Protein 9MVA (pdb70)

B-factor: mean 19.25, std 7.84, range [6.14, 63.25]

Secondary structure (DSSP, 8-state):
--EEEE--SHHHHHHHHHHHHHHTT----HHHHHHHHTT--GGG-EEEE-SSSEEEEEEEEEEEEEPTTS-EEEEEEEEEEEE-TTTTTSSHHHHHHHHHHHHHHHTT--EEEEE-SSGGGTGGGT-EE--EEEEEEEEGGG-PBPTT---TT-EEEEE-HHHHHTTHHHHHHHHGGGSTT-B---HHHHHHHT---HHHHHHS---EEEEEE-TTS-EEEEEEEEEE--EETTEE-EEEEEEEEEESSHHHHHHHHHHHHT-TTEEEEEEEEE-TT-THHHHBSSGGGSEEEEEE-EEEEESSHHHHHHHS--SS-EEEEEEEE-SSSGGG-EEEEEEEETTEEEEEE--SPPSEEEEHHHHHHHTTSSS-HHHHHHTTSSEE-STTHHHHHHHHH--SS-----S--/--EEEE--SHHHHHHHHHHHHHHTT----HHHHHHHHTT--GGG-EEEE-SSSEEEEEEEEEEEEEPTTS-EEEEEEEEEEEE-TTTTTSSHHHHHHHHHHHHHHHTT--EEEEE-SSGGGSGGGT-EE--EEEEEEEEGGG-PBPTT---TT-EEEEE-HHHHHTTHHHHHHHHGGGSTT-B---HHHHHHHT---HHHHHHS---EEEEEE-TTS-EEEEEEEEEE--EETTEE-EEEEEEEEEESSHHHHHHHHHHHHT-TTEEEEEEEEE-TT-HHHHHBSSGGGSEEEEEE-EEEEESSHHHHHHHS--SS-EEEEEEEE-SSSGGG-EEEEEEEETTEEEEEE--SPPSEEEEHHHHHHHTTSSS-HHHHHHTTSSEE-STTHHHHHHHHH--SS-----S--/-EEEE--SHHHHHHHHHHHHHHTTS---HHHHHHHGGG--GGG-EEEE-SSSEEEEEEEEEEEEEPTTS-EEEEEEEEEEEE-TTTTTSSHHHHHHHHHHHHHHHTT--EEEE--SSGGGSGGGT-EE--EEEEEEEEGGG-PBPTT---TT-EEEEE-HHHHHHHHHHHHHHHGGGSTT-B---HHHHHHHT---HHHHHHS---EEEEEE-TTS-EEEEEEEEEE--EETTEE-EEEEEEEEEESSHHHHHHHHHHHHT-TTEEEEEEEEE-TT-THHHHBSSGGGSEEEEEE--EEEESSHHHHHHHS--SS-EEEEEEEE-SSSGGG-EEEEEEEETTEEEEEE--SPPSEEEEHHHHHHHTTSSS-HHHHHHTTSSEESSTTHHHHHHHHH--SS-----S--/-EEEE--SHHHHHHHHHHHHHHTTS---HHHHHHHHTT--GGG-EEEE-SSSEEEEEEEEEEEEEPTTS-EEEEEEEEEEEE-TTTTTSSHHHHHHHHHHHHHHHTT--EEEEE-SSGGGTGGGT-EE--EEEEEEEEGGG-PBPTT----S-EEEEE-HHHHHHHHHHHHHHHGGGSTT-B---HHHHHHHT---HHHHHHS---EEEEEE-TTS-EEEEEEEEEE--EETTEE-EEEEEEEEEESSHHHHHHHHHHHHT-TTEEEEEEEEE-TT-THHHHBSSGGGSEEEEEE-EEEEESSHHHHHHHS--SS-EEEEEEEE-SSSGGG-EEEEEEEETTEEEEEE--SPPSEEEEHHHHHHHTTSSS-HHHHHHTTSSEESSTTHHHHHHHHH--SS-----S--/--EEEE--SHHHHHHHHHHHHHHTT----HHHHHHHHTT--GGG-EEEE-SSSEEEEEEEEEEEEEPTTS-EEEEEEEEEEEE-TTSTTSSHHHHHHHHHHHHHHHTT--EEEE--SSGGGTGGGT-EE--EEEEEEEEGGG-PBPTT----S-EEEEE-HHHHHTTHHHHHHHHGGGSTT-B---HHHHHHHT---HHHHHHS---EEEEEE-TTS-EEEEEEEEEE--EETTEE-EEEEEEEEEESSHHHHHHHHHHHHT-TTEEEEEEEEE-TT-THHHHBSSGGGSEEEEEE--EEEESSHHHHHHHS--SS-EEEEEEEE-SS-GGG-EEEEEEE-SS-EEEEE--SPPSEEEEHHHHHHHTTSSS-HHHHHHTTSSEE-STTHHHHHHHHH--SS-----S--/--EEEE--SHHHHHHHHHHHHHHTT----HHHHHHHHTT--GGG-EEEE-SSSEEEEEEEEEEEEEPTTS-EEEEEEEEEEEE-TTTTTSSHHHHHHHHHHHHHHHTT--EEEE--SSGGGSGGGT-EEEEEEEEEEEEGGG-PBPTT----S-EEEEE-HHHHHTTHHHHHHHHGGGSTT-B---HHHHHHHT---HHHHHHS---EEEEEE-TTS-EEEEEEEEEE--EETTEE-EEEEEEEEEESSHHHHHHHHHHHHT-TTEEEEEEEEE-TT-THHHHBSSGGGSEEEEEEEEEEEESSHHHHHHHS--SS-EEEEEEEE-SS-GGG-EEEEEEE-SS-EEEEE--SPPSEEEEHHHHHHHTTSSS-HHHHHHTTSSEE-STTHHHHHHHHH--SS-----S--

Structure (mmCIF, N/CA/C/O backbone):
data_9MVA
#
_entry.id   9MVA
#
_cell.length_a   195.695
_cell.length_b   209.587
_cell.length_c   152.291
_cell.angle_alpha   90.000
_cell.angle_beta   90.000
_cell.angle_gamma   90.000
#
_symmetry.space_group_name_H-M   'C 2 2 21'
#
loop_
_entity.id
_entity.type
_entity.pdbx_description
1 polymer 'Amikacin resistance N-acetyltransferase Eis2'
2 non-polymer 1,2-ETHANEDIOL
3 non-polymer '[(2R,3S,4R,5R)-5-(6-AMINO-9H-PURIN-9-YL)-4-HYDROXY-3-(PHOSPHONOOXY)TETRAHYDROFURAN-2-YL]METHYL (3R)-3-HYDROXY-2,2-DIMETHYL-4-OXO-4-{[3-OXO-3-({2-[(2-OXOPROPYL)THIO]ETHYL}AMINO)PROPYL]AMINO}BUTYL DIHYDROGEN DIPHOSPHATE'
4 non-polymer 'TRIETHYLENE GLYCOL'
5 non-polymer DI(HYDROXYETHYL)ETHER
6 non-polymer 'CHLORIDE ION'
7 non-polymer 'SODIUM ION'
8 water water
#
loop_
_atom_site.group_PDB
_atom_site.id
_atom_site.type_symbol
_atom_site.label_atom_id
_atom_site.label_alt_id
_atom_site.label_comp_id
_atom_site.label_asym_id
_atom_site.label_entity_id
_atom_site.label_seq_id
_atom_site.pdbx_PDB_ins_code
_atom_site.Cartn_x
_atom_site.Cartn_y
_atom_site.Cartn_z
_atom_site.occupancy
_atom_site.B_iso_or_equiv
_atom_site.auth_seq_id
_atom_site.auth_comp_id
_atom_site.auth_asym_id
_atom_site.auth_atom_id
_atom_site.pdbx_PDB_model_num
ATOM 1 N N . GLU A 1 4 ? -31.48393 -27.55238 -3.82406 1.000 48.58909 3 GLU A N 1
ATOM 2 C CA . GLU A 1 4 ? -30.69128 -28.27643 -2.83610 1.000 40.01909 3 GLU A CA 1
ATOM 3 C C . GLU A 1 4 ? -29.19907 -27.95395 -2.95484 1.000 45.15909 3 GLU A C 1
ATOM 4 O O . GLU A 1 4 ? -28.37255 -28.51869 -2.23339 1.000 46.29909 3 GLU A O 1
ATOM 5 N N . LEU A 1 5 ? -28.85570 -27.04584 -3.86413 1.000 43.40396 4 LEU A N 1
ATOM 6 C CA . LEU A 1 5 ? -27.47086 -26.65824 -4.09026 1.000 38.89396 4 LEU A CA 1
ATOM 7 C C . LEU A 1 5 ? -27.15863 -25.32925 -3.41080 1.000 39.80396 4 LEU A C 1
ATOM 8 O O . LEU A 1 5 ? -28.00319 -24.43238 -3.33028 1.000 41.50396 4 LEU A O 1
ATOM 13 N N . THR A 1 6 ? -25.92357 -25.20328 -2.93691 1.000 34.70680 5 THR A N 1
ATOM 14 C CA . THR A 1 6 ? -25.43691 -23.96789 -2.33615 1.000 34.17680 5 THR A CA 1
ATOM 15 C C . THR A 1 6 ? -24.25009 -23.45901 -3.14117 1.000 32.13680 5 THR A C 1
ATOM 16 O O . THR A 1 6 ? -23.25899 -24.17627 -3.31425 1.000 33.93680 5 THR A O 1
ATOM 20 N N . LEU A 1 7 ? -24.35899 -22.22928 -3.63375 1.000 32.57614 6 LEU A N 1
ATOM 21 C CA . LEU A 1 7 ? -23.24157 -21.53591 -4.26214 1.000 31.65614 6 LEU A CA 1
ATOM 22 C C . LEU A 1 7 ? -22.36528 -20.92417 -3.17790 1.000 29.99614 6 LEU A C 1
ATOM 23 O O . LEU A 1 7 ? -22.83204 -20.07345 -2.41481 1.000 34.87614 6 LEU A O 1
ATOM 28 N N . ARG A 1 8 ? -21.10456 -21.34385 -3.09753 1.000 28.63595 7 ARG A N 1
ATOM 29 C CA . ARG A 1 8 ? -20.23702 -20.82829 -2.04303 1.000 32.83595 7 ARG A CA 1
ATOM 30 C C . ARG A 1 8 ? -18.77688 -20.95789 -2.45700 1.000 32.82595 7 ARG A C 1
ATOM 31 O O . ARG A 1 8 ? -18.45318 -21.54537 -3.49196 1.000 28.41595 7 ARG A O 1
ATOM 39 N N . THR A 1 9 ? -17.89831 -20.38788 -1.62697 1.000 31.63010 8 THR A N 1
ATOM 40 C CA . THR A 1 9 ? -16.45295 -20.45228 -1.80536 1.000 30.00010 8 THR A CA 1
ATOM 41 C C . THR A 1 9 ? -15.84650 -21.56783 -0.95102 1.000 29.89010 8 THR A C 1
ATOM 42 O O . THR A 1 9 ? -16.50340 -22.15861 -0.09136 1.000 32.76010 8 THR A O 1
ATOM 46 N N . ILE A 1 10 ? -14.56368 -21.84709 -1.19583 1.000 25.59430 9 ILE A N 1
ATOM 47 C CA . ILE A 1 10 ? -13.84993 -22.85438 -0.41748 1.000 29.13430 9 ILE A CA 1
ATOM 48 C C . ILE A 1 10 ? -13.65688 -22.34324 1.00278 1.000 31.43430 9 ILE A C 1
ATOM 49 O O . ILE A 1 10 ? -13.20007 -21.21438 1.21334 1.000 28.32430 9 ILE A O 1
ATOM 54 N N . ALA A 1 11 ? -14.00008 -23.17491 1.98581 1.000 32.96206 10 ALA A N 1
ATOM 55 C CA . ALA A 1 11 ? -13.98536 -22.74975 3.38036 1.000 33.78206 10 ALA A CA 1
ATOM 56 C C . ALA A 1 11 ? -12.63947 -22.97332 4.05739 1.000 35.22206 10 ALA A C 1
ATOM 57 O O . ALA A 1 11 ? -12.16695 -22.09895 4.78824 1.000 37.16206 10 ALA A O 1
ATOM 59 N N . ASP A 1 12 ? -12.01203 -24.12463 3.84379 1.000 33.10726 11 ASP A N 1
ATOM 60 C CA . ASP A 1 12 ? -10.78603 -24.45832 4.55196 1.000 33.43726 11 ASP A CA 1
ATOM 61 C C . ASP A 1 12 ? -9.98706 -25.44686 3.70802 1.000 34.63726 11 ASP A C 1
ATOM 62 O O . ASP A 1 12 ? -10.32861 -25.72327 2.55465 1.000 33.82726 11 ASP A O 1
ATOM 67 N N . GLU A 1 13 ? -8.92345 -25.99683 4.29924 1.000 34.09651 12 GLU A N 1
ATOM 68 C CA . GLU A 1 13 ? -7.98249 -26.80324 3.52829 1.000 34.14651 12 GLU A CA 1
ATOM 69 C C . GLU A 1 13 ? -8.58680 -28.14273 3.12849 1.000 36.25651 12 GLU A C 1
ATOM 70 O O . GLU A 1 13 ? -8.35279 -28.62322 2.01226 1.000 35.12651 12 GLU A O 1
ATOM 76 N N . ASP A 1 14 ? -9.35303 -28.77061 4.02656 1.000 37.49549 13 ASP A N 1
ATOM 77 C CA . ASP A 1 14 ? -10.06001 -29.99419 3.65688 1.000 33.96549 13 ASP A CA 1
ATOM 78 C C . ASP A 1 14 ? -11.06880 -29.72733 2.54578 1.000 30.71549 13 ASP A C 1
ATOM 79 O O . ASP A 1 14 ? -11.19164 -30.51768 1.60054 1.000 30.15549 13 ASP A O 1
ATOM 84 N N . ASP A 1 15 ? -11.80232 -28.61797 2.64829 1.000 31.01115 14 ASP A N 1
ATOM 85 C CA . ASP A 1 15 ? -12.73411 -28.22692 1.59588 1.000 31.42115 14 ASP A CA 1
ATOM 86 C C . ASP A 1 15 ? -12.01012 -27.98283 0.27385 1.000 30.82115 14 ASP A C 1
ATOM 87 O O . ASP A 1 15 ? -12.55622 -28.26867 -0.79936 1.000 26.78115 14 ASP A O 1
ATOM 92 N N . TYR A 1 16 ? -10.78454 -27.45401 0.33682 1.000 28.63783 15 TYR A N 1
ATOM 93 C CA . TYR A 1 16 ? -9.97563 -27.25810 -0.86357 1.000 28.89783 15 TYR A CA 1
ATOM 94 C C . TYR A 1 16 ? -9.63181 -28.59077 -1.51886 1.000 26.81783 15 TYR A C 1
ATOM 95 O O . TYR A 1 16 ? -9.73774 -28.73776 -2.74301 1.000 25.68783 15 TYR A O 1
ATOM 104 N N . GLU A 1 17 ? -9.20849 -29.57430 -0.71659 1.000 29.07455 16 GLU A N 1
ATOM 105 C CA . GLU A 1 17 ? -8.93430 -30.90737 -1.25148 1.000 27.97455 16 GLU A CA 1
ATOM 106 C C . GLU A 1 17 ? -10.16765 -31.48649 -1.93311 1.000 29.11455 16 GLU A C 1
ATOM 107 O O . GLU A 1 17 ? -10.08777 -32.01698 -3.04745 1.000 27.60455 16 GLU A O 1
ATOM 113 N N . SER A 1 18 ? -11.32033 -31.40263 -1.26649 1.000 27.32755 17 SER A N 1
ATOM 114 C CA . SER A 1 18 ? -12.54979 -31.95584 -1.82689 1.000 25.43755 17 SER A CA 1
ATOM 115 C C . SER A 1 18 ? -12.91980 -31.25614 -3.12706 1.000 27.13755 17 SER A C 1
ATOM 116 O O . SER A 1 18 ? -13.34012 -31.90068 -4.09661 1.000 26.76755 17 SER A O 1
ATOM 119 N N . TYR A 1 19 ? -12.75195 -29.93379 -3.15650 1.000 23.32343 18 TYR A N 1
ATOM 120 C CA . TYR A 1 19 ? -13.04263 -29.11812 -4.33150 1.000 23.06343 18 TYR A CA 1
ATOM 121 C C . TYR A 1 19 ? -12.19097 -29.54246 -5.52248 1.000 24.58343 18 TYR A C 1
ATOM 122 O O . TYR A 1 19 ? -12.71464 -29.85740 -6.59723 1.000 22.61343 18 TYR A O 1
ATOM 131 N N . MET A 1 20 ? -10.86489 -29.54911 -5.34725 1.000 20.66698 19 MET A N 1
ATOM 132 C CA . MET A 1 20 ? -9.96918 -29.93903 -6.43350 1.000 22.79698 19 MET A CA 1
ATOM 133 C C . MET A 1 20 ? -10.16030 -31.40046 -6.83031 1.000 22.91698 19 MET A C 1
ATOM 134 O O . MET A 1 20 ? -10.00222 -31.74865 -8.00663 1.000 21.67698 19 MET A O 1
ATOM 139 N N . ALA A 1 21 ? -10.49960 -32.26885 -5.87398 1.000 23.93906 20 ALA A N 1
ATOM 140 C CA . ALA A 1 21 ? -10.77190 -33.66224 -6.21837 1.000 25.97906 20 ALA A CA 1
ATOM 141 C C . ALA A 1 21 ? -11.96609 -33.77015 -7.15972 1.000 22.75906 20 ALA A C 1
ATOM 142 O O . ALA A 1 21 ? -11.94585 -34.56062 -8.11081 1.000 20.71906 20 ALA A O 1
ATOM 144 N N . SER A 1 22 ? -13.01366 -32.97432 -6.92191 1.000 21.21979 21 SER A N 1
ATOM 145 C CA . SER A 1 22 ? -14.16860 -33.01939 -7.81269 1.000 20.96979 21 SER A CA 1
ATOM 146 C C . SER A 1 22 ? -13.80978 -32.50404 -9.20128 1.000 20.77979 21 SER A C 1
ATOM 147 O O . SER A 1 22 ? -14.27384 -33.04838 -10.20991 1.000 19.24979 21 SER A O 1
ATOM 150 N N . ALA A 1 23 ? -12.97210 -31.46593 -9.27252 1.000 17.27356 22 ALA A N 1
ATOM 151 C CA . ALA A 1 23 ? -12.55959 -30.93151 -10.56543 1.000 19.27356 22 ALA A CA 1
ATOM 152 C C . ALA A 1 23 ? -11.79421 -31.97325 -11.37382 1.000 18.27356 22 ALA A C 1
ATOM 153 O O . ALA A 1 23 ? -12.06514 -32.17105 -12.56321 1.000 16.85356 22 ALA A O 1
ATOM 155 N N . TYR A 1 24 ? -10.81735 -32.63938 -10.74977 1.000 16.60345 23 TYR A N 1
ATOM 156 C CA . TYR A 1 24 ? -10.08279 -33.68136 -11.45957 1.000 17.80345 23 TYR A CA 1
ATOM 157 C C . TYR A 1 24 ? -11.01710 -34.79364 -11.90773 1.000 21.50345 23 TYR A C 1
ATOM 158 O O . TYR A 1 24 ? -10.85861 -35.34581 -13.00270 1.000 20.48345 23 TYR A O 1
ATOM 167 N N . SER A 1 25 ? -12.00414 -35.13092 -11.07721 1.000 18.48719 24 SER A N 1
ATOM 168 C CA . SER A 1 25 ? -12.93023 -36.19200 -11.45271 1.000 21.62719 24 SER A CA 1
ATOM 169 C C . SER A 1 25 ? -13.71330 -35.82259 -12.70862 1.000 20.95719 24 SER A C 1
ATOM 170 O O . SER A 1 25 ? -13.91668 -36.66667 -13.58900 1.000 21.24719 24 SER A O 1
ATOM 173 N N . VAL A 1 26 ? -14.14905 -34.56336 -12.82297 1.000 18.45988 25 VAL A N 1
ATOM 174 C CA . VAL A 1 26 ? -14.85785 -34.17641 -14.03921 1.000 15.78988 25 VAL A CA 1
ATOM 175 C C . VAL A 1 26 ? -13.92708 -34.24245 -15.24301 1.000 18.99988 25 VAL A C 1
ATOM 176 O O . VAL A 1 26 ? -14.35038 -34.60984 -16.34577 1.000 17.09988 25 VAL A O 1
ATOM 180 N N . PHE A 1 27 ? -12.64805 -33.93397 -15.05832 1.000 15.95481 26 PHE A N 1
ATOM 181 C CA . PHE A 1 27 ? -11.66961 -34.12997 -16.12177 1.000 17.98481 26 PHE A CA 1
ATOM 182 C C . PHE A 1 27 ? -11.21980 -35.58492 -16.26075 1.000 18.09481 26 PHE A C 1
ATOM 183 O O . PHE A 1 27 ? -10.26554 -35.85316 -17.00318 1.000 19.17481 26 PHE A O 1
ATOM 191 N N . LEU A 1 28 ? -11.88736 -36.52200 -15.58378 1.000 17.28533 27 LEU A N 1
ATOM 192 C CA . LEU A 1 28 ? -11.64984 -37.95278 -15.79022 1.000 19.70533 27 LEU A CA 1
ATOM 193 C C . LEU A 1 28 ? -10.23337 -38.34161 -15.38440 1.000 21.91533 27 LEU A C 1
ATOM 194 O O . LEU A 1 28 ? -9.60690 -39.20853 -15.99617 1.000 21.83533 27 LEU A O 1
ATOM 199 N N . ARG A 1 29 ? -9.72324 -37.69372 -14.34143 1.000 22.56071 28 ARG A N 1
ATOM 200 C CA . ARG A 1 29 ? -8.35189 -37.89100 -13.90114 1.000 23.90071 28 ARG A CA 1
ATOM 201 C C . ARG A 1 29 ? -8.29992 -38.11048 -12.39785 1.000 26.64071 28 ARG A C 1
ATOM 202 O O . ARG A 1 29 ? -9.11239 -37.56566 -11.64388 1.000 23.47071 28 ARG A O 1
ATOM 210 N N . ASP A 1 30 ? -7.32631 -38.91738 -11.97141 1.000 25.15475 29 ASP A N 1
ATOM 211 C CA . ASP A 1 30 ? -7.01817 -39.00899 -10.55570 1.000 27.19475 29 ASP A CA 1
ATOM 212 C C . ASP A 1 30 ? -6.39242 -37.69360 -10.09267 1.000 26.79475 29 ASP A C 1
ATOM 213 O O . ASP A 1 30 ? -5.57752 -37.11192 -10.81400 1.000 28.74475 29 ASP A O 1
ATOM 218 N N . PRO A 1 31 ? -6.74764 -37.20714 -8.90371 1.000 26.83085 30 PRO A N 1
ATOM 219 C CA . PRO A 1 31 ? -6.16041 -35.95171 -8.40877 1.000 26.63085 30 PRO A CA 1
ATOM 220 C C . PRO A 1 31 ? -4.64295 -36.04633 -8.32623 1.000 27.32085 30 PRO A C 1
ATOM 221 O O . PRO A 1 31 ? -4.09052 -37.00670 -7.78384 1.000 27.65085 30 PRO A O 1
ATOM 225 N N . GLN A 1 32 ? -3.96722 -35.04588 -8.88632 1.000 25.79079 31 GLN A N 1
ATOM 226 C CA . GLN A 1 32 ? -2.50738 -34.98786 -8.85367 1.000 29.51079 31 GLN A CA 1
ATOM 227 C C . GLN A 1 32 ? -2.09458 -34.30202 -7.55864 1.000 28.65079 31 GLN A C 1
ATOM 228 O O . GLN A 1 32 ? -2.20858 -33.08264 -7.42254 1.000 23.35079 31 GLN A O 1
ATOM 234 N N . LYS A 1 33 ? -1.61160 -35.09176 -6.59996 1.000 26.14616 32 LYS A N 1
ATOM 235 C CA . LYS A 1 33 ? -1.28720 -34.54085 -5.28844 1.000 29.04616 32 LYS A CA 1
ATOM 236 C C . LYS A 1 33 ? -0.21150 -33.46455 -5.38672 1.000 28.87616 32 LYS A C 1
ATOM 237 O O . LYS A 1 33 ? -0.28804 -32.43880 -4.70031 1.000 26.93616 32 LYS A O 1
ATOM 239 N N . ASP A 1 34 ? 0.79529 -33.67084 -6.24086 1.000 31.55090 33 ASP A N 1
ATOM 240 C CA . ASP A 1 34 ? 1.88872 -32.70483 -6.30372 1.000 31.25090 33 ASP A CA 1
ATOM 241 C C . ASP A 1 34 ? 1.42031 -31.37947 -6.89268 1.000 29.03090 33 ASP A C 1
ATOM 242 O O . ASP A 1 34 ? 1.77102 -30.31400 -6.37425 1.000 27.82090 33 ASP A O 1
ATOM 247 N N . GLU A 1 35 ? 0.59551 -31.42629 -7.94692 1.000 24.79337 34 GLU A N 1
ATOM 248 C CA . GLU A 1 35 ? 0.08378 -30.20189 -8.55791 1.000 27.22337 34 GLU A CA 1
ATOM 249 C C . GLU A 1 35 ? -0.84036 -29.45519 -7.60754 1.000 27.82337 34 GLU A C 1
ATOM 250 O O . GLU A 1 35 ? -0.75838 -28.22691 -7.48807 1.000 24.89337 34 GLU A O 1
ATOM 253 N N . ILE A 1 36 ? -1.73682 -30.17996 -6.93493 1.000 27.10114 35 ILE A N 1
ATOM 254 C CA . ILE A 1 36 ? -2.70561 -29.53751 -6.05287 1.000 26.27114 35 ILE A CA 1
ATOM 255 C C . ILE A 1 36 ? -1.99168 -28.84071 -4.90267 1.000 26.27114 35 ILE A C 1
ATOM 256 O O . ILE A 1 36 ? -2.37799 -27.74443 -4.48237 1.000 22.53114 35 ILE A O 1
ATOM 261 N N . GLU A 1 37 ? -0.91664 -29.44891 -4.40283 1.000 28.37906 36 GLU A N 1
ATOM 262 C CA . GLU A 1 37 ? -0.19072 -28.87663 -3.27343 1.000 31.28906 36 GLU A CA 1
ATOM 263 C C . GLU A 1 37 ? 0.54302 -27.59576 -3.66959 1.000 26.05906 36 GLU A C 1
ATOM 264 O O . GLU A 1 37 ? 0.48649 -26.58867 -2.95201 1.000 27.57906 36 GLU A O 1
ATOM 270 N N . VAL A 1 38 ? 1.24364 -27.61094 -4.80691 1.000 26.18969 37 VAL A N 1
ATOM 271 C CA . VAL A 1 38 ? 2.01616 -26.43228 -5.19086 1.000 24.73969 37 VAL A CA 1
ATOM 272 C C . VAL A 1 38 ? 1.08928 -25.29020 -5.59804 1.000 26.34969 37 VAL A C 1
ATOM 273 O O . VAL A 1 38 ? 1.34425 -24.12389 -5.27358 1.000 25.73969 37 VAL A O 1
ATOM 277 N N . ASN A 1 39 ? -0.01184 -25.60172 -6.28816 1.000 24.48501 38 ASN A N 1
ATOM 278 C CA . ASN A 1 39 ? -0.92317 -24.55373 -6.73418 1.000 23.10501 38 ASN A CA 1
ATOM 279 C C . ASN A 1 39 ? -1.70327 -23.92955 -5.58791 1.000 24.83501 38 ASN A C 1
ATOM 280 O O . ASN A 1 39 ? -2.18195 -22.80251 -5.72828 1.000 25.60501 38 ASN A O 1
ATOM 285 N N . ARG A 1 40 ? -1.84904 -24.63580 -4.46490 1.000 23.99333 39 ARG A N 1
ATOM 286 C CA . ARG A 1 40 ? -2.51981 -24.05220 -3.30891 1.000 24.94333 39 ARG A CA 1
ATOM 287 C C . ARG A 1 40 ? -1.83993 -22.76412 -2.85717 1.000 26.17333 39 ARG A C 1
ATOM 288 O O . ARG A 1 40 ? -2.50057 -21.86085 -2.33284 1.000 24.86333 39 ARG A O 1
ATOM 296 N N . LYS A 1 41 ? -0.53124 -22.64447 -3.08315 1.000 26.46157 40 LYS A N 1
ATOM 297 C CA . LYS A 1 41 ? 0.21916 -21.52586 -2.52668 1.000 22.49157 40 LYS A CA 1
ATOM 298 C C . LYS A 1 41 ? -0.08512 -20.20071 -3.21153 1.000 25.39157 40 LYS A C 1
ATOM 299 O O . LYS A 1 41 ? 0.24476 -19.14852 -2.65296 1.000 26.89157 40 LYS A O 1
ATOM 303 N N . PHE A 1 42 ? -0.68357 -20.20955 -4.40651 1.000 22.32473 41 PHE A N 1
ATOM 304 C CA . PHE A 1 42 ? -1.15490 -18.96809 -5.01578 1.000 23.05473 41 PHE A CA 1
ATOM 305 C C . PHE A 1 42 ? -2.66054 -18.99217 -5.23617 1.000 20.66473 41 PHE A C 1
ATOM 306 O O . PHE A 1 42 ? -3.18120 -18.19785 -6.02526 1.000 25.39473 41 PHE A O 1
ATOM 314 N N . THR A 1 43 ? -3.36770 -19.89287 -4.55910 1.000 22.81862 42 THR A N 1
ATOM 315 C CA . THR A 1 43 ? -4.82327 -19.94584 -4.62377 1.000 22.62862 42 THR A CA 1
ATOM 316 C C . THR A 1 43 ? -5.41819 -19.10183 -3.50347 1.000 25.04862 42 THR A C 1
ATOM 317 O O . THR A 1 43 ? -5.02392 -19.23715 -2.34101 1.000 25.48862 42 THR A O 1
ATOM 321 N N . GLU A 1 44 ? -6.36307 -18.23771 -3.85571 1.000 22.58445 43 GLU A N 1
ATOM 322 C CA . GLU A 1 44 ? -7.15445 -17.48862 -2.88556 1.000 23.38445 43 GLU A CA 1
ATOM 323 C C . GLU A 1 44 ? -8.50340 -18.18200 -2.76236 1.000 25.50445 43 GLU A C 1
ATOM 324 O O . GLU A 1 44 ? -9.28885 -18.19190 -3.71761 1.000 23.59445 43 GLU A O 1
ATOM 330 N N . LEU A 1 45 ? -8.77231 -18.76209 -1.58685 1.000 23.74481 44 LEU A N 1
ATOM 331 C CA . LEU A 1 45 ? -9.98785 -19.55240 -1.41608 1.000 25.02481 44 LEU A CA 1
ATOM 332 C C . LEU A 1 45 ? -11.24654 -18.75263 -1.72935 1.000 25.21481 44 LEU A C 1
ATOM 333 O O . LEU A 1 45 ? -12.22382 -19.31801 -2.23032 1.000 24.33481 44 LEU A O 1
ATOM 338 N N . ASP A 1 46 ? -11.25409 -17.44579 -1.45363 1.000 24.75668 45 ASP A N 1
ATOM 339 C CA . ASP A 1 46 ? -12.47031 -16.68647 -1.71609 1.000 22.89668 45 ASP A CA 1
ATOM 340 C C . ASP A 1 46 ? -12.69183 -16.41358 -3.19940 1.000 24.44668 45 ASP A C 1
ATOM 341 O O . ASP A 1 46 ? -13.75529 -15.90025 -3.56047 1.000 26.26668 45 ASP A O 1
ATOM 346 N N . ARG A 1 47 ? -11.73144 -16.74749 -4.06451 1.000 24.08925 46 ARG A N 1
ATOM 347 C CA . ARG A 1 47 ? -11.91594 -16.64557 -5.50671 1.000 20.45925 46 ARG A CA 1
ATOM 348 C C . ARG A 1 47 ? -12.35533 -17.96200 -6.13840 1.000 23.18925 46 ARG A C 1
ATOM 349 O O . ARG A 1 47 ? -12.61008 -18.00316 -7.34787 1.000 20.98925 46 ARG A O 1
ATOM 357 N N . MET A 1 48 ? -12.45889 -19.02869 -5.35202 1.000 20.07247 47 MET A N 1
ATOM 358 C CA . MET A 1 48 ? -12.82099 -20.35657 -5.83747 1.000 20.03247 47 MET A CA 1
ATOM 359 C C . MET A 1 48 ? -14.26123 -20.62974 -5.41322 1.000 24.01247 47 MET A C 1
ATOM 360 O O . MET A 1 48 ? -14.52812 -20.93962 -4.24818 1.000 25.43247 47 MET A O 1
ATOM 365 N N . ILE A 1 49 ? -15.19044 -20.50419 -6.35326 1.000 19.94631 48 ILE A N 1
ATOM 366 C CA . ILE A 1 49 ? -16.60340 -20.70152 -6.07332 1.000 22.85631 48 ILE A CA 1
ATOM 367 C C . ILE A 1 49 ? -17.03760 -22.03990 -6.65899 1.000 21.95631 48 ILE A C 1
ATOM 368 O O . ILE A 1 49 ? -16.27836 -22.72688 -7.34285 1.000 19.87631 48 ILE A O 1
ATOM 373 N N . GLY A 1 50 ? -18.27688 -22.40925 -6.37507 1.000 22.00547 49 GLY A N 1
ATOM 374 C CA . GLY A 1 50 ? -18.82154 -23.63839 -6.90937 1.000 20.88547 49 GLY A CA 1
ATOM 375 C C . GLY A 1 50 ? -20.15760 -23.93316 -6.27003 1.000 23.44547 49 GLY A C 1
ATOM 376 O O . GLY A 1 50 ? -20.66154 -23.17459 -5.43716 1.000 27.69547 49 GLY A O 1
ATOM 377 N N . PHE A 1 51 ? -20.72463 -25.05605 -6.67843 1.000 24.70335 50 PHE A N 1
ATOM 378 C CA . PHE A 1 51 ? -21.96582 -25.54046 -6.10111 1.000 28.46335 50 PHE A CA 1
ATOM 379 C C . PHE A 1 51 ? -21.69112 -26.77863 -5.26847 1.000 28.13335 50 PHE A C 1
ATOM 380 O O . PHE A 1 51 ? -20.90114 -27.64335 -5.66079 1.000 27.30335 50 PHE A O 1
ATOM 388 N N . HIS A 1 52 ? -22.34370 -26.84306 -4.11345 1.000 30.46643 51 HIS A N 1
ATOM 389 C CA . HIS A 1 52 ? -22.19790 -27.93939 -3.17022 1.000 33.48643 51 HIS A CA 1
ATOM 390 C C . HIS A 1 52 ? -23.58962 -28.45986 -2.84103 1.000 36.51643 51 HIS A C 1
ATOM 391 O O . HIS A 1 52 ? -24.49566 -27.67033 -2.55265 1.000 33.86643 51 HIS A O 1
ATOM 398 N N . ASP A 1 53 ? -23.77086 -29.77540 -2.91251 1.000 37.86540 52 ASP A N 1
ATOM 399 C CA . ASP A 1 53 ? -25.05981 -30.37435 -2.59514 1.000 41.11540 52 ASP A CA 1
ATOM 400 C C . ASP A 1 53 ? -25.16079 -30.80057 -1.13501 1.000 44.12540 52 ASP A C 1
ATOM 401 O O . ASP A 1 53 ? -26.07450 -31.55235 -0.78259 1.000 42.54540 52 ASP A O 1
ATOM 406 N N . GLY A 1 54 ? -24.24044 -30.34697 -0.28818 1.000 39.67840 53 GLY A N 1
ATOM 407 C CA . GLY A 1 54 ? -24.22302 -30.75153 1.10160 1.000 40.24840 53 GLY A CA 1
ATOM 408 C C . GLY A 1 54 ? -23.26656 -31.89724 1.35717 1.000 43.24840 53 GLY A C 1
ATOM 409 O O . GLY A 1 54 ? -22.59516 -31.93137 2.39174 1.000 50.41840 53 GLY A O 1
ATOM 410 N N . LYS A 1 55 ? -23.19658 -32.84298 0.41961 1.000 41.00265 54 LYS A N 1
ATOM 411 C CA . LYS A 1 55 ? -22.28517 -33.98163 0.49499 1.000 44.60265 54 LYS A CA 1
ATOM 412 C C . LYS A 1 55 ? -20.97209 -33.75060 -0.24545 1.000 41.19265 54 LYS A C 1
ATOM 413 O O . LYS A 1 55 ? -19.91596 -34.17888 0.22863 1.000 45.01265 54 LYS A O 1
ATOM 415 N N . LYS A 1 56 ? -21.00860 -33.07311 -1.39001 1.000 39.48005 55 LYS A N 1
ATOM 416 C CA . LYS A 1 56 ? -19.82639 -32.92056 -2.22474 1.000 36.78005 55 LYS A CA 1
ATOM 417 C C . LYS A 1 56 ? -19.97115 -31.67683 -3.09229 1.000 34.70005 55 LYS A C 1
ATOM 418 O O . LYS A 1 56 ? -21.03025 -31.04723 -3.14987 1.000 32.55005 55 LYS A O 1
ATOM 424 N N . TRP A 1 57 ? -18.87760 -31.33501 -3.77044 1.000 32.42456 56 TRP A N 1
ATOM 425 C CA . TRP A 1 57 ? -18.90184 -30.31100 -4.80537 1.000 29.27456 56 TRP A CA 1
ATOM 426 C C . TRP A 1 57 ? -19.41660 -30.91481 -6.10616 1.000 25.66456 56 TRP A C 1
ATOM 427 O O . TRP A 1 57 ? -18.91364 -31.94601 -6.56091 1.000 29.93456 56 TRP A O 1
ATOM 438 N N . VAL A 1 58 ? -20.41619 -30.27202 -6.70730 1.000 25.60965 57 VAL A N 1
ATOM 439 C CA . VAL A 1 58 ? -20.94032 -30.69245 -8.00306 1.000 23.03965 57 VAL A CA 1
ATOM 440 C C . VAL A 1 58 ? -20.60978 -29.70412 -9.11067 1.000 21.35965 57 VAL A C 1
ATOM 441 O O . VAL A 1 58 ? -20.95007 -29.95807 -10.27075 1.000 19.77965 57 VAL A O 1
ATOM 445 N N . ALA A 1 59 ? -19.95701 -28.58780 -8.79345 1.000 24.22170 58 ALA A N 1
ATOM 446 C CA . ALA A 1 59 ? -19.50034 -27.64118 -9.80386 1.000 19.64170 58 ALA A CA 1
ATOM 447 C C . ALA A 1 59 ? -18.43809 -26.75910 -9.17307 1.000 21.89170 58 ALA A C 1
ATOM 448 O O . ALA A 1 59 ? -18.43068 -26.55591 -7.95563 1.000 20.69170 58 ALA A O 1
ATOM 450 N N . THR A 1 60 ? -17.53617 -26.24995 -10.01493 1.000 20.10105 59 THR A N 1
ATOM 451 C CA . THR A 1 60 ? -16.42692 -25.41155 -9.58205 1.000 18.95105 59 THR A CA 1
ATOM 452 C C . THR A 1 60 ? -16.15368 -24.35764 -10.64423 1.000 18.05105 59 THR A C 1
ATOM 453 O O . THR A 1 60 ? -16.41902 -24.56160 -11.83288 1.000 19.34105 59 THR A O 1
ATOM 457 N N . THR A 1 61 ? -15.64402 -23.21449 -10.18965 1.000 19.40664 60 THR A N 1
ATOM 458 C CA . THR A 1 61 ? -15.15209 -22.14606 -11.05343 1.000 17.29664 60 THR A CA 1
ATOM 459 C C . THR A 1 61 ? -14.26563 -21.26957 -10.18692 1.000 19.56664 60 THR A C 1
ATOM 460 O O . THR A 1 61 ? -14.67323 -20.88417 -9.08804 1.000 19.65664 60 THR A O 1
ATOM 464 N N . GLY A 1 62 ? -13.04573 -20.99394 -10.64952 1.000 17.52420 61 GLY A N 1
ATOM 465 C CA . GLY A 1 62 ? -12.10241 -20.22623 -9.86524 1.000 16.99420 61 GLY A CA 1
ATOM 466 C C . GLY A 1 62 ? -11.36308 -19.21274 -10.71473 1.000 18.26420 61 GLY A C 1
ATOM 467 O O . GLY A 1 62 ? -11.52319 -19.15827 -11.93370 1.000 15.90420 61 GLY A O 1
ATOM 468 N N . ALA A 1 63 ? -10.54901 -18.40464 -10.03974 1.000 15.80110 62 ALA A N 1
ATOM 469 C CA . ALA A 1 63 ? -9.70568 -17.43774 -10.72524 1.000 17.74110 62 ALA A CA 1
ATOM 470 C C . ALA A 1 63 ? -8.47905 -17.16455 -9.87068 1.000 18.88110 62 ALA A C 1
ATOM 471 O O . ALA A 1 63 ? -8.57030 -17.10175 -8.64163 1.000 20.40110 62 ALA A O 1
ATOM 473 N N . PHE A 1 64 ? -7.33068 -17.04564 -10.52769 1.000 18.36951 63 PHE A N 1
ATOM 474 C CA . PHE A 1 64 ? -6.09714 -16.61918 -9.88714 1.000 18.47951 63 PHE A CA 1
ATOM 475 C C . PHE A 1 64 ? -5.90277 -15.12779 -10.12938 1.000 21.39951 63 PHE A C 1
ATOM 476 O O . PHE A 1 64 ? -6.14705 -14.62993 -11.23344 1.000 17.81951 63 PHE A O 1
ATOM 484 N N . SER A 1 65 ? -5.46807 -14.41627 -9.09266 1.000 20.56931 64 SER A N 1
ATOM 485 C CA . SER A 1 65 ? -5.06118 -13.02296 -9.24806 1.000 20.07931 64 SER A CA 1
ATOM 486 C C . SER A 1 65 ? -3.70363 -12.98050 -9.93388 1.000 18.63931 64 SER A C 1
ATOM 487 O O . SER A 1 65 ? -2.68885 -13.33928 -9.33429 1.000 22.62931 64 SER A O 1
ATOM 490 N N . ARG A 1 66 ? -3.67244 -12.56585 -11.19101 1.000 18.54263 65 ARG A N 1
ATOM 491 C CA . ARG A 1 66 ? -2.42152 -12.53544 -11.93180 1.000 20.29263 65 ARG A CA 1
ATOM 492 C C . ARG A 1 66 ? -2.26192 -11.16895 -12.58430 1.000 20.47263 65 ARG A C 1
ATOM 493 O O . ARG A 1 66 ? -3.10205 -10.27057 -12.43436 1.000 19.38263 65 ARG A O 1
ATOM 501 N N . HIS A 1 67 ? -1.16222 -11.01075 -13.30698 1.000 16.36554 66 HIS A N 1
ATOM 502 C CA . HIS A 1 67 ? -0.89053 -9.77939 -14.03124 1.000 18.75554 66 HIS A CA 1
ATOM 503 C C . HIS A 1 67 ? -0.36817 -10.14950 -15.40661 1.000 19.84554 66 HIS A C 1
ATOM 504 O O . HIS A 1 67 ? 0.40374 -11.10249 -15.53917 1.000 19.02554 66 HIS A O 1
ATOM 511 N N . VAL A 1 68 ? -0.78490 -9.39702 -16.42308 1.000 18.67881 67 VAL A N 1
ATOM 512 C CA . VAL A 1 68 ? -0.51691 -9.75642 -17.80945 1.000 19.32881 67 VAL A CA 1
ATOM 513 C C . VAL A 1 68 ? 0.07681 -8.56263 -18.54853 1.000 16.79881 67 VAL A C 1
ATOM 514 O O . VAL A 1 68 ? -0.29477 -7.40426 -18.30459 1.000 16.24881 67 VAL A O 1
ATOM 518 N N . VAL A 1 69 ? 1.00541 -8.85709 -19.45301 1.000 15.00254 68 VAL A N 1
ATOM 519 C CA . VAL A 1 69 ? 1.61542 -7.85617 -20.31975 1.000 14.77254 68 VAL A CA 1
ATOM 520 C C . VAL A 1 69 ? 0.68280 -7.56840 -21.48936 1.000 17.55254 68 VAL A C 1
ATOM 521 O O . VAL A 1 69 ? 0.25976 -8.48477 -22.20374 1.000 16.84254 68 VAL A O 1
ATOM 525 N N . LEU A 1 70 ? 0.38322 -6.30033 -21.70502 1.000 14.16207 69 LEU A N 1
ATOM 526 C CA . LEU A 1 70 ? -0.41319 -5.87564 -22.83883 1.000 15.35207 69 LEU A CA 1
ATOM 527 C C . LEU A 1 70 ? 0.48706 -5.36298 -23.94995 1.000 15.04207 69 LEU A C 1
ATOM 528 O O . LEU A 1 70 ? 1.67550 -5.11261 -23.72541 1.000 15.81207 69 LEU A O 1
ATOM 533 N N . PRO A 1 71 ? -0.02764 -5.22277 -25.17586 1.000 14.10641 70 PRO A N 1
ATOM 534 C CA . PRO A 1 71 ? 0.76667 -4.56310 -26.22118 1.000 15.16641 70 PRO A CA 1
ATOM 535 C C . PRO A 1 71 ? 1.19058 -3.18453 -25.74164 1.000 17.17641 70 PRO A C 1
ATOM 536 O O . PRO A 1 71 ? 0.37053 -2.40862 -25.24402 1.000 16.68641 70 PRO A O 1
ATOM 540 N N . GLY A 1 72 ? 2.49047 -2.90471 -25.85120 1.000 16.84363 71 GLY A N 1
ATOM 541 C CA . GLY A 1 72 ? 3.07363 -1.67407 -25.35364 1.000 19.44363 71 GLY A CA 1
ATOM 542 C C . GLY A 1 72 ? 3.87614 -1.84803 -24.08485 1.000 23.59363 71 GLY A C 1
ATOM 543 O O . GLY A 1 72 ? 4.72157 -0.99552 -23.77985 1.000 20.22363 71 GLY A O 1
ATOM 544 N N . GLY A 1 73 ? 3.63979 -2.92367 -23.33748 1.000 16.81951 72 GLY A N 1
ATOM 545 C CA . GLY A 1 73 ? 4.46451 -3.27972 -22.19778 1.000 17.56951 72 GLY A CA 1
ATOM 546 C C . GLY A 1 73 ? 3.81036 -3.11132 -20.84153 1.000 17.53951 72 GLY A C 1
ATOM 547 O O . GLY A 1 73 ? 4.39396 -3.54463 -19.84368 1.000 22.26951 72 GLY A O 1
ATOM 548 N N . ALA A 1 74 ? 2.63107 -2.50317 -20.76001 1.000 18.27905 73 ALA A N 1
ATOM 549 C CA . ALA A 1 74 ? 1.97059 -2.34858 -19.46954 1.000 20.05905 73 ALA A CA 1
ATOM 550 C C . ALA A 1 74 ? 1.61735 -3.70674 -18.87534 1.000 22.88905 73 ALA A C 1
ATOM 551 O O . ALA A 1 74 ? 1.18325 -4.62151 -19.58336 1.000 21.06905 73 ALA A O 1
ATOM 553 N N . VAL A 1 75 ? 1.80948 -3.83684 -17.56505 1.000 21.24003 74 VAL A N 1
ATOM 554 C CA . VAL A 1 75 ? 1.48996 -5.05596 -16.82488 1.000 20.65003 74 VAL A CA 1
ATOM 555 C C . VAL A 1 75 ? 0.28901 -4.73658 -15.94163 1.000 24.42003 74 VAL A C 1
ATOM 556 O O . VAL A 1 75 ? 0.39456 -3.92725 -15.01223 1.000 22.28003 74 VAL A O 1
ATOM 560 N N . VAL A 1 76 ? -0.86356 -5.33664 -16.23931 1.000 18.03524 75 VAL A N 1
ATOM 561 C CA . VAL A 1 76 ? -2.11251 -4.96013 -15.57256 1.000 16.11524 75 VAL A CA 1
ATOM 562 C C . VAL A 1 76 ? -2.72999 -6.17361 -14.88055 1.000 21.54524 75 VAL A C 1
ATOM 563 O O . VAL A 1 76 ? -2.52471 -7.31442 -15.32780 1.000 18.19524 75 VAL A O 1
ATOM 567 N N . PRO A 1 77 ? -3.48097 -5.98230 -13.79242 1.000 20.58106 76 PRO A N 1
ATOM 568 C CA . PRO A 1 77 ? -4.13796 -7.12447 -13.13823 1.000 20.17106 76 PRO A CA 1
ATOM 569 C C . PRO A 1 77 ? -5.15279 -7.79720 -14.05363 1.000 18.80106 76 PRO A C 1
ATOM 570 O O . PRO A 1 77 ? -5.87421 -7.14479 -14.81125 1.000 19.29106 76 PRO A O 1
ATOM 574 N N . VAL A 1 78 ? -5.20188 -9.12056 -13.97229 1.000 17.86502 77 VAL A N 1
ATOM 575 C CA . VAL A 1 78 ? -6.08831 -9.92025 -14.80687 1.000 16.58502 77 VAL A CA 1
ATOM 576 C C . VAL A 1 78 ? -6.58484 -11.08830 -13.97093 1.000 15.65502 77 VAL A C 1
ATOM 577 O O . VAL A 1 78 ? -5.85030 -11.61965 -13.13061 1.000 17.01502 77 VAL A O 1
ATOM 581 N N . ALA A 1 79 ? -7.84722 -11.46008 -14.17197 1.000 16.75955 78 ALA A N 1
ATOM 582 C CA . ALA A 1 79 ? -8.39075 -12.67171 -13.57251 1.000 16.45955 78 ALA A CA 1
ATOM 583 C C . ALA A 1 79 ? -8.01987 -13.86620 -14.44920 1.000 17.83955 78 ALA A C 1
ATOM 584 O O . ALA A 1 79 ? -8.45583 -13.95278 -15.60162 1.000 15.72955 78 ALA A O 1
ATOM 586 N N . ALA A 1 80 ? -7.20879 -14.77603 -13.91246 1.000 15.31026 79 ALA A N 1
ATOM 587 C CA . ALA A 1 80 ? -6.78532 -15.97226 -14.64270 1.000 15.38026 79 ALA A CA 1
ATOM 588 C C . ALA A 1 80 ? -7.75675 -17.08398 -14.27732 1.000 14.06026 79 ALA A C 1
ATOM 589 O O . ALA A 1 80 ? -7.59731 -17.77695 -13.27209 1.000 17.64026 79 ALA A O 1
ATOM 591 N N . VAL A 1 81 ? -8.79155 -17.24043 -15.10332 1.000 13.63651 80 VAL A N 1
ATOM 592 C CA . VAL A 1 81 ? -9.88894 -18.14632 -14.77725 1.000 15.20651 80 VAL A CA 1
ATOM 593 C C . VAL A 1 81 ? -9.41368 -19.59192 -14.86675 1.000 16.99651 80 VAL A C 1
ATOM 594 O O . VAL A 1 81 ? -8.59951 -19.94995 -15.73744 1.000 16.59651 80 VAL A O 1
ATOM 598 N N . THR A 1 82 ? -9.90138 -20.42668 -13.94260 1.000 16.26818 81 THR A N 1
ATOM 599 C CA . THR A 1 82 ? -9.35233 -21.75855 -13.72891 1.000 15.61818 81 THR A CA 1
ATOM 600 C C . THR A 1 82 ? -10.40856 -22.66063 -13.09456 1.000 16.86818 81 THR A C 1
ATOM 601 O O . THR A 1 82 ? -11.41670 -22.19084 -12.56443 1.000 17.82818 81 THR A O 1
ATOM 605 N N . ALA A 1 83 ? -10.16341 -23.97127 -13.17185 1.000 15.23457 82 ALA A N 1
ATOM 606 C CA . ALA A 1 83 ? -10.92223 -24.97621 -12.41432 1.000 16.77457 82 ALA A CA 1
ATOM 607 C C . ALA A 1 83 ? -12.42725 -24.90089 -12.68333 1.000 15.68457 82 ALA A C 1
ATOM 608 O O . ALA A 1 83 ? -13.24878 -24.96827 -11.76574 1.000 19.23457 82 ALA A O 1
ATOM 610 N N . VAL A 1 84 ? -12.79449 -24.78163 -13.95411 1.000 14.89288 83 VAL A N 1
ATOM 611 C CA . VAL A 1 84 ? -14.20048 -24.68441 -14.34715 1.000 14.95288 83 VAL A CA 1
ATOM 612 C C . VAL A 1 84 ? -14.71218 -26.08665 -14.67216 1.000 17.85288 83 VAL A C 1
ATOM 613 O O . VAL A 1 84 ? -14.26809 -26.70488 -15.64114 1.000 17.17288 83 VAL A O 1
ATOM 617 N N . THR A 1 85 ? -15.63471 -26.60129 -13.85473 1.000 14.21689 84 THR A N 1
ATOM 618 C CA . THR A 1 85 ? -16.20609 -27.93025 -14.07268 1.000 17.77689 84 THR A CA 1
ATOM 619 C C . THR A 1 85 ? -17.62484 -27.96788 -13.53263 1.000 17.25689 84 THR A C 1
ATOM 620 O O . THR A 1 85 ? -17.96984 -27.23812 -12.60044 1.000 15.11689 84 THR A O 1
ATOM 624 N N . VAL A 1 86 ? -18.43065 -28.85976 -14.10590 1.000 16.33729 85 VAL A N 1
ATOM 625 C CA . VAL A 1 86 ? -19.73820 -29.21314 -13.56114 1.000 14.82729 85 VAL A CA 1
ATOM 626 C C . VAL A 1 86 ? -19.87124 -30.72921 -13.64993 1.000 18.28729 85 VAL A C 1
ATOM 627 O O . VAL A 1 86 ? -19.55211 -31.32487 -14.68359 1.000 16.92729 85 VAL A O 1
ATOM 631 N N . SER A 1 87 ? -20.30183 -31.34871 -12.55619 1.000 15.71541 86 SER A N 1
ATOM 632 C CA . SER A 1 87 ? -20.38114 -32.80068 -12.48268 1.000 17.22541 86 SER A CA 1
ATOM 633 C C . SER A 1 87 ? -21.31417 -33.34774 -13.56384 1.000 17.03541 86 SER A C 1
ATOM 634 O O . SER A 1 87 ? -22.31453 -32.71312 -13.91503 1.000 18.01541 86 SER A O 1
ATOM 637 N N . PRO A 1 88 ? -21.00905 -34.53097 -14.11212 1.000 20.60674 87 PRO A N 1
ATOM 638 C CA . PRO A 1 88 ? -21.87902 -35.10475 -15.15370 1.000 19.94674 87 PRO A CA 1
ATOM 639 C C . PRO A 1 88 ? -23.31200 -35.31639 -14.70144 1.000 19.16674 87 PRO A C 1
ATOM 640 O O . PRO A 1 88 ? -24.20056 -35.42947 -15.55219 1.000 20.30674 87 PRO A O 1
ATOM 644 N N . THR A 1 89 ? -23.56864 -35.37516 -13.39575 1.000 18.69588 88 THR A N 1
ATOM 645 C CA . THR A 1 89 ? -24.92871 -35.52667 -12.89565 1.000 20.45588 88 THR A CA 1
ATOM 646 C C . THR A 1 89 ? -25.70502 -34.21318 -12.86929 1.000 25.48588 88 THR A C 1
ATOM 647 O O . THR A 1 89 ? -26.92717 -34.24325 -12.69264 1.000 20.65588 88 THR A O 1
ATOM 651 N N . HIS A 1 90 ? -25.03456 -33.06939 -13.05909 1.000 20.28563 89 HIS A N 1
ATOM 652 C CA . HIS A 1 90 ? -25.67069 -31.75916 -12.96292 1.000 22.90563 89 HIS A CA 1
ATOM 653 C C . HIS A 1 90 ? -25.45107 -30.88778 -14.19501 1.000 23.06563 89 HIS A C 1
ATOM 654 O O . HIS A 1 90 ? -25.81808 -29.70841 -14.17019 1.000 21.28563 89 HIS A O 1
ATOM 661 N N . ARG A 1 91 ? -24.87933 -31.43227 -15.26745 1.000 19.01551 90 ARG A N 1
ATOM 662 C CA . ARG A 1 91 ? -24.53393 -30.64156 -16.44007 1.000 18.48551 90 ARG A CA 1
ATOM 663 C C . ARG A 1 91 ? -25.77638 -30.21768 -17.21818 1.000 18.29551 90 ARG A C 1
ATOM 664 O O . ARG A 1 91 ? -26.83847 -30.84572 -17.14772 1.000 20.36551 90 ARG A O 1
ATOM 672 N N . ARG A 1 92 ? -25.60250 -29.15313 -18.00762 1.000 16.92276 91 ARG A N 1
ATOM 673 C CA . ARG A 1 92 ? -26.61931 -28.62963 -18.92325 1.000 19.49276 91 ARG A CA 1
ATOM 674 C C . ARG A 1 92 ? -27.90082 -28.26677 -18.17888 1.000 22.03276 91 ARG A C 1
ATOM 675 O O . ARG A 1 92 ? -29.01414 -28.47652 -18.66527 1.000 21.62276 91 ARG A O 1
ATOM 683 N N . ARG A 1 93 ? -27.72707 -27.71086 -16.98489 1.000 18.64380 92 ARG A N 1
ATOM 684 C CA . ARG A 1 93 ? -28.80318 -27.10893 -16.21173 1.000 21.43380 92 ARG A CA 1
ATOM 685 C C . ARG A 1 93 ? -28.49705 -25.65465 -15.87972 1.000 22.93380 92 ARG A C 1
ATOM 686 O O . ARG A 1 93 ? -29.18127 -25.06031 -15.03696 1.000 23.00380 92 ARG A O 1
ATOM 693 N N . GLY A 1 94 ? -27.48175 -25.07164 -16.51373 1.000 19.17855 93 GLY A N 1
ATOM 694 C CA . GLY A 1 94 ? -27.14946 -23.67673 -16.31513 1.000 18.84855 93 GLY A CA 1
ATOM 695 C C . GLY A 1 94 ? -26.22734 -23.37577 -15.15517 1.000 21.03855 93 GLY A C 1
ATOM 696 O O . GLY A 1 94 ? -26.06510 -22.19908 -14.81504 1.000 22.84855 93 GLY A O 1
ATOM 697 N N . LEU A 1 95 ? -25.60248 -24.38783 -14.54060 1.000 17.06617 94 LEU A N 1
ATOM 698 C CA . LEU A 1 95 ? -24.73343 -24.10704 -13.39907 1.000 19.43617 94 LEU A CA 1
ATOM 699 C C . LEU A 1 95 ? -23.51301 -23.28888 -13.81375 1.000 21.01617 94 LEU A C 1
ATOM 700 O O . LEU A 1 95 ? -23.14877 -22.31888 -13.13441 1.000 19.20617 94 LEU A O 1
ATOM 705 N N . LEU A 1 96 ? -22.85983 -23.66303 -14.92052 1.000 17.03552 95 LEU A N 1
ATOM 706 C CA . LEU A 1 96 ? -21.74445 -22.84873 -15.41339 1.000 16.36552 95 LEU A CA 1
ATOM 707 C C . LEU A 1 96 ? -22.19493 -21.42084 -15.68688 1.000 17.82552 95 LEU A C 1
ATOM 708 O O . LEU A 1 96 ? -21.52317 -20.45661 -15.29665 1.000 16.82552 95 LEU A O 1
ATOM 713 N N . THR A 1 97 ? -23.32939 -21.27215 -16.37640 1.000 18.87730 96 THR A N 1
ATOM 714 C CA . THR A 1 97 ? -23.85020 -19.94657 -16.68635 1.000 18.59730 96 THR A CA 1
ATOM 715 C C . THR A 1 97 ? -24.01645 -19.11535 -15.42294 1.000 19.77730 96 THR A C 1
ATOM 716 O O . THR A 1 97 ? -23.62601 -17.94500 -15.38432 1.000 18.11730 96 THR A O 1
ATOM 720 N N . THR A 1 98 ? -24.55469 -19.71758 -14.36405 1.000 18.30090 97 THR A N 1
ATOM 721 C CA . THR A 1 98 ? -24.70550 -18.98899 -13.10985 1.000 21.77090 97 THR A CA 1
ATOM 722 C C . THR A 1 98 ? -23.34935 -18.64375 -12.50295 1.000 21.02090 97 THR A C 1
ATOM 723 O O . THR A 1 98 ? -23.14096 -17.51408 -12.04354 1.000 21.57090 97 THR A O 1
ATOM 727 N N . MET A 1 99 ? -22.40260 -19.58851 -12.51654 1.000 20.00730 98 MET A N 1
ATOM 728 C CA . MET A 1 99 ? -21.08269 -19.30351 -11.95948 1.000 18.51730 98 MET A CA 1
ATOM 729 C C . MET A 1 99 ? -20.36981 -18.22238 -12.74861 1.000 16.87730 98 MET A C 1
ATOM 730 O O . MET A 1 99 ? -19.59498 -17.44841 -12.17470 1.000 20.37730 98 MET A O 1
ATOM 735 N N . MET A 1 100 ? -20.62098 -18.14695 -14.05693 1.000 15.24805 99 MET A N 1
ATOM 736 C CA . MET A 1 100 ? -20.00461 -17.09903 -14.86413 1.000 17.79805 99 MET A CA 1
ATOM 737 C C . MET A 1 100 ? -20.55994 -15.72947 -14.49916 1.000 18.14805 99 MET A C 1
ATOM 738 O O . MET A 1 100 ? -19.80381 -14.75793 -14.40972 1.000 18.90805 99 MET A O 1
ATOM 743 N N . ARG A 1 101 ? -21.87506 -15.63000 -14.28445 1.000 21.40674 100 ARG A N 1
ATOM 744 C CA . ARG A 1 101 ? -22.45300 -14.35868 -13.85245 1.000 18.90674 100 ARG A CA 1
ATOM 745 C C . ARG A 1 101 ? -21.82225 -13.89066 -12.54888 1.000 19.97674 100 ARG A C 1
ATOM 746 O O . ARG A 1 101 ? -21.43436 -12.72643 -12.41874 1.000 21.30674 100 ARG A O 1
ATOM 754 N N . HIS A 1 102 ? -21.71162 -14.79097 -11.57003 1.000 19.17079 101 HIS A N 1
ATOM 755 C CA . HIS A 1 102 ? -21.12917 -14.42711 -10.28431 1.000 19.66079 101 HIS A CA 1
ATOM 756 C C . HIS A 1 102 ? -19.66875 -14.02402 -10.44242 1.000 23.64079 101 HIS A C 1
ATOM 757 O O . HIS A 1 102 ? -19.22023 -13.02325 -9.86963 1.000 20.25079 101 HIS A O 1
ATOM 764 N N . GLN A 1 103 ? -18.90505 -14.80759 -11.20887 1.000 19.01567 102 GLN A N 1
ATOM 765 C CA . GLN A 1 103 ? -17.47156 -14.56444 -11.30677 1.000 18.96567 102 GLN A CA 1
ATOM 766 C C . GLN A 1 103 ? -17.17579 -13.26003 -12.03607 1.000 17.12567 102 GLN A C 1
ATOM 767 O O . GLN A 1 103 ? -16.29582 -12.50047 -11.61983 1.000 19.67567 102 GLN A O 1
ATOM 773 N N . LEU A 1 104 ? -17.88909 -12.98380 -13.13072 1.000 17.18802 103 LEU A N 1
ATOM 774 C CA . LEU A 1 104 ? -17.62448 -11.75405 -13.86866 1.000 17.06802 103 LEU A CA 1
ATOM 775 C C . LEU A 1 104 ? -17.95148 -10.52676 -13.01841 1.000 20.97802 103 LEU A C 1
ATOM 776 O O . LEU A 1 104 ? -17.24505 -9.51447 -13.07876 1.000 20.32802 103 LEU A O 1
ATOM 781 N N . ALA A 1 105 ? -19.00534 -10.60672 -12.20140 1.000 22.71703 104 ALA A N 1
ATOM 782 C CA . ALA A 1 105 ? -19.28779 -9.51785 -11.26959 1.000 22.31703 104 ALA A CA 1
ATOM 783 C C . ALA A 1 105 ? -18.17497 -9.38142 -10.23819 1.000 24.33703 104 ALA A C 1
ATOM 784 O O . ALA A 1 105 ? -17.76207 -8.26499 -9.90038 1.000 23.43703 104 ALA A O 1
ATOM 786 N N . ASP A 1 106 ? -17.67596 -10.50945 -9.72512 1.000 20.19018 105 ASP A N 1
ATOM 787 C CA . ASP A 1 106 ? -16.59972 -10.45952 -8.74164 1.000 23.68018 105 ASP A CA 1
ATOM 788 C C . ASP A 1 106 ? -15.32643 -9.87668 -9.34820 1.000 26.04018 105 ASP A C 1
ATOM 789 O O . ASP A 1 106 ? -14.66386 -9.03294 -8.72846 1.000 26.15018 105 ASP A O 1
ATOM 794 N N . ILE A 1 107 ? -14.98138 -10.30505 -10.56699 1.000 20.49637 106 ILE A N 1
ATOM 795 C CA . ILE A 1 107 ? -13.81466 -9.76717 -11.26729 1.000 20.08637 106 ILE A CA 1
ATOM 796 C C . ILE A 1 107 ? -13.92624 -8.25151 -11.39940 1.000 20.08637 106 ILE A C 1
ATOM 797 O O . ILE A 1 107 ? -12.96786 -7.51507 -11.14654 1.000 21.84637 106 ILE A O 1
ATOM 802 N N . ARG A 1 108 ? -15.09325 -7.76711 -11.82295 1.000 20.75106 107 ARG A N 1
ATOM 803 C CA . ARG A 1 108 ? -15.28029 -6.32608 -11.96386 1.000 23.04106 107 ARG A CA 1
ATOM 804 C C . ARG A 1 108 ? -15.04905 -5.60628 -10.64191 1.000 23.31106 107 ARG A C 1
ATOM 805 O O . ARG A 1 108 ? -14.37213 -4.57338 -10.59846 1.000 27.83106 107 ARG A O 1
ATOM 810 N N . SER A 1 109 ? -15.59023 -6.14436 -9.55009 1.000 22.03610 108 SER A N 1
ATOM 811 C CA . SER A 1 109 ? -15.48922 -5.46673 -8.26315 1.000 26.20610 108 SER A CA 1
ATOM 812 C C . SER A 1 109 ? -14.04902 -5.41478 -7.76411 1.000 29.75610 108 SER A C 1
ATOM 813 O O . SER A 1 109 ? -13.67754 -4.48502 -7.03756 1.000 30.22610 108 SER A O 1
ATOM 816 N N . ARG A 1 110 ? -13.22219 -6.38667 -8.14849 1.000 26.29226 109 ARG A N 1
ATOM 817 C CA . ARG A 1 110 ? -11.83365 -6.41887 -7.71644 1.000 24.71226 109 ARG A CA 1
ATOM 818 C C . ARG A 1 110 ? -10.94077 -5.46829 -8.51053 1.000 25.88226 109 ARG A C 1
ATOM 819 O O . ARG A 1 110 ? -9.73059 -5.43369 -8.26464 1.000 31.66226 109 ARG A O 1
ATOM 827 N N . GLY A 1 111 ? -11.49993 -4.69992 -9.44578 1.000 23.63106 110 GLY A N 1
ATOM 828 C CA . GLY A 1 111 ? -10.71863 -3.76980 -10.23427 1.000 25.98106 110 GLY A CA 1
ATOM 829 C C . GLY A 1 111 ? -9.93675 -4.37449 -11.37912 1.000 30.05106 110 GLY A C 1
ATOM 830 O O . GLY A 1 111 ? -9.09768 -3.68231 -11.96815 1.000 30.78106 110 GLY A O 1
ATOM 831 N N . GLU A 1 112 ? -10.17387 -5.64040 -11.71243 1.000 23.28079 111 GLU A N 1
ATOM 832 C CA . GLU A 1 112 ? -9.57576 -6.23590 -12.89798 1.000 21.85079 111 GLU A CA 1
ATOM 833 C C . GLU A 1 112 ? -10.40021 -5.87206 -14.12721 1.000 20.48079 111 GLU A C 1
ATOM 834 O O . GLU A 1 112 ? -11.61486 -6.09510 -14.16117 1.000 19.18079 111 GLU A O 1
ATOM 840 N N . SER A 1 113 ? -9.74387 -5.30296 -15.13779 1.000 17.08157 112 SER A N 1
ATOM 841 C CA . SER A 1 113 ? -10.45821 -4.89153 -16.33995 1.000 17.03157 112 SER A CA 1
ATOM 842 C C . SER A 1 113 ? -10.73841 -6.04185 -17.29747 1.000 18.16157 112 SER A C 1
ATOM 843 O O . SER A 1 113 ? -11.50096 -5.85755 -18.25211 1.000 16.79157 112 SER A O 1
ATOM 846 N N . LEU A 1 114 ? -10.13405 -7.20801 -17.09315 1.000 17.94381 113 LEU A N 1
ATOM 847 C CA . LEU A 1 114 ? -10.35153 -8.29355 -18.03968 1.000 14.76381 113 LEU A CA 1
ATOM 848 C C . LEU A 1 114 ? -10.07666 -9.62207 -17.36213 1.000 14.83381 113 LEU A C 1
ATOM 849 O O . LEU A 1 114 ? -9.48956 -9.68324 -16.28005 1.000 15.81381 113 LEU A O 1
ATOM 854 N N . ALA A 1 115 ? -10.53703 -10.68740 -18.01466 1.000 13.26002 114 ALA A N 1
ATOM 855 C CA . ALA A 1 115 ? -10.26715 -12.05313 -17.60036 1.000 15.24002 114 ALA A CA 1
ATOM 856 C C . ALA A 1 115 ? -9.65158 -12.81055 -18.76845 1.000 13.75002 114 ALA A C 1
ATOM 857 O O . ALA A 1 115 ? -9.87167 -12.47681 -19.93672 1.000 12.35002 114 ALA A O 1
ATOM 859 N N . MET A 1 116 ? -8.87852 -13.84018 -18.44297 1.000 14.74465 115 MET A N 1
ATOM 860 C CA . MET A 1 116 ? -8.22547 -14.65745 -19.45512 1.000 13.96465 115 MET A CA 1
ATOM 861 C C . MET A 1 116 ? -8.31720 -16.12045 -19.05866 1.000 14.63465 115 MET A C 1
ATOM 862 O O . MET A 1 116 ? -8.23011 -16.44787 -17.87139 1.000 13.76465 115 MET A O 1
ATOM 867 N N . LEU A 1 117 ? -8.46769 -16.99998 -20.05081 1.000 12.48238 116 LEU A N 1
ATOM 868 C CA . LEU A 1 117 ? -8.46838 -18.42792 -19.75644 1.000 12.40238 116 LEU A CA 1
ATOM 869 C C . LEU A 1 117 ? -7.99970 -19.20969 -20.97389 1.000 12.03238 116 LEU A C 1
ATOM 870 O O . LEU A 1 117 ? -8.02249 -18.71529 -22.10148 1.000 13.60238 116 LEU A O 1
ATOM 875 N N . PHE A 1 118 ? -7.53331 -20.43013 -20.71229 1.000 11.33640 117 PHE A N 1
ATOM 876 C CA . PHE A 1 118 ? -7.42831 -21.48290 -21.71266 1.000 11.33640 117 PHE A CA 1
ATOM 877 C C . PHE A 1 118 ? -8.72394 -22.29293 -21.68170 1.000 14.97640 117 PHE A C 1
ATOM 878 O O . PHE A 1 118 ? -9.36886 -22.40454 -20.63740 1.000 17.66640 117 PHE A O 1
ATOM 886 N N . ALA A 1 119 ? -9.10560 -22.86112 -22.82547 1.000 12.97054 118 ALA A N 1
ATOM 887 C CA . ALA A 1 119 ? -10.36016 -23.60370 -22.93337 1.000 15.58054 118 ALA A CA 1
ATOM 888 C C . ALA A 1 119 ? -10.10017 -25.05597 -23.31337 1.000 16.52054 118 ALA A C 1
ATOM 889 O O . ALA A 1 119 ? -9.44098 -25.33150 -24.32208 1.000 15.60054 118 ALA A O 1
ATOM 891 N N . SER A 1 120 ? -10.63908 -25.97788 -22.51584 1.000 13.84157 119 SER A N 1
ATOM 892 C CA . SER A 1 120 ? -10.67163 -27.37714 -22.93018 1.000 17.65157 119 SER A CA 1
ATOM 893 C C . SER A 1 120 ? -11.38091 -27.52675 -24.26748 1.000 15.73157 119 SER A C 1
ATOM 894 O O . SER A 1 120 ? -10.95713 -28.31532 -25.11916 1.000 15.30157 119 SER A O 1
ATOM 897 N N . GLU A 1 121 ? -12.47825 -26.78661 -24.45412 1.000 12.63804 120 GLU A N 1
ATOM 898 C CA . GLU A 1 121 ? -13.24784 -26.75595 -25.69548 1.000 12.42804 120 GLU A CA 1
ATOM 899 C C . GLU A 1 121 ? -13.60756 -25.29739 -25.94657 1.000 14.06804 120 GLU A C 1
ATOM 900 O O . GLU A 1 121 ? -14.37107 -24.70266 -25.17876 1.000 12.83804 120 GLU A O 1
ATOM 906 N N . ALA A 1 122 ? -13.07315 -24.72542 -27.02437 1.000 12.41312 121 ALA A N 1
ATOM 907 C CA . ALA A 1 122 ? -13.11013 -23.27527 -27.17110 1.000 13.82312 121 ALA A CA 1
ATOM 908 C C . ALA A 1 122 ? -14.53444 -22.74064 -27.28451 1.000 13.97312 121 ALA A C 1
ATOM 909 O O . ALA A 1 122 ? -14.80776 -21.61779 -26.84427 1.000 12.40312 121 ALA A O 1
ATOM 911 N N . LEU A 1 123 ? -15.45980 -23.52467 -27.84159 1.000 11.38368 122 LEU A N 1
ATOM 912 C CA . LEU A 1 123 ? -16.81738 -23.02339 -28.05419 1.000 11.77368 122 LEU A CA 1
ATOM 913 C C . LEU A 1 123 ? -17.57980 -22.78463 -26.75627 1.000 13.69368 122 LEU A C 1
ATOM 914 O O . LEU A 1 123 ? -18.65928 -22.18702 -26.80659 1.000 13.55368 122 LEU A O 1
ATOM 919 N N . ILE A 1 124 ? -17.04626 -23.20880 -25.60456 1.000 11.92283 123 ILE A N 1
ATOM 920 C CA . ILE A 1 124 ? -17.76842 -23.04170 -24.34121 1.000 12.08283 123 ILE A CA 1
ATOM 921 C C . ILE A 1 124 ? -18.02935 -21.56254 -24.03636 1.000 13.27283 123 ILE A C 1
ATOM 922 O O . ILE A 1 124 ? -19.12926 -21.19536 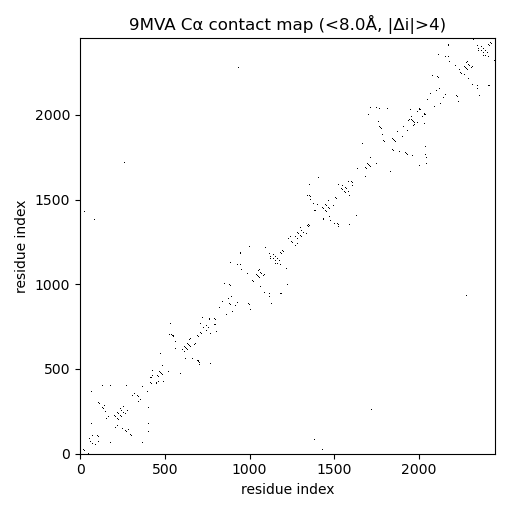-23.60113 1.000 13.20283 123 ILE A O 1
ATOM 927 N N . TYR A 1 125 ? -17.03805 -20.68851 -24.25842 1.000 12.95240 124 TYR A N 1
ATOM 928 C CA . TYR A 1 125 ? -17.03273 -19.40910 -23.54554 1.000 12.19240 124 TYR A CA 1
ATOM 929 C C . TYR A 1 125 ? -17.49172 -18.19456 -24.34667 1.000 13.95240 124 TYR A C 1
ATOM 930 O O . TYR A 1 125 ? -17.76423 -17.15802 -23.73085 1.000 13.69240 124 TYR A O 1
ATOM 939 N N . GLY A 1 126 ? -17.58597 -18.27803 -25.67812 1.000 13.23589 125 GLY A N 1
ATOM 940 C CA . GLY A 1 126 ? -18.03408 -17.12908 -26.45754 1.000 14.18589 125 GLY A CA 1
ATOM 941 C C . GLY A 1 126 ? -19.37219 -16.57485 -25.99285 1.000 17.91589 125 GLY A C 1
ATOM 942 O O . GLY A 1 126 ? -19.60281 -15.36000 -26.02379 1.000 15.12589 125 GLY A O 1
ATOM 943 N N . ARG A 1 127 ? -20.26541 -17.45563 -25.54076 1.000 16.72558 126 ARG A N 1
ATOM 944 C CA . ARG A 1 127 ? -21.58955 -17.04101 -25.08872 1.000 18.03558 126 ARG A CA 1
ATOM 945 C C . ARG A 1 127 ? -21.53221 -16.17489 -23.83677 1.000 17.98558 126 ARG A C 1
ATOM 946 O O . ARG A 1 127 ? -22.53828 -15.54744 -23.47970 1.000 16.65558 126 ARG A O 1
ATOM 954 N N . PHE A 1 128 ? -20.39383 -16.14217 -23.14692 1.000 14.81158 127 PHE A N 1
ATOM 955 C CA . PHE A 1 128 ? -20.22278 -15.30248 -21.97315 1.000 14.93158 127 PHE A CA 1
ATOM 956 C C . PHE A 1 128 ? -19.42375 -14.03796 -22.26936 1.000 17.26158 127 PHE A C 1
ATOM 957 O O . PHE A 1 128 ? -19.13370 -13.27221 -21.34296 1.000 17.98158 127 PHE A O 1
ATOM 965 N N . GLY A 1 129 ? -19.07091 -13.79742 -23.53349 1.000 17.53192 128 GLY A N 1
ATOM 966 C CA . GLY A 1 129 ? -18.31034 -12.62265 -23.91136 1.000 14.47192 128 GLY A CA 1
ATOM 967 C C . GLY A 1 129 ? -16.82696 -12.84763 -24.13277 1.000 19.57192 128 GLY A C 1
ATOM 968 O O . GLY A 1 129 ? -16.12274 -11.88571 -24.46676 1.000 14.48192 128 GLY A O 1
ATOM 969 N N . TYR A 1 130 ? -16.32756 -14.07861 -23.96531 1.000 14.99836 129 TYR A N 1
ATOM 970 C CA . TYR A 1 130 ? -14.91941 -14.37856 -24.22430 1.000 13.09836 129 TYR A CA 1
ATOM 971 C C . TYR A 1 130 ? -14.65967 -14.51718 -25.71823 1.000 13.12836 129 TYR A C 1
ATOM 972 O O . TYR A 1 130 ? -15.45216 -15.11546 -26.44761 1.000 14.25836 129 TYR A O 1
ATOM 981 N N . GLY A 1 131 ? -13.53008 -14.00739 -26.16644 1.000 12.24906 130 GLY A N 1
ATOM 982 C CA . GLY A 1 131 ? -13.09582 -14.21506 -27.53958 1.000 14.15906 130 GLY A CA 1
ATOM 983 C C . GLY A 1 131 ? -11.68142 -14.75137 -27.57312 1.000 13.28906 130 GLY A C 1
ATOM 984 O O . GLY A 1 131 ? -10.81679 -14.29471 -26.82477 1.000 13.32906 130 GLY A O 1
ATOM 985 N N . VAL A 1 132 ? -11.44956 -15.72651 -28.45589 1.000 12.94362 131 VAL A N 1
ATOM 986 C CA . VAL A 1 132 ? -10.08882 -16.22510 -28.65132 1.000 12.43362 131 VAL A CA 1
ATOM 987 C C . VAL A 1 132 ? -9.22630 -15.07806 -29.15545 1.000 10.79362 131 VAL A C 1
ATOM 988 O O . VAL A 1 132 ? -9.50314 -14.49559 -30.21172 1.000 12.74362 131 VAL A O 1
ATOM 992 N N . ALA A 1 133 ? -8.19285 -14.73288 -28.38689 1.000 8.66506 132 ALA A N 1
ATOM 993 C CA . ALA A 1 133 ? -7.34309 -13.58206 -28.68351 1.000 13.00506 132 ALA A CA 1
ATOM 994 C C . ALA A 1 133 ? -5.91132 -13.94164 -29.05121 1.000 13.72506 132 ALA A C 1
ATOM 995 O O . ALA A 1 133 ? -5.22882 -13.12567 -29.67959 1.000 11.38506 132 ALA A O 1
ATOM 997 N N . THR A 1 134 ? -5.44876 -15.13391 -28.68189 1.000 12.40549 133 THR A N 1
ATOM 998 C CA . THR A 1 134 ? -4.06068 -15.54811 -28.81080 1.000 11.57549 133 THR A CA 1
ATOM 999 C C . THR A 1 134 ? -4.04000 -16.97674 -29.32140 1.000 13.62549 133 THR A C 1
ATOM 1000 O O . THR A 1 134 ? -4.86223 -17.79639 -28.89949 1.000 11.44549 133 THR A O 1
ATOM 1004 N N . GLU A 1 135 ? -3.11683 -17.26950 -30.23082 1.000 12.46753 134 GLU A N 1
ATOM 1005 C CA . GLU A 1 135 ? -2.89513 -18.63383 -30.68552 1.000 12.93753 134 GLU A CA 1
ATOM 1006 C C . GLU A 1 135 ? -1.52502 -19.09892 -30.22687 1.000 14.12753 134 GLU A C 1
ATOM 1007 O O . GLU A 1 135 ? -0.65877 -18.29578 -29.87971 1.000 15.51753 134 GLU A O 1
ATOM 1013 N N . SER A 1 136 ? -1.33490 -20.40698 -30.19974 1.000 14.53904 135 SER A N 1
ATOM 1014 C CA . SER A 1 136 ? -0.00822 -20.93840 -29.92779 1.000 18.66904 135 SER A CA 1
ATOM 1015 C C . SER A 1 136 ? 0.37457 -21.92428 -31.02126 1.000 14.06904 135 SER A C 1
ATOM 1016 O O . SER A 1 136 ? -0.47107 -22.46335 -31.74176 1.000 13.84904 135 SER A O 1
ATOM 1019 N N . ALA A 1 137 ? 1.67753 -22.12324 -31.15629 1.000 14.07904 136 ALA A N 1
ATOM 1020 C CA . ALA A 1 137 ? 2.22606 -22.99935 -32.17374 1.000 13.81904 136 ALA A CA 1
ATOM 1021 C C . ALA A 1 137 ? 2.95705 -24.14392 -31.49362 1.000 15.30904 136 ALA A C 1
ATOM 1022 O O . ALA A 1 137 ? 3.76779 -23.92319 -30.58823 1.000 13.15904 136 ALA A O 1
ATOM 1024 N N . GLU A 1 138 ? 2.64805 -25.36010 -31.91065 1.000 13.67355 137 GLU A N 1
ATOM 1025 C CA . GLU A 1 138 ? 3.51075 -26.48859 -31.63592 1.000 16.37355 137 GLU A CA 1
ATOM 1026 C C . GLU A 1 138 ? 4.56546 -26.52366 -32.73212 1.000 14.72355 137 GLU A C 1
ATOM 1027 O O . GLU A 1 138 ? 4.23714 -26.68511 -33.91383 1.000 13.79355 137 GLU A O 1
ATOM 1033 N N . LEU A 1 139 ? 5.81760 -26.32671 -32.34490 1.000 12.24820 138 LEU A N 1
ATOM 1034 C CA . LEU A 1 139 ? 6.94680 -26.30239 -33.26255 1.000 10.49820 138 LEU A CA 1
ATOM 1035 C C . LEU A 1 139 ? 7.74436 -27.58331 -33.05582 1.000 13.70820 138 LEU A C 1
ATOM 1036 O O . LEU A 1 139 ? 8.01660 -27.96756 -31.91321 1.000 12.15820 138 LEU A O 1
ATOM 1041 N N . SER A 1 140 ? 8.07842 -28.26788 -34.14547 1.000 11.33711 139 SER A N 1
ATOM 1042 C CA . SER A 1 140 ? 8.71636 -29.56738 -33.99226 1.000 12.32711 139 SER A CA 1
ATOM 1043 C C . SER A 1 140 ? 9.48320 -29.88839 -35.26164 1.000 10.57711 139 SER A C 1
ATOM 1044 O O . SER A 1 140 ? 9.17698 -29.37017 -36.33606 1.000 12.64711 139 SER A O 1
ATOM 1047 N N . GLY A 1 141 ? 10.46561 -30.77192 -35.13585 1.000 14.68122 140 GLY A N 1
ATOM 1048 C CA . GLY A 1 141 ? 11.21429 -31.15415 -36.31522 1.000 13.13122 140 GLY A CA 1
ATOM 1049 C C . GLY A 1 141 ? 12.33047 -32.11480 -35.97852 1.000 14.54122 140 GLY A C 1
ATOM 1050 O O . GLY A 1 141 ? 12.61085 -32.40432 -34.80808 1.000 12.46122 140 GLY A O 1
ATOM 1051 N N . GLN A 1 142 ? 12.95795 -32.61292 -37.04083 1.000 9.92456 141 GLN A N 1
ATOM 1052 C CA . GLN A 1 142 ? 14.19347 -33.38036 -36.91964 1.000 12.13456 141 GLN A CA 1
ATOM 1053 C C . GLN A 1 142 ? 15.33467 -32.41000 -36.65579 1.000 10.10456 141 GLN A C 1
ATOM 1054 O O . GLN A 1 142 ? 15.54741 -31.47787 -37.43769 1.000 13.17456 141 GLN A O 1
ATOM 1060 N N . VAL A 1 143 ? 16.06901 -32.62107 -35.55898 1.000 10.52554 142 VAL A N 1
ATOM 1061 C CA . VAL A 1 143 ? 17.08285 -31.63857 -35.19281 1.000 12.42554 142 VAL A CA 1
ATOM 1062 C C . VAL A 1 143 ? 18.14895 -31.53052 -36.27019 1.000 14.56554 142 VAL A C 1
ATOM 1063 O O . VAL A 1 143 ? 18.76080 -30.47167 -36.42998 1.000 11.92554 142 VAL A O 1
ATOM 1067 N N . ARG A 1 144 ? 18.39798 -32.60341 -37.02867 1.000 11.62234 143 ARG A N 1
ATOM 1068 C CA . ARG A 1 144 ? 19.45254 -32.50739 -38.03081 1.000 11.92234 143 ARG A CA 1
ATOM 1069 C C . ARG A 1 144 ? 19.03972 -31.70763 -39.25501 1.000 17.44234 143 ARG A C 1
ATOM 1070 O O . ARG A 1 144 ? 19.89557 -31.43470 -40.10135 1.000 14.76234 143 ARG A O 1
ATOM 1078 N N . GLU A 1 145 ? 17.76757 -31.31177 -39.35274 1.000 13.10929 144 GLU A N 1
ATOM 1079 C CA . GLU A 1 145 ? 17.27482 -30.43592 -40.41000 1.000 15.01929 144 GLU A CA 1
ATOM 1080 C C . GLU A 1 145 ? 17.10989 -28.98192 -39.94893 1.000 13.32929 144 GLU A C 1
ATOM 1081 O O . GLU A 1 145 ? 16.60298 -28.16087 -40.71660 1.000 12.55929 144 GLU A O 1
ATOM 1087 N N . LEU A 1 146 ? 17.54023 -28.63921 -38.73150 1.000 9.61897 145 LEU A N 1
ATOM 1088 C CA . LEU A 1 146 ? 17.26415 -27.32777 -38.14761 1.000 13.12897 145 LEU A CA 1
ATOM 1089 C C . LEU A 1 146 ? 18.51819 -26.46748 -38.00239 1.000 10.65897 145 LEU A C 1
ATOM 1090 O O . LEU A 1 146 ? 18.63309 -25.68732 -37.05156 1.000 13.25897 145 LEU A O 1
ATOM 1095 N N . ALA A 1 147 ? 19.46138 -26.59599 -38.93451 1.000 13.11763 146 ALA A N 1
ATOM 1096 C CA . ALA A 1 147 ? 20.57321 -25.65430 -38.99264 1.000 11.71763 146 ALA A CA 1
ATOM 1097 C C . ALA A 1 147 ? 20.04703 -24.22754 -39.12810 1.000 11.52763 146 ALA A C 1
ATOM 1098 O O . ALA A 1 147 ? 18.99505 -23.98425 -39.72646 1.000 12.72763 146 ALA A O 1
ATOM 1100 N N . PHE A 1 148 ? 20.78962 -23.28137 -38.55957 1.000 13.11422 147 PHE A N 1
ATOM 1101 C CA . PHE A 1 148 ? 20.43765 -21.86806 -38.63388 1.000 13.08422 147 PHE A CA 1
ATOM 1102 C C . PHE A 1 148 ? 21.01071 -21.23257 -39.89788 1.000 17.57422 147 PHE A C 1
ATOM 1103 O O . PHE A 1 148 ? 21.94486 -21.74969 -40.51745 1.000 16.36422 147 PHE A O 1
ATOM 1111 N N . ARG A 1 149 ? 20.44899 -20.08205 -40.26404 1.000 14.06197 148 ARG A N 1
ATOM 1112 C CA . ARG A 1 149 ? 21.01515 -19.29891 -41.34874 1.000 14.51197 148 ARG A CA 1
ATOM 1113 C C . ARG A 1 149 ? 22.46842 -18.95911 -41.02581 1.000 16.61197 148 ARG A C 1
ATOM 1114 O O . ARG A 1 149 ? 22.83627 -18.84634 -39.85463 1.000 13.28197 148 ARG A O 1
ATOM 1122 N N . PRO A 1 150 ? 23.31635 -18.80355 -42.04451 1.000 19.00026 149 PRO A N 1
ATOM 1123 C CA . PRO A 1 150 ? 24.75210 -18.56799 -41.77657 1.000 23.13026 149 PRO A CA 1
ATOM 1124 C C . PRO A 1 150 ? 25.05130 -17.30407 -40.97628 1.000 21.30026 149 PRO A C 1
ATOM 1125 O O . PRO A 1 150 ? 26.09139 -17.25771 -40.31013 1.000 26.41026 149 PRO A O 1
ATOM 1129 N N . THR A 1 151 ? 24.18427 -16.29178 -40.99755 1.000 20.30062 150 THR A N 1
ATOM 1130 C CA . THR A 1 151 ? 24.44861 -15.02930 -40.30743 1.000 24.44062 150 THR A CA 1
ATOM 1131 C C . THR A 1 151 ? 24.04943 -15.04215 -38.83781 1.000 23.47062 150 THR A C 1
ATOM 1132 O O . THR A 1 151 ? 24.23595 -14.03263 -38.15376 1.000 24.94062 150 THR A O 1
ATOM 1136 N N . VAL A 1 152 ? 23.48073 -16.13523 -38.33717 1.000 18.19263 151 VAL A N 1
ATOM 1137 C CA . VAL A 1 152 ? 22.99319 -16.15514 -36.96241 1.000 16.98263 151 VAL A CA 1
ATOM 1138 C C . VAL A 1 152 ? 24.19208 -16.21376 -36.01949 1.000 19.27263 151 VAL A C 1
ATOM 1139 O O . VAL A 1 152 ? 24.89450 -17.22486 -35.94795 1.000 18.55263 151 VAL A O 1
ATOM 1143 N N . ASP A 1 153 ? 24.40994 -15.13545 -35.27433 1.000 20.79663 152 ASP A N 1
ATOM 1144 C CA . ASP A 1 153 ? 25.51845 -15.04868 -34.32921 1.000 23.06663 152 ASP A CA 1
ATOM 1145 C C . ASP A 1 153 ? 25.14194 -15.76887 -33.03816 1.000 18.90663 152 ASP A C 1
ATOM 1146 O O . ASP A 1 153 ? 24.15505 -15.41079 -32.39016 1.000 20.45663 152 ASP A O 1
ATOM 1151 N N . LEU A 1 154 ? 25.92640 -16.77371 -32.65202 1.000 19.92573 153 LEU A N 1
ATOM 1152 C CA . LEU A 1 154 ? 25.67901 -17.45800 -31.39210 1.000 16.32573 153 LEU A CA 1
ATOM 1153 C C . LEU A 1 154 ? 26.38734 -16.81210 -30.20934 1.000 22.79573 153 LEU A C 1
ATOM 1154 O O . LEU A 1 154 ? 26.13803 -17.21222 -29.06684 1.000 20.78573 153 LEU A O 1
ATOM 1159 N N . GLY A 1 155 ? 27.26719 -15.83746 -30.45009 1.000 24.59814 154 GLY A N 1
ATOM 1160 C CA . GLY A 1 155 ? 27.94772 -15.17092 -29.36285 1.000 25.59814 154 GLY A CA 1
ATOM 1161 C C . GLY A 1 155 ? 28.97725 -16.05876 -28.66628 1.000 26.95814 154 GLY A C 1
ATOM 1162 O O . GLY A 1 155 ? 29.29049 -17.18444 -29.07991 1.000 27.00814 154 GLY A O 1
ATOM 1163 N N . ASP A 1 156 ? 29.48612 -15.52533 -27.55442 1.000 27.95097 155 ASP A N 1
ATOM 1164 C CA . ASP A 1 156 ? 30.59244 -16.13146 -26.82770 1.000 31.97097 155 ASP A CA 1
ATOM 1165 C C . ASP A 1 156 ? 30.18146 -16.65347 -25.45305 1.000 31.83097 155 ASP A C 1
ATOM 1166 O O . ASP A 1 156 ? 31.02850 -16.77566 -24.56515 1.000 29.99097 155 ASP A O 1
ATOM 1171 N N . GLY A 1 157 ? 28.89934 -16.97550 -25.25755 1.000 28.98837 156 GLY A N 1
ATOM 1172 C CA . GLY A 1 157 ? 28.42040 -17.44514 -23.97366 1.000 23.19837 156 GLY A CA 1
ATOM 1173 C C . GLY A 1 157 ? 28.57542 -18.94483 -23.79081 1.000 24.98837 156 GLY A C 1
ATOM 1174 O O . GLY A 1 157 ? 28.99870 -19.67748 -24.68309 1.000 26.17837 156 GLY A O 1
ATOM 1175 N N . THR A 1 158 ? 28.22655 -19.40269 -22.58899 1.000 22.21060 157 THR A N 1
ATOM 1176 C CA . THR A 1 158 ? 28.28920 -20.81511 -22.24059 1.000 24.89060 157 THR A CA 1
ATOM 1177 C C . THR A 1 158 ? 26.99127 -21.23688 -21.56768 1.000 22.32060 157 THR A C 1
ATOM 1178 O O . THR A 1 158 ? 26.21071 -20.40572 -21.09310 1.000 22.20060 157 THR A O 1
ATOM 1182 N N . LEU A 1 159 ? 26.77627 -22.55228 -21.53054 1.000 22.65347 158 LEU A N 1
ATOM 1183 C CA . LEU A 1 159 ? 25.59880 -23.13319 -20.91462 1.000 23.46347 158 LEU A CA 1
ATOM 1184 C C . LEU A 1 159 ? 26.00806 -24.08436 -19.80244 1.000 22.48347 158 LEU A C 1
ATOM 1185 O O . LEU A 1 159 ? 27.08789 -24.68105 -19.82851 1.000 22.37347 158 LEU A O 1
ATOM 1190 N N . GLU A 1 160 ? 25.12699 -24.19548 -18.81761 1.000 19.76958 159 GLU A N 1
ATOM 1191 C CA . GLU A 1 160 ? 25.28737 -25.08652 -17.68556 1.000 22.60958 159 GLU A CA 1
ATOM 1192 C C . GLU A 1 160 ? 23.95259 -25.76288 -17.41933 1.000 22.96958 159 GLU A C 1
ATOM 1193 O O . GLU A 1 160 ? 22.89696 -25.12827 -17.51225 1.000 23.62958 159 GLU A O 1
ATOM 1199 N N . GLU A 1 161 ? 24.00103 -27.05275 -17.11532 1.000 18.76661 160 GLU A N 1
ATOM 1200 C CA A GLU A 1 161 ? 22.83685 -27.73966 -16.58046 0.595 20.96661 160 GLU A CA 1
ATOM 1201 C CA B GLU A 1 161 ? 22.85397 -27.76851 -16.57460 0.405 20.96661 160 GLU A CA 1
ATOM 1202 C C . GLU A 1 161 ? 22.82866 -27.55546 -15.06706 1.000 23.14661 160 GLU A C 1
ATOM 1203 O O . GLU A 1 161 ? 23.82753 -27.81496 -14.39058 1.000 21.48661 160 GLU A O 1
ATOM 1214 N N . VAL A 1 162 ? 21.70212 -27.09192 -14.53111 1.000 21.95388 161 VAL A N 1
ATOM 1215 C CA . VAL A 1 162 ? 21.65666 -26.68885 -13.13203 1.000 24.37388 161 VAL A CA 1
ATOM 1216 C C . VAL A 1 162 ? 20.47587 -27.33948 -12.42529 1.000 23.73388 161 VAL A C 1
ATOM 1217 O O . VAL A 1 162 ? 19.55640 -27.86394 -13.04856 1.000 23.53388 161 VAL A O 1
ATOM 1221 N N . SER A 1 163 ? 20.52569 -27.29906 -11.09572 1.000 25.89244 162 SER A N 1
ATOM 1222 C CA . SER A 1 163 ? 19.39091 -27.68067 -10.27159 1.000 25.79244 162 SER A CA 1
ATOM 1223 C C . SER A 1 163 ? 18.25752 -26.66981 -10.42295 1.000 24.28244 162 SER A C 1
ATOM 1224 O O . SER A 1 163 ? 18.45738 -25.52619 -10.85274 1.000 21.98244 162 SER A O 1
ATOM 1227 N N . ALA A 1 164 ? 17.05035 -27.10538 -10.05426 1.000 24.30522 163 ALA A N 1
ATOM 1228 C CA . ALA A 1 164 ? 15.92497 -26.17936 -10.00892 1.000 19.96522 163 ALA A CA 1
ATOM 1229 C C . ALA A 1 164 ? 16.24646 -24.97817 -9.12880 1.000 26.77522 163 ALA A C 1
ATOM 1230 O O . ALA A 1 164 ? 15.94898 -23.83145 -9.48954 1.000 22.20522 163 ALA A O 1
ATOM 1232 N N . GLU A 1 165 ? 16.88022 -25.22706 -7.98040 1.000 26.39236 164 GLU A N 1
ATOM 1233 C CA . GLU A 1 165 ? 17.23601 -24.15410 -7.05629 1.000 27.63236 164 GLU A CA 1
ATOM 1234 C C . GLU A 1 165 ? 18.16073 -23.13909 -7.71940 1.000 25.40236 164 GLU A C 1
ATOM 1235 O O . GLU A 1 165 ? 17.96732 -21.92302 -7.58867 1.000 24.90236 164 GLU A O 1
ATOM 1240 N N . THR A 1 166 ? 19.18285 -23.62124 -8.43308 1.000 21.66607 165 THR A N 1
ATOM 1241 C CA . THR A 1 166 ? 20.08645 -22.70187 -9.12163 1.000 24.16607 165 THR A CA 1
ATOM 1242 C C . THR A 1 166 ? 19.37067 -21.99358 -10.26111 1.000 23.05607 165 THR A C 1
ATOM 1243 O O . THR A 1 166 ? 19.56811 -20.79241 -10.48174 1.000 24.83607 165 THR A O 1
ATOM 1247 N N . PHE A 1 167 ? 18.52239 -22.72586 -10.98460 1.000 21.60341 166 PHE A N 1
ATOM 1248 C CA . PHE A 1 167 ? 17.73852 -22.13379 -12.06391 1.000 21.68341 166 PHE A CA 1
ATOM 1249 C C . PHE A 1 167 ? 16.87979 -20.98937 -11.54422 1.000 23.12341 166 PHE A C 1
ATOM 1250 O O . PHE A 1 167 ? 16.88516 -19.88692 -12.10276 1.000 22.98341 166 PHE A O 1
ATOM 1258 N N . LEU A 1 168 ? 16.15239 -21.23315 -10.45103 1.000 25.66460 167 LEU A N 1
ATOM 1259 C CA . LEU A 1 168 ? 15.23523 -20.25896 -9.87376 1.000 23.31460 167 LEU A CA 1
ATOM 1260 C C . LEU A 1 168 ? 15.94653 -19.04466 -9.28976 1.000 26.97460 167 LEU A C 1
ATOM 1261 O O . LEU A 1 168 ? 15.28429 -18.04818 -8.99195 1.000 25.77460 167 LEU A O 1
ATOM 1266 N N . ALA A 1 169 ? 17.26876 -19.09265 -9.12656 1.000 25.15536 168 ALA A N 1
ATOM 1267 C CA . ALA A 1 169 ? 17.99096 -17.91715 -8.66202 1.000 26.43536 168 ALA A CA 1
ATOM 1268 C C . ALA A 1 169 ? 18.33376 -16.94972 -9.78922 1.000 26.78536 168 ALA A C 1
ATOM 1269 O O . ALA A 1 169 ? 18.69683 -15.80219 -9.50540 1.000 30.35536 168 ALA A O 1
ATOM 1271 N N . SER A 1 170 ? 18.21736 -17.36839 -11.05156 1.000 21.54419 169 SER A N 1
ATOM 1272 C CA . SER A 1 170 ? 18.57123 -16.49055 -12.16395 1.000 22.86419 169 SER A CA 1
ATOM 1273 C C . SER A 1 170 ? 17.44565 -16.33807 -13.17883 1.000 21.97419 169 SER A C 1
ATOM 1274 O O . SER A 1 170 ? 17.29158 -15.26859 -13.77486 1.000 20.62419 169 SER A O 1
ATOM 1277 N N . ALA A 1 171 ? 16.67404 -17.40170 -13.40354 1.000 20.83802 170 ALA A N 1
ATOM 1278 C CA . ALA A 1 171 ? 15.61711 -17.34383 -14.41302 1.000 17.80802 170 ALA A CA 1
ATOM 1279 C C . ALA A 1 171 ? 14.58114 -16.25269 -14.16183 1.000 22.70802 170 ALA A C 1
ATOM 1280 O O . ALA A 1 171 ? 14.16666 -15.60513 -15.14021 1.000 20.03802 170 ALA A O 1
ATOM 1282 N N . PRO A 1 172 ? 14.11346 -16.00065 -12.93137 1.000 23.41727 171 PRO A N 1
ATOM 1283 C CA . PRO A 1 172 ? 13.08889 -14.95590 -12.76395 1.000 19.58727 171 PRO A CA 1
ATOM 1284 C C . PRO A 1 172 ? 13.52536 -13.58265 -13.24772 1.000 25.59727 171 PRO A C 1
ATOM 1285 O O . PRO A 1 172 ? 12.72337 -12.86427 -13.86009 1.000 22.69727 171 PRO A O 1
ATOM 1289 N N . ALA A 1 173 ? 14.77923 -13.19564 -13.00719 1.000 21.35386 172 ALA A N 1
ATOM 1290 C CA . ALA A 1 173 ? 15.23227 -11.88757 -13.47044 1.000 24.25386 172 ALA A CA 1
ATOM 1291 C C . ALA A 1 173 ? 15.28365 -11.83085 -14.99339 1.000 20.81386 172 ALA A C 1
ATOM 1292 O O . ALA A 1 173 ? 14.94747 -10.80242 -15.59339 1.000 20.11386 172 ALA A O 1
ATOM 1294 N N . ILE A 1 174 ? 15.70769 -12.92500 -15.63407 1.000 20.92843 173 ILE A N 1
ATOM 1295 C CA . ILE A 1 174 ? 15.70665 -12.99729 -17.09562 1.000 20.73843 173 ILE A CA 1
ATOM 1296 C C . ILE A 1 174 ? 14.28565 -12.86271 -17.62370 1.000 21.94843 173 ILE A C 1
ATOM 1297 O O . ILE A 1 174 ? 14.01184 -12.11378 -18.57112 1.000 18.65843 173 ILE A O 1
ATOM 1302 N N . TYR A 1 175 ? 13.36250 -13.60054 -17.01520 1.000 19.33749 174 TYR A N 1
ATOM 1303 C CA . TYR A 1 175 ? 11.97381 -13.59197 -17.45794 1.000 20.65749 174 TYR A CA 1
ATOM 1304 C C . TYR A 1 175 ? 11.37012 -12.19405 -17.34967 1.000 20.78749 174 TYR A C 1
ATOM 1305 O O . TYR A 1 175 ? 10.74349 -11.70349 -18.29431 1.000 20.84749 174 TYR A O 1
ATOM 1314 N N . ASP A 1 176 ? 11.56560 -11.52997 -16.20404 1.000 24.42314 175 ASP A N 1
ATOM 1315 C CA . ASP A 1 176 ? 11.01190 -10.18881 -16.02014 1.000 21.37314 175 ASP A CA 1
ATOM 1316 C C . ASP A 1 176 ? 11.56328 -9.20255 -17.03837 1.000 24.35314 175 ASP A C 1
ATOM 1317 O O . ASP A 1 176 ? 10.85285 -8.27743 -17.44598 1.000 22.81314 175 ASP A O 1
ATOM 1322 N N . ALA A 1 177 ? 12.82175 -9.37265 -17.45756 1.000 22.15474 176 ALA A N 1
ATOM 1323 C CA . ALA A 1 177 ? 13.41244 -8.42706 -18.40078 1.000 23.27474 176 ALA A CA 1
ATOM 1324 C C . ALA A 1 177 ? 12.87121 -8.61129 -19.81223 1.000 22.43474 176 ALA A C 1
ATOM 1325 O O . ALA A 1 177 ? 12.84255 -7.65171 -20.59055 1.000 22.02474 176 ALA A O 1
ATOM 1327 N N . VAL A 1 178 ? 12.44150 -9.82117 -20.16103 1.000 21.27190 177 VAL A N 1
ATOM 1328 C CA . VAL A 1 178 ? 12.04611 -10.12467 -21.53634 1.000 21.03190 177 VAL A CA 1
ATOM 1329 C C . VAL A 1 178 ? 10.54983 -9.89487 -21.76716 1.000 18.34190 177 VAL A C 1
ATOM 1330 O O . VAL A 1 178 ? 10.14824 -9.38674 -22.81663 1.000 19.30190 177 VAL A O 1
ATOM 1334 N N . ILE A 1 179 ? 9.69043 -10.23110 -20.81228 1.000 17.41402 178 ILE A N 1
ATOM 1335 C CA . ILE A 1 179 ? 8.25765 -10.30987 -21.12411 1.000 20.54402 178 ILE A CA 1
ATOM 1336 C C . ILE A 1 179 ? 7.58220 -8.97131 -21.43332 1.000 18.77402 178 ILE A C 1
ATOM 1337 O O . ILE A 1 179 ? 6.53997 -8.98843 -22.10108 1.000 17.19402 178 ILE A O 1
ATOM 1342 N N . PRO A 1 180 ? 8.09378 -7.79686 -21.03573 1.000 16.75765 179 PRO A N 1
ATOM 1343 C CA . PRO A 1 180 ? 7.44992 -6.55938 -21.52197 1.000 17.16765 179 PRO A CA 1
ATOM 1344 C C . PRO A 1 180 ? 7.38505 -6.46644 -23.04201 1.000 15.90765 179 PRO A C 1
ATOM 1345 O O . PRO A 1 180 ? 6.48806 -5.79559 -23.56802 1.000 18.46765 179 PRO A O 1
ATOM 1349 N N . GLY A 1 181 ? 8.27394 -7.15412 -23.76466 1.000 14.97537 180 GLY A N 1
ATOM 1350 C CA . GLY A 1 181 ? 8.18631 -7.22283 -25.20757 1.000 14.05537 180 GLY A CA 1
ATOM 1351 C C . GLY A 1 181 ? 7.31643 -8.34160 -25.76363 1.000 17.43537 180 GLY A C 1
ATOM 1352 O O . GLY A 1 181 ? 7.24673 -8.51167 -26.98755 1.000 15.84537 180 GLY A O 1
ATOM 1353 N N . LEU A 1 182 ? 6.65272 -9.11880 -24.90416 1.000 17.23449 181 LEU A N 1
ATOM 1354 C CA . LEU A 1 182 ? 5.88863 -10.30218 -25.31640 1.000 14.87449 181 LEU A CA 1
ATOM 1355 C C . LEU A 1 182 ? 4.48053 -10.22803 -24.73958 1.000 16.84449 181 LEU A C 1
ATOM 1356 O O . LEU A 1 182 ? 4.17983 -10.87545 -23.72508 1.000 13.69449 181 LEU A O 1
ATOM 1361 N N . PRO A 1 183 ? 3.58652 -9.46271 -25.36965 1.000 16.35259 182 PRO A N 1
ATOM 1362 C CA . PRO A 1 183 ? 2.21240 -9.36148 -24.86093 1.000 14.19259 182 PRO A CA 1
ATOM 1363 C C . PRO A 1 183 ? 1.57981 -10.73982 -24.70165 1.000 16.50259 182 PRO A C 1
ATOM 1364 O O . PRO A 1 183 ? 1.76651 -11.62977 -25.53371 1.000 15.13259 182 PRO A O 1
ATOM 1368 N N . GLY A 1 184 ? 0.84327 -10.91868 -23.60361 1.000 13.65587 183 GLY A N 1
ATOM 1369 C CA . GLY A 1 184 ? 0.20391 -12.17532 -23.26258 1.000 14.54587 183 GLY A CA 1
ATOM 1370 C C . GLY A 1 184 ? 0.89820 -12.91245 -22.13098 1.000 14.52587 183 GLY A C 1
ATOM 1371 O O . GLY A 1 184 ? 0.23587 -13.63120 -21.37301 1.000 13.48587 183 GLY A O 1
ATOM 1372 N N . GLN A 1 185 ? 2.21465 -12.74529 -21.99724 1.000 16.09575 184 GLN A N 1
ATOM 1373 C CA . GLN A 1 185 ? 2.92600 -13.35922 -20.88059 1.000 13.26575 184 GLN A CA 1
ATOM 1374 C C . GLN A 1 185 ? 2.43396 -12.76934 -19.56330 1.000 15.91575 184 GLN A C 1
ATOM 1375 O O . GLN A 1 185 ? 1.97461 -11.62610 -19.50397 1.000 17.29575 184 GLN A O 1
ATOM 1381 N N . MET A 1 186 ? 2.52795 -13.55795 -18.49638 1.000 14.61336 185 MET A N 1
ATOM 1382 C CA . MET A 1 186 ? 2.06047 -13.12987 -17.18868 1.000 16.04336 185 MET A CA 1
ATOM 1383 C C . MET A 1 186 ? 3.21209 -13.09669 -16.19118 1.000 18.60336 185 MET A C 1
ATOM 1384 O O . MET A 1 186 ? 4.19434 -13.82863 -16.32280 1.000 18.39336 185 MET A O 1
ATOM 1389 N N . SER A 1 187 ? 3.09146 -12.21152 -15.20595 1.000 19.47400 186 SER A N 1
ATOM 1390 C CA . SER A 1 187 ? 4.07436 -12.13340 -14.13849 1.000 19.13400 186 SER A CA 1
ATOM 1391 C C . SER A 1 187 ? 4.18337 -13.46682 -13.41738 1.000 20.16400 186 SER A C 1
ATOM 1392 O O . SER A 1 187 ? 3.19585 -14.17912 -13.23368 1.000 18.95400 186 SER A O 1
ATOM 1395 N N . ARG A 1 188 ? 5.38867 -13.79353 -12.96756 1.000 17.49558 187 ARG A N 1
ATOM 1396 C CA . ARG A 1 188 ? 5.59274 -15.01594 -12.19627 1.000 22.43558 187 ARG A CA 1
ATOM 1397 C C . ARG A 1 188 ? 6.19276 -14.66483 -10.84225 1.000 20.71558 187 ARG A C 1
ATOM 1398 O O . ARG A 1 188 ? 7.36338 -14.28129 -10.75972 1.000 20.01558 187 ARG A O 1
ATOM 1406 N N . THR A 1 189 ? 5.38802 -14.80804 -9.78947 1.000 20.84554 188 THR A N 1
ATOM 1407 C CA . THR A 1 189 ? 5.87607 -14.78670 -8.42454 1.000 24.12554 188 THR A CA 1
ATOM 1408 C C . THR A 1 189 ? 6.69520 -16.04665 -8.16719 1.000 24.86554 188 THR A C 1
ATOM 1409 O O . THR A 1 189 ? 6.68817 -16.97783 -8.97968 1.000 21.42554 188 THR A O 1
ATOM 1413 N N . PRO A 1 190 ? 7.41390 -16.11627 -7.03625 1.000 26.71379 189 PRO A N 1
ATOM 1414 C CA . PRO A 1 190 ? 8.06236 -17.39053 -6.68268 1.000 22.83379 189 PRO A CA 1
ATOM 1415 C C . PRO A 1 190 ? 7.09135 -18.55824 -6.65285 1.000 24.24379 189 PRO A C 1
ATOM 1416 O O . PRO A 1 190 ? 7.44072 -19.66524 -7.07551 1.000 23.04379 189 PRO A O 1
ATOM 1420 N N . GLU A 1 191 ? 5.86498 -18.33030 -6.18181 1.000 23.16996 190 GLU A N 1
ATOM 1421 C CA . GLU A 1 191 ? 4.88552 -19.40970 -6.10383 1.000 24.01996 190 GLU A CA 1
ATOM 1422 C C . GLU A 1 191 ? 4.52756 -19.93677 -7.49171 1.000 22.79996 190 GLU A C 1
ATOM 1423 O O . GLU A 1 191 ? 4.43279 -21.15573 -7.69781 1.000 19.75996 190 GLU A O 1
ATOM 1429 N N . TRP A 1 192 ? 4.34194 -19.03667 -8.46219 1.000 20.69307 191 TRP A N 1
ATOM 1430 C CA . TRP A 1 192 ? 4.06590 -19.48096 -9.82484 1.000 20.36307 191 TRP A CA 1
ATOM 1431 C C . TRP A 1 192 ? 5.27170 -20.18301 -10.43768 1.000 22.23307 191 TRP A C 1
ATOM 1432 O O . TRP A 1 192 ? 5.10536 -21.17619 -11.15528 1.000 20.26307 191 TRP A O 1
ATOM 1443 N N . TRP A 1 193 ? 6.49332 -19.69561 -10.16423 1.000 21.25401 192 TRP A N 1
ATOM 1444 C CA . TRP A 1 193 ? 7.68532 -20.40033 -10.64927 1.000 21.99401 192 TRP A CA 1
ATOM 1445 C C . TRP A 1 193 ? 7.76188 -21.81368 -10.08381 1.000 19.58401 192 TRP A C 1
ATOM 1446 O O . TRP A 1 193 ? 8.18866 -22.74378 -10.77964 1.000 22.43401 192 TRP A O 1
ATOM 1457 N N . ALA A 1 194 ? 7.37535 -21.99020 -8.81586 1.000 20.20733 193 ALA A N 1
ATOM 1458 C CA . ALA A 1 194 ? 7.38726 -23.32263 -8.21614 1.000 20.55733 193 ALA A CA 1
ATOM 1459 C C . ALA A 1 194 ? 6.44830 -24.27003 -8.95028 1.000 24.43733 193 ALA A C 1
ATOM 1460 O O . ALA A 1 194 ? 6.75793 -25.45539 -9.11860 1.000 23.39733 193 ALA A O 1
ATOM 1462 N N . SER A 1 195 ? 5.28932 -23.77378 -9.38493 1.000 21.93756 194 SER A N 1
ATOM 1463 C CA . SER A 1 195 ? 4.38712 -24.61605 -10.16382 1.000 22.44756 194 SER A CA 1
ATOM 1464 C C . SER A 1 195 ? 4.95883 -24.89414 -11.54816 1.000 23.31756 194 SER A C 1
ATOM 1465 O O . SER A 1 195 ? 4.95031 -26.03931 -12.01920 1.000 20.88756 194 SER A O 1
ATOM 1468 N N . TRP A 1 196 ? 5.47532 -23.85071 -12.20444 1.000 22.22962 195 TRP A N 1
ATOM 1469 C CA . TRP A 1 196 ? 5.99382 -23.97986 -13.56387 1.000 22.51962 195 TRP A CA 1
ATOM 1470 C C . TRP A 1 196 ? 7.17252 -24.94886 -13.63082 1.000 22.02962 195 TRP A C 1
ATOM 1471 O O . TRP A 1 196 ? 7.32568 -25.68026 -14.61807 1.000 23.33962 195 TRP A O 1
ATOM 1482 N N . THR A 1 197 ? 8.00947 -24.98354 -12.59454 1.000 22.26346 196 THR A N 1
ATOM 1483 C CA . THR A 1 197 ? 9.18071 -25.85277 -12.60072 1.000 23.63346 196 THR A CA 1
ATOM 1484 C C . THR A 1 197 ? 8.94697 -27.16985 -11.88043 1.000 24.92346 196 THR A C 1
ATOM 1485 O O . THR A 1 197 ? 9.90221 -27.92906 -11.68903 1.000 25.62346 196 THR A O 1
ATOM 1489 N N . LEU A 1 198 ? 7.71296 -27.45641 -11.47052 1.000 21.41366 197 LEU A N 1
ATOM 1490 C CA . LEU A 1 198 ? 7.43629 -28.69992 -10.76350 1.000 24.46366 197 LEU A CA 1
ATOM 1491 C C . LEU A 1 198 ? 7.74584 -29.89490 -11.65654 1.000 26.61366 197 LEU A C 1
ATOM 1492 O O . LEU A 1 198 ? 7.33042 -29.93986 -12.81650 1.000 25.16366 197 LEU A O 1
ATOM 1497 N N . ASP A 1 199 ? 8.48013 -30.86650 -11.11380 1.000 25.63986 198 ASP A N 1
ATOM 1498 C CA . ASP A 1 199 ? 8.80977 -32.08929 -11.84933 1.000 24.28986 198 ASP A CA 1
ATOM 1499 C C . ASP A 1 199 ? 7.64269 -33.06788 -11.70941 1.000 29.26986 198 ASP A C 1
ATOM 1500 O O . ASP A 1 199 ? 7.74226 -34.13297 -11.09746 1.000 28.34986 198 ASP A O 1
ATOM 1505 N N . SER A 1 200 ? 6.51328 -32.67891 -12.29738 1.000 26.39680 199 SER A N 1
ATOM 1506 C CA . SER A 1 200 ? 5.26823 -33.41058 -12.09591 1.000 30.16680 199 SER A CA 1
ATOM 1507 C C . SER A 1 200 ? 5.38673 -34.85528 -12.57641 1.000 33.64680 199 SER A C 1
ATOM 1508 O O . SER A 1 200 ? 6.05606 -35.15351 -13.57096 1.000 30.96680 199 SER A O 1
ATOM 1511 N N . GLU A 1 201 ? 4.70769 -35.75799 -11.85744 1.000 33.59898 200 GLU A N 1
ATOM 1512 C CA . GLU A 1 201 ? 4.72594 -37.17217 -12.22309 1.000 33.72898 200 GLU A CA 1
ATOM 1513 C C . GLU A 1 201 ? 4.02641 -37.42195 -13.55569 1.000 38.14898 200 GLU A C 1
ATOM 1514 O O . GLU A 1 201 ? 4.40223 -38.34515 -14.28722 1.000 38.45898 200 GLU A O 1
ATOM 1516 N N . GLU A 1 202 ? 3.01362 -36.61807 -13.89076 1.000 39.18611 201 GLU A N 1
ATOM 1517 C CA . GLU A 1 202 ? 2.29862 -36.82417 -15.14683 1.000 38.86611 201 GLU A CA 1
ATOM 1518 C C . GLU A 1 202 ? 3.21898 -36.58570 -16.33655 1.000 40.49611 201 GLU A C 1
ATOM 1519 O O . GLU A 1 202 ? 3.32849 -37.43110 -17.23383 1.000 37.55611 201 GLU A O 1
ATOM 1521 N N . LEU A 1 203 ? 3.91427 -35.44366 -16.34444 1.000 37.51846 202 LEU A N 1
ATOM 1522 C CA . LEU A 1 203 ? 4.80386 -35.12730 -17.45707 1.000 36.46846 202 LEU A CA 1
ATOM 1523 C C . LEU A 1 203 ? 5.99926 -36.06718 -17.51704 1.000 35.25846 202 LEU A C 1
ATOM 1524 O O . LEU A 1 203 ? 6.51958 -36.32230 -18.60878 1.000 39.14846 202 LEU A O 1
ATOM 1529 N N . GLN A 1 204 ? 6.44498 -36.59740 -16.37237 1.000 32.00510 203 GLN A N 1
ATOM 1530 C CA . GLN A 1 204 ? 7.55146 -37.55268 -16.39361 1.000 37.53510 203 GLN A CA 1
ATOM 1531 C C . GLN A 1 204 ? 7.19405 -38.79611 -17.20028 1.000 39.98510 203 GLN A C 1
ATOM 1532 O O . GLN A 1 204 ? 8.02664 -39.31326 -17.95704 1.000 38.95510 203 GLN A O 1
ATOM 1538 N N . LYS A 1 205 ? 5.95452 -39.28364 -17.06015 1.000 40.49705 204 LYS A N 1
ATOM 1539 C CA . LYS A 1 205 ? 5.56255 -40.53066 -17.71312 1.000 40.33705 204 LYS A CA 1
ATOM 1540 C C . LYS A 1 205 ? 5.64144 -40.42674 -19.23271 1.000 40.26705 204 LYS A C 1
ATOM 1541 O O . LYS A 1 205 ? 5.94152 -41.41867 -19.90805 1.000 46.89705 204 LYS A O 1
ATOM 1543 N N . GLU A 1 206 ? 5.38615 -39.24389 -19.78657 1.000 37.47326 205 GLU A N 1
ATOM 1544 C CA . GLU A 1 206 ? 5.43867 -39.03350 -21.22613 1.000 41.01326 205 GLU A CA 1
ATOM 1545 C C . GLU A 1 206 ? 6.84064 -38.70705 -21.74116 1.000 44.93326 205 GLU A C 1
ATOM 1546 O O . GLU A 1 206 ? 7.05704 -38.72249 -22.96040 1.000 39.71326 205 GLU A O 1
ATOM 1548 N N . SER A 1 207 ? 7.79645 -38.41339 -20.85895 1.000 36.83428 206 SER A N 1
ATOM 1549 C CA . SER A 1 207 ? 9.12265 -38.02056 -21.32282 1.000 32.71428 206 SER A CA 1
ATOM 1550 C C . SER A 1 207 ? 10.20476 -38.40213 -20.31932 1.000 29.09428 206 SER A C 1
ATOM 1551 O O . SER A 1 207 ? 10.76127 -39.50135 -20.38974 1.000 33.12428 206 SER A O 1
ATOM 1554 N N . GLY A 1 208 ? 10.51256 -37.50549 -19.39348 1.000 26.50305 207 GLY A N 1
ATOM 1555 C CA . GLY A 1 208 ? 11.53285 -37.75541 -18.39285 1.000 25.87305 207 GLY A CA 1
ATOM 1556 C C . GLY A 1 208 ? 11.50296 -36.62985 -17.38571 1.000 22.61305 207 GLY A C 1
ATOM 1557 O O . GLY A 1 208 ? 10.65535 -35.73555 -17.45251 1.000 24.57305 207 GLY A O 1
ATOM 1558 N N . LYS A 1 209 ? 12.44537 -36.67722 -16.44630 1.000 21.11947 208 LYS A N 1
ATOM 1559 C CA . LYS A 1 209 ? 12.51538 -35.64183 -15.42317 1.000 18.08947 208 LYS A CA 1
ATOM 1560 C C . LYS A 1 209 ? 12.87397 -34.29526 -16.03817 1.000 20.47947 208 LYS A C 1
ATOM 1561 O O . LYS A 1 209 ? 13.66465 -34.20170 -16.98191 1.000 20.30947 208 LYS A O 1
ATOM 1567 N N . VAL A 1 210 ? 12.30271 -33.23776 -15.46840 1.000 17.45553 209 VAL A N 1
ATOM 1568 C CA . VAL A 1 210 ? 12.50145 -31.90104 -16.01088 1.000 17.91553 209 VAL A CA 1
ATOM 1569 C C . VAL A 1 210 ? 13.94022 -31.45354 -15.77996 1.000 18.51553 209 VAL A C 1
ATOM 1570 O O . VAL A 1 210 ? 14.54555 -31.74028 -14.73810 1.000 20.53553 209 VAL A O 1
ATOM 1574 N N . ARG A 1 211 ? 14.50083 -30.75810 -16.76324 1.000 17.88010 210 ARG A N 1
ATOM 1575 C CA . ARG A 1 211 ? 15.86903 -30.26993 -16.70959 1.000 17.94010 210 ARG A CA 1
ATOM 1576 C C . ARG A 1 211 ? 15.90344 -28.76326 -16.91473 1.000 18.79010 210 ARG A C 1
ATOM 1577 O O . ARG A 1 211 ? 15.04934 -28.19023 -17.59848 1.000 18.36010 210 ARG A O 1
ATOM 1585 N N . PHE A 1 212 ? 16.92466 -28.12929 -16.34218 1.000 17.37413 211 PHE A N 1
ATOM 1586 C CA . PHE A 1 212 ? 17.06786 -26.68229 -16.37868 1.000 21.22413 211 PHE A CA 1
ATOM 1587 C C . PHE A 1 212 ? 18.43194 -26.32084 -16.94443 1.000 20.62413 211 PHE A C 1
ATOM 1588 O O . PHE A 1 212 ? 19.43974 -26.96250 -16.62575 1.000 19.38413 211 PHE A O 1
ATOM 1596 N N . VAL A 1 213 ? 18.44938 -25.31280 -17.81156 1.000 17.54853 212 VAL A N 1
ATOM 1597 C CA . VAL A 1 213 ? 19.67066 -24.83495 -18.44994 1.000 15.38853 212 VAL A CA 1
ATOM 1598 C C . VAL A 1 213 ? 19.77462 -23.33650 -18.21743 1.000 18.88853 212 VAL A C 1
ATOM 1599 O O . VAL A 1 213 ? 18.78276 -22.60771 -18.34280 1.000 19.07853 212 VAL A O 1
ATOM 1603 N N . LEU A 1 214 ? 20.97264 -22.87202 -17.88857 1.000 17.95634 213 LEU A N 1
ATOM 1604 C CA . LEU A 1 214 ? 21.24397 -21.44617 -17.84409 1.000 18.07634 213 LEU A CA 1
ATOM 1605 C C . LEU A 1 214 ? 22.32675 -21.10906 -18.85794 1.000 19.90634 213 LEU A C 1
ATOM 1606 O O . LEU A 1 214 ? 23.31186 -21.84234 -19.00378 1.000 18.50634 213 LEU A O 1
ATOM 1611 N N . HIS A 1 215 ? 22.11915 -20.00523 -19.56372 1.000 19.51608 214 HIS A N 1
ATOM 1612 C CA . HIS A 1 215 ? 23.08017 -19.45559 -20.50279 1.000 18.24608 214 HIS A CA 1
ATOM 1613 C C . HIS A 1 215 ? 23.72501 -18.23084 -19.87033 1.000 22.31608 214 HIS A C 1
ATOM 1614 O O . HIS A 1 215 ? 23.02489 -17.34261 -19.37645 1.000 18.39608 214 HIS A O 1
ATOM 1621 N N . TYR A 1 216 ? 25.05164 -18.18090 -19.89018 1.000 23.85632 215 TYR A N 1
ATOM 1622 C CA . TYR A 1 216 ? 25.79427 -17.08201 -19.29690 1.000 23.32632 215 TYR A CA 1
ATOM 1623 C C . TYR A 1 216 ? 26.57769 -16.37277 -20.37901 1.000 22.27632 215 TYR A C 1
ATOM 1624 O O . TYR A 1 216 ? 27.17527 -17.02094 -21.24100 1.000 22.73632 215 TYR A O 1
ATOM 1633 N N . GLU A 1 217 ? 26.58370 -15.04434 -20.31857 1.000 23.78595 216 GLU A N 1
ATOM 1634 C CA . GLU A 1 217 ? 27.48306 -14.25596 -21.14511 1.000 26.69595 216 GLU A CA 1
ATOM 1635 C C . GLU A 1 217 ? 28.93191 -14.51485 -20.72961 1.000 28.69595 216 GLU A C 1
ATOM 1636 O O . GLU A 1 217 ? 29.21207 -15.09816 -19.67624 1.000 23.71595 216 GLU A O 1
ATOM 1642 N N . SER A 1 218 ? 29.86529 -14.05553 -21.57039 1.000 30.95291 217 SER A N 1
ATOM 1643 C CA . SER A 1 218 ? 31.28042 -14.28165 -21.28347 1.000 31.41291 217 SER A CA 1
ATOM 1644 C C . SER A 1 218 ? 31.70636 -13.62216 -19.97507 1.000 26.90291 217 SER A C 1
ATOM 1645 O O . SER A 1 218 ? 32.64595 -14.09420 -19.32757 1.000 34.12291 217 SER A O 1
ATOM 1648 N N . ASP A 1 219 ? 31.02132 -12.55930 -19.54970 1.000 28.35344 218 ASP A N 1
ATOM 1649 C CA . ASP A 1 219 ? 31.33073 -11.95717 -18.25680 1.000 29.42344 218 ASP A CA 1
ATOM 1650 C C . ASP A 1 219 ? 30.62427 -12.64233 -17.08905 1.000 32.21344 218 ASP A C 1
ATOM 1651 O O . ASP A 1 219 ? 30.75339 -12.17969 -15.95147 1.000 29.76344 218 ASP A O 1
ATOM 1656 N N . GLY A 1 220 ? 29.88741 -13.72722 -17.33131 1.000 29.00463 219 GLY A N 1
ATOM 1657 C CA . GLY A 1 220 ? 29.22581 -14.45514 -16.26804 1.000 27.11463 219 GLY A CA 1
ATOM 1658 C C . GLY A 1 220 ? 27.78539 -14.06220 -16.00010 1.000 28.41463 219 GLY A C 1
ATOM 1659 O O . GLY A 1 220 ? 27.13692 -14.68722 -15.14931 1.000 32.42463 219 GLY A O 1
ATOM 1660 N N . THR A 1 221 ? 27.26370 -13.05553 -16.69331 1.000 28.51570 220 THR A N 1
ATOM 1661 C CA . THR A 1 221 ? 25.88187 -12.63659 -16.50049 1.000 25.81570 220 THR A CA 1
ATOM 1662 C C . THR A 1 221 ? 24.93006 -13.67719 -17.08591 1.000 29.33570 220 THR A C 1
ATOM 1663 O O . THR A 1 221 ? 25.04225 -14.03791 -18.26122 1.000 23.93570 220 THR A O 1
ATOM 1667 N N . ALA A 1 222 ? 23.99979 -14.16874 -16.26560 1.000 26.66736 221 ALA A N 1
ATOM 1668 C CA . ALA A 1 222 ? 22.96164 -15.06461 -16.76978 1.000 24.29736 221 ALA A CA 1
ATOM 1669 C C . ALA A 1 222 ? 22.07234 -14.29267 -17.73714 1.000 24.84736 221 ALA A C 1
ATOM 1670 O O . ALA A 1 222 ? 21.53880 -13.23825 -17.38400 1.000 25.90736 221 ALA A O 1
ATOM 1672 N N . SER A 1 223 ? 21.92833 -14.79814 -18.96499 1.000 19.92710 222 SER A N 1
ATOM 1673 C CA . SER A 1 223 ? 21.18409 -14.08327 -19.99158 1.000 21.14710 222 SER A CA 1
ATOM 1674 C C . SER A 1 223 ? 20.19699 -14.94954 -20.76392 1.000 19.92710 222 SER A C 1
ATOM 1675 O O . SER A 1 223 ? 19.54952 -14.44019 -21.68852 1.000 20.42710 222 SER A O 1
ATOM 1678 N N . GLY A 1 224 ? 20.08152 -16.23359 -20.44014 1.000 18.98022 223 GLY A N 1
ATOM 1679 C CA . GLY A 1 224 ? 19.13034 -17.09444 -21.11694 1.000 16.87022 223 GLY A CA 1
ATOM 1680 C C . GLY A 1 224 ? 18.86052 -18.32239 -20.28048 1.000 18.58022 223 GLY A C 1
ATOM 1681 O O . GLY A 1 224 ? 19.63522 -18.67026 -19.38629 1.000 18.10022 223 GLY A O 1
ATOM 1682 N N . PHE A 1 225 ? 17.73938 -18.97883 -20.56402 1.000 18.89291 224 PHE A N 1
ATOM 1683 C CA . PHE A 1 225 ? 17.45271 -20.20539 -19.84382 1.000 17.33291 224 PHE A CA 1
ATOM 1684 C C . PHE A 1 225 ? 16.59061 -21.10952 -20.70840 1.000 18.78291 224 PHE A C 1
ATOM 1685 O O . PHE A 1 225 ? 15.99512 -20.67932 -21.69897 1.000 15.87291 224 PHE A O 1
ATOM 1693 N N . ALA A 1 226 ? 16.55682 -22.37939 -20.32624 1.000 16.74318 225 ALA A N 1
ATOM 1694 C CA . ALA A 1 226 ? 15.70585 -23.35812 -20.97910 1.000 16.74318 225 ALA A CA 1
ATOM 1695 C C . ALA A 1 226 ? 15.15631 -24.31248 -19.93507 1.000 17.63318 225 ALA A C 1
ATOM 1696 O O . ALA A 1 226 ? 15.81426 -24.61619 -18.93870 1.000 17.44318 225 ALA A O 1
ATOM 1698 N N . ILE A 1 227 ? 13.92802 -24.76086 -20.16380 1.000 15.73566 226 ILE A N 1
ATOM 1699 C CA . ILE A 1 227 ? 13.32100 -25.85626 -19.42017 1.000 14.59566 226 ILE A CA 1
ATOM 1700 C C . ILE A 1 227 ? 12.97280 -26.92166 -20.44620 1.000 12.13566 226 ILE A C 1
ATOM 1701 O O . ILE A 1 227 ? 12.33234 -26.61089 -21.45788 1.000 13.31566 226 ILE A O 1
ATOM 1706 N N . TYR A 1 228 ? 13.43332 -28.15707 -20.22697 1.000 14.68037 227 TYR A N 1
ATOM 1707 C CA . TYR A 1 228 ? 13.09748 -29.21537 -21.17360 1.000 14.85037 227 TYR A CA 1
ATOM 1708 C C . TYR A 1 228 ? 13.09175 -30.56908 -20.47368 1.000 13.69037 227 TYR A C 1
ATOM 1709 O O . TYR A 1 228 ? 13.57311 -30.71539 -19.34990 1.000 14.40037 227 TYR A O 1
ATOM 1718 N N . ARG A 1 229 ? 12.51494 -31.56083 -21.15393 1.000 15.57793 228 ARG A N 1
ATOM 1719 C CA . ARG A 1 229 ? 12.50786 -32.94536 -20.70367 1.000 14.91793 228 ARG A CA 1
ATOM 1720 C C . ARG A 1 229 ? 12.97568 -33.85411 -21.82880 1.000 19.87793 228 ARG A C 1
ATOM 1721 O O . ARG A 1 229 ? 12.52028 -33.70151 -22.96688 1.000 16.21793 228 ARG A O 1
ATOM 1729 N N . PRO A 1 230 ? 13.86351 -34.81073 -21.54232 1.000 19.46316 229 PRO A N 1
ATOM 1730 C CA . PRO A 1 230 ? 14.28393 -35.77534 -22.55921 1.000 19.57316 229 PRO A CA 1
ATOM 1731 C C . PRO A 1 230 ? 13.38298 -36.99663 -22.60531 1.000 20.86316 229 PRO A C 1
ATOM 1732 O O . PRO A 1 230 ? 12.84798 -37.45579 -21.59554 1.000 21.95316 229 PRO A O 1
ATOM 1736 N N . LYS A 1 231 ? 13.24715 -37.54220 -23.80977 1.000 18.21942 230 LYS A N 1
ATOM 1737 C CA . LYS A 1 231 ? 12.51992 -38.78601 -24.04968 1.000 21.91942 230 LYS A CA 1
ATOM 1738 C C . LYS A 1 231 ? 13.46801 -39.71181 -24.80091 1.000 22.69942 230 LYS A C 1
ATOM 1739 O O . LYS A 1 231 ? 13.57777 -39.63114 -26.03178 1.000 20.65942 230 LYS A O 1
ATOM 1745 N N . PRO A 1 232 ? 14.17792 -40.59759 -24.09545 1.000 23.00423 231 PRO A N 1
ATOM 1746 C CA . PRO A 1 232 ? 15.13674 -41.47928 -24.77578 1.000 18.39423 231 PRO A CA 1
ATOM 1747 C C . PRO A 1 232 ? 14.43670 -42.42200 -25.73954 1.000 20.64423 231 PRO A C 1
ATOM 1748 O O . PRO A 1 232 ? 13.26046 -42.74868 -25.58201 1.000 23.52423 231 PRO A O 1
ATOM 1752 N N . GLY A 1 233 ? 15.17077 -42.85551 -26.75643 1.000 18.91574 232 GLY A N 1
ATOM 1753 C CA . GLY A 1 233 ? 14.60017 -43.75236 -27.74166 1.000 19.70574 232 GLY A CA 1
ATOM 1754 C C . GLY A 1 233 ? 15.67135 -44.25525 -28.67832 1.000 22.58574 232 GLY A C 1
ATOM 1755 O O . GLY A 1 233 ? 16.72832 -43.63496 -28.83136 1.000 17.10574 232 GLY A O 1
ATOM 1756 N N . TRP A 1 234 ? 15.38820 -45.40118 -29.29503 1.000 20.24417 233 TRP A N 1
ATOM 1757 C CA . TRP A 1 234 ? 16.27933 -46.00057 -30.27883 1.000 20.58417 233 TRP A CA 1
ATOM 1758 C C . TRP A 1 234 ? 15.44355 -46.48645 -31.45012 1.000 22.93417 233 TRP A C 1
ATOM 1759 O O . TRP A 1 234 ? 14.31892 -46.95789 -31.26843 1.000 22.82417 233 TRP A O 1
ATOM 1770 N N . GLY A 1 235 ? 15.97787 -46.31327 -32.65596 1.000 20.50627 234 GLY A N 1
ATOM 1771 C CA . GLY A 1 235 ? 15.33815 -46.77074 -33.86328 1.000 22.81627 234 GLY A CA 1
ATOM 1772 C C . GLY A 1 235 ? 16.08720 -47.92639 -34.49528 1.000 22.84627 234 GLY A C 1
ATOM 1773 O O . GLY A 1 235 ? 17.00754 -48.50278 -33.91416 1.000 22.19627 234 GLY A O 1
ATOM 1774 N N . ASP A 1 236 ? 15.68327 -48.24372 -35.72666 1.000 19.43737 235 ASP A N 1
ATOM 1775 C CA . ASP A 1 236 ? 16.28114 -49.34307 -36.47211 1.000 22.93737 235 ASP A CA 1
ATOM 1776 C C . ASP A 1 236 ? 17.71065 -49.05220 -36.92133 1.000 26.51737 235 ASP A C 1
ATOM 1777 O O . ASP A 1 236 ? 18.44033 -49.98935 -37.26627 1.000 24.57737 235 ASP A O 1
ATOM 1782 N N . ALA A 1 237 ? 18.12199 -47.78347 -36.95105 1.000 20.54011 236 ALA A N 1
ATOM 1783 C CA . ALA A 1 237 ? 19.42642 -47.42752 -37.49104 1.000 17.99011 236 ALA A CA 1
ATOM 1784 C C . ALA A 1 237 ? 20.24142 -46.56552 -36.53639 1.000 19.63011 236 ALA A C 1
ATOM 1785 O O . ALA A 1 237 ? 21.26015 -46.00174 -36.94744 1.000 21.36011 236 ALA A O 1
ATOM 1787 N N . GLY A 1 238 ? 19.83933 -46.45474 -35.27770 1.000 18.60009 237 GLY A N 1
ATOM 1788 C CA . GLY A 1 238 ? 20.56401 -45.62609 -34.34782 1.000 17.73009 237 GLY A CA 1
ATOM 1789 C C . GLY A 1 238 ? 19.66688 -44.98971 -33.30857 1.000 18.76009 237 GLY A C 1
ATOM 1790 O O . GLY A 1 238 ? 18.48230 -45.32647 -33.18358 1.000 16.94009 237 GLY A O 1
ATOM 1791 N N . PRO A 1 239 ? 20.22636 -44.06164 -32.53241 1.000 16.70524 238 PRO A N 1
ATOM 1792 C CA . PRO A 1 239 ? 19.44888 -43.40933 -31.47105 1.000 15.69524 238 PRO A CA 1
ATOM 1793 C C . PRO A 1 239 ? 18.34081 -42.55907 -32.05847 1.000 15.60524 238 PRO A C 1
ATOM 1794 O O . PRO A 1 239 ? 18.39695 -42.13238 -33.21110 1.000 14.91524 238 PRO A O 1
ATOM 1798 N N . ASN A 1 240 ? 17.31538 -42.31462 -31.24226 1.000 16.28459 239 ASN A N 1
ATOM 1799 C CA . ASN A 1 240 ? 16.13200 -41.62759 -31.74189 1.000 16.82459 239 ASN A CA 1
ATOM 1800 C C . ASN A 1 240 ? 15.44708 -40.86503 -30.61264 1.000 18.22459 239 ASN A C 1
ATOM 1801 O O . ASN A 1 240 ? 14.21462 -40.84451 -30.51148 1.000 15.78459 239 ASN A O 1
ATOM 1806 N N . ALA A 1 241 ? 16.23625 -40.22434 -29.75638 1.000 15.27072 240 ALA A N 1
ATOM 1807 C CA . ALA A 1 241 ? 15.65395 -39.55190 -28.61274 1.000 12.67072 240 ALA A CA 1
ATOM 1808 C C . ALA A 1 241 ? 14.92171 -38.29025 -29.05369 1.000 14.42072 240 ALA A C 1
ATOM 1809 O O . ALA A 1 241 ? 15.13923 -37.75597 -30.14387 1.000 14.96072 240 ALA A O 1
ATOM 1811 N N A GLU A 1 242 ? 14.03371 -37.83597 -28.18538 0.489 13.19613 241 GLU A N 1
ATOM 1812 N N B GLU A 1 242 ? 14.04914 -37.79580 -28.17677 0.511 13.22613 241 GLU A N 1
ATOM 1813 C CA A GLU A 1 242 ? 13.30238 -36.60027 -28.38606 0.489 13.61613 241 GLU A CA 1
ATOM 1814 C CA B GLU A 1 242 ? 13.24702 -36.60382 -28.44824 0.511 13.60613 241 GLU A CA 1
ATOM 1815 C C A GLU A 1 242 ? 13.60130 -35.65089 -27.23721 0.489 14.10613 241 GLU A C 1
ATOM 1816 C C B GLU A 1 242 ? 13.31637 -35.65601 -27.25748 0.511 14.24613 241 GLU A C 1
ATOM 1817 O O A GLU A 1 242 ? 13.91853 -36.06835 -26.11899 0.489 15.20613 241 GLU A O 1
ATOM 1818 O O B GLU A 1 242 ? 13.17893 -36.09060 -26.11059 0.511 15.96613 241 GLU A O 1
ATOM 1829 N N . LEU A 1 243 ? 13.51680 -34.36670 -27.52831 1.000 13.52485 242 LEU A N 1
ATOM 1830 C CA . LEU A 1 243 ? 13.53521 -33.34087 -26.49955 1.000 12.76485 242 LEU A CA 1
ATOM 1831 C C . LEU A 1 243 ? 12.18706 -32.63411 -26.52074 1.000 15.11485 242 LEU A C 1
ATOM 1832 O O . LEU A 1 243 ? 11.75786 -32.15411 -27.57188 1.000 14.66485 242 LEU A O 1
ATOM 1837 N N . HIS A 1 244 ? 11.52496 -32.58539 -25.36726 1.000 15.10797 243 HIS A N 1
ATOM 1838 C CA . HIS A 1 244 ? 10.26626 -31.86256 -25.20224 1.000 13.52797 243 HIS A CA 1
ATOM 1839 C C . HIS A 1 244 ? 10.58039 -30.56362 -24.46742 1.000 15.92797 243 HIS A C 1
ATOM 1840 O O . HIS A 1 244 ? 10.80702 -30.55262 -23.25494 1.000 15.24797 243 HIS A O 1
ATOM 1847 N N . VAL A 1 245 ? 10.60225 -29.47482 -25.21310 1.000 10.71766 244 VAL A N 1
ATOM 1848 C CA . VAL A 1 245 ? 10.98484 -28.17091 -24.68606 1.000 14.10766 244 VAL A CA 1
ATOM 1849 C C . VAL A 1 245 ? 9.76331 -27.51091 -24.06157 1.000 13.89766 244 VAL A C 1
ATOM 1850 O O . VAL A 1 245 ? 8.69955 -27.42785 -24.68595 1.000 14.17766 244 VAL A O 1
ATOM 1854 N N . GLN A 1 246 ? 9.90820 -27.05986 -22.81765 1.000 13.37342 245 GLN A N 1
ATOM 1855 C CA . GLN A 1 246 ? 8.84435 -26.32669 -22.13803 1.000 16.98342 245 GLN A CA 1
ATOM 1856 C C . GLN A 1 246 ? 8.98739 -24.81885 -22.31805 1.000 17.26342 245 GLN A C 1
ATOM 1857 O O . GLN A 1 246 ? 7.98217 -24.11142 -22.45225 1.000 16.12342 245 GLN A O 1
ATOM 1863 N N . GLU A 1 247 ? 10.21955 -24.30887 -22.34726 1.000 14.39099 246 GLU A N 1
ATOM 1864 C CA . GLU A 1 247 ? 10.41737 -22.86830 -22.44141 1.000 14.90099 246 GLU A CA 1
ATOM 1865 C C . GLU A 1 247 ? 11.88248 -22.57658 -22.73318 1.000 17.18099 246 GLU A C 1
ATOM 1866 O O . GLU A 1 247 ? 12.76737 -23.24222 -22.19650 1.000 16.04099 246 GLU A O 1
ATOM 1872 N N . VAL A 1 248 ? 12.12354 -21.59637 -23.60019 1.000 16.25959 247 VAL A N 1
ATOM 1873 C CA . VAL A 1 248 ? 13.45694 -21.05919 -23.86276 1.000 14.34959 247 VAL A CA 1
ATOM 1874 C C . VAL A 1 248 ? 13.32222 -19.54557 -23.97466 1.000 16.07959 247 VAL A C 1
ATOM 1875 O O . VAL A 1 248 ? 12.50932 -19.05020 -24.76181 1.000 14.30959 247 VAL A O 1
ATOM 1879 N N . LEU A 1 249 ? 14.12735 -18.80817 -23.21068 1.000 15.13396 248 LEU A N 1
ATOM 1880 C CA . LEU A 1 249 ? 14.13817 -17.35436 -23.30026 1.000 16.48396 248 LEU A CA 1
ATOM 1881 C C . LEU A 1 249 ? 15.56910 -16.84853 -23.24571 1.000 16.97396 248 LEU A C 1
ATOM 1882 O O . LEU A 1 249 ? 16.44233 -17.48441 -22.65291 1.000 21.04396 248 LEU A O 1
ATOM 1887 N N . GLY A 1 250 ? 15.79637 -15.69705 -23.86434 1.000 15.07891 249 GLY A N 1
ATOM 1888 C CA . GLY A 1 250 ? 17.08907 -15.03457 -23.78903 1.000 17.81891 249 GLY A CA 1
ATOM 1889 C C . GLY A 1 250 ? 16.91252 -13.53299 -23.86158 1.000 17.67891 249 GLY A C 1
ATOM 1890 O O . GLY A 1 250 ? 16.01022 -13.03132 -24.53706 1.000 17.20891 249 GLY A O 1
ATOM 1891 N N . THR A 1 251 ? 17.79121 -12.80357 -23.16574 1.000 19.69835 250 THR A N 1
ATOM 1892 C CA . THR A 1 251 ? 17.67361 -11.34827 -23.13236 1.000 17.23835 250 THR A CA 1
ATOM 1893 C C . THR A 1 251 ? 18.31706 -10.66609 -24.33188 1.000 20.93835 250 THR A C 1
ATOM 1894 O O . THR A 1 251 ? 18.17460 -9.44897 -24.47100 1.000 20.94835 250 THR A O 1
ATOM 1898 N N . ASN A 1 252 ? 19.03440 -11.39509 -25.17591 1.000 16.51309 251 ASN A N 1
ATOM 1899 C CA . ASN A 1 252 ? 19.59588 -10.85035 -26.40097 1.000 19.16309 251 ASN A CA 1
ATOM 1900 C C . ASN A 1 252 ? 19.55243 -11.94356 -27.45829 1.000 16.66309 251 ASN A C 1
ATOM 1901 O O . ASN A 1 252 ? 19.35065 -13.11710 -27.12992 1.000 18.96309 251 ASN A O 1
ATOM 1906 N N . PRO A 1 253 ? 19.69484 -11.58646 -28.74175 1.000 18.85545 252 PRO A N 1
ATOM 1907 C CA . PRO A 1 253 ? 19.55792 -12.60758 -29.79731 1.000 15.30545 252 PRO A CA 1
ATOM 1908 C C . PRO A 1 253 ? 20.59793 -13.70608 -29.72592 1.000 18.97545 252 PRO A C 1
ATOM 1909 O O . PRO A 1 253 ? 20.32002 -14.83189 -30.16102 1.000 16.26545 252 PRO A O 1
ATOM 1913 N N . ARG A 1 254 ? 21.79375 -13.41284 -29.20766 1.000 14.83408 253 ARG A N 1
ATOM 1914 C CA . ARG A 1 254 ? 22.83468 -14.43452 -29.14208 1.000 17.69408 253 ARG A CA 1
ATOM 1915 C C . ARG A 1 254 ? 22.52308 -15.46589 -28.07276 1.000 16.32408 253 ARG A C 1
ATOM 1916 O O . ARG A 1 254 ? 22.70757 -16.66858 -28.29118 1.000 18.94408 253 ARG A O 1
ATOM 1924 N N . SER A 1 255 ? 22.07008 -15.02356 -26.89936 1.000 15.19078 254 SER A N 1
ATOM 1925 C CA . SER A 1 255 ? 21.74696 -15.99809 -25.86283 1.000 15.43078 254 SER A CA 1
ATOM 1926 C C . SER A 1 255 ? 20.57082 -16.86626 -26.28535 1.000 16.38078 254 SER A C 1
ATOM 1927 O O . SER A 1 255 ? 20.55066 -18.07040 -26.00919 1.000 14.26078 254 SER A O 1
ATOM 1930 N N . TYR A 1 256 ? 19.58795 -16.27973 -26.96874 1.000 14.83739 255 TYR A N 1
ATOM 1931 C CA . TYR A 1 256 ? 18.45159 -17.06617 -27.44238 1.000 14.16739 255 TYR A CA 1
ATOM 1932 C C . TYR A 1 256 ? 18.89804 -18.10433 -28.46960 1.000 15.04739 255 TYR A C 1
ATOM 1933 O O . TYR A 1 256 ? 18.59507 -19.29599 -28.34003 1.000 15.03739 255 TYR A O 1
ATOM 1942 N N . ALA A 1 257 ? 19.64151 -17.66866 -29.49252 1.000 14.15272 256 ALA A N 1
ATOM 1943 C CA . ALA A 1 257 ? 20.08328 -18.59682 -30.52891 1.000 14.25272 256 ALA A CA 1
ATOM 1944 C C . ALA A 1 257 ? 21.02565 -19.65231 -29.96041 1.000 16.61272 256 ALA A C 1
ATOM 1945 O O . ALA A 1 257 ? 20.95326 -20.83166 -30.33895 1.000 12.97272 256 ALA A O 1
ATOM 1947 N N . ARG A 1 258 ? 21.89898 -19.25808 -29.02618 1.000 13.16862 257 ARG A N 1
ATOM 1948 C CA . ARG A 1 258 ? 22.87220 -20.20973 -28.48835 1.000 16.82862 257 ARG A CA 1
ATOM 1949 C C . ARG A 1 258 ? 22.19317 -21.26918 -27.63018 1.000 14.92862 257 ARG A C 1
ATOM 1950 O O . ARG A 1 258 ? 22.57945 -22.44358 -27.66077 1.000 15.83862 257 ARG A O 1
ATOM 1958 N N . THR A 1 259 ? 21.18636 -20.87325 -26.85136 1.000 13.01983 258 THR A N 1
ATOM 1959 C CA . THR A 1 259 ? 20.47610 -21.84145 -26.02794 1.000 14.17983 258 THR A CA 1
ATOM 1960 C C . THR A 1 259 ? 19.71559 -22.83678 -26.89772 1.000 15.22983 258 THR A C 1
ATOM 1961 O O . THR A 1 259 ? 19.69314 -24.03933 -26.60165 1.000 14.56983 258 THR A O 1
ATOM 1965 N N . TRP A 1 260 ? 19.11134 -22.36199 -27.99214 1.000 13.50524 259 TRP A N 1
ATOM 1966 C CA . TRP A 1 260 ? 18.43857 -23.27773 -28.90589 1.000 11.66524 259 TRP A CA 1
ATOM 1967 C C . TRP A 1 260 ? 19.43281 -24.21944 -29.55322 1.000 15.08524 259 TRP A C 1
ATOM 1968 O O . TRP A 1 260 ? 19.15885 -25.41503 -29.70602 1.000 13.32524 259 TRP A O 1
ATOM 1979 N N . ARG A 1 261 ? 20.59138 -23.69429 -29.94571 1.000 13.56519 260 ARG A N 1
ATOM 1980 C CA . ARG A 1 261 ? 21.60427 -24.52832 -30.58908 1.000 14.70519 260 ARG A CA 1
ATOM 1981 C C . ARG A 1 261 ? 22.10497 -25.60841 -29.63984 1.000 16.51519 260 ARG A C 1
ATOM 1982 O O . ARG A 1 261 ? 22.37497 -26.74183 -30.06169 1.000 12.11519 260 ARG A O 1
ATOM 1990 N N . TYR A 1 262 ? 22.20334 -25.28286 -28.34810 1.000 14.28725 261 TYR A N 1
ATOM 1991 C CA . TYR A 1 262 ? 22.58740 -26.26943 -27.33982 1.000 15.83725 261 TYR A CA 1
ATOM 1992 C C . TYR A 1 262 ? 21.63689 -27.46222 -27.34610 1.000 13.23725 261 TYR A C 1
ATOM 1993 O O . TYR A 1 262 ? 22.06275 -28.62528 -27.30609 1.000 14.99725 261 TYR A O 1
ATOM 2002 N N . LEU A 1 263 ? 20.33311 -27.18828 -27.38548 1.000 13.47758 262 LEU A N 1
ATOM 2003 C CA . LEU A 1 263 ? 19.34603 -28.25824 -27.39958 1.000 12.09758 262 LEU A CA 1
ATOM 2004 C C . LEU A 1 263 ? 19.37848 -29.01335 -28.71789 1.000 13.46758 262 LEU A C 1
ATOM 2005 O O . LEU A 1 263 ? 19.35168 -30.25258 -28.73457 1.000 15.55758 262 LEU A O 1
ATOM 2010 N N . LEU A 1 264 ? 19.44730 -28.28363 -29.83458 1.000 10.54922 263 LEU A N 1
ATOM 2011 C CA . LEU A 1 264 ? 19.37580 -28.91628 -31.14732 1.000 10.30922 263 LEU A CA 1
ATOM 2012 C C . LEU A 1 264 ? 20.58292 -29.81092 -31.40788 1.000 14.78922 263 LEU A C 1
ATOM 2013 O O . LEU A 1 264 ? 20.47786 -30.79906 -32.14718 1.000 11.37922 263 LEU A O 1
ATOM 2018 N N . ASP A 1 265 ? 21.72881 -29.48206 -30.82112 1.000 13.42236 264 ASP A N 1
ATOM 2019 C CA . ASP A 1 265 ? 22.96326 -30.21574 -31.08374 1.000 15.67236 264 ASP A CA 1
ATOM 2020 C C . ASP A 1 265 ? 23.23061 -31.34125 -30.09181 1.000 12.79236 264 ASP A C 1
ATOM 2021 O O . ASP A 1 265 ? 24.28333 -31.98307 -30.17383 1.000 13.49236 264 ASP A O 1
ATOM 2026 N N . MET A 1 266 ? 22.31838 -31.58883 -29.16208 1.000 13.25725 265 MET A N 1
ATOM 2027 C CA . MET A 1 266 ? 22.49335 -32.64662 -28.17255 1.000 13.43725 265 MET A CA 1
ATOM 2028 C C . MET A 1 266 ? 22.64430 -34.02420 -28.82630 1.000 14.47725 265 MET A C 1
ATOM 2029 O O . MET A 1 266 ? 21.91832 -34.37754 -29.75514 1.000 14.05725 265 MET A O 1
ATOM 2034 N N . ASP A 1 267 ? 23.58357 -34.81894 -28.32006 1.000 10.53818 266 ASP A N 1
ATOM 2035 C CA . ASP A 1 267 ? 23.81302 -36.13574 -28.89483 1.000 10.50818 266 ASP A CA 1
ATOM 2036 C C . ASP A 1 267 ? 22.67886 -37.09284 -28.52632 1.000 10.35818 266 ASP A C 1
ATOM 2037 O O . ASP A 1 267 ? 22.02870 -36.95250 -27.48318 1.000 11.93818 266 ASP A O 1
ATOM 2042 N N . LEU A 1 268 ? 22.42945 -38.04825 -29.42595 1.000 10.89220 267 LEU A N 1
ATOM 2043 C CA . LEU A 1 268 ? 21.40686 -39.09350 -29.33840 1.000 8.89220 267 LEU A CA 1
ATOM 2044 C C . LEU A 1 268 ? 20.03202 -38.57964 -29.74014 1.000 12.34220 267 LEU A C 1
ATOM 2045 O O . LEU A 1 268 ? 19.14743 -39.37422 -30.06422 1.000 11.81220 267 LEU A O 1
ATOM 2050 N N . VAL A 1 269 ? 19.85118 -37.26601 -29.71940 1.000 13.54508 268 VAL A N 1
ATOM 2051 C CA . VAL A 1 269 ? 18.57824 -36.64049 -30.05733 1.000 11.86508 268 VAL A CA 1
ATOM 2052 C C . VAL A 1 269 ? 18.39675 -36.64824 -31.56537 1.000 11.07508 268 VAL A C 1
ATOM 2053 O O . VAL A 1 269 ? 19.33315 -36.37179 -32.32475 1.000 13.27508 268 VAL A O 1
ATOM 2057 N N . ARG A 1 270 ? 17.18155 -36.94988 -32.00923 1.000 11.74373 269 ARG A N 1
ATOM 2058 C CA . ARG A 1 270 ? 16.81748 -36.80049 -33.40663 1.000 12.66373 269 ARG A CA 1
ATOM 2059 C C . ARG A 1 270 ? 15.60980 -35.90404 -33.61708 1.000 10.95373 269 ARG A C 1
ATOM 2060 O O . ARG A 1 270 ? 15.41991 -35.40819 -34.73156 1.000 13.70373 269 ARG A O 1
ATOM 2068 N N A LYS A 1 271 ? 14.81054 -35.65847 -32.58275 0.386 10.55229 270 LYS A N 1
ATOM 2069 N N B LYS A 1 271 ? 14.80229 -35.67228 -32.58544 0.614 10.36229 270 LYS A N 1
ATOM 2070 C CA A LYS A 1 271 ? 13.56700 -34.91954 -32.73074 0.386 11.89229 270 LYS A CA 1
ATOM 2071 C CA B LYS A 1 271 ? 13.56021 -34.92682 -32.71866 0.614 11.97229 270 LYS A CA 1
ATOM 2072 C C A LYS A 1 271 ? 13.43014 -33.93366 -31.58111 0.386 12.31229 270 LYS A C 1
ATOM 2073 C C B LYS A 1 271 ? 13.44864 -33.92255 -31.58245 0.614 12.35229 270 LYS A C 1
ATOM 2074 O O A LYS A 1 271 ? 13.87934 -34.19727 -30.46274 0.386 12.41229 270 LYS A O 1
ATOM 2075 O O B LYS A 1 271 ? 13.93288 -34.16271 -30.47313 0.614 12.41229 270 LYS A O 1
ATOM 2086 N N . ILE A 1 272 ? 12.80011 -32.79407 -31.86417 1.000 12.13270 271 ILE A N 1
ATOM 2087 C CA . ILE A 1 272 ? 12.54808 -31.77757 -30.85203 1.000 10.63270 271 ILE A CA 1
ATOM 2088 C C . ILE A 1 272 ? 11.11428 -31.28729 -31.01900 1.000 14.17270 271 ILE A C 1
ATOM 2089 O O . ILE A 1 272 ? 10.56358 -31.27972 -32.12499 1.000 12.41270 271 ILE A O 1
ATOM 2094 N N . LYS A 1 273 ? 10.49451 -30.91286 -29.90424 1.000 12.08372 272 LYS A N 1
ATOM 2095 C CA . LYS A 1 273 ? 9.14436 -30.37083 -29.97014 1.000 12.37372 272 LYS A CA 1
ATOM 2096 C C . LYS A 1 273 ? 8.99411 -29.30822 -28.90046 1.000 16.91372 272 LYS A C 1
ATOM 2097 O O . LYS A 1 273 ? 9.36966 -29.51713 -27.74348 1.000 15.60372 272 LYS A O 1
ATOM 2100 N N . TYR A 1 274 ? 8.45754 -28.16758 -29.30601 1.000 12.60581 273 TYR A N 1
ATOM 2101 C CA . TYR A 1 274 ? 8.22491 -27.03231 -28.42828 1.000 14.32581 273 TYR A CA 1
ATOM 2102 C C . TYR A 1 274 ? 6.72472 -26.76013 -28.46949 1.000 16.97581 273 TYR A C 1
ATOM 2103 O O . TYR A 1 274 ? 6.22570 -26.21422 -29.45463 1.000 15.97581 273 TYR A O 1
ATOM 2112 N N . HIS A 1 275 ? 6.00064 -27.18019 -27.43476 0.849 16.09231 274 HIS A N 1
ATOM 2113 C CA . HIS A 1 275 ? 4.57251 -26.91593 -27.37014 0.849 19.55231 274 HIS A CA 1
ATOM 2114 C C . HIS A 1 275 ? 4.34062 -25.52686 -26.80634 0.849 16.77231 274 HIS A C 1
ATOM 2115 O O . HIS A 1 275 ? 5.05794 -25.07934 -25.91070 0.849 17.40231 274 HIS A O 1
ATOM 2122 N N . GLY A 1 276 ? 3.32757 -24.84897 -27.32617 1.000 22.50474 275 GLY A N 1
ATOM 2123 C CA . GLY A 1 276 ? 2.96472 -23.56709 -26.76414 1.000 19.41474 275 GLY A CA 1
ATOM 2124 C C . GLY A 1 276 ? 3.90402 -22.43760 -27.12436 1.000 26.34474 275 GLY A C 1
ATOM 2125 O O . GLY A 1 276 ? 4.02147 -21.46737 -26.36774 1.000 27.54474 275 GLY A O 1
ATOM 2126 N N . ALA A 1 277 ? 4.57137 -22.53111 -28.26669 1.000 19.51594 276 ALA A N 1
ATOM 2127 C CA . ALA A 1 277 ? 5.41827 -21.44736 -28.72520 1.000 15.76594 276 ALA A CA 1
ATOM 2128 C C . ALA A 1 277 ? 4.56997 -20.31115 -29.28972 1.000 15.32594 276 ALA A C 1
ATOM 2129 O O . ALA A 1 277 ? 3.34776 -20.40649 -29.40896 1.000 15.56594 276 ALA A O 1
ATOM 2131 N N . SER A 1 278 ? 5.23689 -19.21512 -29.64026 1.000 15.90454 277 SER A N 1
ATOM 2132 C CA . SER A 1 278 ? 4.56111 -18.15134 -30.36006 1.000 10.07454 277 SER A CA 1
ATOM 2133 C C . SER A 1 278 ? 4.41630 -18.53062 -31.82505 1.000 12.99454 277 SER A C 1
ATOM 2134 O O . SER A 1 278 ? 5.28324 -19.18790 -32.40743 1.000 13.63454 277 SER A O 1
ATOM 2137 N N . VAL A 1 279 ? 3.30558 -18.10688 -32.43193 1.000 12.25470 278 VAL A N 1
ATOM 2138 C CA . VAL A 1 279 ? 3.16878 -18.25870 -33.87723 1.000 14.11470 278 VAL A CA 1
ATOM 2139 C C . VAL A 1 279 ? 4.20107 -17.41883 -34.62260 1.000 14.23470 278 VAL A C 1
ATOM 2140 O O . VAL A 1 279 ? 4.41308 -17.62613 -35.82312 1.000 15.17470 278 VAL A O 1
ATOM 2144 N N . GLN A 1 280 ? 4.84417 -16.46065 -33.93648 1.000 15.46248 279 GLN A N 1
ATOM 2145 C CA . GLN A 1 280 ? 5.96500 -15.69434 -34.47338 1.000 12.97248 279 GLN A CA 1
ATOM 2146 C C . GLN A 1 280 ? 7.22867 -15.92116 -33.65169 1.000 15.92248 279 GLN A C 1
ATOM 2147 O O . GLN A 1 280 ? 8.02356 -15.00052 -33.46989 1.000 15.53248 279 GLN A O 1
ATOM 2153 N N . GLU A 1 281 ? 7.41137 -17.13821 -33.13348 1.000 12.39042 280 GLU A N 1
ATOM 2154 C CA . GLU A 1 281 ? 8.61688 -17.48217 -32.38399 1.000 12.41042 280 GLU A CA 1
ATOM 2155 C C . GLU A 1 281 ? 9.86219 -17.17326 -33.20942 1.000 13.78042 280 GLU A C 1
ATOM 2156 O O . GLU A 1 281 ? 9.92224 -17.50154 -34.39809 1.000 11.52042 280 GLU A O 1
ATOM 2162 N N . GLU A 1 282 ? 10.85286 -16.51395 -32.58203 1.000 10.06155 281 GLU A N 1
ATOM 2163 C CA . GLU A 1 282 ? 12.07372 -16.15277 -33.30914 1.000 11.89155 281 GLU A CA 1
ATOM 2164 C C . GLU A 1 282 ? 12.69624 -17.36582 -33.99465 1.000 10.63155 281 GLU A C 1
ATOM 2165 O O . GLU A 1 282 ? 13.20764 -17.26885 -35.11888 1.000 13.08155 281 GLU A O 1
ATOM 2171 N N . LEU A 1 283 ? 12.67759 -18.50983 -33.31605 1.000 11.37956 282 LEU A N 1
ATOM 2172 C CA . LEU A 1 283 ? 13.27837 -19.72719 -33.86505 1.000 10.49956 282 LEU A CA 1
ATOM 2173 C C . LEU A 1 283 ? 12.75362 -20.04394 -35.26124 1.000 10.58956 282 LEU A C 1
ATOM 2174 O O . LEU A 1 283 ? 13.47219 -20.62331 -36.08829 1.000 11.04956 282 LEU A O 1
ATOM 2179 N N . ARG A 1 284 ? 11.50995 -19.66818 -35.54895 1.000 10.18483 283 ARG A N 1
ATOM 2180 C CA . ARG A 1 284 ? 10.94644 -19.96938 -36.85610 1.000 11.24483 283 ARG A CA 1
ATOM 2181 C C . ARG A 1 284 ? 11.73675 -19.31175 -37.97734 1.000 12.47483 283 ARG A C 1
ATOM 2182 O O . ARG A 1 284 ? 11.77263 -19.83682 -39.09765 1.000 12.19483 283 ARG A O 1
ATOM 2190 N N . TYR A 1 285 ? 12.34094 -18.14329 -37.71203 1.000 10.54282 284 TYR A N 1
ATOM 2191 C CA . TYR A 1 285 ? 13.06800 -17.39874 -38.73033 1.000 13.94282 284 TYR A CA 1
ATOM 2192 C C . TYR A 1 285 ? 14.57442 -17.59688 -38.64600 1.000 12.70282 284 TYR A C 1
ATOM 2193 O O . TYR A 1 285 ? 15.28240 -17.26686 -39.60999 1.000 13.81282 284 TYR A O 1
ATOM 2202 N N . LEU A 1 286 ? 15.07288 -18.15858 -37.54099 1.000 12.51661 285 LEU A N 1
ATOM 2203 C CA . LEU A 1 286 ? 16.49607 -18.47766 -37.44905 1.000 12.58661 285 LEU A CA 1
ATOM 2204 C C . LEU A 1 286 ? 16.87860 -19.64004 -38.35386 1.000 12.56661 285 LEU A C 1
ATOM 2205 O O . LEU A 1 286 ? 18.01613 -19.68935 -38.83677 1.000 13.38661 285 LEU A O 1
ATOM 2210 N N . VAL A 1 287 ? 15.96640 -20.59800 -38.58300 1.000 11.53371 286 VAL A N 1
ATOM 2211 C CA . VAL A 1 287 ? 16.35757 -21.81630 -39.28790 1.000 11.49371 286 VAL A CA 1
ATOM 2212 C C . VAL A 1 287 ? 16.57535 -21.52852 -40.76380 1.000 14.50371 286 VAL A C 1
ATOM 2213 O O . VAL A 1 287 ? 15.85166 -20.73108 -41.38614 1.000 11.57371 286 VAL A O 1
ATOM 2217 N N . ALA A 1 288 ? 17.58661 -22.19837 -41.32679 1.000 11.20449 287 ALA A N 1
ATOM 2218 C CA . ALA A 1 288 ? 17.93570 -22.03145 -42.72894 1.000 14.59449 287 ALA A CA 1
ATOM 2219 C C . ALA A 1 288 ? 16.82462 -22.51163 -43.64178 1.000 11.96449 287 ALA A C 1
ATOM 2220 O O . ALA A 1 288 ? 16.61126 -21.93844 -44.71548 1.000 13.14449 287 ALA A O 1
ATOM 2222 N N . ASN A 1 289 ? 16.13418 -23.59027 -43.26113 1.000 12.12486 288 ASN A N 1
ATOM 2223 C CA . ASN A 1 289 ? 15.09465 -24.17425 -44.10025 1.000 9.44486 288 ASN A CA 1
ATOM 2224 C C . ASN A 1 289 ? 13.77585 -24.06056 -43.35133 1.000 11.80486 288 ASN A C 1
ATOM 2225 O O . ASN A 1 289 ? 13.48076 -24.88129 -42.48067 1.000 12.16486 288 ASN A O 1
ATOM 2230 N N . HIS A 1 290 ? 12.98769 -23.05649 -43.72926 1.000 10.38201 289 HIS A N 1
ATOM 2231 C CA . HIS A 1 290 ? 11.74404 -22.70992 -43.04393 1.000 10.38201 289 HIS A CA 1
ATOM 2232 C C . HIS A 1 290 ? 10.85835 -23.90868 -42.70906 1.000 11.85201 289 HIS A C 1
ATOM 2233 O O . HIS A 1 290 ? 10.49583 -24.06652 -41.53219 1.000 12.38201 289 HIS A O 1
ATOM 2240 N N . PRO A 1 291 ? 10.49062 -24.78386 -43.64774 1.000 12.58636 290 PRO A N 1
ATOM 2241 C CA . PRO A 1 291 ? 9.51239 -25.82823 -43.30969 1.000 13.21636 290 PRO A CA 1
ATOM 2242 C C . PRO A 1 291 ? 10.09079 -26.99312 -42.51760 1.000 13.97636 290 PRO A C 1
ATOM 2243 O O . PRO A 1 291 ? 9.32446 -27.87067 -42.09524 1.000 13.18636 290 PRO A O 1
ATOM 2247 N N . SER A 1 292 ? 11.40662 -27.04779 -42.30506 1.000 12.62271 291 SER A N 1
ATOM 2248 C CA . SER A 1 292 ? 11.94035 -28.09492 -41.43947 1.000 13.41271 291 SER A CA 1
ATOM 2249 C C . SER A 1 292 ? 11.41788 -27.97227 -40.01836 1.000 14.66271 291 SER A C 1
ATOM 2250 O O . SER A 1 292 ? 11.40480 -28.96155 -39.28245 1.000 12.50271 291 SER A O 1
ATOM 2253 N N . LEU A 1 293 ? 10.99986 -26.78477 -39.60613 1.000 11.94659 292 LEU A N 1
ATOM 2254 C CA . LEU A 1 293 ? 10.36182 -26.60216 -38.31390 1.000 12.02659 292 LEU A CA 1
ATOM 2255 C C . LEU A 1 293 ? 8.85984 -26.60638 -38.57722 1.000 13.98659 292 LEU A C 1
ATOM 2256 O O . LEU A 1 293 ? 8.29682 -25.59035 -38.98533 1.000 11.27659 292 LEU A O 1
ATOM 2261 N N . GLU A 1 294 ? 8.21839 -27.76535 -38.39531 1.000 12.36901 293 GLU A N 1
ATOM 2262 C CA . GLU A 1 294 ? 6.77188 -27.84756 -38.56251 1.000 9.69901 293 GLU A CA 1
ATOM 2263 C C . GLU A 1 294 ? 6.06678 -26.95935 -37.54220 1.000 13.27901 293 GLU A C 1
ATOM 2264 O O . GLU A 1 294 ? 6.56080 -26.72345 -36.43637 1.000 9.79901 293 GLU A O 1
ATOM 2270 N N . CYS A 1 295 ? 4.89651 -26.45516 -37.92757 1.000 14.16710 294 CYS A N 1
ATOM 2271 C CA . CYS A 1 295 ? 4.18684 -25.45801 -37.13201 1.000 9.62710 294 CYS A CA 1
ATOM 2272 C C . CYS A 1 295 ? 2.70171 -25.78459 -37.19038 1.000 11.54710 294 CYS A C 1
ATOM 2273 O O . CYS A 1 295 ? 2.10219 -25.70802 -38.26593 1.000 12.30710 294 CYS A O 1
ATOM 2276 N N . VAL A 1 296 ? 2.12852 -26.16464 -36.04655 1.000 8.70340 295 VAL A N 1
ATOM 2277 C CA . VAL A 1 296 ? 0.70764 -26.47989 -35.90176 1.000 8.48340 295 VAL A CA 1
ATOM 2278 C C . VAL A 1 296 ? 0.11256 -25.45017 -34.95097 1.000 10.35340 295 VAL A C 1
ATOM 2279 O O . VAL A 1 296 ? 0.57115 -25.31651 -33.81242 1.000 12.50340 295 VAL A O 1
ATOM 2283 N N . VAL A 1 297 ? -0.90587 -24.72849 -35.41103 1.000 9.61431 296 VAL A N 1
ATOM 2284 C CA . VAL A 1 297 ? -1.42208 -23.55011 -34.72405 1.000 12.06431 296 VAL A CA 1
ATOM 2285 C C . VAL A 1 297 ? -2.79895 -23.87206 -34.15514 1.000 15.17431 296 VAL A C 1
ATOM 2286 O O . VAL A 1 297 ? -3.63555 -24.47444 -34.83812 1.000 12.76431 296 VAL A O 1
ATOM 2290 N N . SER A 1 298 ? -3.02390 -23.49296 -32.89866 1.000 13.28270 297 SER A N 1
ATOM 2291 C CA . SER A 1 298 ? -4.31122 -23.69564 -32.25364 1.000 16.18270 297 SER A CA 1
ATOM 2292 C C . SER A 1 298 ? -4.61446 -22.51045 -31.34324 1.000 16.61270 297 SER A C 1
ATOM 2293 O O . SER A 1 298 ? -3.76999 -21.63567 -31.10698 1.000 12.68270 297 SER A O 1
ATOM 2296 N N . ASP A 1 299 ? -5.84541 -22.48975 -30.83156 1.000 11.45807 298 ASP A N 1
ATOM 2297 C CA . ASP A 1 299 ? -6.24933 -21.45782 -29.88750 1.000 14.67807 298 ASP A CA 1
ATOM 2298 C C . ASP A 1 299 ? -5.45141 -21.57251 -28.59024 1.000 18.15807 298 ASP A C 1
ATOM 2299 O O . ASP A 1 299 ? -5.14856 -22.67308 -28.12292 1.000 16.13807 298 ASP A O 1
ATOM 2304 N N . ALA A 1 300 ? -5.11323 -20.42331 -27.99907 1.000 13.37272 299 ALA A N 1
ATOM 2305 C CA . ALA A 1 300 ? -4.52576 -20.41155 -26.66457 1.000 11.20272 299 ALA A CA 1
ATOM 2306 C C . ALA A 1 300 ? -5.43431 -19.64988 -25.69607 1.000 13.76272 299 ALA A C 1
ATOM 2307 O O . ALA A 1 300 ? -6.33794 -20.24323 -25.10226 1.000 20.85272 299 ALA A O 1
ATOM 2309 N N . ILE A 1 301 ? -5.23606 -18.33306 -25.54419 1.000 11.39454 300 ILE A N 1
ATOM 2310 C CA . ILE A 1 301 ? -5.95324 -17.55394 -24.53213 1.000 12.11454 300 ILE A CA 1
ATOM 2311 C C . ILE A 1 301 ? -7.21391 -16.93101 -25.11915 1.000 11.62454 300 ILE A C 1
ATOM 2312 O O . ILE A 1 301 ? -7.18851 -16.37152 -26.22022 1.000 13.03454 300 ILE A O 1
ATOM 2317 N N . GLN A 1 302 ? -8.32006 -17.01149 -24.36783 1.000 10.38956 301 GLN A N 1
ATOM 2318 C CA . GLN A 1 302 ? -9.51485 -16.20483 -24.61513 1.000 11.88956 301 GLN A CA 1
ATOM 2319 C C . GLN A 1 302 ? -9.57912 -15.04341 -23.62914 1.000 13.03956 301 GLN A C 1
ATOM 2320 O O . GLN A 1 302 ? -9.28807 -15.20876 -22.44110 1.000 12.81956 301 GLN A O 1
ATOM 2326 N N . VAL A 1 303 ? -9.99223 -13.87872 -24.12630 1.000 10.89550 302 VAL A N 1
ATOM 2327 C CA . VAL A 1 303 ? -10.07042 -12.64974 -23.34213 1.000 10.89550 302 VAL A CA 1
ATOM 2328 C C . VAL A 1 303 ? -11.53681 -12.30579 -23.12596 1.000 13.19550 302 VAL A C 1
ATOM 2329 O O . VAL A 1 303 ? -12.33400 -12.33253 -24.07322 1.000 13.34550 302 VAL A O 1
ATOM 2333 N N . ARG A 1 304 ? -11.89239 -11.98425 -21.88271 1.000 14.48441 303 ARG A N 1
ATOM 2334 C CA . ARG A 1 304 ? -13.18549 -11.38333 -21.55938 1.000 16.49441 303 ARG A CA 1
ATOM 2335 C C . ARG A 1 304 ? -12.92477 -9.97204 -21.04857 1.000 15.07441 303 ARG A C 1
ATOM 2336 O O . ARG A 1 304 ? -12.35926 -9.80827 -19.96709 1.000 17.97441 303 ARG A O 1
ATOM 2344 N N . LEU A 1 305 ? -13.32296 -8.95515 -21.82177 1.000 15.68016 304 LEU A N 1
ATOM 2345 C CA . LEU A 1 305 ? -13.21553 -7.57170 -21.36428 1.000 17.69016 304 LEU A CA 1
ATOM 2346 C C . LEU A 1 305 ? -14.32390 -7.30530 -20.35307 1.000 16.40016 304 LEU A C 1
ATOM 2347 O O . LEU A 1 305 ? -15.50799 -7.48335 -20.66131 1.000 15.21016 304 LEU A O 1
ATOM 2352 N N . VAL A 1 306 ? -13.93432 -6.92416 -19.13944 1.000 17.81486 305 VAL A N 1
ATOM 2353 C CA . VAL A 1 306 ? -14.86914 -6.70498 -18.04586 1.000 16.87486 305 VAL A CA 1
ATOM 2354 C C . VAL A 1 306 ? -15.14516 -5.22128 -17.83810 1.000 22.37486 305 VAL A C 1
ATOM 2355 O O . VAL A 1 306 ? -16.28698 -4.82046 -17.62217 1.000 22.13486 305 VAL A O 1
ATOM 2359 N N . ASP A 1 307 ? -14.10911 -4.39789 -17.90401 1.000 16.80119 306 ASP A N 1
ATOM 2360 C CA . ASP A 1 307 ? -14.24834 -2.94327 -17.86910 1.000 18.63119 306 ASP A CA 1
ATOM 2361 C C . ASP A 1 307 ? -13.75457 -2.47743 -19.23365 1.000 19.86119 306 ASP A C 1
ATOM 2362 O O . ASP A 1 307 ? -12.55163 -2.27814 -19.43375 1.000 19.91119 306 ASP A O 1
ATOM 2367 N N . ILE A 1 308 ? -14.68518 -2.33675 -20.17415 1.000 17.12634 307 ILE A N 1
ATOM 2368 C CA . ILE A 1 308 ? -14.34650 -2.10043 -21.57653 1.000 19.69634 307 ILE A CA 1
ATOM 2369 C C . ILE A 1 308 ? -13.49974 -0.84002 -21.75904 1.000 21.66634 307 ILE A C 1
ATOM 2370 O O . ILE A 1 308 ? -12.39118 -0.93642 -22.31006 1.000 16.06634 307 ILE A O 1
ATOM 2375 N N . PRO A 1 309 ? -13.93851 0.35031 -21.31942 1.000 20.32177 308 PRO A N 1
ATOM 2376 C CA . PRO A 1 309 ? -13.11739 1.54668 -21.59143 1.000 18.88177 308 PRO A CA 1
ATOM 2377 C C . PRO A 1 309 ? -11.78559 1.53242 -20.86848 1.000 18.55177 308 PRO A C 1
ATOM 2378 O O . PRO A 1 309 ? -10.79286 2.03789 -21.40421 1.000 21.35177 308 PRO A O 1
ATOM 2382 N N . ARG A 1 310 ? -11.72733 0.95978 -19.67078 1.000 17.29481 309 ARG A N 1
ATOM 2383 C CA . ARG A 1 310 ? -10.46101 0.88059 -18.95991 1.000 18.12481 309 ARG A CA 1
ATOM 2384 C C . ARG A 1 310 ? -9.48351 -0.03821 -19.68271 1.000 21.37481 309 ARG A C 1
ATOM 2385 O O . ARG A 1 310 ? -8.31637 0.31674 -19.88237 1.000 19.07481 309 ARG A O 1
ATOM 2393 N N . ALA A 1 311 ? -9.94003 -1.23464 -20.07495 1.000 18.58520 310 ALA A N 1
ATOM 2394 C CA . ALA A 1 311 ? -9.06177 -2.14384 -20.80566 1.000 21.11520 310 ALA A CA 1
ATOM 2395 C C . ALA A 1 311 ? -8.54761 -1.50170 -22.09056 1.000 16.47520 310 ALA A C 1
ATOM 2396 O O . ALA A 1 311 ? -7.35519 -1.58928 -22.40320 1.000 15.61520 310 ALA A O 1
ATOM 2398 N N . LEU A 1 312 ? -9.42816 -0.84213 -22.84784 1.000 15.12118 311 LEU A N 1
ATOM 2399 C CA . LEU A 1 312 ? -8.97097 -0.24905 -24.09889 1.000 17.72118 311 LEU A CA 1
ATOM 2400 C C . LEU A 1 312 ? -7.98499 0.88863 -23.85927 1.000 19.55118 311 LEU A C 1
ATOM 2401 O O . LEU A 1 312 ? -7.15117 1.16746 -24.72763 1.000 19.11118 311 LEU A O 1
ATOM 2406 N N . ALA A 1 313 ? -8.03396 1.53105 -22.69736 1.000 16.21130 312 ALA A N 1
ATOM 2407 C CA . ALA A 1 313 ? -7.07387 2.59116 -22.40850 1.000 19.25130 312 ALA A CA 1
ATOM 2408 C C . ALA A 1 313 ? -5.77255 2.06724 -21.81372 1.000 20.49130 312 ALA A C 1
ATOM 2409 O O . ALA A 1 313 ? -4.78052 2.80708 -21.78496 1.000 20.14130 312 ALA A O 1
ATOM 2411 N N . GLN A 1 314 ? -5.74686 0.80886 -21.35329 1.000 17.82232 313 GLN A N 1
ATOM 2412 C CA . GLN A 1 314 ? -4.57248 0.27716 -20.66923 1.000 15.59232 313 GLN A CA 1
ATOM 2413 C C . GLN A 1 314 ? -3.50894 -0.26307 -21.61981 1.000 21.61232 313 GLN A C 1
ATOM 2414 O O . GLN A 1 314 ? -2.34528 -0.36812 -21.21903 1.000 21.65232 313 GLN A O 1
ATOM 2420 N N . ARG A 1 315 ? -3.87358 -0.65404 -22.83797 1.000 17.38016 314 ARG A N 1
ATOM 2421 C CA . ARG A 1 315 ? -2.86637 -1.08395 -23.79679 1.000 14.12016 314 ARG A CA 1
ATOM 2422 C C . ARG A 1 315 ? -2.46311 0.10076 -24.66846 1.000 20.88016 314 ARG A C 1
ATOM 2423 O O . ARG A 1 315 ? -3.04717 1.18391 -24.59186 1.000 17.82016 314 ARG A O 1
ATOM 2431 N N . ARG A 1 316 ? -1.44462 -0.11203 -25.49626 1.000 17.72729 315 ARG A N 1
ATOM 2432 C CA . ARG A 1 316 ? -1.04107 0.85687 -26.50165 1.000 18.00729 315 ARG A CA 1
ATOM 2433 C C . ARG A 1 316 ? -1.31094 0.28004 -27.88174 1.000 17.79729 315 ARG A C 1
ATOM 2434 O O . ARG A 1 316 ? -1.47513 -0.93340 -28.04877 1.000 15.92729 315 ARG A O 1
ATOM 2442 N N . TYR A 1 317 ? -1.36287 1.16297 -28.87348 1.000 15.91953 316 TYR A N 1
ATOM 2443 C CA . TYR A 1 317 ? -1.78668 0.80325 -30.21872 1.000 16.31953 316 TYR A CA 1
ATOM 2444 C C . TYR A 1 317 ? -0.63747 1.00257 -31.19949 1.000 18.71953 316 TYR A C 1
ATOM 2445 O O . TYR A 1 317 ? 0.19835 1.89658 -31.02655 1.000 18.36953 316 TYR A O 1
ATOM 2454 N N . ALA A 1 318 ? -0.58530 0.13136 -32.21752 1.000 14.24053 317 ALA A N 1
ATOM 2455 C CA . ALA A 1 318 ? 0.55537 0.09689 -33.12827 1.000 17.34053 317 ALA A CA 1
ATOM 2456 C C . ALA A 1 318 ? 0.62439 1.32171 -34.02776 1.000 18.80053 317 ALA A C 1
ATOM 2457 O O . ALA A 1 318 ? 1.69532 1.61410 -34.56553 1.000 14.78053 317 ALA A O 1
ATOM 2459 N N . ALA A 1 319 ? -0.49331 2.01159 -34.22532 1.000 15.16343 318 ALA A N 1
ATOM 2460 C CA . ALA A 1 319 ? -0.53832 3.26253 -34.96868 1.000 13.64343 318 ALA A CA 1
ATOM 2461 C C . ALA A 1 319 ? -1.67711 4.08750 -34.39285 1.000 17.82343 318 ALA A C 1
ATOM 2462 O O . ALA A 1 319 ? -2.41364 3.62722 -33.51766 1.000 16.31343 318 ALA A O 1
ATOM 2464 N N . ASP A 1 320 ? -1.82045 5.31948 -34.88113 1.000 16.25514 319 ASP A N 1
ATOM 2465 C CA . ASP A 1 320 ? -2.87037 6.19034 -34.36463 1.000 20.43514 319 ASP A CA 1
ATOM 2466 C C . ASP A 1 320 ? -4.24518 5.67547 -34.76763 1.000 17.59514 319 ASP A C 1
ATOM 2467 O O . ASP A 1 320 ? -4.44279 5.16969 -35.87608 1.000 18.59514 319 ASP A O 1
ATOM 2472 N N . VAL A 1 321 ? -5.20833 5.83223 -33.86835 1.000 18.22827 320 VAL A N 1
ATOM 2473 C CA . VAL A 1 321 ? -6.58856 5.46741 -34.15754 1.000 20.30827 320 VAL A CA 1
ATOM 2474 C C . VAL A 1 321 ? -7.50985 6.43973 -33.43689 1.000 17.93827 320 VAL A C 1
ATOM 2475 O O . VAL A 1 321 ? -7.23992 6.85143 -32.30589 1.000 20.11827 320 VAL A O 1
ATOM 2479 N N . ASP A 1 322 ? -8.59997 6.79858 -34.10620 1.000 16.18876 321 ASP A N 1
ATOM 2480 C CA . ASP A 1 322 ? -9.70042 7.54958 -33.50369 1.000 19.77876 321 ASP A CA 1
ATOM 2481 C C . ASP A 1 322 ? -10.97196 6.95655 -34.10451 1.000 20.21876 321 ASP A C 1
ATOM 2482 O O . ASP A 1 322 ? -11.30043 7.22134 -35.26458 1.000 23.33876 321 ASP A O 1
ATOM 2487 N N . VAL A 1 323 ? -11.66825 6.12975 -33.32964 1.000 18.80741 322 VAL A N 1
ATOM 2488 C CA . VAL A 1 323 ? -12.74656 5.30569 -33.86264 1.000 19.65741 322 VAL A CA 1
ATOM 2489 C C . VAL A 1 323 ? -13.84656 5.20467 -32.81804 1.000 18.63741 322 VAL A C 1
ATOM 2490 O O . VAL A 1 323 ? -13.57602 5.16678 -31.61245 1.000 19.22741 322 VAL A O 1
ATOM 2494 N N . VAL A 1 324 ? -15.09095 5.17402 -33.27797 1.000 17.81344 323 VAL A N 1
ATOM 2495 C CA . VAL A 1 324 ? -16.23596 4.98481 -32.39908 1.000 18.95344 323 VAL A CA 1
ATOM 2496 C C . VAL A 1 324 ? -16.74902 3.56268 -32.56887 1.000 15.74344 323 VAL A C 1
ATOM 2497 O O . VAL A 1 324 ? -17.12274 3.16187 -33.67630 1.000 18.08344 323 VAL A O 1
ATOM 2501 N N . LEU A 1 325 ? -16.80047 2.81801 -31.46517 1.000 15.86928 324 LEU A N 1
ATOM 2502 C CA . LEU A 1 325 ? -17.17404 1.40626 -31.45709 1.000 18.97928 324 LEU A CA 1
ATOM 2503 C C . LEU A 1 325 ? -18.53767 1.23175 -30.79785 1.000 19.49928 324 LEU A C 1
ATOM 2504 O O . LEU A 1 325 ? -18.70527 1.56117 -29.61699 1.000 20.63928 324 LEU A O 1
ATOM 2509 N N . GLU A 1 326 ? -19.49976 0.69695 -31.54808 1.000 14.91083 325 GLU A N 1
ATOM 2510 C CA . GLU A 1 326 ? -20.79611 0.32072 -30.98601 1.000 16.84083 325 GLU A CA 1
ATOM 2511 C C . GLU A 1 326 ? -20.65312 -1.11038 -30.50002 1.000 16.10083 325 GLU A C 1
ATOM 2512 O O . GLU A 1 326 ? -20.67303 -2.04275 -31.30031 1.000 18.32083 325 GLU A O 1
ATOM 2518 N N . VAL A 1 327 ? -20.50715 -1.28435 -29.19088 1.000 18.46269 326 VAL A N 1
ATOM 2519 C CA . VAL A 1 327 ? -20.15771 -2.57203 -28.59438 1.000 19.24269 326 VAL A CA 1
ATOM 2520 C C . VAL A 1 327 ? -21.39994 -3.18304 -27.96460 1.000 20.67269 326 VAL A C 1
ATOM 2521 O O . VAL A 1 327 ? -21.99081 -2.59287 -27.05526 1.000 24.74269 326 VAL A O 1
ATOM 2525 N N . THR A 1 328 ? -21.77468 -4.37765 -28.41567 1.000 19.09147 327 THR A N 1
ATOM 2526 C CA . THR A 1 328 ? -22.89545 -5.11890 -27.84894 1.000 20.90147 327 THR A CA 1
ATOM 2527 C C . THR A 1 328 ? -22.36029 -6.23455 -26.95942 1.000 23.56147 327 THR A C 1
ATOM 2528 O O . THR A 1 328 ? -21.63621 -7.11750 -27.43478 1.000 22.26147 327 THR A O 1
ATOM 2532 N N . ASP A 1 329 ? -22.72732 -6.20115 -25.67941 1.000 20.58847 328 ASP A N 1
ATOM 2533 C CA . ASP A 1 329 ? -22.35674 -7.22859 -24.70722 1.000 20.85847 328 ASP A CA 1
ATOM 2534 C C . ASP A 1 329 ? -23.60016 -8.06652 -24.39386 1.000 23.32847 328 ASP A C 1
ATOM 2535 O O . ASP A 1 329 ? -24.39566 -7.70788 -23.52309 1.000 20.82847 328 ASP A O 1
ATOM 2540 N N . ASP A 1 330 ? -23.74693 -9.20381 -25.07997 1.000 26.45019 329 ASP A N 1
ATOM 2541 C CA . ASP A 1 330 ? -24.97023 -9.99886 -24.94867 1.000 28.59019 329 ASP A CA 1
ATOM 2542 C C . ASP A 1 330 ? -25.13048 -10.58001 -23.54642 1.000 23.70019 329 ASP A C 1
ATOM 2543 O O . ASP A 1 330 ? -26.23240 -10.56503 -22.98704 1.000 25.00019 329 ASP A O 1
ATOM 2548 N N . PHE A 1 331 ? -24.05558 -11.09895 -22.95767 1.000 21.57782 330 PHE A N 1
ATOM 2549 C CA . PHE A 1 331 ? -24.19073 -11.73408 -21.65142 1.000 20.08782 330 PHE A CA 1
ATOM 2550 C C . PHE A 1 331 ? -24.34017 -10.71528 -20.52976 1.000 25.32782 330 PHE A C 1
ATOM 2551 O O . PHE A 1 331 ? -25.05224 -10.97883 -19.55400 1.000 20.72782 330 PHE A O 1
ATOM 2559 N N . LEU A 1 332 ? -23.67287 -9.56096 -20.64018 1.000 20.99562 331 LEU A N 1
ATOM 2560 C CA . LEU A 1 332 ? -23.71870 -8.50326 -19.63172 1.000 23.51562 331 LEU A CA 1
ATOM 2561 C C . LEU A 1 332 ? -24.16590 -7.21635 -20.31776 1.000 21.97562 331 LEU A C 1
ATOM 2562 O O . LEU A 1 332 ? -23.34364 -6.33473 -20.60343 1.000 23.72562 331 LEU A O 1
ATOM 2567 N N . PRO A 1 333 ? -25.46273 -7.07179 -20.59329 1.000 23.55386 332 PRO A N 1
ATOM 2568 C CA . PRO A 1 333 ? -25.91776 -5.93656 -21.41794 1.000 23.51386 332 PRO A CA 1
ATOM 2569 C C . PRO A 1 333 ? -25.67844 -4.56825 -20.79229 1.000 24.63386 332 PRO A C 1
ATOM 2570 O O . PRO A 1 333 ? -25.72884 -3.56238 -21.51303 1.000 24.49386 332 PRO A O 1
ATOM 2574 N N . GLU A 1 334 ? -25.39938 -4.49410 -19.48852 1.000 19.15643 333 GLU A N 1
ATOM 2575 C CA . GLU A 1 334 ? -25.05204 -3.21454 -18.87951 1.000 24.04643 333 GLU A CA 1
ATOM 2576 C C . GLU A 1 334 ? -23.75529 -2.64428 -19.44678 1.000 28.43643 333 GLU A C 1
ATOM 2577 O O . GLU A 1 334 ? -23.52825 -1.43184 -19.35229 1.000 27.88643 333 GLU A O 1
ATOM 2579 N N . ASN A 1 335 ? -22.90378 -3.49107 -20.04143 1.000 23.72095 334 ASN A N 1
ATOM 2580 C CA . ASN A 1 335 ? -21.65938 -3.04748 -20.66315 1.000 21.82095 334 ASN A CA 1
ATOM 2581 C C . ASN A 1 335 ? -21.85616 -2.50303 -22.06720 1.000 23.96095 334 ASN A C 1
ATOM 2582 O O . ASN A 1 335 ? -20.96239 -1.82259 -22.58361 1.000 25.15095 334 ASN A O 1
ATOM 2587 N N . SER A 1 336 ? -22.97551 -2.81505 -22.71116 1.000 19.03894 335 SER A N 1
ATOM 2588 C CA . SER A 1 336 ? -23.20937 -2.30687 -24.05338 1.000 20.31894 335 SER A CA 1
ATOM 2589 C C . SER A 1 336 ? -23.13736 -0.78543 -24.04932 1.000 25.01894 335 SER A C 1
ATOM 2590 O O . SER A 1 336 ? -23.53855 -0.13385 -23.08312 1.000 25.73894 335 SER A O 1
ATOM 2593 N N . GLY A 1 337 ? -22.59575 -0.22713 -25.12046 1.000 23.50790 336 GLY A N 1
ATOM 2594 C CA . GLY A 1 337 ? -22.40203 1.20581 -25.19221 1.000 24.23790 336 GLY A CA 1
ATOM 2595 C C . GLY A 1 337 ? -21.63834 1.57258 -26.43973 1.000 28.62790 336 GLY A C 1
ATOM 2596 O O . GLY A 1 337 ? -21.09103 0.71913 -27.14563 1.000 21.41790 336 GLY A O 1
ATOM 2597 N N . ARG A 1 338 ? -21.60688 2.87527 -26.70220 1.000 21.39445 337 ARG A N 1
ATOM 2598 C CA . ARG A 1 338 ? -20.88720 3.43194 -27.83719 1.000 22.96445 337 ARG A CA 1
ATOM 2599 C C . ARG A 1 338 ? -19.65610 4.14882 -27.29548 1.000 27.01445 337 ARG A C 1
ATOM 2600 O O . ARG A 1 338 ? -19.77589 5.16431 -26.59977 1.000 23.43445 337 ARG A O 1
ATOM 2608 N N . TYR A 1 339 ? -18.47536 3.61682 -27.60633 1.000 23.47984 338 TYR A N 1
ATOM 2609 C CA . TYR A 1 339 ? -17.22790 4.06410 -27.00621 1.000 22.47984 338 TYR A CA 1
ATOM 2610 C C . TYR A 1 339 ? -16.32528 4.65981 -28.07281 1.000 24.28984 338 TYR A C 1
ATOM 2611 O O . TYR A 1 339 ? -16.14224 4.06314 -29.13840 1.000 21.61984 338 TYR A O 1
ATOM 2620 N N . ARG A 1 340 ? -15.76546 5.83447 -27.78289 1.000 23.19046 339 ARG A N 1
ATOM 2621 C CA . ARG A 1 340 ? -14.77418 6.45744 -28.64470 1.000 22.46046 339 ARG A CA 1
ATOM 2622 C C . ARG A 1 340 ? -13.38477 6.07572 -28.15147 1.000 21.06046 339 ARG A C 1
ATOM 2623 O O . ARG A 1 340 ? -13.01275 6.38817 -27.01240 1.000 21.49046 339 ARG A O 1
ATOM 2631 N N . LEU A 1 341 ? -12.62530 5.39600 -29.00130 1.000 20.32022 340 LEU A N 1
ATOM 2632 C CA . LEU A 1 341 ? -11.26957 4.98248 -28.67840 1.000 20.17022 340 LEU A CA 1
ATOM 2633 C C . LEU A 1 341 ? -10.30172 5.90279 -29.40623 1.000 17.15022 340 LEU A C 1
ATOM 2634 O O . LEU A 1 341 ? -10.35323 6.01736 -30.63699 1.000 18.66022 340 LEU A O 1
ATOM 2639 N N . ARG A 1 342 ? -9.43235 6.56048 -28.64799 1.000 19.46984 341 ARG A N 1
ATOM 2640 C CA . ARG A 1 342 ? -8.34741 7.35984 -29.20595 1.000 17.47984 341 ARG A CA 1
ATOM 2641 C C . ARG A 1 342 ? -7.03620 6.79612 -28.67990 1.000 18.23984 341 ARG A C 1
ATOM 2642 O O . ARG A 1 342 ? -6.84038 6.70507 -27.46490 1.000 21.00984 341 ARG A O 1
ATOM 2650 N N . GLY A 1 343 ? -6.15022 6.39934 -29.58807 1.000 21.59264 342 GLY A N 1
ATOM 2651 C CA . GLY A 1 343 ? -4.98101 5.66048 -29.14242 1.000 19.29264 342 GLY A CA 1
ATOM 2652 C C . GLY A 1 343 ? -3.84748 5.70596 -30.13908 1.000 17.25264 342 GLY A C 1
ATOM 2653 O O . GLY A 1 343 ? -4.01389 6.08766 -31.29938 1.000 23.18264 342 GLY A O 1
ATOM 2654 N N . GLY A 1 344 ? -2.68261 5.30312 -29.64959 1.000 17.20875 343 GLY A N 1
ATOM 2655 C CA . GLY A 1 344 ? -1.50019 5.21678 -30.48244 1.000 18.82875 343 GLY A CA 1
ATOM 2656 C C . GLY A 1 344 ? -0.36457 4.62100 -29.68319 1.000 17.89875 343 GLY A C 1
ATOM 2657 O O . GLY A 1 344 ? -0.57947 4.05850 -28.60847 1.000 17.44875 343 GLY A O 1
ATOM 2658 N N . LEU A 1 345 ? 0.85971 4.77079 -30.20080 1.000 19.59085 344 LEU A N 1
ATOM 2659 C CA . LEU A 1 345 ? 2.01341 4.22404 -29.49428 1.000 17.50085 344 LEU A CA 1
ATOM 2660 C C . LEU A 1 345 ? 2.19249 4.86177 -28.12724 1.000 22.35085 344 LEU A C 1
ATOM 2661 O O . LEU A 1 345 ? 2.66675 4.20317 -27.19623 1.000 22.02085 344 LEU A O 1
ATOM 2666 N N . ASP A 1 346 ? 1.79790 6.12818 -27.97951 1.000 20.46533 345 ASP A N 1
ATOM 2667 C CA . ASP A 1 346 ? 2.11900 6.91919 -26.79807 1.000 26.76533 345 ASP A CA 1
ATOM 2668 C C . ASP A 1 346 ? 0.90969 7.29918 -25.94720 1.000 25.16533 345 ASP A C 1
ATOM 2669 O O . ASP A 1 346 ? 1.07958 8.01748 -24.95681 1.000 28.22533 345 ASP A O 1
ATOM 2674 N N . HIS A 1 347 ? -0.29508 6.82771 -26.27454 1.000 22.13104 346 HIS A N 1
ATOM 2675 C CA . HIS A 1 347 ? -1.47697 7.24119 -25.52312 1.000 23.53104 346 HIS A CA 1
ATOM 2676 C C . HIS A 1 347 ? -2.63229 6.29135 -25.80804 1.000 21.86104 346 HIS A C 1
ATOM 2677 O O . HIS A 1 347 ? -2.64642 5.59193 -26.82291 1.000 22.19104 346 HIS A O 1
ATOM 2684 N N . ALA A 1 348 ? -3.61251 6.29682 -24.90315 1.000 20.24019 347 ALA A N 1
ATOM 2685 C CA . ALA A 1 348 ? -4.88047 5.61314 -25.13076 1.000 19.94019 347 ALA A CA 1
ATOM 2686 C C . ALA A 1 348 ? -5.93545 6.17740 -24.18561 1.000 17.49019 347 ALA A C 1
ATOM 2687 O O . ALA A 1 348 ? -5.68389 6.31198 -22.98164 1.000 18.44019 347 ALA A O 1
ATOM 2689 N N . SER A 1 349 ? -7.10962 6.49468 -24.73296 1.000 18.24453 348 SER A N 1
ATOM 2690 C CA . SER A 1 349 ? -8.27253 6.89654 -23.94912 1.000 22.33453 348 SER A CA 1
ATOM 2691 C C . SER A 1 349 ? -9.53603 6.31908 -24.57114 1.000 20.68453 348 SER A C 1
ATOM 2692 O O . SER A 1 349 ? -9.60551 6.08923 -25.78280 1.000 22.03453 348 SER A O 1
ATOM 2695 N N . CYS A 1 350 ? -10.55386 6.12001 -23.73519 1.000 21.52222 349 CYS A N 1
ATOM 2696 C CA . CYS A 1 350 ? -11.79418 5.52413 -24.21060 1.000 17.54222 349 CYS A CA 1
ATOM 2697 C C . CYS A 1 350 ? -12.93379 5.94457 -23.28949 1.000 20.15222 349 CYS A C 1
ATOM 2698 O O . CYS A 1 350 ? -12.79809 5.86307 -22.06551 1.000 21.42222 349 CYS A O 1
ATOM 2701 N N . GLU A 1 351 ? -14.04628 6.39557 -23.87400 1.000 24.25908 350 GLU A N 1
ATOM 2702 C CA . GLU A 1 351 ? -15.20060 6.82857 -23.08937 1.000 24.94908 350 GLU A CA 1
ATOM 2703 C C . GLU A 1 351 ? -16.44993 6.81076 -23.96082 1.000 23.59908 350 GLU A C 1
ATOM 2704 O O . GLU A 1 351 ? -16.37315 6.76212 -25.19167 1.000 22.58908 350 GLU A O 1
ATOM 2710 N N . ILE A 1 352 ? -17.60938 6.85646 -23.29336 1.000 27.81235 351 ILE A N 1
ATOM 2711 C CA . ILE A 1 352 ? -18.89080 6.91491 -23.99318 1.000 27.46235 351 ILE A CA 1
ATOM 2712 C C . ILE A 1 352 ? -18.95201 8.16172 -24.86795 1.000 26.64235 351 ILE A C 1
ATOM 2713 O O . ILE A 1 352 ? -18.45863 9.23463 -24.49505 1.000 29.24235 351 ILE A O 1
ATOM 2718 N N . THR A 1 353 ? -19.53802 8.01847 -26.05387 1.000 22.71898 352 THR A N 1
ATOM 2719 C CA . THR A 1 353 ? -19.77512 9.14260 -26.94374 1.000 27.25898 352 THR A CA 1
ATOM 2720 C C . THR A 1 353 ? -21.13954 8.99076 -27.59663 1.000 29.71898 352 THR A C 1
ATOM 2721 O O . THR A 1 353 ? -21.63781 7.87817 -27.77657 1.000 23.67898 352 THR A O 1
ATOM 2725 N N . THR A 1 354 ? -21.73333 10.12252 -27.97259 1.000 26.60284 353 THR A N 1
ATOM 2726 C CA . THR A 1 354 ? -22.95366 10.11081 -28.76431 1.000 22.12284 353 THR A CA 1
ATOM 2727 C C . THR A 1 354 ? -22.69138 10.30271 -30.25165 1.000 22.47284 353 THR A C 1
ATOM 2728 O O . THR A 1 354 ? -23.63563 10.22781 -31.04434 1.000 28.57284 353 THR A O 1
ATOM 2732 N N . ASP A 1 355 ? -21.44110 10.53502 -30.65391 1.000 22.94005 354 ASP A N 1
ATOM 2733 C CA . ASP A 1 355 ? -21.11472 10.63748 -32.07368 1.000 27.70005 354 ASP A CA 1
ATOM 2734 C C . ASP A 1 355 ? -21.48719 9.34584 -32.80113 1.000 29.19005 354 ASP A C 1
ATOM 2735 O O . ASP A 1 355 ? -21.70186 8.30370 -32.18606 1.000 23.50005 354 ASP A O 1
ATOM 2740 N N . ASP A 1 356 ? -21.55963 9.42254 -34.13011 1.000 27.86841 355 ASP A N 1
ATOM 2741 C CA . ASP A 1 356 ? -21.92866 8.25383 -34.92328 1.000 24.64841 355 ASP A CA 1
ATOM 2742 C C . ASP A 1 356 ? -20.89542 7.14183 -34.76373 1.000 27.63841 355 ASP A C 1
ATOM 2743 O O . ASP A 1 356 ? -19.69044 7.40027 -34.69355 1.000 25.83841 355 ASP A O 1
ATOM 2748 N N . ALA A 1 357 ? -21.37498 5.89546 -34.72269 1.000 22.47492 356 ALA A N 1
ATOM 2749 C CA . ALA A 1 357 ? -20.48626 4.73815 -34.62444 1.000 21.63492 356 ALA A CA 1
ATOM 2750 C C . ALA A 1 357 ? -19.82081 4.45353 -35.96448 1.000 18.52492 356 ALA A C 1
ATOM 2751 O O . ALA A 1 357 ? -20.44540 4.57488 -37.02114 1.000 19.62492 356 ALA A O 1
ATOM 2753 N N . ASP A 1 358 ? -18.54373 4.05119 -35.91132 1.000 17.96369 357 ASP A N 1
ATOM 2754 C CA . ASP A 1 358 ? -17.79103 3.63468 -37.09185 1.000 15.71369 357 ASP A CA 1
ATOM 2755 C C . ASP A 1 358 ? -17.82799 2.13280 -37.30659 1.000 17.98369 357 ASP A C 1
ATOM 2756 O O . ASP A 1 358 ? -17.78838 1.66987 -38.44979 1.000 18.72369 357 ASP A O 1
ATOM 2761 N N . ILE A 1 359 ? -17.86617 1.37101 -36.22470 1.000 17.56703 358 ILE A N 1
ATOM 2762 C CA . ILE A 1 359 ? -17.77356 -0.08037 -36.27775 1.000 18.08703 358 ILE A CA 1
ATOM 2763 C C . ILE A 1 359 ? -18.73810 -0.63687 -35.25048 1.000 14.65703 358 ILE A C 1
ATOM 2764 O O . ILE A 1 359 ? -18.82434 -0.12094 -34.13174 1.000 16.75703 358 ILE A O 1
ATOM 2769 N N . ALA A 1 360 ? -19.45245 -1.69591 -35.62374 1.000 17.49218 359 ALA A N 1
ATOM 2770 C CA . ALA A 1 360 ? -20.34704 -2.40208 -34.72128 1.000 14.82218 359 ALA A CA 1
ATOM 2771 C C . ALA A 1 360 ? -19.80828 -3.80914 -34.48616 1.000 17.49218 359 ALA A C 1
ATOM 2772 O O . ALA A 1 360 ? -19.52240 -4.53347 -35.44369 1.000 15.87218 359 ALA A O 1
ATOM 2774 N N . LEU A 1 361 ? -19.67689 -4.19130 -33.22013 1.000 16.41513 360 LEU A N 1
ATOM 2775 C CA . LEU A 1 361 ? -19.10172 -5.48971 -32.89631 1.000 16.60513 360 LEU A CA 1
ATOM 2776 C C . LEU A 1 361 ? -19.54306 -5.89969 -31.49915 1.000 18.82513 360 LEU A C 1
ATOM 2777 O O . LEU A 1 361 ? -19.91464 -5.06819 -30.66872 1.000 16.42513 360 LEU A O 1
ATOM 2782 N N . THR A 1 362 ? -19.51685 -7.20699 -31.26386 1.000 15.68894 361 THR A N 1
ATOM 2783 C CA . THR A 1 362 ? -19.84103 -7.75843 -29.96328 1.000 17.60894 361 THR A CA 1
ATOM 2784 C C . THR A 1 362 ? -18.60681 -7.74006 -29.07547 1.000 18.57894 361 THR A C 1
ATOM 2785 O O . THR A 1 362 ? -17.47188 -7.62863 -29.55088 1.000 17.79894 361 THR A O 1
ATOM 2789 N N . VAL A 1 363 ? -18.83444 -7.86953 -27.76700 1.000 13.75345 362 VAL A N 1
ATOM 2790 C CA . VAL A 1 363 ? -17.70406 -7.78894 -26.85509 1.000 14.29345 362 VAL A CA 1
ATOM 2791 C C . VAL A 1 363 ? -16.76829 -8.98924 -27.01811 1.000 16.35345 362 VAL A C 1
ATOM 2792 O O . VAL A 1 363 ? -15.56286 -8.87488 -26.76494 1.000 13.51345 362 VAL A O 1
ATOM 2796 N N . ARG A 1 364 ? -17.27658 -10.15140 -27.44979 1.000 13.88845 363 ARG A N 1
ATOM 2797 C CA . ARG A 1 364 ? -16.35501 -11.27285 -27.64608 1.000 14.74845 363 ARG A CA 1
ATOM 2798 C C . ARG A 1 364 ? -15.36956 -10.97739 -28.76860 1.000 13.43845 363 ARG A C 1
ATOM 2799 O O . ARG A 1 364 ? -14.17943 -11.27240 -28.64486 1.000 15.08845 363 ARG A O 1
ATOM 2807 N N . ASP A 1 365 ? -15.83290 -10.35159 -29.84960 1.000 14.39265 364 ASP A N 1
ATOM 2808 C CA . ASP A 1 365 ? -14.93039 -10.03513 -30.94963 1.000 15.47265 364 ASP A CA 1
ATOM 2809 C C . ASP A 1 365 ? -13.99208 -8.88100 -30.60963 1.000 15.67265 364 ASP A C 1
ATOM 2810 O O . ASP A 1 365 ? -12.83390 -8.88337 -31.05060 1.000 13.32265 364 ASP A O 1
ATOM 2815 N N . LEU A 1 366 ? -14.46094 -7.89623 -29.82884 1.000 15.12155 365 LEU A N 1
ATOM 2816 C CA . LEU A 1 366 ? -13.54693 -6.89662 -29.28149 1.000 14.32155 365 LEU A CA 1
ATOM 2817 C C . LEU A 1 366 ? -12.46191 -7.56384 -28.44254 1.000 16.11155 365 LEU A C 1
ATOM 2818 O O . LEU A 1 366 ? -11.28588 -7.19714 -28.52649 1.000 14.91155 365 LEU A O 1
ATOM 2823 N N . GLY A 1 367 ? -12.83792 -8.56000 -27.63875 1.000 14.96428 366 GLY A N 1
ATOM 2824 C CA . GLY A 1 367 ? -11.83551 -9.32810 -26.91397 1.000 16.65428 366 GLY A CA 1
ATOM 2825 C C . GLY A 1 367 ? -10.88499 -10.06937 -27.83865 1.000 13.75428 366 GLY A C 1
ATOM 2826 O O . GLY A 1 367 ? -9.67205 -10.10210 -27.60266 1.000 12.40428 366 GLY A O 1
ATOM 2827 N N . SER A 1 368 ? -11.41940 -10.66145 -28.91280 1.000 13.64127 367 SER A N 1
ATOM 2828 C CA . SER A 1 368 ? -10.57629 -11.41246 -29.84601 1.000 12.66127 367 SER A CA 1
ATOM 2829 C C . SER A 1 368 ? -9.48895 -10.54506 -30.47353 1.000 15.71127 367 SER A C 1
ATOM 2830 O O . SER A 1 368 ? -8.39689 -11.05055 -30.77220 1.000 13.12127 367 SER A O 1
ATOM 2833 N N . VAL A 1 369 ? -9.77121 -9.25796 -30.72873 1.000 13.68494 368 VAL A N 1
ATOM 2834 C CA . VAL A 1 369 ? -8.77359 -8.39487 -31.37161 1.000 13.14494 368 VAL A CA 1
ATOM 2835 C C . VAL A 1 369 ? -7.89959 -7.67269 -30.36054 1.000 11.36494 368 VAL A C 1
ATOM 2836 O O . VAL A 1 369 ? -6.91557 -7.03369 -30.75271 1.000 15.02494 368 VAL A O 1
ATOM 2840 N N . TYR A 1 370 ? -8.18528 -7.81975 -29.06646 1.000 13.17782 369 TYR A N 1
ATOM 2841 C CA . TYR A 1 370 ? -7.61735 -6.93398 -28.05801 1.000 12.52782 369 TYR A CA 1
ATOM 2842 C C . TYR A 1 370 ? -6.11500 -7.12225 -27.88210 1.000 14.16782 369 TYR A C 1
ATOM 2843 O O . TYR A 1 370 ? -5.41921 -6.15924 -27.53442 1.000 15.55782 369 TYR A O 1
ATOM 2852 N N . MET A 1 371 ? -5.58740 -8.32859 -28.11768 1.000 11.59729 370 MET A N 1
ATOM 2853 C CA . MET A 1 371 ? -4.17174 -8.59961 -27.89192 1.000 13.28729 370 MET A CA 1
ATOM 2854 C C . MET A 1 371 ? -3.33403 -8.51755 -29.16245 1.000 13.75729 370 MET A C 1
ATOM 2855 O O . MET A 1 371 ? -2.13391 -8.81662 -29.11612 1.000 14.76729 370 MET A O 1
ATOM 2860 N N . GLY A 1 372 ? -3.92637 -8.10599 -30.28487 1.000 14.35781 371 GLY A N 1
ATOM 2861 C CA . GLY A 1 372 ? -3.20152 -8.04087 -31.54232 1.000 14.06781 371 GLY A CA 1
ATOM 2862 C C . GLY A 1 372 ? -2.99779 -9.37265 -32.24063 1.000 14.89781 371 GLY A C 1
ATOM 2863 O O . GLY A 1 372 ? -2.15945 -9.46635 -33.14300 1.000 13.90781 371 GLY A O 1
ATOM 2864 N N . GLY A 1 373 ? -3.74024 -10.40584 -31.85766 1.000 12.38154 372 GLY A N 1
ATOM 2865 C CA . GLY A 1 373 ? -3.53676 -11.72983 -32.42878 1.000 14.31154 372 GLY A CA 1
ATOM 2866 C C . GLY A 1 373 ? -4.56715 -12.14523 -33.46147 1.000 18.66154 372 GLY A C 1
ATOM 2867 O O . GLY A 1 373 ? -4.40811 -13.17128 -34.13594 1.000 13.22154 372 GLY A O 1
ATOM 2868 N N . VAL A 1 374 ? -5.63435 -11.35945 -33.58801 1.000 11.96987 373 VAL A N 1
ATOM 2869 C CA . VAL A 1 374 ? -6.70447 -11.59324 -34.55252 1.000 14.45987 373 VAL A CA 1
ATOM 2870 C C . VAL A 1 374 ? -6.99821 -10.26599 -35.23260 1.000 14.61987 373 VAL A C 1
ATOM 2871 O O . VAL A 1 374 ? -7.17901 -9.25545 -34.54962 1.000 12.56987 373 VAL A O 1
ATOM 2875 N N . SER A 1 375 ? -7.06493 -10.26424 -36.56344 1.000 11.93747 374 SER A N 1
ATOM 2876 C CA . SER A 1 375 ? -7.22764 -9.01235 -37.29805 1.000 14.69747 374 SER A CA 1
ATOM 2877 C C . SER A 1 375 ? -8.68994 -8.58644 -37.33964 1.000 15.95747 374 SER A C 1
ATOM 2878 O O . SER A 1 375 ? -9.54225 -9.31958 -37.84136 1.000 13.59747 374 SER A O 1
ATOM 2881 N N . LEU A 1 376 ? -8.96940 -7.37287 -36.86609 1.000 15.61720 375 LEU A N 1
ATOM 2882 C CA . LEU A 1 376 ? -10.31945 -6.84351 -36.96457 1.000 13.06720 375 LEU A CA 1
ATOM 2883 C C . LEU A 1 376 ? -10.79969 -6.78580 -38.40865 1.000 11.59720 375 LEU A C 1
ATOM 2884 O O . LEU A 1 376 ? -12.00631 -6.88315 -38.66364 1.000 16.17720 375 LEU A O 1
ATOM 2889 N N . GLN A 1 377 ? -9.88161 -6.59596 -39.36138 1.000 13.15170 376 GLN A N 1
ATOM 2890 C CA . GLN A 1 377 ? -10.28368 -6.50554 -40.76009 1.000 11.85170 376 GLN A CA 1
ATOM 2891 C C . GLN A 1 377 ? -10.73455 -7.86004 -41.27843 1.000 17.11170 376 GLN A C 1
ATOM 2892 O O . GLN A 1 377 ? -11.69962 -7.95180 -42.04423 1.000 15.28170 376 GLN A O 1
ATOM 2898 N N . VAL A 1 378 ? -10.05876 -8.92766 -40.85868 1.000 14.21826 377 VAL A N 1
ATOM 2899 C CA . VAL A 1 378 ? -10.49394 -10.26176 -41.26047 1.000 10.83826 377 VAL A CA 1
ATOM 2900 C C . VAL A 1 378 ? -11.86247 -10.57769 -40.67005 1.000 9.89826 377 VAL A C 1
ATOM 2901 O O . VAL A 1 378 ? -12.74196 -11.09474 -41.36489 1.000 15.89826 377 VAL A O 1
ATOM 2905 N N . LEU A 1 379 ? -12.07436 -10.26395 -39.38794 1.000 12.52914 378 LEU A N 1
ATOM 2906 C CA . LEU A 1 379 ? -13.40192 -10.44672 -38.79877 1.000 11.90914 378 LEU A CA 1
ATOM 2907 C C . LEU A 1 379 ? -14.46823 -9.66605 -39.56751 1.000 16.47914 378 LEU A C 1
ATOM 2908 O O . LEU A 1 379 ? -15.59737 -10.14455 -39.73508 1.000 12.55914 378 LEU A O 1
ATOM 2913 N N . ALA A 1 380 ? -14.13582 -8.46177 -40.04543 1.000 12.92250 379 ALA A N 1
ATOM 2914 C CA . ALA A 1 380 ? -15.10523 -7.72201 -40.85187 1.000 15.47250 379 ALA A CA 1
ATOM 2915 C C . ALA A 1 380 ? -15.31995 -8.39238 -42.20594 1.000 15.99250 379 ALA A C 1
ATOM 2916 O O . ALA A 1 380 ? -16.46164 -8.52332 -42.66512 1.000 15.37250 379 ALA A O 1
ATOM 2918 N N . SER A 1 381 ? -14.24107 -8.85277 -42.84955 1.000 14.11712 380 SER A N 1
ATOM 2919 C CA . SER A 1 381 ? -14.38975 -9.59739 -44.09790 1.000 11.88712 380 SER A CA 1
ATOM 2920 C C . SER A 1 381 ? -15.22123 -10.85942 -43.90055 1.000 15.85712 380 SER A C 1
ATOM 2921 O O . SER A 1 381 ? -15.98226 -11.25358 -44.79508 1.000 15.12712 380 SER A O 1
ATOM 2924 N N . ALA A 1 382 ? -15.09739 -11.49997 -42.73659 1.000 12.42217 381 ALA A N 1
ATOM 2925 C CA . ALA A 1 382 ? -15.88531 -12.68605 -42.42870 1.000 14.62217 381 ALA A CA 1
ATOM 2926 C C . ALA A 1 382 ? -17.33191 -12.35016 -42.10576 1.000 17.49217 381 ALA A C 1
ATOM 2927 O O . ALA A 1 382 ? -18.15191 -13.26339 -42.00658 1.000 16.16217 381 ALA A O 1
ATOM 2929 N N . GLY A 1 383 ? -17.66186 -11.07371 -41.94281 1.000 18.34194 382 GLY A N 1
ATOM 2930 C CA . GLY A 1 383 ? -19.01359 -10.68813 -41.60660 1.000 20.16194 382 GLY A CA 1
ATOM 2931 C C . GLY A 1 383 ? -19.33880 -10.73864 -40.13463 1.000 21.51194 382 GLY A C 1
ATOM 2932 O O . GLY A 1 383 ? -20.51531 -10.60795 -39.77315 1.000 19.55194 382 GLY A O 1
ATOM 2933 N N . LEU A 1 384 ? -18.34208 -10.95165 -39.27529 1.000 15.30168 383 LEU A N 1
ATOM 2934 C CA . LEU A 1 384 ? -18.57811 -11.03217 -37.83935 1.000 17.42168 383 LEU A CA 1
ATOM 2935 C C . LEU A 1 384 ? -18.60559 -9.65891 -37.19179 1.000 19.02168 383 LEU A C 1
ATOM 2936 O O . LEU A 1 384 ? -19.17259 -9.50662 -36.10449 1.000 21.63168 383 LEU A O 1
ATOM 2941 N N . VAL A 1 385 ? -17.99169 -8.67578 -37.84420 1.000 16.67625 384 VAL A N 1
ATOM 2942 C CA . VAL A 1 385 ? -17.92157 -7.28649 -37.41750 1.000 18.80625 384 VAL A CA 1
ATOM 2943 C C . VAL A 1 385 ? -18.44341 -6.46347 -38.58604 1.000 22.43625 384 VAL A C 1
ATOM 2944 O O . VAL A 1 385 ? -18.29490 -6.85908 -39.74699 1.000 20.73625 384 VAL A O 1
ATOM 2948 N N . THR A 1 386 ? -19.08344 -5.33141 -38.28514 1.000 20.22964 385 THR A N 1
ATOM 2949 C CA . THR A 1 386 ? -19.72814 -4.51501 -39.30716 1.000 19.32964 385 THR A CA 1
ATOM 2950 C C . THR A 1 386 ? -19.07483 -3.14194 -39.35440 1.000 20.20964 385 THR A C 1
ATOM 2951 O O . THR A 1 386 ? -19.03968 -2.43398 -38.34231 1.000 17.54964 385 THR A O 1
ATOM 2955 N N . GLU A 1 387 ? -18.54872 -2.78146 -40.52447 1.000 19.25386 386 GLU A N 1
ATOM 2956 C CA . GLU A 1 387 ? -18.04550 -1.43900 -40.76556 1.000 18.60386 386 GLU A CA 1
ATOM 2957 C C . GLU A 1 387 ? -19.21574 -0.52279 -41.08464 1.000 19.75386 386 GLU A C 1
ATOM 2958 O O . GLU A 1 387 ? -20.00373 -0.80924 -41.99042 1.000 19.33386 386 GLU A O 1
ATOM 2964 N N . LEU A 1 388 ? -19.33413 0.57088 -40.33501 1.000 19.81494 387 LEU A N 1
ATOM 2965 C CA . LEU A 1 388 ? -20.41414 1.52733 -40.55398 1.000 23.69494 387 LEU A CA 1
ATOM 2966 C C . LEU A 1 388 ? -19.95622 2.77264 -41.29760 1.000 25.20494 387 LEU A C 1
ATOM 2967 O O . LEU A 1 388 ? -20.78702 3.43889 -41.92479 1.000 29.46494 387 LEU A O 1
ATOM 2972 N N . ARG A 1 389 ? -18.66429 3.09940 -41.23713 1.000 24.11447 388 ARG A N 1
ATOM 2973 C CA . ARG A 1 389 ? -18.09205 4.24987 -41.92500 1.000 23.37447 388 ARG A CA 1
ATOM 2974 C C . ARG A 1 389 ? -16.87972 3.77802 -42.71270 1.000 28.00447 388 ARG A C 1
ATOM 2975 O O . ARG A 1 389 ? -16.04839 3.03953 -42.17928 1.000 23.08447 388 ARG A O 1
ATOM 2977 N N . ALA A 1 390 ? -16.77574 4.21270 -43.96797 1.000 26.96274 389 ALA A N 1
ATOM 2978 C CA . ALA A 1 390 ? -15.71328 3.74886 -44.85745 1.000 27.44274 389 ALA A CA 1
ATOM 2979 C C . ALA A 1 390 ? -14.32110 4.01538 -44.28856 1.000 26.47274 389 ALA A C 1
ATOM 2980 O O . ALA A 1 390 ? -14.03834 5.09302 -43.74907 1.000 26.68274 389 ALA A O 1
ATOM 2982 N N . GLY A 1 391 ? -13.44155 3.01650 -44.42348 1.000 23.85191 390 GLY A N 1
ATOM 2983 C CA . GLY A 1 391 ? -12.05473 3.13416 -44.01634 1.000 21.31191 390 GLY A CA 1
ATOM 2984 C C . GLY A 1 391 ? -11.79942 3.01160 -42.53266 1.000 20.01191 390 GLY A C 1
ATOM 2985 O O . GLY A 1 391 ? -10.62923 3.00618 -42.12097 1.000 23.74191 390 GLY A O 1
ATOM 2986 N N . ALA A 1 392 ? -12.84847 2.90613 -41.71342 1.000 19.01568 391 ALA A N 1
ATOM 2987 C CA . ALA A 1 392 ? -12.64986 2.85535 -40.26876 1.000 20.90568 391 ALA A CA 1
ATOM 2988 C C . ALA A 1 392 ? -11.99052 1.55295 -39.84432 1.000 19.12568 391 ALA A C 1
ATOM 2989 O O . ALA A 1 392 ? -11.12702 1.54816 -38.95842 1.000 16.91568 391 ALA A O 1
ATOM 2991 N N . VAL A 1 393 ? -12.40637 0.43463 -40.44238 1.000 18.97114 392 VAL A N 1
ATOM 2992 C CA . VAL A 1 393 ? -11.86359 -0.85679 -40.02613 1.000 19.31114 392 VAL A CA 1
ATOM 2993 C C . VAL A 1 393 ? -10.38708 -0.95064 -40.38399 1.000 16.87114 392 VAL A C 1
ATOM 2994 O O . VAL A 1 393 ? -9.57994 -1.46289 -39.59974 1.000 18.37114 392 VAL A O 1
ATOM 2998 N N . GLN A 1 394 ? -10.01221 -0.45147 -41.56447 1.000 17.44710 393 GLN A N 1
ATOM 2999 C CA . GLN A 1 394 ? -8.61615 -0.45071 -41.99865 1.000 22.68710 393 GLN A CA 1
ATOM 3000 C C . GLN A 1 394 ? -7.70089 0.09478 -40.90781 1.000 23.10710 393 GLN A C 1
ATOM 3001 O O . GLN A 1 394 ? -6.76349 -0.57738 -40.45475 1.000 16.74710 393 GLN A O 1
ATOM 3007 N N . ARG A 1 395 ? -7.97967 1.31888 -40.45659 1.000 15.51299 394 ARG A N 1
ATOM 3008 C CA . ARG A 1 395 ? -7.09699 1.97607 -39.50396 1.000 18.72299 394 ARG A CA 1
ATOM 3009 C C . ARG A 1 395 ? -7.23286 1.39620 -38.10653 1.000 14.14299 394 ARG A C 1
ATOM 3010 O O . ARG A 1 395 ? -6.23706 1.30890 -37.37352 1.000 16.10299 394 ARG A O 1
ATOM 3018 N N . ALA A 1 396 ? -8.44276 0.98668 -37.72314 1.000 15.12070 395 ALA A N 1
ATOM 3019 C CA . ALA A 1 396 ? -8.62307 0.38068 -36.40728 1.000 12.48070 395 ALA A CA 1
ATOM 3020 C C . ALA A 1 396 ? -7.93975 -0.98578 -36.33170 1.000 13.47070 395 ALA A C 1
ATOM 3021 O O . ALA A 1 396 ? -7.35273 -1.34092 -35.30201 1.000 14.05070 395 ALA A O 1
ATOM 3023 N N . ALA A 1 397 ? -8.01265 -1.76311 -37.40987 1.000 13.71720 396 ALA A N 1
ATOM 3024 C CA . ALA A 1 397 ? -7.38754 -3.08483 -37.41424 1.000 13.84720 396 ALA A CA 1
ATOM 3025 C C . ALA A 1 397 ? -5.88579 -2.96566 -37.24000 1.000 14.90720 396 ALA A C 1
ATOM 3026 O O . ALA A 1 397 ? -5.27954 -3.71276 -36.46638 1.000 15.03720 396 ALA A O 1
ATOM 3028 N N . THR A 1 398 ? -5.26895 -2.00574 -37.93082 1.000 14.32377 397 THR A N 1
ATOM 3029 C CA . THR A 1 398 ? -3.83272 -1.81757 -37.78173 1.000 14.90377 397 THR A CA 1
ATOM 3030 C C . THR A 1 398 ? -3.48820 -1.36906 -36.37140 1.000 14.49377 397 THR A C 1
ATOM 3031 O O . THR A 1 398 ? -2.52183 -1.86025 -35.77321 1.000 14.08377 397 THR A O 1
ATOM 3035 N N . ALA A 1 399 ? -4.28793 -0.46257 -35.80749 1.000 13.18144 398 ALA A N 1
ATOM 3036 C CA . ALA A 1 399 ? -4.00937 0.03069 -34.46340 1.000 14.42144 398 ALA A CA 1
ATOM 3037 C C . ALA A 1 399 ? -4.12849 -1.07973 -33.42654 1.000 12.98144 398 ALA A C 1
ATOM 3038 O O . ALA A 1 399 ? -3.29880 -1.17740 -32.51367 1.000 16.01144 398 ALA A O 1
ATOM 3040 N N . PHE A 1 400 ? -5.16020 -1.91880 -33.54053 1.000 13.80190 399 PHE A N 1
ATOM 3041 C CA . PHE A 1 400 ? -5.32362 -3.02844 -32.60338 1.000 11.84190 399 PHE A CA 1
ATOM 3042 C C . PHE A 1 400 ? -4.25396 -4.10575 -32.77351 1.000 14.91190 399 PHE A C 1
ATOM 3043 O O . PHE A 1 400 ? -4.05160 -4.90971 -31.85480 1.000 13.84190 399 PHE A O 1
ATOM 3051 N N . GLY A 1 401 ? -3.56881 -4.14302 -33.91211 1.000 14.60759 400 GLY A N 1
ATOM 3052 C CA . GLY A 1 401 ? -2.47519 -5.07434 -34.09611 1.000 13.20759 400 GLY A CA 1
ATOM 3053 C C . GLY A 1 401 ? -1.26362 -4.70437 -33.25342 1.000 17.28759 400 GLY A C 1
ATOM 3054 O O . GLY A 1 401 ? -1.27021 -3.78107 -32.43824 1.000 14.96759 400 GLY A O 1
ATOM 3055 N N . TRP A 1 402 ? -0.19556 -5.47136 -33.44535 1.000 13.36204 401 TRP A N 1
ATOM 3056 C CA . TRP A 1 402 ? 1.06199 -5.17215 -32.77004 1.000 15.07204 401 TRP A CA 1
ATOM 3057 C C . TRP A 1 402 ? 2.17928 -5.87067 -33.53376 1.000 13.61204 401 TRP A C 1
ATOM 3058 O O . TRP A 1 402 ? 1.93386 -6.91821 -34.14681 1.000 15.94204 401 TRP A O 1
ATOM 3069 N N . PRO A 1 403 ? 3.39978 -5.31264 -33.54901 1.000 14.07923 402 PRO A N 1
ATOM 3070 C CA . PRO A 1 403 ? 4.47258 -5.92353 -34.35359 1.000 13.22923 402 PRO A CA 1
ATOM 3071 C C . PRO A 1 403 ? 4.99771 -7.21924 -33.78253 1.000 16.43923 402 PRO A C 1
ATOM 3072 O O . PRO A 1 403 ? 5.84978 -7.85145 -34.42480 1.000 15.10923 402 PRO A O 1
ATOM 3076 N N . VAL A 1 404 ? 4.57201 -7.59799 -32.58200 1.000 14.50707 403 VAL A N 1
ATOM 3077 C CA . VAL A 1 404 ? 4.95139 -8.85939 -31.95186 1.000 13.11707 403 VAL A CA 1
ATOM 3078 C C . VAL A 1 404 ? 3.66161 -9.56656 -31.57071 1.000 14.98707 403 VAL A C 1
ATOM 3079 O O . VAL A 1 404 ? 2.87121 -9.03151 -30.78631 1.000 13.80707 403 VAL A O 1
ATOM 3083 N N . ALA A 1 405 ? 3.43195 -10.74104 -32.15077 1.000 14.37162 404 ALA A N 1
ATOM 3084 C CA . ALA A 1 405 ? 2.20192 -11.47095 -31.89126 1.000 14.57162 404 ALA A CA 1
ATOM 3085 C C . ALA A 1 405 ? 2.07949 -11.77951 -30.39998 1.000 13.72162 404 ALA A C 1
ATOM 3086 O O . ALA A 1 405 ? 3.08674 -12.05385 -29.73460 1.000 15.11162 404 ALA A O 1
ATOM 3088 N N . PRO A 1 406 ? 0.87583 -11.73489 -29.83737 1.000 12.29961 405 PRO A N 1
ATOM 3089 C CA . PRO A 1 406 ? 0.71017 -12.18928 -28.45782 1.000 11.62961 405 PRO A CA 1
ATOM 3090 C C . PRO A 1 406 ? 0.99970 -13.68132 -28.37807 1.000 14.53961 405 PRO A C 1
ATOM 3091 O O . PRO A 1 406 ? 0.89625 -14.40383 -29.37219 1.000 14.33961 405 PRO A O 1
ATOM 3095 N N . SER A 1 407 ? 1.39604 -14.13519 -27.18912 1.000 13.31341 406 SER A N 1
ATOM 3096 C CA . SER A 1 407 ? 1.77269 -15.52972 -26.99407 1.000 14.25341 406 SER A CA 1
ATOM 3097 C C . SER A 1 407 ? 1.17524 -16.03021 -25.68875 1.000 13.87341 406 SER A C 1
ATOM 3098 O O . SER A 1 407 ? 0.81191 -15.24895 -24.80670 1.000 12.18341 406 SER A O 1
ATOM 3101 N N . ALA A 1 408 ? 1.08974 -17.36803 -25.56465 1.000 12.50180 407 ALA A N 1
ATOM 3102 C CA . ALA A 1 408 ? 0.41177 -17.97265 -24.42713 1.000 11.12180 407 ALA A CA 1
ATOM 3103 C C . ALA A 1 408 ? 1.26642 -17.88876 -23.16164 1.000 13.94180 407 ALA A C 1
ATOM 3104 O O . ALA A 1 408 ? 2.47303 -18.14845 -23.19985 1.000 14.13180 407 ALA A O 1
ATOM 3106 N N . PRO A 1 409 ? 0.66471 -17.56426 -22.02535 1.000 12.47539 408 PRO A N 1
ATOM 3107 C CA . PRO A 1 409 ? 1.40071 -17.57523 -20.75849 1.000 14.40539 408 PRO A CA 1
ATOM 3108 C C . PRO A 1 409 ? 1.58006 -19.00443 -20.26674 1.000 17.83539 408 PRO A C 1
ATOM 3109 O O . PRO A 1 409 ? 1.05847 -19.95007 -20.85436 1.000 16.09539 408 PRO A O 1
ATOM 3113 N N . ASP A 1 410 ? 2.33429 -19.14866 -19.17516 1.000 16.17782 409 ASP A N 1
ATOM 3114 C CA . ASP A 1 410 ? 2.37068 -20.43033 -18.48311 1.000 16.67782 409 ASP A CA 1
ATOM 3115 C C . ASP A 1 410 ? 0.95000 -20.83798 -18.10460 1.000 19.90782 409 ASP A C 1
ATOM 3116 O O . ASP A 1 410 ? 0.08401 -19.99246 -17.85618 1.000 17.67782 409 ASP A O 1
ATOM 3121 N N . ASP A 1 411 ? 0.69643 -22.14424 -18.08980 1.000 18.93462 410 ASP A N 1
ATOM 3122 C CA . ASP A 1 411 ? -0.68737 -22.60034 -18.09362 1.000 18.34462 410 ASP A CA 1
ATOM 3123 C C . ASP A 1 411 ? -1.33254 -22.50767 -16.71971 1.000 18.81462 410 ASP A C 1
ATOM 3124 O O . ASP A 1 411 ? -0.67681 -22.58078 -15.67648 1.000 20.01462 410 ASP A O 1
ATOM 3129 N N . PHE A 1 412 ? -2.64837 -22.36548 -16.74053 1.000 16.44388 411 PHE A N 1
ATOM 3130 C CA . PHE A 1 412 ? -3.44754 -22.31833 -15.53284 1.000 18.55388 411 PHE A CA 1
ATOM 3131 C C . PHE A 1 412 ? -4.85382 -22.75988 -15.92663 1.000 16.91388 411 PHE A C 1
ATOM 3132 O O . PHE A 1 412 ? -5.72502 -22.98430 -15.08936 1.000 21.54388 411 PHE A O 1
ATOM 3141 N N . GLU B 1 4 ? 30.74857 -53.48163 3.06815 1.000 42.87172 3 GLU B N 1
ATOM 3142 C CA . GLU B 1 4 ? 30.54629 -52.05820 2.82406 1.000 36.28172 3 GLU B CA 1
ATOM 3143 C C . GLU B 1 4 ? 29.05875 -51.71466 2.91004 1.000 40.93172 3 GLU B C 1
ATOM 3144 O O . GLU B 1 4 ? 28.25449 -52.16311 2.08846 1.000 39.06172 3 GLU B O 1
ATOM 3145 N N . LEU B 1 5 ? 28.69531 -50.92082 3.91084 1.000 36.61199 4 LEU B N 1
ATOM 3146 C CA . LEU B 1 5 ? 27.30953 -50.53948 4.12698 1.000 33.53199 4 LEU B CA 1
ATOM 3147 C C . LEU B 1 5 ? 27.03535 -49.18869 3.48212 1.000 36.14199 4 LEU B C 1
ATOM 3148 O O . LEU B 1 5 ? 27.92182 -48.33647 3.38210 1.000 36.78199 4 LEU B O 1
ATOM 3153 N N . THR B 1 6 ? 25.79296 -49.00227 3.04626 1.000 29.23964 5 THR B N 1
ATOM 3154 C CA . THR B 1 6 ? 25.34062 -47.75310 2.45290 1.000 30.20964 5 THR B CA 1
ATOM 3155 C C . THR B 1 6 ? 24.15388 -47.22896 3.24565 1.000 27.50964 5 THR B C 1
ATOM 3156 O O . THR B 1 6 ? 23.18120 -47.95734 3.45989 1.000 28.45964 5 THR B O 1
ATOM 3160 N N . LEU B 1 7 ? 24.24472 -45.97725 3.68757 1.000 27.21082 6 LEU B N 1
ATOM 3161 C CA . LEU B 1 7 ? 23.13648 -45.28103 4.33517 1.000 25.62082 6 LEU B CA 1
ATOM 3162 C C . LEU B 1 7 ? 22.28763 -44.62894 3.24654 1.000 27.97082 6 LEU B C 1
ATOM 3163 O O . LEU B 1 7 ? 22.75609 -43.72719 2.54339 1.000 30.29082 6 LEU B O 1
ATOM 3168 N N . ARG B 1 8 ? 21.04402 -45.08245 3.09892 1.000 26.19089 7 ARG B N 1
ATOM 3169 C CA . ARG B 1 8 ? 20.18426 -44.59613 2.02560 1.000 27.95089 7 ARG B CA 1
ATOM 3170 C C . ARG B 1 8 ? 18.72949 -44.70054 2.45801 1.000 26.98089 7 ARG B C 1
ATOM 3171 O O . ARG B 1 8 ? 18.41259 -45.29686 3.49049 1.000 25.66089 7 ARG B O 1
ATOM 3179 N N . THR B 1 9 ? 17.84077 -44.11028 1.65538 1.000 26.72219 8 THR B N 1
ATOM 3180 C CA . THR B 1 9 ? 16.40526 -44.18667 1.89618 1.000 22.16219 8 THR B CA 1
ATOM 3181 C C . THR B 1 9 ? 15.78664 -45.30235 1.05916 1.000 26.46219 8 THR B C 1
ATOM 3182 O O . THR B 1 9 ? 16.44494 -45.92687 0.22342 1.000 25.59219 8 THR B O 1
ATOM 3186 N N . ILE B 1 10 ? 14.50006 -45.56006 1.30525 1.000 21.17742 9 ILE B N 1
ATOM 3187 C CA . ILE B 1 10 ? 13.78698 -46.57527 0.54012 1.000 23.84742 9 ILE B CA 1
ATOM 3188 C C . ILE B 1 10 ? 13.63036 -46.08941 -0.89424 1.000 26.56742 9 ILE B C 1
ATOM 3189 O O . ILE B 1 10 ? 13.27622 -44.93029 -1.13506 1.000 24.26742 9 ILE B O 1
ATOM 3194 N N . ALA B 1 11 ? 13.90262 -46.97124 -1.85595 1.000 31.01676 10 ALA B N 1
ATOM 3195 C CA . ALA B 1 11 ? 13.93994 -46.56427 -3.25725 1.000 30.68676 10 ALA B CA 1
ATOM 3196 C C . ALA B 1 11 ? 12.62241 -46.80286 -3.98673 1.000 32.89676 10 ALA B C 1
ATOM 3197 O O . ALA B 1 11 ? 12.23715 -45.99828 -4.84265 1.000 31.42676 10 ALA B O 1
ATOM 3199 N N . ASP B 1 12 ? 11.92318 -47.88969 -3.68036 1.000 27.94941 11 ASP B N 1
ATOM 3200 C CA . ASP B 1 12 ? 10.71203 -48.24002 -4.41074 1.000 26.17941 11 ASP B CA 1
ATOM 3201 C C . ASP B 1 12 ? 9.90784 -49.21777 -3.56270 1.000 30.34941 11 ASP B C 1
ATOM 3202 O O . ASP B 1 12 ? 10.28612 -49.53459 -2.42916 1.000 27.31941 11 ASP B O 1
ATOM 3207 N N . GLU B 1 13 ? 8.81089 -49.73046 -4.13267 1.000 26.13959 12 GLU B N 1
ATOM 3208 C CA . GLU B 1 13 ? 7.88672 -50.54927 -3.35128 1.000 28.10959 12 GLU B CA 1
ATOM 3209 C C . GLU B 1 13 ? 8.51199 -51.87967 -2.94241 1.000 29.65959 12 GLU B C 1
ATOM 3210 O O . GLU B 1 13 ? 8.35027 -52.31495 -1.79582 1.000 29.60959 12 GLU B O 1
ATOM 3216 N N . ASP B 1 14 ? 9.21992 -52.54750 -3.86125 1.000 30.28738 13 ASP B N 1
ATOM 3217 C CA . ASP B 1 14 ? 9.91963 -53.77821 -3.49915 1.000 28.12738 13 ASP B CA 1
ATOM 3218 C C . ASP B 1 14 ? 10.94656 -53.52535 -2.40320 1.000 28.70738 13 ASP B C 1
ATOM 3219 O O . ASP B 1 14 ? 11.10664 -54.34070 -1.48486 1.000 24.13738 13 ASP B O 1
ATOM 3224 N N . ASP B 1 15 ? 11.66400 -52.40688 -2.49781 1.000 24.27417 14 ASP B N 1
ATOM 3225 C CA . ASP B 1 15 ? 12.61104 -52.03428 -1.45576 1.000 29.11417 14 ASP B CA 1
ATOM 3226 C C . ASP B 1 15 ? 11.89010 -51.76508 -0.13802 1.000 24.60417 14 ASP B C 1
ATOM 3227 O O . ASP B 1 15 ? 12.40428 -52.08670 0.93845 1.000 23.29417 14 ASP B O 1
ATOM 3232 N N . TYR B 1 16 ? 10.70008 -51.16664 -0.20649 1.000 23.28067 15 TYR B N 1
ATOM 3233 C CA . TYR B 1 16 ? 9.90180 -50.94907 0.99444 1.000 23.10067 15 TYR B CA 1
ATOM 3234 C C . TYR B 1 16 ? 9.55220 -52.27605 1.65802 1.000 24.60067 15 TYR B C 1
ATOM 3235 O O . TYR B 1 16 ? 9.70304 -52.43255 2.87598 1.000 21.03067 15 TYR B O 1
ATOM 3244 N N . GLU B 1 17 ? 9.08712 -53.24831 0.86337 1.000 24.48849 16 GLU B N 1
ATOM 3245 C CA . GLU B 1 17 ? 8.78879 -54.57920 1.39199 1.000 22.62849 16 GLU B CA 1
ATOM 3246 C C . GLU B 1 17 ? 10.00357 -55.18032 2.07643 1.000 24.39849 16 GLU B C 1
ATOM 3247 O O . GLU B 1 17 ? 9.90401 -55.73833 3.17747 1.000 24.88849 16 GLU B O 1
ATOM 3253 N N . SER B 1 18 ? 11.15828 -55.10831 1.41391 1.000 22.22082 17 SER B N 1
ATOM 3254 C CA . SER B 1 18 ? 12.37689 -55.67071 1.97945 1.000 22.82082 17 SER B CA 1
ATOM 3255 C C . SER B 1 18 ? 12.75408 -54.96291 3.27500 1.000 22.98082 17 SER B C 1
ATOM 3256 O O . SER B 1 18 ? 13.15096 -55.60142 4.25537 1.000 22.88082 17 SER B O 1
ATOM 3259 N N . TYR B 1 19 ? 12.61967 -53.63815 3.29297 1.000 22.07736 18 TYR B N 1
ATOM 3260 C CA . TYR B 1 19 ? 12.95245 -52.84020 4.46791 1.000 20.63736 18 TYR B CA 1
ATOM 3261 C C . TYR B 1 19 ? 12.06923 -53.21169 5.65677 1.000 20.98736 18 TYR B C 1
ATOM 3262 O O . TYR B 1 19 ? 12.56041 -53.37561 6.78053 1.000 20.29736 18 TYR B O 1
ATOM 3271 N N . MET B 1 20 ? 10.76388 -53.36027 5.42585 1.000 18.77294 19 MET B N 1
ATOM 3272 C CA . MET B 1 20 ? 9.85834 -53.70583 6.51725 1.000 18.06294 19 MET B CA 1
ATOM 3273 C C . MET B 1 20 ? 10.06079 -55.14684 6.97096 1.000 21.22294 19 MET B C 1
ATOM 3274 O O . MET B 1 20 ? 9.98933 -55.43732 8.17048 1.000 17.64294 19 MET B O 1
ATOM 3279 N N . ALA B 1 21 ? 10.31240 -56.06460 6.03030 1.000 18.56152 20 ALA B N 1
ATOM 3280 C CA . ALA B 1 21 ? 10.62837 -57.43915 6.41229 1.000 21.20152 20 ALA B CA 1
ATOM 3281 C C . ALA B 1 21 ? 11.82430 -57.48640 7.35302 1.000 18.67152 20 ALA B C 1
ATOM 3282 O O . ALA B 1 21 ? 11.81566 -58.23010 8.34088 1.000 18.28152 20 ALA B O 1
ATOM 3284 N N . SER B 1 22 ? 12.86140 -56.69344 7.07030 1.000 17.56947 21 SER B N 1
ATOM 3285 C CA . SER B 1 22 ? 14.04788 -56.71643 7.92192 1.000 18.53947 21 SER B CA 1
ATOM 3286 C C . SER B 1 22 ? 13.72803 -56.19457 9.31498 1.000 17.99947 21 SER B C 1
ATOM 3287 O O . SER B 1 22 ? 14.22546 -56.72959 10.31408 1.000 15.90947 21 SER B O 1
ATOM 3290 N N . ALA B 1 23 ? 12.89378 -55.15327 9.40003 1.000 13.29086 22 ALA B N 1
ATOM 3291 C CA . ALA B 1 23 ? 12.51001 -54.61002 10.69864 1.000 18.08086 22 ALA B CA 1
ATOM 3292 C C . ALA B 1 23 ? 11.74540 -55.64822 11.51325 1.000 17.42086 22 ALA B C 1
ATOM 3293 O O . ALA B 1 23 ? 12.08518 -55.91274 12.67230 1.000 16.77086 22 ALA B O 1
ATOM 3295 N N . TYR B 1 24 ? 10.73312 -56.27977 10.90566 1.000 16.95976 23 TYR B N 1
ATOM 3296 C CA . TYR B 1 24 ? 10.00730 -57.34800 11.59012 1.000 16.21976 23 TYR B CA 1
ATOM 3297 C C . TYR B 1 24 ? 10.95019 -58.45319 12.04164 1.000 17.24976 23 TYR B C 1
ATOM 3298 O O . TYR B 1 24 ? 10.83135 -58.96121 13.16360 1.000 17.52976 23 TYR B O 1
ATOM 3307 N N . SER B 1 25 ? 11.90826 -58.82487 11.19237 1.000 17.13886 24 SER B N 1
ATOM 3308 C CA . SER B 1 25 ? 12.82805 -59.89705 11.55781 1.000 16.83886 24 SER B CA 1
ATOM 3309 C C . SER B 1 25 ? 13.63721 -59.53185 12.79462 1.000 17.60886 24 SER B C 1
ATOM 3310 O O . SER B 1 25 ? 13.85940 -60.37522 13.66972 1.000 16.72886 24 SER B O 1
ATOM 3313 N N . VAL B 1 26 ? 14.07517 -58.27468 12.90288 1.000 16.48586 25 VAL B N 1
ATOM 3314 C CA . VAL B 1 26 ? 14.79344 -57.89887 14.11762 1.000 16.07586 25 VAL B CA 1
ATOM 3315 C C . VAL B 1 26 ? 13.87116 -57.98933 15.32836 1.000 17.53586 25 VAL B C 1
ATOM 3316 O O . VAL B 1 26 ? 14.30068 -58.39236 16.41358 1.000 16.10586 25 VAL B O 1
ATOM 3320 N N . PHE B 1 27 ? 12.58785 -57.67451 15.16310 1.000 14.35606 26 PHE B N 1
ATOM 3321 C CA . PHE B 1 27 ? 11.64213 -57.85216 16.26032 1.000 14.55606 26 PHE B CA 1
ATOM 3322 C C . PHE B 1 27 ? 11.20181 -59.30726 16.43218 1.000 17.62606 26 PHE B C 1
ATOM 3323 O O . PHE B 1 27 ? 10.26966 -59.57311 17.20161 1.000 17.83606 26 PHE B O 1
ATOM 3331 N N . LEU B 1 28 ? 11.85171 -60.24474 15.73823 1.000 14.02935 27 LEU B N 1
ATOM 3332 C CA . LEU B 1 28 ? 11.62152 -61.67612 15.92277 1.000 17.82935 27 LEU B CA 1
ATOM 3333 C C . LEU B 1 28 ? 10.21499 -62.08008 15.50805 1.000 21.70935 27 LEU B C 1
ATOM 3334 O O . LEU B 1 28 ? 9.64744 -63.03498 16.04726 1.000 19.14935 27 LEU B O 1
ATOM 3339 N N . ARG B 1 29 ? 9.64991 -61.36110 14.53854 1.000 19.50837 28 ARG B N 1
ATOM 3340 C CA . ARG B 1 29 ? 8.27966 -61.56997 14.09784 1.000 20.93837 28 ARG B CA 1
ATOM 3341 C C . ARG B 1 29 ? 8.23580 -61.78833 12.59286 1.000 24.05837 28 A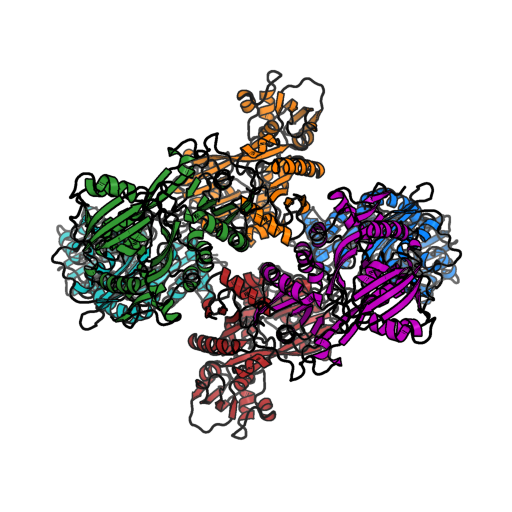RG B C 1
ATOM 3342 O O . ARG B 1 29 ? 9.06095 -61.24964 11.84634 1.000 19.06837 28 ARG B O 1
ATOM 3350 N N . ASP B 1 30 ? 7.25634 -62.58145 12.15434 1.000 26.13210 29 ASP B N 1
ATOM 3351 C CA . ASP B 1 30 ? 6.96889 -62.67681 10.73354 1.000 23.93210 29 ASP B CA 1
ATOM 3352 C C . ASP B 1 30 ? 6.36165 -61.36226 10.24394 1.000 26.01210 29 ASP B C 1
ATOM 3353 O O . ASP B 1 30 ? 5.54154 -60.75596 10.94673 1.000 25.24210 29 ASP B O 1
ATOM 3358 N N . PRO B 1 31 ? 6.73976 -60.89861 9.05349 1.000 23.84671 30 PRO B N 1
ATOM 3359 C CA . PRO B 1 31 ? 6.15815 -59.65656 8.52560 1.000 23.37671 30 PRO B CA 1
ATOM 3360 C C . PRO B 1 31 ? 4.64205 -59.75547 8.44284 1.000 23.73671 30 PRO B C 1
ATOM 3361 O O . PRO B 1 31 ? 4.09391 -60.76981 8.00222 1.000 28.62671 30 PRO B O 1
ATOM 3365 N N . GLN B 1 32 ? 3.96245 -58.69713 8.89652 1.000 21.10351 31 GLN B N 1
ATOM 3366 C CA . GLN B 1 32 ? 2.50034 -58.64754 8.92498 1.000 22.87351 31 GLN B CA 1
ATOM 3367 C C . GLN B 1 32 ? 2.04088 -57.91802 7.67048 1.000 23.82351 31 GLN B C 1
ATOM 3368 O O . GLN B 1 32 ? 2.08896 -56.68781 7.60653 1.000 22.05351 31 GLN B O 1
ATOM 3374 N N . LYS B 1 33 ? 1.56054 -58.68205 6.68590 1.000 20.99546 32 LYS B N 1
ATOM 3375 C CA . LYS B 1 33 ? 1.23384 -58.10527 5.38432 1.000 23.83546 32 LYS B CA 1
ATOM 3376 C C . LYS B 1 33 ? 0.14737 -57.03861 5.49393 1.000 24.55546 32 LYS B C 1
ATOM 3377 O O . LYS B 1 33 ? 0.21053 -56.00711 4.80970 1.000 20.56546 32 LYS B O 1
ATOM 3379 N N . ASP B 1 34 ? -0.85984 -57.26477 6.34613 1.000 25.35828 33 ASP B N 1
ATOM 3380 C CA . ASP B 1 34 ? -1.95317 -56.30244 6.43699 1.000 25.12828 33 ASP B CA 1
ATOM 3381 C C . ASP B 1 34 ? -1.48390 -54.97751 7.04131 1.000 24.10828 33 ASP B C 1
ATOM 3382 O O . ASP B 1 34 ? -1.87258 -53.90602 6.56034 1.000 21.79828 33 ASP B O 1
ATOM 3387 N N . GLU B 1 35 ? -0.63749 -55.03064 8.08052 1.000 20.78218 34 GLU B N 1
ATOM 3388 C CA . GLU B 1 35 ? -0.07987 -53.81607 8.67778 1.000 24.59218 34 GLU B CA 1
ATOM 3389 C C . GLU B 1 35 ? 0.81884 -53.08712 7.68955 1.000 21.99218 34 GLU B C 1
ATOM 3390 O O . GLU B 1 35 ? 0.74449 -51.86048 7.54208 1.000 21.30218 34 GLU B O 1
ATOM 3396 N N . ILE B 1 36 ? 1.71319 -53.83207 7.04122 1.000 20.13554 35 ILE B N 1
ATOM 3397 C CA . ILE B 1 36 ? 2.67031 -53.22849 6.12339 1.000 22.15554 35 ILE B CA 1
ATOM 3398 C C . ILE B 1 36 ? 1.93611 -52.54814 4.97892 1.000 22.85554 35 ILE B C 1
ATOM 3399 O O . ILE B 1 36 ? 2.32872 -51.46885 4.52222 1.000 18.94554 35 ILE B O 1
ATOM 3404 N N . GLU B 1 37 ? 0.83203 -53.14546 4.52798 1.000 18.76870 36 GLU B N 1
ATOM 3405 C CA . GLU B 1 37 ? 0.10094 -52.57937 3.40082 1.000 24.23870 36 GLU B CA 1
ATOM 3406 C C . GLU B 1 37 ? -0.59084 -51.27749 3.78659 1.000 20.45870 36 GLU B C 1
ATOM 3407 O O . GLU B 1 37 ? -0.46180 -50.26535 3.08648 1.000 22.70870 36 GLU B O 1
ATOM 3413 N N . VAL B 1 38 ? -1.32316 -51.27484 4.90217 1.000 18.21502 37 VAL B N 1
ATOM 3414 C CA . VAL B 1 38 ? -2.09670 -50.08398 5.25150 1.000 20.00502 37 VAL B CA 1
ATOM 3415 C C . VAL B 1 38 ? -1.17354 -48.93085 5.66012 1.000 20.35502 37 VAL B C 1
ATOM 3416 O O . VAL B 1 38 ? -1.43114 -47.76774 5.32936 1.000 21.26502 37 VAL B O 1
ATOM 3420 N N . ASN B 1 39 ? -0.05722 -49.23204 6.32941 1.000 21.00827 38 ASN B N 1
ATOM 3421 C CA . ASN B 1 39 ? 0.82095 -48.16587 6.80028 1.000 18.50827 38 ASN B CA 1
ATOM 3422 C C . ASN B 1 39 ? 1.61186 -47.52820 5.66954 1.000 22.05827 38 ASN B C 1
ATOM 3423 O O . ASN B 1 39 ? 2.02421 -46.37057 5.80285 1.000 20.14827 38 ASN B O 1
ATOM 3428 N N . ARG B 1 40 ? 1.82632 -48.25671 4.56731 1.000 19.75466 39 ARG B N 1
ATOM 3429 C CA . ARG B 1 40 ? 2.45482 -47.67267 3.38658 1.000 18.25466 39 ARG B CA 1
ATOM 3430 C C . ARG B 1 40 ? 1.79273 -46.36329 2.98286 1.000 22.70466 39 ARG B C 1
ATOM 3431 O O . ARG B 1 40 ? 2.47357 -45.43629 2.53651 1.000 20.13466 39 ARG B O 1
ATOM 3439 N N . LYS B 1 41 ? 0.47588 -46.25446 3.17188 1.000 22.12029 40 LYS B N 1
ATOM 3440 C CA . LYS B 1 41 ? -0.27181 -45.13153 2.62063 1.000 23.42029 40 LYS B CA 1
ATOM 3441 C C . LYS B 1 41 ? 0.03458 -43.80714 3.30942 1.000 25.06029 40 LYS B C 1
ATOM 3442 O O . LYS B 1 41 ? -0.26531 -42.75411 2.73582 1.000 22.68029 40 LYS B O 1
ATOM 3446 N N . PHE B 1 42 ? 0.60697 -43.81678 4.52107 1.000 21.37101 41 PHE B N 1
ATOM 3447 C CA . PHE B 1 42 ? 1.08068 -42.57550 5.13469 1.000 21.13101 41 PHE B CA 1
ATOM 3448 C C . PHE B 1 42 ? 2.59366 -42.57727 5.32714 1.000 18.88101 41 PHE B C 1
ATOM 3449 O O . PHE B 1 42 ? 3.12265 -41.75537 6.08460 1.000 19.11101 41 PHE B O 1
ATOM 3457 N N . THR B 1 43 ? 3.29811 -43.48310 4.65411 1.000 18.56996 42 THR B N 1
ATOM 3458 C CA . THR B 1 43 ? 4.75439 -43.53120 4.69345 1.000 21.30996 42 THR B CA 1
ATOM 3459 C C . THR B 1 43 ? 5.32753 -42.67213 3.57509 1.000 23.03996 42 THR B C 1
ATOM 3460 O O . THR B 1 43 ? 4.85733 -42.73661 2.43787 1.000 24.45996 42 THR B O 1
ATOM 3464 N N . GLU B 1 44 ? 6.32811 -41.86782 3.90313 1.000 21.92252 43 GLU B N 1
ATOM 3465 C CA . GLU B 1 44 ? 7.11968 -41.13442 2.92215 1.000 21.91252 43 GLU B CA 1
ATOM 3466 C C . GLU B 1 44 ? 8.47398 -41.82114 2.81962 1.000 22.62252 43 GLU B C 1
ATOM 3467 O O . GLU B 1 44 ? 9.24978 -41.82132 3.78317 1.000 19.48252 43 GLU B O 1
ATOM 3473 N N . LEU B 1 45 ? 8.75312 -42.40666 1.65103 1.000 23.64817 44 LEU B N 1
ATOM 3474 C CA . LEU B 1 45 ? 9.94312 -43.23504 1.50431 1.000 20.98817 44 LEU B CA 1
ATOM 3475 C C . LEU B 1 45 ? 11.21080 -42.45741 1.80189 1.000 21.73817 44 LEU B C 1
ATOM 3476 O O . LEU B 1 45 ? 12.17043 -43.02381 2.33196 1.000 23.48817 44 LEU B O 1
ATOM 3481 N N . ASP B 1 46 ? 11.23388 -41.16223 1.49169 1.000 22.82660 45 ASP B N 1
ATOM 3482 C CA . ASP B 1 46 ? 12.42625 -40.36818 1.74815 1.000 23.84660 45 ASP B CA 1
ATOM 3483 C C . ASP B 1 46 ? 12.63931 -40.07301 3.22720 1.000 24.48660 45 ASP B C 1
ATOM 3484 O O . ASP B 1 46 ? 13.68271 -39.51409 3.57672 1.000 22.65660 45 ASP B O 1
ATOM 3489 N N . ARG B 1 47 ? 11.69401 -40.42629 4.10075 1.000 22.73234 46 ARG B N 1
ATOM 3490 C CA . ARG B 1 47 ? 11.90452 -40.34057 5.54313 1.000 19.53234 46 ARG B CA 1
ATOM 3491 C C . ARG B 1 47 ? 12.34101 -41.66532 6.15204 1.000 19.94234 46 ARG B C 1
ATOM 3492 O O . ARG B 1 47 ? 12.60982 -41.72267 7.35612 1.000 16.24234 46 ARG B O 1
ATOM 3500 N N . MET B 1 48 ? 12.41611 -42.72241 5.35592 1.000 18.71563 47 MET B N 1
ATOM 3501 C CA . MET B 1 48 ? 12.77424 -44.05157 5.84052 1.000 16.55563 47 MET B CA 1
ATOM 3502 C C . MET B 1 48 ? 14.21839 -44.31180 5.42869 1.000 19.31563 47 MET B C 1
ATOM 3503 O O . MET B 1 48 ? 14.48874 -44.66154 4.27514 1.000 20.84563 47 MET B O 1
ATOM 3508 N N . ILE B 1 49 ? 15.14229 -44.13155 6.36798 1.000 15.08420 48 ILE B N 1
ATOM 3509 C CA . ILE B 1 49 ? 16.55475 -44.33898 6.12018 1.000 19.69420 48 ILE B CA 1
ATOM 3510 C C . ILE B 1 49 ? 16.97314 -45.68363 6.70497 1.000 20.46420 48 ILE B C 1
ATOM 3511 O O . ILE B 1 49 ? 16.21850 -46.34074 7.41787 1.000 17.67420 48 ILE B O 1
ATOM 3516 N N . GLY B 1 50 ? 18.20418 -46.08598 6.42077 1.000 18.55799 49 GLY B N 1
ATOM 3517 C CA . GLY B 1 50 ? 18.72679 -47.32759 6.95147 1.000 18.55799 49 GLY B CA 1
ATOM 3518 C C . GLY B 1 50 ? 20.08031 -47.62422 6.34574 1.000 23.49799 49 GLY B C 1
ATOM 3519 O O . GLY B 1 50 ? 20.62133 -46.84281 5.56162 1.000 21.73799 49 GLY B O 1
ATOM 3520 N N . PHE B 1 51 ? 20.62341 -48.77135 6.73512 1.000 19.43837 50 PHE B N 1
ATOM 3521 C CA . PHE B 1 51 ? 21.87497 -49.26613 6.18202 1.000 20.60837 50 PHE B CA 1
ATOM 3522 C C . PHE B 1 51 ? 21.59746 -50.52421 5.37734 1.000 24.25837 50 PHE B C 1
ATOM 3523 O O . PHE B 1 51 ? 20.83273 -51.39681 5.80786 1.000 21.93837 50 PHE B O 1
ATOM 3531 N N . HIS B 1 52 ? 22.22186 -50.60775 4.20800 1.000 24.43677 51 HIS B N 1
ATOM 3532 C CA . HIS B 1 52 ? 22.05522 -51.72752 3.29466 1.000 29.34677 51 HIS B CA 1
ATOM 3533 C C . HIS B 1 52 ? 23.43774 -52.24867 2.93094 1.000 29.79677 51 HIS B C 1
ATOM 3534 O O . HIS B 1 52 ? 24.35912 -51.46099 2.69820 1.000 29.94677 51 HIS B O 1
ATOM 3541 N N . ASP B 1 53 ? 23.59250 -53.57124 2.90961 1.000 30.93931 52 ASP B N 1
ATOM 3542 C CA . ASP B 1 53 ? 24.87828 -54.18381 2.60563 1.000 33.63931 52 ASP B CA 1
ATOM 3543 C C . ASP B 1 53 ? 24.95586 -54.68831 1.16909 1.000 36.83931 52 ASP B C 1
ATOM 3544 O O . ASP B 1 53 ? 25.84383 -55.48368 0.84682 1.000 41.50931 52 ASP B O 1
ATOM 3549 N N . GLY B 1 54 ? 24.03861 -54.25604 0.30851 1.000 35.09310 53 GLY B N 1
ATOM 3550 C CA . GLY B 1 54 ? 23.99876 -54.74382 -1.05590 1.000 37.56310 53 GLY B CA 1
ATOM 3551 C C . GLY B 1 54 ? 23.00556 -55.87080 -1.24873 1.000 40.14310 53 GLY B C 1
ATOM 3552 O O . GLY B 1 54 ? 22.28890 -55.91242 -2.25428 1.000 47.58310 53 GLY B O 1
ATOM 3553 N N . LYS B 1 55 ? 22.95252 -56.78849 -0.28256 1.000 38.40982 54 LYS B N 1
ATOM 3554 C CA . LYS B 1 55 ? 22.02982 -57.91695 -0.29918 1.000 38.37982 54 LYS B CA 1
ATOM 3555 C C . LYS B 1 55 ? 20.75403 -57.66445 0.49697 1.000 38.64982 54 LYS B C 1
ATOM 3556 O O . LYS B 1 55 ? 19.68454 -58.13954 0.10578 1.000 40.45982 54 LYS B O 1
ATOM 3558 N N . LYS B 1 56 ? 20.83167 -56.93240 1.60582 1.000 33.34520 55 LYS B N 1
ATOM 3559 C CA . LYS B 1 56 ? 19.67412 -56.77709 2.47285 1.000 30.14520 55 LYS B CA 1
ATOM 3560 C C . LYS B 1 56 ? 19.84562 -55.53912 3.33928 1.000 30.23520 55 LYS B C 1
ATOM 3561 O O . LYS B 1 56 ? 20.94341 -54.98613 3.46456 1.000 26.74520 55 LYS B O 1
ATOM 3567 N N . TRP B 1 57 ? 18.73206 -55.10427 3.92653 1.000 26.53154 56 TRP B N 1
ATOM 3568 C CA . TRP B 1 57 ? 18.78258 -54.05409 4.93454 1.000 23.17154 56 TRP B CA 1
ATOM 3569 C C . TRP B 1 57 ? 19.32127 -54.62669 6.23631 1.000 22.90154 56 TRP B C 1
ATOM 3570 O O . TRP B 1 57 ? 18.83193 -55.65272 6.71356 1.000 23.38154 56 TRP B O 1
ATOM 3581 N N . VAL B 1 58 ? 20.34007 -53.97884 6.80320 1.000 19.37650 57 VAL B N 1
ATOM 3582 C CA . VAL B 1 58 ? 20.90531 -54.39132 8.08481 1.000 22.17650 57 VAL B CA 1
ATOM 3583 C C . VAL B 1 58 ? 20.57266 -53.42415 9.20457 1.000 19.02650 57 VAL B C 1
ATOM 3584 O O . VAL B 1 58 ? 20.92399 -53.69405 10.36096 1.000 16.76650 57 VAL B O 1
ATOM 3588 N N . ALA B 1 59 ? 19.91849 -52.30499 8.90327 1.000 18.50451 58 ALA B N 1
ATOM 3589 C CA . ALA B 1 59 ? 19.49591 -51.34153 9.91125 1.000 16.20451 58 ALA B CA 1
ATOM 3590 C C . ALA B 1 59 ? 18.42540 -50.45456 9.29411 1.000 17.67451 58 ALA B C 1
ATOM 3591 O O . ALA B 1 59 ? 18.43766 -50.20205 8.08790 1.000 16.88451 58 ALA B O 1
ATOM 3593 N N . THR B 1 60 ? 17.48953 -49.99663 10.12786 1.000 16.64965 59 THR B N 1
ATOM 3594 C CA . THR B 1 60 ? 16.39072 -49.15083 9.67585 1.000 15.04965 59 THR B CA 1
ATOM 3595 C C . THR B 1 60 ? 16.11106 -48.07817 10.72062 1.000 14.78965 59 THR B C 1
ATOM 3596 O O . THR B 1 60 ? 16.36819 -48.26718 11.91412 1.000 15.74965 59 THR B O 1
ATOM 3600 N N . THR B 1 61 ? 15.58349 -46.94651 10.25265 1.000 16.72672 60 THR B N 1
ATOM 3601 C CA . THR B 1 61 ? 15.12667 -45.85443 11.11077 1.000 15.22672 60 THR B CA 1
ATOM 3602 C C . THR B 1 61 ? 14.24316 -44.96229 10.25307 1.000 16.21672 60 THR B C 1
ATOM 3603 O O . THR B 1 61 ? 14.62996 -44.60782 9.13627 1.000 16.86672 60 THR B O 1
ATOM 3607 N N . GLY B 1 62 ? 13.05673 -44.61656 10.75684 1.000 12.53451 61 GLY B N 1
ATOM 3608 C CA . GLY B 1 62 ? 12.08990 -43.89636 9.95777 1.000 14.30451 61 GLY B CA 1
ATOM 3609 C C . GLY B 1 62 ? 11.33549 -42.87406 10.78472 1.000 15.51451 61 GLY B C 1
ATOM 3610 O O . GLY B 1 62 ? 11.48251 -42.79162 12.00549 1.000 13.53451 61 GLY B O 1
ATOM 3611 N N . ALA B 1 63 ? 10.51856 -42.08853 10.09056 1.000 14.81243 62 ALA B N 1
ATOM 3612 C CA . ALA B 1 63 ? 9.66927 -41.11978 10.76020 1.000 12.53243 62 ALA B CA 1
ATOM 3613 C C . ALA B 1 63 ? 8.44019 -40.88245 9.90233 1.000 16.70243 62 ALA B C 1
ATOM 3614 O O . ALA B 1 63 ? 8.52865 -40.87791 8.67133 1.000 17.15243 62 ALA B O 1
ATOM 3616 N N . PHE B 1 64 ? 7.29665 -40.70857 10.55649 1.000 13.93019 63 PHE B N 1
ATOM 3617 C CA . PHE B 1 64 ? 6.07691 -40.26765 9.89736 1.000 15.27019 63 PHE B CA 1
ATOM 3618 C C . PHE B 1 64 ? 5.89403 -38.77641 10.14641 1.000 18.09019 63 PHE B C 1
ATOM 3619 O O . PHE B 1 64 ? 6.25917 -38.25905 11.20506 1.000 16.62019 63 PHE B O 1
ATOM 3627 N N . SER B 1 65 ? 5.34281 -38.08140 9.15373 1.000 17.19551 64 SER B N 1
ATOM 3628 C CA . SER B 1 65 ? 5.00887 -36.66736 9.31514 1.000 16.71551 64 SER B CA 1
ATOM 3629 C C . SER B 1 65 ? 3.64221 -36.59418 9.97863 1.000 17.19551 64 SER B C 1
ATOM 3630 O O . SER B 1 65 ? 2.61593 -36.83468 9.34157 1.000 20.92551 64 SER B O 1
ATOM 3633 N N . ARG B 1 66 ? 3.61755 -36.27974 11.26098 1.000 14.53253 65 ARG B N 1
ATOM 3634 C CA . ARG B 1 66 ? 2.36617 -36.18639 11.99535 1.000 14.89253 65 ARG B CA 1
ATOM 3635 C C . ARG B 1 66 ? 2.24580 -34.80567 12.63132 1.000 18.30253 65 ARG B C 1
ATOM 3636 O O . ARG B 1 66 ? 3.10829 -33.93744 12.46862 1.000 18.30253 65 ARG B O 1
ATOM 3644 N N . HIS B 1 67 ? 1.15148 -34.60555 13.35396 1.000 14.53314 66 HIS B N 1
ATOM 3645 C CA . HIS B 1 67 ? 0.90855 -33.36989 14.07824 1.000 15.78314 66 HIS B CA 1
ATOM 3646 C C . HIS B 1 67 ? 0.37703 -33.73889 15.45024 1.000 16.39314 66 HIS B C 1
ATOM 3647 O O . HIS B 1 67 ? -0.42926 -34.66453 15.57359 1.000 18.24314 66 HIS B O 1
ATOM 3654 N N . VAL B 1 68 ? 0.82715 -33.02294 16.47668 1.000 15.11864 67 VAL B N 1
ATOM 3655 C CA . VAL B 1 68 ? 0.50694 -33.38035 17.85254 1.000 16.27864 67 VAL B CA 1
ATOM 3656 C C . VAL B 1 68 ? -0.09701 -32.18029 18.57207 1.000 17.93864 67 VAL B C 1
ATOM 3657 O O . VAL B 1 68 ? 0.26299 -31.02348 18.31749 1.000 14.77864 67 VAL B O 1
ATOM 3661 N N . VAL B 1 69 ? -1.02931 -32.47361 19.47656 1.000 12.10095 68 VAL B N 1
ATOM 3662 C CA . VAL B 1 69 ? -1.65034 -31.47590 20.34158 1.000 16.01095 68 VAL B CA 1
ATOM 3663 C C . VAL B 1 69 ? -0.71176 -31.16433 21.50166 1.000 16.60095 68 VAL B C 1
ATOM 3664 O O . VAL B 1 69 ? -0.29515 -32.06457 22.23643 1.000 13.02095 68 VAL B O 1
ATOM 3668 N N . LEU B 1 70 ? -0.38272 -29.89042 21.67641 1.000 14.87461 69 LEU B N 1
ATOM 3669 C CA . LEU B 1 70 ? 0.40970 -29.44573 22.81108 1.000 13.62461 69 LEU B CA 1
ATOM 3670 C C . LEU B 1 70 ? -0.49125 -28.94052 23.93442 1.000 17.77461 69 LEU B C 1
ATOM 3671 O O . LEU B 1 70 ? -1.67331 -28.64717 23.71392 1.000 15.45461 69 LEU B O 1
ATOM 3676 N N . PRO B 1 71 ? 0.02699 -28.83901 25.16268 1.000 16.73474 70 PRO B N 1
ATOM 3677 C CA . PRO B 1 71 ? -0.74251 -28.18002 26.22495 1.000 17.78474 70 PRO B CA 1
ATOM 3678 C C . PRO B 1 71 ? -1.17213 -26.78931 25.77340 1.000 15.57474 70 PRO B C 1
ATOM 3679 O O . PRO B 1 71 ? -0.35546 -25.98893 25.31246 1.000 13.65474 70 PRO B O 1
ATOM 3683 N N . GLY B 1 72 ? -2.47638 -26.53259 25.84430 1.000 19.75092 71 GLY B N 1
ATOM 3684 C CA . GLY B 1 72 ? -3.06946 -25.30997 25.33762 1.000 18.41092 71 GLY B CA 1
ATOM 3685 C C . GLY B 1 72 ? -3.87330 -25.49189 24.06727 1.000 23.12092 71 GLY B C 1
ATOM 3686 O O . GLY B 1 72 ? -4.71664 -24.64314 23.75715 1.000 23.69092 71 GLY B O 1
ATOM 3687 N N . GLY B 1 73 ? -3.63364 -26.56245 23.31724 1.000 18.89116 72 GLY B N 1
ATOM 3688 C CA . GLY B 1 73 ? -4.46445 -26.91624 22.18138 1.000 20.39116 72 GLY B CA 1
ATOM 3689 C C . GLY B 1 73 ? -3.80183 -26.77458 20.82971 1.000 19.08116 72 GLY B C 1
ATOM 3690 O O . GLY B 1 73 ? -4.33974 -27.29531 19.84404 1.000 24.00116 72 GLY B O 1
ATOM 3691 N N . ALA B 1 74 ? -2.66287 -26.09103 20.74213 1.000 18.10618 73 ALA B N 1
ATOM 3692 C CA . ALA B 1 74 ? -1.97558 -25.94623 19.46535 1.000 18.29618 73 ALA B CA 1
ATOM 3693 C C . ALA B 1 74 ? -1.59626 -27.30945 18.89799 1.000 20.67618 73 ALA B C 1
ATOM 3694 O O . ALA B 1 74 ? -1.17082 -28.20657 19.62740 1.000 19.17618 73 ALA B O 1
ATOM 3696 N N . VAL B 1 75 ? -1.76827 -27.46395 17.58891 1.000 18.28227 74 VAL B N 1
ATOM 3697 C CA . VAL B 1 75 ? -1.44068 -28.68931 16.86716 1.000 18.13227 74 VAL B CA 1
ATOM 3698 C C . VAL B 1 75 ? -0.23882 -28.37668 15.98851 1.000 23.10227 74 VAL B C 1
ATOM 3699 O O . VAL B 1 75 ? -0.33468 -27.55351 15.06896 1.000 21.79227 74 VAL B O 1
ATOM 3703 N N . VAL B 1 76 ? 0.89947 -29.00661 16.26943 1.000 16.44121 75 VAL B N 1
ATOM 3704 C CA . VAL B 1 76 ? 2.14146 -28.63171 15.59331 1.000 14.77121 75 VAL B CA 1
ATOM 3705 C C . VAL B 1 76 ? 2.76287 -29.84368 14.90629 1.000 19.50121 75 VAL B C 1
ATOM 3706 O O . VAL B 1 76 ? 2.54149 -30.98296 15.34707 1.000 16.42121 75 VAL B O 1
ATOM 3710 N N . PRO B 1 77 ? 3.52962 -29.65596 13.82730 1.000 19.88318 76 PRO B N 1
ATOM 3711 C CA . PRO B 1 77 ? 4.17310 -30.80504 13.17705 1.000 17.24318 76 PRO B CA 1
ATOM 3712 C C . PRO B 1 77 ? 5.18092 -31.47621 14.10084 1.000 16.98318 76 PRO B C 1
ATOM 3713 O O . PRO B 1 77 ? 5.89331 -30.82156 14.86525 1.000 16.21318 76 PRO B O 1
ATOM 3717 N N . VAL B 1 78 ? 5.21349 -32.80097 14.04215 1.000 15.40459 77 VAL B N 1
ATOM 3718 C CA . VAL B 1 78 ? 6.13205 -33.59180 14.84966 1.000 15.79459 77 VAL B CA 1
ATOM 3719 C C . VAL B 1 78 ? 6.60151 -34.77604 14.01729 1.000 14.30459 77 VAL B C 1
ATOM 3720 O O . VAL B 1 78 ? 5.82904 -35.35531 13.24414 1.000 15.18459 77 VAL B O 1
ATOM 3724 N N . ALA B 1 79 ? 7.87473 -35.12975 14.16599 1.000 13.92728 78 ALA B N 1
ATOM 3725 C CA . ALA B 1 79 ? 8.38494 -36.36450 13.57949 1.000 15.93728 78 ALA B CA 1
ATOM 3726 C C . ALA B 1 79 ? 7.98010 -37.51945 14.49028 1.000 14.18728 78 ALA B C 1
ATOM 3727 O O . ALA B 1 79 ? 8.41769 -37.58162 15.64261 1.000 14.38728 78 ALA B O 1
ATOM 3729 N N . ALA B 1 80 ? 7.12771 -38.41330 13.98569 1.000 13.09928 79 ALA B N 1
ATOM 3730 C CA . ALA B 1 80 ? 6.72423 -39.61942 14.71312 1.000 13.71928 79 ALA B CA 1
ATOM 3731 C C . ALA B 1 80 ? 7.70927 -40.71416 14.33194 1.000 12.55928 79 ALA B C 1
ATOM 3732 O O . ALA B 1 80 ? 7.57188 -41.35588 13.29069 1.000 13.97928 79 ALA B O 1
ATOM 3734 N N . VAL B 1 81 ? 8.73982 -40.89292 15.15780 1.000 11.15869 80 VAL B N 1
ATOM 3735 C CA . VAL B 1 81 ? 9.83945 -41.77863 14.80348 1.000 12.71869 80 VAL B CA 1
ATOM 3736 C C . VAL B 1 81 ? 9.39246 -43.23094 14.94394 1.000 16.39869 80 VAL B C 1
ATOM 3737 O O . VAL B 1 81 ? 8.61325 -43.57844 15.84661 1.000 14.90869 80 VAL B O 1
ATOM 3741 N N . THR B 1 82 ? 9.86655 -44.08574 14.03313 1.000 13.77511 81 THR B N 1
ATOM 3742 C CA . THR B 1 82 ? 9.29963 -45.41623 13.85598 1.000 14.59511 81 THR B CA 1
ATOM 3743 C C . THR B 1 82 ? 10.33751 -46.31922 13.19897 1.000 16.54511 81 THR B C 1
ATOM 3744 O O . THR B 1 82 ? 11.33637 -45.84785 12.64621 1.000 14.04511 81 THR B O 1
ATOM 3748 N N . ALA B 1 83 ? 10.08387 -47.62698 13.27274 1.000 13.24956 82 ALA B N 1
ATOM 3749 C CA . ALA B 1 83 ? 10.83637 -48.63002 12.51502 1.000 14.68956 82 ALA B CA 1
ATOM 3750 C C . ALA B 1 83 ? 12.34080 -48.53506 12.76217 1.000 13.01956 82 ALA B C 1
ATOM 3751 O O . ALA B 1 83 ? 13.14983 -48.60219 11.83658 1.000 17.11956 82 ALA B O 1
ATOM 3753 N N . VAL B 1 84 ? 12.72282 -48.39776 14.02620 1.000 11.14359 83 VAL B N 1
ATOM 3754 C CA . VAL B 1 84 ? 14.13287 -48.32816 14.40215 1.000 12.76359 83 VAL B CA 1
ATOM 3755 C C . VAL B 1 84 ? 14.63452 -49.74270 14.69604 1.000 15.67359 83 VAL B C 1
ATOM 3756 O O . VAL B 1 84 ? 14.24019 -50.34528 15.69528 1.000 13.58359 83 VAL B O 1
ATOM 3760 N N . THR B 1 85 ? 15.51507 -50.27865 13.83984 1.000 13.63736 84 THR B N 1
ATOM 3761 C CA . THR B 1 85 ? 16.11774 -51.59078 14.08525 1.000 13.09736 84 THR B CA 1
ATOM 3762 C C . THR B 1 85 ? 17.54977 -51.62448 13.56228 1.000 16.07736 84 THR B C 1
ATOM 3763 O O . THR B 1 85 ? 17.91711 -50.87630 12.65215 1.000 14.53736 84 THR B O 1
ATOM 3767 N N . VAL B 1 86 ? 18.35664 -52.50542 14.15679 1.000 14.92688 85 VAL B N 1
ATOM 3768 C CA . VAL B 1 86 ? 19.67121 -52.87563 13.63593 1.000 12.80688 85 VAL B CA 1
ATOM 3769 C C . VAL B 1 86 ? 19.78586 -54.38940 13.74720 1.000 14.88688 85 VAL B C 1
ATOM 3770 O O . VAL B 1 86 ? 19.45817 -54.96618 14.79045 1.000 14.04688 85 VAL B O 1
ATOM 3774 N N . SER B 1 87 ? 20.21663 -55.02994 12.66782 1.000 16.57252 86 SER B N 1
ATOM 3775 C CA . SER B 1 87 ? 20.22935 -56.48213 12.60894 1.000 15.72252 86 SER B CA 1
ATOM 3776 C C . SER B 1 87 ? 21.23305 -57.05378 13.61305 1.000 17.00252 86 SER B C 1
ATOM 3777 O O . SER B 1 87 ? 22.25536 -56.42813 13.90618 1.000 17.73252 86 SER B O 1
ATOM 3780 N N . PRO B 1 88 ? 20.95596 -58.24454 14.16563 1.000 16.78065 87 PRO B N 1
ATOM 3781 C CA . PRO B 1 88 ? 21.83414 -58.79475 15.21471 1.000 16.31065 87 PRO B CA 1
ATOM 3782 C C . PRO B 1 88 ? 23.26137 -59.03197 14.76410 1.000 17.98065 87 PRO B C 1
ATOM 3783 O O . PRO B 1 88 ? 24.14877 -59.13784 15.61564 1.000 16.90065 87 PRO B O 1
ATOM 3787 N N . THR B 1 89 ? 23.51160 -59.12332 13.45955 1.000 16.77490 88 THR B N 1
ATOM 3788 C CA . THR B 1 89 ? 24.86305 -59.26508 12.93491 1.000 20.38490 88 THR B CA 1
ATOM 3789 C C . THR B 1 89 ? 25.63474 -57.94856 12.92154 1.000 21.67490 88 THR B C 1
ATOM 3790 O O . THR B 1 89 ? 26.84419 -57.95829 12.68094 1.000 18.37490 88 THR B O 1
ATOM 3794 N N . HIS B 1 90 ? 24.97395 -56.82324 13.18495 1.000 16.52648 89 HIS B N 1
ATOM 3795 C CA . HIS B 1 90 ? 25.58585 -55.50891 13.02496 1.000 18.70648 89 HIS B CA 1
ATOM 3796 C C . HIS B 1 90 ? 25.36229 -54.59726 14.22319 1.000 20.78648 89 HIS B C 1
ATOM 3797 O O . HIS B 1 90 ? 25.71715 -53.41362 14.15776 1.000 16.81648 89 HIS B O 1
ATOM 3804 N N . ARG B 1 91 ? 24.80178 -55.11791 15.30933 1.000 16.15552 90 ARG B N 1
ATOM 3805 C CA . ARG B 1 91 ? 24.45633 -54.32451 16.47843 1.000 14.31552 90 ARG B CA 1
ATOM 3806 C C . ARG B 1 91 ? 25.70220 -53.90260 17.24791 1.000 16.66552 90 ARG B C 1
ATOM 3807 O O . ARG B 1 91 ? 26.76315 -54.52584 17.15932 1.000 19.31552 90 ARG B O 1
ATOM 3815 N N . ARG B 1 92 ? 25.54168 -52.84009 18.04046 1.000 16.01948 91 ARG B N 1
ATOM 3816 C CA . ARG B 1 92 ? 26.56835 -52.32345 18.94572 1.000 14.70948 91 ARG B CA 1
ATOM 3817 C C . ARG B 1 92 ? 27.84044 -51.94616 18.19089 1.000 20.71948 91 ARG B C 1
ATOM 3818 O O . ARG B 1 92 ? 28.95679 -52.10491 18.69537 1.000 22.10948 91 ARG B O 1
ATOM 3826 N N . ARG B 1 93 ? 27.65553 -51.44715 16.96990 1.000 16.57002 92 ARG B N 1
ATOM 3827 C CA . ARG B 1 93 ? 28.72109 -50.88383 16.15356 1.000 18.73002 92 ARG B CA 1
ATOM 3828 C C . ARG B 1 93 ? 28.44657 -49.41814 15.82665 1.000 21.79002 92 ARG B C 1
ATOM 3829 O O . ARG B 1 93 ? 29.12195 -48.84404 14.96313 1.000 19.77002 92 ARG B O 1
ATOM 3837 N N . GLY B 1 94 ? 27.46431 -48.80694 16.48810 1.000 19.17724 93 GLY B N 1
ATOM 3838 C CA . GLY B 1 94 ? 27.14882 -47.40449 16.31043 1.000 17.97724 93 GLY B CA 1
ATOM 3839 C C . GLY B 1 94 ? 26.21232 -47.07737 15.17189 1.000 15.91724 93 GLY B C 1
ATOM 3840 O O . GLY B 1 94 ? 26.04094 -45.89297 14.86212 1.000 17.84724 93 GLY B O 1
ATOM 3841 N N . LEU B 1 95 ? 25.58330 -48.07457 14.54664 1.000 16.01655 94 LEU B N 1
ATOM 3842 C CA . LEU B 1 95 ? 24.69744 -47.78462 13.41902 1.000 18.25655 94 LEU B CA 1
ATOM 3843 C C . LEU B 1 95 ? 23.48526 -46.96518 13.85509 1.000 17.98655 94 LEU B C 1
ATOM 3844 O O . LEU B 1 95 ? 23.11782 -45.98070 13.19679 1.000 18.56655 94 LEU B O 1
ATOM 3849 N N . LEU B 1 96 ? 22.83904 -47.35754 14.95736 1.000 16.30038 95 LEU B N 1
ATOM 3850 C CA . LEU B 1 96 ? 21.72069 -46.56014 15.45639 1.000 15.28038 95 LEU B CA 1
ATOM 3851 C C . LEU B 1 96 ? 22.15481 -45.12105 15.69011 1.000 14.70038 95 LEU B C 1
ATOM 3852 O O . LEU B 1 96 ? 21.47035 -44.17464 15.27749 1.000 15.55038 95 LEU B O 1
ATOM 3857 N N . THR B 1 97 ? 23.29816 -44.94556 16.35883 1.000 13.43317 96 THR B N 1
ATOM 3858 C CA . THR B 1 97 ? 23.80070 -43.61028 16.66244 1.000 18.99317 96 THR B CA 1
ATOM 3859 C C . THR B 1 97 ? 23.94260 -42.78043 15.39593 1.000 17.27317 96 THR B C 1
ATOM 3860 O O . THR B 1 97 ? 23.51054 -41.62083 15.34588 1.000 16.82317 96 THR B O 1
ATOM 3864 N N . THR B 1 98 ? 24.50908 -43.37412 14.34298 1.000 15.61338 97 THR B N 1
ATOM 3865 C CA . THR B 1 98 ? 24.64801 -42.64539 13.08605 1.000 19.30338 97 THR B CA 1
ATOM 3866 C C . THR B 1 98 ? 23.28608 -42.31424 12.48302 1.000 17.45338 97 THR B C 1
ATOM 3867 O O . THR B 1 98 ? 23.06832 -41.19338 12.00516 1.000 15.85338 97 THR B O 1
ATOM 3871 N N . MET B 1 99 ? 22.34805 -43.27116 12.50160 1.000 16.63139 98 MET B N 1
ATOM 3872 C CA . MET B 1 99 ? 21.02064 -42.98314 11.97336 1.000 16.61139 98 MET B CA 1
ATOM 3873 C C . MET B 1 99 ? 20.32991 -41.88864 12.77614 1.000 14.99139 98 MET B C 1
ATOM 3874 O O . MET B 1 99 ? 19.55195 -41.11337 12.21310 1.000 13.60139 98 MET B O 1
ATOM 3879 N N . MET B 1 100 ? 20.58615 -41.81545 14.08757 1.000 13.62955 99 MET B N 1
ATOM 3880 C CA . MET B 1 100 ? 19.96869 -40.77524 14.90739 1.000 16.32955 99 MET B CA 1
ATOM 3881 C C . MET B 1 100 ? 20.53327 -39.40386 14.55912 1.000 15.62955 99 MET B C 1
ATOM 3882 O O . MET B 1 100 ? 19.79252 -38.41704 14.51195 1.000 15.36955 99 MET B O 1
ATOM 3887 N N . ARG B 1 101 ? 21.84651 -39.32361 14.32677 1.000 18.43928 100 ARG B N 1
ATOM 3888 C CA . ARG B 1 101 ? 22.44456 -38.07068 13.87326 1.000 19.77928 100 ARG B CA 1
ATOM 3889 C C . ARG B 1 101 ? 21.83390 -37.62441 12.55318 1.000 18.90928 100 ARG B C 1
ATOM 3890 O O . ARG B 1 101 ? 21.47514 -36.45318 12.38595 1.000 22.55928 100 ARG B O 1
ATOM 3898 N N . HIS B 1 102 ? 21.70775 -38.55005 11.59959 1.000 19.14200 101 HIS B N 1
ATOM 3899 C CA . HIS B 1 102 ? 21.12289 -38.19278 10.31155 1.000 20.63200 101 HIS B CA 1
ATOM 3900 C C . HIS B 1 102 ? 19.67125 -37.77053 10.47856 1.000 23.22200 101 HIS B C 1
ATOM 3901 O O . HIS B 1 102 ? 19.24133 -36.74922 9.92723 1.000 18.66200 101 HIS B O 1
ATOM 3908 N N . GLN B 1 103 ? 18.89631 -38.54992 11.24128 1.000 16.64197 102 GLN B N 1
ATOM 3909 C CA . GLN B 1 103 ? 17.46438 -38.28135 11.34710 1.000 17.22197 102 GLN B CA 1
ATOM 3910 C C . GLN B 1 103 ? 17.19154 -36.95733 12.04891 1.000 14.35197 102 GLN B C 1
ATOM 3911 O O . GLN B 1 103 ? 16.35703 -36.16615 11.59538 1.000 16.06197 102 GLN B O 1
ATOM 3917 N N . LEU B 1 104 ? 17.87608 -36.69887 13.16474 1.000 15.35986 103 LEU B N 1
ATOM 3918 C CA . LEU B 1 104 ? 17.61853 -35.46577 13.90676 1.000 17.07986 103 LEU B CA 1
ATOM 3919 C C . LEU B 1 104 ? 17.93127 -34.23457 13.05852 1.000 19.24986 103 LEU B C 1
ATOM 3920 O O . LEU B 1 104 ? 17.22993 -33.21743 13.14319 1.000 17.74986 103 LEU B O 1
ATOM 3925 N N . ALA B 1 105 ? 18.96347 -34.31671 12.21398 1.000 18.24745 104 ALA B N 1
ATOM 3926 C CA . ALA B 1 105 ? 19.24115 -33.22140 11.28600 1.000 20.71745 104 ALA B CA 1
ATOM 3927 C C . ALA B 1 105 ? 18.13389 -33.09367 10.24701 1.000 22.37745 104 ALA B C 1
ATOM 3928 O O . ALA B 1 105 ? 17.69543 -31.98046 9.92499 1.000 23.42745 104 ALA B O 1
ATOM 3930 N N . ASP B 1 106 ? 17.65533 -34.22293 9.72444 1.000 18.86181 105 ASP B N 1
ATOM 3931 C CA . ASP B 1 106 ? 16.57238 -34.18255 8.74749 1.000 19.60181 105 ASP B CA 1
ATOM 3932 C C . ASP B 1 106 ? 15.31789 -33.56479 9.34992 1.000 22.16181 105 ASP B C 1
ATOM 3933 O O . ASP B 1 106 ? 14.67929 -32.69626 8.73811 1.000 22.10181 105 ASP B O 1
ATOM 3938 N N . ILE B 1 107 ? 14.96043 -33.99128 10.56381 1.000 16.57839 106 ILE B N 1
ATOM 3939 C CA . ILE B 1 107 ? 13.79133 -33.44227 11.24786 1.000 17.13839 106 ILE B CA 1
ATOM 3940 C C . ILE B 1 107 ? 13.91917 -31.93070 11.37746 1.000 20.76839 106 ILE B C 1
ATOM 3941 O O . ILE B 1 107 ? 12.99020 -31.17915 11.05493 1.000 20.30839 106 ILE B O 1
ATOM 3946 N N . ARG B 1 108 ? 15.07821 -31.46452 11.84918 1.000 20.20925 107 ARG B N 1
ATOM 3947 C CA . ARG B 1 108 ? 15.28795 -30.02700 11.99170 1.000 23.31925 107 ARG B CA 1
ATOM 3948 C C . ARG B 1 108 ? 15.10182 -29.30787 10.66060 1.000 24.40925 107 ARG B C 1
ATOM 3949 O O . ARG B 1 108 ? 14.43093 -28.26951 10.59521 1.000 24.14925 107 ARG B O 1
ATOM 3957 N N . SER B 1 109 ? 15.66571 -29.86357 9.58478 1.000 19.54970 108 SER B N 1
ATOM 3958 C CA . SER B 1 109 ? 15.58980 -29.21444 8.28081 1.000 25.71970 108 SER B CA 1
ATOM 3959 C C . SER B 1 109 ? 14.16271 -29.17491 7.75344 1.000 28.81970 108 SER B C 1
ATOM 3960 O O . SER B 1 109 ? 13.81468 -28.27877 6.97345 1.000 24.54970 108 SER B O 1
ATOM 3963 N N . ARG B 1 110 ? 13.32225 -30.11732 8.17309 1.000 20.57423 109 ARG B N 1
ATOM 3964 C CA . ARG B 1 110 ? 11.93755 -30.13652 7.73279 1.000 23.65423 109 ARG B CA 1
ATOM 3965 C C . ARG B 1 110 ? 11.05870 -29.15234 8.49593 1.000 25.75423 109 ARG B C 1
ATOM 3966 O O . ARG B 1 110 ? 9.86562 -29.05267 8.19729 1.000 27.65423 109 ARG B O 1
ATOM 3974 N N . GLY B 1 111 ? 11.61172 -28.41642 9.45686 1.000 22.61219 110 GLY B N 1
ATOM 3975 C CA . GLY B 1 111 ? 10.82576 -27.46643 10.21772 1.000 22.87219 110 GLY B CA 1
ATOM 3976 C C . GLY B 1 111 ? 10.04298 -28.04763 11.37434 1.000 26.00219 110 GLY B C 1
ATOM 3977 O O . GLY B 1 111 ? 9.26592 -27.32140 12.00199 1.000 22.46219 110 GLY B O 1
ATOM 3978 N N . GLU B 1 112 ? 10.21172 -29.33409 11.68118 1.000 20.72969 111 GLU B N 1
ATOM 3979 C CA . GLU B 1 112 ? 9.58479 -29.90426 12.86594 1.000 19.64969 111 GLU B CA 1
ATOM 3980 C C . GLU B 1 112 ? 10.40696 -29.54382 14.09785 1.000 17.81969 111 GLU B C 1
ATOM 3981 O O . GLU B 1 112 ? 11.62949 -29.72269 14.12008 1.000 20.14969 111 GLU B O 1
ATOM 3987 N N . SER B 1 113 ? 9.73832 -29.01325 15.11979 1.000 16.60736 112 SER B N 1
ATOM 3988 C CA . SER B 1 113 ? 10.45259 -28.57377 16.31215 1.000 17.12736 112 SER B CA 1
ATOM 3989 C C . SER B 1 113 ? 10.71206 -29.69676 17.31041 1.000 15.10736 112 SER B C 1
ATOM 3990 O O . SER B 1 113 ? 11.40754 -29.46520 18.30591 1.000 18.80736 112 SER B O 1
ATOM 3993 N N . LEU B 1 114 ? 10.16067 -30.88840 17.09288 1.000 15.30932 113 LEU B N 1
ATOM 3994 C CA . LEU B 1 114 ? 10.39038 -31.97013 18.03932 1.000 15.91932 113 LEU B CA 1
ATOM 3995 C C . LEU B 1 114 ? 10.07809 -33.30001 17.37070 1.000 14.66932 113 LEU B C 1
ATOM 3996 O O . LEU B 1 114 ? 9.45329 -33.35186 16.30721 1.000 12.47932 113 LEU B O 1
ATOM 4001 N N . ALA B 1 115 ? 10.56329 -34.37523 17.99752 1.000 15.37523 114 ALA B N 1
ATOM 4002 C CA . ALA B 1 115 ? 10.27991 -35.74310 17.59865 1.000 14.36523 114 ALA B CA 1
ATOM 4003 C C . ALA B 1 115 ? 9.62755 -36.47271 18.76513 1.000 12.05523 114 ALA B C 1
ATOM 4004 O O . ALA B 1 115 ? 9.85015 -36.13202 19.93094 1.000 12.99523 114 ALA B O 1
ATOM 4006 N N . MET B 1 116 ? 8.82251 -37.48521 18.45094 1.000 14.21190 115 MET B N 1
ATOM 4007 C CA . MET B 1 116 ? 8.19874 -38.31198 19.47931 1.000 11.24190 115 MET B CA 1
ATOM 4008 C C . MET B 1 116 ? 8.28943 -39.77693 19.07664 1.000 14.30190 115 MET B C 1
ATOM 4009 O O . MET B 1 116 ? 8.23162 -40.10872 17.88866 1.000 13.00190 115 MET B O 1
ATOM 4014 N N . LEU B 1 117 ? 8.42146 -40.65565 20.07417 1.000 12.60617 116 LEU B N 1
ATOM 4015 C CA . LEU B 1 117 ? 8.43167 -42.08847 19.79800 1.000 13.10617 116 LEU B CA 1
ATOM 4016 C C . LEU B 1 117 ? 7.96726 -42.86741 21.02230 1.000 11.89617 116 LEU B C 1
ATOM 4017 O O . LEU B 1 117 ? 8.00952 -42.37576 22.15220 1.000 11.32617 116 LEU B O 1
ATOM 4022 N N . PHE B 1 118 ? 7.49462 -44.08675 20.76316 1.000 10.50153 117 PHE B N 1
ATOM 4023 C CA . PHE B 1 118 ? 7.36278 -45.13805 21.76428 1.000 12.46153 117 PHE B CA 1
ATOM 4024 C C . PHE B 1 118 ? 8.65036 -45.95732 21.73752 1.000 15.64153 117 PHE B C 1
ATOM 4025 O O . PHE B 1 118 ? 9.28638 -46.09077 20.69108 1.000 18.40153 117 PHE B O 1
ATOM 4033 N N . ALA B 1 119 ? 9.04743 -46.50174 22.88409 1.000 12.60302 118 ALA B N 1
ATOM 4034 C CA . ALA B 1 119 ? 10.31535 -47.22074 22.96916 1.000 14.38302 118 ALA B CA 1
ATOM 4035 C C . ALA B 1 119 ? 10.07878 -48.67239 23.37078 1.000 14.63302 118 ALA B C 1
ATOM 4036 O O . ALA B 1 119 ? 9.39066 -48.93834 24.35807 1.000 13.88302 118 ALA B O 1
ATOM 4038 N N . SER B 1 120 ? 10.64065 -49.60797 22.59518 1.000 13.93566 119 SER B N 1
ATOM 4039 C CA . SER B 1 120 ? 10.65628 -51.00549 23.02320 1.000 15.54566 119 SER B CA 1
ATOM 4040 C C . SER B 1 120 ? 11.36868 -51.15521 24.36092 1.000 14.72566 119 SER B C 1
ATOM 4041 O O . SER B 1 120 ? 10.97475 -51.97165 25.20305 1.000 15.30566 119 SER B O 1
ATOM 4044 N N . GLU B 1 121 ? 12.46059 -50.41776 24.54295 1.000 9.65917 120 GLU B N 1
ATOM 4045 C CA . GLU B 1 121 ? 13.21114 -50.38743 25.79452 1.000 11.31917 120 GLU B CA 1
ATOM 4046 C C . GLU B 1 121 ? 13.57308 -48.92858 26.01580 1.000 11.24917 120 GLU B C 1
ATOM 4047 O O . GLU B 1 121 ? 14.38140 -48.38202 25.26070 1.000 12.00917 120 GLU B O 1
ATOM 4053 N N . ALA B 1 122 ? 12.99312 -48.31198 27.05007 1.000 9.39870 121 ALA B N 1
ATOM 4054 C CA . ALA B 1 122 ? 13.07067 -46.85613 27.18463 1.000 12.75870 121 ALA B CA 1
ATOM 4055 C C . ALA B 1 122 ? 14.50205 -46.34866 27.28789 1.000 13.69870 121 ALA B C 1
ATOM 4056 O O . ALA B 1 122 ? 14.77977 -45.21417 26.87769 1.000 11.64870 121 ALA B O 1
ATOM 4058 N N . LEU B 1 123 ? 15.42761 -47.15994 27.81447 1.000 14.25669 122 LEU B N 1
ATOM 4059 C CA . LEU B 1 123 ? 16.79308 -46.67280 28.03321 1.000 11.77669 122 LEU B CA 1
ATOM 4060 C C . LEU B 1 123 ? 17.58291 -46.46036 26.74453 1.000 13.89669 122 LEU B C 1
ATOM 4061 O O . LEU B 1 123 ? 18.70967 -45.95396 26.81583 1.000 14.45669 122 LEU B O 1
ATOM 4066 N N . ILE B 1 124 ? 17.04094 -46.83362 25.58103 1.000 12.28271 123 ILE B N 1
ATOM 4067 C CA . ILE B 1 124 ? 17.76911 -46.63441 24.32666 1.000 11.32271 123 ILE B CA 1
ATOM 4068 C C . ILE B 1 124 ? 18.00811 -45.14529 24.05755 1.000 13.94271 123 ILE B C 1
ATOM 4069 O O . ILE B 1 124 ? 19.10285 -44.73918 23.64121 1.000 13.61271 123 ILE B O 1
ATOM 4074 N N . TYR B 1 125 ? 16.99807 -44.30910 24.27455 1.000 10.78797 124 TYR B N 1
ATOM 4075 C CA . TYR B 1 125 ? 16.97870 -43.04035 23.55623 1.000 11.15797 124 TYR B CA 1
ATOM 4076 C C . TYR B 1 125 ? 17.45982 -41.83945 24.36103 1.000 13.47797 124 TYR B C 1
ATOM 4077 O O . TYR B 1 125 ? 17.67468 -40.77071 23.76187 1.000 15.48797 124 TYR B O 1
ATOM 4086 N N . GLY B 1 126 ? 17.64077 -41.96141 25.68514 1.000 11.93871 125 GLY B N 1
ATOM 4087 C CA . GLY B 1 126 ? 18.06049 -40.79531 26.46523 1.000 11.55871 125 GLY B CA 1
ATOM 4088 C C . GLY B 1 126 ? 19.39672 -40.22865 26.01353 1.000 13.62871 125 GLY B C 1
ATOM 4089 O O . GLY B 1 126 ? 19.60456 -39.00505 26.02154 1.000 14.22871 125 GLY B O 1
ATOM 4090 N N . ARG B 1 127 ? 20.30902 -41.10146 25.58321 1.000 13.37983 126 ARG B N 1
ATOM 4091 C CA . ARG B 1 127 ? 21.62519 -40.67028 25.12582 1.000 16.62983 126 ARG B CA 1
ATOM 4092 C C . ARG B 1 127 ? 21.55813 -39.80931 23.86921 1.000 16.45983 126 ARG B C 1
ATOM 4093 O O . ARG B 1 127 ? 22.55538 -39.17660 23.51971 1.000 14.60983 126 ARG B O 1
ATOM 4101 N N . PHE B 1 128 ? 20.42648 -39.79777 23.16679 1.000 14.54027 127 PHE B N 1
ATOM 4102 C CA . PHE B 1 128 ? 20.24449 -38.96139 21.99033 1.000 13.94027 127 PHE B CA 1
ATOM 4103 C C . PHE B 1 128 ? 19.43984 -37.70327 22.28635 1.000 16.67027 127 PHE B C 1
ATOM 4104 O O . PHE B 1 128 ? 19.17112 -36.92494 21.36389 1.000 16.18027 127 PHE B O 1
ATOM 4112 N N . GLY B 1 129 ? 19.04224 -37.48836 23.54044 1.000 16.65886 128 GLY B N 1
ATOM 4113 C CA . GLY B 1 129 ? 18.27536 -36.31637 23.91274 1.000 14.87886 128 GLY B CA 1
ATOM 4114 C C . GLY B 1 129 ? 16.79248 -36.53935 24.13432 1.000 14.33886 128 GLY B C 1
ATOM 4115 O O . GLY B 1 129 ? 16.08316 -35.57149 24.43082 1.000 14.09886 128 GLY B O 1
ATOM 4116 N N . TYR B 1 130 ? 16.29814 -37.77257 23.99918 1.000 12.43879 129 TYR B N 1
ATOM 4117 C CA . TYR B 1 130 ? 14.89211 -38.05699 24.26272 1.000 10.62879 129 TYR B CA 1
ATOM 4118 C C . TYR B 1 130 ? 14.64687 -38.19865 25.75553 1.000 9.90879 129 TYR B C 1
ATOM 4119 O O . TYR B 1 130 ? 15.45728 -38.78562 26.47838 1.000 12.77879 129 TYR B O 1
ATOM 4128 N N . GLY B 1 131 ? 13.51706 -37.69324 26.20942 1.000 10.51673 130 GLY B N 1
ATOM 4129 C CA . GLY B 1 131 ? 13.07808 -37.91845 27.57770 1.000 14.84673 130 GLY B CA 1
ATOM 4130 C C . GLY B 1 131 ? 11.65896 -38.44224 27.60415 1.000 11.91673 130 GLY B C 1
ATOM 4131 O O . GLY B 1 131 ? 10.79593 -37.95793 26.87285 1.000 11.09673 130 GLY B O 1
ATOM 4132 N N . VAL B 1 132 ? 11.42812 -39.45480 28.44478 1.000 12.50336 131 VAL B N 1
ATOM 4133 C CA . VAL B 1 132 ? 10.05837 -39.91486 28.66551 1.000 10.38336 131 VAL B CA 1
ATOM 4134 C C . VAL B 1 132 ? 9.24667 -38.73918 29.19511 1.000 11.54336 131 VAL B C 1
ATOM 4135 O O . VAL B 1 132 ? 9.55726 -38.18500 30.25661 1.000 10.86336 131 VAL B O 1
ATOM 4139 N N . ALA B 1 133 ? 8.21554 -38.34337 28.44541 1.000 9.87204 132 ALA B N 1
ATOM 4140 C CA . ALA B 1 133 ? 7.38982 -37.19031 28.77720 1.000 12.04204 132 ALA B CA 1
ATOM 4141 C C . ALA B 1 133 ? 5.94730 -37.53632 29.08978 1.000 11.86204 132 ALA B C 1
ATOM 4142 O O . ALA B 1 133 ? 5.23827 -36.70307 29.67156 1.000 10.56204 132 ALA B O 1
ATOM 4144 N N . THR B 1 134 ? 5.48665 -38.71525 28.69375 1.000 11.25448 133 THR B N 1
ATOM 4145 C CA . THR B 1 134 ? 4.10212 -39.11952 28.82861 1.000 10.06448 133 THR B CA 1
ATOM 4146 C C . THR B 1 134 ? 4.08413 -40.55228 29.32302 1.000 11.75448 133 THR B C 1
ATOM 4147 O O . THR B 1 134 ? 4.90590 -41.36133 28.88939 1.000 10.62448 133 THR B O 1
ATOM 4151 N N . GLU B 1 135 ? 3.14951 -40.86260 30.21450 1.000 11.30867 134 GLU B N 1
ATOM 4152 C CA . GLU B 1 135 ? 2.94311 -42.23401 30.66353 1.000 9.65867 134 GLU B CA 1
ATOM 4153 C C . GLU B 1 135 ? 1.55353 -42.69952 30.25694 1.000 14.18867 134 GLU B C 1
ATOM 4154 O O . GLU B 1 135 ? 0.66644 -41.90014 29.95879 1.000 12.99867 134 GLU B O 1
ATOM 4160 N N . SER B 1 136 ? 1.34951 -44.00643 30.26153 1.000 12.49980 135 SER B N 1
ATOM 4161 C CA . SER B 1 136 ? 0.01885 -44.51892 29.97920 1.000 14.26980 135 SER B CA 1
ATOM 4162 C C . SER B 1 136 ? -0.36112 -45.52509 31.04946 1.000 15.85980 135 SER B C 1
ATOM 4163 O O . SER B 1 136 ? 0.48971 -46.04157 31.78276 1.000 11.59980 135 SER B O 1
ATOM 4166 N N . ALA B 1 137 ? -1.66209 -45.77685 31.13484 1.000 11.52501 136 ALA B N 1
ATOM 4167 C CA . ALA B 1 137 ? -2.23770 -46.63914 32.15079 1.000 10.98501 136 ALA B CA 1
ATOM 4168 C C . ALA B 1 137 ? -2.96419 -47.78595 31.46762 1.000 13.27501 136 ALA B C 1
ATOM 4169 O O . ALA B 1 137 ? -3.76592 -47.56742 30.55294 1.000 13.50501 136 ALA B O 1
ATOM 4171 N N . GLU B 1 138 ? -2.66771 -48.99903 31.90217 1.000 9.02132 137 GLU B N 1
ATOM 4172 C CA . GLU B 1 138 ? -3.51587 -50.14462 31.61045 1.000 9.96132 137 GLU B CA 1
ATOM 4173 C C . GLU B 1 138 ? -4.56101 -50.18967 32.71152 1.000 11.59132 137 GLU B C 1
ATOM 4174 O O . GLU B 1 138 ? -4.22347 -50.38436 33.88787 1.000 11.37132 137 GLU B O 1
ATOM 4180 N N . LEU B 1 139 ? -5.81903 -49.96027 32.33589 1.000 7.84785 138 LEU B N 1
ATOM 4181 C CA . LEU B 1 139 ? -6.94769 -49.93663 33.25328 1.000 9.24785 138 LEU B CA 1
ATOM 4182 C C . LEU B 1 139 ? -7.72984 -51.23793 33.08002 1.000 10.37785 138 LEU B C 1
ATOM 4183 O O . LEU B 1 139 ? -8.04285 -51.62390 31.95094 1.000 11.39785 138 LEU B O 1
ATOM 4188 N N . SER B 1 140 ? -8.01851 -51.92704 34.17963 1.000 10.39321 139 SER B N 1
ATOM 4189 C CA . SER B 1 140 ? -8.69049 -53.21469 34.03211 1.000 10.08321 139 SER B CA 1
ATOM 4190 C C . SER B 1 140 ? -9.47825 -53.53663 35.28987 1.000 12.67321 139 SER B C 1
ATOM 4191 O O . SER B 1 140 ? -9.23527 -52.97744 36.35813 1.000 9.78321 139 SER B O 1
ATOM 4194 N N . GLY B 1 141 ? -10.41012 -54.47189 35.16745 1.000 9.40941 140 GLY B N 1
ATOM 4195 C CA . GLY B 1 141 ? -11.16799 -54.83345 36.34722 1.000 11.64941 140 GLY B CA 1
ATOM 4196 C C . GLY B 1 141 ? -12.32210 -55.73828 35.99930 1.000 11.26941 140 GLY B C 1
ATOM 4197 O O . GLY B 1 141 ? -12.58445 -56.03891 34.83180 1.000 11.14941 140 GLY B O 1
ATOM 4198 N N . GLN B 1 142 ? -12.98156 -56.20477 37.05460 1.000 10.01726 141 GLN B N 1
ATOM 4199 C CA . GLN B 1 142 ? -14.21204 -56.98646 36.92324 1.000 8.89726 141 GLN B CA 1
ATOM 4200 C C . GLN B 1 142 ? -15.36252 -56.02453 36.65927 1.000 9.51726 141 GLN B C 1
ATOM 4201 O O . GLN B 1 142 ? -15.58892 -55.11688 37.45829 1.000 10.82726 141 GLN B O 1
ATOM 4207 N N . VAL B 1 143 ? -16.09428 -56.22708 35.55827 1.000 8.58852 142 VAL B N 1
ATOM 4208 C CA . VAL B 1 143 ? -17.11260 -55.25317 35.17138 1.000 8.17852 142 VAL B CA 1
ATOM 4209 C C . VAL B 1 143 ? -18.18811 -55.10120 36.24353 1.000 11.21852 142 VAL B C 1
ATOM 4210 O O . VAL B 1 143 ? -18.73739 -53.99836 36.43044 1.000 13.37852 142 VAL B O 1
ATOM 4214 N N . ARG B 1 144 ? -18.48680 -56.17124 36.98493 1.000 12.80944 143 ARG B N 1
ATOM 4215 C CA . ARG B 1 144 ? -19.52606 -56.10070 38.00284 1.000 11.97944 143 ARG B CA 1
ATOM 4216 C C . ARG B 1 144 ? -19.09595 -55.35149 39.24989 1.000 14.34944 143 ARG B C 1
ATOM 4217 O O . ARG B 1 144 ? -19.93657 -55.13343 40.13074 1.000 14.64944 143 ARG B O 1
ATOM 4225 N N . GLU B 1 145 ? -17.82534 -54.94985 39.32870 1.000 11.99569 144 GLU B N 1
ATOM 4226 C CA . GLU B 1 145 ? -17.30402 -54.08687 40.38128 1.000 14.36569 144 GLU B CA 1
ATOM 4227 C C . GLU B 1 145 ? -17.16616 -52.63795 39.93387 1.000 14.83569 144 GLU B C 1
ATOM 4228 O O . GLU B 1 145 ? -16.67776 -51.80875 40.70714 1.000 11.01569 144 GLU B O 1
ATOM 4234 N N . LEU B 1 146 ? -17.57256 -52.30919 38.71050 1.000 11.79927 145 LEU B N 1
ATOM 4235 C CA . LEU B 1 146 ? -17.26084 -51.00884 38.13104 1.000 10.03927 145 LEU B CA 1
ATOM 4236 C C . LEU B 1 146 ? -18.50085 -50.12358 37.99234 1.000 11.89927 145 LEU B C 1
ATOM 4237 O O . LEU B 1 146 ? -18.61572 -49.34519 37.04318 1.000 10.12927 145 LEU B O 1
ATOM 4242 N N . ALA B 1 147 ? -19.43566 -50.22857 38.93240 1.000 11.46141 146 ALA B N 1
ATOM 4243 C CA . ALA B 1 147 ? -20.54748 -49.28998 38.95233 1.000 12.27141 146 ALA B CA 1
ATOM 4244 C C . ALA B 1 147 ? -20.02146 -47.86514 39.09186 1.000 13.58141 146 ALA B C 1
ATOM 4245 O O . ALA B 1 147 ? -18.97925 -47.62282 39.70440 1.000 11.02141 146 ALA B O 1
ATOM 4247 N N . PHE B 1 148 ? -20.75296 -46.92042 38.51013 1.000 12.84113 147 PHE B N 1
ATOM 4248 C CA . PHE B 1 148 ? -20.41352 -45.50638 38.59423 1.000 11.15113 147 PHE B CA 1
ATOM 4249 C C . PHE B 1 148 ? -20.99018 -44.88920 39.86392 1.000 16.74113 147 PHE B C 1
ATOM 4250 O O . PHE B 1 148 ? -21.92259 -45.42117 40.48158 1.000 12.86113 147 PHE B O 1
ATOM 4258 N N . ARG B 1 149 ? -20.44780 -43.72892 40.22725 1.000 10.68733 148 ARG B N 1
ATOM 4259 C CA . ARG B 1 149 ? -21.03546 -42.95078 41.30321 1.000 12.66733 148 ARG B CA 1
ATOM 4260 C C . ARG B 1 149 ? -22.49017 -42.61792 40.97438 1.000 14.51733 148 ARG B C 1
ATOM 4261 O O . ARG B 1 149 ? -22.87353 -42.55320 39.80682 1.000 15.99733 148 ARG B O 1
ATOM 4269 N N . PRO B 1 150 ? -23.32926 -42.41556 41.98754 1.000 18.01779 149 PRO B N 1
ATOM 4270 C CA . PRO B 1 150 ? -24.76036 -42.19274 41.70670 1.000 22.80779 149 PRO B CA 1
ATOM 4271 C C . PRO B 1 150 ? -25.07048 -40.86990 41.00529 1.000 20.35779 149 PRO B C 1
ATOM 4272 O O . PRO B 1 150 ? -26.13984 -40.76666 40.39523 1.000 23.74779 149 PRO B O 1
ATOM 4276 N N . THR B 1 151 ? -24.18946 -39.86779 41.03110 1.000 22.95441 150 THR B N 1
ATOM 4277 C CA . THR B 1 151 ? -24.49568 -38.63067 40.31149 1.000 25.39441 150 THR B CA 1
ATOM 4278 C C . THR B 1 151 ? -24.10956 -38.67952 38.83746 1.000 25.32441 150 THR B C 1
ATOM 4279 O O . THR B 1 151 ? -24.32206 -37.69317 38.12586 1.000 23.65441 150 THR B O 1
ATOM 4283 N N . VAL B 1 152 ? -23.55822 -39.78764 38.34924 1.000 17.61815 151 VAL B N 1
ATOM 4284 C CA . VAL B 1 152 ? -23.04490 -39.82298 36.98480 1.000 17.29815 151 VAL B CA 1
ATOM 4285 C C . VAL B 1 152 ? -24.22539 -39.91228 36.02258 1.000 17.78815 151 VAL B C 1
ATOM 4286 O O . VAL B 1 152 ? -24.89955 -40.94019 35.94174 1.000 17.33815 151 VAL B O 1
ATOM 4290 N N . ASP B 1 153 ? -24.45417 -38.83723 35.26887 1.000 20.90564 152 ASP B N 1
ATOM 4291 C CA . ASP B 1 153 ? -25.55305 -38.77409 34.31096 1.000 19.61564 152 ASP B CA 1
ATOM 4292 C C . ASP B 1 153 ? -25.14392 -39.44305 33.00248 1.000 18.92564 152 ASP B C 1
ATOM 4293 O O . ASP B 1 153 ? -24.16011 -39.03756 32.37244 1.000 17.72564 152 ASP B O 1
ATOM 4298 N N . LEU B 1 154 ? -25.90147 -40.45748 32.58528 1.000 16.76029 153 LEU B N 1
ATOM 4299 C CA . LEU B 1 154 ? -25.66897 -41.10843 31.30344 1.000 16.56029 153 LEU B CA 1
ATOM 4300 C C . LEU B 1 154 ? -26.39282 -40.42286 30.15080 1.000 21.94029 153 LEU B C 1
ATOM 4301 O O . LEU B 1 154 ? -26.21931 -40.83449 29.00216 1.000 17.77029 153 LEU B O 1
ATOM 4306 N N . GLY B 1 155 ? -27.19474 -39.38898 30.42334 1.000 21.61496 154 GLY B N 1
ATOM 4307 C CA . GLY B 1 155 ? -27.89973 -38.70113 29.35573 1.000 21.12496 154 GLY B CA 1
ATOM 4308 C C . GLY B 1 155 ? -28.96915 -39.57546 28.70269 1.000 25.94496 154 GLY B C 1
ATOM 4309 O O . GLY B 1 155 ? -29.33068 -40.65677 29.17768 1.000 23.49496 154 GLY B O 1
ATOM 4310 N N . ASP B 1 156 ? -29.46400 -39.08230 27.56562 1.000 26.69270 155 ASP B N 1
ATOM 4311 C CA . ASP B 1 156 ? -30.57627 -39.70892 26.86057 1.000 31.16270 155 ASP B CA 1
ATOM 4312 C C . ASP B 1 156 ? -30.17099 -40.27541 25.50324 1.000 28.54270 155 ASP B C 1
ATOM 4313 O O . ASP B 1 156 ? -31.03794 -40.54012 24.66568 1.000 26.57270 155 ASP B O 1
ATOM 4318 N N . GLY B 1 157 ? -28.87328 -40.46947 25.26532 1.000 21.11707 156 GLY B N 1
ATOM 4319 C CA . GLY B 1 157 ? -28.42339 -40.96957 23.98319 1.000 20.91707 156 GLY B CA 1
ATOM 4320 C C . GLY B 1 157 ? -28.58648 -42.47356 23.82846 1.000 23.02707 156 GLY B C 1
ATOM 4321 O O . GLY B 1 157 ? -28.96933 -43.19055 24.75170 1.000 20.79707 156 GLY B O 1
ATOM 4322 N N . THR B 1 158 ? -28.29480 -42.95466 22.61870 1.000 20.96508 157 THR B N 1
ATOM 4323 C CA . THR B 1 158 ? -28.37517 -44.37345 22.29437 1.000 21.91508 157 THR B CA 1
ATOM 4324 C C . THR B 1 158 ? -27.09158 -44.80825 21.60316 1.000 21.66508 157 THR B C 1
ATOM 4325 O O . THR B 1 158 ? -26.31193 -43.98068 21.12154 1.000 20.88508 157 THR B O 1
ATOM 4329 N N . LEU B 1 159 ? -26.88946 -46.12457 21.54168 1.000 20.32445 158 LEU B N 1
ATOM 4330 C CA . LEU B 1 159 ? -25.71412 -46.71141 20.91319 1.000 19.95445 158 LEU B CA 1
ATOM 4331 C C . LEU B 1 159 ? -26.11337 -47.67011 19.80140 1.000 21.94445 158 LEU B C 1
ATOM 4332 O O . LEU B 1 159 ? -27.16474 -48.31681 19.85611 1.000 19.95445 158 LEU B O 1
ATOM 4337 N N . GLU B 1 160 ? -25.24902 -47.76392 18.79851 1.000 19.39572 159 GLU B N 1
ATOM 4338 C CA . GLU B 1 160 ? -25.39383 -48.73732 17.73128 1.000 20.93572 159 GLU B CA 1
ATOM 4339 C C . GLU B 1 160 ? -24.04857 -49.37395 17.43954 1.000 23.10572 159 GLU B C 1
ATOM 4340 O O . GLU B 1 160 ? -23.01190 -48.70789 17.50030 1.000 20.30572 159 GLU B O 1
ATOM 4346 N N . GLU B 1 161 ? -24.07347 -50.66555 17.12763 1.000 16.30895 160 GLU B N 1
ATOM 4347 C CA A GLU B 1 161 ? -22.89254 -51.34029 16.61475 0.527 19.11895 160 GLU B CA 1
ATOM 4348 C CA B GLU B 1 161 ? -22.90884 -51.37674 16.61261 0.473 19.11895 160 GLU B CA 1
ATOM 4349 C C . GLU B 1 161 ? -22.87696 -51.17201 15.10058 1.000 23.03895 160 GLU B C 1
ATOM 4350 O O . GLU B 1 161 ? -23.86234 -51.47626 14.41650 1.000 22.52895 160 GLU B O 1
ATOM 4361 N N . VAL B 1 162 ? -21.76566 -50.65977 14.57323 1.000 21.90275 161 VAL B N 1
ATOM 4362 C CA . VAL B 1 162 ? -21.71916 -50.23845 13.17701 1.000 23.83275 161 VAL B CA 1
ATOM 4363 C C . VAL B 1 162 ? -20.52238 -50.86546 12.46809 1.000 22.27275 161 VAL B C 1
ATOM 4364 O O . VAL B 1 162 ? -19.61602 -51.41411 13.09037 1.000 21.13275 161 VAL B O 1
ATOM 4368 N N . SER B 1 163 ? -20.54208 -50.77644 11.13911 1.000 22.20226 162 SER B N 1
ATOM 4369 C CA . SER B 1 163 ? -19.42400 -51.21511 10.31821 1.000 25.94226 162 SER B CA 1
ATOM 4370 C C . SER B 1 163 ? -18.26508 -50.22937 10.43169 1.000 22.13226 162 SER B C 1
ATOM 4371 O O . SER B 1 163 ? -18.43399 -49.08205 10.85200 1.000 23.92226 162 SER B O 1
ATOM 4374 N N . ALA B 1 164 ? -17.07068 -50.69053 10.04578 1.000 22.27891 163 ALA B N 1
ATOM 4375 C CA . ALA B 1 164 ? -15.92881 -49.78741 9.98373 1.000 20.99891 163 ALA B CA 1
ATOM 4376 C C . ALA B 1 164 ? -16.25787 -48.56870 9.13552 1.000 23.85891 163 ALA B C 1
ATOM 4377 O O . ALA B 1 164 ? -15.91329 -47.43566 9.48997 1.000 22.75891 163 ALA B O 1
ATOM 4379 N N . GLU B 1 165 ? -16.96552 -48.78574 8.02687 1.000 26.82228 164 GLU B N 1
ATOM 4380 C CA . GLU B 1 165 ? -17.29773 -47.69357 7.12035 1.000 24.96228 164 GLU B CA 1
ATOM 4381 C C . GLU B 1 165 ? -18.22280 -46.68634 7.79005 1.000 23.46228 164 GLU B C 1
ATOM 4382 O O . GLU B 1 165 ? -18.00896 -45.47289 7.69104 1.000 24.68228 164 GLU B O 1
ATOM 4388 N N . THR B 1 166 ? -19.26367 -47.17008 8.47471 1.000 23.56536 165 THR B N 1
ATOM 4389 C CA . THR B 1 166 ? -20.16620 -46.25908 9.17787 1.000 20.82536 165 THR B CA 1
ATOM 4390 C C . THR B 1 166 ? -19.44069 -45.54417 10.31345 1.000 23.97536 165 THR B C 1
ATOM 4391 O O . THR B 1 166 ? -19.60040 -44.32807 10.50120 1.000 23.28536 165 THR B O 1
ATOM 4395 N N . PHE B 1 167 ? -18.61142 -46.28538 11.05593 1.000 21.58015 166 PHE B N 1
ATOM 4396 C CA . PHE B 1 167 ? -17.78456 -45.70366 12.10993 1.000 20.56015 166 PHE B CA 1
ATOM 4397 C C . PHE B 1 167 ? -16.94236 -44.54909 11.58433 1.000 18.92015 166 PHE B C 1
ATOM 4398 O O . PHE B 1 167 ? -16.92607 -43.45409 12.16316 1.000 21.14015 166 PHE B O 1
ATOM 4406 N N . LEU B 1 168 ? -16.23670 -44.78014 10.47771 1.000 21.65989 167 LEU B N 1
ATOM 4407 C CA . LEU B 1 168 ? -15.31393 -43.79101 9.93419 1.000 21.08989 167 LEU B CA 1
ATOM 4408 C C . LEU B 1 168 ? -16.02398 -42.58391 9.34156 1.000 24.61989 167 LEU B C 1
ATOM 4409 O O . LEU B 1 168 ? -15.36452 -41.57785 9.05836 1.000 24.08989 167 LEU B O 1
ATOM 4414 N N . ALA B 1 169 ? -17.34138 -42.64960 9.16267 1.000 21.64406 168 ALA B N 1
ATOM 4415 C CA . ALA B 1 169 ? -18.09917 -41.49090 8.71612 1.000 24.54406 168 ALA B CA 1
ATOM 4416 C C . ALA B 1 169 ? -18.39693 -40.51038 9.84305 1.000 25.64406 168 ALA B C 1
ATOM 4417 O O . ALA B 1 169 ? -18.79189 -39.37388 9.56300 1.000 24.99406 168 ALA B O 1
ATOM 4419 N N . SER B 1 170 ? -18.21912 -40.91554 11.09873 1.000 24.00311 169 SER B N 1
ATOM 4420 C CA . SER B 1 170 ? -18.57144 -40.08592 12.24768 1.000 21.29311 169 SER B CA 1
ATOM 4421 C C . SER B 1 170 ? -17.44233 -39.92771 13.25041 1.000 21.53311 169 SER B C 1
ATOM 4422 O O . SER B 1 170 ? -17.31194 -38.86094 13.85019 1.000 22.75311 169 SER B O 1
ATOM 4425 N N . ALA B 1 171 ? -16.65019 -40.97315 13.47580 1.000 19.46423 170 ALA B N 1
ATOM 4426 C CA . ALA B 1 171 ? -15.59916 -40.89704 14.48778 1.000 18.55423 170 ALA B CA 1
ATOM 4427 C C . ALA B 1 171 ? -14.57580 -39.79464 14.23437 1.000 20.52423 170 ALA B C 1
ATOM 4428 O O . ALA B 1 171 ? -14.18236 -39.13452 15.21060 1.000 18.58423 170 ALA B O 1
ATOM 4430 N N . PRO B 1 172 ? -14.09690 -39.54551 13.00261 1.000 21.92911 171 PRO B N 1
ATOM 4431 C CA . PRO B 1 172 ? -13.08535 -38.48971 12.83505 1.000 21.58911 171 PRO B CA 1
ATOM 4432 C C . PRO B 1 172 ? -13.51918 -37.12723 13.35560 1.000 21.62911 171 PRO B C 1
ATOM 4433 O O . PRO B 1 172 ? -12.71490 -36.44230 13.99744 1.000 21.69911 171 PRO B O 1
ATOM 4437 N N . ALA B 1 173 ? -14.76541 -36.70967 13.11053 1.000 20.94085 172 ALA B N 1
ATOM 4438 C CA . ALA B 1 173 ? -15.20292 -35.40740 13.60761 1.000 23.35085 172 ALA B CA 1
ATOM 4439 C C . ALA B 1 173 ? -15.25279 -35.38486 15.13301 1.000 21.11085 172 ALA B C 1
ATOM 4440 O O . ALA B 1 173 ? -14.85277 -34.39703 15.76030 1.000 20.47085 172 ALA B O 1
ATOM 4442 N N . ILE B 1 174 ? -15.76388 -36.45643 15.74292 1.000 19.99865 173 ILE B N 1
ATOM 4443 C CA . ILE B 1 174 ? -15.75285 -36.58102 17.20058 1.000 20.08865 173 ILE B CA 1
ATOM 4444 C C . ILE B 1 174 ? -14.33251 -36.43882 17.72558 1.000 18.85865 173 ILE B C 1
ATOM 4445 O O . ILE B 1 174 ? -14.05700 -35.65629 18.64231 1.000 17.02865 173 ILE B O 1
ATOM 4450 N N . TYR B 1 175 ? -13.41082 -37.19409 17.13198 1.000 17.76295 174 TYR B N 1
ATOM 4451 C CA . TYR B 1 175 ? -12.00829 -37.15346 17.53089 1.000 20.11295 174 TYR B CA 1
ATOM 4452 C C . TYR B 1 175 ? -11.42608 -35.74517 17.40609 1.000 20.32295 174 TYR B C 1
ATOM 4453 O O . TYR B 1 175 ? -10.79505 -35.23847 18.34112 1.000 17.51295 174 TYR B O 1
ATOM 4462 N N . ASP B 1 176 ? -11.63217 -35.09100 16.25390 1.000 22.56242 175 ASP B N 1
ATOM 4463 C CA . ASP B 1 176 ? -11.04449 -33.76707 16.04076 1.000 20.19242 175 ASP B CA 1
ATOM 4464 C C . ASP B 1 176 ? -11.55429 -32.75625 17.05228 1.000 21.60242 175 ASP B C 1
ATOM 4465 O O . ASP B 1 176 ? -10.81117 -31.85166 17.44898 1.000 23.50242 175 ASP B O 1
ATOM 4470 N N . ALA B 1 177 ? -12.81981 -32.88364 17.46399 1.000 20.08427 176 ALA B N 1
ATOM 4471 C CA . ALA B 1 177 ? -13.39836 -31.94330 18.41578 1.000 19.10427 176 ALA B CA 1
ATOM 4472 C C . ALA B 1 177 ? -12.85133 -32.14246 19.82077 1.000 19.44427 176 ALA B C 1
ATOM 4473 O O . ALA B 1 177 ? -12.81700 -31.19456 20.60666 1.000 22.74427 176 ALA B O 1
ATOM 4475 N N . VAL B 1 178 ? -12.42433 -33.35414 20.16093 1.000 20.89929 177 VAL B N 1
ATOM 4476 C CA . VAL B 1 178 ? -12.05083 -33.64759 21.54143 1.000 19.77929 177 VAL B CA 1
ATOM 4477 C C . VAL B 1 178 ? -10.55628 -33.45095 21.77767 1.000 18.72929 177 VAL B C 1
ATOM 4478 O O . VAL B 1 178 ? -10.15048 -32.93581 22.82014 1.000 20.50929 177 VAL B O 1
ATOM 4482 N N . ILE B 1 179 ? -9.70303 -33.82860 20.83297 1.000 18.65584 178 ILE B N 1
ATOM 4483 C CA . ILE B 1 179 ? -8.27897 -33.93067 21.15440 1.000 16.76584 178 ILE B CA 1
ATOM 4484 C C . ILE B 1 179 ? -7.58179 -32.60406 21.44938 1.000 17.12584 178 ILE B C 1
ATOM 4485 O O . ILE B 1 179 ? -6.51692 -32.64938 22.06937 1.000 15.83584 178 ILE B O 1
ATOM 4490 N N . PRO B 1 180 ? -8.08539 -31.41564 21.07375 1.000 20.76352 179 PRO B N 1
ATOM 4491 C CA . PRO B 1 180 ? -7.42034 -30.19210 21.55787 1.000 18.91352 179 PRO B CA 1
ATOM 4492 C C . PRO B 1 180 ? -7.35326 -30.09003 23.07279 1.000 18.81352 179 PRO B C 1
ATOM 4493 O O . PRO B 1 180 ? -6.50319 -29.35268 23.59488 1.000 19.52352 179 PRO B O 1
ATOM 4497 N N . GLY B 1 181 ? -8.21435 -30.79446 23.79657 1.000 16.39390 180 GLY B N 1
ATOM 4498 C CA . GLY B 1 181 ? -8.12822 -30.82844 25.23807 1.000 16.02390 180 GLY B CA 1
ATOM 4499 C C . GLY B 1 181 ? -7.28705 -31.95519 25.80298 1.000 19.76390 180 GLY B C 1
ATOM 4500 O O . GLY B 1 181 ? -7.20613 -32.10293 27.02722 1.000 18.45390 180 GLY B O 1
ATOM 4501 N N . LEU B 1 182 ? -6.65295 -32.75931 24.94602 1.000 15.46940 181 LEU B N 1
ATOM 4502 C CA . LEU B 1 182 ? -5.90257 -33.94647 25.35837 1.000 16.16940 181 LEU B CA 1
ATOM 4503 C C . LEU B 1 182 ? -4.50687 -33.84925 24.76516 1.000 15.03940 181 LEU B C 1
ATOM 4504 O O . LEU B 1 182 ? -4.23073 -34.43850 23.71411 1.000 14.85940 181 LEU B O 1
ATOM 4509 N N . PRO B 1 183 ? -3.60428 -33.10526 25.40391 1.000 14.11711 182 PRO B N 1
ATOM 4510 C CA . PRO B 1 183 ? -2.23979 -32.99212 24.86671 1.000 13.19711 182 PRO B CA 1
ATOM 4511 C C . PRO B 1 183 ? -1.60856 -34.36944 24.71009 1.000 13.70711 182 PRO B C 1
ATOM 4512 O O . PRO B 1 183 ? -1.83955 -35.27118 25.51782 1.000 14.69711 182 PRO B O 1
ATOM 4516 N N . GLY B 1 184 ? -0.82001 -34.52988 23.64801 1.000 12.39269 183 GLY B N 1
ATOM 4517 C CA . GLY B 1 184 ? -0.20623 -35.79743 23.29977 1.000 12.19269 183 GLY B CA 1
ATOM 4518 C C . GLY B 1 184 ? -0.91976 -36.52530 22.17597 1.000 13.35269 183 GLY B C 1
ATOM 4519 O O . GLY B 1 184 ? -0.28440 -37.27487 21.42910 1.000 13.02269 183 GLY B O 1
ATOM 4520 N N . GLN B 1 185 ? -2.22636 -36.31978 22.03895 1.000 11.54303 184 GLN B N 1
ATOM 4521 C CA . GLN B 1 185 ? -2.94351 -36.90069 20.91490 1.000 12.97303 184 GLN B CA 1
ATOM 4522 C C . GLN B 1 185 ? -2.43000 -36.31997 19.60119 1.000 11.93303 184 GLN B C 1
ATOM 4523 O O . GLN B 1 185 ? -2.01703 -35.15791 19.52747 1.000 16.15303 184 GLN B O 1
ATOM 4529 N N . MET B 1 186 ? -2.45906 -37.14263 18.55657 1.000 12.72974 185 MET B N 1
ATOM 4530 C CA . MET B 1 186 ? -2.00900 -36.74805 17.23210 1.000 12.50974 185 MET B CA 1
ATOM 4531 C C . MET B 1 186 ? -3.17161 -36.71562 16.24560 1.000 17.23974 185 MET B C 1
ATOM 4532 O O . MET B 1 186 ? -4.15396 -37.44419 16.39382 1.000 17.26974 185 MET B O 1
ATOM 4537 N N . SER B 1 187 ? -3.05868 -35.84699 15.24093 1.000 17.66165 186 SER B N 1
ATOM 4538 C CA . SER B 1 187 ? -4.08752 -35.76021 14.21119 1.000 17.21165 186 SER B CA 1
ATOM 4539 C C . SER B 1 187 ? -4.19471 -37.08086 13.46828 1.000 17.93165 186 SER B C 1
ATOM 4540 O O . SER B 1 187 ? -3.20647 -37.79214 13.28003 1.000 16.13165 186 SER B O 1
ATOM 4543 N N . ARG B 1 188 ? -5.40287 -37.40309 13.02238 1.000 14.65072 187 ARG B N 1
ATOM 4544 C CA . ARG B 1 188 ? -5.62315 -38.62975 12.26883 1.000 16.18072 187 ARG B CA 1
ATOM 4545 C C . ARG B 1 188 ? -6.19098 -38.27739 10.90459 1.000 19.61072 187 ARG B C 1
ATOM 4546 O O . ARG B 1 188 ? -7.33858 -37.83993 10.80193 1.000 18.37072 187 ARG B O 1
ATOM 4554 N N . THR B 1 189 ? -5.37580 -38.45028 9.87238 1.000 18.84357 188 THR B N 1
ATOM 4555 C CA . THR B 1 189 ? -5.83697 -38.43313 8.50154 1.000 20.38357 188 THR B CA 1
ATOM 4556 C C . THR B 1 189 ? -6.66664 -39.68615 8.23499 1.000 20.47357 188 THR B C 1
ATOM 4557 O O . THR B 1 189 ? -6.64137 -40.63802 9.02166 1.000 17.88357 188 THR B O 1
ATOM 4561 N N . PRO B 1 190 ? -7.40984 -39.72313 7.12358 1.000 19.35456 189 PRO B N 1
ATOM 4562 C CA . PRO B 1 190 ? -8.10189 -40.97537 6.76354 1.000 19.15456 189 PRO B CA 1
ATOM 4563 C C . PRO B 1 190 ? -7.16106 -42.16979 6.69397 1.000 18.98456 189 PRO B C 1
ATOM 4564 O O . PRO B 1 190 ? -7.53993 -43.28263 7.07757 1.000 21.67456 189 PRO B O 1
ATOM 4568 N N . GLU B 1 191 ? -5.92489 -41.96018 6.23809 1.000 19.66368 190 GLU B N 1
ATOM 4569 C CA . GLU B 1 191 ? -4.96886 -43.06031 6.16060 1.000 19.31368 190 GLU B CA 1
ATOM 4570 C C . GLU B 1 191 ? -4.57745 -43.54988 7.55187 1.000 22.01368 190 GLU B C 1
ATOM 4571 O O . GLU B 1 191 ? -4.44501 -44.76048 7.77740 1.000 19.57368 190 GLU B O 1
ATOM 4577 N N . TRP B 1 192 ? -4.38640 -42.62599 8.49793 1.000 17.90282 191 TRP B N 1
ATOM 4578 C CA . TRP B 1 192 ? -4.11559 -43.04116 9.86955 1.000 18.70282 191 TRP B CA 1
ATOM 4579 C C . TRP B 1 192 ? -5.32773 -43.73099 10.48481 1.000 19.61282 191 TRP B C 1
ATOM 4580 O O . TRP B 1 192 ? -5.17651 -44.72482 11.20270 1.000 21.59282 191 TRP B O 1
ATOM 4591 N N . TRP B 1 193 ? -6.54095 -43.24535 10.19607 1.000 17.51612 192 TRP B N 1
ATOM 4592 C CA . TRP B 1 193 ? -7.73022 -43.95432 10.66760 1.000 17.48612 192 TRP B CA 1
ATOM 4593 C C . TRP B 1 193 ? -7.78330 -45.36772 10.10405 1.000 19.64612 192 TRP B C 1
ATOM 4594 O O . TRP B 1 193 ? -8.21284 -46.30138 10.79257 1.000 19.94612 192 TRP B O 1
ATOM 4605 N N . ALA B 1 194 ? -7.34708 -45.54505 8.85349 1.000 17.65463 193 ALA B N 1
ATOM 4606 C CA . ALA B 1 194 ? -7.40099 -46.86533 8.23115 1.000 20.64463 193 ALA B CA 1
ATOM 4607 C C . ALA B 1 194 ? -6.50765 -47.85425 8.96545 1.000 20.80463 193 ALA B C 1
ATOM 4608 O O . ALA B 1 194 ? -6.88725 -49.01367 9.16979 1.000 20.58463 193 ALA B O 1
ATOM 4610 N N . SER B 1 195 ? -5.31235 -47.41270 9.36397 1.000 19.95973 194 SER B N 1
ATOM 4611 C CA . SER B 1 195 ? -4.42051 -48.26470 10.14242 1.000 20.61973 194 SER B CA 1
ATOM 4612 C C . SER B 1 195 ? -4.97701 -48.51900 11.53757 1.000 19.07973 194 SER B C 1
ATOM 4613 O O . SER B 1 195 ? -4.96588 -49.65836 12.01991 1.000 19.34973 194 SER B O 1
ATOM 4616 N N . TRP B 1 196 ? -5.47178 -47.46595 12.19453 1.000 16.91513 195 TRP B N 1
ATOM 4617 C CA . TRP B 1 196 ? -5.96724 -47.58085 13.56325 1.000 18.74513 195 TRP B CA 1
ATOM 4618 C C . TRP B 1 196 ? -7.16699 -48.51903 13.66657 1.000 20.56513 195 TRP B C 1
ATOM 4619 O O . TRP B 1 196 ? -7.33053 -49.19734 14.68849 1.000 18.81513 195 TRP B O 1
ATOM 4630 N N . THR B 1 197 ? -8.01349 -48.57497 12.63605 1.000 16.88256 196 THR B N 1
ATOM 4631 C CA . THR B 1 197 ? -9.19880 -49.43010 12.65122 1.000 18.76256 196 THR B CA 1
ATOM 4632 C C . THR B 1 197 ? -8.99340 -50.73944 11.89937 1.000 21.49256 196 THR B C 1
ATOM 4633 O O . THR B 1 197 ? -9.95845 -51.48798 11.70601 1.000 20.14256 196 THR B O 1
ATOM 4637 N N . LEU B 1 198 ? -7.76398 -51.03278 11.47710 1.000 19.30607 197 LEU B N 1
ATOM 4638 C CA . LEU B 1 198 ? -7.48612 -52.27137 10.76460 1.000 20.67607 197 LEU B CA 1
ATOM 4639 C C . LEU B 1 198 ? -7.81147 -53.46955 11.64950 1.000 20.70607 197 LEU B C 1
ATOM 4640 O O . LEU B 1 198 ? -7.37144 -53.53977 12.79832 1.000 18.70607 197 LEU B O 1
ATOM 4645 N N . ASP B 1 199 ? -8.58276 -54.41792 11.11547 1.000 20.35021 198 ASP B N 1
ATOM 4646 C CA . ASP B 1 199 ? -8.89875 -55.64717 11.84982 1.000 19.88021 198 ASP B CA 1
ATOM 4647 C C . ASP B 1 199 ? -7.72131 -56.61509 11.71179 1.000 23.44021 198 ASP B C 1
ATOM 4648 O O . ASP B 1 199 ? -7.79659 -57.66303 11.06626 1.000 23.58021 198 ASP B O 1
ATOM 4653 N N . SER B 1 200 ? -6.60698 -56.24535 12.34620 1.000 22.42444 199 SER B N 1
ATOM 4654 C CA . SER B 1 200 ? -5.35686 -56.95613 12.10886 1.000 22.90444 199 SER B CA 1
ATOM 4655 C C . SER B 1 200 ? -5.42480 -58.39306 12.62478 1.000 26.71444 199 SER B C 1
ATOM 4656 O O . SER B 1 200 ? -6.10214 -58.69917 13.61114 1.000 23.73444 199 SER B O 1
ATOM 4659 N N . GLU B 1 201 ? -4.70921 -59.28232 11.93040 1.000 27.79045 200 GLU B N 1
ATOM 4660 C CA . GLU B 1 201 ? -4.70198 -60.69563 12.30512 1.000 30.35045 200 GLU B CA 1
ATOM 4661 C C . GLU B 1 201 ? -4.04138 -60.91586 13.65997 1.000 31.05045 200 GLU B C 1
ATOM 4662 O O . GLU B 1 201 ? -4.47247 -61.77989 14.43236 1.000 27.58045 200 GLU B O 1
ATOM 4668 N N . GLU B 1 202 ? -2.98269 -60.15851 13.95738 1.000 27.68876 201 GLU B N 1
ATOM 4669 C CA . GLU B 1 202 ? -2.27151 -60.34397 15.21853 1.000 34.75876 201 GLU B CA 1
ATOM 4670 C C . GLU B 1 202 ? -3.20015 -60.10798 16.40605 1.000 32.94876 201 GLU B C 1
ATOM 4671 O O . GLU B 1 202 ? -3.23477 -60.90571 17.34923 1.000 34.04876 201 GLU B O 1
ATOM 4674 N N . LEU B 1 203 ? -3.98617 -59.02714 16.36304 1.000 30.75703 202 LEU B N 1
ATOM 4675 C CA . LEU B 1 203 ? -4.89881 -58.73991 17.46666 1.000 27.94703 202 LEU B CA 1
ATOM 4676 C C . LEU B 1 203 ? -6.07070 -59.71770 17.51429 1.000 30.04703 202 LEU B C 1
ATOM 4677 O O . LEU B 1 203 ? -6.58360 -60.00630 18.60315 1.000 33.52703 202 LEU B O 1
ATOM 4682 N N . GLN B 1 204 ? -6.50879 -60.23892 16.36187 1.000 27.06997 203 GLN B N 1
ATOM 4683 C CA . GLN B 1 204 ? -7.58252 -61.23273 16.36986 1.000 30.68997 203 GLN B CA 1
ATOM 4684 C C . GLN B 1 204 ? -7.18726 -62.46349 17.17699 1.000 32.72997 203 GLN B C 1
ATOM 4685 O O . GLN B 1 204 ? -8.00814 -63.01893 17.91697 1.000 35.16997 203 GLN B O 1
ATOM 4691 N N . LYS B 1 205 ? -5.92528 -62.89138 17.05498 1.000 36.28745 204 LYS B N 1
ATOM 4692 C CA . LYS B 1 205 ? -5.45105 -64.07042 17.77397 1.000 33.37745 204 LYS B CA 1
ATOM 4693 C C . LYS B 1 205 ? -5.55181 -63.88258 19.28357 1.000 33.54745 204 LYS B C 1
ATOM 4694 O O . LYS B 1 205 ? -5.90381 -64.81859 20.01020 1.000 38.80745 204 LYS B O 1
ATOM 4696 N N . GLU B 1 206 ? -5.24505 -62.68000 19.77652 1.000 35.15310 205 GLU B N 1
ATOM 4697 C CA . GLU B 1 206 ? -5.30771 -62.42935 21.21111 1.000 37.05310 205 GLU B CA 1
ATOM 4698 C C . GLU B 1 206 ? -6.73921 -62.29303 21.72543 1.000 38.65310 205 GLU B C 1
ATOM 4699 O O . GLU B 1 206 ? -6.98162 -62.51997 22.91809 1.000 35.18310 205 GLU B O 1
ATOM 4700 N N . SER B 1 207 ? -7.69224 -61.93546 20.86545 1.000 31.51852 206 SER B N 1
ATOM 4701 C CA . SER B 1 207 ? -9.04127 -61.66477 21.34589 1.000 27.15852 206 SER B CA 1
ATOM 4702 C C . SER B 1 207 ? -10.09879 -62.01928 20.31058 1.000 25.70852 206 SER B C 1
ATOM 4703 O O . SER B 1 207 ? -10.62108 -63.13866 20.30849 1.000 27.06852 206 SER B O 1
ATOM 4706 N N . GLY B 1 208 ? -10.43578 -61.06958 19.44901 1.000 21.77812 207 GLY B N 1
ATOM 4707 C CA . GLY B 1 208 ? -11.44292 -61.30089 18.43774 1.000 20.21812 207 GLY B CA 1
ATOM 4708 C C . GLY B 1 208 ? -11.42014 -60.18777 17.41746 1.000 21.24812 207 GLY B C 1
ATOM 4709 O O . GLY B 1 208 ? -10.55573 -59.31024 17.45165 1.000 22.30812 207 GLY B O 1
ATOM 4710 N N . LYS B 1 209 ? -12.39194 -60.22706 16.50704 1.000 20.05004 208 LYS B N 1
ATOM 4711 C CA . LYS B 1 209 ? -12.47297 -59.21212 15.46302 1.000 17.59004 208 LYS B CA 1
ATOM 4712 C C . LYS B 1 209 ? -12.86125 -57.86146 16.05010 1.000 20.98004 208 LYS B C 1
ATOM 4713 O O . LYS B 1 209 ? -13.68400 -57.77112 16.96795 1.000 17.09004 208 LYS B O 1
ATOM 4719 N N . VAL B 1 210 ? -12.28618 -56.79918 15.49066 1.000 16.63484 209 VAL B N 1
ATOM 4720 C CA . VAL B 1 210 ? -12.52216 -55.46471 16.02195 1.000 14.51484 209 VAL B CA 1
ATOM 4721 C C . VAL B 1 210 ? -13.96666 -55.05023 15.77279 1.000 17.45484 209 VAL B C 1
ATOM 4722 O O . VAL B 1 210 ? -14.55901 -55.36936 14.73308 1.000 18.24484 209 VAL B O 1
ATOM 4726 N N . ARG B 1 211 ? -14.53831 -54.33024 16.73543 1.000 15.09600 210 ARG B N 1
ATOM 4727 C CA . ARG B 1 211 ? -15.92139 -53.87499 16.69516 1.000 18.81600 210 ARG B CA 1
ATOM 4728 C C . ARG B 1 211 ? -15.97606 -52.37718 16.92513 1.000 16.59600 210 ARG B C 1
ATOM 4729 O O . ARG B 1 211 ? -15.12671 -51.80810 17.62004 1.000 15.61600 210 ARG B O 1
ATOM 4737 N N . PHE B 1 212 ? -17.00795 -51.74952 16.36400 1.000 15.92195 211 PHE B N 1
ATOM 4738 C CA . PHE B 1 212 ? -17.14684 -50.30425 16.38579 1.000 19.25195 211 PHE B CA 1
ATOM 4739 C C . PHE B 1 212 ? -18.50390 -49.93406 16.96316 1.000 20.17195 211 PHE B C 1
ATOM 4740 O O . PHE B 1 212 ? -19.50973 -50.59578 16.68357 1.000 19.40195 211 PHE B O 1
ATOM 4748 N N . VAL B 1 213 ? -18.51220 -48.89307 17.79520 1.000 16.71860 212 VAL B N 1
ATOM 4749 C CA . VAL B 1 213 ? -19.71855 -48.39261 18.44594 1.000 17.91860 212 VAL B CA 1
ATOM 4750 C C . VAL B 1 213 ? -19.79504 -46.89368 18.21108 1.000 20.59860 212 VAL B C 1
ATOM 4751 O O . VAL B 1 213 ? -18.78748 -46.18713 18.34100 1.000 18.87860 212 VAL B O 1
ATOM 4755 N N . LEU B 1 214 ? -20.98687 -46.39956 17.88590 1.000 17.40045 213 LEU B N 1
ATOM 4756 C CA . LEU B 1 214 ? -21.23974 -44.96638 17.87796 1.000 19.64045 213 LEU B CA 1
ATOM 4757 C C . LEU B 1 214 ? -22.32127 -44.63525 18.89963 1.000 19.77045 213 LEU B C 1
ATOM 4758 O O . LEU B 1 214 ? -23.30883 -45.36818 19.03929 1.000 20.17045 213 LEU B O 1
ATOM 4763 N N . HIS B 1 215 ? -22.11502 -43.53584 19.61793 1.000 17.76410 214 HIS B N 1
ATOM 4764 C CA . HIS B 1 215 ? -23.08884 -42.99621 20.55490 1.000 18.15410 214 HIS B CA 1
ATOM 4765 C C . HIS B 1 215 ? -23.76086 -41.78388 19.92717 1.000 19.45410 214 HIS B C 1
ATOM 4766 O O . HIS B 1 215 ? -23.07745 -40.84583 19.50783 1.000 18.45410 214 HIS B O 1
ATOM 4773 N N . TYR B 1 216 ? -25.09196 -41.78257 19.89836 1.000 22.28075 215 TYR B N 1
ATOM 4774 C CA . TYR B 1 216 ? -25.84987 -40.67101 19.33752 1.000 22.56075 215 TYR B CA 1
ATOM 4775 C C . TYR B 1 216 ? -26.61841 -39.94101 20.42709 1.000 21.56075 215 TYR B C 1
ATOM 4776 O O . TYR B 1 216 ? -27.25652 -40.57356 21.27100 1.000 20.32075 215 TYR B O 1
ATOM 4785 N N . GLU B 1 217 ? -26.57773 -38.60855 20.38616 1.000 21.81598 216 GLU B N 1
ATOM 4786 C CA . GLU B 1 217 ? -27.48110 -37.81230 21.20169 1.000 24.24598 216 GLU B CA 1
ATOM 4787 C C . GLU B 1 217 ? -28.92691 -38.09825 20.79212 1.000 25.24598 216 GLU B C 1
ATOM 4788 O O . GLU B 1 217 ? -29.19995 -38.73554 19.76949 1.000 25.43598 216 GLU B O 1
ATOM 4794 N N . SER B 1 218 ? -29.86484 -37.61344 21.60913 1.000 26.21364 217 SER B N 1
ATOM 4795 C CA . SER B 1 218 ? -31.27503 -37.85984 21.31912 1.000 29.22364 217 SER B CA 1
ATOM 4796 C C . SER B 1 218 ? -31.69934 -37.24067 19.98830 1.000 24.75364 217 SER B C 1
ATOM 4797 O O . SER B 1 218 ? -32.59984 -37.76602 19.32653 1.000 33.55364 217 SER B O 1
ATOM 4800 N N . ASP B 1 219 ? -31.05243 -36.15672 19.55836 1.000 26.74678 218 ASP B N 1
ATOM 4801 C CA . ASP B 1 219 ? -31.38429 -35.57743 18.25971 1.000 29.12678 218 ASP B CA 1
ATOM 4802 C C . ASP B 1 219 ? -30.66730 -36.25573 17.09602 1.000 31.16678 218 ASP B C 1
ATOM 4803 O O . ASP B 1 219 ? -30.81823 -35.80916 15.95444 1.000 28.68678 218 ASP B O 1
ATOM 4808 N N . GLY B 1 220 ? -29.88901 -37.30908 17.34673 1.000 27.90674 219 GLY B N 1
ATOM 4809 C CA . GLY B 1 220 ? -29.22212 -38.04233 16.28760 1.000 24.51674 219 GLY B CA 1
ATOM 4810 C C . GLY B 1 220 ? -27.78481 -37.64126 16.01259 1.000 26.57674 219 GLY B C 1
ATOM 4811 O O . GLY B 1 220 ? -27.14798 -38.24714 15.14135 1.000 26.36674 219 GLY B O 1
ATOM 4812 N N . THR B 1 221 ? -27.25736 -36.64619 16.71813 1.000 25.97785 220 THR B N 1
ATOM 4813 C CA . THR B 1 221 ? -25.87359 -36.23051 16.52466 1.000 28.13785 220 THR B CA 1
ATOM 4814 C C . THR B 1 221 ? -24.91611 -37.26728 17.10378 1.000 23.90785 220 THR B C 1
ATOM 4815 O O . THR B 1 221 ? -25.02910 -37.64123 18.27361 1.000 22.54785 220 THR B O 1
ATOM 4819 N N . ALA B 1 222 ? -23.96542 -37.72440 16.29128 1.000 23.43540 221 ALA B N 1
ATOM 4820 C CA . ALA B 1 222 ? -22.91893 -38.60512 16.79939 1.000 24.10540 221 ALA B CA 1
ATOM 4821 C C . ALA B 1 222 ? -22.04938 -37.83209 17.78584 1.000 23.72540 221 ALA B C 1
ATOM 4822 O O . ALA B 1 222 ? -21.48738 -36.79158 17.43404 1.000 25.46540 221 ALA B O 1
ATOM 4824 N N . SER B 1 223 ? -21.94755 -38.32678 19.02989 1.000 17.48978 222 SER B N 1
ATOM 4825 C CA . SER B 1 223 ? -21.19258 -37.62852 20.06161 1.000 20.28978 222 SER B CA 1
ATOM 4826 C C . SER B 1 223 ? -20.21562 -38.51200 20.82797 1.000 17.81978 222 SER B C 1
ATOM 4827 O O . SER B 1 223 ? -19.59630 -38.03123 21.78158 1.000 19.05978 222 SER B O 1
ATOM 4830 N N . GLY B 1 224 ? -20.06784 -39.77496 20.45962 1.000 15.50766 223 GLY B N 1
ATOM 4831 C CA . GLY B 1 224 ? -19.07206 -40.61707 21.09673 1.000 15.74766 223 GLY B CA 1
ATOM 4832 C C . GLY B 1 224 ? -18.86125 -41.86833 20.28188 1.000 15.72766 223 GLY B C 1
ATOM 4833 O O . GLY B 1 224 ? -19.66072 -42.19390 19.40341 1.000 16.64766 223 GLY B O 1
ATOM 4834 N N . PHE B 1 225 ? -17.76561 -42.56907 20.57977 1.000 15.65632 224 PHE B N 1
ATOM 4835 C CA . PHE B 1 225 ? -17.49715 -43.81138 19.88040 1.000 14.21632 224 PHE B CA 1
ATOM 4836 C C . PHE B 1 225 ? -16.65471 -44.72605 20.75505 1.000 19.39632 224 PHE B C 1
ATOM 4837 O O . PHE B 1 225 ? -16.06489 -44.29970 21.74996 1.000 16.21632 224 PHE B O 1
ATOM 4845 N N . ALA B 1 226 ? -16.62416 -46.00251 20.37330 1.000 15.71257 225 ALA B N 1
ATOM 4846 C CA . ALA B 1 226 ? -15.74408 -46.97527 20.99892 1.000 16.72257 225 ALA B CA 1
ATOM 4847 C C . ALA B 1 226 ? -15.21298 -47.93087 19.94251 1.000 17.09257 225 ALA B C 1
ATOM 4848 O O . ALA B 1 226 ? -15.88523 -48.23636 18.95323 1.000 17.35257 225 ALA B O 1
ATOM 4850 N N . ILE B 1 227 ? -13.98585 -48.38847 20.16468 1.000 13.89574 226 ILE B N 1
ATOM 4851 C CA . ILE B 1 227 ? -13.36355 -49.45694 19.39347 1.000 13.39574 226 ILE B CA 1
ATOM 4852 C C . ILE B 1 227 ? -12.98914 -50.54385 20.38967 1.000 11.79574 226 ILE B C 1
ATOM 4853 O O . ILE B 1 227 ? -12.29417 -50.25965 21.37017 1.000 13.72574 226 ILE B O 1
ATOM 4858 N N . TYR B 1 228 ? -13.44868 -51.77500 20.16247 1.000 12.05882 227 TYR B N 1
ATOM 4859 C CA . TYR B 1 228 ? -13.12236 -52.83364 21.11346 1.000 14.17882 227 TYR B CA 1
ATOM 4860 C C . TYR B 1 228 ? -13.11859 -54.19481 20.42676 1.000 14.79882 227 TYR B C 1
ATOM 4861 O O . TYR B 1 228 ? -13.61432 -54.35979 19.31142 1.000 15.21882 227 TYR B O 1
ATOM 4870 N N . ARG B 1 229 ? -12.54248 -55.17863 21.11509 1.000 13.60976 228 ARG B N 1
ATOM 4871 C CA . ARG B 1 229 ? -12.52753 -56.55956 20.64239 1.000 14.60976 228 ARG B CA 1
ATOM 4872 C C . ARG B 1 229 ? -13.04263 -57.47146 21.74872 1.000 17.55976 228 ARG B C 1
ATOM 4873 O O . ARG B 1 229 ? -12.61054 -57.34045 22.90545 1.000 14.02976 228 ARG B O 1
ATOM 4881 N N . PRO B 1 230 ? -13.93495 -58.41105 21.44247 1.000 19.32403 229 PRO B N 1
ATOM 4882 C CA . PRO B 1 230 ? -14.34902 -59.38855 22.44926 1.000 18.11403 229 PRO B CA 1
ATOM 4883 C C . PRO B 1 230 ? -13.38106 -60.55426 22.53558 1.000 18.91403 229 PRO B C 1
ATOM 4884 O O . PRO B 1 230 ? -12.73496 -60.94147 21.56124 1.000 20.74403 229 PRO B O 1
ATOM 4888 N N . LYS B 1 231 ? -13.30223 -61.12857 23.73053 1.000 17.51970 230 LYS B N 1
ATOM 4889 C CA . LYS B 1 231 ? -12.55159 -62.35813 23.96908 1.000 17.19970 230 LYS B CA 1
ATOM 4890 C C . LYS B 1 231 ? -13.48034 -63.29787 24.73110 1.000 20.29970 230 LYS B C 1
ATOM 4891 O O . LYS B 1 231 ? -13.59642 -63.18836 25.96367 1.000 17.25970 230 LYS B O 1
ATOM 4897 N N . PRO B 1 232 ? -14.17690 -64.20463 24.04216 1.000 19.23007 231 PRO B N 1
ATOM 4898 C CA . PRO B 1 232 ? -15.13524 -65.08095 24.72999 1.000 14.97007 231 PRO B CA 1
ATOM 4899 C C . PRO B 1 232 ? -14.43530 -66.02182 25.69898 1.000 17.11007 231 PRO B C 1
ATOM 4900 O O . PRO B 1 232 ? -13.23778 -66.29082 25.60330 1.000 20.33007 231 PRO B O 1
ATOM 4904 N N . GLY B 1 233 ? -15.20071 -66.52948 26.65142 1.000 16.99399 232 GLY B N 1
ATOM 4905 C CA . GLY B 1 233 ? -14.62464 -67.40646 27.65148 1.000 17.12399 232 GLY B CA 1
ATOM 4906 C C . GLY B 1 233 ? -15.68225 -67.83351 28.64297 1.000 18.15399 232 GLY B C 1
ATOM 4907 O O . GLY B 1 233 ? -16.71648 -67.17573 28.80552 1.000 15.68399 232 GLY B O 1
ATOM 4908 N N . TRP B 1 234 ? -15.40207 -68.95881 29.29842 1.000 18.55084 233 TRP B N 1
ATOM 4909 C CA . TRP B 1 234 ? -16.30378 -69.56354 30.26871 1.000 20.96084 233 TRP B CA 1
ATOM 4910 C C . TRP B 1 234 ? -15.47462 -70.06731 31.43775 1.000 22.79084 233 TRP B C 1
ATOM 4911 O O . TRP B 1 234 ? -14.36307 -70.56942 31.25082 1.000 21.67084 233 TRP B O 1
ATOM 4922 N N . GLY B 1 235 ? -15.99662 -69.87567 32.64643 1.000 20.04955 234 GLY B N 1
ATOM 4923 C CA . GLY B 1 235 ? -15.35771 -70.34187 33.85041 1.000 18.48955 234 GLY B CA 1
ATOM 4924 C C . GLY B 1 235 ? -16.11374 -71.49833 34.46953 1.000 19.91955 234 GLY B C 1
ATOM 4925 O O . GLY B 1 235 ? -17.03197 -72.06725 33.87818 1.000 19.76955 234 GLY B O 1
ATOM 4926 N N . ASP B 1 236 ? -15.72999 -71.81385 35.70574 1.000 20.74761 235 ASP B N 1
ATOM 4927 C CA . ASP B 1 236 ? -16.32135 -72.93257 36.42424 1.000 19.66761 235 ASP B CA 1
ATOM 4928 C C . ASP B 1 236 ? -17.74717 -72.65333 36.88443 1.000 24.75761 235 ASP B C 1
ATOM 4929 O O . ASP B 1 236 ? -18.46109 -73.59916 37.24552 1.000 22.35761 235 ASP B O 1
ATOM 4934 N N . ALA B 1 237 ? -18.17543 -71.38584 36.90281 1.000 17.01575 236 ALA B N 1
ATOM 4935 C CA . ALA B 1 237 ? -19.49374 -71.04818 37.42269 1.000 13.75575 236 ALA B CA 1
ATOM 4936 C C . ALA B 1 237 ? -20.31139 -70.18284 36.46831 1.000 19.61575 236 ALA B C 1
ATOM 4937 O O . ALA B 1 237 ? -21.32444 -69.60463 36.88876 1.000 19.56575 236 ALA B O 1
ATOM 4939 N N . GLY B 1 238 ? -19.91988 -70.08646 35.19999 1.000 16.16963 237 GLY B N 1
ATOM 4940 C CA . GLY B 1 238 ? -20.63195 -69.25457 34.25753 1.000 16.23963 237 GLY B CA 1
ATOM 4941 C C . GLY B 1 238 ? -19.71019 -68.60683 33.23970 1.000 17.19963 237 GLY B C 1
ATOM 4942 O O . GLY B 1 238 ? -18.52752 -68.94659 33.13733 1.000 15.50963 237 GLY B O 1
ATOM 4943 N N . PRO B 1 239 ? -20.24064 -67.66280 32.46107 1.000 13.40939 238 PRO B N 1
ATOM 4944 C CA . PRO B 1 239 ? -19.42835 -67.01797 31.42552 1.000 13.04939 238 PRO B CA 1
ATOM 4945 C C . PRO B 1 239 ? -18.32863 -66.17365 32.04297 1.000 16.26939 238 PRO B C 1
ATOM 4946 O O . PRO B 1 239 ? -18.41069 -65.73375 33.19154 1.000 12.90939 238 PRO B O 1
ATOM 4950 N N . ASN B 1 240 ? -17.29396 -65.93561 31.24500 1.000 13.06818 239 ASN B N 1
ATOM 4951 C CA . ASN B 1 240 ? -16.11357 -65.22972 31.72356 1.000 14.81818 239 ASN B CA 1
ATOM 4952 C C . ASN B 1 240 ? -15.44172 -64.50467 30.55976 1.000 17.13818 239 ASN B C 1
ATOM 4953 O O . ASN B 1 240 ? -14.22440 -64.58188 30.36794 1.000 14.90818 239 ASN B O 1
ATOM 4958 N N . ALA B 1 241 ? -16.23426 -63.79675 29.75706 1.000 12.59991 240 ALA B N 1
ATOM 4959 C CA . ALA B 1 241 ? -15.66174 -63.12937 28.60138 1.000 11.74991 240 ALA B CA 1
ATOM 4960 C C . ALA B 1 241 ? -14.95307 -61.84611 29.02223 1.000 14.83991 240 ALA B C 1
ATOM 4961 O O . ALA B 1 241 ? -15.21421 -61.27522 30.08470 1.000 11.32991 240 ALA B O 1
ATOM 4963 N N A GLU B 1 242 ? -14.02730 -61.42252 28.17133 0.469 13.73297 241 GLU B N 1
ATOM 4964 N N B GLU B 1 242 ? -14.04624 -61.37962 28.16242 0.531 13.72297 241 GLU B N 1
ATOM 4965 C CA A GLU B 1 242 ? -13.28321 -60.18962 28.34438 0.469 14.07297 241 GLU B CA 1
ATOM 4966 C CA B GLU B 1 242 ? -13.25619 -60.18108 28.42793 0.531 14.06297 241 GLU B CA 1
ATOM 4967 C C A GLU B 1 242 ? -13.62636 -59.23859 27.21128 0.469 14.09297 241 GLU B C 1
ATOM 4968 C C B GLU B 1 242 ? -13.33027 -59.24054 27.23177 0.531 14.24297 241 GLU B C 1
ATOM 4969 O O A GLU B 1 242 ? -13.96871 -59.66114 26.10220 0.469 14.70297 241 GLU B O 1
ATOM 4970 O O B GLU B 1 242 ? -13.20385 -59.67941 26.08547 0.531 15.34297 241 GLU B O 1
ATOM 4981 N N . LEU B 1 243 ? -13.53794 -57.94865 27.50072 1.000 10.14463 242 LEU B N 1
ATOM 4982 C CA . LEU B 1 243 ? -13.57113 -56.91781 26.47360 1.000 11.70463 242 LEU B CA 1
ATOM 4983 C C . LEU B 1 243 ? -12.23442 -56.18940 26.49399 1.000 13.63463 242 LEU B C 1
ATOM 4984 O O . LEU B 1 243 ? -11.80807 -55.71192 27.54900 1.000 10.87463 242 LEU B O 1
ATOM 4989 N N . HIS B 1 244 ? -11.57367 -56.12432 25.34073 1.000 13.07168 243 HIS B N 1
ATOM 4990 C CA . HIS B 1 244 ? -10.29947 -55.42239 25.20251 1.000 14.57168 243 HIS B CA 1
ATOM 4991 C C . HIS B 1 244 ? -10.59565 -54.11448 24.48021 1.000 13.43168 243 HIS B C 1
ATOM 4992 O O . HIS B 1 244 ? -10.82776 -54.09300 23.26853 1.000 13.90168 243 HIS B O 1
ATOM 4999 N N . VAL B 1 245 ? -10.58930 -53.03056 25.23179 1.000 10.50755 244 VAL B N 1
ATOM 5000 C CA . VAL B 1 245 ? -10.98647 -51.72982 24.72085 1.000 10.08755 244 VAL B CA 1
ATOM 5001 C C . VAL B 1 245 ? -9.77780 -51.05409 24.09691 1.000 13.84755 244 VAL B C 1
ATOM 5002 O O . VAL B 1 245 ? -8.72771 -50.92540 24.73517 1.000 11.36755 244 VAL B O 1
ATOM 5006 N N . GLN B 1 246 ? -9.92471 -50.62254 22.84802 1.000 11.71348 245 GLN B N 1
ATOM 5007 C CA . GLN B 1 246 ? -8.86354 -49.88290 22.17457 1.000 13.84348 245 GLN B CA 1
ATOM 5008 C C . GLN B 1 246 ? -9.01421 -48.37317 22.32676 1.000 15.74348 245 GLN B C 1
ATOM 5009 O O . GLN B 1 246 ? -8.00490 -47.65981 22.42176 1.000 15.69348 245 GLN B O 1
ATOM 5015 N N . GLU B 1 247 ? -10.24763 -47.86670 22.36534 1.000 14.06368 246 GLU B N 1
ATOM 5016 C CA . GLU B 1 247 ? -10.45457 -46.43159 22.48531 1.000 14.79368 246 GLU B CA 1
ATOM 5017 C C . GLU B 1 247 ? -11.91562 -46.16154 22.80940 1.000 17.64368 246 GLU B C 1
ATOM 5018 O O . GLU B 1 247 ? -12.79918 -46.82540 22.27049 1.000 15.61368 246 GLU B O 1
ATOM 5024 N N . VAL B 1 248 ? -12.15513 -45.20512 23.70404 1.000 15.42169 247 VAL B N 1
ATOM 5025 C CA . VAL B 1 248 ? -13.48676 -44.66136 23.96742 1.000 16.43169 247 VAL B CA 1
ATOM 5026 C C . VAL B 1 248 ? -13.35538 -43.14619 24.07795 1.000 19.68169 247 VAL B C 1
ATOM 5027 O O . VAL B 1 248 ? -12.50292 -42.64282 24.81988 1.000 13.26169 247 VAL B O 1
ATOM 5031 N N . LEU B 1 249 ? -14.19272 -42.41765 23.34376 1.000 14.91185 248 LEU B N 1
ATOM 5032 C CA . LEU B 1 249 ? -14.18831 -40.95964 23.39428 1.000 15.21185 248 LEU B CA 1
ATOM 5033 C C . LEU B 1 249 ? -15.61388 -40.43931 23.30694 1.000 17.61185 248 LEU B C 1
ATOM 5034 O O . LEU B 1 249 ? -16.46499 -41.04698 22.65498 1.000 16.43185 248 LEU B O 1
ATOM 5039 N N . GLY B 1 250 ? -15.85483 -39.29439 23.93977 1.000 18.97267 249 GLY B N 1
ATOM 5040 C CA . GLY B 1 250 ? -17.12827 -38.60277 23.80781 1.000 17.03267 249 GLY B CA 1
ATOM 5041 C C . GLY B 1 250 ? -16.92885 -37.10446 23.88301 1.000 19.59267 249 GLY B C 1
ATOM 5042 O O . GLY B 1 250 ? -16.00858 -36.61576 24.54712 1.000 18.17267 249 GLY B O 1
ATOM 5043 N N . THR B 1 251 ? -17.79959 -36.36317 23.19192 1.000 18.86143 250 THR B N 1
ATOM 5044 C CA . THR B 1 251 ? -17.69364 -34.90864 23.17911 1.000 19.19143 250 THR B CA 1
ATOM 5045 C C . THR B 1 251 ? -18.34968 -34.25040 24.38750 1.000 19.99143 250 THR B C 1
ATOM 5046 O O . THR B 1 251 ? -18.24663 -33.03183 24.53834 1.000 18.54143 250 THR B O 1
ATOM 5050 N N . ASN B 1 252 ? -19.01929 -35.00582 25.24626 1.000 17.20556 251 ASN B N 1
ATOM 5051 C CA . ASN B 1 252 ? -19.59690 -34.45267 26.46135 1.000 17.38556 251 ASN B CA 1
ATOM 5052 C C . ASN B 1 252 ? -19.57696 -35.54211 27.52376 1.000 17.08556 251 ASN B C 1
ATOM 5053 O O . ASN B 1 252 ? -19.35839 -36.71770 27.20358 1.000 15.10556 251 ASN B O 1
ATOM 5058 N N . PRO B 1 253 ? -19.76271 -35.18534 28.79941 1.000 15.37572 252 PRO B N 1
ATOM 5059 C CA . PRO B 1 253 ? -19.63446 -36.20281 29.86160 1.000 14.92572 252 PRO B CA 1
ATOM 5060 C C . PRO B 1 253 ? -20.65309 -37.32686 29.77500 1.000 17.34572 252 PRO B C 1
ATOM 5061 O O . PRO B 1 253 ? -20.36316 -38.45372 30.20423 1.000 16.21572 252 PRO B O 1
ATOM 5065 N N . ARG B 1 254 ? -21.84171 -37.05208 29.24250 1.000 14.03352 253 ARG B N 1
ATOM 5066 C CA . ARG B 1 254 ? -22.88353 -38.07130 29.18494 1.000 15.99352 253 ARG B CA 1
ATOM 5067 C C . ARG B 1 254 ? -22.55886 -39.12078 28.13479 1.000 15.55352 253 ARG B C 1
ATOM 5068 O O . ARG B 1 254 ? -22.68365 -40.32207 28.39182 1.000 17.57352 253 ARG B O 1
ATOM 5076 N N . SER B 1 255 ? -22.12173 -38.69302 26.95114 1.000 15.55562 254 SER B N 1
ATOM 5077 C CA . SER B 1 255 ? -21.80022 -39.66744 25.91733 1.000 15.76562 254 SER B CA 1
ATOM 5078 C C . SER B 1 255 ? -20.60172 -40.51817 26.32152 1.000 14.37562 254 SER B C 1
ATOM 5079 O O . SER B 1 255 ? -20.58505 -41.72371 26.07129 1.000 13.43562 254 SER B O 1
ATOM 5082 N N . TYR B 1 256 ? -19.59521 -39.91057 26.95528 1.000 15.76532 255 TYR B N 1
ATOM 5083 C CA . TYR B 1 256 ? -18.46349 -40.68961 27.45846 1.000 12.55532 255 TYR B CA 1
ATOM 5084 C C . TYR B 1 256 ? -18.93332 -41.72906 28.46998 1.000 13.51532 255 TYR B C 1
ATOM 5085 O O . TYR B 1 256 ? -18.64064 -42.92188 28.33831 1.000 11.63532 255 TYR B O 1
ATOM 5094 N N . ALA B 1 257 ? -19.70725 -41.29699 29.46757 1.000 11.70119 256 ALA B N 1
ATOM 5095 C CA . ALA B 1 257 ? -20.16193 -42.21647 30.50692 1.000 10.49119 256 ALA B CA 1
ATOM 5096 C C . ALA B 1 257 ? -21.08551 -43.29734 29.94457 1.000 13.61119 256 ALA B C 1
ATOM 5097 O O . ALA B 1 257 ? -20.99538 -44.46624 30.34076 1.000 14.00119 256 ALA B O 1
ATOM 5099 N N . ARG B 1 258 ? -21.99326 -42.92475 29.03279 1.000 12.62812 257 ARG B N 1
ATOM 5100 C CA . ARG B 1 258 ? -22.94267 -43.89754 28.48795 1.000 13.69812 257 ARG B CA 1
ATOM 5101 C C . ARG B 1 258 ? -22.23869 -44.93283 27.61723 1.000 15.95812 257 ARG B C 1
ATOM 5102 O O . ARG B 1 258 ? -22.60565 -46.11737 27.62662 1.000 13.47812 257 ARG B O 1
ATOM 5110 N N . THR B 1 259 ? -21.23603 -44.50394 26.84468 1.000 14.54449 258 THR B N 1
ATOM 5111 C CA . THR B 1 259 ? -20.49000 -45.44987 26.02218 1.000 11.70449 258 THR B CA 1
ATOM 5112 C C . THR B 1 259 ? -19.71283 -46.43044 26.89300 1.000 14.76449 258 THR B C 1
ATOM 5113 O O . THR B 1 259 ? -19.68186 -47.63075 26.60424 1.000 12.70449 258 THR B O 1
ATOM 5117 N N . TRP B 1 260 ? -19.09224 -45.94634 27.97278 1.000 12.93062 259 TRP B N 1
ATOM 5118 C CA . TRP B 1 260 ? -18.42695 -46.86120 28.90082 1.000 11.33062 259 TRP B CA 1
ATOM 5119 C C . TRP B 1 260 ? -19.43360 -47.81470 29.53295 1.000 14.33062 259 TRP B C 1
ATOM 5120 O O . TRP B 1 260 ? -19.20620 -49.02854 29.59656 1.000 11.77062 259 TRP B O 1
ATOM 5131 N N . ARG B 1 261 ? -20.56101 -47.27507 29.99471 1.000 13.48511 260 ARG B N 1
ATOM 5132 C CA . ARG B 1 261 ? -21.60099 -48.09424 30.61800 1.000 12.59511 260 ARG B CA 1
ATOM 5133 C C . ARG B 1 261 ? -22.09615 -49.17970 29.66877 1.000 14.39511 260 ARG B C 1
ATOM 5134 O O . ARG B 1 261 ? -22.33523 -50.31733 30.08590 1.000 14.03511 260 ARG B O 1
ATOM 5142 N N . TYR B 1 262 ? -22.22175 -48.85395 28.38225 1.000 14.08727 261 TYR B N 1
ATOM 5143 C CA . TYR B 1 262 ? -22.58469 -49.84769 27.37251 1.000 13.69727 261 TYR B CA 1
ATOM 5144 C C . TYR B 1 262 ? -21.61294 -51.03214 27.36898 1.000 16.27727 261 TYR B C 1
ATOM 5145 O O . TYR B 1 262 ? -22.03236 -52.19881 27.30658 1.000 14.44727 261 TYR B O 1
ATOM 5154 N N . LEU B 1 263 ? -20.30733 -50.75761 27.42614 1.000 11.81676 262 LEU B N 1
ATOM 5155 C CA . LEU B 1 263 ? -19.33659 -51.84624 27.43258 1.000 11.85676 262 LEU B CA 1
ATOM 5156 C C . LEU B 1 263 ? -19.37574 -52.61769 28.74514 1.000 11.53676 262 LEU B C 1
ATOM 5157 O O . LEU B 1 263 ? -19.32586 -53.85235 28.74644 1.000 15.50676 262 LEU B O 1
ATOM 5162 N N . LEU B 1 264 ? -19.48405 -51.90689 29.87279 1.000 11.55525 263 LEU B N 1
ATOM 5163 C CA . LEU B 1 264 ? -19.39911 -52.55646 31.17867 1.000 11.50525 263 LEU B CA 1
ATOM 5164 C C . LEU B 1 264 ? -20.59617 -53.46244 31.44779 1.000 14.69525 263 LEU B C 1
ATOM 5165 O O . LEU B 1 264 ? -20.46526 -54.45954 32.17725 1.000 12.96525 263 LEU B O 1
ATOM 5170 N N . ASP B 1 265 ? -21.75364 -53.15133 30.85819 1.000 14.13729 264 ASP B N 1
ATOM 5171 C CA . ASP B 1 265 ? -22.99408 -53.89259 31.09590 1.000 15.02729 264 ASP B CA 1
ATOM 5172 C C . ASP B 1 265 ? -23.25583 -54.99035 30.07214 1.000 14.02729 264 ASP B C 1
ATOM 5173 O O . ASP B 1 265 ? -24.31442 -55.62259 30.11971 1.000 14.63729 264 ASP B O 1
ATOM 5178 N N . MET B 1 266 ? -22.33527 -55.21917 29.14390 1.000 15.88414 265 MET B N 1
ATOM 5179 C CA . MET B 1 266 ? -22.53227 -56.22903 28.11524 1.000 13.29414 265 MET B CA 1
ATOM 5180 C C . MET B 1 266 ? -22.63479 -57.61848 28.74527 1.000 11.46414 265 MET B C 1
ATOM 5181 O O . MET B 1 266 ? -21.84705 -57.97543 29.62281 1.000 11.04414 265 MET B O 1
ATOM 5186 N N . ASP B 1 267 ? -23.61419 -58.40082 28.30844 1.000 12.01420 266 ASP B N 1
ATOM 5187 C CA . ASP B 1 267 ? -23.79517 -59.72776 28.88830 1.000 8.52420 266 ASP B CA 1
ATOM 5188 C C . ASP B 1 267 ? -22.66205 -60.68055 28.50888 1.000 13.64420 266 ASP B C 1
ATOM 5189 O O . ASP B 1 267 ? -22.01417 -60.52479 27.47129 1.000 12.59420 266 ASP B O 1
ATOM 5194 N N . LEU B 1 268 ? -22.45068 -61.68500 29.38012 1.000 7.14420 267 LEU B N 1
ATOM 5195 C CA . LEU B 1 268 ? -21.42660 -62.72978 29.32961 1.000 8.42420 267 LEU B CA 1
ATOM 5196 C C . LEU B 1 268 ? -20.04734 -62.21666 29.72896 1.000 10.06420 267 LEU B C 1
ATOM 5197 O O . LEU B 1 268 ? -19.16577 -63.01203 30.06437 1.000 10.42420 267 LEU B O 1
ATOM 5202 N N . VAL B 1 269 ? -19.86547 -60.90520 29.70723 1.000 11.22535 268 VAL B N 1
ATOM 5203 C CA . VAL B 1 269 ? -18.59458 -60.26685 30.03967 1.000 10.46535 268 VAL B CA 1
ATOM 5204 C C . VAL B 1 269 ? -18.39012 -60.27775 31.54871 1.000 10.82535 268 VAL B C 1
ATOM 5205 O O . VAL B 1 269 ? -19.31871 -60.00810 32.32202 1.000 11.62535 268 VAL B O 1
ATOM 5209 N N . ARG B 1 270 ? -17.16289 -60.56549 31.98353 1.000 10.58472 269 ARG B N 1
ATOM 5210 C CA . ARG B 1 270 ? -16.80918 -60.39268 33.38035 1.000 10.13472 269 ARG B CA 1
ATOM 5211 C C . ARG B 1 270 ? -15.60180 -59.48861 33.60066 1.000 12.44472 269 ARG B C 1
ATOM 5212 O O . ARG B 1 270 ? -15.43372 -58.98597 34.71778 1.000 9.83472 269 ARG B O 1
ATOM 5220 N N . LYS B 1 271 ? -14.77965 -59.25912 32.57512 1.000 8.20286 270 LYS B N 1
ATOM 5221 C CA . LYS B 1 271 ? -13.52011 -58.53890 32.70879 1.000 10.18286 270 LYS B CA 1
ATOM 5222 C C . LYS B 1 271 ? -13.39796 -57.53669 31.57280 1.000 9.53286 270 LYS B C 1
ATOM 5223 O O . LYS B 1 271 ? -13.84609 -57.79108 30.45300 1.000 10.70286 270 LYS B O 1
ATOM 5229 N N . ILE B 1 272 ? -12.78922 -56.38935 31.86654 1.000 11.68129 271 ILE B N 1
ATOM 5230 C CA . ILE B 1 272 ? -12.54029 -55.37285 30.85458 1.000 9.86129 271 ILE B CA 1
ATOM 5231 C C . ILE B 1 272 ? -11.10411 -54.90279 31.02041 1.000 11.29129 271 ILE B C 1
ATOM 5232 O O . ILE B 1 272 ? -10.56293 -54.88019 32.13339 1.000 8.63129 271 ILE B O 1
ATOM 5237 N N . LYS B 1 273 ? -10.47396 -54.58577 29.89105 1.000 8.92752 272 LYS B N 1
ATOM 5238 C CA . LYS B 1 273 ? -9.09366 -54.11122 29.85886 1.000 12.09752 272 LYS B CA 1
ATOM 5239 C C . LYS B 1 273 ? -9.01739 -52.96218 28.87314 1.000 11.68752 272 LYS B C 1
ATOM 5240 O O . LYS B 1 273 ? -9.52250 -53.06773 27.75411 1.000 12.09752 272 LYS B O 1
ATOM 5242 N N . TYR B 1 274 ? -8.40529 -51.86039 29.29060 1.000 13.58324 273 TYR B N 1
ATOM 5243 C CA . TYR B 1 274 ? -8.23456 -50.69066 28.43457 1.000 13.32324 273 TYR B CA 1
ATOM 5244 C C . TYR B 1 274 ? -6.75099 -50.33814 28.46689 1.000 13.81324 273 TYR B C 1
ATOM 5245 O O . TYR B 1 274 ? -6.29291 -49.68999 29.41149 1.000 11.45324 273 TYR B O 1
ATOM 5254 N N . HIS B 1 275 ? -5.99946 -50.79167 27.46558 1.000 16.99141 274 HIS B N 1
ATOM 5255 C CA . HIS B 1 275 ? -4.57737 -50.48396 27.40447 1.000 21.58141 274 HIS B CA 1
ATOM 5256 C C . HIS B 1 275 ? -4.34639 -49.08902 26.84526 1.000 16.76141 274 HIS B C 1
ATOM 5257 O O . HIS B 1 275 ? -5.05828 -48.62827 25.95187 0.955 18.53141 274 HIS B O 1
ATOM 5264 N N . GLY B 1 276 ? -3.30946 -48.43447 27.34923 1.000 19.23784 275 GLY B N 1
ATOM 5265 C CA . GLY B 1 276 ? -2.91842 -47.15831 26.79541 1.000 15.58784 275 GLY B CA 1
ATOM 5266 C C . GLY B 1 276 ? -3.79308 -45.99141 27.19109 1.000 25.13784 275 GLY B C 1
ATOM 5267 O O . GLY B 1 276 ? -3.72263 -44.93210 26.55674 1.000 22.93784 275 GLY B O 1
ATOM 5268 N N . ALA B 1 277 ? -4.60827 -46.14262 28.22774 1.000 15.53015 276 ALA B N 1
ATOM 5269 C CA . ALA B 1 277 ? -5.43155 -45.04137 28.69865 1.000 12.87015 276 ALA B CA 1
ATOM 5270 C C . ALA B 1 277 ? -4.57048 -43.95935 29.34832 1.000 14.60015 276 ALA B C 1
ATOM 5271 O O . ALA B 1 277 ? -3.37539 -44.12739 29.58869 1.000 13.39015 276 ALA B O 1
ATOM 5273 N N . SER B 1 278 ? -5.20558 -42.83318 29.64669 1.000 14.24270 277 SER B N 1
ATOM 5274 C CA . SER B 1 278 ? -4.53579 -41.76086 30.35764 1.000 11.85270 277 SER B CA 1
ATOM 5275 C C . SER B 1 278 ? -4.38308 -42.11119 31.82873 1.000 10.54270 277 SER B C 1
ATOM 5276 O O . SER B 1 278 ? -5.25103 -42.74789 32.42834 1.000 12.74270 277 SER B O 1
ATOM 5279 N N . VAL B 1 279 ? -3.28704 -41.64779 32.43334 1.000 10.31827 278 VAL B N 1
ATOM 5280 C CA . VAL B 1 279 ? -3.15600 -41.82664 33.87583 1.000 9.91827 278 VAL B CA 1
ATOM 5281 C C . VAL B 1 279 ? -4.20157 -41.03875 34.64714 1.000 10.89827 278 VAL B C 1
ATOM 5282 O O . VAL B 1 279 ? -4.40052 -41.30139 35.84167 1.000 12.17827 278 VAL B O 1
ATOM 5286 N N . GLN B 1 280 ? -4.87764 -40.08969 33.99083 1.000 8.49147 279 GLN B N 1
ATOM 5287 C CA . GLN B 1 280 ? -6.00164 -39.34794 34.55515 1.000 9.06147 279 GLN B CA 1
ATOM 5288 C C . GLN B 1 280 ? -7.26515 -39.54958 33.71693 1.000 12.69147 279 GLN B C 1
ATOM 5289 O O . GLN B 1 280 ? -8.07236 -38.62975 33.55087 1.000 12.74147 279 GLN B O 1
ATOM 5295 N N . GLU B 1 281 ? -7.43865 -40.75042 33.16486 1.000 11.94796 280 GLU B N 1
ATOM 5296 C CA . GLU B 1 281 ? -8.64007 -41.09405 32.40223 1.000 11.72796 280 GLU B CA 1
ATOM 5297 C C . GLU B 1 281 ? -9.89541 -40.80353 33.21655 1.000 11.53796 280 GLU B C 1
ATOM 5298 O O . GLU B 1 281 ? -9.95639 -41.12000 34.40737 1.000 8.73796 280 GLU B O 1
ATOM 5304 N N . GLU B 1 282 ? -10.89607 -40.17238 32.58160 1.000 11.20970 281 GLU B N 1
ATOM 5305 C CA . GLU B 1 282 ? -12.08477 -39.77343 33.33834 1.000 11.57970 281 GLU B CA 1
ATOM 5306 C C . GLU B 1 282 ? -12.73599 -40.97213 34.01516 1.000 8.31970 281 GLU B C 1
ATOM 5307 O O . GLU B 1 282 ? -13.26781 -40.85061 35.12749 1.000 10.68970 281 GLU B O 1
ATOM 5313 N N . LEU B 1 283 ? -12.71374 -42.13336 33.34922 1.000 9.95492 282 LEU B N 1
ATOM 5314 C CA . LEU B 1 283 ? -13.30240 -43.35607 33.90599 1.000 10.05492 282 LEU B CA 1
ATOM 5315 C C . LEU B 1 283 ? -12.79021 -43.64498 35.31307 1.000 10.56492 282 LEU B C 1
ATOM 5316 O O . LEU B 1 283 ? -13.52929 -44.16649 36.15796 1.000 9.29492 282 LEU B O 1
ATOM 5321 N N . ARG B 1 284 ? -11.51529 -43.33315 35.57919 1.000 10.82746 283 ARG B N 1
ATOM 5322 C CA . ARG B 1 284 ? -10.94542 -43.62991 36.89310 1.000 11.74746 283 ARG B CA 1
ATOM 5323 C C . ARG B 1 284 ? -11.72122 -42.93773 38.00552 1.000 12.02746 283 ARG B C 1
ATOM 5324 O O . ARG B 1 284 ? -11.78957 -43.45436 39.13049 1.000 11.24746 283 ARG B O 1
ATOM 5332 N N . TYR B 1 285 ? -12.30117 -41.76607 37.71518 1.000 10.08389 284 TYR B N 1
ATOM 5333 C CA . TYR B 1 285 ? -13.04145 -41.00179 38.71203 1.000 9.15389 284 TYR B CA 1
ATOM 5334 C C . TYR B 1 285 ? -14.54430 -41.21791 38.63175 1.000 9.68389 284 TYR B C 1
ATOM 5335 O O . TYR B 1 285 ? -15.24519 -40.90036 39.59999 1.000 11.76389 284 TYR B O 1
ATOM 5344 N N . LEU B 1 286 ? -15.05235 -41.78933 37.53036 1.000 9.67717 285 LEU B N 1
ATOM 5345 C CA . LEU B 1 286 ? -16.48086 -42.10302 37.46314 1.000 10.70717 285 LEU B CA 1
ATOM 5346 C C . LEU B 1 286 ? -16.85212 -43.27090 38.36831 1.000 11.97717 285 LEU B C 1
ATOM 5347 O O . LEU B 1 286 ? -17.97449 -43.31042 38.87830 1.000 11.67717 285 LEU B O 1
ATOM 5352 N N . VAL B 1 287 ? -15.94556 -44.23252 38.57596 1.000 10.96119 286 VAL B N 1
ATOM 5353 C CA . VAL B 1 287 ? -16.33065 -45.45746 39.28126 1.000 11.68119 286 VAL B CA 1
ATOM 5354 C C . VAL B 1 287 ? -16.55883 -45.17050 40.75844 1.000 11.77119 286 VAL B C 1
ATOM 5355 O O . VAL B 1 287 ? -15.82810 -44.38988 41.38635 1.000 11.71119 286 VAL B O 1
ATOM 5359 N N . ALA B 1 288 ? -17.58232 -45.82135 41.32316 1.000 12.45966 287 ALA B N 1
ATOM 5360 C CA . ALA B 1 288 ? -17.92182 -45.63149 42.72992 1.000 12.35966 287 ALA B CA 1
ATOM 5361 C C . ALA B 1 288 ? -16.84482 -46.17287 43.65674 1.000 11.69966 287 ALA B C 1
ATOM 5362 O O . ALA B 1 288 ? -16.61767 -45.60050 44.72754 1.000 11.03966 287 ALA B O 1
ATOM 5364 N N . ASN B 1 289 ? -16.17139 -47.26547 43.28007 1.000 9.50924 288 ASN B N 1
ATOM 5365 C CA . ASN B 1 289 ? -15.10248 -47.83065 44.09794 1.000 9.68924 288 ASN B CA 1
ATOM 5366 C C . ASN B 1 289 ? -13.78803 -47.70347 43.34050 1.000 11.00924 288 ASN B C 1
ATOM 5367 O O . ASN B 1 289 ? -13.45564 -48.55269 42.50641 1.000 10.07924 288 ASN B O 1
ATOM 5372 N N . HIS B 1 290 ? -13.03006 -46.66964 43.67154 1.000 9.26897 289 HIS B N 1
ATOM 5373 C CA . HIS B 1 290 ? -11.77880 -46.30545 43.01567 1.000 8.84897 289 HIS B CA 1
ATOM 5374 C C . HIS B 1 290 ? -10.90500 -47.52025 42.67863 1.000 10.75897 289 HIS B C 1
ATOM 5375 O O . HIS B 1 290 ? -10.57009 -47.71739 41.50263 1.000 10.59897 289 HIS B O 1
ATOM 5382 N N . PRO B 1 291 ? -10.52614 -48.36409 43.64537 1.000 10.44037 290 PRO B N 1
ATOM 5383 C CA . PRO B 1 291 ? -9.56489 -49.44444 43.32896 1.000 9.91037 290 PRO B CA 1
ATOM 5384 C C . PRO B 1 291 ? -10.14727 -50.58885 42.50693 1.000 15.35037 290 PRO B C 1
ATOM 5385 O O . PRO B 1 291 ? -9.37995 -51.46819 42.07744 1.000 10.57037 290 PRO B O 1
ATOM 5389 N N . SER B 1 292 ? -11.46500 -50.63940 42.29081 1.000 11.47721 291 SER B N 1
ATOM 5390 C CA . SER B 1 292 ? -11.99153 -51.68117 41.41010 1.000 12.53721 291 SER B CA 1
ATOM 5391 C C . SER B 1 292 ? -11.44072 -51.55919 39.99868 1.000 12.00721 291 SER B C 1
ATOM 5392 O O . SER B 1 292 ? -11.40927 -52.54709 39.26632 1.000 9.90721 291 SER B O 1
ATOM 5395 N N . LEU B 1 293 ? -11.01308 -50.37729 39.59387 1.000 10.02229 292 LEU B N 1
ATOM 5396 C CA . LEU B 1 293 ? -10.37056 -50.19798 38.30063 1.000 13.32229 292 LEU B CA 1
ATOM 5397 C C . LEU B 1 293 ? -8.87280 -50.19570 38.57485 1.000 12.01229 292 LEU B C 1
ATOM 5398 O O . LEU B 1 293 ? -8.31799 -49.19940 39.05396 1.000 7.66229 292 LEU B O 1
ATOM 5403 N N . GLU B 1 294 ? -8.23300 -51.33331 38.32915 1.000 8.86695 293 GLU B N 1
ATOM 5404 C CA . GLU B 1 294 ? -6.80162 -51.44848 38.55782 1.000 8.58695 293 GLU B CA 1
ATOM 5405 C C . GLU B 1 294 ? -6.05075 -50.59337 37.55231 1.000 10.22695 293 GLU B C 1
ATOM 5406 O O . GLU B 1 294 ? -6.49026 -50.40249 36.41885 1.000 10.70695 293 GLU B O 1
ATOM 5412 N N . CYS B 1 295 ? -4.88728 -50.09480 37.96084 1.000 8.36691 294 CYS B N 1
ATOM 5413 C CA . CYS B 1 295 ? -4.19174 -49.09068 37.16472 1.000 9.67691 294 CYS B CA 1
ATOM 5414 C C . CYS B 1 295 ? -2.70095 -49.38948 37.20291 1.000 12.87691 294 CYS B C 1
ATOM 5415 O O . CYS B 1 295 ? -2.07222 -49.24966 38.25494 1.000 11.18691 294 CYS B O 1
ATOM 5418 N N . VAL B 1 296 ? -2.14760 -49.80345 36.06425 1.000 10.57068 295 VAL B N 1
ATOM 5419 C CA . VAL B 1 296 ? -0.72657 -50.11787 35.92075 1.000 9.43068 295 VAL B CA 1
ATOM 5420 C C . VAL B 1 296 ? -0.12083 -49.09590 34.97597 1.000 9.54068 295 VAL B C 1
ATOM 5421 O O . VAL B 1 296 ? -0.57233 -48.96367 33.83381 1.000 10.78068 295 VAL B O 1
ATOM 5425 N N . VAL B 1 297 ? 0.91913 -48.39894 35.43675 1.000 10.31377 296 VAL B N 1
ATOM 5426 C CA . VAL B 1 297 ? 1.45122 -47.21361 34.76895 1.000 9.78377 296 VAL B CA 1
ATOM 5427 C C . VAL B 1 297 ? 2.82457 -47.52780 34.19268 1.000 11.84377 296 VAL B C 1
ATOM 5428 O O . VAL B 1 297 ? 3.67508 -48.12097 34.87132 1.000 11.51377 296 VAL B O 1
ATOM 5432 N N . SER B 1 298 ? 3.04094 -47.13977 32.93846 1.000 10.66488 297 SER B N 1
ATOM 5433 C CA . SER B 1 298 ? 4.34984 -47.30426 32.33486 1.000 12.42488 297 SER B CA 1
ATOM 5434 C C . SER B 1 298 ? 4.61597 -46.14023 31.38759 1.000 12.62488 297 SER B C 1
ATOM 5435 O O . SER B 1 298 ? 3.75788 -45.27556 31.16042 1.000 10.91488 297 SER B O 1
ATOM 5438 N N . ASP B 1 299 ? 5.82778 -46.12378 30.83834 1.000 11.61814 298 ASP B N 1
ATOM 5439 C CA . ASP B 1 299 ? 6.22963 -45.07513 29.90985 1.000 11.61814 298 ASP B CA 1
ATOM 5440 C C . ASP B 1 299 ? 5.44561 -45.17541 28.60779 1.000 16.88814 298 ASP B C 1
ATOM 5441 O O . ASP B 1 299 ? 5.12407 -46.26778 28.13432 1.000 12.51814 298 ASP B O 1
ATOM 5446 N N . ALA B 1 300 ? 5.16060 -44.01560 28.01032 1.000 11.46082 299 ALA B N 1
ATOM 5447 C CA . ALA B 1 300 ? 4.53595 -43.99786 26.69552 1.000 9.94082 299 ALA B CA 1
ATOM 5448 C C . ALA B 1 300 ? 5.43742 -43.25784 25.71140 1.000 14.10082 299 ALA B C 1
ATOM 5449 O O . ALA B 1 300 ? 6.32196 -43.86520 25.10589 1.000 17.86082 299 ALA B O 1
ATOM 5451 N N . ILE B 1 301 ? 5.26167 -41.95243 25.57313 1.000 11.55338 300 ILE B N 1
ATOM 5452 C CA . ILE B 1 301 ? 5.96422 -41.17299 24.55812 1.000 9.09338 300 ILE B CA 1
ATOM 5453 C C . ILE B 1 301 ? 7.22631 -40.54815 25.14524 1.000 12.44338 300 ILE B C 1
ATOM 5454 O O . ILE B 1 301 ? 7.22534 -40.02924 26.26925 1.000 13.11338 300 ILE B O 1
ATOM 5459 N N . GLN B 1 302 ? 8.31178 -40.60071 24.37281 1.000 11.00972 301 GLN B N 1
ATOM 5460 C CA . GLN B 1 302 ? 9.50856 -39.81559 24.63457 1.000 9.69972 301 GLN B CA 1
ATOM 5461 C C . GLN B 1 302 ? 9.57087 -38.63966 23.66540 1.000 11.71972 301 GLN B C 1
ATOM 5462 O O . GLN B 1 302 ? 9.23599 -38.77864 22.48434 1.000 11.89972 301 GLN B O 1
ATOM 5468 N N . VAL B 1 303 ? 10.01538 -37.49230 24.16964 1.000 12.46077 302 VAL B N 1
ATOM 5469 C CA . VAL B 1 303 ? 10.09693 -36.25543 23.39915 1.000 8.54077 302 VAL B CA 1
ATOM 5470 C C . VAL B 1 303 ? 11.56169 -35.92098 23.16320 1.000 12.35077 302 VAL B C 1
ATOM 5471 O O . VAL B 1 303 ? 12.38060 -36.00725 24.08458 1.000 12.38077 302 VAL B O 1
ATOM 5475 N N . ARG B 1 304 ? 11.88978 -35.54001 21.92642 1.000 11.46373 303 ARG B N 1
ATOM 5476 C CA . ARG B 1 304 ? 13.19492 -34.97906 21.58312 1.000 10.44373 303 ARG B CA 1
ATOM 5477 C C . ARG B 1 304 ? 12.95833 -33.56664 21.06435 1.000 13.28373 303 ARG B C 1
ATOM 5478 O O . ARG B 1 304 ? 12.40591 -33.39453 19.97473 1.000 14.10373 303 ARG B O 1
ATOM 5486 N N . LEU B 1 305 ? 13.36866 -32.56459 21.83402 1.000 14.01123 304 LEU B N 1
ATOM 5487 C CA . LEU B 1 305 ? 13.25297 -31.18173 21.37933 1.000 15.94123 304 LEU B CA 1
ATOM 5488 C C . LEU B 1 305 ? 14.36673 -30.90851 20.37587 1.000 14.75123 304 LEU B C 1
ATOM 5489 O O . LEU B 1 305 ? 15.54860 -31.05120 20.70254 1.000 15.03123 304 LEU B O 1
ATOM 5494 N N . VAL B 1 306 ? 13.98104 -30.53895 19.15744 1.000 16.77284 305 VAL B N 1
ATOM 5495 C CA . VAL B 1 306 ? 14.90576 -30.32248 18.05042 1.000 12.65284 305 VAL B CA 1
ATOM 5496 C C . VAL B 1 306 ? 15.17542 -28.83568 17.81890 1.000 21.22284 305 VAL B C 1
ATOM 5497 O O . VAL B 1 306 ? 16.31362 -28.44019 17.56197 1.000 21.80284 305 VAL B O 1
ATOM 5501 N N . ASP B 1 307 ? 14.13575 -28.00647 17.88675 1.000 15.38756 306 ASP B N 1
ATOM 5502 C CA . ASP B 1 307 ? 14.24176 -26.54390 17.86960 1.000 19.01756 306 ASP B CA 1
ATOM 5503 C C . ASP B 1 307 ? 13.74419 -26.09163 19.23969 1.000 17.40756 306 ASP B C 1
ATOM 5504 O O . ASP B 1 307 ? 12.54320 -25.88046 19.43761 1.000 19.61756 306 ASP B O 1
ATOM 5509 N N . ILE B 1 308 ? 14.66956 -25.95452 20.18398 1.000 15.86464 307 ILE B N 1
ATOM 5510 C CA . ILE B 1 308 ? 14.31758 -25.73892 21.58600 1.000 17.59464 307 ILE B CA 1
ATOM 5511 C C . ILE B 1 308 ? 13.47760 -24.47259 21.75618 1.000 19.77464 307 ILE B C 1
ATOM 5512 O O . ILE B 1 308 ? 12.35871 -24.55324 22.29012 1.000 16.17464 307 ILE B O 1
ATOM 5517 N N . PRO B 1 309 ? 13.93038 -23.29066 21.31759 1.000 20.03366 308 PRO B N 1
ATOM 5518 C CA . PRO B 1 309 ? 13.12069 -22.08988 21.59533 1.000 18.86366 308 PRO B CA 1
ATOM 5519 C C . PRO B 1 309 ? 11.79043 -22.07754 20.85322 1.000 16.09366 308 PRO B C 1
ATOM 5520 O O . PRO B 1 309 ? 10.80825 -21.53723 21.37335 1.000 20.94366 308 PRO B O 1
ATOM 5524 N N . ARG B 1 310 ? 11.70869 -22.69977 19.67813 1.000 17.73910 309 ARG B N 1
ATOM 5525 C CA . ARG B 1 310 ? 10.43596 -22.76083 18.97122 1.000 17.07910 309 ARG B CA 1
ATOM 5526 C C . ARG B 1 310 ? 9.44761 -23.67041 19.69536 1.000 20.23910 309 ARG B C 1
ATOM 5527 O O . ARG B 1 310 ? 8.28905 -23.29678 19.92268 1.000 18.73910 309 ARG B O 1
ATOM 5535 N N . ALA B 1 311 ? 9.89417 -24.87067 20.07738 1.000 20.89240 310 ALA B N 1
ATOM 5536 C CA . ALA B 1 311 ? 9.01931 -25.79321 20.79673 1.000 15.88240 310 ALA B CA 1
ATOM 5537 C C . ALA B 1 311 ? 8.50240 -25.18100 22.09630 1.000 13.84240 310 ALA B C 1
ATOM 5538 O O . ALA B 1 311 ? 7.31919 -25.32274 22.43397 1.000 14.88240 310 ALA B O 1
ATOM 5540 N N . LEU B 1 312 ? 9.37717 -24.51901 22.85709 1.000 13.26655 311 LEU B N 1
ATOM 5541 C CA . LEU B 1 312 ? 8.93518 -23.92048 24.11241 1.000 14.57655 311 LEU B CA 1
ATOM 5542 C C . LEU B 1 312 ? 7.95244 -22.77498 23.87917 1.000 17.94655 311 LEU B C 1
ATOM 5543 O O . LEU B 1 312 ? 7.13575 -22.46944 24.75734 1.000 17.12655 311 LEU B O 1
ATOM 5548 N N . ALA B 1 313 ? 8.01396 -22.12368 22.72042 1.000 16.95808 312 ALA B N 1
ATOM 5549 C CA . ALA B 1 313 ? 7.06688 -21.05375 22.41946 1.000 14.83808 312 ALA B CA 1
ATOM 5550 C C . ALA B 1 313 ? 5.78195 -21.55390 21.77281 1.000 16.03808 312 ALA B C 1
ATOM 5551 O O . ALA B 1 313 ? 4.81281 -20.78943 21.68189 1.000 16.31808 312 ALA B O 1
ATOM 5553 N N . GLN B 1 314 ? 5.73634 -22.81861 21.33699 1.000 15.25679 313 GLN B N 1
ATOM 5554 C CA . GLN B 1 314 ? 4.54665 -23.32814 20.66124 1.000 15.47679 313 GLN B CA 1
ATOM 5555 C C . GLN B 1 314 ? 3.47822 -23.81319 21.63321 1.000 15.74679 313 GLN B C 1
ATOM 5556 O O . GLN B 1 314 ? 2.29552 -23.83752 21.27439 1.000 14.96679 313 GLN B O 1
ATOM 5562 N N . ARG B 1 315 ? 3.85908 -24.23308 22.83661 1.000 13.42986 314 ARG B N 1
ATOM 5563 C CA . ARG B 1 315 ? 2.86292 -24.65483 23.81067 1.000 15.72986 314 ARG B CA 1
ATOM 5564 C C . ARG B 1 315 ? 2.45389 -23.47227 24.68124 1.000 17.54986 314 ARG B C 1
ATOM 5565 O O . ARG B 1 315 ? 3.02179 -22.38287 24.60505 1.000 17.70986 314 ARG B O 1
ATOM 5573 N N . ARG B 1 316 ? 1.44792 -23.69719 25.51399 1.000 13.90175 315 ARG B N 1
ATOM 5574 C CA . ARG B 1 316 ? 1.04549 -22.72964 26.51782 1.000 14.75175 315 ARG B CA 1
ATOM 5575 C C . ARG B 1 316 ? 1.31246 -23.30791 27.89838 1.000 16.30175 315 ARG B C 1
ATOM 5576 O O . ARG B 1 316 ? 1.48099 -24.52307 28.06669 1.000 16.34175 315 ARG B O 1
ATOM 5584 N N . TYR B 1 317 ? 1.36609 -22.42600 28.88734 1.000 13.48084 316 TYR B N 1
ATOM 5585 C CA . TYR B 1 317 ? 1.79520 -22.79360 30.22599 1.000 13.81084 316 TYR B CA 1
ATOM 5586 C C . TYR B 1 317 ? 0.64716 -22.59969 31.20632 1.000 16.77084 316 TYR B C 1
ATOM 5587 O O . TYR B 1 317 ? -0.18792 -21.70034 31.04251 1.000 16.17084 316 TYR B O 1
ATOM 5596 N N . ALA B 1 318 ? 0.59068 -23.48523 32.20937 1.000 13.44502 317 ALA B N 1
ATOM 5597 C CA . ALA B 1 318 ? -0.54102 -23.52008 33.13419 1.000 14.76502 317 ALA B CA 1
ATOM 5598 C C . ALA B 1 318 ? -0.62719 -22.27373 34.00525 1.000 15.04502 317 ALA B C 1
ATOM 5599 O O . ALA B 1 318 ? -1.69608 -21.99073 34.55820 1.000 14.44502 317 ALA B O 1
ATOM 5601 N N . ALA B 1 319 ? 0.47417 -21.54676 34.15516 1.000 14.60418 318 ALA B N 1
ATOM 5602 C CA . ALA B 1 319 ? 0.52411 -20.30954 34.92149 1.000 13.11418 318 ALA B CA 1
ATOM 5603 C C . ALA B 1 319 ? 1.69834 -19.50135 34.38983 1.000 14.74418 318 ALA B C 1
ATOM 5604 O O . ALA B 1 319 ? 2.45834 -19.97074 33.54359 1.000 15.49418 318 ALA B O 1
ATOM 5606 N N . ASP B 1 320 ? 1.83015 -18.27044 34.88129 1.000 16.38684 319 ASP B N 1
ATOM 5607 C CA . ASP B 1 320 ? 2.89030 -17.39358 34.39965 1.000 16.31684 319 ASP B CA 1
ATOM 5608 C C . ASP B 1 320 ? 4.26642 -17.91217 34.80175 1.000 16.46684 319 ASP B C 1
ATOM 5609 O O . ASP B 1 320 ? 4.48344 -18.34320 35.93931 1.000 17.53684 319 ASP B O 1
ATOM 5614 N N . VAL B 1 321 ? 5.20617 -17.85099 33.86176 1.000 18.03677 320 VAL B N 1
ATOM 5615 C CA . VAL B 1 321 ? 6.60160 -18.17435 34.13271 1.000 17.72677 320 VAL B CA 1
ATOM 5616 C C . VAL B 1 321 ? 7.49841 -17.17914 33.40100 1.000 18.83677 320 VAL B C 1
ATOM 5617 O O . VAL B 1 321 ? 7.17263 -16.71680 32.30306 1.000 17.06677 320 VAL B O 1
ATOM 5621 N N . ASP B 1 322 ? 8.62026 -16.83423 34.03506 1.000 19.15017 321 ASP B N 1
ATOM 5622 C CA . ASP B 1 322 ? 9.69900 -16.05483 33.42626 1.000 20.78017 321 ASP B CA 1
ATOM 5623 C C . ASP B 1 322 ? 10.97576 -16.63986 34.02104 1.000 16.52017 321 ASP B C 1
ATOM 5624 O O . ASP B 1 322 ? 11.32129 -16.34662 35.16984 1.000 17.32017 321 ASP B O 1
ATOM 5629 N N . VAL B 1 323 ? 11.64764 -17.50348 33.26569 1.000 16.41447 322 VAL B N 1
ATOM 5630 C CA . VAL B 1 323 ? 12.72013 -18.32134 33.81792 1.000 15.95447 322 VAL B CA 1
ATOM 5631 C C . VAL B 1 323 ? 13.82576 -18.44487 32.78463 1.000 16.70447 322 VAL B C 1
ATOM 5632 O O . VAL B 1 323 ? 13.56497 -18.49786 31.57756 1.000 17.86447 322 VAL B O 1
ATOM 5636 N N . VAL B 1 324 ? 15.06618 -18.47930 33.25492 1.000 16.72135 323 VAL B N 1
ATOM 5637 C CA . VAL B 1 324 ? 16.21897 -18.64614 32.38369 1.000 16.34135 323 VAL B CA 1
ATOM 5638 C C . VAL B 1 324 ? 16.73900 -20.06352 32.55729 1.000 17.32135 323 VAL B C 1
ATOM 5639 O O . VAL B 1 324 ? 17.08713 -20.47617 33.66883 1.000 18.99135 323 VAL B O 1
ATOM 5643 N N . LEU B 1 325 ? 16.79755 -20.80034 31.45930 1.000 17.83478 324 LEU B N 1
ATOM 5644 C CA . LEU B 1 325 ? 17.16321 -22.20691 31.47008 1.000 17.51478 324 LEU B CA 1
ATOM 5645 C C . LEU B 1 325 ? 18.52347 -22.37422 30.81990 1.000 15.91478 324 LEU B C 1
ATOM 5646 O O . LEU B 1 325 ? 18.68987 -22.04863 29.63985 1.000 18.79478 324 LEU B O 1
ATOM 5651 N N . GLU B 1 326 ? 19.48230 -22.91076 31.57386 1.000 17.08284 325 GLU B N 1
ATOM 5652 C CA . GLU B 1 326 ? 20.76920 -23.31687 31.01627 1.000 17.30284 325 GLU B CA 1
ATOM 5653 C C . GLU B 1 326 ? 20.59688 -24.73867 30.50405 1.000 19.40284 325 GLU B C 1
ATOM 5654 O O . GLU B 1 326 ? 20.57766 -25.68520 31.28929 1.000 16.93284 325 GLU B O 1
ATOM 5660 N N . VAL B 1 327 ? 20.47760 -24.89147 29.18740 1.000 18.13809 326 VAL B N 1
ATOM 5661 C CA . VAL B 1 327 ? 20.13396 -26.16956 28.56797 1.000 18.72809 326 VAL B CA 1
ATOM 5662 C C . VAL B 1 327 ? 21.39352 -26.77784 27.96661 1.000 21.63809 326 VAL B C 1
ATOM 5663 O O . VAL B 1 327 ? 22.05738 -26.15434 27.13037 1.000 18.59809 326 VAL B O 1
ATOM 5667 N N . THR B 1 328 ? 21.71709 -27.99975 28.37456 1.000 12.98791 327 THR B N 1
ATOM 5668 C CA . THR B 1 328 ? 22.86253 -28.72486 27.84405 1.000 18.62791 327 THR B CA 1
ATOM 5669 C C . THR B 1 328 ? 22.33770 -29.84988 26.97174 1.000 18.84791 327 THR B C 1
ATOM 5670 O O . THR B 1 328 ? 21.54405 -30.67154 27.43845 1.000 17.82791 327 THR B O 1
ATOM 5674 N N . ASP B 1 329 ? 22.76355 -29.86781 25.71136 1.000 19.30943 328 ASP B N 1
ATOM 5675 C CA . ASP B 1 329 ? 22.38534 -30.88408 24.73129 1.000 20.32943 328 ASP B CA 1
ATOM 5676 C C . ASP B 1 329 ? 23.62372 -31.72925 24.44203 1.000 20.53943 328 ASP B C 1
ATOM 5677 O O . ASP B 1 329 ? 24.47226 -31.33846 23.63585 1.000 23.06943 328 ASP B O 1
ATOM 5682 N N . ASP B 1 330 ? 23.72142 -32.88896 25.10141 1.000 20.42587 329 ASP B N 1
ATOM 5683 C CA . ASP B 1 330 ? 24.91582 -33.72693 24.97879 1.000 24.12587 329 ASP B CA 1
ATOM 5684 C C . ASP B 1 330 ? 25.09793 -34.25470 23.56002 1.000 23.65587 329 ASP B C 1
ATOM 5685 O O . ASP B 1 330 ? 26.22096 -34.27363 23.03612 1.000 24.75587 329 ASP B O 1
ATOM 5689 N N . PHE B 1 331 ? 24.01197 -34.70039 22.92236 1.000 18.43826 330 PHE B N 1
ATOM 5690 C CA . PHE B 1 331 ? 24.14896 -35.34933 21.62028 1.000 18.55826 330 PHE B CA 1
ATOM 5691 C C . PHE B 1 331 ? 24.32489 -34.34074 20.49282 1.000 20.54826 330 PHE B C 1
ATOM 5692 O O . PHE B 1 331 ? 25.04279 -34.61503 19.52335 1.000 21.13826 330 PHE B O 1
ATOM 5700 N N . LEU B 1 332 ? 23.66700 -33.18012 20.59268 1.000 21.38193 331 LEU B N 1
ATOM 5701 C CA . LEU B 1 332 ? 23.72611 -32.11844 19.58741 1.000 20.68193 331 LEU B CA 1
ATOM 5702 C C . LEU B 1 332 ? 24.18645 -30.85215 20.29698 1.000 19.48193 331 LEU B C 1
ATOM 5703 O O . LEU B 1 332 ? 23.36924 -29.97555 20.61590 1.000 20.71193 331 LEU B O 1
ATOM 5708 N N . PRO B 1 333 ? 25.48354 -30.73395 20.58455 1.000 20.27218 332 PRO B N 1
ATOM 5709 C CA . PRO B 1 333 ? 25.95322 -29.60399 21.40423 1.000 19.12218 332 PRO B CA 1
ATOM 5710 C C . PRO B 1 333 ? 25.69805 -28.23238 20.78489 1.000 20.70218 332 PRO B C 1
ATOM 5711 O O . PRO B 1 333 ? 25.68002 -27.23768 21.51981 1.000 22.22218 332 PRO B O 1
ATOM 5715 N N . GLU B 1 334 ? 25.47089 -28.14185 19.47306 1.000 19.73060 333 GLU B N 1
ATOM 5716 C CA . GLU B 1 334 ? 25.11104 -26.85373 18.88612 1.000 21.14060 333 GLU B CA 1
ATOM 5717 C C . GLU B 1 334 ? 23.79343 -26.31577 19.43532 1.000 27.31060 333 GLU B C 1
ATOM 5718 O O . GLU B 1 334 ? 23.53621 -25.11163 19.32509 1.000 23.71060 333 GLU B O 1
ATOM 5720 N N . ASN B 1 335 ? 22.94888 -27.17675 20.02330 1.000 21.30903 334 ASN B N 1
ATOM 5721 C CA . ASN B 1 335 ? 21.69856 -26.73285 20.63177 1.000 21.77903 334 ASN B CA 1
ATOM 5722 C C . ASN B 1 335 ? 21.88279 -26.16748 22.02919 1.000 23.71903 334 ASN B C 1
ATOM 5723 O O . ASN B 1 335 ? 20.97390 -25.49684 22.53021 1.000 24.17903 334 ASN B O 1
ATOM 5728 N N . SER B 1 336 ? 23.00722 -26.45266 22.68216 1.000 17.02832 335 SER B N 1
ATOM 5729 C CA . SER B 1 336 ? 23.21613 -25.96330 24.03546 1.000 19.27832 335 SER B CA 1
ATOM 5730 C C . SER B 1 336 ? 23.15699 -24.44285 24.04642 1.000 26.38832 335 SER B C 1
ATOM 5731 O O . SER B 1 336 ? 23.60658 -23.78121 23.10603 1.000 25.83832 335 SER B O 1
ATOM 5734 N N . GLY B 1 337 ? 22.57343 -23.89434 25.10180 1.000 22.96666 336 GLY B N 1
ATOM 5735 C CA . GLY B 1 337 ? 22.40328 -22.45700 25.18565 1.000 25.40666 336 GLY B CA 1
ATOM 5736 C C . GLY B 1 337 ? 21.62662 -22.09526 26.42913 1.000 25.37666 336 GLY B C 1
ATOM 5737 O O . GLY B 1 337 ? 21.07752 -22.95591 27.12746 1.000 23.77666 336 GLY B O 1
ATOM 5738 N N . ARG B 1 338 ? 21.59334 -20.79518 26.69690 1.000 23.92907 337 ARG B N 1
ATOM 5739 C CA . ARG B 1 338 ? 20.87358 -20.23530 27.82852 1.000 20.01907 337 ARG B CA 1
ATOM 5740 C C . ARG B 1 338 ? 19.65517 -19.50898 27.27817 1.000 22.56907 337 ARG B C 1
ATOM 5741 O O . ARG B 1 338 ? 19.79692 -18.56416 26.49584 1.000 22.81907 337 ARG B O 1
ATOM 5749 N N . TYR B 1 339 ? 18.46179 -19.96857 27.65291 1.000 19.86247 338 TYR B N 1
ATOM 5750 C CA . TYR B 1 339 ? 17.22690 -19.51126 27.03301 1.000 22.00247 338 TYR B CA 1
ATOM 5751 C C . TYR B 1 339 ? 16.32000 -18.88390 28.07725 1.000 21.92247 338 TYR B C 1
ATOM 5752 O O . TYR B 1 339 ? 16.08405 -19.47885 29.13441 1.000 22.21247 338 TYR B O 1
ATOM 5761 N N . ARG B 1 340 ? 15.80363 -17.69415 27.77443 1.000 23.33938 339 ARG B N 1
ATOM 5762 C CA . ARG B 1 340 ? 14.78868 -17.06887 28.60560 1.000 20.00938 339 ARG B CA 1
ATOM 5763 C C . ARG B 1 340 ? 13.40927 -17.48329 28.10833 1.000 19.94938 339 ARG B C 1
ATOM 5764 O O . ARG B 1 340 ? 13.02924 -17.17370 26.97168 1.000 19.94938 339 ARG B O 1
ATOM 5772 N N . LEU B 1 341 ? 12.66801 -18.18902 28.95648 1.000 20.15501 340 LEU B N 1
ATOM 5773 C CA . LEU B 1 341 ? 11.31076 -18.61439 28.65039 1.000 17.48501 340 LEU B CA 1
ATOM 5774 C C . LEU B 1 341 ? 10.33169 -17.69565 29.36957 1.000 16.23501 340 LEU B C 1
ATOM 5775 O O . LEU B 1 341 ? 10.37722 -17.56826 30.59855 1.000 18.38501 340 LEU B O 1
ATOM 5780 N N . ARG B 1 342 ? 9.45167 -17.06178 28.60594 1.000 16.36355 341 ARG B N 1
ATOM 5781 C CA . ARG B 1 342 ? 8.36796 -16.25829 29.15631 1.000 18.35355 341 ARG B CA 1
ATOM 5782 C C . ARG B 1 342 ? 7.05624 -16.82481 28.63765 1.000 18.39355 341 ARG B C 1
ATOM 5783 O O . ARG B 1 342 ? 6.82713 -16.85011 27.42490 1.000 20.33355 341 ARG B O 1
ATOM 5791 N N . GLY B 1 343 ? 6.21092 -17.30418 29.54699 1.000 20.80854 342 GLY B N 1
ATOM 5792 C CA . GLY B 1 343 ? 4.99925 -17.98688 29.13243 1.000 19.15854 342 GLY B CA 1
ATOM 5793 C C . GLY B 1 343 ? 3.87119 -17.85755 30.13082 1.000 17.78854 342 GLY B C 1
ATOM 5794 O O . GLY B 1 343 ? 4.06791 -17.49776 31.29687 1.000 20.44854 342 GLY B O 1
ATOM 5795 N N . GLY B 1 344 ? 2.67479 -18.14661 29.64098 1.000 17.42767 343 GLY B N 1
ATOM 5796 C CA . GLY B 1 344 ? 1.50121 -18.22221 30.48168 1.000 18.06767 343 GLY B CA 1
ATOM 5797 C C . GLY B 1 344 ? 0.40164 -18.92443 29.72121 1.000 14.45767 343 GLY B C 1
ATOM 5798 O O . GLY B 1 344 ? 0.64535 -19.54062 28.68759 1.000 15.98767 343 GLY B O 1
ATOM 5799 N N . LEU B 1 345 ? -0.82814 -18.79499 30.22341 1.000 18.36643 344 LEU B N 1
ATOM 5800 C CA . LEU B 1 345 ? -1.95253 -19.39742 29.51112 1.000 16.35643 344 LEU B CA 1
ATOM 5801 C C . LEU B 1 345 ? -2.14230 -18.77362 28.13554 1.000 22.32643 344 LEU B C 1
ATOM 5802 O O . LEU B 1 345 ? -2.59421 -19.45357 27.20517 1.000 19.95643 344 LEU B O 1
ATOM 5807 N N . ASP B 1 346 ? -1.76683 -17.50034 27.97855 1.000 22.02139 345 ASP B N 1
ATOM 5808 C CA . ASP B 1 346 ? -2.12365 -16.70012 26.81347 1.000 22.89139 345 ASP B CA 1
ATOM 5809 C C . ASP B 1 346 ? -0.93146 -16.31031 25.94149 1.000 25.50139 345 ASP B C 1
ATOM 5810 O O . ASP B 1 346 ? -1.11561 -15.56346 24.97594 1.000 29.82139 345 ASP B O 1
ATOM 5815 N N . HIS B 1 347 ? 0.27610 -16.79953 26.23307 1.000 24.80314 346 HIS B N 1
ATOM 5816 C CA . HIS B 1 347 ? 1.46588 -16.34863 25.51031 1.000 24.37314 346 HIS B CA 1
ATOM 5817 C C . HIS B 1 347 ? 2.62448 -17.29530 25.79924 1.000 20.80314 346 HIS B C 1
ATOM 5818 O O . HIS B 1 347 ? 2.61780 -18.01294 26.80251 1.000 20.31314 346 HIS B O 1
ATOM 5825 N N . ALA B 1 348 ? 3.63310 -17.25905 24.92016 1.000 20.02796 347 ALA B N 1
ATOM 5826 C CA . ALA B 1 348 ? 4.88948 -17.97455 25.12792 1.000 19.19796 347 ALA B CA 1
ATOM 5827 C C . ALA B 1 348 ? 5.95261 -17.43843 24.17636 1.000 18.15796 347 ALA B C 1
ATOM 5828 O O . ALA B 1 348 ? 5.70397 -17.30667 22.97295 1.000 19.46796 347 ALA B O 1
ATOM 5830 N N . SER B 1 349 ? 7.13985 -17.16185 24.71341 1.000 18.72051 348 SER B N 1
ATOM 5831 C CA . SER B 1 349 ? 8.29264 -16.75343 23.92239 1.000 20.80051 348 SER B CA 1
ATOM 5832 C C . SER B 1 349 ? 9.55789 -17.32661 24.54411 1.000 19.17051 348 SER B C 1
ATOM 5833 O O . SER B 1 349 ? 9.63076 -17.53555 25.75683 1.000 18.09051 348 SER B O 1
ATOM 5836 N N . CYS B 1 350 ? 10.56669 -17.55461 23.70533 1.000 19.13165 349 CYS B N 1
ATOM 5837 C CA . CYS B 1 350 ? 11.81657 -18.14402 24.16709 1.000 18.34165 349 CYS B CA 1
ATOM 5838 C C . CYS B 1 350 ? 12.95990 -17.66009 23.28565 1.000 20.39165 349 CYS B C 1
ATOM 5839 O O . CYS B 1 350 ? 12.85753 -17.72975 22.05889 1.000 21.14165 349 CYS B O 1
ATOM 5842 N N . GLU B 1 351 ? 14.04199 -17.17478 23.89896 1.000 20.96991 350 GLU B N 1
ATOM 5843 C CA . GLU B 1 351 ? 15.19993 -16.74564 23.11662 1.000 22.71991 350 GLU B CA 1
ATOM 5844 C C . GLU B 1 351 ? 16.44424 -16.76282 23.99141 1.000 22.08991 350 GLU B C 1
ATOM 5845 O O . GLU B 1 351 ? 16.36058 -16.75637 25.22286 1.000 20.53991 350 GLU B O 1
ATOM 5851 N N . ILE B 1 352 ? 17.60427 -16.79682 23.32402 1.000 24.38454 351 ILE B N 1
ATOM 5852 C CA . ILE B 1 352 ? 18.89073 -16.74932 24.01542 1.000 26.03454 351 ILE B CA 1
ATOM 5853 C C . ILE B 1 352 ? 18.97279 -15.50982 24.90019 1.000 27.67454 351 ILE B C 1
ATOM 5854 O O . ILE B 1 352 ? 18.45300 -14.43744 24.56023 1.000 26.96454 351 ILE B O 1
ATOM 5859 N N . THR B 1 353 ? 19.61394 -15.65761 26.05849 1.000 26.06006 352 THR B N 1
ATOM 5860 C CA . THR B 1 353 ? 19.84424 -14.53034 26.94620 1.000 24.59006 352 THR B CA 1
ATOM 5861 C C . THR B 1 353 ? 21.20730 -14.66629 27.60930 1.000 29.79006 352 THR B C 1
ATOM 5862 O O . THR B 1 353 ? 21.71168 -15.77597 27.81616 1.000 26.59006 352 THR B O 1
ATOM 5866 N N . THR B 1 354 ? 21.80215 -13.51831 27.93747 1.000 25.68956 353 THR B N 1
ATOM 5867 C CA . THR B 1 354 ? 23.02077 -13.48119 28.73047 1.000 23.60956 353 THR B CA 1
ATOM 5868 C C . THR B 1 354 ? 22.74301 -13.30330 30.21533 1.000 22.62956 353 THR B C 1
ATOM 5869 O O . THR B 1 354 ? 23.68257 -13.36657 31.01320 1.000 25.81956 353 THR B O 1
ATOM 5873 N N . ASP B 1 355 ? 21.48465 -13.10252 30.60749 1.000 22.73351 354 ASP B N 1
ATOM 5874 C CA . ASP B 1 355 ? 21.14262 -13.01237 32.02142 1.000 26.50351 354 ASP B CA 1
ATOM 5875 C C . ASP B 1 355 ? 21.54515 -14.29667 32.74833 1.000 24.82351 354 ASP B C 1
ATOM 5876 O O . ASP B 1 355 ? 21.78764 -15.33527 32.13106 1.000 24.63351 354 ASP B O 1
ATOM 5881 N N . ASP B 1 356 ? 21.63401 -14.21263 34.07802 1.000 22.28030 355 ASP B N 1
ATOM 5882 C CA . ASP B 1 356 ? 21.99541 -15.38177 34.87436 1.000 24.70030 355 ASP B CA 1
ATOM 5883 C C . ASP B 1 356 ? 20.94561 -16.47586 34.72288 1.000 22.37030 355 ASP B C 1
ATOM 5884 O O . ASP B 1 356 ? 19.74317 -16.20268 34.66149 1.000 21.08030 355 ASP B O 1
ATOM 5889 N N . ALA B 1 357 ? 21.40356 -17.72297 34.69085 1.000 20.12584 356 ALA B N 1
ATOM 5890 C CA . ALA B 1 357 ? 20.49419 -18.85808 34.62063 1.000 21.19584 356 ALA B CA 1
ATOM 5891 C C . ALA B 1 357 ? 19.82706 -19.11515 35.96663 1.000 21.88584 356 ALA B C 1
ATOM 5892 O O . ALA B 1 357 ? 20.43106 -18.93997 37.02820 1.000 20.22584 356 ALA B O 1
ATOM 5894 N N . ASP B 1 358 ? 18.56750 -19.55830 35.91087 1.000 18.83785 357 ASP B N 1
ATOM 5895 C CA . ASP B 1 358 ? 17.82266 -19.97390 37.09455 1.000 18.11785 357 ASP B CA 1
ATOM 5896 C C . ASP B 1 358 ? 17.82292 -21.47715 37.30369 1.000 17.13785 357 ASP B C 1
ATOM 5897 O O . ASP B 1 358 ? 17.70399 -21.93276 38.44345 1.000 17.13785 357 ASP B O 1
ATOM 5902 N N . ILE B 1 359 ? 17.90947 -22.24906 36.22791 1.000 16.33456 358 ILE B N 1
ATOM 5903 C CA . ILE B 1 359 ? 17.82497 -23.70316 36.29567 1.000 18.35456 358 ILE B CA 1
ATOM 5904 C C . ILE B 1 359 ? 18.77976 -24.27690 35.26271 1.000 15.90456 358 ILE B C 1
ATOM 5905 O O . ILE B 1 359 ? 18.85687 -23.77847 34.13497 1.000 17.98456 358 ILE B O 1
ATOM 5910 N N . ALA B 1 360 ? 19.51309 -25.31550 35.64759 1.000 15.69090 359 ALA B N 1
ATOM 5911 C CA . ALA B 1 360 ? 20.37636 -26.05234 34.73763 1.000 14.95090 359 ALA B CA 1
ATOM 5912 C C . ALA B 1 360 ? 19.76354 -27.42287 34.47886 1.000 13.90090 359 ALA B C 1
ATOM 5913 O O . ALA B 1 360 ? 19.42856 -28.13954 35.42565 1.000 18.44090 359 ALA B O 1
ATOM 5915 N N . LEU B 1 361 ? 19.62215 -27.78541 33.20630 1.000 16.94865 360 LEU B N 1
ATOM 5916 C CA . LEU B 1 361 ? 19.07755 -29.09799 32.88158 1.000 15.68865 360 LEU B CA 1
ATOM 5917 C C . LEU B 1 361 ? 19.53471 -29.51622 31.49181 1.000 19.56865 360 LEU B C 1
ATOM 5918 O O . LEU B 1 361 ? 19.91690 -28.68743 30.66047 1.000 16.42865 360 LEU B O 1
ATOM 5923 N N . THR B 1 362 ? 19.50632 -30.82871 31.26412 1.000 16.36109 361 THR B N 1
ATOM 5924 C CA . THR B 1 362 ? 19.82017 -31.39868 29.96837 1.000 16.53109 361 THR B CA 1
ATOM 5925 C C . THR B 1 362 ? 18.58817 -31.36602 29.07706 1.000 14.29109 361 THR B C 1
ATOM 5926 O O . THR B 1 362 ? 17.45006 -31.29981 29.54987 1.000 13.99109 361 THR B O 1
ATOM 5930 N N . VAL B 1 363 ? 18.82393 -31.46079 27.76875 1.000 13.74347 362 VAL B N 1
ATOM 5931 C CA . VAL B 1 363 ? 17.70673 -31.41747 26.83727 1.000 14.41347 362 VAL B CA 1
ATOM 5932 C C . VAL B 1 363 ? 16.76715 -32.61015 27.03303 1.000 13.60347 362 VAL B C 1
ATOM 5933 O O . VAL B 1 363 ? 15.55491 -32.48855 26.81287 1.000 12.62347 362 VAL B O 1
ATOM 5937 N N . ARG B 1 364 ? 17.28359 -33.77195 27.45693 1.000 15.53142 363 ARG B N 1
ATOM 5938 C CA . ARG B 1 364 ? 16.37374 -34.90055 27.65649 1.000 11.79142 363 ARG B CA 1
ATOM 5939 C C . ARG B 1 364 ? 15.39064 -34.60633 28.78420 1.000 14.93142 363 ARG B C 1
ATOM 5940 O O . ARG B 1 364 ? 14.19688 -34.90434 28.66702 1.000 12.85142 363 ARG B O 1
ATOM 5948 N N . ASP B 1 365 ? 15.85012 -33.94826 29.85227 1.000 11.33269 364 ASP B N 1
ATOM 5949 C CA . ASP B 1 365 ? 14.93359 -33.65586 30.94605 1.000 11.59269 364 ASP B CA 1
ATOM 5950 C C . ASP B 1 365 ? 13.99869 -32.50105 30.61526 1.000 12.77269 364 ASP B C 1
ATOM 5951 O O . ASP B 1 365 ? 12.84806 -32.49301 31.07335 1.000 11.08269 364 ASP B O 1
ATOM 5956 N N . LEU B 1 366 ? 14.45183 -31.54058 29.80576 1.000 11.61790 365 LEU B N 1
ATOM 5957 C CA . LEU B 1 366 ? 13.52259 -30.54159 29.28535 1.000 13.31790 365 LEU B CA 1
ATOM 5958 C C . LEU B 1 366 ? 12.43567 -31.21078 28.45253 1.000 12.38790 365 LEU B C 1
ATOM 5959 O O . LEU B 1 366 ? 11.25240 -30.86330 28.55821 1.000 11.86790 365 LEU B O 1
ATOM 5964 N N . GLY B 1 367 ? 12.81779 -32.18274 27.62377 1.000 12.15922 366 GLY B N 1
ATOM 5965 C CA . GLY B 1 367 ? 11.81689 -32.94853 26.89671 1.000 13.01922 366 GLY B CA 1
ATOM 5966 C C . GLY B 1 367 ? 10.86633 -33.67931 27.82644 1.000 12.73922 366 GLY B C 1
ATOM 5967 O O . GLY B 1 367 ? 9.65246 -33.70071 27.59693 1.000 12.37922 366 GLY B O 1
ATOM 5968 N N . SER B 1 368 ? 11.40276 -34.27378 28.89937 1.000 10.90092 367 SER B N 1
ATOM 5969 C CA . SER B 1 368 ? 10.56203 -35.02336 29.83495 1.000 11.04092 367 SER B CA 1
ATOM 5970 C C . SER B 1 368 ? 9.48708 -34.14922 30.47630 1.000 11.85092 367 SER B C 1
ATOM 5971 O O . SER B 1 368 ? 8.39960 -34.64411 30.79023 1.000 10.60092 367 SER B O 1
ATOM 5974 N N . VAL B 1 369 ? 9.76919 -32.86105 30.71401 1.000 10.04675 368 VAL B N 1
ATOM 5975 C CA . VAL B 1 369 ? 8.77492 -32.00840 31.36542 1.000 10.14675 368 VAL B CA 1
ATOM 5976 C C . VAL B 1 369 ? 7.90777 -31.26571 30.35701 1.000 12.06675 368 VAL B C 1
ATOM 5977 O O . VAL B 1 369 ? 6.94530 -30.59060 30.75519 1.000 13.72675 368 VAL B O 1
ATOM 5981 N N . TYR B 1 370 ? 8.18757 -31.41898 29.05920 1.000 12.84778 369 TYR B N 1
ATOM 5982 C CA . TYR B 1 370 ? 7.63184 -30.52582 28.04442 1.000 11.21778 369 TYR B CA 1
ATOM 5983 C C . TYR B 1 370 ? 6.13527 -30.71865 27.84904 1.000 11.96778 369 TYR B C 1
ATOM 5984 O O . TYR B 1 370 ? 5.44496 -29.77665 27.44137 1.000 13.34778 369 TYR B O 1
ATOM 5993 N N . MET B 1 371 ? 5.60728 -31.91439 28.13264 1.000 10.34795 370 MET B N 1
ATOM 5994 C CA . MET B 1 371 ? 4.19848 -32.21594 27.90408 1.000 10.92795 370 MET B CA 1
ATOM 5995 C C . MET B 1 371 ? 3.36206 -32.16437 29.17997 1.000 14.19795 370 MET B C 1
ATOM 5996 O O . MET B 1 371 ? 2.17257 -32.52102 29.14922 1.000 11.28795 370 MET B O 1
ATOM 6001 N N . GLY B 1 372 ? 3.94806 -31.73078 30.29251 1.000 9.74855 371 GLY B N 1
ATOM 6002 C CA . GLY B 1 372 ? 3.22704 -31.64273 31.54592 1.000 10.34855 371 GLY B CA 1
ATOM 6003 C C . GLY B 1 372 ? 2.99399 -32.97004 32.24317 1.000 14.43855 371 GLY B C 1
ATOM 6004 O O . GLY B 1 372 ? 2.12582 -33.05483 33.11759 1.000 12.71855 371 GLY B O 1
ATOM 6005 N N . GLY B 1 373 ? 3.74771 -34.01079 31.89354 1.000 12.51413 372 GLY B N 1
ATOM 6006 C CA . GLY B 1 373 ? 3.51242 -35.32406 32.47800 1.000 12.57413 372 GLY B CA 1
ATOM 6007 C C . GLY B 1 373 ? 4.58103 -35.81071 33.44130 1.000 17.20413 372 GLY B C 1
ATOM 6008 O O . GLY B 1 373 ? 4.45339 -36.89818 34.02164 1.000 14.17413 372 GLY B O 1
ATOM 6009 N N . VAL B 1 374 ? 5.65669 -35.03213 33.57660 1.000 13.05656 373 VAL B N 1
ATOM 6010 C CA . VAL B 1 374 ? 6.73221 -35.25338 34.54393 1.000 13.63656 373 VAL B CA 1
ATOM 6011 C C . VAL B 1 374 ? 7.01485 -33.91205 35.20893 1.000 15.61656 373 VAL B C 1
ATOM 6012 O O . VAL B 1 374 ? 7.18396 -32.90579 34.51204 1.000 11.77656 373 VAL B O 1
ATOM 6016 N N . SER B 1 375 ? 7.08206 -33.89215 36.54248 1.000 11.93457 374 SER B N 1
ATOM 6017 C CA . SER B 1 375 ? 7.24279 -32.63117 37.26552 1.000 15.81457 374 SER B CA 1
ATOM 6018 C C . SER B 1 375 ? 8.69814 -32.17838 37.30558 1.000 15.78457 374 SER B C 1
ATOM 6019 O O . SER B 1 375 ? 9.56245 -32.89258 37.81229 1.000 12.50457 374 SER B O 1
ATOM 6022 N N . LEU B 1 376 ? 8.95354 -30.94744 36.85140 1.000 15.33634 375 LEU B N 1
ATOM 6023 C CA . LEU B 1 376 ? 10.30320 -30.40406 36.94517 1.000 11.96634 375 LEU B CA 1
ATOM 6024 C C . LEU B 1 376 ? 10.78341 -30.32207 38.38998 1.000 13.30634 375 LEU B C 1
ATOM 6025 O O . LEU B 1 376 ? 11.98838 -30.41698 38.64519 1.000 14.64634 375 LEU B O 1
ATOM 6030 N N . GLN B 1 377 ? 9.86656 -30.14284 39.34505 1.000 11.82859 376 GLN B N 1
ATOM 6031 C CA . GLN B 1 377 ? 10.27123 -30.06811 40.74409 1.000 12.53859 376 GLN B CA 1
ATOM 6032 C C . GLN B 1 377 ? 10.71464 -31.43162 41.26758 1.000 15.35859 376 GLN B C 1
ATOM 6033 O O . GLN B 1 377 ? 11.67155 -31.52154 42.04558 1.000 13.36859 376 GLN B O 1
ATOM 6039 N N . VAL B 1 378 ? 10.03866 -32.50594 40.85742 1.000 14.52976 377 VAL B N 1
ATOM 6040 C CA . VAL B 1 378 ? 10.48337 -33.83457 41.27642 1.000 10.93976 377 VAL B CA 1
ATOM 6041 C C . VAL B 1 378 ? 11.85009 -34.14255 40.67891 1.000 13.39976 377 VAL B C 1
ATOM 6042 O O . VAL B 1 378 ? 12.71754 -34.72143 41.34532 1.000 13.54976 377 VAL B O 1
ATOM 6046 N N . LEU B 1 379 ? 12.07145 -33.75585 39.41846 1.000 12.56982 378 LEU B N 1
ATOM 6047 C CA . LEU B 1 379 ? 13.37798 -33.98876 38.81055 1.000 13.60982 378 LEU B CA 1
ATOM 6048 C C . LEU B 1 379 ? 14.46776 -33.23128 39.56152 1.000 14.22982 378 LEU B C 1
ATOM 6049 O O . LEU B 1 379 ? 15.58468 -33.73717 39.72666 1.000 14.20982 378 LEU B O 1
ATOM 6054 N N . ALA B 1 380 ? 14.15652 -32.02426 40.04581 1.000 13.28510 379 ALA B N 1
ATOM 6055 C CA . ALA B 1 380 ? 15.12819 -31.29527 40.85673 1.000 16.55510 379 ALA B CA 1
ATOM 6056 C C . ALA B 1 380 ? 15.35916 -31.98686 42.19755 1.000 17.24510 379 ALA B C 1
ATOM 6057 O O . ALA B 1 380 ? 16.50668 -32.12202 42.64436 1.000 15.43510 379 ALA B O 1
ATOM 6059 N N . SER B 1 381 ? 14.28368 -32.43586 42.85222 1.000 13.27697 380 SER B N 1
ATOM 6060 C CA . SER B 1 381 ? 14.43475 -33.17072 44.10294 1.000 14.76697 380 SER B CA 1
ATOM 6061 C C . SER B 1 381 ? 15.26035 -34.44128 43.90585 1.000 13.83697 380 SER B C 1
ATOM 6062 O O . SER B 1 381 ? 16.01776 -34.83676 44.80192 1.000 13.30697 380 SER B O 1
ATOM 6065 N N . ALA B 1 382 ? 15.15035 -35.06850 42.73122 1.000 12.60535 381 ALA B N 1
ATOM 6066 C CA . ALA B 1 382 ? 15.89969 -36.27645 42.39154 1.000 14.55535 381 ALA B CA 1
ATOM 6067 C C . ALA B 1 382 ? 17.36183 -36.00049 42.07188 1.000 14.15535 381 ALA B C 1
ATOM 6068 O O . ALA B 1 382 ? 18.14182 -36.94965 41.94757 1.000 13.06535 381 ALA B O 1
ATOM 6070 N N . GLY B 1 383 ? 17.74662 -34.73647 41.92089 1.000 14.88319 382 GLY B N 1
ATOM 6071 C CA . GLY B 1 383 ? 19.11075 -34.39115 41.58252 1.000 18.07319 382 GLY B CA 1
ATOM 6072 C C . GLY B 1 383 ? 19.39863 -34.33410 40.09903 1.000 19.94319 382 GLY B C 1
ATOM 6073 O O . GLY B 1 383 ? 20.53772 -34.03927 39.71516 1.000 18.00319 382 GLY B O 1
ATOM 6074 N N . LEU B 1 384 ? 18.40337 -34.60382 39.25495 1.000 13.69396 383 LEU B N 1
ATOM 6075 C CA . LEU B 1 384 ? 18.61632 -34.65765 37.81561 1.000 13.18396 383 LEU B CA 1
ATOM 6076 C C . LEU B 1 384 ? 18.66306 -33.27563 37.20064 1.000 17.87396 383 LEU B C 1
ATOM 6077 O O . LEU B 1 384 ? 19.26155 -33.09472 36.13448 1.000 20.77396 383 LEU B O 1
ATOM 6082 N N . VAL B 1 385 ? 18.00217 -32.32082 37.83990 1.000 15.34346 384 VAL B N 1
ATOM 6083 C CA . VAL B 1 385 ? 17.93281 -30.92653 37.42816 1.000 18.18346 384 VAL B CA 1
ATOM 6084 C C . VAL B 1 385 ? 18.44298 -30.08658 38.59007 1.000 18.31346 384 VAL B C 1
ATOM 6085 O O . VAL B 1 385 ? 18.24821 -30.44625 39.75594 1.000 17.83346 384 VAL B O 1
ATOM 6089 N N . THR B 1 386 ? 19.11206 -28.97316 38.28086 1.000 15.53052 385 THR B N 1
ATOM 6090 C CA . THR B 1 386 ? 19.74134 -28.15467 39.31031 1.000 18.25052 385 THR B CA 1
ATOM 6091 C C . THR B 1 386 ? 19.09841 -26.77954 39.34972 1.000 19.00052 385 THR B C 1
ATOM 6092 O O . THR B 1 386 ? 19.08195 -26.06595 38.34025 1.000 20.50052 385 THR B O 1
ATOM 6096 N N . GLU B 1 387 ? 18.57919 -26.41033 40.51584 1.000 20.22329 386 GLU B N 1
ATOM 6097 C CA . GLU B 1 387 ? 18.07051 -25.06576 40.72860 1.000 16.24329 386 GLU B CA 1
ATOM 6098 C C . GLU B 1 387 ? 19.23217 -24.13448 41.04963 1.000 17.81329 386 GLU B C 1
ATOM 6099 O O . GLU B 1 387 ? 20.03508 -24.41605 41.94388 1.000 18.79329 386 GLU B O 1
ATOM 6105 N N . LEU B 1 388 ? 19.31636 -23.02329 40.32558 1.000 18.08072 387 LEU B N 1
ATOM 6106 C CA . LEU B 1 388 ? 20.38846 -22.06471 40.54820 1.000 20.77072 387 LEU B CA 1
ATOM 6107 C C . LEU B 1 388 ? 19.92651 -20.81882 41.29395 1.000 23.41072 387 LEU B C 1
ATOM 6108 O O . LEU B 1 388 ? 20.75842 -20.14911 41.91481 1.000 24.72072 387 LEU B O 1
ATOM 6113 N N . ARG B 1 389 ? 18.63312 -20.49304 41.25014 1.000 18.14785 388 ARG B N 1
ATOM 6114 C CA . ARG B 1 389 ? 18.07974 -19.34894 41.96749 1.000 20.95785 388 ARG B CA 1
ATOM 6115 C C . ARG B 1 389 ? 16.86877 -19.80406 42.76811 1.000 25.57785 388 ARG B C 1
ATOM 6116 O O . ARG B 1 389 ? 16.00861 -20.51300 42.23954 1.000 23.32785 388 ARG B O 1
ATOM 6118 N N . ALA B 1 390 ? 16.78915 -19.37977 44.02828 1.000 25.64954 389 ALA B N 1
ATOM 6119 C CA . ALA B 1 390 ? 15.73676 -19.86221 44.91650 1.000 24.32954 389 ALA B CA 1
ATOM 6120 C C . ALA B 1 390 ? 14.34879 -19.56259 44.35964 1.000 26.12954 389 ALA B C 1
ATOM 6121 O O . ALA B 1 390 ? 14.08700 -18.47408 43.83442 1.000 23.35954 389 ALA B O 1
ATOM 6123 N N . GLY B 1 391 ? 13.45591 -20.55422 44.46718 1.000 24.03020 390 GLY B N 1
ATOM 6124 C CA . GLY B 1 391 ? 12.07208 -20.41201 44.05884 1.000 17.64020 390 GLY B CA 1
ATOM 6125 C C . GLY B 1 391 ? 11.80697 -20.57779 42.57979 1.000 21.76020 390 GLY B C 1
ATOM 6126 O O . GLY B 1 391 ? 10.63392 -20.61225 42.18167 1.000 23.10020 390 GLY B O 1
ATOM 6127 N N . ALA B 1 392 ? 12.85036 -20.68707 41.74769 1.000 19.12022 391 ALA B N 1
ATOM 6128 C CA . ALA B 1 392 ? 12.64609 -20.75305 40.30360 1.000 17.89022 391 ALA B CA 1
ATOM 6129 C C . ALA B 1 392 ? 11.98224 -22.06270 39.88563 1.000 18.33022 391 ALA B C 1
ATOM 6130 O O . ALA B 1 392 ? 11.07450 -22.06787 39.04453 1.000 18.66022 391 ALA B O 1
ATOM 6132 N N . VAL B 1 393 ? 12.43648 -23.18578 40.43437 1.000 19.11592 392 VAL B N 1
ATOM 6133 C CA . VAL B 1 393 ? 11.90146 -24.47110 39.98827 1.000 19.36592 392 VAL B CA 1
ATOM 6134 C C . VAL B 1 393 ? 10.42383 -24.58503 40.34284 1.000 18.55592 392 VAL B C 1
ATOM 6135 O O . VAL B 1 393 ? 9.62225 -25.10625 39.55805 1.000 18.51592 392 VAL B O 1
ATOM 6139 N N . GLN B 1 394 ? 10.04071 -24.07995 41.51766 1.000 18.20040 393 GLN B N 1
ATOM 6140 C CA . GLN B 1 394 ? 8.64412 -24.09773 41.95516 1.000 21.08040 393 GLN B CA 1
ATOM 6141 C C . GLN B 1 394 ? 7.71542 -23.51615 40.88995 1.000 23.21040 393 GLN B C 1
ATOM 6142 O O . GLN B 1 394 ? 6.73029 -24.14632 40.48146 1.000 17.56040 393 GLN B O 1
ATOM 6148 N N . ARG B 1 395 ? 8.02194 -22.31280 40.41714 1.000 15.77291 394 ARG B N 1
ATOM 6149 C CA . ARG B 1 395 ? 7.11967 -21.65958 39.47974 1.000 16.39291 394 ARG B CA 1
ATOM 6150 C C . ARG B 1 395 ? 7.25047 -22.22634 38.07866 1.000 15.11291 394 ARG B C 1
ATOM 6151 O O . ARG B 1 395 ? 6.25188 -22.31487 37.35223 1.000 15.13291 394 ARG B O 1
ATOM 6159 N N . ALA B 1 396 ? 8.45539 -22.63169 37.68208 1.000 15.13841 395 ALA B N 1
ATOM 6160 C CA . ALA B 1 396 ? 8.60377 -23.22707 36.36187 1.000 12.99841 395 ALA B CA 1
ATOM 6161 C C . ALA B 1 396 ? 7.93252 -24.60029 36.29708 1.000 13.27841 395 ALA B C 1
ATOM 6162 O O . ALA B 1 396 ? 7.37199 -24.97556 35.26026 1.000 12.82841 395 ALA B O 1
ATOM 6164 N N . ALA B 1 397 ? 7.98100 -25.36331 37.38975 1.000 12.97768 396 ALA B N 1
ATOM 6165 C CA . ALA B 1 397 ? 7.35336 -26.68854 37.39541 1.000 13.19768 396 ALA B CA 1
ATOM 6166 C C . ALA B 1 397 ? 5.84545 -26.57831 37.21323 1.000 14.86768 396 ALA B C 1
ATOM 6167 O O . ALA B 1 397 ? 5.24333 -27.33214 36.43543 1.000 15.47768 396 ALA B O 1
ATOM 6169 N N . THR B 1 398 ? 5.21959 -25.63675 37.91915 1.000 12.77041 397 THR B N 1
ATOM 6170 C CA . THR B 1 398 ? 3.78502 -25.42608 37.75677 1.000 15.07041 397 THR B CA 1
ATOM 6171 C C . THR B 1 398 ? 3.45888 -24.96464 36.34333 1.000 14.40041 397 THR B C 1
ATOM 6172 O O . THR B 1 398 ? 2.47942 -25.42057 35.74319 1.000 13.19041 397 THR B O 1
ATOM 6176 N N . ALA B 1 399 ? 4.29470 -24.09339 35.77347 1.000 14.93723 398 ALA B N 1
ATOM 6177 C CA . ALA B 1 399 ? 4.02351 -23.58618 34.43176 1.000 12.21723 398 ALA B CA 1
ATOM 6178 C C . ALA B 1 399 ? 4.12410 -24.68983 33.38626 1.000 12.44723 398 ALA B C 1
ATOM 6179 O O . ALA B 1 399 ? 3.28111 -24.78173 32.48754 1.000 14.22723 398 ALA B O 1
ATOM 6181 N N . PHE B 1 400 ? 5.17319 -25.51426 33.46274 1.000 12.10470 399 PHE B N 1
ATOM 6182 C CA . PHE B 1 400 ? 5.30707 -26.64302 32.54542 1.000 14.40470 399 PHE B CA 1
ATOM 6183 C C . PHE B 1 400 ? 4.23406 -27.70738 32.75686 1.000 14.07470 399 PHE B C 1
ATOM 6184 O O . PHE B 1 400 ? 4.03820 -28.55076 31.87152 1.000 14.33470 399 PHE B O 1
ATOM 6192 N N . GLY B 1 401 ? 3.55151 -27.70690 33.89601 1.000 13.70739 400 GLY B N 1
ATOM 6193 C CA . GLY B 1 401 ? 2.46471 -28.64778 34.10082 1.000 14.30739 400 GLY B CA 1
ATOM 6194 C C . GLY B 1 401 ? 1.24657 -28.28975 33.25743 1.000 15.28739 400 GLY B C 1
ATOM 6195 O O . GLY B 1 401 ? 1.26129 -27.38732 32.41760 1.000 13.07739 400 GLY B O 1
ATOM 6196 N N . TRP B 1 402 ? 0.15937 -29.01917 33.50335 1.000 10.43408 401 TRP B N 1
ATOM 6197 C CA . TRP B 1 402 ? -1.07919 -28.75982 32.78542 1.000 12.03408 401 TRP B CA 1
ATOM 6198 C C . TRP B 1 402 ? -2.21094 -29.45701 33.52832 1.000 16.32408 401 TRP B C 1
ATOM 6199 O O . TRP B 1 402 ? -1.98699 -30.51442 34.13097 1.000 16.60408 401 TRP B O 1
ATOM 6210 N N . PRO B 1 403 ? -3.41737 -28.87803 33.54698 1.000 15.45071 402 PRO B N 1
ATOM 6211 C CA . PRO B 1 403 ? -4.50555 -29.48602 34.32482 1.000 16.73071 402 PRO B CA 1
ATOM 6212 C C . PRO B 1 403 ? -5.01148 -30.79421 33.74859 1.000 15.89071 402 PRO B C 1
ATOM 6213 O O . PRO B 1 403 ? -5.80950 -31.46920 34.41219 1.000 16.49071 402 PRO B O 1
ATOM 6217 N N . VAL B 1 404 ? -4.60528 -31.16515 32.53841 1.000 15.18220 403 VAL B N 1
ATOM 6218 C CA . VAL B 1 404 ? -4.96045 -32.45328 31.94846 1.000 14.55220 403 VAL B CA 1
ATOM 6219 C C . VAL B 1 404 ? -3.65976 -33.14874 31.58937 1.000 14.92220 403 VAL B C 1
ATOM 6220 O O . VAL B 1 404 ? -2.88980 -32.63585 30.77244 1.000 11.30220 403 VAL B O 1
ATOM 6224 N N . ALA B 1 405 ? -3.40697 -34.30634 32.19824 1.000 16.03121 404 ALA B N 1
ATOM 6225 C CA . ALA B 1 405 ? -2.16037 -35.00183 31.91960 1.000 15.33121 404 ALA B CA 1
ATOM 6226 C C . ALA B 1 405 ? -2.06713 -35.31286 30.42482 1.000 14.67121 404 ALA B C 1
ATOM 6227 O O . ALA B 1 405 ? -3.08836 -35.54269 29.76711 1.000 12.74121 404 ALA B O 1
ATOM 6229 N N . PRO B 1 406 ? -0.86572 -35.29700 29.85025 1.000 10.81648 405 PRO B N 1
ATOM 6230 C CA . PRO B 1 406 ? -0.72159 -35.75085 28.46780 1.000 13.57648 405 PRO B CA 1
ATOM 6231 C C . PRO B 1 406 ? -1.01629 -37.24595 28.38897 1.000 12.38648 405 PRO B C 1
ATOM 6232 O O . PRO B 1 406 ? -0.92759 -37.97063 29.38183 1.000 14.35648 405 PRO B O 1
ATOM 6236 N N . SER B 1 407 ? -1.39554 -37.70856 27.19777 1.000 11.67654 406 SER B N 1
ATOM 6237 C CA . SER B 1 407 ? -1.74185 -39.11633 27.02809 1.000 11.27654 406 SER B CA 1
ATOM 6238 C C . SER B 1 407 ? -1.18931 -39.63807 25.70690 1.000 13.38654 406 SER B C 1
ATOM 6239 O O . SER B 1 407 ? -0.81854 -38.87160 24.81282 1.000 11.73654 406 SER B O 1
ATOM 6242 N N . ALA B 1 408 ? -1.12971 -40.97742 25.59517 1.000 10.53213 407 ALA B N 1
ATOM 6243 C CA . ALA B 1 408 ? -0.45510 -41.61400 24.46610 1.000 12.28213 407 ALA B CA 1
ATOM 6244 C C . ALA B 1 408 ? -1.30558 -41.51882 23.19771 1.000 15.62213 407 ALA B C 1
ATOM 6245 O O . ALA B 1 408 ? -2.50905 -41.78672 23.23318 1.000 13.64213 407 ALA B O 1
ATOM 6247 N N . PRO B 1 409 ? -0.69931 -41.17786 22.06546 1.000 15.08927 408 PRO B N 1
ATOM 6248 C CA . PRO B 1 409 ? -1.42241 -41.18712 20.79029 1.000 16.11927 408 PRO B CA 1
ATOM 6249 C C . PRO B 1 409 ? -1.59261 -42.61229 20.28503 1.000 18.00927 408 PRO B C 1
ATOM 6250 O O . PRO B 1 409 ? -1.06007 -43.56262 20.85731 1.000 12.68927 408 PRO B O 1
ATOM 6254 N N . ASP B 1 410 ? -2.33484 -42.75171 19.18407 1.000 16.36166 409 ASP B N 1
ATOM 6255 C CA . ASP B 1 410 ? -2.39276 -44.05118 18.52169 1.000 13.68166 409 ASP B CA 1
ATOM 6256 C C . ASP B 1 410 ? -0.97889 -44.49396 18.14581 1.000 15.89166 409 ASP B C 1
ATOM 6257 O O . ASP B 1 410 ? -0.10696 -43.67709 17.84735 1.000 16.09166 409 ASP B O 1
ATOM 6262 N N . ASP B 1 411 ? -0.73653 -45.79958 18.17963 1.000 14.01965 410 ASP B N 1
ATOM 6263 C CA A ASP B 1 411 ? 0.64155 -46.26501 18.19250 0.516 14.15965 410 ASP B CA 1
ATOM 6264 C CA B ASP B 1 411 ? 0.63868 -46.27952 18.18929 0.484 14.15965 410 ASP B CA 1
ATOM 6265 C C . ASP B 1 411 ? 1.29693 -46.13949 16.82020 1.000 14.88965 410 ASP B C 1
ATOM 6266 O O . ASP B 1 411 ? 0.63993 -46.17527 15.77444 1.000 17.75965 410 ASP B O 1
ATOM 6275 N N . PHE B 1 412 ? 2.61401 -45.97917 16.84051 1.000 15.37123 411 PHE B N 1
ATOM 6276 C CA . PHE B 1 412 ? 3.41944 -45.94531 15.63101 1.000 17.82123 411 PHE B CA 1
ATOM 6277 C C . PHE B 1 412 ? 4.83149 -46.41437 15.99251 1.000 19.93123 411 PHE B C 1
ATOM 6278 O O . PHE B 1 412 ? 5.66385 -46.70074 15.12642 1.000 17.67123 411 PHE B O 1
ATOM 6287 N N . LEU C 1 5 ? -5.11221 -110.59183 10.47139 1.000 36.33780 4 LEU C N 1
ATOM 6288 C CA . LEU C 1 5 ? -3.81214 -109.94078 10.62499 1.000 34.45780 4 LEU C CA 1
ATOM 6289 C C . LEU C 1 5 ? -2.72271 -110.63399 9.83630 1.000 36.73780 4 LEU C C 1
ATOM 6290 O O . LEU C 1 5 ? -2.48535 -111.82660 10.01541 1.000 34.91780 4 LEU C O 1
ATOM 6295 N N . THR C 1 6 ? -2.03984 -109.88082 8.97866 1.000 33.18291 5 THR C N 1
ATOM 6296 C CA . THR C 1 6 ? -0.85715 -110.37467 8.28777 1.000 35.66291 5 THR C CA 1
ATOM 6297 C C . THR C 1 6 ? 0.30232 -109.43099 8.57217 1.000 30.92291 5 THR C C 1
ATOM 6298 O O . THR C 1 6 ? 0.14498 -108.20454 8.49862 1.000 26.60291 5 THR C O 1
ATOM 6302 N N . LEU C 1 7 ? 1.44797 -110.00172 8.93145 1.000 27.10586 6 LEU C N 1
ATOM 6303 C CA . LEU C 1 7 ? 2.68465 -109.23255 8.99770 1.000 26.88586 6 LEU C CA 1
ATOM 6304 C C . LEU C 1 7 ? 3.12271 -108.89401 7.58408 1.000 28.37586 6 LEU C C 1
ATOM 6305 O O . LEU C 1 7 ? 3.29758 -109.79249 6.75611 1.000 24.91586 6 LEU C O 1
ATOM 6310 N N . ARG C 1 8 ? 3.30413 -107.61384 7.28779 1.000 19.25759 7 ARG C N 1
ATOM 6311 C CA . ARG C 1 8 ? 3.63685 -107.28244 5.91645 1.000 21.86759 7 ARG C CA 1
ATOM 6312 C C . ARG C 1 8 ? 4.50667 -106.04163 5.86225 1.000 23.24759 7 ARG C C 1
ATOM 6313 O O . ARG C 1 8 ? 4.74679 -105.36995 6.86823 1.000 19.37759 7 ARG C O 1
ATOM 6321 N N . THR C 1 9 ? 4.98809 -105.76958 4.65591 1.000 21.38791 8 THR C N 1
ATOM 6322 C CA A THR C 1 9 ? 5.81303 -104.60485 4.38080 0.372 18.43791 8 THR C CA 1
ATOM 6323 C CA B THR C 1 9 ? 5.83626 -104.63616 4.33053 0.628 18.43791 8 THR C CA 1
ATOM 6324 C C . THR C 1 9 ? 5.04039 -103.62327 3.50799 1.000 22.86791 8 THR C C 1
ATOM 6325 O O . THR C 1 9 ? 4.06826 -103.98070 2.83704 1.000 21.56791 8 THR C O 1
ATOM 6332 N N . ILE C 1 10 ? 5.45337 -102.35205 3.56051 1.000 19.46551 9 ILE C N 1
ATOM 6333 C CA . ILE C 1 10 ? 4.82616 -101.33909 2.71354 1.000 18.89551 9 ILE C CA 1
ATOM 6334 C C . ILE C 1 10 ? 4.97879 -101.73590 1.25226 1.000 23.36551 9 ILE C C 1
ATOM 6335 O O . ILE C 1 10 ? 6.08109 -102.05101 0.78951 1.000 24.90551 9 ILE C O 1
ATOM 6340 N N . ALA C 1 11 ? 3.87509 -101.69920 0.51044 1.000 24.32325 10 ALA C N 1
ATOM 6341 C CA . ALA C 1 11 ? 3.85169 -102.21006 -0.85488 1.000 26.19325 10 ALA C CA 1
ATOM 6342 C C . ALA C 1 11 ? 4.02571 -101.13730 -1.92097 1.000 26.83325 10 ALA C C 1
ATOM 6343 O O . ALA C 1 11 ? 4.56858 -101.42928 -2.99125 1.000 26.22325 10 ALA C O 1
ATOM 6345 N N . ASP C 1 12 ? 3.60152 -99.90551 -1.66109 1.000 23.45479 11 ASP C N 1
ATOM 6346 C CA . ASP C 1 12 ? 3.55094 -98.88196 -2.69894 1.000 21.15479 11 ASP C CA 1
ATOM 6347 C C . ASP C 1 12 ? 3.40912 -97.52756 -2.02123 1.000 23.74479 11 ASP C C 1
ATOM 6348 O O . ASP C 1 12 ? 3.27758 -97.44231 -0.79842 1.000 22.37479 11 ASP C O 1
ATOM 6353 N N . GLU C 1 13 ? 3.38642 -96.46743 -2.83915 1.000 20.68645 12 GLU C N 1
ATOM 6354 C CA . GLU C 1 13 ? 3.45004 -95.10725 -2.31007 1.000 23.49645 12 GLU C CA 1
ATOM 6355 C C . GLU C 1 13 ? 2.17386 -94.72100 -1.56713 1.000 21.54645 12 GLU C C 1
ATOM 6356 O O . GLU C 1 13 ? 2.23628 -94.00530 -0.55955 1.000 22.93645 12 GLU C O 1
ATOM 6362 N N . ASP C 1 14 ? 1.00502 -95.14291 -2.06625 1.000 19.53481 13 ASP C N 1
ATOM 6363 C CA . ASP C 1 14 ? -0.23263 -94.90679 -1.32464 1.000 26.05481 13 ASP C CA 1
ATOM 6364 C C . ASP C 1 14 ? -0.22859 -95.66966 -0.01051 1.000 22.20481 13 ASP C C 1
ATOM 6365 O O . ASP C 1 14 ? -0.66894 -95.15160 1.02253 1.000 23.39481 13 ASP C O 1
ATOM 6370 N N . ASP C 1 15 ? 0.24693 -96.91639 -0.04383 1.000 20.91956 14 ASP C N 1
ATOM 6371 C CA . ASP C 1 15 ? 0.37211 -97.71692 1.16650 1.000 21.13956 14 ASP C CA 1
ATOM 6372 C C . ASP C 1 15 ? 1.29085 -97.02723 2.16890 1.000 19.06956 14 ASP C C 1
ATOM 6373 O O . ASP C 1 15 ? 1.06316 -97.08650 3.38089 1.000 18.71956 14 ASP C O 1
ATOM 6378 N N . TYR C 1 16 ? 2.33292 -96.36098 1.67281 1.000 18.82387 15 TYR C N 1
ATOM 6379 C CA . TYR C 1 16 ? 3.24669 -95.64026 2.54975 1.000 19.99387 15 TYR C CA 1
ATOM 6380 C C . TYR C 1 16 ? 2.53569 -94.51707 3.30001 1.000 19.22387 15 TYR C C 1
ATOM 6381 O O . TYR C 1 16 ? 2.74127 -94.34262 4.50755 1.000 18.00387 15 TYR C O 1
ATOM 6390 N N . GLU C 1 17 ? 1.70805 -93.73442 2.60163 1.000 18.69650 16 GLU C N 1
ATOM 6391 C CA . GLU C 1 17 ? 0.96337 -92.67088 3.27444 1.000 20.72650 16 GLU C CA 1
ATOM 6392 C C . GLU C 1 17 ? -0.02708 -93.24405 4.27983 1.000 20.72650 16 GLU C C 1
ATOM 6393 O O . GLU C 1 17 ? -0.18213 -92.70506 5.38037 1.000 18.05650 16 GLU C O 1
ATOM 6399 N N . SER C 1 18 ? -0.69409 -94.34621 3.92302 1.000 16.91600 17 SER C N 1
ATOM 6400 C CA A SER C 1 18 ? -1.63178 -94.97990 4.84776 0.520 19.60600 17 SER C CA 1
ATOM 6401 C CA B SER C 1 18 ? -1.63148 -94.98160 4.84481 0.480 19.60600 17 SER C CA 1
ATOM 6402 C C . SER C 1 18 ? -0.91562 -95.50420 6.08465 1.000 19.53600 17 SER C C 1
ATOM 6403 O O . SER C 1 18 ? -1.43775 -95.40527 7.20299 1.000 16.38600 17 SER C O 1
ATOM 6408 N N . TYR C 1 19 ? 0.27552 -96.07987 5.89472 1.000 15.79257 18 TYR C N 1
ATOM 6409 C CA . TYR C 1 19 ? 1.10036 -96.57249 6.99705 1.000 17.20257 18 TYR C CA 1
ATOM 6410 C C . TYR C 1 19 ? 1.47713 -95.43416 7.93955 1.000 15.24257 18 TYR C C 1
ATOM 6411 O O . TYR C 1 19 ? 1.32431 -95.54015 9.16019 1.000 14.40257 18 TYR C O 1
ATOM 6420 N N . MET C 1 20 ? 1.96324 -94.32597 7.38464 1.000 15.20228 19 MET C N 1
ATOM 6421 C CA . MET C 1 20 ? 2.35222 -93.20142 8.23298 1.000 16.56228 19 MET C CA 1
ATOM 6422 C C . MET C 1 20 ? 1.13603 -92.57587 8.91251 1.000 16.84228 19 MET C C 1
ATOM 6423 O O . MET C 1 20 ? 1.21757 -92.15345 10.07258 1.000 15.28228 19 MET C O 1
ATOM 6428 N N . ALA C 1 21 ? -0.00065 -92.50927 8.21107 1.000 15.38872 20 ALA C N 1
ATOM 6429 C CA . ALA C 1 21 ? -1.22049 -92.00812 8.83748 1.000 19.19872 20 ALA C CA 1
ATOM 6430 C C . ALA C 1 21 ? -1.58583 -92.84429 10.05116 1.000 15.79872 20 ALA C C 1
ATOM 6431 O O . ALA C 1 21 ? -2.01784 -92.31265 11.07826 1.000 16.08872 20 ALA C O 1
ATOM 6433 N N . SER C 1 22 ? -1.41046 -94.15930 9.95351 1.000 13.62643 21 SER C N 1
ATOM 6434 C CA . SER C 1 22 ? -1.72222 -95.02261 11.08230 1.000 15.86643 21 SER C CA 1
ATOM 6435 C C . SER C 1 22 ? -0.78743 -94.74772 12.25355 1.000 15.35643 21 SER C C 1
ATOM 6436 O O . SER C 1 22 ? -1.23209 -94.64770 13.40266 1.000 14.55643 21 SER C O 1
ATOM 6439 N N . ALA C 1 23 ? 0.50872 -94.60474 11.98053 1.000 14.58347 22 ALA C N 1
ATOM 6440 C CA . ALA C 1 23 ? 1.45154 -94.36157 13.06480 1.000 13.71347 22 ALA C CA 1
ATOM 6441 C C . ALA C 1 23 ? 1.16419 -93.02343 13.73622 1.000 15.10347 22 ALA C C 1
ATOM 6442 O O . ALA C 1 23 ? 1.15920 -92.92281 14.97017 1.000 13.09347 22 ALA C O 1
ATOM 6444 N N . TYR C 1 24 ? 0.89628 -91.98748 12.93892 1.000 14.65503 23 TYR C N 1
ATOM 6445 C CA . TYR C 1 24 ? 0.55820 -90.68949 13.51847 1.000 15.02503 23 TYR C CA 1
ATOM 6446 C C . TYR C 1 24 ? -0.71305 -90.78653 14.34915 1.000 14.62503 23 TYR C C 1
ATOM 6447 O O . TYR C 1 24 ? -0.82986 -90.14423 15.40007 1.000 19.19503 23 TYR C O 1
ATOM 6456 N N . SER C 1 25 ? -1.67773 -91.59181 13.89697 1.000 15.76402 24 SER C N 1
ATOM 6457 C CA . SER C 1 25 ? -2.91851 -91.72863 14.65630 1.000 17.33402 24 SER C CA 1
ATOM 6458 C C . SER C 1 25 ? -2.65647 -92.34799 16.02355 1.000 17.65402 24 SER C C 1
ATOM 6459 O O . SER C 1 25 ? -3.22375 -91.91070 17.03485 1.000 13.16402 24 SER C O 1
ATOM 6462 N N . VAL C 1 26 ? -1.78138 -93.35450 16.07827 1.000 15.27755 25 VAL C N 1
ATOM 6463 C CA . VAL C 1 26 ? -1.42241 -93.94243 17.36551 1.000 13.90755 25 VAL C CA 1
ATOM 6464 C C . VAL C 1 26 ? -0.73170 -92.90901 18.24014 1.000 17.86755 25 VAL C C 1
ATOM 6465 O O . VAL C 1 26 ? -0.90540 -92.90475 19.46214 1.000 16.34755 25 VAL C O 1
ATOM 6469 N N . PHE C 1 27 ? 0.03272 -91.99647 17.63731 1.000 12.20833 26 PHE C N 1
ATOM 6470 C CA . PHE C 1 27 ? 0.64319 -90.91675 18.39825 1.000 15.06833 26 PHE C CA 1
ATOM 6471 C C . PHE C 1 27 ? -0.31446 -89.75120 18.65053 1.000 15.39833 26 PHE C C 1
ATOM 6472 O O . PHE C 1 27 ? 0.12537 -88.70425 19.14411 1.000 17.21833 26 PHE C O 1
ATOM 6480 N N . LEU C 1 28 ? -1.59981 -89.92438 18.32648 1.000 12.90821 27 LEU C N 1
ATOM 6481 C CA . LEU C 1 28 ? -2.65279 -88.95627 18.63685 1.000 16.56821 27 LEU C CA 1
ATOM 6482 C C . LEU C 1 28 ? -2.44085 -87.63171 17.90662 1.000 19.96821 27 LEU C C 1
ATOM 6483 O O . LEU C 1 28 ? -2.83628 -86.56790 18.39280 1.000 18.26821 27 LEU C O 1
ATOM 6488 N N . ARG C 1 29 ? -1.84240 -87.69273 16.72093 1.000 18.10507 28 ARG C N 1
ATOM 6489 C CA . ARG C 1 29 ? -1.50343 -86.50966 15.94700 1.000 21.57507 28 ARG C CA 1
ATOM 6490 C C . ARG C 1 29 ? -2.09795 -86.61298 14.55127 1.000 21.67507 28 ARG C C 1
ATOM 6491 O O . ARG C 1 29 ? -2.29892 -87.71340 14.03177 1.000 20.55507 28 ARG C O 1
ATOM 6496 N N . ASP C 1 30 ? -2.39499 -85.45256 13.95283 1.000 22.78490 29 ASP C N 1
ATOM 6497 C CA . ASP C 1 30 ? -2.72642 -85.42423 12.53670 1.000 25.45490 29 ASP C CA 1
ATOM 6498 C C . ASP C 1 30 ? -1.46109 -85.70417 11.72854 1.000 21.34490 29 ASP C C 1
ATOM 6499 O O . ASP C 1 30 ? -0.38371 -85.20641 12.07884 1.000 26.30490 29 ASP C O 1
ATOM 6504 N N . PRO C 1 31 ? -1.55148 -86.49773 10.66065 1.000 25.09199 30 PRO C N 1
ATOM 6505 C CA . PRO C 1 31 ? -0.36459 -86.74657 9.82739 1.000 23.29199 30 PRO C CA 1
ATOM 6506 C C . PRO C 1 31 ? 0.22044 -85.43757 9.32451 1.000 23.85199 30 PRO C C 1
ATOM 6507 O O . PRO C 1 31 ? -0.50152 -84.55703 8.85156 1.000 24.10199 30 PRO C O 1
ATOM 6511 N N . GLN C 1 32 ? 1.53711 -85.30317 9.46155 1.000 23.07198 31 GLN C N 1
ATOM 6512 C CA . GLN C 1 32 ? 2.24819 -84.09579 9.04235 1.000 26.32198 31 GLN C CA 1
ATOM 6513 C C . GLN C 1 32 ? 2.75509 -84.33483 7.62880 1.000 23.32198 31 GLN C C 1
ATOM 6514 O O . GLN C 1 32 ? 3.79232 -84.97484 7.43063 1.000 20.55198 31 GLN C O 1
ATOM 6520 N N . LYS C 1 33 ? 2.01749 -83.81539 6.64355 1.000 21.26413 32 LYS C N 1
ATOM 6521 C CA . LYS C 1 33 ? 2.28764 -84.15907 5.25126 1.000 24.17413 32 LYS C CA 1
ATOM 6522 C C . LYS C 1 33 ? 3.69240 -83.74505 4.84151 1.000 24.56413 32 LYS C C 1
ATOM 6523 O O . LYS C 1 33 ? 4.36185 -84.47034 4.09487 1.000 24.95413 32 LYS C O 1
ATOM 6525 N N . ASP C 1 34 ? 4.16846 -82.60117 5.34818 1.000 23.93316 33 ASP C N 1
ATOM 6526 C CA . ASP C 1 34 ? 5.49586 -82.11954 4.97447 1.000 27.96316 33 ASP C CA 1
ATOM 6527 C C . ASP C 1 34 ? 6.59204 -83.05798 5.48040 1.000 29.67316 33 ASP C C 1
ATOM 6528 O O . ASP C 1 34 ? 7.51147 -83.41202 4.73186 1.000 29.06316 33 ASP C O 1
ATOM 6533 N N . GLU C 1 35 ? 6.49944 -83.49710 6.73743 1.000 27.27035 34 GLU C N 1
ATOM 6534 C CA . GLU C 1 35 ? 7.48164 -84.44338 7.25913 1.000 24.83035 34 GLU C CA 1
ATOM 6535 C C . GLU C 1 35 ? 7.39982 -85.78231 6.53627 1.000 22.56035 34 GLU C C 1
ATOM 6536 O O . GLU C 1 35 ? 8.42855 -86.36933 6.19074 1.000 21.42035 34 GLU C O 1
ATOM 6540 N N . ILE C 1 36 ? 6.18492 -86.27928 6.29676 1.000 20.24316 35 ILE C N 1
ATOM 6541 C CA . ILE C 1 36 ? 6.02021 -87.57776 5.64696 1.000 18.33316 35 ILE C CA 1
ATOM 6542 C C . ILE C 1 36 ? 6.62234 -87.55063 4.24838 1.000 22.74316 35 ILE C C 1
ATOM 6543 O O . ILE C 1 36 ? 7.24376 -88.52471 3.79770 1.000 21.74316 35 ILE C O 1
ATOM 6548 N N . GLU C 1 37 ? 6.48041 -86.41981 3.55935 1.000 22.56284 36 GLU C N 1
ATOM 6549 C CA . GLU C 1 37 ? 6.98740 -86.28299 2.19840 1.000 24.47284 36 GLU C CA 1
ATOM 6550 C C . GLU C 1 37 ? 8.51230 -86.21892 2.17477 1.000 23.59284 36 GLU C C 1
ATOM 6551 O O . GLU C 1 37 ? 9.15878 -86.90382 1.37063 1.000 21.59284 36 GLU C O 1
ATOM 6557 N N . VAL C 1 38 ? 9.11021 -85.40180 3.04600 1.000 20.49997 37 VAL C N 1
ATOM 6558 C CA . VAL C 1 38 ? 10.56293 -85.25602 3.01606 1.000 19.46997 37 VAL C CA 1
ATOM 6559 C C . VAL C 1 38 ? 11.23583 -86.53864 3.49892 1.000 19.91997 37 VAL C C 1
ATOM 6560 O O . VAL C 1 38 ? 12.24019 -86.98134 2.92800 1.000 18.91997 37 VAL C O 1
ATOM 6564 N N . ASN C 1 39 ? 10.66843 -87.18253 4.52228 1.000 18.79535 38 ASN C N 1
ATOM 6565 C CA . ASN C 1 39 ? 11.28647 -88.38751 5.06758 1.000 19.93535 38 ASN C CA 1
ATOM 6566 C C . ASN C 1 39 ? 11.21178 -89.55498 4.09771 1.000 19.42535 38 ASN C C 1
ATOM 6567 O O . ASN C 1 39 ? 12.05695 -90.45625 4.15104 1.000 16.81535 38 ASN C O 1
ATOM 6572 N N . ARG C 1 40 ? 10.22871 -89.54786 3.19588 1.000 16.62391 39 ARG C N 1
ATOM 6573 C CA . ARG C 1 40 ? 10.13668 -90.61333 2.20354 1.000 18.79391 39 ARG C CA 1
ATOM 6574 C C . ARG C 1 40 ? 11.43952 -90.78699 1.43095 1.000 16.01391 39 ARG C C 1
ATOM 6575 O O . ARG C 1 40 ? 11.76765 -91.90296 1.01135 1.000 18.24391 39 ARG C O 1
ATOM 6583 N N . LYS C 1 41 ? 12.20180 -89.70401 1.24674 1.000 17.88204 40 LYS C N 1
ATOM 6584 C CA . LYS C 1 41 ? 13.37539 -89.75166 0.37885 1.000 16.98204 40 LYS C CA 1
ATOM 6585 C C . LYS C 1 41 ? 14.52602 -90.56589 0.96630 1.000 21.52204 40 LYS C C 1
ATOM 6586 O O . LYS C 1 41 ? 15.45596 -90.91386 0.22741 1.000 20.40204 40 LYS C O 1
ATOM 6590 N N . PHE C 1 42 ? 14.50883 -90.87127 2.26691 1.000 18.69414 41 PHE C N 1
ATOM 6591 C CA . PHE C 1 42 ? 15.52419 -91.75155 2.84620 1.000 16.85414 41 PHE C CA 1
ATOM 6592 C C . PHE C 1 42 ? 14.89211 -92.98223 3.48015 1.000 20.38414 41 PHE C C 1
ATOM 6593 O O . PHE C 1 42 ? 15.53429 -93.68462 4.27008 1.000 17.93414 41 PHE C O 1
ATOM 6601 N N . THR C 1 43 ? 13.64431 -93.25283 3.13257 1.000 16.82691 42 THR C N 1
ATOM 6602 C CA . THR C 1 43 ? 12.93563 -94.43389 3.57717 1.000 15.95691 42 THR C CA 1
ATOM 6603 C C . THR C 1 43 ? 13.11032 -95.54131 2.54536 1.000 18.22691 42 THR C C 1
ATOM 6604 O O . THR C 1 43 ? 13.02958 -95.30297 1.33765 1.000 19.30691 42 THR C O 1
ATOM 6608 N N . GLU C 1 44 ? 13.37333 -96.74717 3.02335 1.000 19.11879 43 GLU C N 1
ATOM 6609 C CA . GLU C 1 44 ? 13.35765 -97.93877 2.18822 1.000 20.29879 43 GLU C CA 1
ATOM 6610 C C . GLU C 1 44 ? 12.11567 -98.72823 2.56211 1.000 17.78879 43 GLU C C 1
ATOM 6611 O O . GLU C 1 44 ? 11.99241 -99.18235 3.70438 1.000 15.87879 43 GLU C O 1
ATOM 6617 N N . LEU C 1 45 ? 11.18471 -98.86498 1.61287 1.000 17.88507 44 LEU C N 1
ATOM 6618 C CA . LEU C 1 45 ? 9.89917 -99.46564 1.94671 1.000 17.90507 44 LEU C CA 1
ATOM 6619 C C . LEU C 1 45 ? 10.06121 -100.87494 2.49578 1.000 16.50507 44 LEU C C 1
ATOM 6620 O O . LEU C 1 45 ? 9.30917 -101.27616 3.38920 1.000 16.64507 44 LEU C O 1
ATOM 6625 N N . ASP C 1 46 ? 11.04311 -101.63563 2.00684 1.000 17.69510 45 ASP C N 1
ATOM 6626 C CA . ASP C 1 46 ? 11.15477 -103.00976 2.48700 1.000 20.69510 45 ASP C CA 1
ATOM 6627 C C . ASP C 1 46 ? 11.67804 -103.10339 3.91761 1.000 18.08510 45 ASP C C 1
ATOM 6628 O O . ASP C 1 46 ? 11.66059 -104.19843 4.49066 1.000 16.31510 45 ASP C O 1
ATOM 6633 N N . ARG C 1 47 ? 12.14626 -101.99963 4.50365 1.000 14.94452 46 ARG C N 1
ATOM 6634 C CA . ARG C 1 47 ? 12.51055 -101.97747 5.91377 1.000 17.62452 46 ARG C CA 1
ATOM 6635 C C . ARG C 1 47 ? 11.35160 -101.57050 6.81218 1.000 17.83452 46 ARG C C 1
ATOM 6636 O O . ARG C 1 47 ? 11.52127 -101.51156 8.03312 1.000 16.35452 46 ARG C O 1
ATOM 6644 N N . MET C 1 48 ? 10.19172 -101.27916 6.24205 1.000 14.00795 47 MET C N 1
ATOM 6645 C CA . MET C 1 48 ? 9.04171 -100.78017 6.98680 1.000 15.56795 47 MET C CA 1
ATOM 6646 C C . MET C 1 48 ? 8.00102 -101.88942 7.05246 1.000 16.73795 47 MET C C 1
ATOM 6647 O O . MET C 1 48 ? 7.32788 -102.17505 6.05589 1.000 18.06795 47 MET C O 1
ATOM 6652 N N . ILE C 1 49 ? 7.87032 -102.51274 8.22086 1.000 14.08802 48 ILE C N 1
ATOM 6653 C CA . ILE C 1 49 ? 6.93759 -103.61926 8.38334 1.000 12.93802 48 ILE C CA 1
ATOM 6654 C C . ILE C 1 49 ? 5.80784 -103.20254 9.31152 1.000 15.22802 48 ILE C C 1
ATOM 6655 O O . ILE C 1 49 ? 5.78640 -102.07890 9.83188 1.000 16.14802 48 ILE C O 1
ATOM 6660 N N . GLY C 1 50 ? 4.86754 -104.11150 9.52499 1.000 14.51447 49 GLY C N 1
ATOM 6661 C CA . GLY C 1 50 ? 3.74757 -103.84645 10.40060 1.000 16.68447 49 GLY C CA 1
ATOM 6662 C C . GLY C 1 50 ? 2.72266 -104.95290 10.26192 1.000 19.57447 49 GLY C C 1
ATOM 6663 O O . GLY C 1 50 ? 2.98803 -105.99927 9.66343 1.000 19.21447 49 GLY C O 1
ATOM 6664 N N . PHE C 1 51 ? 1.55384 -104.71162 10.84038 1.000 15.68051 50 PHE C N 1
ATOM 6665 C CA . PHE C 1 51 ? 0.43167 -105.62435 10.70425 1.000 16.53051 50 PHE C CA 1
ATOM 6666 C C . PHE C 1 51 ? -0.72779 -104.88993 10.06016 1.000 19.13051 50 PHE C C 1
ATOM 6667 O O . PHE C 1 51 ? -0.92972 -103.69563 10.29734 1.000 16.91051 50 PHE C O 1
ATOM 6675 N N . HIS C 1 52 ? -1.49016 -105.62229 9.25026 1.000 16.85454 51 HIS C N 1
ATOM 6676 C CA . HIS C 1 52 ? -2.60736 -105.07945 8.49047 1.000 21.34454 51 HIS C CA 1
ATOM 6677 C C . HIS C 1 52 ? -3.81841 -105.98616 8.68186 1.000 25.87454 51 HIS C C 1
ATOM 6678 O O . HIS C 1 52 ? -3.69020 -107.21154 8.58992 1.000 26.85454 51 HIS C O 1
ATOM 6685 N N . ASP C 1 53 ? -4.98995 -105.40264 8.95408 1.000 27.63256 52 ASP C N 1
ATOM 6686 C CA . ASP C 1 53 ? -6.18141 -106.21306 9.19393 1.000 28.22256 52 ASP C CA 1
ATOM 6687 C C . ASP C 1 53 ? -7.05790 -106.36277 7.95778 1.000 34.10256 52 ASP C C 1
ATOM 6688 O O . ASP C 1 53 ? -8.18674 -106.84825 8.06983 1.000 34.73256 52 ASP C O 1
ATOM 6693 N N . GLY C 1 54 ? -6.56145 -105.98171 6.78386 1.000 32.16778 53 GLY C N 1
ATOM 6694 C CA . GLY C 1 54 ? -7.36791 -106.01926 5.57827 1.000 34.27778 53 GLY C CA 1
ATOM 6695 C C . GLY C 1 54 ? -7.96711 -104.67005 5.23674 1.000 37.17778 53 GLY C C 1
ATOM 6696 O O . GLY C 1 54 ? -8.06874 -104.30697 4.06175 1.000 43.70778 53 GLY C O 1
ATOM 6697 N N . LYS C 1 55 ? -8.36621 -103.91530 6.26070 1.000 32.94627 54 LYS C N 1
ATOM 6698 C CA . LYS C 1 55 ? -8.90691 -102.57394 6.08592 1.000 35.80627 54 LYS C CA 1
ATOM 6699 C C . LYS C 1 55 ? -7.87532 -101.47347 6.30440 1.000 37.66627 54 LYS C C 1
ATOM 6700 O O . LYS C 1 55 ? -8.01815 -100.38405 5.73522 1.000 33.50627 54 LYS C O 1
ATOM 6702 N N . LYS C 1 56 ? -6.83991 -101.72645 7.10306 1.000 30.72673 55 LYS C N 1
ATOM 6703 C CA . LYS C 1 56 ? -5.91519 -100.66743 7.48469 1.000 29.45673 55 LYS C CA 1
ATOM 6704 C C . LYS C 1 56 ? -4.72258 -101.27808 8.20636 1.000 25.02673 55 LYS C C 1
ATOM 6705 O O . LYS C 1 56 ? -4.77150 -102.41840 8.67151 1.000 25.76673 55 LYS C O 1
ATOM 6709 N N . TRP C 1 57 ? -3.65646 -100.49194 8.30840 1.000 22.36709 56 TRP C N 1
ATOM 6710 C CA . TRP C 1 57 ? -2.54253 -100.86494 9.16462 1.000 18.77709 56 TRP C CA 1
ATOM 6711 C C . TRP C 1 57 ? -2.96070 -100.78416 10.62461 1.000 20.59709 56 TRP C C 1
ATOM 6712 O O . TRP C 1 57 ? -3.53065 -99.77835 11.06099 1.000 20.33709 56 TRP C O 1
ATOM 6723 N N . VAL C 1 58 ? -2.66985 -101.83817 11.38604 1.000 14.74483 57 VAL C N 1
ATOM 6724 C CA . VAL C 1 58 ? -2.91458 -101.84105 12.82217 1.000 17.01483 57 VAL C CA 1
ATOM 6725 C C . VAL C 1 58 ? -1.63423 -101.94929 13.63233 1.000 15.78483 57 VAL C C 1
ATOM 6726 O O . VAL C 1 58 ? -1.69964 -102.02278 14.86133 1.000 14.79483 57 VAL C O 1
ATOM 6730 N N . ALA C 1 59 ? -0.47409 -101.96959 12.98154 1.000 14.24921 58 ALA C N 1
ATOM 6731 C CA . ALA C 1 59 ? 0.81332 -101.92353 13.66702 1.000 13.94921 58 ALA C CA 1
ATOM 6732 C C . ALA C 1 59 ? 1.86542 -101.50744 12.65090 1.000 14.18921 58 ALA C C 1
ATOM 6733 O O . ALA C 1 59 ? 1.72014 -101.77073 11.45465 1.000 14.35921 58 ALA C O 1
ATOM 6735 N N . THR C 1 60 ? 2.90883 -100.83092 13.13262 1.000 14.09330 59 THR C N 1
ATOM 6736 C CA . THR C 1 60 ? 4.03276 -100.41803 12.30333 1.000 12.34330 59 THR C CA 1
ATOM 6737 C C . THR C 1 60 ? 5.33245 -100.60767 13.07640 1.000 13.25330 59 THR C C 1
ATOM 6738 O O . THR C 1 60 ? 5.34953 -100.54444 14.30364 1.000 12.31330 59 THR C O 1
ATOM 6742 N N . THR C 1 61 ? 6.41812 -100.85284 12.34225 1.000 12.66258 60 THR C N 1
ATOM 6743 C CA . THR C 1 61 ? 7.78451 -100.86490 12.87231 1.000 10.39258 60 THR C CA 1
ATOM 6744 C C . THR C 1 61 ? 8.70682 -100.71830 11.67449 1.000 13.59258 60 THR C C 1
ATOM 6745 O O . THR C 1 61 ? 8.54914 -101.45123 10.69498 1.000 11.64258 60 THR C O 1
ATOM 6749 N N . GLY C 1 62 ? 9.64789 -99.77491 11.73425 1.000 8.75513 61 GLY C N 1
ATOM 6750 C CA . GLY C 1 62 ? 10.52498 -99.52725 10.61014 1.000 13.42513 61 GLY C CA 1
ATOM 6751 C C . GLY C 1 62 ? 11.95126 -99.29438 11.06028 1.000 12.67513 61 GLY C C 1
ATOM 6752 O O . GLY C 1 62 ? 12.24664 -99.28028 12.25722 1.000 11.77513 61 GLY C O 1
ATOM 6753 N N . ALA C 1 63 ? 12.83395 -99.11868 10.07160 1.000 11.61413 62 ALA C N 1
ATOM 6754 C CA . ALA C 1 63 ? 14.22047 -98.75347 10.32321 1.000 11.32413 62 ALA C CA 1
ATOM 6755 C C . ALA C 1 63 ? 14.75144 -97.99246 9.11760 1.000 15.50413 62 ALA C C 1
ATOM 6756 O O . ALA C 1 63 ? 14.39134 -98.29574 7.97420 1.000 13.71413 62 ALA C O 1
ATOM 6758 N N . PHE C 1 64 ? 15.60014 -97.00242 9.38306 1.000 12.47445 63 PHE C N 1
ATOM 6759 C CA . PHE C 1 64 ? 16.36921 -96.31845 8.35309 1.000 12.99445 63 PHE C CA 1
ATOM 6760 C C . PHE C 1 64 ? 17.78231 -96.87743 8.32953 1.000 15.80445 63 PHE C C 1
ATOM 6761 O O . PHE C 1 64 ? 18.35393 -97.20582 9.37528 1.000 14.04445 63 PHE C O 1
ATOM 6769 N N . SER C 1 65 ? 18.36288 -96.94237 7.13092 1.000 13.56590 64 SER C N 1
ATOM 6770 C CA . SER C 1 65 ? 19.77318 -97.29251 6.99363 1.000 14.42590 64 SER C CA 1
ATOM 6771 C C . SER C 1 65 ? 20.60602 -96.05344 7.29028 1.000 15.83590 64 SER C C 1
ATOM 6772 O O . SER C 1 65 ? 20.62381 -95.10782 6.49976 1.000 18.09590 64 SER C O 1
ATOM 6775 N N . ARG C 1 66 ? 21.27736 -96.02902 8.43804 1.000 12.94606 65 ARG C N 1
ATOM 6776 C CA . ARG C 1 66 ? 22.08238 -94.86720 8.78536 1.000 13.77606 65 ARG C CA 1
ATOM 6777 C C . ARG C 1 66 ? 23.47956 -95.33608 9.16484 1.000 14.93606 65 ARG C C 1
ATOM 6778 O O . ARG C 1 66 ? 23.79860 -96.52974 9.09936 1.000 13.02606 65 ARG C O 1
ATOM 6786 N N . HIS C 1 67 ? 24.32189 -94.38129 9.54031 1.000 11.54710 66 HIS C N 1
ATOM 6787 C CA . HIS C 1 67 ? 25.68414 -94.65164 9.97996 1.000 12.89710 66 HIS C CA 1
ATOM 6788 C C . HIS C 1 67 ? 25.97129 -93.78511 11.19408 1.000 14.63710 66 HIS C C 1
ATOM 6789 O O . HIS C 1 67 ? 25.53075 -92.63321 11.24645 1.000 14.34710 66 HIS C O 1
ATOM 6796 N N . VAL C 1 68 ? 26.69620 -94.33335 12.16805 1.000 12.13004 67 VAL C N 1
ATOM 6797 C CA . VAL C 1 68 ? 26.87391 -93.67997 13.46102 1.000 12.33004 67 VAL C CA 1
ATOM 6798 C C . VAL C 1 68 ? 28.35069 -93.66049 13.84276 1.000 12.70004 67 VAL C C 1
ATOM 6799 O O . VAL C 1 68 ? 29.09262 -94.60885 13.55890 1.000 13.93004 67 VAL C O 1
ATOM 6803 N N . VAL C 1 69 ? 28.77130 -92.57101 14.48969 1.000 12.33810 68 VAL C N 1
ATOM 6804 C CA . VAL C 1 69 ? 30.12797 -92.43915 15.02289 1.000 12.53810 68 VAL C CA 1
ATOM 6805 C C . VAL C 1 69 ? 30.22792 -93.21740 16.32882 1.000 14.44810 68 VAL C C 1
ATOM 6806 O O . VAL C 1 69 ? 29.43202 -93.00842 17.25150 1.000 11.30810 68 VAL C O 1
ATOM 6810 N N . LEU C 1 70 ? 31.21114 -94.10664 16.41626 1.000 12.41046 69 LEU C N 1
ATOM 6811 C CA . LEU C 1 70 ? 31.52953 -94.83434 17.63528 1.000 12.72046 69 LEU C CA 1
ATOM 6812 C C . LEU C 1 70 ? 32.64362 -94.13391 18.39607 1.000 14.01046 69 LEU C C 1
ATOM 6813 O O . LEU C 1 70 ? 33.36024 -93.29602 17.83816 1.000 13.04046 69 LEU C O 1
ATOM 6818 N N . PRO C 1 71 ? 32.82321 -94.45200 19.69444 1.000 14.23904 70 PRO C N 1
ATOM 6819 C CA . PRO C 1 71 ? 34.02653 -93.98467 20.39985 1.000 12.33904 70 PRO C CA 1
ATOM 6820 C C . PRO C 1 71 ? 35.27631 -94.31744 19.60249 1.000 13.14904 70 PRO C C 1
ATOM 6821 O O . PRO C 1 71 ? 35.48876 -95.48580 19.24976 1.000 14.95904 70 PRO C O 1
ATOM 6825 N N . GLY C 1 72 ? 36.09084 -93.30582 19.29648 1.000 15.58916 71 GLY C N 1
ATOM 6826 C CA . GLY C 1 72 ? 37.27879 -93.47773 18.47960 1.000 14.37916 71 GLY C CA 1
ATOM 6827 C C . GLY C 1 72 ? 37.13892 -92.95306 17.07284 1.000 16.07916 71 GLY C C 1
ATOM 6828 O O . GLY C 1 72 ? 38.14890 -92.83669 16.36998 1.000 18.18916 71 GLY C O 1
ATOM 6829 N N . GLY C 1 73 ? 35.92517 -92.64095 16.63019 1.000 12.52861 72 GLY C N 1
ATOM 6830 C CA . GLY C 1 73 ? 35.71698 -91.97249 15.36194 1.000 13.28861 72 GLY C CA 1
ATOM 6831 C C . GLY C 1 73 ? 35.24908 -92.85487 14.22201 1.000 16.35861 72 GLY C C 1
ATOM 6832 O O . GLY C 1 73 ? 34.92606 -92.32524 13.15327 1.000 17.67861 72 GLY C O 1
ATOM 6833 N N . ALA C 1 74 ? 35.21759 -94.17232 14.40130 1.000 16.49182 73 ALA C N 1
ATOM 6834 C CA . ALA C 1 74 ? 34.75058 -95.04865 13.33304 1.000 17.84182 73 ALA C CA 1
ATOM 6835 C C . ALA C 1 74 ? 33.27871 -94.78878 13.04470 1.000 19.61182 73 ALA C C 1
ATOM 6836 O O . ALA C 1 74 ? 32.48951 -94.54477 13.95923 1.000 15.89182 73 ALA C O 1
ATOM 6838 N N . VAL C 1 75 ? 32.91010 -94.84150 11.76536 1.000 15.12737 74 VAL C N 1
ATOM 6839 C CA . VAL C 1 75 ? 31.54069 -94.60749 11.32423 1.000 15.44737 74 VAL C CA 1
ATOM 6840 C C . VAL C 1 75 ? 31.02043 -95.91947 10.75777 1.000 20.20737 74 VAL C C 1
ATOM 6841 O O . VAL C 1 75 ? 31.55461 -96.41847 9.76027 1.000 19.44737 74 VAL C O 1
ATOM 6845 N N . VAL C 1 76 ? 30.00617 -96.49657 11.40379 1.000 15.91101 75 VAL C N 1
ATOM 6846 C CA . VAL C 1 76 ? 29.57283 -97.84919 11.05287 1.000 17.12101 75 VAL C CA 1
ATOM 6847 C C . VAL C 1 76 ? 28.08211 -97.86884 10.72480 1.000 17.49101 75 VAL C C 1
ATOM 6848 O O . VAL C 1 76 ? 27.31362 -97.01567 11.20938 1.000 15.86101 75 VAL C O 1
ATOM 6852 N N . PRO C 1 77 ? 27.63464 -98.81885 9.90735 1.000 16.32039 76 PRO C N 1
ATOM 6853 C CA . PRO C 1 77 ? 26.19958 -98.93009 9.62398 1.000 13.31039 76 PRO C CA 1
ATOM 6854 C C . PRO C 1 77 ? 25.40550 -99.26479 10.87780 1.000 15.18039 76 PRO C C 1
ATOM 6855 O O . PRO C 1 77 ? 25.81017 -100.09765 11.69548 1.000 15.36039 76 PRO C O 1
ATOM 6859 N N . VAL C 1 78 ? 24.25361 -98.61528 11.01287 1.000 12.35431 77 VAL C N 1
ATOM 6860 C CA . VAL C 1 78 ? 23.36186 -98.82979 12.14523 1.000 13.45431 77 VAL C CA 1
ATOM 6861 C C . VAL C 1 78 ? 21.93078 -98.81511 11.63487 1.000 12.20431 77 VAL C C 1
ATOM 6862 O O . VAL C 1 78 ? 21.59783 -98.07133 10.70551 1.000 12.41431 77 VAL C O 1
ATOM 6866 N N . ALA C 1 79 ? 21.09960 -99.68289 12.20085 1.000 10.50779 78 ALA C N 1
ATOM 6867 C CA . ALA C 1 79 ? 19.66427 -99.63225 11.96330 1.000 13.27779 78 ALA C CA 1
ATOM 6868 C C . ALA C 1 79 ? 19.08283 -98.54400 12.85701 1.000 14.50779 78 ALA C C 1
ATOM 6869 O O . ALA C 1 79 ? 19.09805 -98.66775 14.08632 1.000 13.48779 78 ALA C O 1
ATOM 6871 N N . ALA C 1 80 ? 18.57887 -97.47579 12.25341 1.000 10.76032 79 ALA C N 1
ATOM 6872 C CA . ALA C 1 80 ? 17.93352 -96.40443 13.01199 1.000 13.65032 79 ALA C CA 1
ATOM 6873 C C . ALA C 1 80 ? 16.44515 -96.73179 13.08256 1.000 11.66032 79 ALA C C 1
ATOM 6874 O O . ALA C 1 80 ? 15.68722 -96.44140 12.15700 1.000 13.73032 79 ALA C O 1
ATOM 6876 N N . VAL C 1 81 ? 16.02267 -97.34213 14.18867 1.000 10.70146 80 VAL C N 1
ATOM 6877 C CA . VAL C 1 81 ? 14.66488 -97.86947 14.30953 1.000 11.19146 80 VAL C CA 1
ATOM 6878 C C . VAL C 1 81 ? 13.67248 -96.73449 14.54596 1.000 12.52146 80 VAL C C 1
ATOM 6879 O O . VAL C 1 81 ? 13.96200 -95.76520 15.26067 1.000 12.08146 80 VAL C O 1
ATOM 6883 N N . THR C 1 82 ? 12.48119 -96.86185 13.95690 1.000 11.84126 81 THR C N 1
ATOM 6884 C CA . THR C 1 82 ? 11.56590 -95.73184 13.81741 1.000 12.40126 81 THR C CA 1
ATOM 6885 C C . THR C 1 82 ? 10.14305 -96.25014 13.62945 1.000 12.13126 81 THR C C 1
ATOM 6886 O O . THR C 1 82 ? 9.92858 -97.41945 13.29974 1.000 12.20126 81 THR C O 1
ATOM 6890 N N . ALA C 1 83 ? 9.16991 -95.35824 13.86296 1.000 11.38064 82 ALA C N 1
ATOM 6891 C CA . ALA C 1 83 ? 7.77275 -95.57559 13.46319 1.000 13.41064 82 ALA C CA 1
ATOM 6892 C C . ALA C 1 83 ? 7.18297 -96.83411 14.09499 1.000 12.19064 82 ALA C C 1
ATOM 6893 O O . ALA C 1 83 ? 6.50121 -97.62580 13.43583 1.000 14.60064 82 ALA C O 1
ATOM 6895 N N . VAL C 1 84 ? 7.45648 -97.04375 15.37562 1.000 12.41146 83 VAL C N 1
ATOM 6896 C CA . VAL C 1 84 ? 6.97012 -98.22996 16.07548 1.000 11.66146 83 VAL C CA 1
ATOM 6897 C C . VAL C 1 84 ? 5.63061 -97.87341 16.71442 1.000 13.05146 83 VAL C C 1
ATOM 6898 O O . VAL C 1 84 ? 5.58314 -97.03650 17.61712 1.000 11.24146 83 VAL C O 1
ATOM 6902 N N . THR C 1 85 ? 4.53730 -98.47586 16.23397 1.000 11.26700 84 THR C N 1
ATOM 6903 C CA . THR C 1 85 ? 3.22876 -98.28985 16.85071 1.000 10.18700 84 THR C CA 1
ATOM 6904 C C . THR C 1 85 ? 2.44032 -99.58714 16.75992 1.000 14.46700 84 THR C C 1
ATOM 6905 O O . THR C 1 85 ? 2.67341 -100.42244 15.88564 1.000 13.20700 84 THR C O 1
ATOM 6909 N N . VAL C 1 86 ? 1.48971 -99.74335 17.67183 1.000 11.79031 85 VAL C N 1
ATOM 6910 C CA . VAL C 1 86 ? 0.43895 -100.74390 17.55183 1.000 9.56031 85 VAL C CA 1
ATOM 6911 C C . VAL C 1 86 ? -0.86497 -100.02820 17.85996 1.000 13.57031 85 VAL C C 1
ATOM 6912 O O . VAL C 1 86 ? -0.93885 -99.27160 18.83223 1.000 11.22031 85 VAL C O 1
ATOM 6916 N N . SER C 1 87 ? -1.87098 -100.23083 17.02230 1.000 13.10883 86 SER C N 1
ATOM 6917 C CA . SER C 1 87 ? -3.11704 -99.50242 17.21321 1.000 12.04883 86 SER C CA 1
ATOM 6918 C C . SER C 1 87 ? -3.81964 -99.96120 18.49496 1.000 13.95883 86 SER C C 1
ATOM 6919 O O . SER C 1 87 ? -3.64846 -101.10505 18.93919 1.000 12.48883 86 SER C O 1
ATOM 6922 N N . PRO C 1 88 ? -4.59314 -99.07112 19.12947 1.000 12.65586 87 PRO C N 1
ATOM 6923 C CA . PRO C 1 88 ? -5.22296 -99.42141 20.41558 1.000 13.05586 87 PRO C CA 1
ATOM 6924 C C . PRO C 1 88 ? -6.23301 -100.54479 20.30253 1.000 14.95586 87 PRO C C 1
ATOM 6925 O O . PRO C 1 88 ? -6.63458 -101.09717 21.33489 1.000 16.70586 87 PRO C O 1
ATOM 6929 N N . THR C 1 89 ? -6.64776 -100.89968 19.08500 1.000 13.41510 88 THR C N 1
ATOM 6930 C CA . THR C 1 89 ? -7.52905 -102.03242 18.86401 1.000 14.65510 88 THR C CA 1
ATOM 6931 C C . THR C 1 89 ? -6.81280 -103.36966 18.99575 1.000 18.18510 88 THR C C 1
ATOM 6932 O O . THR C 1 89 ? -7.47733 -104.40048 19.14424 1.000 17.07510 88 THR C O 1
ATOM 6936 N N . HIS C 1 90 ? -5.48031 -103.37459 18.93671 1.000 14.22713 89 HIS C N 1
ATOM 6937 C CA . HIS C 1 90 ? -4.69825 -104.60107 18.84285 1.000 16.92713 89 HIS C CA 1
ATOM 6938 C C . HIS C 1 90 ? -3.54908 -104.64929 19.84021 1.000 18.45713 89 HIS C C 1
ATOM 6939 O O . HIS C 1 90 ? -2.69422 -105.53496 19.73363 1.000 18.64713 89 HIS C O 1
ATOM 6946 N N . ARG C 1 91 ? -3.49954 -103.72636 20.79473 1.000 15.22879 90 ARG C N 1
ATOM 6947 C CA . ARG C 1 91 ? -2.35466 -103.62914 21.69107 1.000 13.09879 90 ARG C CA 1
ATOM 6948 C C . ARG C 1 91 ? -2.34876 -104.75937 22.71334 1.000 14.02879 90 ARG C C 1
ATOM 6949 O O . ARG C 1 91 ? -3.37796 -105.36571 23.02042 1.000 15.61879 90 ARG C O 1
ATOM 6957 N N . ARG C 1 92 ? -1.15930 -105.00816 23.26899 1.000 12.68706 91 ARG C N 1
ATOM 6958 C CA . ARG C 1 92 ? -0.95006 -105.99883 24.32499 1.000 14.00706 91 ARG C CA 1
ATOM 6959 C C . ARG C 1 92 ? -1.39738 -107.38631 23.88171 1.000 17.07706 91 ARG C C 1
ATOM 6960 O O . ARG C 1 92 ? -1.91471 -108.17559 24.67435 1.000 15.10706 91 ARG C O 1
ATOM 6968 N N . ARG C 1 93 ? -1.17000 -107.68234 22.60174 1.000 15.78939 92 ARG C N 1
ATOM 6969 C CA . ARG C 1 93 ? -1.36969 -109.00765 22.02796 1.000 18.53939 92 ARG C CA 1
ATOM 6970 C C . ARG C 1 93 ? -0.07354 -109.60495 21.49605 1.000 18.82939 92 ARG C C 1
ATOM 6971 O O . ARG C 1 93 ? -0.09984 -110.67997 20.87582 1.000 17.61939 92 ARG C O 1
ATOM 6979 N N . GLY C 1 94 ? 1.05984 -108.94554 21.72957 1.000 15.33657 93 GLY C N 1
ATOM 6980 C CA . GLY C 1 94 ? 2.33304 -109.44634 21.26567 1.000 14.61657 93 GLY C CA 1
ATOM 6981 C C . GLY C 1 94 ? 2.74136 -109.00144 19.87796 1.000 13.67657 93 GLY C C 1
ATOM 6982 O O . GLY C 1 94 ? 3.77146 -109.47759 19.37778 1.000 13.75657 93 GLY C O 1
ATOM 6983 N N . LEU C 1 95 ? 1.98730 -108.09361 19.24703 1.000 14.18395 94 LEU C N 1
ATOM 6984 C CA . LEU C 1 95 ? 2.35896 -107.60978 17.91402 1.000 13.80395 94 LEU C CA 1
ATOM 6985 C C . LEU C 1 95 ? 3.71551 -106.89352 17.91368 1.000 14.01395 94 LEU C C 1
ATOM 6986 O O . LEU C 1 95 ? 4.53632 -107.10873 17.00814 1.000 12.25395 94 LEU C O 1
ATOM 6991 N N . LEU C 1 96 ? 3.98654 -106.04046 18.90599 1.000 11.62709 95 LEU C N 1
ATOM 6992 C CA . LEU C 1 96 ? 5.31797 -105.43249 18.95447 1.000 12.60709 95 LEU C CA 1
ATOM 6993 C C . LEU C 1 96 ? 6.39388 -106.50094 19.09900 1.000 13.67709 95 LEU C C 1
ATOM 6994 O O . LEU C 1 96 ? 7.40679 -106.48470 18.39046 1.000 12.50709 95 LEU C O 1
ATOM 6999 N N . THR C 1 97 ? 6.19701 -107.42787 20.03455 1.000 12.30816 96 THR C N 1
ATOM 7000 C CA . THR C 1 97 ? 7.17512 -108.48656 20.24449 1.000 13.45816 96 THR C CA 1
ATOM 7001 C C . THR C 1 97 ? 7.45922 -109.23172 18.94685 1.000 13.29816 96 THR C C 1
ATOM 7002 O O . THR C 1 97 ? 8.61785 -109.52889 18.63266 1.000 13.20816 96 THR C O 1
ATOM 7006 N N . THR C 1 98 ? 6.41611 -109.50444 18.15266 1.000 13.04375 97 THR C N 1
ATOM 7007 C CA . THR C 1 98 ? 6.62270 -110.20881 16.88743 1.000 13.71375 97 THR C CA 1
ATOM 7008 C C . THR C 1 98 ? 7.39891 -109.35409 15.89165 1.000 13.80375 97 THR C C 1
ATOM 7009 O O . THR C 1 98 ? 8.30887 -109.85234 15.22050 1.000 12.74375 97 THR C O 1
ATOM 7013 N N . MET C 1 99 ? 7.05309 -108.06530 15.77678 1.000 12.30732 98 MET C N 1
ATOM 7014 C CA . MET C 1 99 ? 7.78064 -107.17371 14.87391 1.000 12.12732 98 MET C CA 1
ATOM 7015 C C . MET C 1 99 ? 9.25119 -107.04627 15.26574 1.000 11.99732 98 MET C C 1
ATOM 7016 O O . MET C 1 99 ? 10.11976 -106.94389 14.39564 1.000 12.57732 98 MET C O 1
ATOM 7021 N N . MET C 1 100 ? 9.54967 -107.01343 16.56841 1.000 11.88005 99 MET C N 1
ATOM 7022 C CA . MET C 1 100 ? 10.94499 -106.90032 16.99533 1.000 11.68005 99 MET C CA 1
ATOM 7023 C C . MET C 1 100 ? 11.74702 -108.14046 16.60618 1.000 12.90005 99 MET C C 1
ATOM 7024 O O . MET C 1 100 ? 12.90997 -108.02801 16.20025 1.000 13.74005 99 MET C O 1
ATOM 7029 N N . ARG C 1 101 ? 11.14925 -109.33395 16.72365 1.000 12.96551 100 ARG C N 1
ATOM 7030 C CA . ARG C 1 101 ? 11.85550 -110.54343 16.29391 1.000 14.26551 100 ARG C CA 1
ATOM 7031 C C . ARG C 1 101 ? 12.18805 -110.46545 14.81947 1.000 14.35551 100 ARG C C 1
ATOM 7032 O O . ARG C 1 101 ? 13.32894 -110.71158 14.41375 1.000 16.82551 100 ARG C O 1
ATOM 7040 N N . HIS C 1 102 ? 11.19397 -110.11670 14.00130 1.000 14.20252 101 HIS C N 1
ATOM 7041 C CA . HIS C 1 102 ? 11.41968 -110.00617 12.56628 1.000 16.70252 101 HIS C CA 1
ATOM 7042 C C . HIS C 1 102 ? 12.47430 -108.95722 12.26931 1.000 15.53252 101 HIS C C 1
ATOM 7043 O O . HIS C 1 102 ? 13.42050 -109.19947 11.51115 1.000 16.10252 101 HIS C O 1
ATOM 7050 N N . GLN C 1 103 ? 12.32854 -107.77754 12.87031 1.000 14.24527 102 GLN C N 1
ATOM 7051 C CA . GLN C 1 103 ? 13.21444 -106.67231 12.53294 1.000 12.02527 102 GLN C CA 1
ATOM 7052 C C . GLN C 1 103 ? 14.64265 -106.96038 12.95806 1.000 13.28527 102 GLN C C 1
ATOM 7053 O O . GLN C 1 103 ? 15.58451 -106.68114 12.21010 1.000 13.02527 102 GLN C O 1
ATOM 7059 N N . LEU C 1 104 ? 14.83264 -107.53124 14.14721 1.000 13.76511 103 LEU C N 1
ATOM 7060 C CA . LEU C 1 104 ? 16.19653 -107.78897 14.59180 1.000 12.37511 103 LEU C CA 1
ATOM 7061 C C . LEU C 1 104 ? 16.87247 -108.84086 13.71697 1.000 13.64511 103 LEU C C 1
ATOM 7062 O O . LEU C 1 104 ? 18.07976 -108.75194 13.45347 1.000 13.96511 103 LEU C O 1
ATOM 7067 N N . ALA C 1 105 ? 16.11359 -109.84635 13.26056 1.000 16.80330 104 ALA C N 1
ATOM 7068 C CA . ALA C 1 105 ? 16.66779 -110.80778 12.31085 1.000 17.16330 104 ALA C CA 1
ATOM 7069 C C . ALA C 1 105 ? 17.01557 -110.12514 10.99578 1.000 16.50330 104 ALA C C 1
ATOM 7070 O O . ALA C 1 105 ? 18.04290 -110.42856 10.37796 1.000 15.95330 104 ALA C O 1
ATOM 7072 N N . ASP C 1 106 ? 16.18451 -109.17273 10.56800 1.000 14.99105 105 ASP C N 1
ATOM 7073 C CA . ASP C 1 106 ? 16.43838 -108.46363 9.31681 1.000 14.14105 105 ASP C CA 1
ATOM 7074 C C . ASP C 1 106 ? 17.66781 -107.56742 9.42873 1.000 20.51105 105 ASP C C 1
ATOM 7075 O O . ASP C 1 106 ? 18.50135 -107.52210 8.51312 1.000 20.03105 105 ASP C O 1
ATOM 7080 N N . ILE C 1 107 ? 17.79665 -106.84960 10.54785 1.000 14.68610 106 ILE C N 1
ATOM 7081 C CA . ILE C 1 107 ? 18.97872 -106.02588 10.79308 1.000 15.25610 106 ILE C CA 1
ATOM 7082 C C . ILE C 1 107 ? 20.24717 -106.86951 10.72483 1.000 14.36610 106 ILE C C 1
ATOM 7083 O O . ILE C 1 107 ? 21.22792 -106.49491 10.06920 1.000 15.83610 106 ILE C O 1
ATOM 7088 N N . ARG C 1 108 ? 20.25102 -108.01908 11.40811 1.000 17.35258 107 ARG C N 1
ATOM 7089 C CA . ARG C 1 108 ? 21.42615 -108.88506 11.36710 1.000 17.58258 107 ARG C CA 1
ATOM 7090 C C . ARG C 1 108 ? 21.76873 -109.28216 9.93493 1.000 16.90258 107 ARG C C 1
ATOM 7091 O O . ARG C 1 108 ? 22.93837 -109.22726 9.52783 1.000 18.90258 107 ARG C O 1
ATOM 7099 N N . SER C 1 109 ? 20.75856 -109.65998 9.14769 1.000 17.89669 108 SER C N 1
ATOM 7100 C CA . SER C 1 109 ? 21.01060 -110.12804 7.78679 1.000 20.51669 108 SER C CA 1
ATOM 7101 C C . SER C 1 109 ? 21.60268 -109.03391 6.90609 1.000 22.39669 108 SER C C 1
ATOM 7102 O O . SER C 1 109 ? 22.29389 -109.33565 5.92566 1.000 21.55669 108 SER C O 1
ATOM 7105 N N . ARG C 1 110 ? 21.34472 -107.76436 7.22459 1.000 15.81203 109 ARG C N 1
ATOM 7106 C CA . ARG C 1 110 ? 21.90254 -106.66453 6.44426 1.000 17.19203 109 ARG C CA 1
ATOM 7107 C C . ARG C 1 110 ? 23.32372 -106.30991 6.85375 1.000 20.22203 109 ARG C C 1
ATOM 7108 O O . ARG C 1 110 ? 23.88347 -105.35418 6.30913 1.000 22.98203 109 ARG C O 1
ATOM 7116 N N . GLY C 1 111 ? 23.91576 -107.04089 7.79508 1.000 19.81253 110 GLY C N 1
ATOM 7117 C CA . GLY C 1 111 ? 25.26598 -106.75627 8.23164 1.000 20.01253 110 GLY C CA 1
ATOM 7118 C C . GLY C 1 111 ? 25.41791 -105.57779 9.16876 1.000 21.52253 110 GLY C C 1
ATOM 7119 O O . GLY C 1 111 ? 26.55390 -105.18956 9.47172 1.000 21.77253 110 GLY C O 1
ATOM 7120 N N . GLU C 1 112 ? 24.31554 -104.98326 9.62255 1.000 14.94665 111 GLU C N 1
ATOM 7121 C CA . GLU C 1 112 ? 24.36401 -103.95969 10.65768 1.000 16.15665 111 GLU C CA 1
ATOM 7122 C C . GLU C 1 112 ? 24.60826 -104.62786 11.99976 1.000 13.61665 111 GLU C C 1
ATOM 7123 O O . GLU C 1 112 ? 23.87793 -105.55144 12.37769 1.000 17.18665 111 GLU C O 1
ATOM 7129 N N . SER C 1 113 ? 25.64189 -104.18232 12.71284 1.000 10.38050 112 SER C N 1
ATOM 7130 C CA . SER C 1 113 ? 25.98439 -104.83224 13.97010 1.000 12.59050 112 SER C CA 1
ATOM 7131 C C . SER C 1 113 ? 25.17283 -104.31612 15.14384 1.000 11.70050 112 SER C C 1
ATOM 7132 O O . SER C 1 113 ? 25.29817 -104.86151 16.24509 1.000 11.98050 112 SER C O 1
ATOM 7135 N N . LEU C 1 114 ? 24.36497 -103.27625 14.95364 1.000 11.43568 113 LEU C N 1
ATOM 7136 C CA . LEU C 1 114 ? 23.61689 -102.73423 16.07608 1.000 12.11568 113 LEU C CA 1
ATOM 7137 C C . LEU C 1 114 ? 22.42934 -101.94453 15.56645 1.000 12.21568 113 LEU C C 1
ATOM 7138 O O . LEU C 1 114 ? 22.37128 -101.53794 14.40261 1.000 11.87568 113 LEU C O 1
ATOM 7143 N N . ALA C 1 115 ? 21.47436 -101.75401 16.46797 1.000 12.60503 114 ALA C N 1
ATOM 7144 C CA . ALA C 1 115 ? 20.31376 -100.91013 16.24894 1.000 13.92503 114 ALA C CA 1
ATOM 7145 C C . ALA C 1 115 ? 20.32006 -99.80545 17.29178 1.000 10.70503 114 ALA C C 1
ATOM 7146 O O . ALA C 1 115 ? 20.84091 -99.99049 18.40141 1.000 8.97503 114 ALA C O 1
ATOM 7148 N N . MET C 1 116 ? 19.74916 -98.65220 16.92008 1.000 9.42817 115 MET C N 1
ATOM 7149 C CA . MET C 1 116 ? 19.60111 -97.51144 17.82089 1.000 11.01817 115 MET C CA 1
ATOM 7150 C C . MET C 1 116 ? 18.20902 -96.91276 17.67525 1.000 10.94817 115 MET C C 1
ATOM 7151 O O . MET C 1 116 ? 17.66307 -96.87379 16.57101 1.000 10.55817 115 MET C O 1
ATOM 7156 N N . LEU C 1 117 ? 17.64108 -96.42109 18.77922 1.000 7.68647 116 LEU C N 1
ATOM 7157 C CA . LEU C 1 117 ? 16.34498 -95.75649 18.69825 1.000 10.84647 116 LEU C CA 1
ATOM 7158 C C . LEU C 1 117 ? 16.22308 -94.74261 19.82654 1.000 9.60647 116 LEU C C 1
ATOM 7159 O O . LEU C 1 117 ? 16.90116 -94.85195 20.84910 1.000 9.37647 116 LEU C O 1
ATOM 7164 N N . PHE C 1 118 ? 15.35536 -93.74904 19.60592 1.000 10.04965 117 PHE C N 1
ATOM 7165 C CA . PHE C 1 118 ? 14.74343 -92.94528 20.65397 1.000 11.26965 117 PHE C CA 1
ATOM 7166 C C . PHE C 1 118 ? 13.47573 -93.65965 21.10629 1.000 14.35965 117 PHE C C 1
ATOM 7167 O O . PHE C 1 118 ? 12.84822 -94.38010 20.32872 1.000 17.20965 117 PHE C O 1
ATOM 7175 N N . ALA C 1 119 ? 13.07652 -93.44761 22.35438 1.000 11.09639 118 ALA C N 1
ATOM 7176 C CA . ALA C 1 119 ? 11.91265 -94.16096 22.87779 1.000 13.58639 118 ALA C CA 1
ATOM 7177 C C . ALA C 1 119 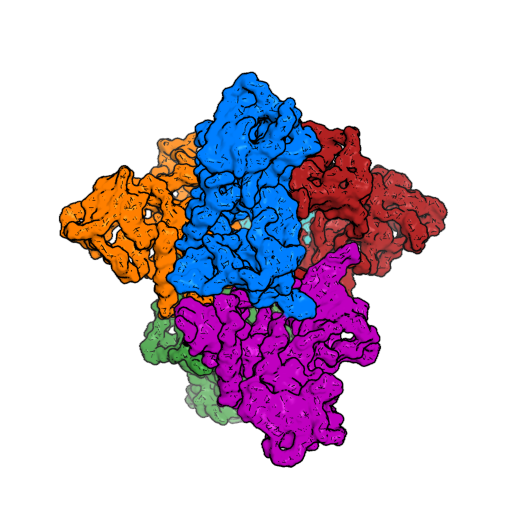? 10.90707 -93.16819 23.43386 1.000 15.08639 118 ALA C C 1
ATOM 7178 O O . ALA C 1 119 ? 11.27561 -92.28179 24.20589 1.000 13.56639 118 ALA C O 1
ATOM 7180 N N . SER C 1 120 ? 9.64048 -93.32744 23.03323 1.000 13.40076 119 SER C N 1
ATOM 7181 C CA . SER C 1 120 ? 8.55539 -92.55267 23.63028 1.000 15.36076 119 SER C CA 1
ATOM 7182 C C . SER C 1 120 ? 8.45919 -92.82896 25.12028 1.000 15.90076 119 SER C C 1
ATOM 7183 O O . SER C 1 120 ? 8.26423 -91.90742 25.92202 1.000 15.19076 119 SER C O 1
ATOM 7186 N N . GLU C 1 121 ? 8.57809 -94.10197 25.50078 1.000 13.78042 120 GLU C N 1
ATOM 7187 C CA . GLU C 1 121 ? 8.64282 -94.53277 26.89176 1.000 10.48042 120 GLU C CA 1
ATOM 7188 C C . GLU C 1 121 ? 9.75250 -95.56743 26.97689 1.000 12.26042 120 GLU C C 1
ATOM 7189 O O . GLU C 1 121 ? 9.63981 -96.64025 26.38000 1.000 9.51042 120 GLU C O 1
ATOM 7195 N N . ALA C 1 122 ? 10.81971 -95.24596 27.71609 1.000 9.61118 121 ALA C N 1
ATOM 7196 C CA . ALA C 1 122 ? 12.05025 -96.03442 27.63826 1.000 10.97118 121 ALA C CA 1
ATOM 7197 C C . ALA C 1 122 ? 11.84917 -97.48809 28.05263 1.000 10.99118 121 ALA C C 1
ATOM 7198 O O . ALA C 1 122 ? 12.55697 -98.37602 27.54959 1.000 9.88118 121 ALA C O 1
ATOM 7200 N N . LEU C 1 123 ? 10.90189 -97.76523 28.95596 1.000 11.08518 122 LEU C N 1
ATOM 7201 C CA . LEU C 1 123 ? 10.73618 -99.13494 29.45181 1.000 8.18518 122 LEU C CA 1
ATOM 7202 C C . LEU C 1 123 ? 10.25627 -100.10292 28.38118 1.000 11.01518 122 LEU C C 1
ATOM 7203 O O . LEU C 1 123 ? 10.22092 -101.31714 28.63669 1.000 11.31518 122 LEU C O 1
ATOM 7208 N N . ILE C 1 124 ? 9.87270 -99.61349 27.20383 1.000 8.78879 123 ILE C N 1
ATOM 7209 C CA . ILE C 1 124 ? 9.34464 -100.52255 26.18578 1.000 10.05879 123 ILE C CA 1
ATOM 7210 C C . ILE C 1 124 ? 10.39753 -101.54620 25.76108 1.000 10.30879 123 ILE C C 1
ATOM 7211 O O . ILE C 1 124 ? 10.09669 -102.73943 25.61533 1.000 10.52879 123 ILE C O 1
ATOM 7216 N N . TYR C 1 125 ? 11.64943 -101.11143 25.57832 1.000 9.16401 124 TYR C N 1
ATOM 7217 C CA . TYR C 1 125 ? 12.56037 -101.85098 24.70941 1.000 11.01401 124 TYR C CA 1
ATOM 7218 C C . TYR C 1 125 ? 13.56121 -102.75390 25.42694 1.000 10.54401 124 TYR C C 1
ATOM 7219 O O . TYR C 1 125 ? 14.20259 -103.57953 24.75605 1.000 12.62401 124 TYR C O 1
ATOM 7228 N N . GLY C 1 126 ? 13.73089 -102.62550 26.75121 1.000 8.22422 125 GLY C N 1
ATOM 7229 C CA . GLY C 1 126 ? 14.71940 -103.44851 27.43793 1.000 9.33422 125 GLY C CA 1
ATOM 7230 C C . GLY C 1 126 ? 14.44812 -104.93607 27.29543 1.000 10.29422 125 GLY C C 1
ATOM 7231 O O . GLY C 1 126 ? 15.38553 -105.74141 27.22916 1.000 9.75422 125 GLY C O 1
ATOM 7232 N N . ARG C 1 127 ? 13.16923 -105.31434 27.21958 1.000 10.30851 126 ARG C N 1
ATOM 7233 C CA . ARG C 1 127 ? 12.77827 -106.71111 27.08019 1.000 14.49851 126 ARG C CA 1
ATOM 7234 C C . ARG C 1 127 ? 13.23739 -107.29874 25.75788 1.000 15.87851 126 ARG C C 1
ATOM 7235 O O . ARG C 1 127 ? 13.22548 -108.52157 25.59698 1.000 13.50851 126 ARG C O 1
ATOM 7243 N N . PHE C 1 128 ? 13.60569 -106.46081 24.79682 1.000 13.45250 127 PHE C N 1
ATOM 7244 C CA . PHE C 1 128 ? 14.11297 -106.93283 23.52093 1.000 11.08250 127 PHE C CA 1
ATOM 7245 C C . PHE C 1 128 ? 15.63130 -106.85086 23.42291 1.000 13.34250 127 PHE C C 1
ATOM 7246 O O . PHE C 1 128 ? 16.19030 -107.21225 22.37909 1.000 13.25250 127 PHE C O 1
ATOM 7254 N N . GLY C 1 129 ? 16.31097 -106.41311 24.48832 1.000 10.00764 128 GLY C N 1
ATOM 7255 C CA . GLY C 1 129 ? 17.75784 -106.33981 24.49862 1.000 11.36764 128 GLY C CA 1
ATOM 7256 C C . GLY C 1 129 ? 18.32016 -104.94688 24.29993 1.000 9.57764 128 GLY C C 1
ATOM 7257 O O . GLY C 1 129 ? 19.54357 -104.80251 24.21838 1.000 8.24764 128 GLY C O 1
ATOM 7258 N N . TYR C 1 130 ? 17.46764 -103.92370 24.20157 1.000 8.72301 129 TYR C N 1
ATOM 7259 C CA . TYR C 1 130 ? 17.93773 -102.54678 24.11136 1.000 9.42301 129 TYR C CA 1
ATOM 7260 C C . TYR C 1 130 ? 18.32594 -102.03566 25.48641 1.000 11.06301 129 TYR C C 1
ATOM 7261 O O . TYR C 1 130 ? 17.61769 -102.27077 26.46687 1.000 10.02301 129 TYR C O 1
ATOM 7270 N N . GLY C 1 131 ? 19.42272 -101.29702 25.54943 1.000 10.16901 130 GLY C N 1
ATOM 7271 C CA . GLY C 1 131 ? 19.81237 -100.59063 26.76053 1.000 11.10901 130 GLY C CA 1
ATOM 7272 C C . GLY C 1 131 ? 19.95284 -99.10830 26.47597 1.000 10.79901 130 GLY C C 1
ATOM 7273 O O . GLY C 1 131 ? 20.48338 -98.72371 25.43489 1.000 9.87901 130 GLY C O 1
ATOM 7274 N N . VAL C 1 132 ? 19.46585 -98.27952 27.40193 1.000 8.27979 131 VAL C N 1
ATOM 7275 C CA . VAL C 1 132 ? 19.71901 -96.84621 27.28889 1.000 6.80979 131 VAL C CA 1
ATOM 7276 C C . VAL C 1 132 ? 21.22107 -96.62479 27.36935 1.000 10.28979 131 VAL C C 1
ATOM 7277 O O . VAL C 1 132 ? 21.86544 -96.99555 28.35857 1.000 9.91979 131 VAL C O 1
ATOM 7281 N N . ALA C 1 133 ? 21.79494 -96.04739 26.30813 1.000 8.12574 132 ALA C N 1
ATOM 7282 C CA . ALA C 1 133 ? 23.23786 -95.88663 26.20036 1.000 7.81574 132 ALA C CA 1
ATOM 7283 C C . ALA C 1 133 ? 23.70215 -94.44258 26.15170 1.000 9.51574 132 ALA C C 1
ATOM 7284 O O . ALA C 1 133 ? 24.89333 -94.19336 26.38521 1.000 9.12574 132 ALA C O 1
ATOM 7286 N N . THR C 1 134 ? 22.81334 -93.49853 25.83772 1.000 10.00605 133 THR C N 1
ATOM 7287 C CA . THR C 1 134 ? 23.14928 -92.08546 25.68621 1.000 9.18605 133 THR C CA 1
ATOM 7288 C C . THR C 1 134 ? 22.05173 -91.26710 26.34551 1.000 9.93605 133 THR C C 1
ATOM 7289 O O . THR C 1 134 ? 20.88188 -91.64541 26.28946 1.000 9.58605 133 THR C O 1
ATOM 7293 N N . GLU C 1 135 ? 22.43084 -90.15340 26.97109 1.000 11.28755 134 GLU C N 1
ATOM 7294 C CA . GLU C 1 135 ? 21.48305 -89.21539 27.55328 1.000 9.64755 134 GLU C CA 1
ATOM 7295 C C . GLU C 1 135 ? 21.61140 -87.87741 26.83889 1.000 10.73755 134 GLU C C 1
ATOM 7296 O O . GLU C 1 135 ? 22.61456 -87.59059 26.18070 1.000 10.82755 134 GLU C O 1
ATOM 7302 N N . SER C 1 136 ? 20.58759 -87.05122 26.96763 1.000 8.55638 135 SER C N 1
ATOM 7303 C CA . SER C 1 136 ? 20.65492 -85.71496 26.40993 1.000 12.82638 135 SER C CA 1
ATOM 7304 C C . SER C 1 136 ? 20.26849 -84.71759 27.48610 1.000 13.36638 135 SER C C 1
ATOM 7305 O O . SER C 1 136 ? 19.63692 -85.05966 28.49214 1.000 11.31638 135 SER C O 1
ATOM 7308 N N . ALA C 1 137 ? 20.67916 -83.47497 27.27243 1.000 10.82150 136 ALA C N 1
ATOM 7309 C CA . ALA C 1 137 ? 20.45265 -82.41755 28.23966 1.000 11.79150 136 ALA C CA 1
ATOM 7310 C C . ALA C 1 137 ? 19.64482 -81.31053 27.58524 1.000 11.40150 136 ALA C C 1
ATOM 7311 O O . ALA C 1 137 ? 19.96312 -80.86462 26.47823 1.000 11.67150 136 ALA C O 1
ATOM 7313 N N . GLU C 1 138 ? 18.58472 -80.89617 28.25524 1.000 8.68489 137 GLU C N 1
ATOM 7314 C CA . GLU C 1 138 ? 17.92481 -79.64510 27.92637 1.000 12.71489 137 GLU C CA 1
ATOM 7315 C C . GLU C 1 138 ? 18.67304 -78.56683 28.69792 1.000 9.53489 137 GLU C C 1
ATOM 7316 O O . GLU C 1 138 ? 18.68310 -78.57349 29.93582 1.000 9.27489 137 GLU C O 1
ATOM 7322 N N . LEU C 1 139 ? 19.33616 -77.67422 27.97433 1.000 8.95595 138 LEU C N 1
ATOM 7323 C CA . LEU C 1 139 ? 20.09811 -76.58009 28.56704 1.000 8.23595 138 LEU C CA 1
ATOM 7324 C C . LEU C 1 139 ? 19.32343 -75.28391 28.36374 1.000 13.55595 138 LEU C C 1
ATOM 7325 O O . LEU C 1 139 ? 18.84631 -75.01641 27.25552 1.000 15.55595 138 LEU C O 1
ATOM 7330 N N . SER C 1 140 ? 19.16066 -74.49481 29.42758 1.000 9.69334 139 SER C N 1
ATOM 7331 C CA . SER C 1 140 ? 18.35300 -73.28941 29.27922 1.000 9.39334 139 SER C CA 1
ATOM 7332 C C . SER C 1 140 ? 18.73370 -72.27181 30.34636 1.000 7.98334 139 SER C C 1
ATOM 7333 O O . SER C 1 140 ? 19.33227 -72.60091 31.36987 1.000 10.70334 139 SER C O 1
ATOM 7336 N N . GLY C 1 141 ? 18.38164 -71.02456 30.09870 1.000 10.36604 140 GLY C N 1
ATOM 7337 C CA . GLY C 1 141 ? 18.64600 -70.03328 31.11745 1.000 11.34604 140 GLY C CA 1
ATOM 7338 C C . GLY C 1 141 ? 18.35301 -68.64618 30.60784 1.000 10.83604 140 GLY C C 1
ATOM 7339 O O . GLY C 1 141 ? 17.95361 -68.44654 29.45560 1.000 9.74604 140 GLY C O 1
ATOM 7340 N N . GLN C 1 142 ? 18.55109 -67.69143 31.51196 1.000 11.91129 141 GLN C N 1
ATOM 7341 C CA . GLN C 1 142 ? 18.39784 -66.27843 31.19805 1.000 13.00129 141 GLN C CA 1
ATOM 7342 C C . GLN C 1 142 ? 19.66475 -65.80599 30.49774 1.000 10.60129 141 GLN C C 1
ATOM 7343 O O . GLN C 1 142 ? 20.75406 -65.89575 31.06902 1.000 10.13129 141 GLN C O 1
ATOM 7349 N N . VAL C 1 143 ? 19.53289 -65.30408 29.26482 1.000 10.81301 142 VAL C N 1
ATOM 7350 C CA . VAL C 1 143 ? 20.73235 -64.95645 28.50292 1.000 10.67301 142 VAL C CA 1
ATOM 7351 C C . VAL C 1 143 ? 21.57274 -63.90733 29.23039 1.000 13.67301 142 VAL C C 1
ATOM 7352 O O . VAL C 1 143 ? 22.80266 -63.90663 29.11102 1.000 12.66301 142 VAL C O 1
ATOM 7356 N N . ARG C 1 144 ? 20.95168 -63.02625 30.02327 1.000 11.02302 143 ARG C N 1
ATOM 7357 C CA . ARG C 1 144 ? 21.78251 -62.03725 30.71342 1.000 12.05302 143 ARG C CA 1
ATOM 7358 C C . ARG C 1 144 ? 22.57672 -62.62201 31.87414 1.000 14.26302 143 ARG C C 1
ATOM 7359 O O . ARG C 1 144 ? 23.39486 -61.90373 32.45865 1.000 14.84302 143 ARG C O 1
ATOM 7367 N N . GLU C 1 145 ? 22.36734 -63.89505 32.21583 1.000 9.39009 144 GLU C N 1
ATOM 7368 C CA A GLU C 1 145 ? 23.12623 -64.59928 33.23811 0.583 10.36009 144 GLU C CA 1
ATOM 7369 C CA B GLU C 1 145 ? 23.18121 -64.54446 33.23661 0.417 10.36009 144 GLU C CA 1
ATOM 7370 C C . GLU C 1 145 ? 24.16928 -65.53390 32.63490 1.000 11.60009 144 GLU C C 1
ATOM 7371 O O . GLU C 1 145 ? 24.80307 -66.30241 33.37164 1.000 9.66009 144 GLU C O 1
ATOM 7382 N N . LEU C 1 146 ? 24.35453 -65.50513 31.31771 1.000 11.22516 145 LEU C N 1
ATOM 7383 C CA . LEU C 1 146 ? 25.17477 -66.50076 30.63441 1.000 10.54516 145 LEU C CA 1
ATOM 7384 C C . LEU C 1 146 ? 26.46650 -65.91655 30.06090 1.000 11.43516 145 LEU C C 1
ATOM 7385 O O . LEU C 1 146 ? 26.97521 -66.39508 29.03996 1.000 12.13516 145 LEU C O 1
ATOM 7390 N N . ALA C 1 147 ? 27.02097 -64.90140 30.72048 1.000 10.14454 146 ALA C N 1
ATOM 7391 C CA . ALA C 1 147 ? 28.34354 -64.42117 30.35074 1.000 11.91454 146 ALA C CA 1
ATOM 7392 C C . ALA C 1 147 ? 29.35258 -65.56261 30.41291 1.000 14.02454 146 ALA C C 1
ATOM 7393 O O . ALA C 1 147 ? 29.22974 -66.49086 31.22135 1.000 11.68454 146 ALA C O 1
ATOM 7395 N N . PHE C 1 148 ? 30.35768 -65.48694 29.54907 1.000 10.30921 147 PHE C N 1
ATOM 7396 C CA . PHE C 1 148 ? 31.41737 -66.48648 29.52026 1.000 13.08921 147 PHE C CA 1
ATOM 7397 C C . PHE C 1 148 ? 32.53515 -66.14200 30.50224 1.000 13.93921 147 PHE C C 1
ATOM 7398 O O . PHE C 1 148 ? 32.69908 -64.99221 30.92762 1.000 12.09921 147 PHE C O 1
ATOM 7406 N N . ARG C 1 149 ? 33.33152 -67.16055 30.83549 1.000 10.30447 148 ARG C N 1
ATOM 7407 C CA . ARG C 1 149 ? 34.55155 -66.93611 31.59048 1.000 10.47447 148 ARG C CA 1
ATOM 7408 C C . ARG C 1 149 ? 35.44022 -65.93146 30.85551 1.000 14.88447 148 ARG C C 1
ATOM 7409 O O . ARG C 1 149 ? 35.43436 -65.87278 29.62268 1.000 13.34447 148 ARG C O 1
ATOM 7417 N N . PRO C 1 150 ? 36.22118 -65.13292 31.58555 1.000 16.31005 149 PRO C N 1
ATOM 7418 C CA . PRO C 1 150 ? 36.97737 -64.05223 30.92234 1.000 20.57005 149 PRO C CA 1
ATOM 7419 C C . PRO C 1 150 ? 38.03731 -64.54507 29.94257 1.000 21.03005 149 PRO C C 1
ATOM 7420 O O . PRO C 1 150 ? 38.41982 -63.79177 29.03709 1.000 24.87005 149 PRO C O 1
ATOM 7424 N N . THR C 1 151 ? 38.50582 -65.78330 30.06013 1.000 21.99780 150 THR C N 1
ATOM 7425 C CA . THR C 1 151 ? 39.51973 -66.27946 29.13953 1.000 22.07780 150 THR C CA 1
ATOM 7426 C C . THR C 1 151 ? 38.94197 -66.86077 27.85745 1.000 24.88780 150 THR C C 1
ATOM 7427 O O . THR C 1 151 ? 39.70467 -67.40256 27.05214 1.000 23.24780 150 THR C O 1
ATOM 7431 N N . VAL C 1 152 ? 37.62961 -66.79078 27.63905 1.000 16.32865 151 VAL C N 1
ATOM 7432 C CA . VAL C 1 152 ? 37.04188 -67.48966 26.49517 1.000 14.66865 151 VAL C CA 1
ATOM 7433 C C . VAL C 1 152 ? 37.21984 -66.62690 25.24709 1.000 16.73865 151 VAL C C 1
ATOM 7434 O O . VAL C 1 152 ? 36.63324 -65.55129 25.13203 1.000 19.33865 151 VAL C O 1
ATOM 7438 N N . ASP C 1 153 ? 38.02124 -67.11469 24.29985 1.000 17.16289 152 ASP C N 1
ATOM 7439 C CA . ASP C 1 153 ? 38.38643 -66.34201 23.11832 1.000 17.26289 152 ASP C CA 1
ATOM 7440 C C . ASP C 1 153 ? 37.29927 -66.49527 22.06222 1.000 15.75289 152 ASP C C 1
ATOM 7441 O O . ASP C 1 153 ? 36.99093 -67.61474 21.64118 1.000 17.07289 152 ASP C O 1
ATOM 7446 N N . LEU C 1 154 ? 36.72094 -65.38031 21.63448 1.000 15.53333 153 LEU C N 1
ATOM 7447 C CA . LEU C 1 154 ? 35.70926 -65.38831 20.58825 1.000 17.23333 153 LEU C CA 1
ATOM 7448 C C . LEU C 1 154 ? 36.30120 -65.34640 19.18422 1.000 17.90333 153 LEU C C 1
ATOM 7449 O O . LEU C 1 154 ? 35.54867 -65.45677 18.21197 1.000 16.59333 153 LEU C O 1
ATOM 7454 N N . GLY C 1 155 ? 37.62473 -65.19411 19.05281 1.000 18.30722 154 GLY C N 1
ATOM 7455 C CA . GLY C 1 155 ? 38.25483 -65.10330 17.74304 1.000 19.25722 154 GLY C CA 1
ATOM 7456 C C . GLY C 1 155 ? 37.79777 -63.88158 16.93918 1.000 23.76722 154 GLY C C 1
ATOM 7457 O O . GLY C 1 155 ? 37.14690 -62.97236 17.43531 1.000 22.27722 154 GLY C O 1
ATOM 7458 N N . ASP C 1 156 ? 38.13241 -63.91878 15.64670 1.000 23.85855 155 ASP C N 1
ATOM 7459 C CA . ASP C 1 156 ? 37.95139 -62.78798 14.74580 1.000 24.42855 155 ASP C CA 1
ATOM 7460 C C . ASP C 1 156 ? 36.91507 -63.04788 13.65639 1.000 27.65855 155 ASP C C 1
ATOM 7461 O O . ASP C 1 156 ? 36.88527 -62.32246 12.65918 1.000 27.28855 155 ASP C O 1
ATOM 7466 N N . GLY C 1 157 ? 36.05929 -64.05858 13.81885 1.000 24.98412 156 GLY C N 1
ATOM 7467 C CA . GLY C 1 157 ? 35.09914 -64.40369 12.79225 1.000 21.67412 156 GLY C CA 1
ATOM 7468 C C . GLY C 1 157 ? 33.86849 -63.51184 12.79569 1.000 22.36412 156 GLY C C 1
ATOM 7469 O O . GLY C 1 157 ? 33.69103 -62.63838 13.64392 1.000 22.12412 156 GLY C O 1
ATOM 7470 N N . THR C 1 158 ? 32.99817 -63.74223 11.80882 1.000 22.18146 157 THR C N 1
ATOM 7471 C CA . THR C 1 158 ? 31.74788 -63.00043 11.67963 1.000 22.50146 157 THR C CA 1
ATOM 7472 C C . THR C 1 158 ? 30.58699 -63.96243 11.46446 1.000 23.47146 157 THR C C 1
ATOM 7473 O O . THR C 1 158 ? 30.77033 -65.09905 11.01957 1.000 21.47146 157 THR C O 1
ATOM 7477 N N . LEU C 1 159 ? 29.37913 -63.48330 11.76515 1.000 18.99896 158 LEU C N 1
ATOM 7478 C CA . LEU C 1 159 ? 28.16378 -64.26661 11.60664 1.000 23.35896 158 LEU C CA 1
ATOM 7479 C C . LEU C 1 159 ? 27.29230 -63.66412 10.51893 1.000 22.80896 158 LEU C C 1
ATOM 7480 O O . LEU C 1 159 ? 27.22625 -62.44786 10.36200 1.000 19.06896 158 LEU C O 1
ATOM 7485 N N . GLU C 1 160 ? 26.59363 -64.52762 9.79166 1.000 18.67737 159 GLU C N 1
ATOM 7486 C CA . GLU C 1 160 ? 25.56513 -64.08960 8.86408 1.000 24.51737 159 GLU C CA 1
ATOM 7487 C C . GLU C 1 160 ? 24.35699 -64.99802 9.00128 1.000 23.83737 159 GLU C C 1
ATOM 7488 O O . GLU C 1 160 ? 24.50042 -66.21080 9.19156 1.000 22.43737 159 GLU C O 1
ATOM 7494 N N . GLU C 1 161 ? 23.17127 -64.40126 8.90262 1.000 22.20700 160 GLU C N 1
ATOM 7495 C CA . GLU C 1 161 ? 21.92890 -65.15208 8.79901 1.000 23.27700 160 GLU C CA 1
ATOM 7496 C C . GLU C 1 161 ? 21.63457 -65.40885 7.32749 1.000 25.82700 160 GLU C C 1
ATOM 7497 O O . GLU C 1 161 ? 21.67523 -64.48158 6.50942 1.000 25.52700 160 GLU C O 1
ATOM 7503 N N . VAL C 1 162 ? 21.34563 -66.66855 6.99190 1.000 19.98177 161 VAL C N 1
ATOM 7504 C CA . VAL C 1 162 ? 21.33549 -67.11161 5.60708 1.000 21.25177 161 VAL C CA 1
ATOM 7505 C C . VAL C 1 162 ? 20.07730 -67.92172 5.33428 1.000 21.73177 161 VAL C C 1
ATOM 7506 O O . VAL C 1 162 ? 19.37700 -68.35980 6.24818 1.000 21.75177 161 VAL C O 1
ATOM 7510 N N . SER C 1 163 ? 19.78713 -68.09872 4.04768 1.000 22.48760 162 SER C N 1
ATOM 7511 C CA . SER C 1 163 ? 18.72312 -68.99340 3.61897 1.000 22.80760 162 SER C CA 1
ATOM 7512 C C . SER C 1 163 ? 19.09746 -70.44514 3.89557 1.000 23.19760 162 SER C C 1
ATOM 7513 O O . SER C 1 163 ? 20.26493 -70.78322 4.09547 1.000 21.59760 162 SER C O 1
ATOM 7516 N N . ALA C 1 164 ? 18.08171 -71.31291 3.86651 1.000 19.43904 163 ALA C N 1
ATOM 7517 C CA . ALA C 1 164 ? 18.32833 -72.74857 3.96413 1.000 22.73904 163 ALA C CA 1
ATOM 7518 C C . ALA C 1 164 ? 19.30822 -73.20980 2.89335 1.000 24.30904 163 ALA C C 1
ATOM 7519 O O . ALA C 1 164 ? 20.19113 -74.03104 3.16312 1.000 24.15904 163 ALA C O 1
ATOM 7521 N N . GLU C 1 165 ? 19.17639 -72.67556 1.67505 1.000 24.49173 164 GLU C N 1
ATOM 7522 C CA . GLU C 1 165 ? 20.05184 -73.07444 0.57339 1.000 27.39173 164 GLU C CA 1
ATOM 7523 C C . GLU C 1 165 ? 21.50207 -72.71491 0.86691 1.000 25.32173 164 GLU C C 1
ATOM 7524 O O . GLU C 1 165 ? 22.40495 -73.54142 0.70064 1.000 25.07173 164 GLU C O 1
ATOM 7527 N N . THR C 1 166 ? 21.74580 -71.47740 1.30702 1.000 22.15514 165 THR C N 1
ATOM 7528 C CA . THR C 1 166 ? 23.10629 -71.06722 1.63841 1.000 22.41514 165 THR C CA 1
ATOM 7529 C C . THR C 1 166 ? 23.64758 -71.85443 2.82253 1.000 24.04514 165 THR C C 1
ATOM 7530 O O . THR C 1 166 ? 24.82569 -72.22593 2.84826 1.000 22.67514 165 THR C O 1
ATOM 7534 N N . PHE C 1 167 ? 22.80178 -72.08618 3.82523 1.000 20.54857 166 PHE C N 1
ATOM 7535 C CA . PHE C 1 167 ? 23.18906 -72.89697 4.97220 1.000 20.51857 166 PHE C CA 1
ATOM 7536 C C . PHE C 1 167 ? 23.64487 -74.28519 4.52809 1.000 20.73857 166 PHE C C 1
ATOM 7537 O O . PHE C 1 167 ? 24.72385 -74.75080 4.90652 1.000 21.35857 166 PHE C O 1
ATOM 7545 N N . LEU C 1 168 ? 22.84747 -74.94135 3.68638 1.000 19.75804 167 LEU C N 1
ATOM 7546 C CA . LEU C 1 168 ? 23.12643 -76.30292 3.25448 1.000 22.60804 167 LEU C CA 1
ATOM 7547 C C . LEU C 1 168 ? 24.33671 -76.41016 2.33632 1.000 26.71804 167 LEU C C 1
ATOM 7548 O O . LEU C 1 168 ? 24.81378 -77.52553 2.10078 1.000 25.75804 167 LEU C O 1
ATOM 7553 N N . ALA C 1 169 ? 24.84899 -75.29595 1.81780 1.000 22.75193 168 ALA C N 1
ATOM 7554 C CA . ALA C 1 169 ? 26.07161 -75.34633 1.02803 1.000 23.31193 168 ALA C CA 1
ATOM 7555 C C . ALA C 1 169 ? 27.32300 -75.40000 1.89212 1.000 24.04193 168 ALA C C 1
ATOM 7556 O O . ALA C 1 169 ? 28.39630 -75.75608 1.38859 1.000 28.02193 168 ALA C O 1
ATOM 7558 N N . SER C 1 170 ? 27.21086 -75.06793 3.17844 1.000 21.37273 169 SER C N 1
ATOM 7559 C CA . SER C 1 170 ? 28.36266 -74.97910 4.06467 1.000 25.21273 169 SER C CA 1
ATOM 7560 C C . SER C 1 170 ? 28.25612 -75.83957 5.31253 1.000 21.05273 169 SER C C 1
ATOM 7561 O O . SER C 1 170 ? 29.28057 -76.32514 5.79529 1.000 21.35273 169 SER C O 1
ATOM 7564 N N . ALA C 1 171 ? 27.05886 -76.00971 5.86431 1.000 20.91645 170 ALA C N 1
ATOM 7565 C CA . ALA C 1 171 ? 26.92174 -76.76328 7.10779 1.000 18.24645 170 ALA C CA 1
ATOM 7566 C C . ALA C 1 171 ? 27.31201 -78.23232 6.97747 1.000 19.41645 170 ALA C C 1
ATOM 7567 O O . ALA C 1 171 ? 27.97124 -78.74614 7.89992 1.000 21.31645 170 ALA C O 1
ATOM 7569 N N . PRO C 1 172 ? 26.95923 -78.95749 5.90703 1.000 20.21276 171 PRO C N 1
ATOM 7570 C CA . PRO C 1 172 ? 27.33307 -80.38359 5.86298 1.000 19.84276 171 PRO C CA 1
ATOM 7571 C C . PRO C 1 172 ? 28.82559 -80.61675 6.00412 1.000 22.87276 171 PRO C C 1
ATOM 7572 O O . PRO C 1 172 ? 29.23323 -81.55406 6.69703 1.000 19.40276 171 PRO C O 1
ATOM 7576 N N . ALA C 1 173 ? 29.66308 -79.76594 5.40669 1.000 20.96535 172 ALA C N 1
ATOM 7577 C CA . ALA C 1 173 ? 31.10218 -79.98165 5.52111 1.000 21.83535 172 ALA C CA 1
ATOM 7578 C C . ALA C 1 173 ? 31.59405 -79.70277 6.93679 1.000 23.14535 172 ALA C C 1
ATOM 7579 O O . ALA C 1 173 ? 32.49642 -80.39143 7.43359 1.000 21.91535 172 ALA C O 1
ATOM 7581 N N . ILE C 1 174 ? 31.03339 -78.68004 7.58874 1.000 19.91500 173 ILE C N 1
ATOM 7582 C CA . ILE C 1 174 ? 31.35195 -78.40472 8.98965 1.000 19.23500 173 ILE C CA 1
ATOM 7583 C C . ILE C 1 174 ? 30.96030 -79.59487 9.85579 1.000 18.91500 173 ILE C C 1
ATOM 7584 O O . ILE C 1 174 ? 31.74980 -80.09604 10.66554 1.000 17.11500 173 ILE C O 1
ATOM 7589 N N . TYR C 1 175 ? 29.71912 -80.04332 9.69978 1.000 18.20021 174 TYR C N 1
ATOM 7590 C CA . TYR C 1 175 ? 29.19974 -81.18467 10.44199 1.000 17.45021 174 TYR C CA 1
ATOM 7591 C C . TYR C 1 175 ? 30.08133 -82.41595 10.26959 1.000 15.89021 174 TYR C C 1
ATOM 7592 O O . TYR C 1 175 ? 30.51617 -83.02505 11.25265 1.000 17.38021 174 TYR C O 1
ATOM 7601 N N . ASP C 1 176 ? 30.37794 -82.78108 9.01965 1.000 19.46843 175 ASP C N 1
ATOM 7602 C CA . ASP C 1 176 ? 31.23733 -83.93851 8.75748 1.000 18.24843 175 ASP C CA 1
ATOM 7603 C C . ASP C 1 176 ? 32.59102 -83.80904 9.44392 1.000 20.86843 175 ASP C C 1
ATOM 7604 O O . ASP C 1 176 ? 33.17480 -84.80849 9.87822 1.000 22.35843 175 ASP C O 1
ATOM 7609 N N . ALA C 1 177 ? 33.12686 -82.59323 9.51878 1.000 19.96548 176 ALA C N 1
ATOM 7610 C CA . ALA C 1 177 ? 34.44263 -82.41823 10.12042 1.000 22.78548 176 ALA C CA 1
ATOM 7611 C C . ALA C 1 177 ? 34.39139 -82.56159 11.63539 1.000 19.59548 176 ALA C C 1
ATOM 7612 O O . ALA C 1 177 ? 35.38604 -82.95258 12.25648 1.000 21.82548 176 ALA C O 1
ATOM 7614 N N . VAL C 1 178 ? 33.25309 -82.26056 12.24584 1.000 16.53713 177 VAL C N 1
ATOM 7615 C CA . VAL C 1 178 ? 33.17323 -82.24200 13.70177 1.000 16.20713 177 VAL C CA 1
ATOM 7616 C C . VAL C 1 178 ? 32.77319 -83.60486 14.26508 1.000 14.57713 177 VAL C C 1
ATOM 7617 O O . VAL C 1 178 ? 33.31093 -84.03493 15.28419 1.000 13.79713 177 VAL C O 1
ATOM 7621 N N . ILE C 1 179 ? 31.85058 -84.32439 13.63126 1.000 13.90999 178 ILE C N 1
ATOM 7622 C CA . ILE C 1 179 ? 31.23919 -85.46649 14.32248 1.000 15.05999 178 ILE C CA 1
ATOM 7623 C C . ILE C 1 179 ? 32.16674 -86.64769 14.62442 1.000 16.09999 178 ILE C C 1
ATOM 7624 O O . ILE C 1 179 ? 31.83682 -87.41375 15.54324 1.000 14.45999 178 ILE C O 1
ATOM 7629 N N . PRO C 1 180 ? 33.30729 -86.87139 13.94858 1.000 16.18665 179 PRO C N 1
ATOM 7630 C CA . PRO C 1 180 ? 34.19103 -87.96104 14.41097 1.000 17.86665 179 PRO C CA 1
ATOM 7631 C C . PRO C 1 180 ? 34.61661 -87.81176 15.86604 1.000 15.55665 179 PRO C C 1
ATOM 7632 O O . PRO C 1 180 ? 34.98397 -88.81180 16.49581 1.000 13.35665 179 PRO C O 1
ATOM 7636 N N . GLY C 1 181 ? 34.56445 -86.60262 16.42731 1.000 15.42313 180 GLY C N 1
ATOM 7637 C CA . GLY C 1 181 ? 34.83720 -86.42596 17.83715 1.000 14.65313 180 GLY C CA 1
ATOM 7638 C C . GLY C 1 181 ? 33.62988 -86.51283 18.74673 1.000 13.90313 180 GLY C C 1
ATOM 7639 O O . GLY C 1 181 ? 33.78239 -86.31344 19.95917 1.000 13.71313 180 GLY C O 1
ATOM 7640 N N . LEU C 1 182 ? 32.43257 -86.80078 18.20551 1.000 12.31546 181 LEU C N 1
ATOM 7641 C CA . LEU C 1 182 ? 31.18232 -86.82582 18.97577 1.000 10.35546 181 LEU C CA 1
ATOM 7642 C C . LEU C 1 182 ? 30.47141 -88.16173 18.77361 1.000 13.26546 181 LEU C C 1
ATOM 7643 O O . LEU C 1 182 ? 29.53211 -88.26863 17.97122 1.000 12.11546 181 LEU C O 1
ATOM 7648 N N . PRO C 1 183 ? 30.88604 -89.19884 19.49935 1.000 11.13215 182 PRO C N 1
ATOM 7649 C CA . PRO C 1 183 ? 30.23222 -90.50722 19.36365 1.000 12.18215 182 PRO C CA 1
ATOM 7650 C C . PRO C 1 183 ? 28.72488 -90.38835 19.55809 1.000 10.35215 182 PRO C C 1
ATOM 7651 O O . PRO C 1 183 ? 28.24551 -89.60676 20.38125 1.000 11.49215 182 PRO C O 1
ATOM 7655 N N . GLY C 1 184 ? 27.97432 -91.15369 18.76941 1.000 9.06907 183 GLY C N 1
ATOM 7656 C CA . GLY C 1 184 ? 26.53033 -91.10594 18.77561 1.000 11.13907 183 GLY C CA 1
ATOM 7657 C C . GLY C 1 184 ? 25.93236 -90.26056 17.66917 1.000 11.93907 183 GLY C C 1
ATOM 7658 O O . GLY C 1 184 ? 24.78070 -90.48577 17.28452 1.000 12.32907 183 GLY C O 1
ATOM 7659 N N . GLN C 1 185 ? 26.68109 -89.29383 17.14980 1.000 12.49856 184 GLN C N 1
ATOM 7660 C CA . GLN C 1 185 ? 26.19702 -88.55016 15.99893 1.000 12.45856 184 GLN C CA 1
ATOM 7661 C C . GLN C 1 185 ? 26.12374 -89.46474 14.78263 1.000 12.77856 184 GLN C C 1
ATOM 7662 O O . GLN C 1 185 ? 26.90829 -90.41072 14.63556 1.000 15.59856 184 GLN C O 1
ATOM 7668 N N . MET C 1 186 ? 25.18532 -89.16623 13.89490 1.000 12.20473 185 MET C N 1
ATOM 7669 C CA . MET C 1 186 ? 24.98203 -89.97028 12.69986 1.000 12.23473 185 MET C CA 1
ATOM 7670 C C . MET C 1 186 ? 25.26990 -89.15629 11.44299 1.000 15.32473 185 MET C C 1
ATOM 7671 O O . MET C 1 186 ? 25.06606 -87.94112 11.40694 1.000 14.70473 185 MET C O 1
ATOM 7676 N N . SER C 1 187 ? 25.75056 -89.84988 10.41267 1.000 16.72780 186 SER C N 1
ATOM 7677 C CA . SER C 1 187 ? 25.97980 -89.23142 9.11432 1.000 14.86780 186 SER C CA 1
ATOM 7678 C C . SER C 1 187 ? 24.70308 -88.59299 8.59100 1.000 15.81780 186 SER C C 1
ATOM 7679 O O . SER C 1 187 ? 23.59741 -89.07468 8.84072 1.000 16.18780 186 SER C O 1
ATOM 7682 N N . ARG C 1 188 ? 24.85650 -87.49781 7.85214 1.000 14.39639 187 ARG C N 1
ATOM 7683 C CA . ARG C 1 188 ? 23.71777 -86.82869 7.23049 1.000 16.40639 187 ARG C CA 1
ATOM 7684 C C . ARG C 1 188 ? 23.95302 -86.70681 5.73015 1.000 16.56639 187 ARG C C 1
ATOM 7685 O O . ARG C 1 188 ? 24.78280 -85.90856 5.28782 1.000 19.06639 187 ARG C O 1
ATOM 7693 N N . THR C 1 189 ? 23.21292 -87.49710 4.96168 1.000 14.22690 188 THR C N 1
ATOM 7694 C CA . THR C 1 189 ? 23.05231 -87.30348 3.53265 1.000 17.50690 188 THR C CA 1
ATOM 7695 C C . THR C 1 189 ? 22.28580 -86.00596 3.26815 1.000 21.73690 188 THR C C 1
ATOM 7696 O O . THR C 1 189 ? 21.66363 -85.44519 4.17295 1.000 18.26690 188 THR C O 1
ATOM 7700 N N . PRO C 1 190 ? 22.28545 -85.50578 2.02778 1.000 19.78352 189 PRO C N 1
ATOM 7701 C CA . PRO C 1 190 ? 21.41985 -84.35336 1.73144 1.000 20.69352 189 PRO C CA 1
ATOM 7702 C C . PRO C 1 190 ? 19.96333 -84.60554 2.09577 1.000 18.47352 189 PRO C C 1
ATOM 7703 O O . PRO C 1 190 ? 19.27251 -83.68584 2.54968 1.000 19.37352 189 PRO C O 1
ATOM 7707 N N . GLU C 1 191 ? 19.48420 -85.83961 1.93518 1.000 17.39707 190 GLU C N 1
ATOM 7708 C CA . GLU C 1 191 ? 18.09303 -86.13996 2.25891 1.000 19.06707 190 GLU C CA 1
ATOM 7709 C C . GLU C 1 191 ? 17.82657 -85.96971 3.74945 1.000 16.57707 190 GLU C C 1
ATOM 7710 O O . GLU C 1 191 ? 16.77584 -85.45003 4.14416 1.000 15.61707 190 GLU C O 1
ATOM 7716 N N . TRP C 1 192 ? 18.76866 -86.39714 4.59396 1.000 15.81126 191 TRP C N 1
ATOM 7717 C CA . TRP C 1 192 ? 18.59617 -86.19308 6.02712 1.000 15.88126 191 TRP C CA 1
ATOM 7718 C C . TRP C 1 192 ? 18.70494 -84.71616 6.38605 1.000 17.73126 191 TRP C C 1
ATOM 7719 O O . TRP C 1 192 ? 17.93122 -84.21688 7.21544 1.000 16.43126 191 TRP C O 1
ATOM 7730 N N . TRP C 1 193 ? 19.63227 -83.99084 5.75002 1.000 15.07804 192 TRP C N 1
ATOM 7731 C CA . TRP C 1 193 ? 19.70866 -82.54696 5.97578 1.000 16.79804 192 TRP C CA 1
ATOM 7732 C C . TRP C 1 193 ? 18.39976 -81.84967 5.61187 1.000 18.80804 192 TRP C C 1
ATOM 7733 O O . TRP C 1 193 ? 18.00306 -80.87956 6.27300 1.000 19.11804 192 TRP C O 1
ATOM 7744 N N . ALA C 1 194 ? 17.71642 -82.31962 4.56023 1.000 15.29805 193 ALA C N 1
ATOM 7745 C CA . ALA C 1 194 ? 16.44316 -81.71156 4.17345 1.000 19.48805 193 ALA C CA 1
ATOM 7746 C C . ALA C 1 194 ? 15.38509 -81.90712 5.25010 1.000 19.96805 193 ALA C C 1
ATOM 7747 O O . ALA C 1 194 ? 14.58016 -81.00722 5.51596 1.000 21.58805 193 ALA C O 1
ATOM 7749 N N . SER C 1 195 ? 15.35298 -83.08779 5.86352 1.000 18.52221 194 SER C N 1
ATOM 7750 C CA . SER C 1 195 ? 14.43006 -83.31831 6.96768 1.000 18.64221 194 SER C CA 1
ATOM 7751 C C . SER C 1 195 ? 14.80953 -82.46940 8.17729 1.000 18.81221 194 SER C C 1
ATOM 7752 O O . SER C 1 195 ? 13.95933 -81.80171 8.77538 1.000 18.74221 194 SER C O 1
ATOM 7755 N N . TRP C 1 196 ? 16.09204 -82.47348 8.53885 1.000 15.17883 195 TRP C N 1
ATOM 7756 C CA . TRP C 1 196 ? 16.53735 -81.78135 9.74357 1.000 18.54883 195 TRP C CA 1
ATOM 7757 C C . TRP C 1 196 ? 16.29836 -80.27651 9.65680 1.000 21.84883 195 TRP C C 1
ATOM 7758 O O . TRP C 1 196 ? 16.02151 -79.63701 10.67848 1.000 20.78883 195 TRP C O 1
ATOM 7769 N N . THR C 1 197 ? 16.37240 -79.69553 8.45603 1.000 19.82381 196 THR C N 1
ATOM 7770 C CA . THR C 1 197 ? 16.18698 -78.25781 8.27966 1.000 22.28381 196 THR C CA 1
ATOM 7771 C C . THR C 1 197 ? 14.78649 -77.89067 7.80656 1.000 25.86381 196 THR C C 1
ATOM 7772 O O . THR C 1 197 ? 14.54961 -76.73183 7.45485 1.000 23.08381 196 THR C O 1
ATOM 7776 N N . LEU C 1 198 ? 13.85508 -78.84108 7.80036 1.000 22.54581 197 LEU C N 1
ATOM 7777 C CA . LEU C 1 198 ? 12.49448 -78.54967 7.37474 1.000 26.07581 197 LEU C CA 1
ATOM 7778 C C . LEU C 1 198 ? 11.86185 -77.52828 8.31141 1.000 27.06581 197 LEU C C 1
ATOM 7779 O O . LEU C 1 198 ? 11.94606 -77.66207 9.53418 1.000 22.24581 197 LEU C O 1
ATOM 7784 N N . ASP C 1 199 ? 11.23726 -76.49502 7.73694 1.000 26.60449 198 ASP C N 1
ATOM 7785 C CA . ASP C 1 199 ? 10.53356 -75.48185 8.52799 1.000 22.01449 198 ASP C CA 1
ATOM 7786 C C . ASP C 1 199 ? 9.15617 -76.02851 8.88795 1.000 28.54449 198 ASP C C 1
ATOM 7787 O O . ASP C 1 199 ? 8.11677 -75.54702 8.43507 1.000 29.76449 198 ASP C O 1
ATOM 7792 N N . SER C 1 200 ? 9.16560 -77.06818 9.71804 1.000 28.26365 199 SER C N 1
ATOM 7793 C CA . SER C 1 200 ? 7.93365 -77.78629 10.00936 1.000 34.19365 199 SER C CA 1
ATOM 7794 C C . SER C 1 200 ? 6.92106 -76.86130 10.66943 1.000 35.58365 199 SER C C 1
ATOM 7795 O O . SER C 1 200 ? 7.25714 -76.08795 11.57112 1.000 33.24365 199 SER C O 1
ATOM 7798 N N . GLU C 1 201 ? 5.67052 -76.93833 10.20261 1.000 38.48795 200 GLU C N 1
ATOM 7799 C CA . GLU C 1 201 ? 4.60782 -76.13145 10.79228 1.000 36.56795 200 GLU C CA 1
ATOM 7800 C C . GLU C 1 201 ? 4.38562 -76.47538 12.25683 1.000 39.00795 200 GLU C C 1
ATOM 7801 O O . GLU C 1 201 ? 3.88150 -75.63478 13.01037 1.000 38.09795 200 GLU C O 1
ATOM 7804 N N . GLU C 1 202 ? 4.75297 -77.68882 12.67682 1.000 38.64284 201 GLU C N 1
ATOM 7805 C CA . GLU C 1 202 ? 4.64312 -78.05100 14.08652 1.000 41.35284 201 GLU C CA 1
ATOM 7806 C C . GLU C 1 202 ? 5.48148 -77.11477 14.95023 1.000 40.33284 201 GLU C C 1
ATOM 7807 O O . GLU C 1 202 ? 4.96966 -76.46005 15.86604 1.000 37.33284 201 GLU C O 1
ATOM 7808 N N . LEU C 1 203 ? 6.77823 -77.01711 14.65120 1.000 37.90510 202 LEU C N 1
ATOM 7809 C CA . LEU C 1 203 ? 7.66135 -76.19214 15.46719 1.000 34.21510 202 LEU C CA 1
ATOM 7810 C C . LEU C 1 203 ? 7.36052 -74.70417 15.33731 1.000 35.07510 202 LEU C C 1
ATOM 7811 O O . LEU C 1 203 ? 7.65749 -73.94527 16.26720 1.000 36.77510 202 LEU C O 1
ATOM 7816 N N . GLN C 1 204 ? 6.75926 -74.26788 14.22664 1.000 35.10936 203 GLN C N 1
ATOM 7817 C CA . GLN C 1 204 ? 6.46524 -72.84480 14.07459 1.000 34.41936 203 GLN C CA 1
ATOM 7818 C C . GLN C 1 204 ? 5.42444 -72.38626 15.08587 1.000 38.69936 203 GLN C C 1
ATOM 7819 O O . GLN C 1 204 ? 5.51675 -71.27172 15.61504 1.000 36.88936 203 GLN C O 1
ATOM 7825 N N . LYS C 1 205 ? 4.42736 -73.23185 15.36441 1.000 38.01508 204 LYS C N 1
ATOM 7826 C CA . LYS C 1 205 ? 3.39085 -72.86546 16.32363 1.000 39.64508 204 LYS C CA 1
ATOM 7827 C C . LYS C 1 205 ? 3.97702 -72.65954 17.71317 1.000 37.63508 204 LYS C C 1
ATOM 7828 O O . LYS C 1 205 ? 3.55576 -71.75707 18.44644 1.000 45.98508 204 LYS C O 1
ATOM 7830 N N . GLU C 1 206 ? 4.95130 -73.48713 18.09347 1.000 36.23289 205 GLU C N 1
ATOM 7831 C CA . GLU C 1 206 ? 5.56600 -73.36916 19.40818 1.000 36.61289 205 GLU C CA 1
ATOM 7832 C C . GLU C 1 206 ? 6.52762 -72.19012 19.50432 1.000 36.87289 205 GLU C C 1
ATOM 7833 O O . GLU C 1 206 ? 6.78249 -71.70574 20.61180 1.000 37.99289 205 GLU C O 1
ATOM 7835 N N . SER C 1 207 ? 7.06301 -71.71134 18.38198 1.000 33.36268 206 SER C N 1
ATOM 7836 C CA . SER C 1 207 ? 8.03418 -70.62608 18.44821 1.000 28.74268 206 SER C CA 1
ATOM 7837 C C . SER C 1 207 ? 7.97431 -69.72119 17.22440 1.000 27.21268 206 SER C C 1
ATOM 7838 O O . SER C 1 207 ? 7.33890 -68.66294 17.26417 1.000 30.85268 206 SER C O 1
ATOM 7841 N N . GLY C 1 208 ? 8.64916 -70.10113 16.14701 1.000 24.70927 207 GLY C N 1
ATOM 7842 C CA . GLY C 1 208 ? 8.71470 -69.24040 14.97934 1.000 22.79927 207 GLY C CA 1
ATOM 7843 C C . GLY C 1 208 ? 9.37493 -69.97737 13.83589 1.000 21.82927 207 GLY C C 1
ATOM 7844 O O . GLY C 1 208 ? 9.73528 -71.15087 13.95211 1.000 22.19927 207 GLY C O 1
ATOM 7845 N N . LYS C 1 209 ? 9.53427 -69.27108 12.71815 1.000 20.24778 208 LYS C N 1
ATOM 7846 C CA . LYS C 1 209 ? 10.14204 -69.88321 11.54095 1.000 19.47778 208 LYS C CA 1
ATOM 7847 C C . LYS C 1 209 ? 11.61234 -70.19087 11.79733 1.000 19.87778 208 LYS C C 1
ATOM 7848 O O . LYS C 1 209 ? 12.31677 -69.41279 12.44379 1.000 17.15778 208 LYS C O 1
ATOM 7854 N N . VAL C 1 210 ? 12.08107 -71.32712 11.26810 1.000 14.72075 209 VAL C N 1
ATOM 7855 C CA . VAL C 1 210 ? 13.46269 -71.74210 11.48942 1.000 16.31075 209 VAL C CA 1
ATOM 7856 C C . VAL C 1 210 ? 14.42359 -70.77010 10.81018 1.000 18.49075 209 VAL C C 1
ATOM 7857 O O . VAL C 1 210 ? 14.15386 -70.25371 9.71563 1.000 19.19075 209 VAL C O 1
ATOM 7861 N N . ARG C 1 211 ? 15.55198 -70.50269 11.46994 1.000 11.64627 210 ARG C N 1
ATOM 7862 C CA . ARG C 1 211 ? 16.56457 -69.58325 10.97925 1.000 13.68627 210 ARG C CA 1
ATOM 7863 C C . ARG C 1 211 ? 17.91692 -70.27212 10.97024 1.000 16.35627 210 ARG C C 1
ATOM 7864 O O . ARG C 1 211 ? 18.16904 -71.18639 11.75999 1.000 16.16627 210 ARG C O 1
ATOM 7872 N N . PHE C 1 212 ? 18.79179 -69.79684 10.08820 1.000 14.87515 211 PHE C N 1
ATOM 7873 C CA . PHE C 1 212 ? 20.08593 -70.40823 9.82975 1.000 17.20515 211 PHE C CA 1
ATOM 7874 C C . PHE C 1 212 ? 21.18299 -69.36377 9.96673 1.000 17.57515 211 PHE C C 1
ATOM 7875 O O . PHE C 1 212 ? 21.05387 -68.25304 9.44231 1.000 19.40515 211 PHE C O 1
ATOM 7883 N N . VAL C 1 213 ? 22.25797 -69.72724 10.66660 1.000 13.08376 212 VAL C N 1
ATOM 7884 C CA . VAL C 1 213 ? 23.38863 -68.84447 10.91679 1.000 17.02376 212 VAL C CA 1
ATOM 7885 C C . VAL C 1 213 ? 24.65551 -69.55121 10.46927 1.000 18.14376 212 VAL C C 1
ATOM 7886 O O . VAL C 1 213 ? 24.86232 -70.72292 10.79554 1.000 17.03376 212 VAL C O 1
ATOM 7890 N N . LEU C 1 214 ? 25.50766 -68.84720 9.73582 1.000 17.03130 213 LEU C N 1
ATOM 7891 C CA . LEU C 1 214 ? 26.83294 -69.35444 9.41141 1.000 18.71130 213 LEU C CA 1
ATOM 7892 C C . LEU C 1 214 ? 27.88687 -68.46508 10.05621 1.000 21.57130 213 LEU C C 1
ATOM 7893 O O . LEU C 1 214 ? 27.73675 -67.23850 10.10263 1.000 21.94130 213 LEU C O 1
ATOM 7898 N N . HIS C 1 215 ? 28.93867 -69.09539 10.57546 1.000 18.32093 214 HIS C N 1
ATOM 7899 C CA . HIS C 1 215 ? 30.09221 -68.40246 11.13325 1.000 20.39093 214 HIS C CA 1
ATOM 7900 C C . HIS C 1 215 ? 31.26958 -68.57988 10.18557 1.000 22.82093 214 HIS C C 1
ATOM 7901 O O . HIS C 1 215 ? 31.61913 -69.71203 9.83151 1.000 17.66093 214 HIS C O 1
ATOM 7908 N N . TYR C 1 216 ? 31.88493 -67.46911 9.79571 1.000 20.09994 215 TYR C N 1
ATOM 7909 C CA . TYR C 1 216 ? 33.02229 -67.46332 8.88448 1.000 22.38994 215 TYR C CA 1
ATOM 7910 C C . TYR C 1 216 ? 34.27562 -67.01354 9.61752 1.000 18.74994 215 TYR C C 1
ATOM 7911 O O . TYR C 1 216 ? 34.23102 -66.06832 10.40953 1.000 21.25994 215 TYR C O 1
ATOM 7920 N N . GLU C 1 217 ? 35.39127 -67.69106 9.35551 1.000 19.37329 216 GLU C N 1
ATOM 7921 C CA . GLU C 1 217 ? 36.67684 -67.19387 9.81476 1.000 23.45329 216 GLU C CA 1
ATOM 7922 C C . GLU C 1 217 ? 37.00122 -65.88542 9.09641 1.000 25.62329 216 GLU C C 1
ATOM 7923 O O . GLU C 1 217 ? 36.32798 -65.48640 8.14052 1.000 23.15329 216 GLU C O 1
ATOM 7929 N N . SER C 1 218 ? 38.04296 -65.20332 9.57533 1.000 25.95624 217 SER C N 1
ATOM 7930 C CA . SER C 1 218 ? 38.40837 -63.92612 8.97299 1.000 27.60624 217 SER C CA 1
ATOM 7931 C C . SER C 1 218 ? 38.83901 -64.07911 7.52019 1.000 29.44624 217 SER C C 1
ATOM 7932 O O . SER C 1 218 ? 38.75311 -63.10965 6.75961 1.000 37.34624 217 SER C O 1
ATOM 7935 N N . ASP C 1 219 ? 39.28320 -65.26771 7.10995 1.000 28.46022 218 ASP C N 1
ATOM 7936 C CA . ASP C 1 219 ? 39.61936 -65.50951 5.71316 1.000 29.78022 218 ASP C CA 1
ATOM 7937 C C . ASP C 1 219 ? 38.42088 -65.94657 4.87805 1.000 32.33022 218 ASP C C 1
ATOM 7938 O O . ASP C 1 219 ? 38.59359 -66.27095 3.69986 1.000 33.08022 218 ASP C O 1
ATOM 7943 N N . GLY C 1 220 ? 37.21803 -65.97689 5.45741 1.000 29.03933 219 GLY C N 1
ATOM 7944 C CA . GLY C 1 220 ? 36.01376 -66.32425 4.73263 1.000 27.68933 219 GLY C CA 1
ATOM 7945 C C . GLY C 1 220 ? 35.57095 -67.77303 4.84413 1.000 24.69933 219 GLY C C 1
ATOM 7946 O O . GLY C 1 220 ? 34.46848 -68.09516 4.38308 1.000 26.37933 219 GLY C O 1
ATOM 7947 N N . THR C 1 221 ? 36.38869 -68.65036 5.43103 1.000 25.53932 220 THR C N 1
ATOM 7948 C CA . THR C 1 221 ? 36.04670 -70.06815 5.53235 1.000 25.41932 220 THR C CA 1
ATOM 7949 C C . THR C 1 221 ? 34.92005 -70.28114 6.53582 1.000 24.43932 220 THR C C 1
ATOM 7950 O O . THR C 1 221 ? 35.02316 -69.85400 7.68690 1.000 21.91932 220 THR C O 1
ATOM 7954 N N . ALA C 1 222 ? 33.86118 -70.97378 6.11630 1.000 23.87598 221 ALA C N 1
ATOM 7955 C CA . ALA C 1 222 ? 32.76978 -71.29863 7.03166 1.000 23.73598 221 ALA C CA 1
ATOM 7956 C C . ALA C 1 222 ? 33.24959 -72.31373 8.06405 1.000 22.58598 221 ALA C C 1
ATOM 7957 O O . ALA C 1 222 ? 33.73434 -73.39027 7.70280 1.000 19.85598 221 ALA C O 1
ATOM 7959 N N . SER C 1 223 ? 33.11894 -71.97279 9.35287 1.000 18.83555 222 SER C N 1
ATOM 7960 C CA . SER C 1 223 ? 33.63317 -72.81460 10.42349 1.000 20.83555 222 SER C CA 1
ATOM 7961 C C . SER C 1 223 ? 32.64180 -73.06984 11.54898 1.000 18.08555 222 SER C C 1
ATOM 7962 O O . SER C 1 223 ? 33.01043 -73.72697 12.52954 1.000 17.60555 222 SER C O 1
ATOM 7965 N N . GLY C 1 224 ? 31.42058 -72.55766 11.45754 1.000 15.55948 223 GLY C N 1
ATOM 7966 C CA . GLY C 1 224 ? 30.41369 -72.86069 12.45893 1.000 15.96948 223 GLY C CA 1
ATOM 7967 C C . GLY C 1 224 ? 29.03687 -72.56925 11.91701 1.000 18.44948 223 GLY C C 1
ATOM 7968 O O . GLY C 1 224 ? 28.88446 -71.85524 10.92124 1.000 17.85948 223 GLY C O 1
ATOM 7969 N N . PHE C 1 225 ? 28.02179 -73.11891 12.58764 1.000 15.31477 224 PHE C N 1
ATOM 7970 C CA . PHE C 1 225 ? 26.65627 -72.81315 12.19511 1.000 14.65477 224 PHE C CA 1
ATOM 7971 C C . PHE C 1 225 ? 25.73507 -72.94123 13.39841 1.000 19.40477 224 PHE C C 1
ATOM 7972 O O . PHE C 1 225 ? 26.08334 -73.55874 14.40932 1.000 14.90477 224 PHE C O 1
ATOM 7980 N N . ALA C 1 226 ? 24.55194 -72.33816 13.27147 1.000 13.70939 225 ALA C N 1
ATOM 7981 C CA . ALA C 1 226 ? 23.46375 -72.50634 14.22391 1.000 13.29939 225 ALA C CA 1
ATOM 7982 C C . ALA C 1 226 ? 22.15206 -72.66228 13.46946 1.000 17.55939 225 ALA C C 1
ATOM 7983 O O . ALA C 1 226 ? 21.95358 -72.05703 12.41322 1.000 15.28939 225 ALA C O 1
ATOM 7985 N N . ILE C 1 227 ? 21.26205 -73.48574 14.02528 1.000 14.08558 226 ILE C N 1
ATOM 7986 C CA . ILE C 1 227 ? 19.85870 -73.55660 13.63144 1.000 13.32558 226 ILE C CA 1
ATOM 7987 C C . ILE C 1 227 ? 19.03004 -73.16097 14.84718 1.000 15.25558 226 ILE C C 1
ATOM 7988 O O . ILE C 1 227 ? 19.22425 -73.72389 15.93022 1.000 13.66558 226 ILE C O 1
ATOM 7993 N N . TYR C 1 228 ? 18.11588 -72.20059 14.68771 1.000 13.98073 227 TYR C N 1
ATOM 7994 C CA . TYR C 1 228 ? 17.31930 -71.78418 15.83781 1.000 12.60073 227 TYR C CA 1
ATOM 7995 C C . TYR C 1 228 ? 15.99084 -71.19520 15.38353 1.000 13.19073 227 TYR C C 1
ATOM 7996 O O . TYR C 1 228 ? 15.79243 -70.88299 14.20743 1.000 13.35073 227 TYR C O 1
ATOM 8005 N N . ARG C 1 229 ? 15.06766 -71.06005 16.34117 1.000 13.09214 228 ARG C N 1
ATOM 8006 C CA . ARG C 1 229 ? 13.75380 -70.46543 16.10856 1.000 13.94214 228 ARG C CA 1
ATOM 8007 C C . ARG C 1 229 ? 13.49833 -69.39939 17.16796 1.000 15.40214 228 ARG C C 1
ATOM 8008 O O . ARG C 1 229 ? 13.66585 -69.66850 18.37041 1.000 16.29214 228 ARG C O 1
ATOM 8016 N N . PRO C 1 230 ? 13.07716 -68.19878 16.78114 1.000 16.83979 229 PRO C N 1
ATOM 8017 C CA . PRO C 1 230 ? 12.70718 -67.19204 17.77675 1.000 13.95979 229 PRO C CA 1
ATOM 8018 C C . PRO C 1 230 ? 11.25435 -67.32476 18.19668 1.000 17.02979 229 PRO C C 1
ATOM 8019 O O . PRO C 1 230 ? 10.37398 -67.70518 17.42284 1.000 19.47979 229 PRO C O 1
ATOM 8023 N N . LYS C 1 231 ? 11.01206 -66.99741 19.45980 1.000 16.50486 230 LYS C N 1
ATOM 8024 C CA . LYS C 1 231 ? 9.66432 -66.94790 20.01620 1.000 18.48486 230 LYS C CA 1
ATOM 8025 C C . LYS C 1 231 ? 9.50341 -65.57638 20.65730 1.000 19.00486 230 LYS C C 1
ATOM 8026 O O . LYS C 1 231 ? 9.99316 -65.35104 21.77766 1.000 17.36486 230 LYS C O 1
ATOM 8032 N N . PRO C 1 232 ? 8.85707 -64.63251 19.97860 1.000 21.06865 231 PRO C N 1
ATOM 8033 C CA . PRO C 1 232 ? 8.73298 -63.28007 20.53411 1.000 17.86865 231 PRO C CA 1
ATOM 8034 C C . PRO C 1 232 ? 7.86372 -63.28626 21.77876 1.000 17.19865 231 PRO C C 1
ATOM 8035 O O . PRO C 1 232 ? 7.05088 -64.18159 21.99758 1.000 16.61865 231 PRO C O 1
ATOM 8039 N N . GLY C 1 233 ? 8.05452 -62.27400 22.61064 1.000 15.71519 232 GLY C N 1
ATOM 8040 C CA . GLY C 1 233 ? 7.29514 -62.19105 23.84554 1.000 18.11519 232 GLY C CA 1
ATOM 8041 C C . GLY C 1 233 ? 7.57865 -60.89035 24.55817 1.000 18.57519 232 GLY C C 1
ATOM 8042 O O . GLY C 1 233 ? 8.60429 -60.24457 24.32343 1.000 17.06519 232 GLY C O 1
ATOM 8043 N N . TRP C 1 234 ? 6.65186 -60.51920 25.44281 1.000 16.04773 233 TRP C N 1
ATOM 8044 C CA . TRP C 1 234 ? 6.74687 -59.28941 26.21924 1.000 17.87773 233 TRP C CA 1
ATOM 8045 C C . TRP C 1 234 ? 6.26599 -59.56173 27.63514 1.000 22.25773 233 TRP C C 1
ATOM 8046 O O . TRP C 1 234 ? 5.30384 -60.30546 27.84034 1.000 18.74773 233 TRP C O 1
ATOM 8057 N N . GLY C 1 235 ? 6.97126 -58.99424 28.61234 1.000 18.64894 234 GLY C N 1
ATOM 8058 C CA . GLY C 1 235 ? 6.60022 -59.10086 30.00177 1.000 19.07894 234 GLY C CA 1
ATOM 8059 C C . GLY C 1 235 ? 6.11623 -57.77785 30.56528 1.000 21.52894 234 GLY C C 1
ATOM 8060 O O . GLY C 1 235 ? 5.93110 -56.79095 29.85151 1.000 20.50894 234 GLY C O 1
ATOM 8061 N N . ASP C 1 236 ? 5.93656 -57.76494 31.88558 1.000 18.98811 235 ASP C N 1
ATOM 8062 C CA . ASP C 1 236 ? 5.42818 -56.57313 32.55520 1.000 23.25811 235 ASP C CA 1
ATOM 8063 C C . ASP C 1 236 ? 6.42686 -55.41882 32.58576 1.000 23.41811 235 ASP C C 1
ATOM 8064 O O . ASP C 1 236 ? 6.02529 -54.28517 32.87403 1.000 21.98811 235 ASP C O 1
ATOM 8069 N N . ALA C 1 237 ? 7.70599 -55.66771 32.30052 1.000 20.18986 236 ALA C N 1
ATOM 8070 C CA . ALA C 1 237 ? 8.72793 -54.63717 32.41483 1.000 15.37986 236 ALA C CA 1
ATOM 8071 C C . ALA C 1 237 ? 9.62491 -54.54212 31.18836 1.000 16.67986 236 ALA C C 1
ATOM 8072 O O . ALA C 1 237 ? 10.68225 -53.90199 31.26259 1.000 19.73986 236 ALA C O 1
ATOM 8074 N N . GLY C 1 238 ? 9.24058 -55.14707 30.06799 1.000 13.91820 237 GLY C N 1
ATOM 8075 C CA . GLY C 1 238 ? 10.04062 -55.09060 28.86808 1.000 13.56820 237 GLY C CA 1
ATOM 8076 C C . GLY C 1 238 ? 9.92367 -56.35118 28.03155 1.000 18.04820 237 GLY C C 1
ATOM 8077 O O . GLY C 1 238 ? 9.04974 -57.20287 28.25481 1.000 13.98820 237 GLY C O 1
ATOM 8078 N N . PRO C 1 239 ? 10.81268 -56.48992 27.04847 1.000 13.08794 238 PRO C N 1
ATOM 8079 C CA . PRO C 1 239 ? 10.76576 -57.65527 26.15578 1.000 13.99794 238 PRO C CA 1
ATOM 8080 C C . PRO C 1 239 ? 11.11151 -58.94959 26.87895 1.000 14.48794 238 PRO C C 1
ATOM 8081 O O . PRO C 1 239 ? 11.79642 -58.97093 27.90150 1.000 13.82794 238 PRO C O 1
ATOM 8085 N N . ASN C 1 240 ? 10.62825 -60.05582 26.31802 1.000 15.09378 239 ASN C N 1
ATOM 8086 C CA . ASN C 1 240 ? 10.84991 -61.34630 26.95425 1.000 13.01378 239 ASN C CA 1
ATOM 8087 C C . ASN C 1 240 ? 10.90460 -62.45221 25.90777 1.000 15.16378 239 ASN C C 1
ATOM 8088 O O . ASN C 1 240 ? 10.33177 -63.52874 26.09498 1.000 17.54378 239 ASN C O 1
ATOM 8093 N N . ALA C 1 241 ? 11.59460 -62.20561 24.79824 1.000 13.41812 240 ALA C N 1
ATOM 8094 C CA . ALA C 1 241 ? 11.66715 -63.21632 23.75258 1.000 13.68812 240 ALA C CA 1
ATOM 8095 C C . ALA C 1 241 ? 12.52586 -64.40608 24.18840 1.000 14.69812 240 ALA C C 1
ATOM 8096 O O . ALA C 1 241 ? 13.38778 -64.29789 25.06348 1.000 11.11812 240 ALA C O 1
ATOM 8098 N N . GLU C 1 242 ? 12.27444 -65.55203 23.54984 1.000 17.72480 241 GLU C N 1
ATOM 8099 C CA A GLU C 1 242 ? 13.01054 -66.78260 23.80404 0.587 17.72480 241 GLU C CA 1
ATOM 8100 C CA B GLU C 1 242 ? 13.00046 -66.78994 23.79789 0.413 17.72480 241 GLU C CA 1
ATOM 8101 C C . GLU C 1 242 ? 13.60297 -67.29794 22.49958 1.000 17.72480 241 GLU C C 1
ATOM 8102 O O . GLU C 1 242 ? 12.96786 -67.22491 21.44518 1.000 17.72480 241 GLU C O 1
ATOM 8113 N N . LEU C 1 243 ? 14.82204 -67.82704 22.57700 1.000 14.33101 242 LEU C N 1
ATOM 8114 C CA . LEU C 1 243 ? 15.47586 -68.46133 21.43992 1.000 11.16101 242 LEU C CA 1
ATOM 8115 C C . LEU C 1 243 ? 15.43912 -69.95785 21.68826 1.000 12.80101 242 LEU C C 1
ATOM 8116 O O . LEU C 1 243 ? 15.88986 -70.41296 22.74328 1.000 12.99101 242 LEU C O 1
ATOM 8121 N N . HIS C 1 244 ? 14.89695 -70.71071 20.73462 1.000 11.09582 243 HIS C N 1
ATOM 8122 C CA . HIS C 1 244 ? 14.85825 -72.16642 20.81180 1.000 15.71582 243 HIS C CA 1
ATOM 8123 C C . HIS C 1 244 ? 15.89679 -72.70752 19.83523 1.000 13.16582 243 HIS C C 1
ATOM 8124 O O . HIS C 1 244 ? 15.70021 -72.66976 18.61713 1.000 12.68582 243 HIS C O 1
ATOM 8131 N N . VAL C 1 245 ? 17.00349 -73.19016 20.37627 1.000 10.83928 244 VAL C N 1
ATOM 8132 C CA . VAL C 1 245 ? 18.17303 -73.55200 19.58788 1.000 11.65928 244 VAL C CA 1
ATOM 8133 C C . VAL C 1 245 ? 18.07880 -75.03282 19.24142 1.000 14.01928 244 VAL C C 1
ATOM 8134 O O . VAL C 1 245 ? 17.85287 -75.87415 20.11994 1.000 13.11928 244 VAL C O 1
ATOM 8138 N N . GLN C 1 246 ? 18.21869 -75.34670 17.95492 1.000 12.79494 245 GLN C N 1
ATOM 8139 C CA . GLN C 1 246 ? 18.15397 -76.72558 17.48782 1.000 13.87494 245 GLN C CA 1
ATOM 8140 C C . GLN C 1 246 ? 19.53559 -77.35398 17.39309 1.000 13.45494 245 GLN C C 1
ATOM 8141 O O . GLN C 1 246 ? 19.70597 -78.53119 17.72920 1.000 16.16494 245 GLN C O 1
ATOM 8147 N N . GLU C 1 247 ? 20.54001 -76.57976 16.98484 1.000 14.96834 246 GLU C N 1
ATOM 8148 C CA . GLU C 1 247 ? 21.88820 -77.10658 16.84158 1.000 16.61834 246 GLU C CA 1
ATOM 8149 C C . GLU C 1 247 ? 22.87385 -75.95016 16.73544 1.000 15.59834 246 GLU C C 1
ATOM 8150 O O . GLU C 1 247 ? 22.57059 -74.93117 16.11535 1.000 14.08834 246 GLU C O 1
ATOM 8156 N N . VAL C 1 248 ? 24.03744 -76.10798 17.36707 1.000 16.52611 247 VAL C N 1
ATOM 8157 C CA . VAL C 1 248 ? 25.17646 -75.20697 17.18687 1.000 15.96611 247 VAL C CA 1
ATOM 8158 C C . VAL C 1 248 ? 26.42467 -76.07360 17.10484 1.000 13.39611 247 VAL C C 1
ATOM 8159 O O . VAL C 1 248 ? 26.63958 -76.92345 17.97313 1.000 14.52611 247 VAL C O 1
ATOM 8163 N N . LEU C 1 249 ? 27.24334 -75.87375 16.06837 1.000 12.86542 248 LEU C N 1
ATOM 8164 C CA . LEU C 1 249 ? 28.51122 -76.58482 15.93727 1.000 12.26542 248 LEU C CA 1
ATOM 8165 C C . LEU C 1 249 ? 29.57735 -75.64696 15.39747 1.000 16.16542 248 LEU C C 1
ATOM 8166 O O . LEU C 1 249 ? 29.27742 -74.71487 14.64836 1.000 20.46542 248 LEU C O 1
ATOM 8171 N N . GLY C 1 250 ? 30.82289 -75.91564 15.77074 1.000 16.43225 249 GLY C N 1
ATOM 8172 C CA . GLY C 1 250 ? 31.95237 -75.17807 15.23225 1.000 17.44225 249 GLY C CA 1
ATOM 8173 C C . GLY C 1 250 ? 33.15510 -76.08479 15.12302 1.000 19.52225 249 GLY C C 1
ATOM 8174 O O . GLY C 1 250 ? 33.35447 -76.98140 15.94894 1.000 17.89225 249 GLY C O 1
ATOM 8175 N N . THR C 1 251 ? 33.96488 -75.85464 14.08927 1.000 18.41876 250 THR C N 1
ATOM 8176 C CA . THR C 1 251 ? 35.16730 -76.65211 13.88973 1.000 16.02876 250 THR C CA 1
ATOM 8177 C C . THR C 1 251 ? 36.30920 -76.26337 14.82141 1.000 18.16876 250 THR C C 1
ATOM 8178 O O . THR C 1 251 ? 37.30859 -76.98786 14.87561 1.000 18.66876 250 THR C O 1
ATOM 8182 N N . ASN C 1 252 ? 36.20091 -75.15284 15.54026 1.000 14.96506 251 ASN C N 1
ATOM 8183 C CA . ASN C 1 252 ? 37.23223 -74.75282 16.48768 1.000 15.42506 251 ASN C CA 1
ATOM 8184 C C . ASN C 1 252 ? 36.55323 -74.05647 17.65919 1.000 16.21506 251 ASN C C 1
ATOM 8185 O O . ASN C 1 252 ? 35.36693 -73.71192 17.58145 1.000 15.59506 251 ASN C O 1
ATOM 8190 N N . PRO C 1 253 ? 37.27242 -73.85742 18.77726 1.000 15.37523 252 PRO C N 1
ATOM 8191 C CA . PRO C 1 253 ? 36.61765 -73.29924 19.97816 1.000 14.01523 252 PRO C CA 1
ATOM 8192 C C . PRO C 1 253 ? 36.13107 -71.87666 19.80419 1.000 16.26523 252 PRO C C 1
ATOM 8193 O O . PRO C 1 253 ? 35.17102 -71.46790 20.47325 1.000 12.16523 252 PRO C O 1
ATOM 8197 N N . ARG C 1 254 ? 36.79296 -71.09345 18.95665 1.000 14.29273 253 ARG C N 1
ATOM 8198 C CA . ARG C 1 254 ? 36.39065 -69.70322 18.76713 1.000 14.36273 253 ARG C CA 1
ATOM 8199 C C . ARG C 1 254 ? 35.07927 -69.61687 17.99934 1.000 14.95273 253 ARG C C 1
ATOM 8200 O O . ARG C 1 254 ? 34.18474 -68.84752 18.36462 1.000 15.64273 253 ARG C O 1
ATOM 8208 N N . SER C 1 255 ? 34.94317 -70.39636 16.92500 1.000 14.11858 254 SER C N 1
ATOM 8209 C CA . SER C 1 255 ? 33.70208 -70.34438 16.16174 1.000 15.25858 254 SER C CA 1
ATOM 8210 C C . SER C 1 255 ? 32.53239 -70.84813 16.99797 1.000 14.32858 254 SER C C 1
ATOM 8211 O O . SER C 1 255 ? 31.42865 -70.30003 16.92931 1.000 16.70858 254 SER C O 1
ATOM 8214 N N . TYR C 1 256 ? 32.75345 -71.89294 17.79747 1.000 13.45412 255 TYR C N 1
ATOM 8215 C CA . TYR C 1 256 ? 31.68185 -72.37125 18.67053 1.000 12.62412 255 TYR C CA 1
ATOM 8216 C C . TYR C 1 256 ? 31.27713 -71.28615 19.66406 1.000 10.97412 255 TYR C C 1
ATOM 8217 O O . TYR C 1 256 ? 30.09439 -70.92317 19.76229 1.000 11.26412 255 TYR C O 1
ATOM 8226 N N . ALA C 1 257 ? 32.25780 -70.72559 20.37953 1.000 10.53621 256 ALA C N 1
ATOM 8227 C CA . ALA C 1 257 ? 31.96070 -69.70479 21.38424 1.000 11.32621 256 ALA C CA 1
ATOM 8228 C C . ALA C 1 257 ? 31.32307 -68.47082 20.75702 1.000 12.88621 256 ALA C C 1
ATOM 8229 O O . ALA C 1 257 ? 30.35587 -67.92529 21.29889 1.000 14.38621 256 ALA C O 1
ATOM 8231 N N A ARG C 1 258 ? 31.85517 -68.01243 19.61945 0.399 14.19142 257 ARG C N 1
ATOM 8232 N N B ARG C 1 258 ? 31.85190 -68.01593 19.61603 0.601 14.19142 257 ARG C N 1
ATOM 8233 C CA A ARG C 1 258 ? 31.33739 -66.79911 18.99215 0.399 13.85142 257 ARG C CA 1
ATOM 8234 C CA B ARG C 1 258 ? 31.33873 -66.79882 18.99102 0.601 13.85142 257 ARG C CA 1
ATOM 8235 C C A ARG C 1 258 ? 29.91453 -66.99730 18.48662 0.399 15.23142 257 ARG C C 1
ATOM 8236 C C B ARG C 1 258 ? 29.91826 -66.99287 18.47599 0.601 15.23142 257 ARG C C 1
ATOM 8237 O O A ARG C 1 258 ? 29.08375 -66.08833 18.59166 0.399 14.17142 257 ARG C O 1
ATOM 8238 O O B ARG C 1 258 ? 29.09195 -66.07843 18.56630 0.601 14.17142 257 ARG C O 1
ATOM 8250 N N . THR C 1 259 ? 29.61344 -68.17395 17.92737 1.000 12.48719 258 THR C N 1
ATOM 8251 C CA . THR C 1 259 ? 28.24806 -68.44148 17.47697 1.000 12.68719 258 THR C CA 1
ATOM 8252 C C . THR C 1 259 ? 27.27736 -68.42685 18.65432 1.000 14.01719 258 THR C C 1
ATOM 8253 O O . THR C 1 259 ? 26.20710 -67.81494 18.57530 1.000 15.05719 258 THR C O 1
ATOM 8257 N N . TRP C 1 260 ? 27.64075 -69.07657 19.76384 1.000 10.65930 259 TRP C N 1
ATOM 8258 C CA . TRP C 1 260 ? 26.79789 -69.00782 20.95663 1.000 12.49930 259 TRP C CA 1
ATOM 8259 C C . TRP C 1 260 ? 26.63707 -67.57386 21.43855 1.000 13.42930 259 TRP C C 1
ATOM 8260 O O . TRP C 1 260 ? 25.52918 -67.14192 21.78210 1.000 12.00930 259 TRP C O 1
ATOM 8271 N N . ARG C 1 261 ? 27.74251 -66.83254 21.50185 1.000 11.33369 260 ARG C N 1
ATOM 8272 C CA . ARG C 1 261 ? 27.67734 -65.45265 21.98027 1.000 13.89369 260 ARG C CA 1
ATOM 8273 C C . ARG C 1 261 ? 26.75925 -64.61367 21.09700 1.000 14.55369 260 ARG C C 1
ATOM 8274 O O . ARG C 1 261 ? 26.03692 -63.73405 21.58887 1.000 12.59369 260 ARG C O 1
ATOM 8282 N N . TYR C 1 262 ? 26.76018 -64.88918 19.78998 1.000 14.64227 261 TYR C N 1
ATOM 8283 C CA . TYR C 1 262 ? 25.85704 -64.20320 18.86631 1.000 15.79227 261 TYR C CA 1
ATOM 8284 C C . TYR C 1 262 ? 24.39536 -64.42012 19.24705 1.000 16.31227 261 TYR C C 1
ATOM 8285 O O . TYR C 1 262 ? 23.58515 -63.47927 19.22591 1.000 13.07227 261 TYR C O 1
ATOM 8294 N N . LEU C 1 263 ? 24.03201 -65.66094 19.57643 1.000 13.32678 262 LEU C N 1
ATOM 8295 C CA . LEU C 1 263 ? 22.66988 -65.93938 20.01300 1.000 12.47678 262 LEU C CA 1
ATOM 8296 C C . LEU C 1 263 ? 22.38553 -65.27481 21.35219 1.000 13.52678 262 LEU C C 1
ATOM 8297 O O . LEU C 1 263 ? 21.35123 -64.61768 21.53160 1.000 12.84678 262 LEU C O 1
ATOM 8302 N N . LEU C 1 264 ? 23.30463 -65.42854 22.30497 1.000 11.75662 263 LEU C N 1
ATOM 8303 C CA . LEU C 1 264 ? 23.06117 -64.95148 23.66117 1.000 12.63662 263 LEU C CA 1
ATOM 8304 C C . LEU C 1 264 ? 22.94368 -63.43479 23.75088 1.000 12.16662 263 LEU C C 1
ATOM 8305 O O . LEU C 1 264 ? 22.32846 -62.93949 24.69677 1.000 12.41662 263 LEU C O 1
ATOM 8310 N N . ASP C 1 265 ? 23.52012 -62.68759 22.81122 1.000 14.75945 264 ASP C N 1
ATOM 8311 C CA . ASP C 1 265 ? 23.51239 -61.22456 22.87271 1.000 12.63945 264 ASP C CA 1
ATOM 8312 C C . ASP C 1 265 ? 22.40116 -60.58691 22.04830 1.000 14.56945 264 ASP C C 1
ATOM 8313 O O . ASP C 1 265 ? 22.33630 -59.35435 21.96656 1.000 16.30945 264 ASP C O 1
ATOM 8318 N N . MET C 1 266 ? 21.53301 -61.38820 21.44488 1.000 12.45629 265 MET C N 1
ATOM 8319 C CA . MET C 1 266 ? 20.45874 -60.87510 20.60431 1.000 13.52629 265 MET C CA 1
ATOM 8320 C C . MET C 1 266 ? 19.51549 -59.97745 21.39745 1.000 15.08629 265 MET C C 1
ATOM 8321 O O . MET C 1 266 ? 19.10473 -60.31589 22.50902 1.000 15.50629 265 MET C O 1
ATOM 8326 N N . ASP C 1 267 ? 19.15817 -58.82933 20.81478 1.000 11.65821 266 ASP C N 1
ATOM 8327 C CA . ASP C 1 267 ? 18.26767 -57.88825 21.48535 1.000 13.30821 266 ASP C CA 1
ATOM 8328 C C . ASP C 1 267 ? 16.84773 -58.45105 21.58656 1.000 11.74821 266 ASP C C 1
ATOM 8329 O O . ASP C 1 267 ? 16.40461 -59.22727 20.73590 1.000 11.63821 266 ASP C O 1
ATOM 8334 N N . LEU C 1 268 ? 16.13640 -58.03565 22.64368 1.000 11.04200 267 LEU C N 1
ATOM 8335 C CA . LEU C 1 268 ? 14.75198 -58.40565 22.97125 1.000 12.97200 267 LEU C CA 1
ATOM 8336 C C . LEU C 1 268 ? 14.66093 -59.78436 23.60873 1.000 11.70200 267 LEU C C 1
ATOM 8337 O O . LEU C 1 268 ? 13.67194 -60.08922 24.28283 1.000 10.65200 267 LEU C O 1
ATOM 8342 N N . VAL C 1 269 ? 15.69311 -60.60229 23.41980 1.000 12.28042 268 VAL C N 1
ATOM 8343 C CA . VAL C 1 269 ? 15.75114 -61.94756 23.98755 1.000 9.43042 268 VAL C CA 1
ATOM 8344 C C . VAL C 1 269 ? 16.05804 -61.85935 25.47463 1.000 11.10042 268 VAL C C 1
ATOM 8345 O O . VAL C 1 269 ? 16.89427 -61.05166 25.90931 1.000 10.65042 268 VAL C O 1
ATOM 8349 N N . ARG C 1 270 ? 15.37672 -62.69060 26.26597 1.000 10.10564 269 ARG C N 1
ATOM 8350 C CA . ARG C 1 270 ? 15.73095 -62.88626 27.66135 1.000 11.38564 269 ARG C CA 1
ATOM 8351 C C . ARG C 1 270 ? 16.00400 -64.33960 28.02053 1.000 10.80564 269 ARG C C 1
ATOM 8352 O O . ARG C 1 270 ? 16.67788 -64.58462 29.02638 1.000 9.07564 269 ARG C O 1
ATOM 8360 N N . LYS C 1 271 ? 15.52227 -65.29708 27.22899 1.000 11.31903 270 LYS C N 1
ATOM 8361 C CA . LYS C 1 271 ? 15.64578 -66.71800 27.53880 1.000 10.23903 270 LYS C CA 1
ATOM 8362 C C . LYS C 1 271 ? 16.16881 -67.47842 26.32977 1.000 10.94903 270 LYS C C 1
ATOM 8363 O O . LYS C 1 271 ? 15.86641 -67.14510 25.18155 1.000 10.39903 270 LYS C O 1
ATOM 8369 N N . ILE C 1 272 ? 16.93803 -68.52702 26.59523 1.000 9.59942 271 ILE C N 1
ATOM 8370 C CA . ILE C 1 272 ? 17.41546 -69.41021 25.54242 1.000 9.02942 271 ILE C CA 1
ATOM 8371 C C . ILE C 1 272 ? 17.20009 -70.84155 26.01160 1.000 12.57942 271 ILE C C 1
ATOM 8372 O O . ILE C 1 272 ? 17.29290 -71.13173 27.20897 1.000 9.81942 271 ILE C O 1
ATOM 8377 N N . LYS C 1 273 ? 16.85134 -71.72188 25.07915 1.000 10.22593 272 LYS C N 1
ATOM 8378 C CA . LYS C 1 273 ? 16.68660 -73.13300 25.39071 1.000 10.23593 272 LYS C CA 1
ATOM 8379 C C . LYS C 1 273 ? 17.32669 -73.94863 24.28036 1.000 14.78593 272 LYS C C 1
ATOM 8380 O O . LYS C 1 273 ? 17.08069 -73.69017 23.10290 1.000 13.97593 272 LYS C O 1
ATOM 8384 N N . TYR C 1 274 ? 18.14540 -74.92782 24.65806 1.000 14.63962 273 TYR C N 1
ATOM 8385 C CA . TYR C 1 274 ? 18.82465 -75.82197 23.72489 1.000 10.76962 273 TYR C CA 1
ATOM 8386 C C . TYR C 1 274 ? 18.38301 -77.23276 24.08981 1.000 15.28962 273 TYR C C 1
ATOM 8387 O O . TYR C 1 274 ? 18.86945 -77.80164 25.07031 1.000 12.59962 273 TYR C O 1
ATOM 8396 N N . HIS C 1 275 ? 17.46032 -77.78238 23.30758 0.817 13.11861 274 HIS C N 1
ATOM 8397 C CA A HIS C 1 275 ? 16.97099 -79.13526 23.51430 0.571 17.27861 274 HIS C CA 1
ATOM 8398 C CA B HIS C 1 275 ? 16.98179 -79.14037 23.52606 0.429 17.27861 274 HIS C CA 1
ATOM 8399 C C . HIS C 1 275 ? 17.90527 -80.13304 22.83584 0.988 13.82861 274 HIS C C 1
ATOM 8400 O O . HIS C 1 275 ? 18.40930 -79.87929 21.73778 0.775 16.83861 274 HIS C O 1
ATOM 8413 N N . GLY C 1 276 ? 18.13445 -81.26227 23.49258 1.000 20.42512 275 GLY C N 1
ATOM 8414 C CA . GLY C 1 276 ? 18.95999 -82.29284 22.90024 1.000 20.15512 275 GLY C CA 1
ATOM 8415 C C . GLY C 1 276 ? 20.44473 -82.00137 22.88959 1.000 21.39512 275 GLY C C 1
ATOM 8416 O O . GLY C 1 276 ? 21.15269 -82.47484 21.99763 1.000 24.22512 275 GLY C O 1
ATOM 8417 N N . ALA C 1 277 ? 20.94351 -81.24048 23.85792 1.000 17.15531 276 ALA C N 1
ATOM 8418 C CA . ALA C 1 277 ? 22.37643 -80.99187 23.92202 1.000 14.27531 276 ALA C CA 1
ATOM 8419 C C . ALA C 1 277 ? 23.10418 -82.18621 24.52766 1.000 12.85531 276 ALA C C 1
ATOM 8420 O O . ALA C 1 277 ? 22.50020 -83.14622 25.00577 1.000 12.05531 276 ALA C O 1
ATOM 8422 N N . SER C 1 278 ? 24.43122 -82.12274 24.51501 1.000 12.16621 277 SER C N 1
ATOM 8423 C CA . SER C 1 278 ? 25.19795 -83.15342 25.18693 1.000 12.31621 277 SER C CA 1
ATOM 8424 C C . SER C 1 278 ? 25.19095 -82.88079 26.68631 1.000 11.43621 277 SER C C 1
ATOM 8425 O O . SER C 1 278 ? 25.15549 -81.72585 27.12471 1.000 9.11621 277 SER C O 1
ATOM 8428 N N . VAL C 1 279 ? 25.23569 -83.95494 27.48198 1.000 10.31459 278 VAL C N 1
ATOM 8429 C CA . VAL C 1 279 ? 25.40103 -83.77177 28.92184 1.000 10.59459 278 VAL C CA 1
ATOM 8430 C C . VAL C 1 279 ? 26.76701 -83.20338 29.26128 1.000 11.81459 278 VAL C C 1
ATOM 8431 O O . VAL C 1 279 ? 26.98387 -82.73543 30.38627 1.000 10.94459 278 VAL C O 1
ATOM 8435 N N . GLN C 1 280 ? 27.69403 -83.22801 28.31335 1.000 9.98198 279 GLN C N 1
ATOM 8436 C CA . GLN C 1 280 ? 28.98614 -82.56886 28.44909 1.000 10.22198 279 GLN C CA 1
ATOM 8437 C C . GLN C 1 280 ? 29.17042 -81.50719 27.36574 1.000 12.15198 279 GLN C C 1
ATOM 8438 O O . GLN C 1 280 ? 30.26961 -81.32183 26.83888 1.000 13.94198 279 GLN C O 1
ATOM 8444 N N . GLU C 1 281 ? 28.08315 -80.82946 26.99557 1.000 10.69093 280 GLU C N 1
ATOM 8445 C CA . GLU C 1 281 ? 28.14841 -79.76752 25.99421 1.000 9.60093 280 GLU C CA 1
ATOM 8446 C C . GLU C 1 281 ? 29.17208 -78.70707 26.40324 1.000 9.10093 280 GLU C C 1
ATOM 8447 O O . GLU C 1 281 ? 29.21190 -78.29050 27.56308 1.000 8.33093 280 GLU C O 1
ATOM 8453 N N . GLU C 1 282 ? 30.01597 -78.27605 25.45420 1.000 9.50737 281 GLU C N 1
ATOM 8454 C CA . GLU C 1 282 ? 31.09021 -77.34446 25.80666 1.000 8.10737 281 GLU C CA 1
ATOM 8455 C C . GLU C 1 282 ? 30.53268 -76.07519 26.43990 1.000 8.94737 281 GLU C C 1
ATOM 8456 O O . GLU C 1 282 ? 31.15434 -75.49543 27.33862 1.000 9.78737 281 GLU C O 1
ATOM 8462 N N . LEU C 1 283 ? 29.36070 -75.63545 25.98007 1.000 9.54614 282 LEU C N 1
ATOM 8463 C CA . LEU C 1 283 ? 28.72380 -74.43523 26.53298 1.000 10.19614 282 LEU C CA 1
ATOM 8464 C C . LEU C 1 283 ? 28.61366 -74.50244 28.05507 1.000 9.00614 282 LEU C C 1
ATOM 8465 O O . LEU C 1 283 ? 28.73535 -73.47958 28.74008 1.000 9.80614 282 LEU C O 1
ATOM 8470 N N . ARG C 1 284 ? 28.37895 -75.70522 28.60393 1.000 10.68036 283 ARG C N 1
ATOM 8471 C CA . ARG C 1 284 ? 28.22561 -75.84222 30.05254 1.000 9.47036 283 ARG C CA 1
ATOM 8472 C C . ARG C 1 284 ? 29.44998 -75.32841 30.80307 1.000 9.44036 283 ARG C C 1
ATOM 8473 O O . ARG C 1 284 ? 29.32678 -74.84345 31.93503 1.000 8.70036 283 ARG C O 1
ATOM 8481 N N . TYR C 1 285 ? 30.63689 -75.43853 30.20050 1.000 7.63255 284 TYR C N 1
ATOM 8482 C CA . TYR C 1 285 ? 31.87397 -75.06054 30.86083 1.000 8.72255 284 TYR C CA 1
ATOM 8483 C C . TYR C 1 285 ? 32.36215 -73.68455 30.42413 1.000 7.99255 284 TYR C C 1
ATOM 8484 O O . TYR C 1 285 ? 33.23071 -73.10785 31.08993 1.000 9.80255 284 TYR C O 1
ATOM 8493 N N . LEU C 1 286 ? 31.80958 -73.13824 29.34311 1.000 7.61938 285 LEU C N 1
ATOM 8494 C CA . LEU C 1 286 ? 32.18478 -71.78115 28.94969 1.000 10.15938 285 LEU C CA 1
ATOM 8495 C C . LEU C 1 286 ? 31.58288 -70.73729 29.87215 1.000 13.79938 285 LEU C C 1
ATOM 8496 O O . LEU C 1 286 ? 32.16842 -69.66013 30.03250 1.000 10.75938 285 LEU C O 1
ATOM 8501 N N . VAL C 1 287 ? 30.40562 -71.00542 30.45501 1.000 9.56300 286 VAL C N 1
ATOM 8502 C CA . VAL C 1 287 ? 29.70486 -69.94986 31.17979 1.000 8.11300 286 VAL C CA 1
ATOM 8503 C C . VAL C 1 287 ? 30.41209 -69.66556 32.49752 1.000 11.45300 286 VAL C C 1
ATOM 8504 O O . VAL C 1 287 ? 30.93377 -70.57321 33.16180 1.000 10.82300 286 VAL C O 1
ATOM 8508 N N . ALA C 1 288 ? 30.46469 -68.37809 32.86452 1.000 9.84630 287 ALA C N 1
ATOM 8509 C CA . ALA C 1 288 ? 31.16719 -67.97985 34.07804 1.000 10.61630 287 ALA C CA 1
ATOM 8510 C C . ALA C 1 288 ? 30.46383 -68.48730 35.32358 1.000 11.61630 287 ALA C C 1
ATOM 8511 O O . ALA C 1 288 ? 31.12367 -68.75855 36.33177 1.000 12.44630 287 ALA C O 1
ATOM 8513 N N . ASN C 1 289 ? 29.13544 -68.60403 35.28748 1.000 10.70806 288 ASN C N 1
ATOM 8514 C CA . ASN C 1 289 ? 28.36255 -69.05524 36.44407 1.000 9.40806 288 ASN C CA 1
ATOM 8515 C C . ASN C 1 289 ? 27.66261 -70.35670 36.08273 1.000 8.79806 288 ASN C C 1
ATOM 8516 O O . ASN C 1 289 ? 26.58164 -70.34411 35.49204 1.000 10.70806 288 ASN C O 1
ATOM 8521 N N . HIS C 1 290 ? 28.27361 -71.47540 36.46668 1.000 9.70104 289 HIS C N 1
ATOM 8522 C CA . HIS C 1 290 ? 27.82043 -72.82776 36.14598 1.000 8.96104 289 HIS C CA 1
ATOM 8523 C C . HIS C 1 290 ? 26.29927 -72.99315 36.20280 1.000 11.30104 289 HIS C C 1
ATOM 8524 O O . HIS C 1 290 ? 25.69870 -73.41124 35.19808 1.000 11.10104 289 HIS C O 1
ATOM 8531 N N . PRO C 1 291 ? 25.62263 -72.68716 37.31956 1.000 10.32832 290 PRO C N 1
ATOM 8532 C CA . PRO C 1 291 ? 24.18824 -73.02614 37.39972 1.000 11.63832 290 PRO C CA 1
ATOM 8533 C C . PRO C 1 291 ? 23.27427 -72.09645 36.61894 1.000 10.20832 290 PRO C C 1
ATOM 8534 O O . PRO C 1 291 ? 22.07737 -72.39585 36.49967 1.000 9.91832 290 PRO C O 1
ATOM 8538 N N . SER C 1 292 ? 23.77690 -70.97363 36.10119 1.000 8.73835 291 SER C N 1
ATOM 8539 C CA . SER C 1 292 ? 22.92399 -70.12236 35.27634 1.000 10.33835 291 SER C CA 1
ATOM 8540 C C . SER C 1 292 ? 22.43003 -70.86170 34.04253 1.000 10.57835 291 SER C C 1
ATOM 8541 O O . SER C 1 292 ? 21.37739 -70.51806 33.49123 1.000 8.93835 291 SER C O 1
ATOM 8544 N N . LEU C 1 293 ? 23.17460 -71.86409 33.58109 1.000 8.22422 292 LEU C N 1
ATOM 8545 C CA . LEU C 1 293 ? 22.69296 -72.72467 32.50078 1.000 8.22422 292 LEU C CA 1
ATOM 8546 C C . LEU C 1 293 ? 22.06283 -73.94394 33.15824 1.000 9.93422 292 LEU C C 1
ATOM 8547 O O . LEU C 1 293 ? 22.76815 -74.84878 33.61507 1.000 9.12422 292 LEU C O 1
ATOM 8552 N N . GLU C 1 294 ? 20.73322 -73.93918 33.26627 1.000 8.30634 293 GLU C N 1
ATOM 8553 C CA . GLU C 1 294 ? 20.02407 -75.07244 33.83951 1.000 10.45634 293 GLU C CA 1
ATOM 8554 C C . GLU C 1 294 ? 20.20118 -76.30955 32.96382 1.000 9.77634 293 GLU C C 1
ATOM 8555 O O . GLU C 1 294 ? 20.31129 -76.21937 31.73891 1.000 9.94634 293 GLU C O 1
ATOM 8561 N N . CYS C 1 295 ? 20.23374 -77.48202 33.60336 1.000 8.54421 294 CYS C N 1
ATOM 8562 C CA . CYS C 1 295 ? 20.55087 -78.72739 32.91233 1.000 8.62421 294 CYS C CA 1
ATOM 8563 C C . CYS C 1 295 ? 19.58582 -79.81338 33.37231 1.000 9.59421 294 CYS C C 1
ATOM 8564 O O . CYS C 1 295 ? 19.66126 -80.25352 34.52352 1.000 9.78421 294 CYS C O 1
ATOM 8567 N N . VAL C 1 296 ? 18.70108 -80.25553 32.47801 1.000 9.13543 295 VAL C N 1
ATOM 8568 C CA . VAL C 1 296 ? 17.74685 -81.33072 32.75658 1.000 8.57543 295 VAL C CA 1
ATOM 8569 C C . VAL C 1 296 ? 18.11428 -82.52132 31.87805 1.000 10.24543 295 VAL C C 1
ATOM 8570 O O . VAL C 1 296 ? 18.11743 -82.41035 30.64512 1.000 9.32543 295 VAL C O 1
ATOM 8574 N N . VAL C 1 297 ? 18.38908 -83.66869 32.50094 1.000 9.98891 296 VAL C N 1
ATOM 8575 C CA . VAL C 1 297 ? 18.96894 -84.82010 31.81031 1.000 9.38891 296 VAL C CA 1
ATOM 8576 C C . VAL C 1 297 ? 17.92599 -85.92313 31.67016 1.000 13.33891 296 VAL C C 1
ATOM 8577 O O . VAL C 1 297 ? 17.18398 -86.21045 32.61580 1.000 11.29891 296 VAL C O 1
ATOM 8581 N N . SER C 1 298 ? 17.86982 -86.53759 30.48692 1.000 11.10534 297 SER C N 1
ATOM 8582 C CA . SER C 1 298 ? 16.97247 -87.66202 30.25874 1.000 14.02534 297 SER C CA 1
ATOM 8583 C C . SER C 1 298 ? 17.60905 -88.64216 29.28018 1.000 11.65534 297 SER C C 1
ATOM 8584 O O . SER C 1 298 ? 18.66018 -88.38107 28.68438 1.000 10.55534 297 SER C O 1
ATOM 8587 N N . ASP C 1 299 ? 16.94726 -89.78385 29.12008 1.000 10.14132 298 ASP C N 1
ATOM 8588 C CA . ASP C 1 299 ? 17.41013 -90.79348 28.17644 1.000 11.63132 298 ASP C CA 1
ATOM 8589 C C . ASP C 1 299 ? 17.34369 -90.26140 26.75018 1.000 12.81132 298 ASP C C 1
ATOM 8590 O O . ASP C 1 299 ? 16.44143 -89.50505 26.38610 1.000 14.21132 298 ASP C O 1
ATOM 8595 N N . ALA C 1 300 ? 18.29848 -90.68828 25.92667 1.000 13.06753 299 ALA C N 1
ATOM 8596 C CA . ALA C 1 300 ? 18.24909 -90.36868 24.50707 1.000 10.56753 299 ALA C CA 1
ATOM 8597 C C . ALA C 1 300 ? 18.22657 -91.66530 23.70994 1.000 11.31753 299 ALA C C 1
ATOM 8598 O O . ALA C 1 300 ? 17.15302 -92.20750 23.44407 1.000 14.82753 299 ALA C O 1
ATOM 8600 N N . ILE C 1 301 ? 19.38995 -92.18030 23.33907 1.000 9.40179 300 ILE C N 1
ATOM 8601 C CA . ILE C 1 301 ? 19.46740 -93.34468 22.45295 1.000 9.28179 300 ILE C CA 1
ATOM 8602 C C . ILE C 1 301 ? 19.58390 -94.64206 23.25305 1.000 10.22179 300 ILE C C 1
ATOM 8603 O O . ILE C 1 301 ? 20.34883 -94.73509 24.22263 1.000 9.74179 300 ILE C O 1
ATOM 8608 N N . GLN C 1 302 ? 18.83889 -95.66065 22.81841 1.000 6.28709 301 GLN C N 1
ATOM 8609 C CA . GLN C 1 302 ? 19.03157 -97.03487 23.26574 1.000 8.83709 301 GLN C CA 1
ATOM 8610 C C . GLN C 1 302 ? 19.76424 -97.81004 22.18176 1.000 10.41709 301 GLN C C 1
ATOM 8611 O O . GLN C 1 302 ? 19.55446 -97.57231 20.98931 1.000 8.44709 301 GLN C O 1
ATOM 8617 N N . VAL C 1 303 ? 20.62033 -98.73411 22.60397 1.000 8.67657 302 VAL C N 1
ATOM 8618 C CA . VAL C 1 303 ? 21.44026 -99.53055 21.69966 1.000 8.81657 302 VAL C CA 1
ATOM 8619 C C . VAL C 1 303 ? 21.00443 -100.97792 21.83719 1.000 10.31657 302 VAL C C 1
ATOM 8620 O O . VAL C 1 303 ? 20.84260 -101.47674 22.95735 1.000 9.60657 302 VAL C O 1
ATOM 8624 N N . ARG C 1 304 ? 20.79981 -101.64587 20.70815 1.000 9.67061 303 ARG C N 1
ATOM 8625 C CA . ARG C 1 304 ? 20.61467 -103.09714 20.67932 1.000 8.34061 303 ARG C CA 1
ATOM 8626 C C . ARG C 1 304 ? 21.78874 -103.68216 19.91015 1.000 13.86061 303 ARG C C 1
ATOM 8627 O O . ARG C 1 304 ? 21.88532 -103.49018 18.69552 1.000 12.84061 303 ARG C O 1
ATOM 8635 N N . LEU C 1 305 ? 22.68136 -104.38489 20.60520 1.000 9.31548 304 LEU C N 1
ATOM 8636 C CA . LEU C 1 305 ? 23.75927 -105.07920 19.91472 1.000 11.32548 304 LEU C CA 1
ATOM 8637 C C . LEU C 1 305 ? 23.20070 -106.31046 19.20350 1.000 11.72548 304 LEU C C 1
ATOM 8638 O O . LEU C 1 305 ? 22.51525 -107.13896 19.81402 1.000 10.74548 304 LEU C O 1
ATOM 8643 N N . VAL C 1 306 ? 23.48441 -106.41684 17.90524 1.000 10.44605 305 VAL C N 1
ATOM 8644 C CA . VAL C 1 306 ? 22.96677 -107.49683 17.07823 1.000 12.25605 305 VAL C CA 1
ATOM 8645 C C . VAL C 1 306 ? 24.06148 -108.47705 16.65010 1.000 12.18605 305 VAL C C 1
ATOM 8646 O O . VAL C 1 306 ? 23.78827 -109.67571 16.49099 1.000 16.82605 305 VAL C O 1
ATOM 8650 N N . ASP C 1 307 ? 25.27885 -108.00401 16.45842 1.000 12.25469 306 ASP C N 1
ATOM 8651 C CA . ASP C 1 307 ? 26.44824 -108.84557 16.22447 1.000 13.64469 306 ASP C CA 1
ATOM 8652 C C . ASP C 1 307 ? 27.43945 -108.45311 17.31294 1.000 14.11469 306 ASP C C 1
ATOM 8653 O O . ASP C 1 307 ? 28.16463 -107.46249 17.17150 1.000 14.12469 306 ASP C O 1
ATOM 8658 N N . ILE C 1 308 ? 27.43810 -109.19330 18.42115 1.000 12.01448 307 ILE C N 1
ATOM 8659 C CA . ILE C 1 308 ? 28.19580 -108.75622 19.59333 1.000 14.39448 307 ILE C CA 1
ATOM 8660 C C . ILE C 1 308 ? 29.69048 -108.65412 19.31177 1.000 15.14448 307 ILE C C 1
ATOM 8661 O O . ILE C 1 308 ? 30.26771 -107.58649 19.56304 1.000 13.88448 307 ILE C O 1
ATOM 8666 N N . PRO C 1 309 ? 30.37124 -109.68340 18.79490 1.000 13.44091 308 PRO C N 1
ATOM 8667 C CA . PRO C 1 309 ? 31.82151 -109.53271 18.59695 1.000 14.26091 308 PRO C CA 1
ATOM 8668 C C . PRO C 1 309 ? 32.17617 -108.50653 17.53966 1.000 14.38091 308 PRO C C 1
ATOM 8669 O O . PRO C 1 309 ? 33.22781 -107.86721 17.64248 1.000 15.47091 308 PRO C O 1
ATOM 8673 N N . ARG C 1 310 ? 31.33670 -108.31647 16.52575 1.000 13.05567 309 ARG C N 1
ATOM 8674 C CA . ARG C 1 310 ? 31.65705 -107.30317 15.53034 1.000 13.81567 309 ARG C CA 1
ATOM 8675 C C . ARG C 1 310 ? 31.49207 -105.90108 16.10916 1.000 14.91567 309 ARG C C 1
ATOM 8676 O O . ARG C 1 310 ? 32.35302 -105.03666 15.91721 1.000 14.33567 309 ARG C O 1
ATOM 8684 N N . ALA C 1 311 ? 30.40575 -105.66707 16.84213 1.000 13.30066 310 ALA C N 1
ATOM 8685 C CA . ALA C 1 311 ? 30.18776 -104.35640 17.44689 1.000 15.29066 310 ALA C CA 1
ATOM 8686 C C . ALA C 1 311 ? 31.29151 -104.01310 18.44067 1.000 13.96066 310 ALA C C 1
ATOM 8687 O O . ALA C 1 311 ? 31.82389 -102.89502 18.44075 1.000 12.76066 310 ALA C O 1
ATOM 8689 N N . LEU C 1 312 ? 31.65284 -104.96249 19.30322 1.000 12.64989 311 LEU C N 1
ATOM 8690 C CA . LEU C 1 312 ? 32.71366 -104.67963 20.26791 1.000 13.23989 311 LEU C CA 1
ATOM 8691 C C . LEU C 1 312 ? 34.05219 -104.43517 19.57856 1.000 14.50989 311 LEU C C 1
ATOM 8692 O O . LEU C 1 312 ? 34.88718 -103.68562 20.10102 1.000 15.92989 311 LEU C O 1
ATOM 8697 N N . ALA C 1 313 ? 34.27778 -105.04682 18.40767 1.000 14.70671 312 ALA C N 1
ATOM 8698 C CA . ALA C 1 313 ? 35.52476 -104.83470 17.67733 1.000 13.55671 312 ALA C CA 1
ATOM 8699 C C . ALA C 1 313 ? 35.53583 -103.55341 16.84345 1.000 16.11671 312 ALA C C 1
ATOM 8700 O O . ALA C 1 313 ? 36.61801 -103.12920 16.42501 1.000 16.23671 312 ALA C O 1
ATOM 8702 N N . GLN C 1 314 ? 34.37722 -102.92941 16.59438 1.000 14.89261 313 GLN C N 1
ATOM 8703 C CA . GLN C 1 314 ? 34.29880 -101.74514 15.73748 1.000 15.95261 313 GLN C CA 1
ATOM 8704 C C . GLN C 1 314 ? 34.59262 -100.44041 16.46521 1.000 15.85261 313 GLN C C 1
ATOM 8705 O O . GLN C 1 314 ? 34.98266 -99.45864 15.82399 1.000 17.31261 313 GLN C O 1
ATOM 8711 N N . ARG C 1 315 ? 34.37348 -100.37359 17.77005 1.000 13.51528 314 ARG C N 1
ATOM 8712 C CA . ARG C 1 315 ? 34.73740 -99.16685 18.49000 1.000 13.77528 314 ARG C CA 1
ATOM 8713 C C . ARG C 1 315 ? 36.15521 -99.30004 19.03989 1.000 16.54528 314 ARG C C 1
ATOM 8714 O O . ARG C 1 315 ? 36.78717 -100.35595 18.96691 1.000 16.29528 314 ARG C O 1
ATOM 8722 N N . ARG C 1 316 ? 36.65555 -98.20492 19.59610 1.000 13.56847 315 ARG C N 1
ATOM 8723 C CA . ARG C 1 316 ? 37.92391 -98.20110 20.30315 1.000 13.05847 315 ARG C CA 1
ATOM 8724 C C . ARG C 1 316 ? 37.66497 -97.93421 21.77874 1.000 14.77847 315 ARG C C 1
ATOM 8725 O O . ARG C 1 316 ? 36.61118 -97.41732 22.16687 1.000 13.24847 315 ARG C O 1
ATOM 8733 N N . TYR C 1 317 ? 38.63576 -98.30962 22.59840 1.000 11.76017 316 TYR C N 1
ATOM 8734 C CA . TYR C 1 317 ? 38.49755 -98.30177 24.04213 1.000 12.61017 316 TYR C CA 1
ATOM 8735 C C . TYR C 1 317 ? 39.42218 -97.25069 24.63907 1.000 11.58017 316 TYR C C 1
ATOM 8736 O O . TYR C 1 317 ? 40.50941 -96.97258 24.11421 1.000 12.85017 316 TYR C O 1
ATOM 8745 N N . ALA C 1 318 ? 38.95358 -96.62781 25.71871 1.000 12.04786 317 ALA C N 1
ATOM 8746 C CA . ALA C 1 318 ? 39.67340 -95.48406 26.27238 1.000 11.02786 317 ALA C CA 1
ATOM 8747 C C . ALA C 1 318 ? 40.97892 -95.89693 26.94101 1.000 12.98786 317 ALA C C 1
ATOM 8748 O O . ALA C 1 318 ? 41.86309 -95.05293 27.14164 1.000 14.88786 317 ALA C O 1
ATOM 8750 N N . ALA C 1 319 ? 41.10200 -97.16518 27.31315 1.000 12.68783 318 ALA C N 1
ATOM 8751 C CA . ALA C 1 319 ? 42.32642 -97.70446 27.88445 1.000 10.49783 318 ALA C CA 1
ATOM 8752 C C . ALA C 1 319 ? 42.35229 -99.19253 27.57305 1.000 13.19783 318 ALA C C 1
ATOM 8753 O O . ALA C 1 319 ? 41.37932 -99.74797 27.05950 1.000 12.15783 318 ALA C O 1
ATOM 8755 N N . ASP C 1 320 ? 43.47594 -99.83669 27.87965 1.000 10.72309 319 ASP C N 1
ATOM 8756 C CA . ASP C 1 320 ? 43.61950 -101.24956 27.54327 1.000 14.41309 319 ASP C CA 1
ATOM 8757 C C . ASP C 1 320 ? 42.66066 -102.10005 28.36420 1.000 15.37309 319 ASP C C 1
ATOM 8758 O O . ASP C 1 320 ? 42.44573 -101.85356 29.55502 1.000 14.49309 319 ASP C O 1
ATOM 8763 N N . VAL C 1 321 ? 42.09739 -103.12082 27.72299 1.000 14.35960 320 VAL C N 1
ATOM 8764 C CA . VAL C 1 321 ? 41.19756 -104.05546 28.38147 1.000 11.42960 320 VAL C CA 1
ATOM 8765 C C . VAL C 1 321 ? 41.43274 -105.43984 27.79718 1.000 14.70960 320 VAL C C 1
ATOM 8766 O O . VAL C 1 321 ? 41.67918 -105.59156 26.59626 1.000 13.00960 320 VAL C O 1
ATOM 8770 N N . ASP C 1 322 ? 41.36944 -106.44582 28.66025 1.000 9.08835 321 ASP C N 1
ATOM 8771 C CA . ASP C 1 322 ? 41.41078 -107.84959 28.24525 1.000 14.13835 321 ASP C CA 1
ATOM 8772 C C . ASP C 1 322 ? 40.48274 -108.57753 29.20993 1.000 14.23835 321 ASP C C 1
ATOM 8773 O O . ASP C 1 322 ? 40.87550 -108.90352 30.33314 1.000 17.18835 321 ASP C O 1
ATOM 8778 N N . VAL C 1 323 ? 39.24142 -108.79560 28.78788 1.000 12.76290 322 VAL C N 1
ATOM 8779 C CA . VAL C 1 323 ? 38.18594 -109.20304 29.70509 1.000 12.94290 322 VAL C CA 1
ATOM 8780 C C . VAL C 1 323 ? 37.33159 -110.25637 29.02203 1.000 15.63290 322 VAL C C 1
ATOM 8781 O O . VAL C 1 323 ? 37.09877 -110.19148 27.81132 1.000 15.88290 322 VAL C O 1
ATOM 8785 N N . VAL C 1 324 ? 36.87382 -111.23594 29.79471 1.000 11.80675 323 VAL C N 1
ATOM 8786 C CA . VAL C 1 324 ? 35.94140 -112.24169 29.30296 1.000 9.93675 323 VAL C CA 1
ATOM 8787 C C . VAL C 1 324 ? 34.54617 -111.91627 29.82518 1.000 12.18675 323 VAL C C 1
ATOM 8788 O O . VAL C 1 324 ? 34.32492 -111.89689 31.03992 1.000 9.64675 323 VAL C O 1
ATOM 8792 N N . LEU C 1 325 ? 33.59996 -111.70943 28.90620 1.000 13.49203 324 LEU C N 1
ATOM 8793 C CA . LEU C 1 325 ? 32.22543 -111.31724 29.21246 1.000 12.15203 324 LEU C CA 1
ATOM 8794 C C . LEU C 1 325 ? 31.29578 -112.50450 29.00061 1.000 13.14203 324 LEU C C 1
ATOM 8795 O O . LEU C 1 325 ? 31.20779 -113.03907 27.88926 1.000 14.38203 324 LEU C O 1
ATOM 8800 N N . GLU C 1 326 ? 30.59164 -112.90324 30.05583 1.000 11.13389 325 GLU C N 1
ATOM 8801 C CA . GLU C 1 326 ? 29.54692 -113.91465 29.94096 1.000 11.77389 325 GLU C CA 1
ATOM 8802 C C . GLU C 1 326 ? 28.24439 -113.17513 29.67747 1.000 13.83389 325 GLU C C 1
ATOM 8803 O O . GLU C 1 326 ? 27.64684 -112.60701 30.59413 1.000 12.21389 325 GLU C O 1
ATOM 8809 N N . VAL C 1 327 ? 27.80657 -113.16845 28.42314 1.000 12.80109 326 VAL C N 1
ATOM 8810 C CA . VAL C 1 327 ? 26.65672 -112.37584 27.99842 1.000 12.51109 326 VAL C CA 1
ATOM 8811 C C . VAL C 1 327 ? 25.42467 -113.26521 27.90556 1.000 15.05109 326 VAL C C 1
ATOM 8812 O O . VAL C 1 327 ? 25.46223 -114.33030 27.27586 1.000 13.44109 326 VAL C O 1
ATOM 8816 N N . THR C 1 328 ? 24.33227 -112.82928 28.52685 1.000 11.13297 327 THR C N 1
ATOM 8817 C CA . THR C 1 328 ? 23.03327 -113.48306 28.40972 1.000 14.75297 327 THR C CA 1
ATOM 8818 C C . THR C 1 328 ? 22.12470 -112.59700 27.57203 1.000 16.18297 327 THR C C 1
ATOM 8819 O O . THR C 1 328 ? 21.88825 -111.43903 27.92936 1.000 14.00297 327 THR C O 1
ATOM 8823 N N . ASP C 1 329 ? 21.61268 -113.14391 26.47347 1.000 14.87052 328 ASP C N 1
ATOM 8824 C CA . ASP C 1 329 ? 20.70935 -112.43495 25.56420 1.000 13.17052 328 ASP C CA 1
ATOM 8825 C C . ASP C 1 329 ? 19.35530 -113.14391 25.62855 1.000 15.41052 328 ASP C C 1
ATOM 8826 O O . ASP C 1 329 ? 19.11883 -114.10597 24.89238 1.000 16.28052 328 ASP C O 1
ATOM 8831 N N . ASP C 1 330 ? 18.46905 -112.65988 26.50628 1.000 16.34364 329 ASP C N 1
ATOM 8832 C CA . ASP C 1 330 ? 17.19030 -113.33430 26.74094 1.000 17.96364 329 ASP C CA 1
ATOM 8833 C C . ASP C 1 330 ? 16.33757 -113.38832 25.47739 1.000 18.96364 329 ASP C C 1
ATOM 8834 O O . ASP C 1 330 ? 15.74533 -114.42289 25.15651 1.000 14.00364 329 ASP C O 1
ATOM 8838 N N . PHE C 1 331 ? 16.22151 -112.26588 24.77048 1.000 13.92651 330 PHE C N 1
ATOM 8839 C CA . PHE C 1 331 ? 15.30094 -112.20954 23.64135 1.000 13.72651 330 PHE C CA 1
ATOM 8840 C C . PHE C 1 331 ? 15.84914 -112.91891 22.41170 1.000 14.66651 330 PHE C C 1
ATOM 8841 O O . PHE C 1 331 ? 15.07483 -113.48863 21.63691 1.000 16.03651 330 PHE C O 1
ATOM 8849 N N . LEU C 1 332 ? 17.16675 -112.88638 22.21490 1.000 14.15763 331 LEU C N 1
ATOM 8850 C CA . LEU C 1 332 ? 17.83018 -113.53158 21.08149 1.000 16.51763 331 LEU C CA 1
ATOM 8851 C C . LEU C 1 332 ? 18.91275 -114.44724 21.63400 1.000 15.47763 331 LEU C C 1
ATOM 8852 O O . LEU C 1 332 ? 20.10802 -114.11727 21.57982 1.000 14.42763 331 LEU C O 1
ATOM 8857 N N . PRO C 1 333 ? 18.53353 -115.60619 22.18254 1.000 14.14649 332 PRO C N 1
ATOM 8858 C CA . PRO C 1 333 ? 19.52493 -116.45116 22.86859 1.000 14.80649 332 PRO C CA 1
ATOM 8859 C C . PRO C 1 333 ? 20.63275 -116.97519 21.96741 1.000 16.27649 332 PRO C C 1
ATOM 8860 O O . PRO C 1 333 ? 21.63711 -117.48057 22.49208 1.000 13.55649 332 PRO C O 1
ATOM 8864 N N . GLU C 1 334 ? 20.50935 -116.85309 20.64222 1.000 14.00333 333 GLU C N 1
ATOM 8865 C CA . GLU C 1 334 ? 21.63186 -117.21366 19.77849 1.000 16.95333 333 GLU C CA 1
ATOM 8866 C C . GLU C 1 334 ? 22.87810 -116.38887 20.07670 1.000 19.85333 333 GLU C C 1
ATOM 8867 O O . GLU C 1 334 ? 23.98694 -116.82614 19.75687 1.000 18.44333 333 GLU C O 1
ATOM 8873 N N . ASN C 1 335 ? 22.72812 -115.20817 20.68213 1.000 16.30263 334 ASN C N 1
ATOM 8874 C CA . ASN C 1 335 ? 23.87336 -114.37303 21.02331 1.000 15.42263 334 ASN C CA 1
ATOM 8875 C C . ASN C 1 335 ? 24.44836 -114.67406 22.39914 1.000 14.70263 334 ASN C C 1
ATOM 8876 O O . ASN C 1 335 ? 25.54489 -114.19197 22.71622 1.000 15.77263 334 ASN C O 1
ATOM 8881 N N . SER C 1 336 ? 23.74661 -115.43229 23.23373 1.000 15.74917 335 SER C N 1
ATOM 8882 C CA . SER C 1 336 ? 24.30636 -115.75153 24.53744 1.000 15.14917 335 SER C CA 1
ATOM 8883 C C . SER C 1 336 ? 25.62783 -116.48183 24.35506 1.000 16.33917 335 SER C C 1
ATOM 8884 O O . SER C 1 336 ? 25.75900 -117.34898 23.48995 1.000 18.98917 335 SER C O 1
ATOM 8887 N N . GLY C 1 337 ? 26.62071 -116.10700 25.14737 1.000 15.86807 336 GLY C N 1
ATOM 8888 C CA . GLY C 1 337 ? 27.90412 -116.76497 25.03472 1.000 16.21807 336 GLY C CA 1
ATOM 8889 C C . GLY C 1 337 ? 28.95315 -116.04309 25.84376 1.000 17.85807 336 GLY C C 1
ATOM 8890 O O . GLY C 1 337 ? 28.69889 -115.01601 26.47598 1.000 15.42807 336 GLY C O 1
ATOM 8891 N N . ARG C 1 338 ? 30.14004 -116.61814 25.82333 1.000 16.24905 337 ARG C N 1
ATOM 8892 C CA . ARG C 1 338 ? 31.28329 -116.07753 26.53585 1.000 15.23905 337 ARG C CA 1
ATOM 8893 C C . ARG C 1 338 ? 32.21841 -115.45434 25.51061 1.000 16.70905 337 ARG C C 1
ATOM 8894 O O . ARG C 1 338 ? 32.69113 -116.15048 24.60714 1.000 16.30905 337 ARG C O 1
ATOM 8902 N N . TYR C 1 339 ? 32.46983 -114.14385 25.63481 1.000 13.75383 338 TYR C N 1
ATOM 8903 C CA . TYR C 1 339 ? 33.26698 -113.39674 24.66530 1.000 13.01383 338 TYR C CA 1
ATOM 8904 C C . TYR C 1 339 ? 34.51377 -112.83196 25.33303 1.000 14.08383 338 TYR C C 1
ATOM 8905 O O . TYR C 1 339 ? 34.42561 -112.24451 26.41453 1.000 16.45383 338 TYR C O 1
ATOM 8914 N N . ARG C 1 340 ? 35.67082 -112.99281 24.69167 1.000 13.41357 339 ARG C N 1
ATOM 8915 C CA . ARG C 1 340 ? 36.89349 -112.33847 25.14507 1.000 12.36357 339 ARG C CA 1
ATOM 8916 C C . ARG C 1 340 ? 37.09752 -111.06702 24.33808 1.000 15.61357 339 ARG C C 1
ATOM 8917 O O . ARG C 1 340 ? 37.23177 -111.12530 23.11112 1.000 13.38357 339 ARG C O 1
ATOM 8925 N N . LEU C 1 341 ? 37.12483 -109.92814 25.03008 1.000 13.21437 340 LEU C N 1
ATOM 8926 C CA . LEU C 1 341 ? 37.33183 -108.62325 24.42030 1.000 12.62437 340 LEU C CA 1
ATOM 8927 C C . LEU C 1 341 ? 38.73724 -108.13866 24.75009 1.000 13.56437 340 LEU C C 1
ATOM 8928 O O . LEU C 1 341 ? 39.09996 -108.01538 25.92635 1.000 15.21437 340 LEU C O 1
ATOM 8933 N N . ARG C 1 342 ? 39.52578 -107.86871 23.71806 1.000 14.38538 341 ARG C N 1
ATOM 8934 C CA . ARG C 1 342 ? 40.83465 -107.25345 23.88086 1.000 14.30538 341 ARG C CA 1
ATOM 8935 C C . ARG C 1 342 ? 40.81185 -105.95442 23.09721 1.000 12.90538 341 ARG C C 1
ATOM 8936 O O . ARG C 1 342 ? 40.52717 -105.95678 21.89752 1.000 14.73538 341 ARG C O 1
ATOM 8944 N N . GLY C 1 343 ? 41.08237 -104.84924 23.77454 1.000 15.56553 342 GLY C N 1
ATOM 8945 C CA . GLY C 1 343 ? 40.94693 -103.57941 23.09004 1.000 14.77553 342 GLY C CA 1
ATOM 8946 C C . GLY C 1 343 ? 41.75677 -102.50209 23.76720 1.000 16.84553 342 GLY C C 1
ATOM 8947 O O . GLY C 1 343 ? 42.34710 -102.69972 24.83209 1.000 16.56553 342 GLY C O 1
ATOM 8948 N N . GLY C 1 344 ? 41.75100 -101.34554 23.12234 1.000 15.22203 343 GLY C N 1
ATOM 8949 C CA . GLY C 1 344 ? 42.50160 -100.20465 23.60302 1.000 14.77203 343 GLY C CA 1
ATOM 8950 C C . GLY C 1 344 ? 42.29058 -99.07183 22.63181 1.000 14.09203 343 GLY C C 1
ATOM 8951 O O . GLY C 1 344 ? 41.39079 -99.12780 21.79574 1.000 13.06203 343 GLY C O 1
ATOM 8952 N N . LEU C 1 345 ? 43.13772 -98.04858 22.71939 1.000 14.34729 344 LEU C N 1
ATOM 8953 C CA . LEU C 1 345 ? 42.94793 -96.89872 21.83890 1.000 14.93729 344 LEU C CA 1
ATOM 8954 C C . LEU C 1 345 ? 43.20212 -97.24592 20.37940 1.000 18.43729 344 LEU C C 1
ATOM 8955 O O . LEU C 1 345 ? 42.59778 -96.64077 19.49162 1.000 16.94729 344 LEU C O 1
ATOM 8960 N N . ASP C 1 346 ? 44.07873 -98.21417 20.10688 1.000 19.12022 345 ASP C N 1
ATOM 8961 C CA . ASP C 1 346 ? 44.51975 -98.48433 18.74348 1.000 22.05022 345 ASP C CA 1
ATOM 8962 C C . ASP C 1 346 ? 44.14559 -99.87623 18.23865 1.000 22.27022 345 ASP C C 1
ATOM 8963 O O . ASP C 1 346 ? 44.63674 -100.28581 17.17948 1.000 23.78022 345 ASP C O 1
ATOM 8968 N N . HIS C 1 347 ? 43.26742 -100.59850 18.93131 1.000 19.98227 346 HIS C N 1
ATOM 8969 C CA . HIS C 1 347 ? 42.91011 -101.94755 18.49983 1.000 19.42227 346 HIS C CA 1
ATOM 8970 C C . HIS C 1 347 ? 41.64891 -102.39953 19.22067 1.000 16.33227 346 HIS C C 1
ATOM 8971 O O . HIS C 1 347 ? 41.31921 -101.89798 20.29602 1.000 16.93227 346 HIS C O 1
ATOM 8978 N N . ALA C 1 348 ? 40.98709 -103.40415 18.64322 1.000 14.56401 347 ALA C N 1
ATOM 8979 C CA . ALA C 1 348 ? 39.89007 -104.08731 19.31938 1.000 14.75401 347 ALA C CA 1
ATOM 8980 C C . ALA C 1 348 ? 39.61360 -105.39906 18.60686 1.000 17.81401 347 ALA C C 1
ATOM 8981 O O . ALA C 1 348 ? 39.52390 -105.43521 17.37435 1.000 16.03401 347 ALA C O 1
ATOM 8983 N N . SER C 1 349 ? 39.45058 -106.46165 19.38703 1.000 14.02654 348 SER C N 1
ATOM 8984 C CA . SER C 1 349 ? 39.04713 -107.75107 18.85869 1.000 16.37654 348 SER C CA 1
ATOM 8985 C C . SER C 1 349 ? 38.12465 -108.40852 19.86728 1.000 15.95654 348 SER C C 1
ATOM 8986 O O . SER C 1 349 ? 38.20550 -108.15151 21.07117 1.000 17.89654 348 SER C O 1
ATOM 8989 N N . CYS C 1 350 ? 37.24358 -109.25958 19.37144 1.000 15.28346 349 CYS C N 1
ATOM 8990 C CA . CYS C 1 350 ? 36.32504 -109.94395 20.26393 1.000 15.22346 349 CYS C CA 1
ATOM 8991 C C . CYS C 1 350 ? 35.94935 -111.26739 19.62086 1.000 18.32346 349 CYS C C 1
ATOM 8992 O O . CYS C 1 350 ? 35.68807 -111.29763 18.41608 1.000 16.71346 349 CYS C O 1
ATOM 8995 N N . GLU C 1 351 ? 35.96265 -112.35301 20.40107 1.000 17.43320 350 GLU C N 1
ATOM 8996 C CA . GLU C 1 351 ? 35.55620 -113.64893 19.87148 1.000 14.55320 350 GLU C CA 1
ATOM 8997 C C . GLU C 1 351 ? 35.09342 -114.54370 21.01553 1.000 19.19320 350 GLU C C 1
ATOM 8998 O O . GLU C 1 351 ? 35.43703 -114.31946 22.17785 1.000 17.29320 350 GLU C O 1
ATOM 9004 N N . ILE C 1 352 ? 34.28797 -115.55423 20.66432 1.000 17.74110 351 ILE C N 1
ATOM 9005 C CA . ILE C 1 352 ? 33.89640 -116.58667 21.62095 1.000 20.52110 351 ILE C CA 1
ATOM 9006 C C . ILE C 1 352 ? 35.14101 -117.20195 22.24043 1.000 20.26110 351 ILE C C 1
ATOM 9007 O O . ILE C 1 352 ? 36.17317 -117.36127 21.57754 1.000 22.70110 351 ILE C O 1
ATOM 9012 N N . THR C 1 353 ? 35.05529 -117.53274 23.52964 1.000 21.64873 352 THR C N 1
ATOM 9013 C CA . THR C 1 353 ? 36.16971 -118.11210 24.27138 1.000 19.00873 352 THR C CA 1
ATOM 9014 C C . THR C 1 353 ? 35.63291 -119.11848 25.27566 1.000 18.44873 352 THR C C 1
ATOM 9015 O O . THR C 1 353 ? 34.48515 -119.01761 25.71707 1.000 19.52873 352 THR C O 1
ATOM 9019 N N . THR C 1 354 ? 36.46614 -120.09671 25.63579 1.000 19.77702 353 THR C N 1
ATOM 9020 C CA . THR C 1 354 ? 36.12874 -120.99637 26.73442 1.000 17.76702 353 THR C CA 1
ATOM 9021 C C . THR C 1 354 ? 36.84661 -120.62472 28.02511 1.000 20.71702 353 THR C C 1
ATOM 9022 O O . THR C 1 354 ? 36.65179 -121.30108 29.03765 1.000 22.50702 353 THR C O 1
ATOM 9026 N N . ASP C 1 355 ? 37.66769 -119.56959 28.01519 1.000 19.33238 354 ASP C N 1
ATOM 9027 C CA . ASP C 1 355 ? 38.33850 -119.12172 29.22847 1.000 21.25238 354 ASP C CA 1
ATOM 9028 C C . ASP C 1 355 ? 37.31013 -118.74900 30.29982 1.000 18.98238 354 ASP C C 1
ATOM 9029 O O . ASP C 1 355 ? 36.14029 -118.49693 30.00733 1.000 19.83238 354 ASP C O 1
ATOM 9034 N N . ASP C 1 356 ? 37.76362 -118.72070 31.55656 1.000 20.60187 355 ASP C N 1
ATOM 9035 C CA . ASP C 1 356 ? 36.89719 -118.34133 32.66998 1.000 15.59187 355 ASP C CA 1
ATOM 9036 C C . ASP C 1 356 ? 36.35849 -116.92873 32.45632 1.000 16.68187 355 ASP C C 1
ATOM 9037 O O . ASP C 1 356 ? 37.07424 -116.04832 31.98326 1.000 15.50187 355 ASP C O 1
ATOM 9042 N N . ALA C 1 357 ? 35.08652 -116.71779 32.78709 1.000 12.79543 356 ALA C N 1
ATOM 9043 C CA . ALA C 1 357 ? 34.49384 -115.39123 32.64796 1.000 15.49543 356 ALA C CA 1
ATOM 9044 C C . ALA C 1 357 ? 34.89239 -114.47257 33.80474 1.000 16.58543 356 ALA C C 1
ATOM 9045 O O . ALA C 1 357 ? 35.04795 -114.90828 34.95097 1.000 14.60543 356 ALA C O 1
ATOM 9047 N N . ASP C 1 358 ? 35.02233 -113.17786 33.49404 1.000 12.08665 357 ASP C N 1
ATOM 9048 C CA . ASP C 1 358 ? 35.33348 -112.13554 34.46978 1.000 11.84665 357 ASP C CA 1
ATOM 9049 C C . ASP C 1 358 ? 34.12096 -111.32460 34.90993 1.000 13.48665 357 ASP C C 1
ATOM 9050 O O . ASP C 1 358 ? 34.10455 -110.80432 36.03130 1.000 12.15665 357 ASP C O 1
ATOM 9055 N N . ILE C 1 359 ? 33.14012 -111.15539 34.03204 1.000 13.10219 358 ILE C N 1
ATOM 9056 C CA . ILE C 1 359 ? 31.95909 -110.33225 34.28194 1.000 10.35219 358 ILE C CA 1
ATOM 9057 C C . ILE C 1 359 ? 30.77609 -111.03359 33.63374 1.000 13.02219 358 ILE C C 1
ATOM 9058 O O . ILE C 1 359 ? 30.89651 -111.52521 32.50957 1.000 13.80219 358 ILE C O 1
ATOM 9063 N N . ALA C 1 360 ? 29.63300 -111.07957 34.32406 1.000 13.69969 359 ALA C N 1
ATOM 9064 C CA . ALA C 1 360 ? 28.39063 -111.58008 33.74589 1.000 9.78969 359 ALA C CA 1
ATOM 9065 C C . ALA C 1 360 ? 27.41472 -110.41984 33.59362 1.000 10.63969 359 ALA C C 1
ATOM 9066 O O . ALA C 1 360 ? 27.21136 -109.65011 34.53920 1.000 14.45969 359 ALA C O 1
ATOM 9068 N N . LEU C 1 361 ? 26.82013 -110.29270 32.40797 1.000 10.56440 360 LEU C N 1
ATOM 9069 C CA . LEU C 1 361 ? 25.85714 -109.21951 32.17961 1.000 12.32440 360 LEU C CA 1
ATOM 9070 C C . LEU C 1 361 ? 24.90154 -109.61277 31.05943 1.000 12.30440 360 LEU C C 1
ATOM 9071 O O . LEU C 1 361 ? 25.16957 -110.52469 30.26572 1.000 14.23440 360 LEU C O 1
ATOM 9076 N N . THR C 1 362 ? 23.76310 -108.92404 31.02570 1.000 11.37880 361 THR C N 1
ATOM 9077 C CA . THR C 1 362 ? 22.79639 -109.11572 29.95731 1.000 11.82880 361 THR C CA 1
ATOM 9078 C C . THR C 1 362 ? 23.20163 -108.29157 28.74411 1.000 11.52880 361 THR C C 1
ATOM 9079 O O . THR C 1 362 ? 23.96509 -107.32340 28.84621 1.000 11.93880 361 THR C O 1
ATOM 9083 N N . VAL C 1 363 ? 22.65624 -108.66667 27.58366 1.000 11.35744 362 VAL C N 1
ATOM 9084 C CA . VAL C 1 363 ? 22.97478 -107.91432 26.37659 1.000 10.60744 362 VAL C CA 1
ATOM 9085 C C . VAL C 1 363 ? 22.45144 -106.48547 26.46912 1.000 10.55744 362 VAL C C 1
ATOM 9086 O O . VAL C 1 363 ? 23.06020 -105.56537 25.90729 1.000 10.34744 362 VAL C O 1
ATOM 9090 N N . ARG C 1 364 ? 21.33362 -106.25395 27.17781 1.000 8.53374 363 ARG C N 1
ATOM 9091 C CA . ARG C 1 364 ? 20.85520 -104.87127 27.25703 1.000 10.24374 363 ARG C CA 1
ATOM 9092 C C . ARG C 1 364 ? 21.83161 -103.99865 28.04100 1.000 10.57374 363 ARG C C 1
ATOM 9093 O O . ARG C 1 364 ? 22.07025 -102.84370 27.67035 1.000 11.69374 363 ARG C O 1
ATOM 9101 N N . ASP C 1 365 ? 22.44806 -104.53705 29.10038 1.000 8.37050 364 ASP C N 1
ATOM 9102 C CA . ASP C 1 365 ? 23.40357 -103.72474 29.85229 1.000 9.27050 364 ASP C CA 1
ATOM 9103 C C . ASP C 1 365 ? 24.72419 -103.57183 29.09896 1.000 9.35050 364 ASP C C 1
ATOM 9104 O O . ASP C 1 365 ? 25.39337 -102.53403 29.21860 1.000 9.98050 364 ASP C O 1
ATOM 9109 N N . LEU C 1 366 ? 25.10205 -104.57066 28.29409 1.000 10.77555 365 LEU C N 1
ATOM 9110 C CA . LEU C 1 366 ? 26.24351 -104.39389 27.39578 1.000 11.89555 365 LEU C CA 1
ATOM 9111 C C . LEU C 1 366 ? 25.96741 -103.29230 26.37739 1.000 9.83555 365 LEU C C 1
ATOM 9112 O O . LEU C 1 366 ? 26.84587 -102.47164 26.07092 1.000 10.52555 365 LEU C O 1
ATOM 9117 N N . GLY C 1 367 ? 24.74418 -103.24497 25.85519 1.000 11.66688 366 GLY C N 1
ATOM 9118 C CA . GLY C 1 367 ? 24.36884 -102.13667 25.00054 1.000 10.06688 366 GLY C CA 1
ATOM 9119 C C . GLY C 1 367 ? 24.41640 -100.80655 25.73340 1.000 8.90688 366 GLY C C 1
ATOM 9120 O O . GLY C 1 367 ? 24.86423 -99.79996 25.17831 1.000 9.25688 366 GLY C O 1
ATOM 9121 N N . SER C 1 368 ? 23.98426 -100.79128 27.00107 1.000 9.17934 367 SER C N 1
ATOM 9122 C CA . SER C 1 368 ? 23.98585 -99.53946 27.77283 1.000 10.44934 367 SER C CA 1
ATOM 9123 C C . SER C 1 368 ? 25.38863 -98.95547 27.94508 1.000 12.56934 367 SER C C 1
ATOM 9124 O O . SER C 1 368 ? 25.54745 -97.72882 27.98412 1.000 8.06934 367 SER C O 1
ATOM 9127 N N . VAL C 1 369 ? 26.41748 -99.79810 28.12444 1.000 8.49896 368 VAL C N 1
ATOM 9128 C CA . VAL C 1 369 ? 27.76463 -99.25408 28.33126 1.000 8.30896 368 VAL C CA 1
ATOM 9129 C C . VAL C 1 369 ? 28.53177 -99.07418 27.02472 1.000 7.77896 368 VAL C C 1
ATOM 9130 O O . VAL C 1 369 ? 29.64219 -98.51235 27.03742 1.000 7.16896 368 VAL C O 1
ATOM 9134 N N . TYR C 1 370 ? 27.94569 -99.48684 25.89545 1.000 9.70873 369 TYR C N 1
ATOM 9135 C CA . TYR C 1 370 ? 28.66097 -99.59605 24.62139 1.000 11.30873 369 TYR C CA 1
ATOM 9136 C C . TYR C 1 370 ? 29.13077 -98.24911 24.07513 1.000 11.20873 369 TYR C C 1
ATOM 9137 O O . TYR C 1 370 ? 30.13084 -98.19532 23.34732 1.000 8.44873 369 TYR C O 1
ATOM 9146 N N . MET C 1 371 ? 28.43072 -97.15886 24.38172 1.000 11.43235 370 MET C N 1
ATOM 9147 C CA . MET C 1 371 ? 28.76076 -95.86092 23.80817 1.000 10.24235 370 MET C CA 1
ATOM 9148 C C . MET C 1 371 ? 29.52114 -94.96847 24.78215 1.000 11.39235 370 MET C C 1
ATOM 9149 O O . MET C 1 371 ? 29.74705 -93.79643 24.47914 1.000 10.45235 370 MET C O 1
ATOM 9154 N N . GLY C 1 372 ? 29.92616 -95.50207 25.93597 1.000 10.10181 371 GLY C N 1
ATOM 9155 C CA . GLY C 1 372 ? 30.62875 -94.72405 26.93274 1.000 9.92181 371 GLY C CA 1
ATOM 9156 C C . GLY C 1 372 ? 29.77483 -93.76248 27.73111 1.000 10.00181 371 GLY C C 1
ATOM 9157 O O . GLY C 1 372 ? 30.32625 -92.86974 28.39109 1.000 11.54181 371 GLY C O 1
ATOM 9158 N N . GLY C 1 373 ? 28.45125 -93.93518 27.72670 1.000 8.82785 372 GLY C N 1
ATOM 9159 C CA . GLY C 1 373 ? 27.55083 -93.00603 28.40020 1.000 12.53785 372 GLY C CA 1
ATOM 9160 C C . GLY C 1 373 ? 26.98124 -93.47120 29.73224 1.000 11.60785 372 GLY C C 1
ATOM 9161 O O . GLY C 1 373 ? 26.36524 -92.68429 30.47023 1.000 12.65785 372 GLY C O 1
ATOM 9162 N N . VAL C 1 374 ? 27.20884 -94.74538 30.05098 1.000 10.68285 373 VAL C N 1
ATOM 9163 C CA . VAL C 1 374 ? 26.76751 -95.38759 31.28812 1.000 12.98285 373 VAL C CA 1
ATOM 9164 C C . VAL C 1 374 ? 27.93633 -96.21602 31.79096 1.000 9.95285 373 VAL C C 1
ATOM 9165 O O . VAL C 1 374 ? 28.56126 -96.92733 30.99964 1.000 9.50285 373 VAL C O 1
ATOM 9169 N N . SER C 1 375 ? 28.23998 -96.12702 33.09040 1.000 9.60115 374 SER C N 1
ATOM 9170 C CA . SER C 1 375 ? 29.42343 -96.77543 33.64756 1.000 9.38115 374 SER C CA 1
ATOM 9171 C C . SER C 1 375 ? 29.11798 -98.22023 34.00481 1.000 10.64115 374 SER C C 1
ATOM 9172 O O . SER C 1 375 ? 28.19300 -98.49632 34.78052 1.000 7.86115 374 SER C O 1
ATOM 9175 N N . LEU C 1 376 ? 29.92490 -99.13526 33.46491 1.000 12.56147 375 LEU C N 1
ATOM 9176 C CA . LEU C 1 376 ? 29.78396 -100.53664 33.82265 1.000 8.07147 375 LEU C CA 1
ATOM 9177 C C . LEU C 1 376 ? 29.97390 -100.73383 35.31898 1.000 10.73147 375 LEU C C 1
ATOM 9178 O O . LEU C 1 376 ? 29.40220 -101.66204 35.91201 1.000 11.77147 375 LEU C O 1
ATOM 9183 N N . GLN C 1 377 ? 30.79498 -99.89034 35.93828 1.000 8.84768 376 GLN C N 1
ATOM 9184 C CA . GLN C 1 377 ? 31.05177 -100.03136 37.36562 1.000 12.24768 376 GLN C CA 1
ATOM 9185 C C . GLN C 1 377 ? 29.82969 -99.63739 38.17754 1.000 11.04768 376 GLN C C 1
ATOM 9186 O O . GLN C 1 377 ? 29.52237 -100.27098 39.19339 1.000 11.18768 376 GLN C O 1
ATOM 9192 N N . VAL C 1 378 ? 29.11954 -98.58822 37.75270 1.000 10.66398 377 VAL C N 1
ATOM 9193 C CA . VAL C 1 378 ? 27.90163 -98.22107 38.45949 1.000 8.59398 377 VAL C CA 1
ATOM 9194 C C . VAL C 1 378 ? 26.84732 -99.30984 38.29507 1.000 9.26398 377 VAL C C 1
ATOM 9195 O O . VAL C 1 378 ? 26.10923 -99.62040 39.23638 1.000 10.66398 377 VAL C O 1
ATOM 9199 N N . LEU C 1 379 ? 26.76722 -99.92414 37.11064 1.000 8.31621 378 LEU C N 1
ATOM 9200 C CA . LEU C 1 379 ? 25.79561 -101.00214 36.92212 1.000 11.52621 378 LEU C CA 1
ATOM 9201 C C . LEU C 1 379 ? 26.12032 -102.19930 37.80833 1.000 11.52621 378 LEU C C 1
ATOM 9202 O O . LEU C 1 379 ? 25.21194 -102.87370 38.30514 1.000 11.22621 378 LEU C O 1
ATOM 9207 N N . ALA C 1 380 ? 27.41108 -102.47876 38.02182 1.000 10.70598 379 ALA C N 1
ATOM 9208 C CA . ALA C 1 380 ? 27.78417 -103.53891 38.95584 1.000 10.72598 379 ALA C CA 1
ATOM 9209 C C . ALA C 1 380 ? 27.46923 -103.15006 40.39504 1.000 12.81598 379 ALA C C 1
ATOM 9210 O O . ALA C 1 380 ? 26.96757 -103.97496 41.16787 1.000 10.74598 379 ALA C O 1
ATOM 9212 N N . SER C 1 381 ? 27.75489 -101.90016 40.78274 1.000 11.32192 380 SER C N 1
ATOM 9213 C CA . SER C 1 381 ? 27.39454 -101.46116 42.12708 1.000 11.13192 380 SER C CA 1
ATOM 9214 C C . SER C 1 381 ? 25.88861 -101.53073 42.34347 1.000 12.62192 380 SER C C 1
ATOM 9215 O O . SER C 1 381 ? 25.42859 -101.78812 43.46426 1.000 11.68192 380 SER C O 1
ATOM 9218 N N . ALA C 1 382 ? 25.10753 -101.30165 41.28181 1.000 8.94123 381 ALA C N 1
ATOM 9219 C CA . ALA C 1 382 ? 23.65507 -101.38787 41.33536 1.000 8.94123 381 ALA C CA 1
ATOM 9220 C C . ALA C 1 382 ? 23.15134 -102.82361 41.38220 1.000 10.05123 381 ALA C C 1
ATOM 9221 O O . ALA C 1 382 ? 21.96069 -103.02865 41.64071 1.000 11.10123 381 ALA C O 1
ATOM 9223 N N . GLY C 1 383 ? 24.01720 -103.80882 41.13980 1.000 9.94949 382 GLY C N 1
ATOM 9224 C CA . GLY C 1 383 ? 23.62746 -105.20742 41.15923 1.000 12.49949 382 GLY C CA 1
ATOM 9225 C C . GLY C 1 383 ? 23.12648 -105.72902 39.83211 1.000 17.26949 382 GLY C C 1
ATOM 9226 O O . GLY C 1 383 ? 22.69743 -106.88754 39.75517 1.000 16.47949 382 GLY C O 1
ATOM 9227 N N . LEU C 1 384 ? 23.17245 -104.91172 38.78047 1.000 11.81370 383 LEU C N 1
ATOM 9228 C CA . LEU C 1 384 ? 22.66877 -105.32997 37.48037 1.000 12.02370 383 LEU C CA 1
ATOM 9229 C C . LEU C 1 384 ? 23.69295 -106.17429 36.73431 1.000 13.75370 383 LEU C C 1
ATOM 9230 O O . LEU C 1 384 ? 23.32024 -107.01535 35.90987 1.000 16.45370 383 LEU C O 1
ATOM 9235 N N . VAL C 1 385 ? 24.96956 -105.96023 37.02876 1.000 13.83538 384 VAL C N 1
ATOM 9236 C CA . VAL C 1 385 ? 26.10746 -106.63176 36.40803 1.000 11.92538 384 VAL C CA 1
ATOM 9237 C C . VAL C 1 385 ? 26.85900 -107.34554 37.52105 1.000 13.35538 384 VAL C C 1
ATOM 9238 O O . VAL C 1 385 ? 26.96695 -106.80764 38.62542 1.000 14.76538 384 VAL C O 1
ATOM 9242 N N . THR C 1 386 ? 27.37187 -108.55092 37.25612 1.000 11.79936 385 THR C N 1
ATOM 9243 C CA . THR C 1 386 ? 28.06297 -109.32545 38.28759 1.000 12.06936 385 THR C CA 1
ATOM 9244 C C . THR C 1 386 ? 29.54827 -109.42686 37.97877 1.000 13.80936 385 THR C C 1
ATOM 9245 O O . THR C 1 386 ? 29.93086 -109.82353 36.87207 1.000 14.49936 385 THR C O 1
ATOM 9249 N N . GLU C 1 387 ? 30.38258 -109.08982 38.95810 1.000 11.03224 386 GLU C N 1
ATOM 9250 C CA . GLU C 1 387 ? 31.81758 -109.29199 38.82587 1.000 12.86224 386 GLU C CA 1
ATOM 9251 C C . GLU C 1 387 ? 32.18234 -110.69643 39.29567 1.000 12.95224 386 GLU C C 1
ATOM 9252 O O . GLU C 1 387 ? 31.81223 -111.09992 40.40062 1.000 14.30224 386 GLU C O 1
ATOM 9258 N N . LEU C 1 388 ? 32.89528 -111.43845 38.45101 1.000 14.03834 387 LEU C N 1
ATOM 9259 C CA . LEU C 1 388 ? 33.35765 -112.77754 38.80563 1.000 14.69834 387 LEU C CA 1
ATOM 9260 C C . LEU C 1 388 ? 34.84386 -112.82679 39.11834 1.000 15.80834 387 LEU C C 1
ATOM 9261 O O . LEU C 1 388 ? 35.30697 -113.80849 39.70354 1.000 16.87834 387 LEU C O 1
ATOM 9266 N N . ARG C 1 389 ? 35.59720 -111.80132 38.73416 1.000 11.97270 388 ARG C N 1
ATOM 9267 C CA A ARG C 1 389 ? 37.02357 -111.73103 39.02739 0.546 12.09270 388 ARG C CA 1
ATOM 9268 C CA B ARG C 1 389 ? 37.03023 -111.72438 39.00279 0.454 12.09270 388 ARG C CA 1
ATOM 9269 C C . ARG C 1 389 ? 37.33686 -110.31625 39.48613 1.000 12.95270 388 ARG C C 1
ATOM 9270 O O . ARG C 1 389 ? 37.12441 -109.35941 38.73813 1.000 12.20270 388 ARG C O 1
ATOM 9285 N N . ALA C 1 390 ? 37.83011 -110.19427 40.71888 1.000 15.33052 389 ALA C N 1
ATOM 9286 C CA . ALA C 1 390 ? 38.08931 -108.88207 41.30245 1.000 15.56052 389 ALA C CA 1
ATOM 9287 C C . ALA C 1 390 ? 39.02059 -108.06284 40.42116 1.000 14.36052 389 ALA C C 1
ATOM 9288 O O . ALA C 1 390 ? 40.01240 -108.57161 39.88280 1.000 17.68052 389 ALA C O 1
ATOM 9290 N N . GLY C 1 391 ? 38.69970 -106.77508 40.27922 1.000 16.59079 390 GLY C N 1
ATOM 9291 C CA . GLY C 1 391 ? 39.47272 -105.88045 39.45554 1.000 14.27079 390 GLY C CA 1
ATOM 9292 C C . GLY C 1 391 ? 39.00825 -105.77637 38.01959 1.000 16.57079 390 GLY C C 1
ATOM 9293 O O . GLY C 1 391 ? 39.36673 -104.80632 37.33697 1.000 12.31079 390 GLY C O 1
ATOM 9294 N N . ALA C 1 392 ? 38.19639 -106.73018 37.54841 1.000 12.03485 391 ALA C N 1
ATOM 9295 C CA . ALA C 1 392 ? 37.85412 -106.76778 36.13147 1.000 12.44485 391 ALA C CA 1
ATOM 9296 C C . ALA C 1 392 ? 36.85832 -105.67885 35.76211 1.000 10.93485 391 ALA C C 1
ATOM 9297 O O . ALA C 1 392 ? 36.93843 -105.10339 34.67163 1.000 13.69485 391 ALA C O 1
ATOM 9299 N N . VAL C 1 393 ? 35.87001 -105.42903 36.61900 1.000 11.23923 392 VAL C N 1
ATOM 9300 C CA . VAL C 1 393 ? 34.86165 -104.43484 36.26568 1.000 9.54923 392 VAL C CA 1
ATOM 9301 C C . VAL C 1 393 ? 35.48257 -103.04301 36.21014 1.000 12.38923 392 VAL C C 1
ATOM 9302 O O . VAL C 1 393 ? 35.16817 -102.25143 35.31638 1.000 13.58923 392 VAL C O 1
ATOM 9306 N N . GLN C 1 394 ? 36.35646 -102.72118 37.16745 1.000 10.44883 393 GLN C N 1
ATOM 9307 C CA . GLN C 1 394 ? 37.02472 -101.41710 37.17898 1.000 13.71883 393 GLN C CA 1
ATOM 9308 C C . GLN C 1 394 ? 37.71747 -101.14468 35.84753 1.000 18.87883 393 GLN C C 1
ATOM 9309 O O . GLN C 1 394 ? 37.51787 -100.09275 35.22212 1.000 12.89883 393 GLN C O 1
ATOM 9315 N N . ARG C 1 395 ? 38.51613 -102.11260 35.38262 1.000 11.59652 394 ARG C N 1
ATOM 9316 C CA . ARG C 1 395 ? 39.28496 -101.92708 34.15611 1.000 14.49652 394 ARG C CA 1
ATOM 9317 C C . ARG C 1 395 ? 38.38863 -101.92864 32.92270 1.000 9.65652 394 ARG C C 1
ATOM 9318 O O . ARG C 1 395 ? 38.60032 -101.13788 31.99476 1.000 11.12652 394 ARG C O 1
ATOM 9326 N N . ALA C 1 396 ? 37.38902 -102.81108 32.88373 1.000 9.68643 395 ALA C N 1
ATOM 9327 C CA . ALA C 1 396 ? 36.48019 -102.81835 31.74087 1.000 11.11643 395 ALA C CA 1
ATOM 9328 C C . ALA C 1 396 ? 35.63156 -101.55147 31.70503 1.000 11.63643 395 ALA C C 1
ATOM 9329 O O . ALA C 1 396 ? 35.34837 -101.01606 30.62610 1.000 8.90643 395 ALA C O 1
ATOM 9331 N N . ALA C 1 397 ? 35.22436 -101.05852 32.87373 1.000 10.18339 396 ALA C N 1
ATOM 9332 C CA . ALA C 1 397 ? 34.40436 -99.85087 32.91927 1.000 11.92339 396 ALA C CA 1
ATOM 9333 C C . ALA C 1 397 ? 35.15172 -98.66813 32.32011 1.000 10.47339 396 ALA C C 1
ATOM 9334 O O . ALA C 1 397 ? 34.59705 -97.90702 31.51563 1.000 11.19339 396 ALA C O 1
ATOM 9336 N N . THR C 1 398 ? 36.42459 -98.50714 32.69179 1.000 12.47728 397 THR C N 1
ATOM 9337 C CA . THR C 1 398 ? 37.21219 -97.40795 32.13652 1.000 12.04728 397 THR C CA 1
ATOM 9338 C C . THR C 1 398 ? 37.41261 -97.58274 30.63507 1.000 11.31728 397 THR C C 1
ATOM 9339 O O . THR C 1 398 ? 37.28259 -96.62075 29.86894 1.000 10.89728 397 THR C O 1
ATOM 9343 N N . ALA C 1 399 ? 37.66139 -98.81870 30.18605 1.000 10.22554 398 ALA C N 1
ATOM 9344 C CA . ALA C 1 399 ? 37.84296 -99.05865 28.75718 1.000 9.58554 398 ALA C CA 1
ATOM 9345 C C . ALA C 1 399 ? 36.58293 -98.73921 27.96218 1.000 10.05554 398 ALA C C 1
ATOM 9346 O O . ALA C 1 399 ? 36.66294 -98.16607 26.86893 1.000 10.48554 398 ALA C O 1
ATOM 9348 N N . PHE C 1 400 ? 35.40920 -99.12791 28.47341 1.000 8.70443 399 PHE C N 1
ATOM 9349 C CA . PHE C 1 400 ? 34.17690 -98.85467 27.74416 1.000 9.06443 399 PHE C CA 1
ATOM 9350 C C . PHE C 1 400 ? 33.80632 -97.38107 27.80268 1.000 11.00443 399 PHE C C 1
ATOM 9351 O O . PHE C 1 400 ? 32.96921 -96.92618 27.01165 1.000 9.63443 399 PHE C O 1
ATOM 9359 N N . GLY C 1 401 ? 34.38929 -96.63257 28.72850 1.000 10.49382 400 GLY C N 1
ATOM 9360 C CA . GLY C 1 401 ? 34.17967 -95.20151 28.76567 1.000 10.29382 400 GLY C CA 1
ATOM 9361 C C . GLY C 1 401 ? 34.85118 -94.49587 27.58937 1.000 11.30382 400 GLY C C 1
ATOM 9362 O O . GLY C 1 401 ? 35.43740 -95.10138 26.68854 1.000 12.54382 400 GLY C O 1
ATOM 9363 N N . TRP C 1 402 ? 34.73869 -93.16796 27.60146 1.000 11.00315 401 TRP C N 1
ATOM 9364 C CA . TRP C 1 402 ? 35.34298 -92.35615 26.55635 1.000 13.26315 401 TRP C CA 1
ATOM 9365 C C . TRP C 1 402 ? 35.45266 -90.92587 27.06437 1.000 12.79315 401 TRP C C 1
ATOM 9366 O O . TRP C 1 402 ? 34.55778 -90.47474 27.79622 1.000 10.27315 401 TRP C O 1
ATOM 9377 N N . PRO C 1 403 ? 36.51659 -90.19009 26.71431 1.000 12.10496 402 PRO C N 1
ATOM 9378 C CA . PRO C 1 403 ? 36.68380 -88.83433 27.26104 1.000 12.93496 402 PRO C CA 1
ATOM 9379 C C . PRO C 1 403 ? 35.63008 -87.86041 26.78884 1.000 13.15496 402 PRO C C 1
ATOM 9380 O O . PRO C 1 403 ? 35.55710 -86.75360 27.33122 1.000 12.90496 402 PRO C O 1
ATOM 9384 N N . VAL C 1 404 ? 34.82545 -88.22127 25.79600 1.000 10.39188 403 VAL C N 1
ATOM 9385 C CA . VAL C 1 404 ? 33.72192 -87.38838 25.34306 1.000 11.51188 403 VAL C CA 1
ATOM 9386 C C . VAL C 1 404 ? 32.46015 -88.23584 25.43486 1.000 12.65188 403 VAL C C 1
ATOM 9387 O O . VAL C 1 404 ? 32.35146 -89.27962 24.77691 1.000 11.66188 403 VAL C O 1
ATOM 9391 N N . ALA C 1 405 ? 31.52901 -87.80519 26.27532 1.000 12.25219 404 ALA C N 1
ATOM 9392 C CA . ALA C 1 405 ? 30.25871 -88.49926 26.40457 1.000 12.89219 404 ALA C CA 1
ATOM 9393 C C . ALA C 1 405 ? 29.57028 -88.61659 25.04198 1.000 12.03219 404 ALA C C 1
ATOM 9394 O O . ALA C 1 405 ? 29.65758 -87.70994 24.20334 1.000 10.57219 404 ALA C O 1
ATOM 9396 N N . PRO C 1 406 ? 28.85792 -89.71058 24.80098 1.000 10.93407 405 PRO C N 1
ATOM 9397 C CA . PRO C 1 406 ? 28.05859 -89.80568 23.57909 1.000 10.39407 405 PRO C CA 1
ATOM 9398 C C . PRO C 1 406 ? 26.90049 -88.83161 23.65567 1.000 11.38407 405 PRO C C 1
ATOM 9399 O O . PRO C 1 406 ? 26.46551 -88.44319 24.73730 1.000 10.15407 405 PRO C O 1
ATOM 9403 N N . SER C 1 407 ? 26.38055 -88.45552 22.49060 1.000 9.54772 406 SER C N 1
ATOM 9404 C CA . SER C 1 407 ? 25.31989 -87.46054 22.44293 1.000 11.02772 406 SER C CA 1
ATOM 9405 C C . SER C 1 407 ? 24.26828 -87.88269 21.42457 1.000 12.21772 406 SER C C 1
ATOM 9406 O O . SER C 1 407 ? 24.50215 -88.74895 20.57742 1.000 12.16772 406 SER C O 1
ATOM 9409 N N . ALA C 1 408 ? 23.09423 -87.26207 21.52437 1.000 8.59494 407 ALA C N 1
ATOM 9410 C CA . ALA C 1 408 ? 21.96269 -87.68051 20.70557 1.000 12.01494 407 ALA C CA 1
ATOM 9411 C C . ALA C 1 408 ? 22.13428 -87.21876 19.25874 1.000 13.14494 407 ALA C C 1
ATOM 9412 O O . ALA C 1 408 ? 22.52885 -86.07629 19.01162 1.000 13.56494 407 ALA C O 1
ATOM 9414 N N . PRO C 1 409 ? 21.80329 -88.06705 18.29252 1.000 10.54910 408 PRO C N 1
ATOM 9415 C CA . PRO C 1 409 ? 21.83257 -87.66619 16.88340 1.000 14.75910 408 PRO C CA 1
ATOM 9416 C C . PRO C 1 409 ? 20.57008 -86.87774 16.54920 1.000 16.27910 408 PRO C C 1
ATOM 9417 O O . PRO C 1 409 ? 19.68522 -86.71733 17.38408 1.000 14.85910 408 PRO C O 1
ATOM 9421 N N . ASP C 1 410 ? 20.47379 -86.41776 15.29999 1.000 13.09236 409 ASP C N 1
ATOM 9422 C CA . ASP C 1 410 ? 19.23140 -85.77955 14.86877 1.000 15.86236 409 ASP C CA 1
ATOM 9423 C C . ASP C 1 410 ? 18.06535 -86.76778 14.95439 1.000 15.20236 409 ASP C C 1
ATOM 9424 O O . ASP C 1 410 ? 18.25225 -87.98526 14.86673 1.000 14.82236 409 ASP C O 1
ATOM 9429 N N . ASP C 1 411 ? 16.85324 -86.21664 15.13036 1.000 13.89277 410 ASP C N 1
ATOM 9430 C CA . ASP C 1 411 ? 15.64705 -86.98641 15.45171 1.000 19.13277 410 ASP C CA 1
ATOM 9431 C C . ASP C 1 411 ? 15.31689 -88.04559 14.40536 1.000 16.51277 410 ASP C C 1
ATOM 9432 O O . ASP C 1 411 ? 15.33169 -87.78067 13.20074 1.000 17.86277 410 ASP C O 1
ATOM 9437 N N . PHE C 1 412 ? 14.91437 -89.22091 14.87388 1.000 13.62859 411 PHE C N 1
ATOM 9438 C CA . PHE C 1 412 ? 14.30033 -90.19817 13.98159 1.000 15.94859 411 PHE C CA 1
ATOM 9439 C C . PHE C 1 412 ? 13.37532 -91.12128 14.75974 1.000 18.92859 411 PHE C C 1
ATOM 9440 O O . PHE C 1 412 ? 12.51758 -91.81670 14.19049 1.000 19.38859 411 PHE C O 1
ATOM 9449 N N . LEU D 1 5 ? 4.57129 -87.14071 -9.70474 1.000 31.95284 4 LEU D N 1
ATOM 9450 C CA . LEU D 1 5 ? 3.48576 -86.16665 -9.64528 1.000 30.78284 4 LEU D CA 1
ATOM 9451 C C . LEU D 1 5 ? 2.34437 -86.68156 -8.77768 1.000 31.31284 4 LEU D C 1
ATOM 9452 O O . LEU D 1 5 ? 1.95638 -87.84851 -8.87480 1.000 35.83284 4 LEU D O 1
ATOM 9457 N N . THR D 1 6 ? 1.80807 -85.80366 -7.93370 1.000 29.66419 5 THR D N 1
ATOM 9458 C CA . THR D 1 6 ? 0.68643 -86.11087 -7.05372 1.000 27.42419 5 THR D CA 1
ATOM 9459 C C . THR D 1 6 ? -0.51825 -85.27957 -7.47846 1.000 28.36419 5 THR D C 1
ATOM 9460 O O . THR D 1 6 ? -0.43306 -84.04817 -7.52542 1.000 26.02419 5 THR D O 1
ATOM 9464 N N . LEU D 1 7 ? -1.63471 -85.94623 -7.77396 1.000 26.26917 6 LEU D N 1
ATOM 9465 C CA . LEU D 1 7 ? -2.90460 -85.26057 -8.01557 1.000 26.55917 6 LEU D CA 1
ATOM 9466 C C . LEU D 1 7 ? -3.56685 -85.00299 -6.66822 1.000 28.88917 6 LEU D C 1
ATOM 9467 O O . LEU D 1 7 ? -3.99427 -85.94448 -5.99562 1.000 30.39917 6 LEU D O 1
ATOM 9472 N N . ARG D 1 8 ? -3.64336 -83.73937 -6.25206 1.000 26.23438 7 ARG D N 1
ATOM 9473 C CA . ARG D 1 8 ? -4.23503 -83.43437 -4.95539 1.000 27.74438 7 ARG D CA 1
ATOM 9474 C C . ARG D 1 8 ? -4.93872 -82.08970 -5.01964 1.000 27.55438 7 ARG D C 1
ATOM 9475 O O . ARG D 1 8 ? -4.86115 -81.37180 -6.01906 1.000 24.71438 7 ARG D O 1
ATOM 9483 N N . THR D 1 9 ? -5.63169 -81.75394 -3.93513 1.000 26.97745 8 THR D N 1
ATOM 9484 C CA . THR D 1 9 ? -6.26378 -80.45150 -3.79939 1.000 24.17745 8 THR D CA 1
ATOM 9485 C C . THR D 1 9 ? -5.38453 -79.52303 -2.96552 1.000 26.49745 8 THR D C 1
ATOM 9486 O O . THR D 1 9 ? -4.36673 -79.92427 -2.39648 1.000 24.93745 8 THR D O 1
ATOM 9490 N N . ILE D 1 10 ? -5.78339 -78.25280 -2.91821 1.000 24.25147 9 ILE D N 1
ATOM 9491 C CA . ILE D 1 10 ? -5.06176 -77.27834 -2.11345 1.000 25.16147 9 ILE D CA 1
ATOM 9492 C C . ILE D 1 10 ? -5.25337 -77.62070 -0.64381 1.000 28.46147 9 ILE D C 1
ATOM 9493 O O . ILE D 1 10 ? -6.36847 -77.93065 -0.20178 1.000 23.02147 9 ILE D O 1
ATOM 9498 N N . ALA D 1 11 ? -4.16316 -77.57020 0.12163 1.000 28.78973 10 ALA D N 1
ATOM 9499 C CA . ALA D 1 11 ? -4.16945 -78.04123 1.50153 1.000 29.31973 10 ALA D CA 1
ATOM 9500 C C . ALA D 1 11 ? -4.25222 -76.92617 2.53818 1.000 31.45973 10 ALA D C 1
ATOM 9501 O O . ALA D 1 11 ? -4.78790 -77.15614 3.62703 1.000 29.78973 10 ALA D O 1
ATOM 9503 N N . ASP D 1 12 ? -3.74769 -75.73045 2.24154 1.000 26.50120 11 ASP D N 1
ATOM 9504 C CA . ASP D 1 12 ? -3.72332 -74.64204 3.21346 1.000 25.57120 11 ASP D CA 1
ATOM 9505 C C . ASP D 1 12 ? -3.57787 -73.32224 2.46315 1.000 26.76120 11 ASP D C 1
ATOM 9506 O O . ASP D 1 12 ? -3.60760 -73.28816 1.22902 1.000 28.71120 11 ASP D O 1
ATOM 9511 N N . GLU D 1 13 ? -3.38850 -72.23064 3.21809 1.000 25.90814 12 GLU D N 1
ATOM 9512 C CA . GLU D 1 13 ? -3.36392 -70.89565 2.61987 1.000 25.57814 12 GLU D CA 1
ATOM 9513 C C . GLU D 1 13 ? -2.07170 -70.63603 1.84757 1.000 24.60814 12 GLU D C 1
ATOM 9514 O O . GLU D 1 13 ? -2.10547 -70.05077 0.75876 1.000 23.98814 12 GLU D O 1
ATOM 9520 N N . ASP D 1 14 ? -0.91882 -71.03637 2.39391 1.000 25.29877 13 ASP D N 1
ATOM 9521 C CA . ASP D 1 14 ? 0.32440 -70.87977 1.64299 1.000 25.66877 13 ASP D CA 1
ATOM 9522 C C . ASP D 1 14 ? 0.29990 -71.72860 0.38016 1.000 26.42877 13 ASP D C 1
ATOM 9523 O O . ASP D 1 14 ? 0.82395 -71.32704 -0.66682 1.000 21.70877 13 ASP D O 1
ATOM 9528 N N . ASP D 1 15 ? -0.29898 -72.91398 0.47457 1.000 20.92476 14 ASP D N 1
ATOM 9529 C CA . ASP D 1 15 ? -0.45738 -73.78819 -0.68069 1.000 25.05476 14 ASP D CA 1
ATOM 9530 C C . ASP D 1 15 ? -1.36719 -73.14137 -1.71988 1.000 21.31476 14 ASP D C 1
ATOM 9531 O O . ASP D 1 15 ? -1.13679 -73.27096 -2.92756 1.000 22.38476 14 ASP D O 1
ATOM 9536 N N . TYR D 1 16 ? -2.39477 -72.42336 -1.25963 1.000 19.79418 15 TYR D N 1
ATOM 9537 C CA . TYR D 1 16 ? -3.24651 -71.65677 -2.16400 1.000 21.03418 15 TYR D CA 1
ATOM 9538 C C . TYR D 1 16 ? -2.43957 -70.59703 -2.90755 1.000 18.40418 15 TYR D C 1
ATOM 9539 O O . TYR D 1 16 ? -2.56684 -70.44685 -4.12937 1.000 17.65418 15 TYR D O 1
ATOM 9548 N N . GLU D 1 17 ? -1.59832 -69.85095 -2.18086 1.000 22.61844 16 GLU D N 1
ATOM 9549 C CA . GLU D 1 17 ? -0.78012 -68.81693 -2.81258 1.000 19.07844 16 GLU D CA 1
ATOM 9550 C C . GLU D 1 17 ? 0.11818 -69.41372 -3.88327 1.000 22.61844 16 GLU D C 1
ATOM 9551 O O . GLU D 1 17 ? 0.25289 -68.85299 -4.97993 1.000 19.90844 16 GLU D O 1
ATOM 9557 N N . SER D 1 18 ? 0.74705 -70.55351 -3.57111 1.000 17.03793 17 SER D N 1
ATOM 9558 C CA . SER D 1 18 ? 1.68319 -71.18711 -4.49073 1.000 19.63793 17 SER D CA 1
ATOM 9559 C C . SER D 1 18 ? 0.96246 -71.72336 -5.72117 1.000 19.00793 17 SER D C 1
ATOM 9560 O O . SER D 1 18 ? 1.48270 -71.64923 -6.84116 1.000 16.12793 17 SER D O 1
ATOM 9563 N N . TYR D 1 19 ? -0.24844 -72.24438 -5.52261 1.000 17.82451 18 TYR D N 1
ATOM 9564 C CA . TYR D 1 19 ? -1.07127 -72.76127 -6.61521 1.000 18.79451 18 TYR D CA 1
ATOM 9565 C C . TYR D 1 19 ? -1.45862 -71.64800 -7.58024 1.000 18.57451 18 TYR D C 1
ATOM 9566 O O . TYR D 1 19 ? -1.28382 -71.77646 -8.79790 1.000 14.89451 18 TYR D O 1
ATOM 9575 N N . MET D 1 20 ? -1.97911 -70.53582 -7.04771 1.000 17.76074 19 MET D N 1
ATOM 9576 C CA . MET D 1 20 ? -2.33430 -69.40071 -7.89744 1.000 18.79074 19 MET D CA 1
ATOM 9577 C C . MET D 1 20 ? -1.10974 -68.78799 -8.56755 1.000 20.38074 19 MET D C 1
ATOM 9578 O O . MET D 1 20 ? -1.19489 -68.32360 -9.70941 1.000 17.53074 19 MET D O 1
ATOM 9583 N N . ALA D 1 21 ? 0.03608 -68.77506 -7.88438 1.000 17.98169 20 ALA D N 1
ATOM 9584 C CA . ALA D 1 21 ? 1.24777 -68.25875 -8.51305 1.000 17.71169 20 ALA D CA 1
ATOM 9585 C C . ALA D 1 21 ? 1.63206 -69.08566 -9.73233 1.000 19.46169 20 ALA D C 1
ATOM 9586 O O . ALA D 1 21 ? 1.99472 -68.53109 -10.77750 1.000 15.20169 20 ALA D O 1
ATOM 9588 N N . SER D 1 22 ? 1.55846 -70.41803 -9.62573 1.000 19.68053 21 SER D N 1
ATOM 9589 C CA . SER D 1 22 ? 1.88857 -71.24648 -10.78085 1.000 18.20053 21 SER D CA 1
ATOM 9590 C C . SER D 1 22 ? 0.89521 -71.01753 -11.91198 1.000 16.33053 21 SER D C 1
ATOM 9591 O O . SER D 1 22 ? 1.27134 -71.02466 -13.08835 1.000 17.63053 21 SER D O 1
ATOM 9594 N N . ALA D 1 23 ? -0.37620 -70.79573 -11.57650 1.000 17.18833 22 ALA D N 1
ATOM 9595 C CA . ALA D 1 23 ? -1.37301 -70.57974 -12.61769 1.000 15.61833 22 ALA D CA 1
ATOM 9596 C C . ALA D 1 23 ? -1.11832 -69.26229 -13.34322 1.000 16.86833 22 ALA D C 1
ATOM 9597 O O . ALA D 1 23 ? -1.11164 -69.21153 -14.58239 1.000 15.05833 22 ALA D O 1
ATOM 9599 N N . TYR D 1 24 ? -0.90591 -68.18033 -12.58320 1.000 14.52766 23 TYR D N 1
ATOM 9600 C CA . TYR D 1 24 ? -0.53600 -66.91244 -13.20579 1.000 15.77766 23 TYR D CA 1
ATOM 9601 C C . TYR D 1 24 ? 0.70579 -67.07126 -14.06557 1.000 15.54766 23 TYR D C 1
ATOM 9602 O O . TYR D 1 24 ? 0.77981 -66.51463 -15.16805 1.000 17.42766 23 TYR D O 1
ATOM 9611 N N . SER D 1 25 ? 1.68003 -67.85891 -13.59732 1.000 14.80122 24 SER D N 1
ATOM 9612 C CA . SER D 1 25 ? 2.92396 -67.99533 -14.34923 1.000 18.15122 24 SER D CA 1
ATOM 9613 C C . SER D 1 25 ? 2.68022 -68.64287 -15.70640 1.000 18.98122 24 SER D C 1
ATOM 9614 O O . SER D 1 25 ? 3.27559 -68.23731 -16.71418 1.000 17.05122 24 SER D O 1
ATOM 9617 N N . VAL D 1 26 ? 1.81290 -69.65789 -15.75594 1.000 15.45071 25 VAL D N 1
ATOM 9618 C CA . VAL D 1 26 ? 1.48118 -70.26497 -17.04355 1.000 14.22071 25 VAL D CA 1
ATOM 9619 C C . VAL D 1 26 ? 0.82052 -69.23755 -17.95653 1.000 13.63071 25 VAL D C 1
ATOM 9620 O O . VAL D 1 26 ? 1.04180 -69.22756 -19.17418 1.000 13.88071 25 VAL D O 1
ATOM 9624 N N . PHE D 1 27 ? -0.00823 -68.36698 -17.39336 1.000 13.46731 26 PHE D N 1
ATOM 9625 C CA . PHE D 1 27 ? -0.59398 -67.30097 -18.19471 1.000 15.70731 26 PHE D CA 1
ATOM 9626 C C . PHE D 1 27 ? 0.39173 -66.17673 -18.50177 1.000 15.90731 26 PHE D C 1
ATOM 9627 O O . PHE D 1 27 ? -0.01578 -65.16156 -19.08025 1.000 17.58731 26 PHE D O 1
ATOM 9635 N N . LEU D 1 28 ? 1.66818 -66.34780 -18.14577 1.000 14.76329 27 LEU D N 1
ATOM 9636 C CA . LEU D 1 28 ? 2.72787 -65.38637 -18.46606 1.000 20.12329 27 LEU D CA 1
ATOM 9637 C C . LEU D 1 28 ? 2.52466 -64.03600 -17.76935 1.000 19.87329 27 LEU D C 1
ATOM 9638 O O . LEU D 1 28 ? 3.00624 -63.00245 -18.24571 1.000 19.21329 27 LEU D O 1
ATOM 9643 N N A ARG D 1 29 ? 1.81863 -64.02995 -16.63979 0.500 19.35128 28 ARG D N 1
ATOM 9644 N N B ARG D 1 29 ? 1.81863 -64.02995 -16.63979 0.500 19.35128 28 ARG D N 1
ATOM 9645 C CA A ARG D 1 29 ? 1.55438 -62.81411 -15.88232 0.500 22.16128 28 ARG D CA 1
ATOM 9646 C CA B ARG D 1 29 ? 1.55438 -62.81411 -15.88232 0.500 22.16128 28 ARG D CA 1
ATOM 9647 C C A ARG D 1 29 ? 2.13841 -62.92763 -14.47991 0.500 22.44128 28 ARG D C 1
ATOM 9648 C C B ARG D 1 29 ? 2.13841 -62.92763 -14.47991 0.500 22.44128 28 ARG D C 1
ATOM 9649 O O A ARG D 1 29 ? 2.30016 -64.02927 -13.94399 0.500 20.64128 28 ARG D O 1
ATOM 9650 O O B ARG D 1 29 ? 2.30016 -64.02927 -13.94399 0.500 20.64128 28 ARG D O 1
ATOM 9656 N N . ASP D 1 30 ? 2.45133 -61.77406 -13.88779 1.000 23.55463 29 ASP D N 1
ATOM 9657 C CA . ASP D 1 30 ? 2.80188 -61.74476 -12.47571 1.000 22.44463 29 ASP D CA 1
ATOM 9658 C C . ASP D 1 30 ? 1.53533 -61.98251 -11.65562 1.000 25.50463 29 ASP D C 1
ATOM 9659 O O . ASP D 1 30 ? 0.46111 -61.50057 -12.03091 1.000 24.32463 29 ASP D O 1
ATOM 9664 N N . PRO D 1 31 ? 1.62344 -62.71229 -10.54280 1.000 22.91182 30 PRO D N 1
ATOM 9665 C CA . PRO D 1 31 ? 0.44098 -62.89516 -9.68980 1.000 24.71182 30 PRO D CA 1
ATOM 9666 C C . PRO D 1 31 ? -0.11620 -61.55131 -9.24715 1.000 25.73182 30 PRO D C 1
ATOM 9667 O O . PRO D 1 31 ? 0.62815 -60.65561 -8.84295 1.000 26.17182 30 PRO D O 1
ATOM 9671 N N . GLN D 1 32 ? -1.43553 -61.40407 -9.35197 1.000 22.58464 31 GLN D N 1
ATOM 9672 C CA . GLN D 1 32 ? -2.11526 -60.18212 -8.92859 1.000 27.19464 31 GLN D CA 1
ATOM 9673 C C . GLN D 1 32 ? -2.61160 -60.39186 -7.50319 1.000 27.87464 31 GLN D C 1
ATOM 9674 O O . GLN D 1 32 ? -3.58030 -61.12769 -7.27923 1.000 24.13464 31 GLN D O 1
ATOM 9680 N N . LYS D 1 33 ? -1.94205 -59.75010 -6.53950 1.000 23.08524 32 LYS D N 1
ATOM 9681 C CA . LYS D 1 33 ? -2.26626 -59.97672 -5.13268 1.000 24.23524 32 LYS D CA 1
ATOM 9682 C C . LYS D 1 33 ? -3.70586 -59.58476 -4.82195 1.000 23.81524 32 LYS D C 1
ATOM 9683 O O . LYS D 1 33 ? -4.40432 -60.30421 -4.09598 1.000 22.77524 32 LYS D O 1
ATOM 9685 N N . ASP D 1 34 ? -4.17191 -58.45078 -5.36465 1.000 22.76432 33 ASP D N 1
ATOM 9686 C CA . ASP D 1 34 ? -5.52234 -57.99901 -5.04168 1.000 22.60432 33 ASP D CA 1
ATOM 9687 C C . ASP D 1 34 ? -6.56370 -59.00460 -5.52330 1.000 26.75432 33 ASP D C 1
ATOM 9688 O O . ASP D 1 34 ? -7.48047 -59.36118 -4.77359 1.000 24.85432 33 ASP D O 1
ATOM 9693 N N . GLU D 1 35 ? -6.40413 -59.52494 -6.74276 1.000 23.57210 34 GLU D N 1
ATOM 9694 C CA . GLU D 1 35 ? -7.35743 -60.50911 -7.25053 1.000 23.02210 34 GLU D CA 1
ATOM 9695 C C . GLU D 1 35 ? -7.28702 -61.81377 -6.46861 1.000 22.21210 34 GLU D C 1
ATOM 9696 O O . GLU D 1 35 ? -8.32551 -62.39965 -6.13610 1.000 20.73210 34 GLU D O 1
ATOM 9701 N N . ILE D 1 36 ? -6.07442 -62.29553 -6.17782 1.000 22.40494 35 ILE D N 1
ATOM 9702 C CA . ILE D 1 36 ? -5.93024 -63.56864 -5.46975 1.000 20.64494 35 ILE D CA 1
ATOM 9703 C C . ILE D 1 36 ? -6.53960 -63.47261 -4.07965 1.000 21.83494 35 ILE D C 1
ATOM 9704 O O . ILE D 1 36 ? -7.12394 -64.43912 -3.58045 1.000 19.72494 35 ILE D O 1
ATOM 9709 N N . GLU D 1 37 ? -6.44547 -62.29816 -3.44721 1.000 20.89980 36 GLU D N 1
ATOM 9710 C CA . GLU D 1 37 ? -6.98272 -62.13347 -2.09917 1.000 23.67980 36 GLU D CA 1
ATOM 9711 C C . GLU D 1 37 ? -8.50857 -62.14063 -2.10578 1.000 21.63980 36 GLU D C 1
ATOM 9712 O O . GLU D 1 37 ? -9.14103 -62.83231 -1.29634 1.000 24.05980 36 GLU D O 1
ATOM 9718 N N . VAL D 1 38 ? -9.12183 -61.37855 -3.01453 1.000 20.46463 37 VAL D N 1
ATOM 9719 C CA . VAL D 1 38 ? -10.57791 -61.26937 -3.00422 1.000 19.47463 37 VAL D CA 1
ATOM 9720 C C . VAL D 1 38 ? -11.21718 -62.58461 -3.44864 1.000 22.12463 37 VAL D C 1
ATOM 9721 O O . VAL D 1 38 ? -12.17830 -63.06369 -2.83068 1.000 24.50463 37 VAL D O 1
ATOM 9725 N N . ASN D 1 39 ? -10.67257 -63.21604 -4.49337 1.000 16.94786 38 ASN D N 1
ATOM 9726 C CA . ASN D 1 39 ? -11.26135 -64.45958 -4.98108 1.000 19.70786 38 ASN D CA 1
ATOM 9727 C C . ASN D 1 39 ? -11.10944 -65.60504 -3.99206 1.000 19.55786 38 ASN D C 1
ATOM 9728 O O . ASN D 1 39 ? -11.89591 -66.55703 -4.04228 1.000 20.82786 38 ASN D O 1
ATOM 9733 N N . ARG D 1 40 ? -10.12774 -65.53678 -3.08973 1.000 16.89307 39 ARG D N 1
ATOM 9734 C CA . ARG D 1 40 ? -10.01153 -66.57324 -2.07121 1.000 21.71307 39 ARG D CA 1
ATOM 9735 C C . ARG D 1 40 ? -11.31126 -66.74307 -1.29697 1.000 20.91307 39 ARG D C 1
ATOM 9736 O O . ARG D 1 40 ? -11.65468 -67.86008 -0.90123 1.000 19.75307 39 ARG D O 1
ATOM 9744 N N . LYS D 1 41 ? -12.06153 -65.65633 -1.09901 1.000 19.08148 40 LYS D N 1
ATOM 9745 C CA . LYS D 1 41 ? -13.21995 -65.69300 -0.21118 1.000 21.53148 40 LYS D CA 1
ATOM 9746 C C . LYS D 1 41 ? -14.41589 -66.45111 -0.78413 1.000 21.56148 40 LYS D C 1
ATOM 9747 O O . LYS D 1 41 ? -15.36425 -66.71837 -0.03636 1.000 24.00148 40 LYS D O 1
ATOM 9751 N N . PHE D 1 42 ? -14.41814 -66.79876 -2.07558 1.000 19.15470 41 PHE D N 1
ATOM 9752 C CA . PHE D 1 42 ? -15.43401 -67.70795 -2.60692 1.000 22.25470 41 PHE D CA 1
ATOM 9753 C C . PHE D 1 42 ? -14.80241 -68.95655 -3.20310 1.000 19.27470 41 PHE D C 1
ATOM 9754 O O . PHE D 1 42 ? -15.44988 -69.68043 -3.96349 1.000 20.98470 41 PHE D O 1
ATOM 9762 N N . THR D 1 43 ? -13.55477 -69.22519 -2.85513 1.000 18.81780 42 THR D N 1
ATOM 9763 C CA . THR D 1 43 ? -12.84839 -70.41640 -3.30169 1.000 18.20780 42 THR D CA 1
ATOM 9764 C C . THR D 1 43 ? -12.99658 -71.51566 -2.25827 1.000 21.63780 42 THR D C 1
ATOM 9765 O O . THR D 1 43 ? -12.83148 -71.26277 -1.06338 1.000 21.36780 42 THR D O 1
ATOM 9769 N N . GLU D 1 44 ? -13.32045 -72.72535 -2.70567 1.000 17.92076 43 GLU D N 1
ATOM 9770 C CA . GLU D 1 44 ? -13.33619 -73.90433 -1.84748 1.000 21.21076 43 GLU D CA 1
ATOM 9771 C C . GLU D 1 44 ? -12.10648 -74.71922 -2.20530 1.000 20.02076 43 GLU D C 1
ATOM 9772 O O . GLU D 1 44 ? -11.99838 -75.21612 -3.33194 1.000 18.47076 43 GLU D O 1
ATOM 9778 N N . LEU D 1 45 ? -11.17539 -74.83729 -1.25395 1.000 19.44986 44 LEU D N 1
ATOM 9779 C CA . LEU D 1 45 ? -9.90378 -75.49757 -1.53556 1.000 18.19986 44 LEU D CA 1
ATOM 9780 C C . LEU D 1 45 ? -10.10004 -76.91681 -2.04044 1.000 18.43986 44 LEU D C 1
ATOM 9781 O O . LEU D 1 45 ? -9.32487 -77.38600 -2.88086 1.000 19.47986 44 LEU D O 1
ATOM 9786 N N . ASP D 1 46 ? -11.12346 -77.62076 -1.54850 1.000 21.58717 45 ASP D N 1
ATOM 9787 C CA . ASP D 1 46 ? -11.32068 -78.99654 -1.98640 1.000 19.12717 45 ASP D CA 1
ATOM 9788 C C . ASP D 1 46 ? -11.79221 -79.09709 -3.43344 1.000 21.37717 45 ASP D C 1
ATOM 9789 O O . ASP D 1 46 ? -11.76192 -80.19674 -3.99187 1.000 18.21717 45 ASP D O 1
ATOM 9794 N N . ARG D 1 47 ? -12.21599 -77.99342 -4.05413 1.000 18.38597 46 ARG D N 1
ATOM 9795 C CA . ARG D 1 47 ? -12.56791 -77.99253 -5.46937 1.000 17.98597 46 ARG D CA 1
ATOM 9796 C C . ARG D 1 47 ? -11.41113 -77.58175 -6.37042 1.000 19.57597 46 ARG D C 1
ATOM 9797 O O . ARG D 1 47 ? -11.57260 -77.56717 -7.59481 1.000 17.03597 46 ARG D O 1
ATOM 9805 N N . MET D 1 48 ? -10.26066 -77.24338 -5.80356 1.000 19.04227 47 MET D N 1
ATOM 9806 C CA . MET D 1 48 ? -9.09710 -76.80974 -6.56808 1.000 18.54227 47 MET D CA 1
ATOM 9807 C C . MET D 1 48 ? -8.10108 -77.96180 -6.57376 1.000 19.80227 47 MET D C 1
ATOM 9808 O O . MET D 1 48 ? -7.43541 -78.21268 -5.56763 1.000 20.19227 47 MET D O 1
ATOM 9813 N N . ILE D 1 49 ? -8.00066 -78.65561 -7.70342 1.000 17.38406 48 ILE D N 1
ATOM 9814 C CA . ILE D 1 49 ? -7.09280 -79.77971 -7.85002 1.000 17.36406 48 ILE D CA 1
ATOM 9815 C C . ILE D 1 49 ? -5.92694 -79.37534 -8.74380 1.000 19.21406 48 ILE D C 1
ATOM 9816 O O . ILE D 1 49 ? -5.89186 -78.28818 -9.31907 1.000 18.66406 48 ILE D O 1
ATOM 9821 N N . GLY D 1 50 ? -4.95051 -80.26353 -8.83204 1.000 17.76749 49 GLY D N 1
ATOM 9822 C CA . GLY D 1 50 ? -3.78430 -80.01715 -9.65138 1.000 18.28749 49 GLY D CA 1
ATOM 9823 C C . GLY D 1 50 ? -2.77609 -81.12419 -9.44974 1.000 20.75749 49 GLY D C 1
ATOM 9824 O O . GLY D 1 50 ? -3.00269 -82.07409 -8.69581 1.000 21.45749 49 GLY D O 1
ATOM 9825 N N . PHE D 1 51 ? -1.66250 -80.99527 -10.16280 1.000 18.42965 50 PHE D N 1
ATOM 9826 C CA . PHE D 1 51 ? -0.52131 -81.88649 -10.00892 1.000 21.97965 50 PHE D CA 1
ATOM 9827 C C . PHE D 1 51 ? 0.63894 -81.12420 -9.39105 1.000 22.65965 50 PHE D C 1
ATOM 9828 O O . PHE D 1 51 ? 0.92308 -79.98701 -9.77787 1.000 17.38965 50 PHE D O 1
ATOM 9836 N N . HIS D 1 52 ? 1.30594 -81.76480 -8.43582 1.000 20.30468 51 HIS D N 1
ATOM 9837 C CA . HIS D 1 52 ? 2.40438 -81.17589 -7.68305 1.000 23.98468 51 HIS D CA 1
ATOM 9838 C C . HIS D 1 52 ? 3.57750 -82.13841 -7.76726 1.000 27.22468 51 HIS D C 1
ATOM 9839 O O . HIS D 1 52 ? 3.39858 -83.34234 -7.55882 1.000 29.22468 51 HIS D O 1
ATOM 9846 N N . ASP D 1 53 ? 4.76532 -81.62633 -8.09348 1.000 28.27486 52 ASP D N 1
ATOM 9847 C CA . ASP D 1 53 ? 5.92606 -82.48763 -8.29807 1.000 31.62486 52 ASP D CA 1
ATOM 9848 C C . ASP D 1 53 ? 6.80356 -82.61837 -7.05596 1.000 30.57486 52 ASP D C 1
ATOM 9849 O O . ASP D 1 53 ? 7.92460 -83.12310 -7.15600 1.000 32.80486 52 ASP D O 1
ATOM 9854 N N . GLY D 1 54 ? 6.31805 -82.19312 -5.89351 1.000 33.44522 53 GLY D N 1
ATOM 9855 C CA . GLY D 1 54 ? 7.12920 -82.18341 -4.69154 1.000 36.35522 53 GLY D CA 1
ATOM 9856 C C . GLY D 1 54 ? 7.66921 -80.80280 -4.37320 1.000 40.71522 53 GLY D C 1
ATOM 9857 O O . GLY D 1 54 ? 7.63018 -80.35968 -3.22082 1.000 44.17522 53 GLY D O 1
ATOM 9858 N N . LYS D 1 55 ? 8.16688 -80.10807 -5.39570 1.000 35.00500 54 LYS D N 1
ATOM 9859 C CA . LYS D 1 55 ? 8.71761 -78.76715 -5.24278 1.000 38.03500 54 LYS D CA 1
ATOM 9860 C C . LYS D 1 55 ? 7.74122 -77.65614 -5.61457 1.000 34.31500 54 LYS D C 1
ATOM 9861 O O . LYS D 1 55 ? 7.82941 -76.56452 -5.04312 1.000 32.77500 54 LYS D O 1
ATOM 9863 N N . LYS D 1 56 ? 6.81932 -77.89162 -6.55152 1.000 30.90383 55 LYS D N 1
ATOM 9864 C CA . LYS D 1 56 ? 5.87885 -76.85179 -6.95851 1.000 29.84383 55 LYS D CA 1
ATOM 9865 C C . LYS D 1 56 ? 4.69323 -77.48323 -7.67833 1.000 26.55383 55 LYS D C 1
ATOM 9866 O O . LYS D 1 56 ? 4.72809 -78.64379 -8.08578 1.000 24.64383 55 LYS D O 1
ATOM 9872 N N . TRP D 1 57 ? 3.64303 -76.68390 -7.84065 1.000 27.24969 56 TRP D N 1
ATOM 9873 C CA . TRP D 1 57 ? 2.51075 -77.07988 -8.66748 1.000 24.42969 56 TRP D CA 1
ATOM 9874 C C . TRP D 1 57 ? 2.90533 -77.00672 -10.13464 1.000 21.70969 56 TRP D C 1
ATOM 9875 O O . TRP D 1 57 ? 3.44832 -75.99162 -10.58266 1.000 22.12969 56 TRP D O 1
ATOM 9886 N N . VAL D 1 58 ? 2.64126 -78.07859 -10.88460 1.000 19.69370 57 VAL D N 1
ATOM 9887 C CA . VAL D 1 58 ? 2.90594 -78.11081 -12.32135 1.000 19.25370 57 VAL D CA 1
ATOM 9888 C C . VAL D 1 58 ? 1.63400 -78.21605 -13.14673 1.000 19.72370 57 VAL D C 1
ATOM 9889 O O . VAL D 1 58 ? 1.71581 -78.28697 -14.38075 1.000 15.48370 57 VAL D O 1
ATOM 9893 N N . ALA D 1 59 ? 0.46459 -78.25120 -12.50942 1.000 16.78371 58 ALA D N 1
ATOM 9894 C CA . ALA D 1 59 ? -0.81224 -78.21344 -13.21335 1.000 17.13371 58 ALA D CA 1
ATOM 9895 C C . ALA D 1 59 ? -1.88793 -77.83627 -12.21271 1.000 17.50371 58 ALA D C 1
ATOM 9896 O O . ALA D 1 59 ? -1.79178 -78.18557 -11.03433 1.000 18.62371 58 ALA D O 1
ATOM 9898 N N . THR D 1 60 ? -2.91012 -77.12189 -12.69531 1.000 13.61974 59 THR D N 1
ATOM 9899 C CA . THR D 1 60 ? -4.03826 -76.68658 -11.87846 1.000 14.83974 59 THR D CA 1
ATOM 9900 C C . THR D 1 60 ? -5.34497 -76.86513 -12.64566 1.000 15.77974 59 THR D C 1
ATOM 9901 O O . THR D 1 60 ? -5.37246 -76.80553 -13.87653 1.000 14.69974 59 THR D O 1
ATOM 9905 N N . THR D 1 61 ? -6.43237 -77.04956 -11.89652 1.000 12.57722 60 THR D N 1
ATOM 9906 C CA . THR D 1 61 ? -7.79237 -77.07036 -12.43740 1.000 15.46722 60 THR D CA 1
ATOM 9907 C C . THR D 1 61 ? -8.74800 -76.89094 -11.26528 1.000 14.28722 60 THR D C 1
ATOM 9908 O O . THR D 1 61 ? -8.62548 -77.60553 -10.26647 1.000 16.59722 60 THR D O 1
ATOM 9912 N N . GLY D 1 62 ? -9.69101 -75.94731 -11.37286 1.000 13.68253 61 GLY D N 1
ATOM 9913 C CA . GLY D 1 62 ? -10.57639 -75.65553 -10.26423 1.000 16.54253 61 GLY D CA 1
ATOM 9914 C C . GLY D 1 62 ? -12.00171 -75.39833 -10.71562 1.000 13.36253 61 GLY D C 1
ATOM 9915 O O . GLY D 1 62 ? -12.29389 -75.31667 -11.90693 1.000 12.75253 61 GLY D O 1
ATOM 9916 N N . ALA D 1 63 ? -12.88927 -75.26546 -9.72930 1.000 12.15199 62 ALA D N 1
ATOM 9917 C CA . ALA D 1 63 ? -14.27331 -74.90659 -9.99579 1.000 12.95199 62 ALA D CA 1
ATOM 9918 C C . ALA D 1 63 ? -14.81578 -74.15385 -8.79286 1.000 16.15199 62 ALA D C 1
ATOM 9919 O O . ALA D 1 63 ? -14.48354 -74.48470 -7.65067 1.000 16.66199 62 ALA D O 1
ATOM 9921 N N . PHE D 1 64 ? -15.62292 -73.12493 -9.06359 1.000 13.76978 63 PHE D N 1
ATOM 9922 C CA . PHE D 1 64 ? -16.40005 -72.42588 -8.05220 1.000 13.58978 63 PHE D CA 1
ATOM 9923 C C . PHE D 1 64 ? -17.81644 -72.98184 -8.03889 1.000 17.89978 63 PHE D C 1
ATOM 9924 O O . PHE D 1 64 ? -18.36320 -73.34080 -9.08532 1.000 13.34978 63 PHE D O 1
ATOM 9932 N N . SER D 1 65 ? -18.41800 -73.03366 -6.84970 1.000 16.16337 64 SER D N 1
ATOM 9933 C CA . SER D 1 65 ? -19.83061 -73.39505 -6.74170 1.000 17.28337 64 SER D CA 1
ATOM 9934 C C . SER D 1 65 ? -20.65532 -72.15458 -7.03894 1.000 17.24337 64 SER D C 1
ATOM 9935 O O . SER D 1 65 ? -20.73515 -71.23711 -6.21362 1.000 18.74337 64 SER D O 1
ATOM 9938 N N . ARG D 1 66 ? -21.25108 -72.10610 -8.21935 1.000 15.26984 65 ARG D N 1
ATOM 9939 C CA . ARG D 1 66 ? -22.08560 -70.97700 -8.59625 1.000 16.33984 65 ARG D CA 1
ATOM 9940 C C . ARG D 1 66 ? -23.48708 -71.47469 -8.93099 1.000 15.80984 65 ARG D C 1
ATOM 9941 O O . ARG D 1 66 ? -23.79222 -72.66003 -8.82101 1.000 14.68984 65 ARG D O 1
ATOM 9949 N N . HIS D 1 67 ? -24.34603 -70.54507 -9.32635 1.000 14.02774 66 HIS D N 1
ATOM 9950 C CA . HIS D 1 67 ? -25.68809 -70.87020 -9.77849 1.000 17.55774 66 HIS D CA 1
ATOM 9951 C C . HIS D 1 67 ? -25.96856 -70.02093 -11.00161 1.000 16.08774 66 HIS D C 1
ATOM 9952 O O . HIS D 1 67 ? -25.54791 -68.86126 -11.05768 1.000 15.80774 66 HIS D O 1
ATOM 9959 N N . VAL D 1 68 ? -26.66542 -70.59093 -11.97886 1.000 10.58084 67 VAL D N 1
ATOM 9960 C CA . VAL D 1 68 ? -26.84062 -69.93957 -13.27079 1.000 13.04084 67 VAL D CA 1
ATOM 9961 C C . VAL D 1 68 ? -28.32183 -69.90459 -13.62789 1.000 16.12084 67 VAL D C 1
ATOM 9962 O O . VAL D 1 68 ? -29.07424 -70.83354 -13.30683 1.000 15.33084 67 VAL D O 1
ATOM 9966 N N . VAL D 1 69 ? -28.73939 -68.80940 -14.26770 1.000 10.94245 68 VAL D N 1
ATOM 9967 C CA . VAL D 1 69 ? -30.09172 -68.67639 -14.80052 1.000 11.90245 68 VAL D CA 1
ATOM 9968 C C . VAL D 1 69 ? -30.19457 -69.45321 -16.10243 1.000 13.88245 68 VAL D C 1
ATOM 9969 O O . VAL D 1 69 ? -29.39797 -69.24960 -17.02480 1.000 12.16245 68 VAL D O 1
ATOM 9973 N N . LEU D 1 70 ? -31.18419 -70.32001 -16.18913 1.000 14.23653 69 LEU D N 1
ATOM 9974 C CA . LEU D 1 70 ? -31.50166 -71.05467 -17.39697 1.000 11.18653 69 LEU D CA 1
ATOM 9975 C C . LEU D 1 70 ? -32.64034 -70.38430 -18.14643 1.000 14.12653 69 LEU D C 1
ATOM 9976 O O . LEU D 1 70 ? -33.38213 -69.57280 -17.57795 1.000 14.56653 69 LEU D O 1
ATOM 9981 N N . PRO D 1 71 ? -32.81277 -70.70244 -19.43142 1.000 14.69806 70 PRO D N 1
ATOM 9982 C CA . PRO D 1 71 ? -34.01294 -70.24521 -20.14729 1.000 13.74806 70 PRO D CA 1
ATOM 9983 C C . PRO D 1 71 ? -35.25838 -70.64119 -19.37355 1.000 16.87806 70 PRO D C 1
ATOM 9984 O O . PRO D 1 71 ? -35.42400 -71.80210 -18.99195 1.000 12.69806 70 PRO D O 1
ATOM 9988 N N . GLY D 1 72 ? -36.12943 -69.65975 -19.12887 1.000 18.40026 71 GLY D N 1
ATOM 9989 C CA . GLY D 1 72 ? -37.30171 -69.83067 -18.29361 1.000 16.09026 71 GLY D CA 1
ATOM 9990 C C . GLY D 1 72 ? -37.17059 -69.21498 -16.91499 1.000 21.29026 71 GLY D C 1
ATOM 9991 O O . GLY D 1 72 ? -38.18975 -68.95657 -16.26424 1.000 18.73026 71 GLY D O 1
ATOM 9992 N N . GLY D 1 73 ? -35.94579 -68.97409 -16.45455 1.000 16.59780 72 GLY D N 1
ATOM 9993 C CA . GLY D 1 73 ? -35.70317 -68.27142 -15.21021 1.000 13.69780 72 GLY D CA 1
ATOM 9994 C C . GLY D 1 73 ? -35.26286 -69.13819 -14.04890 1.000 15.42780 72 GLY D C 1
ATOM 9995 O O . GLY D 1 73 ? -34.90978 -68.58710 -13.00220 1.000 18.84780 72 GLY D O 1
ATOM 9996 N N . ALA D 1 74 ? -35.27480 -70.46552 -14.17895 1.000 14.99786 73 ALA D N 1
ATOM 9997 C CA . ALA D 1 74 ? -34.76701 -71.31283 -13.10454 1.000 13.91786 73 ALA D CA 1
ATOM 9998 C C . ALA D 1 74 ? -33.29855 -70.99993 -12.82695 1.000 16.22786 73 ALA D C 1
ATOM 9999 O O . ALA D 1 74 ? -32.52873 -70.70992 -13.74362 1.000 16.79786 73 ALA D O 1
ATOM 10001 N N . VAL D 1 75 ? -32.90795 -71.06762 -11.55442 1.000 15.90648 74 VAL D N 1
ATOM 10002 C CA . VAL D 1 75 ? -31.54111 -70.78510 -11.12111 1.000 14.55648 74 VAL D CA 1
ATOM 10003 C C . VAL D 1 75 ? -30.99657 -72.06976 -10.51248 1.000 20.74648 74 VAL D C 1
ATOM 10004 O O . VAL D 1 75 ? -31.49488 -72.52319 -9.47479 1.000 20.95648 74 VAL D O 1
ATOM 10008 N N . VAL D 1 76 ? -29.98835 -72.66462 -11.15210 1.000 16.06516 75 VAL D N 1
ATOM 10009 C CA . VAL D 1 76 ? -29.54487 -74.01172 -10.78222 1.000 13.69516 75 VAL D CA 1
ATOM 10010 C C . VAL D 1 76 ? -28.05114 -74.03977 -10.47252 1.000 15.26516 75 VAL D C 1
ATOM 10011 O O . VAL D 1 76 ? -27.28242 -73.22198 -11.00303 1.000 13.69516 75 VAL D O 1
ATOM 10015 N N . PRO D 1 77 ? -27.59811 -74.95763 -9.62404 1.000 15.55502 76 PRO D N 1
ATOM 10016 C CA . PRO D 1 77 ? -26.15958 -75.06833 -9.36352 1.000 16.52502 76 PRO D CA 1
ATOM 10017 C C . PRO D 1 77 ? -25.37227 -75.39522 -10.62570 1.000 15.53502 76 PRO D C 1
ATOM 10018 O O . PRO D 1 77 ? -25.80709 -76.16896 -11.48269 1.000 13.78502 76 PRO D O 1
ATOM 10022 N N . VAL D 1 78 ? -24.20429 -74.77899 -10.74041 1.000 16.67891 77 VAL D N 1
ATOM 10023 C CA . VAL D 1 78 ? -23.32042 -75.01225 -11.87218 1.000 15.17891 77 VAL D CA 1
ATOM 10024 C C . VAL D 1 78 ? -21.88877 -74.98068 -11.36863 1.000 13.81891 77 VAL D C 1
ATOM 10025 O O . VAL D 1 78 ? -21.54483 -74.18199 -10.49111 1.000 15.12891 77 VAL D O 1
ATOM 10029 N N . ALA D 1 79 ? -21.06617 -75.87929 -11.89400 1.000 10.72421 78 ALA D N 1
ATOM 10030 C CA . ALA D 1 79 ? -19.63001 -75.80937 -11.66476 1.000 14.22421 78 ALA D CA 1
ATOM 10031 C C . ALA D 1 79 ? -19.03738 -74.73870 -12.57424 1.000 15.33421 78 ALA D C 1
ATOM 10032 O O . ALA D 1 79 ? -19.08351 -74.87138 -13.80156 1.000 13.16421 78 ALA D O 1
ATOM 10034 N N . ALA D 1 80 ? -18.48372 -73.68423 -11.98065 1.000 12.00993 79 ALA D N 1
ATOM 10035 C CA . ALA D 1 80 ? -17.87258 -72.59833 -12.74615 1.000 11.77993 79 ALA D CA 1
ATOM 10036 C C . ALA D 1 80 ? -16.37544 -72.89132 -12.78488 1.000 12.58993 79 ALA D C 1
ATOM 10037 O O . ALA D 1 80 ? -15.62318 -72.55452 -11.86845 1.000 11.56993 79 ALA D O 1
ATOM 10039 N N . VAL D 1 81 ? -15.95807 -73.56189 -13.85827 1.000 10.96300 80 VAL D N 1
ATOM 10040 C CA . VAL D 1 81 ? -14.60153 -74.07605 -13.98065 1.000 12.25300 80 VAL D CA 1
ATOM 10041 C C . VAL D 1 81 ? -13.62359 -72.93253 -14.23888 1.000 11.35300 80 VAL D C 1
ATOM 10042 O O . VAL D 1 81 ? -13.91796 -71.98644 -14.98656 1.000 11.84300 80 VAL D O 1
ATOM 10046 N N . THR D 1 82 ? -12.45418 -73.00966 -13.60085 1.000 11.71251 81 THR D N 1
ATOM 10047 C CA . THR D 1 82 ? -11.53416 -71.88715 -13.50070 1.000 13.21251 81 THR D CA 1
ATOM 10048 C C . THR D 1 82 ? -10.11979 -72.41796 -13.30164 1.000 15.61251 81 THR D C 1
ATOM 10049 O O . THR D 1 82 ? -9.92202 -73.58770 -12.96674 1.000 12.24251 81 THR D O 1
ATOM 10053 N N . ALA D 1 83 ? -9.13372 -71.54116 -13.53001 1.000 12.93021 82 ALA D N 1
ATOM 10054 C CA . ALA D 1 83 ? -7.73092 -71.78710 -13.16869 1.000 13.86021 82 ALA D CA 1
ATOM 10055 C C . ALA D 1 83 ? -7.18386 -73.09746 -13.75232 1.000 13.74021 82 ALA D C 1
ATOM 10056 O O . ALA D 1 83 ? -6.52464 -73.88877 -13.07163 1.000 15.08021 82 ALA D O 1
ATOM 10058 N N . VAL D 1 84 ? -7.41004 -73.30308 -15.04251 1.000 10.11451 83 VAL D N 1
ATOM 10059 C CA . VAL D 1 84 ? -6.94262 -74.50193 -15.73045 1.000 11.84451 83 VAL D CA 1
ATOM 10060 C C . VAL D 1 84 ? -5.59579 -74.19866 -16.38169 1.000 14.45451 83 VAL D C 1
ATOM 10061 O O . VAL D 1 84 ? -5.53349 -73.41894 -17.33100 1.000 12.20451 83 VAL D O 1
ATOM 10065 N N . THR D 1 85 ? -4.51658 -74.80728 -15.88285 1.000 11.57510 84 THR D N 1
ATOM 10066 C CA . THR D 1 85 ? -3.19560 -74.61296 -16.47715 1.000 13.15510 84 THR D CA 1
ATOM 10067 C C . THR D 1 85 ? -2.38626 -75.89030 -16.35439 1.000 15.71510 84 THR D C 1
ATOM 10068 O O . THR D 1 85 ? -2.60983 -76.71030 -15.46101 1.000 14.73510 84 THR D O 1
ATOM 10072 N N . VAL D 1 86 ? -1.41269 -76.02491 -17.25057 1.000 13.44774 85 VAL D N 1
ATOM 10073 C CA . VAL D 1 86 ? -0.36008 -77.02618 -17.14654 1.000 13.60774 85 VAL D CA 1
ATOM 10074 C C . VAL D 1 86 ? 0.95518 -76.33369 -17.46513 1.000 14.82774 85 VAL D C 1
ATOM 10075 O O . VAL D 1 86 ? 1.05673 -75.62052 -18.46777 1.000 14.64774 85 VAL D O 1
ATOM 10079 N N . SER D 1 87 ? 1.95893 -76.54115 -16.61981 1.000 14.10000 86 SER D N 1
ATOM 10080 C CA . SER D 1 87 ? 3.24427 -75.88737 -16.81944 1.000 17.60000 86 SER D CA 1
ATOM 10081 C C . SER D 1 87 ? 3.86503 -76.28656 -18.16026 1.000 15.77000 86 SER D C 1
ATOM 10082 O O . SER D 1 87 ? 3.66213 -77.40564 -18.64228 1.000 14.88000 86 SER D O 1
ATOM 10085 N N . PRO D 1 88 ? 4.63577 -75.38477 -18.78268 1.000 15.28172 87 PRO D N 1
ATOM 10086 C CA . PRO D 1 88 ? 5.23706 -75.70419 -20.09032 1.000 13.88172 87 PRO D CA 1
ATOM 10087 C C . PRO D 1 88 ? 6.23213 -76.85933 -20.04500 1.000 16.85172 87 PRO D C 1
ATOM 10088 O O . PRO D 1 88 ? 6.55758 -77.42074 -21.10156 1.000 15.92172 87 PRO D O 1
ATOM 10092 N N . THR D 1 89 ? 6.72076 -77.22851 -18.85884 1.000 14.25134 88 THR D N 1
ATOM 10093 C CA . THR D 1 89 ? 7.59390 -78.38072 -18.68110 1.000 16.83134 88 THR D CA 1
ATOM 10094 C C . THR D 1 89 ? 6.84251 -79.70531 -18.68082 1.000 19.83134 88 THR D C 1
ATOM 10095 O O . THR D 1 89 ? 7.47777 -80.75723 -18.81721 1.000 17.09134 88 THR D O 1
ATOM 10099 N N . HIS D 1 90 ? 5.51422 -79.68597 -18.53785 1.000 17.23351 89 HIS D N 1
ATOM 10100 C CA . HIS D 1 90 ? 4.73004 -80.91025 -18.41526 1.000 15.64351 89 HIS D CA 1
ATOM 10101 C C . HIS D 1 90 ? 3.57122 -80.96977 -19.40597 1.000 18.86351 89 HIS D C 1
ATOM 10102 O O . HIS D 1 90 ? 2.73806 -81.87591 -19.30511 1.000 18.27351 89 HIS D O 1
ATOM 10109 N N . ARG D 1 91 ? 3.50277 -80.04267 -20.36174 1.000 14.55520 90 ARG D N 1
ATOM 10110 C CA . ARG D 1 91 ? 2.37614 -79.95910 -21.28072 1.000 14.59520 90 ARG D CA 1
ATOM 10111 C C . ARG D 1 91 ? 2.38321 -81.09623 -22.30700 1.000 18.14520 90 ARG D C 1
ATOM 10112 O O . ARG D 1 91 ? 3.41546 -81.70116 -22.61132 1.000 17.29520 90 ARG D O 1
ATOM 10120 N N . ARG D 1 92 ? 1.19307 -81.34990 -22.86059 1.000 13.20304 91 ARG D N 1
ATOM 10121 C CA . ARG D 1 92 ? 0.95453 -82.34363 -23.91123 1.000 12.97304 91 ARG D CA 1
ATOM 10122 C C . ARG D 1 92 ? 1.37080 -83.74648 -23.47039 1.000 16.98304 91 ARG D C 1
ATOM 10123 O O . ARG D 1 92 ? 1.85253 -84.55282 -24.26683 1.000 17.02304 91 ARG D O 1
ATOM 10131 N N A ARG D 1 93 ? 1.17361 -84.03635 -22.18435 0.958 18.59675 92 ARG D N 1
ATOM 10132 N N B ARG D 1 93 ? 1.16963 -84.03607 -22.18503 0.042 18.56675 92 ARG D N 1
ATOM 10133 C CA A ARG D 1 93 ? 1.38136 -85.36613 -21.62102 0.958 19.92675 92 ARG D CA 1
ATOM 10134 C CA B ARG D 1 93 ? 1.38077 -85.36492 -21.62622 0.042 20.00675 92 ARG D CA 1
ATOM 10135 C C A ARG D 1 93 ? 0.10474 -85.93539 -21.01318 0.958 19.86675 92 ARG D C 1
ATOM 10136 C C B ARG D 1 93 ? 0.10385 -85.94156 -21.02945 0.042 19.88675 92 ARG D C 1
ATOM 10137 O O A ARG D 1 93 ? 0.15609 -86.96804 -20.33037 0.958 20.56675 92 ARG D O 1
ATOM 10138 O O B ARG D 1 93 ? 0.15578 -86.98531 -20.36800 0.042 20.60675 92 ARG D O 1
ATOM 10143 N N . GLY D 1 94 ? -1.03762 -85.29173 -21.24414 1.000 19.05612 93 GLY D N 1
ATOM 10144 C CA . GLY D 1 94 ? -2.30277 -85.78674 -20.75316 1.000 17.58612 93 GLY D CA 1
ATOM 10145 C C . GLY D 1 94 ? -2.71065 -85.29185 -19.38540 1.000 17.45612 93 GLY D C 1
ATOM 10146 O O . GLY D 1 94 ? -3.72401 -85.76442 -18.85960 1.000 15.44612 93 GLY D O 1
ATOM 10147 N N . LEU D 1 95 ? -1.97092 -84.34791 -18.79349 1.000 13.15036 94 LEU D N 1
ATOM 10148 C CA . LEU D 1 95 ? -2.32873 -83.88742 -17.45523 1.000 12.68036 94 LEU D CA 1
ATOM 10149 C C . LEU D 1 95 ? -3.69139 -83.19313 -17.44217 1.000 16.26036 94 LEU D C 1
ATOM 10150 O O . LEU D 1 95 ? -4.50233 -83.43065 -16.53798 1.000 14.61036 94 LEU D O 1
ATOM 10155 N N . LEU D 1 96 ? -3.96110 -82.31659 -18.41971 1.000 14.10441 95 LEU D N 1
ATOM 10156 C CA . LEU D 1 96 ? -5.28998 -81.70645 -18.48711 1.000 13.26441 95 LEU D CA 1
ATOM 10157 C C . LEU D 1 96 ? -6.37045 -82.77665 -18.59749 1.000 12.94441 95 LEU D C 1
ATOM 10158 O O . LEU D 1 96 ? -7.36207 -82.74897 -17.86244 1.000 12.69441 95 LEU D O 1
ATOM 10163 N N . THR D 1 97 ? -6.18339 -83.73621 -19.50593 1.000 13.36659 96 THR D N 1
ATOM 10164 C CA . THR D 1 97 ? -7.18465 -84.78224 -19.70636 1.000 15.29659 96 THR D CA 1
ATOM 10165 C C . THR D 1 97 ? -7.50410 -85.49375 -18.39781 1.000 16.25659 96 THR D C 1
ATOM 10166 O O . THR D 1 97 ? -8.67377 -85.76736 -18.09745 1.000 14.71659 96 THR D O 1
ATOM 10170 N N . THR D 1 98 ? -6.47864 -85.75305 -17.58134 1.000 13.88135 97 THR D N 1
ATOM 10171 C CA . THR D 1 98 ? -6.69585 -86.43407 -16.30802 1.000 16.84135 97 THR D CA 1
ATOM 10172 C C . THR D 1 98 ? -7.47315 -85.55461 -15.33903 1.000 16.55135 97 THR D C 1
ATOM 10173 O O . THR D 1 98 ? -8.41649 -86.01976 -14.68897 1.000 16.01135 97 THR D O 1
ATOM 10177 N N . MET D 1 99 ? -7.10252 -84.27644 -15.23633 1.000 15.88301 98 MET D N 1
ATOM 10178 C CA . MET D 1 99 ? -7.83518 -83.37313 -14.35652 1.000 14.18301 98 MET D CA 1
ATOM 10179 C C . MET D 1 99 ? -9.29272 -83.24680 -14.78798 1.000 14.45301 98 MET D C 1
ATOM 10180 O O . MET D 1 99 ? -10.18964 -83.12694 -13.94322 1.000 14.01301 98 MET D O 1
ATOM 10185 N N . MET D 1 100 ? -9.54829 -83.26291 -16.10250 1.000 13.15487 99 MET D N 1
ATOM 10186 C CA . MET D 1 100 ? -10.92089 -83.16141 -16.59199 1.000 15.12487 99 MET D CA 1
ATOM 10187 C C . MET D 1 100 ? -11.73809 -84.39096 -16.19538 1.000 13.43487 99 MET D C 1
ATOM 10188 O O . MET D 1 100 ? -12.91038 -84.27157 -15.81449 1.000 14.34487 99 MET D O 1
ATOM 10193 N N . ARG D 1 101 ? -11.14135 -85.58054 -16.28113 1.000 15.33099 100 ARG D N 1
ATOM 10194 C CA . ARG D 1 101 ? -11.84005 -86.78024 -15.82111 1.000 13.78099 100 ARG D CA 1
ATOM 10195 C C . ARG D 1 101 ? -12.18777 -86.67799 -14.34523 1.000 17.38099 100 ARG D C 1
ATOM 10196 O O . ARG D 1 101 ? -13.33500 -86.92141 -13.94916 1.000 18.05099 100 ARG D O 1
ATOM 10204 N N . HIS D 1 102 ? -11.20269 -86.32641 -13.51131 1.000 18.20070 101 HIS D N 1
ATOM 10205 C CA . HIS D 1 102 ? -11.45758 -86.19867 -12.07935 1.000 19.16070 101 HIS D CA 1
ATOM 10206 C C . HIS D 1 102 ? -12.51264 -85.13793 -11.81154 1.000 18.88070 101 HIS D C 1
ATOM 10207 O O . HIS D 1 102 ? -13.49321 -85.38463 -11.10054 1.000 19.64070 101 HIS D O 1
ATOM 10214 N N . GLN D 1 103 ? -12.33749 -83.95035 -12.39591 1.000 16.34294 102 GLN D N 1
ATOM 10215 C CA . GLN D 1 103 ? -13.23231 -82.84200 -12.08666 1.000 12.97294 102 GLN D CA 1
ATOM 10216 C C . GLN D 1 103 ? -14.66066 -83.13241 -12.52654 1.000 15.34294 102 GLN D C 1
ATOM 10217 O O . GLN D 1 103 ? -15.60669 -82.88436 -11.77232 1.000 17.16294 102 GLN D O 1
ATOM 10223 N N . LEU D 1 104 ? -14.84508 -83.67596 -13.73083 1.000 14.75881 103 LEU D N 1
ATOM 10224 C CA . LEU D 1 104 ? -16.20402 -83.94457 -14.19516 1.000 14.17881 103 LEU D CA 1
ATOM 10225 C C . LEU D 1 104 ? -16.89420 -84.99877 -13.32772 1.000 17.36881 103 LEU D C 1
ATOM 10226 O O . LEU D 1 104 ? -18.10271 -84.91282 -13.08174 1.000 16.41881 103 LEU D O 1
ATOM 10231 N N . ALA D 1 105 ? -16.14383 -85.99534 -12.84523 1.000 17.37779 104 ALA D N 1
ATOM 10232 C CA . ALA D 1 105 ? -16.71584 -86.93347 -11.88367 1.000 18.30779 104 ALA D CA 1
ATOM 10233 C C . ALA D 1 105 ? -17.05668 -86.23359 -10.57472 1.000 19.95779 104 ALA D C 1
ATOM 10234 O O . ALA D 1 105 ? -18.10097 -86.51101 -9.96755 1.000 17.84779 104 ALA D O 1
ATOM 10236 N N . ASP D 1 106 ? -16.19923 -85.30449 -10.13799 1.000 18.59046 105 ASP D N 1
ATOM 10237 C CA . ASP D 1 106 ? -16.45609 -84.56759 -8.90429 1.000 18.66046 105 ASP D CA 1
ATOM 10238 C C . ASP D 1 106 ? -17.70416 -83.70176 -9.03336 1.000 19.26046 105 ASP D C 1
ATOM 10239 O O . ASP D 1 106 ? -18.55538 -83.67238 -8.13522 1.000 18.88046 105 ASP D O 1
ATOM 10244 N N . ILE D 1 107 ? -17.82451 -82.98477 -10.15246 1.000 18.17651 106 ILE D N 1
ATOM 10245 C CA . ILE D 1 107 ? -19.01282 -82.17648 -10.41511 1.000 16.15651 106 ILE D CA 1
ATOM 10246 C C . ILE D 1 107 ? -20.26935 -83.03914 -10.35537 1.000 18.44651 106 ILE D C 1
ATOM 10247 O O . ILE D 1 107 ? -21.26822 -82.66950 -9.73047 1.000 15.97651 106 ILE D O 1
ATOM 10252 N N . ARG D 1 108 ? -20.23484 -84.20747 -11.00008 1.000 19.85758 107 ARG D N 1
ATOM 10253 C CA . ARG D 1 108 ? -21.39563 -85.09228 -10.97988 1.000 20.26758 107 ARG D CA 1
ATOM 10254 C C . ARG D 1 108 ? -21.78368 -85.45626 -9.54854 1.000 21.71758 107 ARG D C 1
ATOM 10255 O O . ARG D 1 108 ? -22.95599 -85.35135 -9.16062 1.000 23.62758 107 ARG D O 1
ATOM 10263 N N . SER D 1 109 ? -20.80178 -85.85755 -8.73870 1.000 21.52071 108 SER D N 1
ATOM 10264 C CA . SER D 1 109 ? -21.08763 -86.29881 -7.37929 1.000 25.38071 108 SER D CA 1
ATOM 10265 C C . SER D 1 109 ? -21.61190 -85.17114 -6.49779 1.000 23.59071 108 SER D C 1
ATOM 10266 O O . SER D 1 109 ? -22.28026 -85.44611 -5.49842 1.000 23.37071 108 SER D O 1
ATOM 10269 N N . ARG D 1 110 ? -21.33857 -83.91412 -6.84044 1.000 22.79816 109 ARG D N 1
ATOM 10270 C CA . ARG D 1 110 ? -21.86046 -82.78775 -6.07537 1.000 20.75816 109 ARG D CA 1
ATOM 10271 C C . ARG D 1 110 ? -23.27849 -82.40713 -6.47170 1.000 21.20816 109 ARG D C 1
ATOM 10272 O O . ARG D 1 110 ? -23.81160 -81.43148 -5.92972 1.000 27.97816 109 ARG D O 1
ATOM 10280 N N . GLY D 1 111 ? -23.89603 -83.13114 -7.40165 1.000 20.54371 110 GLY D N 1
ATOM 10281 C CA . GLY D 1 111 ? -25.25532 -82.82653 -7.80746 1.000 22.94371 110 GLY D CA 1
ATOM 10282 C C . GLY D 1 111 ? -25.40118 -81.66386 -8.76277 1.000 24.36371 110 GLY D C 1
ATOM 10283 O O . GLY D 1 111 ? -26.52057 -81.18553 -8.97380 1.000 23.83371 110 GLY D O 1
ATOM 10284 N N . GLU D 1 112 ? -24.30830 -81.17336 -9.33055 1.000 19.79981 111 GLU D N 1
ATOM 10285 C CA . GLU D 1 112 ? -24.39625 -80.15244 -10.35986 1.000 16.21981 111 GLU D CA 1
ATOM 10286 C C . GLU D 1 112 ? -24.65540 -80.83543 -11.69371 1.000 17.86981 111 GLU D C 1
ATOM 10287 O O . GLU D 1 112 ? -23.95890 -81.78503 -12.05651 1.000 17.02981 111 GLU D O 1
ATOM 10293 N N . SER D 1 113 ? -25.67061 -80.37734 -12.41203 1.000 13.39101 112 SER D N 1
ATOM 10294 C CA . SER D 1 113 ? -26.01595 -81.04958 -13.65288 1.000 16.70101 112 SER D CA 1
ATOM 10295 C C . SER D 1 113 ? -25.18224 -80.57714 -14.83186 1.000 16.45101 112 SER D C 1
ATOM 10296 O O . SER D 1 113 ? -25.26227 -81.18698 -15.90476 1.000 16.50101 112 SER D O 1
ATOM 10299 N N . LEU D 1 114 ? -24.39453 -79.51490 -14.66768 1.000 12.10986 113 LEU D N 1
ATOM 10300 C CA . LEU D 1 114 ? -23.62027 -78.99491 -15.78514 1.000 12.65986 113 LEU D CA 1
ATOM 10301 C C . LEU D 1 114 ? -22.44382 -78.18452 -15.25976 1.000 12.84986 113 LEU D C 1
ATOM 10302 O O . LEU D 1 114 ? -22.42495 -77.74664 -14.10740 1.000 12.59986 113 LEU D O 1
ATOM 10307 N N . ALA D 1 115 ? -21.44886 -78.01297 -16.12524 1.000 12.91189 114 ALA D N 1
ATOM 10308 C CA . ALA D 1 115 ? -20.30371 -77.14348 -15.87900 1.000 11.61189 114 ALA D CA 1
ATOM 10309 C C . ALA D 1 115 ? -20.29297 -76.03117 -16.91585 1.000 12.05189 114 ALA D C 1
ATOM 10310 O O . ALA D 1 115 ? -20.79379 -76.20323 -18.02637 1.000 12.10189 114 ALA D O 1
ATOM 10312 N N . MET D 1 116 ? -19.69549 -74.89362 -16.56216 1.000 11.46552 115 MET D N 1
ATOM 10313 C CA . MET D 1 116 ? -19.55147 -73.79094 -17.50275 1.000 11.00552 115 MET D CA 1
ATOM 10314 C C . MET D 1 116 ? -18.16230 -73.19563 -17.36717 1.000 9.14552 115 MET D C 1
ATOM 10315 O O . MET D 1 116 ? -17.60402 -73.15553 -16.27205 1.000 12.25552 115 MET D O 1
ATOM 10320 N N . LEU D 1 117 ? -17.61075 -72.72251 -18.48208 1.000 12.24240 116 LEU D N 1
ATOM 10321 C CA . LEU D 1 117 ? -16.32825 -72.03103 -18.42077 1.000 11.69240 116 LEU D CA 1
ATOM 10322 C C . LEU D 1 117 ? -16.19088 -71.04358 -19.57003 1.000 13.72240 116 LEU D C 1
ATOM 10323 O O . LEU D 1 117 ? -16.88786 -71.13369 -20.58460 1.000 11.08240 116 LEU D O 1
ATOM 10328 N N . PHE D 1 118 ? -15.27577 -70.08925 -19.37320 1.000 11.17113 117 PHE D N 1
ATOM 10329 C CA . PHE D 1 118 ? -14.70250 -69.27699 -20.43282 1.000 13.25113 117 PHE D CA 1
ATOM 10330 C C . PHE D 1 118 ? -13.42671 -69.97156 -20.88014 1.000 14.44113 117 PHE D C 1
ATOM 10331 O O . PHE D 1 118 ? -12.79462 -70.67866 -20.09334 1.000 18.75113 117 PHE D O 1
ATOM 10339 N N . ALA D 1 119 ? -13.04574 -69.78324 -22.14136 1.000 13.88420 118 ALA D N 1
ATOM 10340 C CA . ALA D 1 119 ? -11.88461 -70.48066 -22.68696 1.000 15.28420 118 ALA D CA 1
ATOM 10341 C C . ALA D 1 119 ? -10.86577 -69.48957 -23.22672 1.000 14.86420 118 ALA D C 1
ATOM 10342 O O . ALA D 1 119 ? -11.20319 -68.63027 -24.04757 1.000 14.53420 118 ALA D O 1
ATOM 10344 N N . SER D 1 120 ? -9.62288 -69.61138 -22.74878 1.000 12.30439 119 SER D N 1
ATOM 10345 C CA . SER D 1 120 ? -8.50447 -68.92071 -23.38298 1.000 13.79439 119 SER D CA 1
ATOM 10346 C C . SER D 1 120 ? -8.42483 -69.25498 -24.86726 1.000 14.31439 119 SER D C 1
ATOM 10347 O O . SER D 1 120 ? -8.20686 -68.37148 -25.70247 1.000 14.60439 119 SER D O 1
ATOM 10350 N N . GLU D 1 121 ? -8.57350 -70.53626 -25.20715 1.000 12.93671 120 GLU D N 1
ATOM 10351 C CA . GLU D 1 121 ? -8.58079 -71.00923 -26.58861 1.000 12.39671 120 GLU D CA 1
ATOM 10352 C C . GLU D 1 121 ? -9.71773 -72.01522 -26.68947 1.000 13.19671 120 GLU D C 1
ATOM 10353 O O . GLU D 1 121 ? -9.64944 -73.08643 -26.08603 1.000 12.43671 120 GLU D O 1
ATOM 10359 N N . ALA D 1 122 ? -10.76413 -71.66194 -27.43488 1.000 14.80635 121 ALA D N 1
ATOM 10360 C CA . ALA D 1 122 ? -12.00512 -72.42748 -27.37930 1.000 12.59635 121 ALA D CA 1
ATOM 10361 C C . ALA D 1 122 ? -11.80872 -73.87806 -27.80459 1.000 12.25635 121 ALA D C 1
ATOM 10362 O O . ALA D 1 122 ? -12.48905 -74.76638 -27.28531 1.000 11.02635 121 ALA D O 1
ATOM 10364 N N . LEU D 1 123 ? -10.86845 -74.15079 -28.71268 1.000 10.56389 122 LEU D N 1
ATOM 10365 C CA . LEU D 1 123 ? -10.69093 -75.51912 -29.18962 1.000 12.05389 122 LEU D CA 1
ATOM 10366 C C . LEU D 1 123 ? -10.19883 -76.47278 -28.10739 1.000 12.30389 122 LEU D C 1
ATOM 10367 O O . LEU D 1 123 ? -10.13908 -77.68022 -28.36179 1.000 13.77389 122 LEU D O 1
ATOM 10372 N N . ILE D 1 124 ? -9.85214 -75.97991 -26.91434 1.000 12.82159 123 ILE D N 1
ATOM 10373 C CA . ILE D 1 124 ? -9.31812 -76.87055 -25.88011 1.000 12.56159 123 ILE D CA 1
ATOM 10374 C C . ILE D 1 124 ? -10.35951 -77.90319 -25.44676 1.000 13.17159 123 ILE D C 1
ATOM 10375 O O . ILE D 1 124 ? -10.03994 -79.08219 -25.25825 1.000 14.37159 123 ILE D O 1
ATOM 10380 N N . TYR D 1 125 ? -11.61758 -77.48026 -25.26486 1.000 13.77622 124 TYR D N 1
ATOM 10381 C CA . TYR D 1 125 ? -12.51628 -78.22614 -24.38534 1.000 11.00622 124 TYR D CA 1
ATOM 10382 C C . TYR D 1 125 ? -13.52037 -79.12944 -25.09970 1.000 12.69622 124 TYR D C 1
ATOM 10383 O O . TYR D 1 125 ? -14.12162 -79.99509 -24.44272 1.000 10.79622 124 TYR D O 1
ATOM 10392 N N . GLY D 1 126 ? -13.72600 -78.96183 -26.40779 1.000 12.27799 125 GLY D N 1
ATOM 10393 C CA . GLY D 1 126 ? -14.69427 -79.79804 -27.10192 1.000 13.49799 125 GLY D CA 1
ATOM 10394 C C . GLY D 1 126 ? -14.43397 -81.27995 -26.91144 1.000 14.21799 125 GLY D C 1
ATOM 10395 O O . GLY D 1 126 ? -15.36873 -82.07437 -26.77367 1.000 12.37799 125 GLY D O 1
ATOM 10396 N N . ARG D 1 127 ? -13.15585 -81.66793 -26.87119 1.000 13.92641 126 ARG D N 1
ATOM 10397 C CA . ARG D 1 127 ? -12.79109 -83.07066 -26.71393 1.000 12.99641 126 ARG D CA 1
ATOM 10398 C C . ARG D 1 127 ? -13.24665 -83.64295 -25.37883 1.000 14.27641 126 ARG D C 1
ATOM 10399 O O . ARG D 1 127 ? -13.25691 -84.86875 -25.21150 1.000 11.49641 126 ARG D O 1
ATOM 10407 N N . PHE D 1 128 ? -13.59432 -82.79552 -24.41694 1.000 12.55008 127 PHE D N 1
ATOM 10408 C CA . PHE D 1 128 ? -14.08665 -83.25121 -23.13027 1.000 11.32008 127 PHE D CA 1
ATOM 10409 C C . PHE D 1 128 ? -15.60277 -83.17750 -23.03292 1.000 13.32008 127 PHE D C 1
ATOM 10410 O O . PHE D 1 128 ? -16.15683 -83.43089 -21.95860 1.000 13.16008 127 PHE D O 1
ATOM 10418 N N . GLY D 1 129 ? -16.28299 -82.83618 -24.12371 1.000 10.99865 128 GLY D N 1
ATOM 10419 C CA . GLY D 1 129 ? -17.72190 -82.70756 -24.11746 1.000 11.59865 128 GLY D CA 1
ATOM 10420 C C . GLY D 1 129 ? -18.25318 -81.30305 -23.92014 1.000 11.40865 128 GLY D C 1
ATOM 10421 O O . GLY D 1 129 ? -19.47420 -81.13667 -23.81207 1.000 10.30865 128 GLY D O 1
ATOM 10422 N N . TYR D 1 130 ? -17.39003 -80.28497 -23.87258 1.000 11.41782 129 TYR D N 1
ATOM 10423 C CA . TYR D 1 130 ? -17.87129 -78.90615 -23.79513 1.000 11.15782 129 TYR D CA 1
ATOM 10424 C C . TYR D 1 130 ? -18.26517 -78.37480 -25.16793 1.000 11.13782 129 TYR D C 1
ATOM 10425 O O . TYR D 1 130 ? -17.59514 -78.64545 -26.16594 1.000 10.43782 129 TYR D O 1
ATOM 10434 N N . GLY D 1 131 ? -19.30403 -77.54782 -25.20224 1.000 10.38072 130 GLY D N 1
ATOM 10435 C CA . GLY D 1 131 ? -19.68582 -76.85637 -26.42415 1.000 11.52072 130 GLY D CA 1
ATOM 10436 C C . GLY D 1 131 ? -19.91330 -75.38147 -26.17418 1.000 11.02072 130 GLY D C 1
ATOM 10437 O O . GLY D 1 131 ? -20.51182 -74.99798 -25.17464 1.000 9.69072 130 GLY D O 1
ATOM 10438 N N . VAL D 1 132 ? -19.40420 -74.55361 -27.08643 1.000 10.21704 131 VAL D N 1
ATOM 10439 C CA . VAL D 1 132 ? -19.67971 -73.12425 -26.99428 1.000 8.83704 131 VAL D CA 1
ATOM 10440 C C . VAL D 1 132 ? -21.18506 -72.93440 -27.07684 1.000 12.04704 131 VAL D C 1
ATOM 10441 O O . VAL D 1 132 ? -21.81841 -73.31262 -28.07103 1.000 11.01704 131 VAL D O 1
ATOM 10445 N N . ALA D 1 133 ? -21.77230 -72.38309 -26.01211 1.000 10.09587 132 ALA D N 1
ATOM 10446 C CA . ALA D 1 133 ? -23.21647 -72.20920 -25.94014 1.000 8.87587 132 ALA D CA 1
ATOM 10447 C C . ALA D 1 133 ? -23.65684 -70.75855 -25.92350 1.000 12.35587 132 ALA D C 1
ATOM 10448 O O . ALA D 1 133 ? -24.82741 -70.48312 -26.19899 1.000 12.28587 132 ALA D O 1
ATOM 10450 N N . THR D 1 134 ? -22.76621 -69.83887 -25.58222 1.000 9.63060 133 THR D N 1
ATOM 10451 C CA . THR D 1 134 ? -23.10288 -68.42942 -25.46956 1.000 10.29060 133 THR D CA 1
ATOM 10452 C C . THR D 1 134 ? -22.01906 -67.62049 -26.16465 1.000 12.58060 133 THR D C 1
ATOM 10453 O O . THR D 1 134 ? -20.85087 -68.00465 -26.14880 1.000 10.69060 133 THR D O 1
ATOM 10457 N N . GLU D 1 135 ? -22.41030 -66.52279 -26.80184 1.000 9.88099 134 GLU D N 1
ATOM 10458 C CA . GLU D 1 135 ? -21.46399 -65.60418 -27.41137 1.000 12.98099 134 GLU D CA 1
ATOM 10459 C C . GLU D 1 135 ? -21.56994 -64.27324 -26.69767 1.000 10.76099 134 GLU D C 1
ATOM 10460 O O . GLU D 1 135 ? -22.54014 -64.00487 -25.98541 1.000 11.48099 134 GLU D O 1
ATOM 10466 N N . SER D 1 136 ? -20.55810 -63.43829 -26.87764 1.000 10.70345 135 SER D N 1
ATOM 10467 C CA . SER D 1 136 ? -20.61862 -62.09600 -26.32997 1.000 13.49345 135 SER D CA 1
ATOM 10468 C C . SER D 1 136 ? -20.26489 -61.08713 -27.41021 1.000 16.08345 135 SER D C 1
ATOM 10469 O O . SER D 1 136 ? -19.65484 -61.41335 -28.43571 1.000 12.73345 135 SER D O 1
ATOM 10472 N N . ALA D 1 137 ? -20.67493 -59.84766 -27.16406 1.000 9.57796 136 ALA D N 1
ATOM 10473 C CA . ALA D 1 137 ? -20.47255 -58.75399 -28.09697 1.000 12.65796 136 ALA D CA 1
ATOM 10474 C C . ALA D 1 137 ? -19.62819 -57.69149 -27.42234 1.000 11.68796 136 ALA D C 1
ATOM 10475 O O . ALA D 1 137 ? -19.91816 -57.29136 -26.29063 1.000 12.61796 136 ALA D O 1
ATOM 10477 N N . GLU D 1 138 ? -18.57373 -57.25696 -28.10042 1.000 11.74073 137 GLU D N 1
ATOM 10478 C CA . GLU D 1 138 ? -17.92180 -55.99500 -27.77039 1.000 12.02073 137 GLU D CA 1
ATOM 10479 C C . GLU D 1 138 ? -18.63354 -54.91951 -28.57109 1.000 11.95073 137 GLU D C 1
ATOM 10480 O O . GLU D 1 138 ? -18.57631 -54.92199 -29.80534 1.000 13.37073 137 GLU D O 1
ATOM 10486 N N . LEU D 1 139 ? -19.31558 -54.01671 -27.87318 1.000 9.57927 138 LEU D N 1
ATOM 10487 C CA . LEU D 1 139 ? -20.06783 -52.92591 -28.47900 1.000 12.37927 138 LEU D CA 1
ATOM 10488 C C . LEU D 1 139 ? -19.28476 -51.64484 -28.25517 1.000 10.59927 138 LEU D C 1
ATOM 10489 O O . LEU D 1 139 ? -18.85305 -51.38367 -27.13030 1.000 13.12927 138 LEU D O 1
ATOM 10494 N N . SER D 1 140 ? -19.08273 -50.86060 -29.31301 1.000 12.80393 139 SER D N 1
ATOM 10495 C CA . SER D 1 140 ? -18.29019 -49.64388 -29.16254 1.000 8.28393 139 SER D CA 1
ATOM 10496 C C . SER D 1 140 ? -18.69560 -48.62007 -30.21846 1.000 12.42393 139 SER D C 1
ATOM 10497 O O . SER D 1 140 ? -19.30604 -48.94967 -31.23682 1.000 11.24393 139 SER D O 1
ATOM 10500 N N . GLY D 1 141 ? -18.35108 -47.36417 -29.97526 1.000 10.78576 140 GLY D N 1
ATOM 10501 C CA . GLY D 1 141 ? -18.64691 -46.37329 -30.98433 1.000 11.13576 140 GLY D CA 1
ATOM 10502 C C . GLY D 1 141 ? -18.32921 -44.98096 -30.50220 1.000 11.59576 140 GLY D C 1
ATOM 10503 O O . GLY D 1 141 ? -17.95095 -44.75943 -29.35006 1.000 12.92576 140 GLY D O 1
ATOM 10504 N N . GLN D 1 142 ? -18.48716 -44.04717 -31.42667 1.000 14.60817 141 GLN D N 1
ATOM 10505 C CA . GLN D 1 142 ? -18.34604 -42.63029 -31.12289 1.000 14.62817 141 GLN D CA 1
ATOM 10506 C C . GLN D 1 142 ? -19.61279 -42.16843 -30.41514 1.000 12.19817 141 GLN D C 1
ATOM 10507 O O . GLN D 1 142 ? -20.70786 -42.31820 -30.95820 1.000 13.16817 141 GLN D O 1
ATOM 10513 N N . VAL D 1 143 ? -19.47759 -41.61476 -29.20533 1.000 12.74156 142 VAL D N 1
ATOM 10514 C CA . VAL D 1 143 ? -20.67936 -41.28648 -28.43771 1.000 13.63156 142 VAL D CA 1
ATOM 10515 C C . VAL D 1 143 ? -21.54221 -40.25952 -29.16724 1.000 14.91156 142 VAL D C 1
ATOM 10516 O O . VAL D 1 143 ? -22.77164 -40.28004 -29.03955 1.000 13.38156 142 VAL D O 1
ATOM 10520 N N . ARG D 1 144 ? -20.93508 -39.36529 -29.96154 1.000 12.92898 143 ARG D N 1
ATOM 10521 C CA . ARG D 1 144 ? -21.75451 -38.36873 -30.66272 1.000 11.39898 143 ARG D CA 1
ATOM 10522 C C . ARG D 1 144 ? -22.53427 -38.94089 -31.83126 1.000 14.18898 143 ARG D C 1
ATOM 10523 O O . ARG D 1 144 ? -23.34110 -38.21394 -32.42060 1.000 15.78898 143 ARG D O 1
ATOM 10531 N N . GLU D 1 145 ? -22.34614 -40.21915 -32.16043 1.000 9.65515 144 GLU D N 1
ATOM 10532 C CA A GLU D 1 145 ? -23.10343 -40.91682 -33.18760 0.638 11.06515 144 GLU D CA 1
ATOM 10533 C CA B GLU D 1 145 ? -23.16343 -40.85432 -33.18576 0.362 11.06515 144 GLU D CA 1
ATOM 10534 C C . GLU D 1 145 ? -24.14513 -41.85782 -32.59541 1.000 14.48515 144 GLU D C 1
ATOM 10535 O O . GLU D 1 145 ? -24.79237 -42.60274 -33.34773 1.000 11.74515 144 GLU D O 1
ATOM 10546 N N . LEU D 1 146 ? -24.30523 -41.87124 -31.26870 1.000 12.16137 145 LEU D N 1
ATOM 10547 C CA . LEU D 1 146 ? -25.14997 -42.86007 -30.60021 1.000 10.89137 145 LEU D CA 1
ATOM 10548 C C . LEU D 1 146 ? -26.43197 -42.26072 -30.01775 1.000 14.05137 145 LEU D C 1
ATOM 10549 O O . LEU D 1 146 ? -26.92215 -42.72237 -28.98478 1.000 12.71137 145 LEU D O 1
ATOM 10554 N N . ALA D 1 147 ? -26.98640 -41.23811 -30.67086 1.000 11.64715 146 ALA D N 1
ATOM 10555 C CA . ALA D 1 147 ? -28.32180 -40.76594 -30.31768 1.000 10.93715 146 ALA D CA 1
ATOM 10556 C C . ALA D 1 147 ? -29.33335 -41.90662 -30.38540 1.000 15.03715 146 ALA D C 1
ATOM 10557 O O . ALA D 1 147 ? -29.20644 -42.83661 -31.19116 1.000 12.68715 146 ALA D O 1
ATOM 10559 N N . PHE D 1 148 ? -30.34544 -41.83072 -29.52182 1.000 10.59860 147 PHE D N 1
ATOM 10560 C CA . PHE D 1 148 ? -31.40062 -42.83037 -29.47884 1.000 14.84860 147 PHE D CA 1
ATOM 10561 C C . PHE D 1 148 ? -32.50497 -42.46688 -30.45982 1.000 14.65860 147 PHE D C 1
ATOM 10562 O O . PHE D 1 148 ? -32.65161 -41.31560 -30.88034 1.000 9.37860 147 PHE D O 1
ATOM 10570 N N . ARG D 1 149 ? -33.29892 -43.46990 -30.80792 1.000 12.24520 148 ARG D N 1
ATOM 10571 C CA . ARG D 1 149 ? -34.51038 -43.22260 -31.55981 1.000 12.77520 148 ARG D CA 1
ATOM 10572 C C . ARG D 1 149 ? -35.38585 -42.22188 -30.81232 1.000 15.11520 148 ARG D C 1
ATOM 10573 O O . ARG D 1 149 ? -35.34648 -42.15166 -29.58080 1.000 12.84520 148 ARG D O 1
ATOM 10581 N N . PRO D 1 150 ? -36.19443 -41.44396 -31.53352 1.000 16.78177 149 PRO D N 1
ATOM 10582 C CA . PRO D 1 150 ? -36.94496 -40.35693 -30.87494 1.000 21.67177 149 PRO D CA 1
ATOM 10583 C C . PRO D 1 150 ? -37.99877 -40.83074 -29.87366 1.000 24.95177 149 PRO D C 1
ATOM 10584 O O . PRO D 1 150 ? -38.36197 -40.05122 -28.98418 1.000 27.83177 149 PRO D O 1
ATOM 10588 N N . THR D 1 151 ? -38.48646 -42.06580 -29.96558 1.000 19.49890 150 THR D N 1
ATOM 10589 C CA . THR D 1 151 ? -39.49216 -42.56670 -29.03017 1.000 20.25890 150 THR D CA 1
ATOM 10590 C C . THR D 1 151 ? -38.90344 -43.15142 -27.75260 1.000 25.17890 150 THR D C 1
ATOM 10591 O O . THR D 1 151 ? -39.66567 -43.62179 -26.90486 1.000 22.75890 150 THR D O 1
ATOM 10595 N N . VAL D 1 152 ? -37.58364 -43.17709 -27.58793 1.000 18.43837 151 VAL D N 1
ATOM 10596 C CA . VAL D 1 152 ? -37.00466 -43.83678 -26.41820 1.000 14.90837 151 VAL D CA 1
ATOM 10597 C C . VAL D 1 152 ? -37.20818 -42.93644 -25.20060 1.000 18.05837 151 VAL D C 1
ATOM 10598 O O . VAL D 1 152 ? -36.61789 -41.85844 -25.10584 1.000 18.05837 151 VAL D O 1
ATOM 10602 N N . ASP D 1 153 ? -38.03409 -43.39132 -24.25866 1.000 16.47841 152 ASP D N 1
ATOM 10603 C CA . ASP D 1 153 ? -38.38117 -42.60818 -23.07774 1.000 18.36841 152 ASP D CA 1
ATOM 10604 C C . ASP D 1 153 ? -37.29617 -42.75802 -22.01562 1.000 19.24841 152 ASP D C 1
ATOM 10605 O O . ASP D 1 153 ? -37.00927 -43.87133 -21.56506 1.000 16.93841 152 ASP D O 1
ATOM 10610 N N . LEU D 1 154 ? -36.69876 -41.64344 -21.60986 1.000 16.78220 153 LEU D N 1
ATOM 10611 C CA . LEU D 1 154 ? -35.70356 -41.66843 -20.54950 1.000 16.12220 153 LEU D CA 1
ATOM 10612 C C . LEU D 1 154 ? -36.31517 -41.56764 -19.15701 1.000 18.89220 153 LEU D C 1
ATOM 10613 O O . LEU D 1 154 ? -35.58255 -41.67716 -18.17050 1.000 17.95220 153 LEU D O 1
ATOM 10618 N N . GLY D 1 155 ? -37.63091 -41.37677 -19.04991 1.000 19.87437 154 GLY D N 1
ATOM 10619 C CA . GLY D 1 155 ? -38.27233 -41.30854 -17.75115 1.000 19.57437 154 GLY D CA 1
ATOM 10620 C C . GLY D 1 155 ? -37.83432 -40.10406 -16.92848 1.000 23.16437 154 GLY D C 1
ATOM 10621 O O . GLY D 1 155 ? -37.19667 -39.16612 -17.41206 1.000 23.53437 154 GLY D O 1
ATOM 10622 N N . ASP D 1 156 ? -38.16711 -40.16936 -15.63805 1.000 20.03377 155 ASP D N 1
ATOM 10623 C CA . ASP D 1 156 ? -38.00684 -39.04784 -14.72166 1.000 24.37377 155 ASP D CA 1
ATOM 10624 C C . ASP D 1 156 ? -36.93829 -39.28379 -13.66023 1.000 26.77377 155 ASP D C 1
ATOM 10625 O O . ASP D 1 156 ? -36.85739 -38.51163 -12.69496 1.000 25.96377 155 ASP D O 1
ATOM 10630 N N . GLY D 1 157 ? -36.10672 -40.31637 -13.81708 1.000 22.89407 156 GLY D N 1
ATOM 10631 C CA . GLY D 1 157 ? -35.12832 -40.66514 -12.81034 1.000 21.39407 156 GLY D CA 1
ATOM 10632 C C . GLY D 1 157 ? -33.92850 -39.73941 -12.78504 1.000 23.32407 156 GLY D C 1
ATOM 10633 O O . GLY D 1 157 ? -33.77585 -38.83312 -13.60424 1.000 25.04407 156 GLY D O 1
ATOM 10634 N N . THR D 1 158 ? -33.06408 -39.96613 -11.79496 1.000 20.02199 157 THR D N 1
ATOM 10635 C CA . THR D 1 158 ? -31.83187 -39.20326 -11.64565 1.000 24.46199 157 THR D CA 1
ATOM 10636 C C . THR D 1 158 ? -30.67192 -40.15802 -11.40425 1.000 24.74199 157 THR D C 1
ATOM 10637 O O . THR D 1 158 ? -30.86685 -41.32423 -11.04735 1.000 22.66199 157 THR D O 1
ATOM 10641 N N . LEU D 1 159 ? -29.45350 -39.64654 -11.58838 1.000 22.55753 158 LEU D N 1
ATOM 10642 C CA . LEU D 1 159 ? -28.24983 -40.45194 -11.43048 1.000 23.57753 158 LEU D CA 1
ATOM 10643 C C . LEU D 1 159 ? -27.29255 -39.79676 -10.45100 1.000 24.32753 158 LEU D C 1
ATOM 10644 O O . LEU D 1 159 ? -27.21346 -38.56940 -10.35329 1.000 21.60753 158 LEU D O 1
ATOM 10649 N N . GLU D 1 160 ? -26.55705 -40.63499 -9.73201 1.000 20.49692 159 GLU D N 1
ATOM 10650 C CA . GLU D 1 160 ? -25.53237 -40.17285 -8.81138 1.000 21.44692 159 GLU D CA 1
ATOM 10651 C C . GLU D 1 160 ? -24.30372 -41.05500 -8.92806 1.000 25.77692 159 GLU D C 1
ATOM 10652 O O . GLU D 1 160 ? -24.41984 -42.27858 -9.05026 1.000 20.24692 159 GLU D O 1
ATOM 10658 N N . GLU D 1 161 ? -23.13289 -40.41988 -8.90895 1.000 18.25461 160 GLU D N 1
ATOM 10659 C CA A GLU D 1 161 ? -21.88820 -41.15605 -8.77136 0.667 21.03461 160 GLU D CA 1
ATOM 10660 C CA B GLU D 1 161 ? -21.86540 -41.12527 -8.76347 0.333 21.03461 160 GLU D CA 1
ATOM 10661 C C . GLU D 1 161 ? -21.68547 -41.49074 -7.29715 1.000 23.87461 160 GLU D C 1
ATOM 10662 O O . GLU D 1 161 ? -21.75287 -40.61497 -6.43025 1.000 21.47461 160 GLU D O 1
ATOM 10673 N N . VAL D 1 162 ? -21.45638 -42.77114 -7.00838 1.000 18.61254 161 VAL D N 1
ATOM 10674 C CA . VAL D 1 162 ? -21.46787 -43.23932 -5.63085 1.000 19.68254 161 VAL D CA 1
ATOM 10675 C C . VAL D 1 162 ? -20.21307 -44.04893 -5.34029 1.000 24.04254 161 VAL D C 1
ATOM 10676 O O . VAL D 1 162 ? -19.49508 -44.47521 -6.24378 1.000 25.69254 161 VAL D O 1
ATOM 10680 N N . SER D 1 163 ? -19.95820 -44.25855 -4.05097 1.000 24.11850 162 SER D N 1
ATOM 10681 C CA . SER D 1 163 ? -18.84918 -45.09932 -3.63129 1.000 25.49850 162 SER D CA 1
ATOM 10682 C C . SER D 1 163 ? -19.18161 -46.56922 -3.85400 1.000 23.51850 162 SER D C 1
ATOM 10683 O O . SER D 1 163 ? -20.34234 -46.95185 -4.02237 1.000 23.70850 162 SER D O 1
ATOM 10686 N N . ALA D 1 164 ? -18.14032 -47.40463 -3.82004 1.000 26.00040 163 ALA D N 1
ATOM 10687 C CA . ALA D 1 164 ? -18.36029 -48.84588 -3.90856 1.000 23.28040 163 ALA D CA 1
ATOM 10688 C C . ALA D 1 164 ? -19.32899 -49.31619 -2.83024 1.000 25.90040 163 ALA D C 1
ATOM 10689 O O . ALA D 1 164 ? -20.21644 -50.13650 -3.09376 1.000 24.31040 163 ALA D O 1
ATOM 10691 N N . GLU D 1 165 ? -19.19280 -48.78343 -1.61302 1.000 25.26759 164 GLU D N 1
ATOM 10692 C CA . GLU D 1 165 ? -20.05562 -49.21176 -0.51504 1.000 25.48759 164 GLU D CA 1
ATOM 10693 C C . GLU D 1 165 ? -21.50918 -48.82931 -0.77505 1.000 25.44759 164 GLU D C 1
ATOM 10694 O O . GLU D 1 165 ? -22.41509 -49.65477 -0.60911 1.000 26.55759 164 GLU D O 1
ATOM 10697 N N . THR D 1 166 ? -21.75574 -47.58027 -1.19365 1.000 23.27745 165 THR D N 1
ATOM 10698 C CA . THR D 1 166 ? -23.12243 -47.18195 -1.52767 1.000 19.86745 165 THR D CA 1
ATOM 10699 C C . THR D 1 166 ? -23.65779 -48.01734 -2.68194 1.000 24.44745 165 THR D C 1
ATOM 10700 O O . THR D 1 166 ? -24.81650 -48.45388 -2.66672 1.000 23.18745 165 THR D O 1
ATOM 10704 N N . PHE D 1 167 ? -22.81721 -48.24746 -3.69029 1.000 21.46755 166 PHE D N 1
ATOM 10705 C CA . PHE D 1 167 ? -23.21230 -49.04304 -4.84498 1.000 21.23755 166 PHE D CA 1
ATOM 10706 C C . PHE D 1 167 ? -23.67531 -50.42769 -4.41237 1.000 19.53755 166 PHE D C 1
ATOM 10707 O O . PHE D 1 167 ? -24.74096 -50.89587 -4.82790 1.000 21.30755 166 PHE D O 1
ATOM 10715 N N . LEU D 1 168 ? -22.90373 -51.07817 -3.53993 1.000 19.53830 167 LEU D N 1
ATOM 10716 C CA . LEU D 1 168 ? -23.17951 -52.44966 -3.13010 1.000 21.39830 167 LEU D CA 1
ATOM 10717 C C . LEU D 1 168 ? -24.34832 -52.56034 -2.16451 1.000 26.45830 167 LEU D C 1
ATOM 10718 O O . LEU D 1 168 ? -24.75124 -53.68048 -1.84056 1.000 24.15830 167 LEU D O 1
ATOM 10723 N N . ALA D 1 169 ? -24.89710 -51.43899 -1.69451 1.000 21.77299 168 ALA D N 1
ATOM 10724 C CA . ALA D 1 169 ? -26.12353 -51.48612 -0.91157 1.000 23.50299 168 ALA D CA 1
ATOM 10725 C C . ALA D 1 169 ? -27.36637 -51.53885 -1.78478 1.000 23.58299 168 ALA D C 1
ATOM 10726 O O . ALA D 1 169 ? -28.44811 -51.86300 -1.28375 1.000 24.74299 168 ALA D O 1
ATOM 10728 N N . SER D 1 170 ? -27.24621 -51.20477 -3.06465 1.000 22.75660 169 SER D N 1
ATOM 10729 C CA . SER D 1 170 ? -28.39469 -51.16012 -3.96249 1.000 23.57660 169 SER D CA 1
ATOM 10730 C C . SER D 1 170 ? -28.25481 -52.06664 -5.17194 1.000 20.44660 169 SER D C 1
ATOM 10731 O O . SER D 1 170 ? -29.24876 -52.63727 -5.62798 1.000 20.99660 169 SER D O 1
ATOM 10734 N N . ALA D 1 171 ? -27.05054 -52.19167 -5.71968 1.000 19.60813 170 ALA D N 1
ATOM 10735 C CA . ALA D 1 171 ? -26.88571 -52.95388 -6.95229 1.000 19.40813 170 ALA D CA 1
ATOM 10736 C C . ALA D 1 171 ? -27.29682 -54.41826 -6.81828 1.000 17.72813 170 ALA D C 1
ATOM 10737 O O . ALA D 1 171 ? -27.93580 -54.93198 -7.75381 1.000 16.68813 170 ALA D O 1
ATOM 10739 N N . PRO D 1 172 ? -26.99221 -55.13717 -5.72598 1.000 20.37565 171 PRO D N 1
ATOM 10740 C CA . PRO D 1 172 ? -27.38313 -56.55750 -5.68394 1.000 17.39565 171 PRO D CA 1
ATOM 10741 C C . PRO D 1 172 ? -28.87083 -56.78860 -5.85818 1.000 20.84565 171 PRO D C 1
ATOM 10742 O O . PRO D 1 172 ? -29.25579 -57.74060 -6.54613 1.000 18.90565 171 PRO D O 1
ATOM 10746 N N . ALA D 1 173 ? -29.72564 -55.93337 -5.28948 1.000 19.73721 172 ALA D N 1
ATOM 10747 C CA . ALA D 1 173 ? -31.16283 -56.16042 -5.42885 1.000 22.55721 172 ALA D CA 1
ATOM 10748 C C . ALA D 1 173 ? -31.63114 -55.86945 -6.84791 1.000 20.25721 172 ALA D C 1
ATOM 10749 O O . ALA D 1 173 ? -32.52365 -56.55253 -7.36362 1.000 19.71721 172 ALA D O 1
ATOM 10751 N N . ILE D 1 174 ? -31.04773 -54.85465 -7.49079 1.000 20.31098 173 ILE D N 1
ATOM 10752 C CA . ILE D 1 174 ? -31.34919 -54.58127 -8.89460 1.000 17.35098 173 ILE D CA 1
ATOM 10753 C C . ILE D 1 174 ? -30.94611 -55.77272 -9.75454 1.000 16.91098 173 ILE D C 1
ATOM 10754 O O . ILE D 1 174 ? -31.72179 -56.27407 -10.57864 1.000 15.97098 173 ILE D O 1
ATOM 10759 N N . TYR D 1 175 ? -29.71250 -56.22588 -9.57645 1.000 15.27936 174 TYR D N 1
ATOM 10760 C CA . TYR D 1 175 ? -29.20718 -57.38822 -10.29317 1.000 17.67936 174 TYR D CA 1
ATOM 10761 C C . TYR D 1 175 ? -30.10846 -58.60413 -10.10555 1.000 17.74936 174 TYR D C 1
ATOM 10762 O O . TYR D 1 175 ? -30.52688 -59.23563 -11.08391 1.000 18.62936 174 TYR D O 1
ATOM 10771 N N . ASP D 1 176 ? -30.42243 -58.94707 -8.84819 1.000 18.77354 175 ASP D N 1
ATOM 10772 C CA . ASP D 1 176 ? -31.25591 -60.12211 -8.58000 1.000 19.31354 175 ASP D CA 1
ATOM 10773 C C . ASP D 1 176 ? -32.59684 -60.04083 -9.29627 1.000 21.02354 175 ASP D C 1
ATOM 10774 O O . ASP D 1 176 ? -33.13954 -61.06346 -9.73250 1.000 22.84354 175 ASP D O 1
ATOM 10779 N N . ALA D 1 177 ? -33.16150 -58.83938 -9.40669 1.000 20.63838 176 ALA D N 1
ATOM 10780 C CA . ALA D 1 177 ? -34.47293 -58.71143 -10.02751 1.000 19.56838 176 ALA D CA 1
ATOM 10781 C C . ALA D 1 177 ? -34.41158 -58.82619 -11.54661 1.000 19.35838 176 ALA D C 1
ATOM 10782 O O . ALA D 1 177 ? -35.39912 -59.22787 -12.16973 1.000 22.32838 176 ALA D O 1
ATOM 10784 N N . VAL D 1 178 ? -33.27958 -58.49094 -12.15725 1.000 18.38570 177 VAL D N 1
ATOM 10785 C CA . VAL D 1 178 ? -33.18307 -58.46164 -13.61460 1.000 16.92570 177 VAL D CA 1
ATOM 10786 C C . VAL D 1 178 ? -32.79105 -59.82580 -14.18642 1.000 16.10570 177 VAL D C 1
ATOM 10787 O O . VAL D 1 178 ? -33.34385 -60.26456 -15.19960 1.000 18.02570 177 VAL D O 1
ATOM 10791 N N . ILE D 1 179 ? -31.86812 -60.54377 -13.55407 1.000 15.65223 178 ILE D N 1
ATOM 10792 C CA . ILE D 1 179 ? -31.23787 -61.67230 -14.24619 1.000 15.90223 178 ILE D CA 1
ATOM 10793 C C . ILE D 1 179 ? -32.15556 -62.86452 -14.54469 1.000 15.37223 178 ILE D C 1
ATOM 10794 O O . ILE D 1 179 ? -31.83749 -63.60750 -15.48286 1.000 15.75223 178 ILE D O 1
ATOM 10799 N N . PRO D 1 180 ? -33.30876 -63.11798 -13.83376 1.000 17.11551 179 PRO D N 1
ATOM 10800 C CA . PRO D 1 180 ? -34.17223 -64.22934 -14.27365 1.000 17.52551 179 PRO D CA 1
ATOM 10801 C C . PRO D 1 180 ? -34.59033 -64.11681 -15.73493 1.000 14.59551 179 PRO D C 1
ATOM 10802 O O . PRO D 1 180 ? -34.94562 -65.12087 -16.36202 1.000 14.21551 179 PRO D O 1
ATOM 10806 N N . GLY D 1 181 ? -34.54775 -62.90965 -16.29038 1.000 14.98402 180 GLY D N 1
ATOM 10807 C CA . GLY D 1 181 ? -34.82180 -62.70618 -17.69823 1.000 17.42402 180 GLY D CA 1
ATOM 10808 C C . GLY D 1 181 ? -33.61803 -62.75963 -18.61754 1.000 15.05402 180 GLY D C 1
ATOM 10809 O O . GLY D 1 181 ? -33.77032 -62.54274 -19.82756 1.000 16.45402 180 GLY D O 1
ATOM 10810 N N . LEU D 1 182 ? -32.42334 -63.04232 -18.08036 1.000 12.84400 181 LEU D N 1
ATOM 10811 C CA . LEU D 1 182 ? -31.16840 -63.03265 -18.83555 1.000 12.45400 181 LEU D CA 1
ATOM 10812 C C . LEU D 1 182 ? -30.46683 -64.36732 -18.62419 1.000 11.86400 181 LEU D C 1
ATOM 10813 O O . LEU D 1 182 ? -29.56780 -64.48337 -17.77886 1.000 12.24400 181 LEU D O 1
ATOM 10818 N N . PRO D 1 183 ? -30.86733 -65.40394 -19.35769 1.000 14.57190 182 PRO D N 1
ATOM 10819 C CA . PRO D 1 183 ? -30.22426 -66.71454 -19.18407 1.000 11.74190 182 PRO D CA 1
ATOM 10820 C C . PRO D 1 183 ? -28.72007 -66.60595 -19.37395 1.000 11.53190 182 PRO D C 1
ATOM 10821 O O . PRO D 1 183 ? -28.24235 -65.88281 -20.24907 1.000 13.10190 182 PRO D O 1
ATOM 10825 N N . GLY D 1 184 ? -27.97137 -67.33958 -18.54655 1.000 12.57112 183 GLY D N 1
ATOM 10826 C CA . GLY D 1 184 ? -26.52495 -67.34272 -18.58683 1.000 12.54112 183 GLY D CA 1
ATOM 10827 C C . GLY D 1 184 ? -25.88190 -66.53667 -17.47494 1.000 12.31112 183 GLY D C 1
ATOM 10828 O O . GLY D 1 184 ? -24.74160 -66.82191 -17.09215 1.000 12.37112 183 GLY D O 1
ATOM 10829 N N . GLN D 1 185 ? -26.58619 -65.52345 -16.96686 1.000 12.19821 184 GLN D N 1
ATOM 10830 C CA . GLN D 1 185 ? -26.10863 -64.75934 -15.82408 1.000 13.30821 184 GLN D CA 1
ATOM 10831 C C . GLN D 1 185 ? -26.03883 -65.66868 -14.60643 1.000 16.71821 184 GLN D C 1
ATOM 10832 O O . GLN D 1 185 ? -26.80669 -66.62794 -14.47786 1.000 12.25821 184 GLN D O 1
ATOM 10838 N N . MET D 1 186 ? -25.11987 -65.36173 -13.70036 1.000 15.04811 185 MET D N 1
ATOM 10839 C CA . MET D 1 186 ? -24.94185 -66.17463 -12.50831 1.000 12.74811 185 MET D CA 1
ATOM 10840 C C . MET D 1 186 ? -25.26351 -65.36943 -11.25633 1.000 16.21811 185 MET D C 1
ATOM 10841 O O . MET D 1 186 ? -25.10153 -64.14894 -11.22572 1.000 16.05811 185 MET D O 1
ATOM 10846 N N . SER D 1 187 ? -25.75175 -66.06198 -10.22954 1.000 15.49454 186 SER D N 1
ATOM 10847 C CA . SER D 1 187 ? -25.99546 -65.40530 -8.95071 1.000 17.36454 186 SER D CA 1
ATOM 10848 C C . SER D 1 187 ? -24.70780 -64.78603 -8.42137 1.000 17.05454 186 SER D C 1
ATOM 10849 O O . SER D 1 187 ? -23.61041 -65.29928 -8.64364 1.000 15.06454 186 SER D O 1
ATOM 10852 N N . ARG D 1 188 ? -24.83836 -63.67082 -7.71219 1.000 14.06305 187 ARG D N 1
ATOM 10853 C CA . ARG D 1 188 ? -23.68891 -63.01734 -7.09873 1.000 13.64305 187 ARG D CA 1
ATOM 10854 C C . ARG D 1 188 ? -23.93187 -62.89733 -5.60358 1.000 15.04305 187 ARG D C 1
ATOM 10855 O O . ARG D 1 188 ? -24.87760 -62.22669 -5.17791 1.000 17.50305 187 ARG D O 1
ATOM 10863 N N . THR D 1 189 ? -23.08519 -63.55241 -4.82238 1.000 16.67520 188 THR D N 1
ATOM 10864 C CA . THR D 1 189 ? -23.01109 -63.36413 -3.38642 1.000 18.96520 188 THR D CA 1
ATOM 10865 C C . THR D 1 189 ? -22.23447 -62.08626 -3.09866 1.000 20.43520 188 THR D C 1
ATOM 10866 O O . THR D 1 189 ? -21.60769 -61.51842 -3.99472 1.000 17.98520 188 THR D O 1
ATOM 10870 N N . PRO D 1 190 ? -22.25590 -61.59753 -1.85270 1.000 22.25816 189 PRO D N 1
ATOM 10871 C CA . PRO D 1 190 ? -21.38914 -60.45734 -1.51799 1.000 20.43816 189 PRO D CA 1
ATOM 10872 C C . PRO D 1 190 ? -19.94093 -60.67717 -1.91787 1.000 19.25816 189 PRO D C 1
ATOM 10873 O O . PRO D 1 190 ? -19.27409 -59.74444 -2.37932 1.000 21.15816 189 PRO D O 1
ATOM 10877 N N . GLU D 1 191 ? -19.44738 -61.90452 -1.77853 1.000 18.47430 190 GLU D N 1
ATOM 10878 C CA . GLU D 1 191 ? -18.06177 -62.19661 -2.12544 1.000 21.59430 190 GLU D CA 1
ATOM 10879 C C . GLU D 1 191 ? -17.82479 -62.06076 -3.62747 1.000 19.71430 190 GLU D C 1
ATOM 10880 O O . GLU D 1 191 ? -16.79682 -61.51803 -4.05342 1.000 18.75430 190 GLU D O 1
ATOM 10886 N N . TRP D 1 192 ? -18.75695 -62.55644 -4.44918 1.000 18.57085 191 TRP D N 1
ATOM 10887 C CA . TRP D 1 192 ? -18.61872 -62.35848 -5.88774 1.000 17.71085 191 TRP D CA 1
ATOM 10888 C C . TRP D 1 192 ? -18.73421 -60.88424 -6.24790 1.000 18.06085 191 TRP D C 1
ATOM 10889 O O . TRP D 1 192 ? -18.00051 -60.39947 -7.11775 1.000 19.94085 191 TRP D O 1
ATOM 10900 N N . TRP D 1 193 ? -19.62788 -60.14453 -5.57929 1.000 18.33603 192 TRP D N 1
ATOM 10901 C CA . TRP D 1 193 ? -19.70781 -58.70715 -5.84070 1.000 17.81603 192 TRP D CA 1
ATOM 10902 C C . TRP D 1 193 ? -18.39295 -58.01068 -5.50335 1.000 18.36603 192 TRP D C 1
ATOM 10903 O O . TRP D 1 193 ? -17.97146 -57.09117 -6.21458 1.000 21.70603 192 TRP D O 1
ATOM 10914 N N . ALA D 1 194 ? -17.72902 -58.43376 -4.42302 1.000 18.81380 193 ALA D N 1
ATOM 10915 C CA . ALA D 1 194 ? -16.47328 -57.79658 -4.02873 1.000 20.20380 193 ALA D CA 1
ATOM 10916 C C . ALA D 1 194 ? -15.40340 -57.98179 -5.09825 1.000 20.05380 193 ALA D C 1
ATOM 10917 O O . ALA D 1 194 ? -14.59936 -57.07621 -5.35296 1.000 21.22380 193 ALA D O 1
ATOM 10919 N N . SER D 1 195 ? -15.38423 -59.14822 -5.74341 1.000 18.61770 194 SER D N 1
ATOM 10920 C CA . SER D 1 195 ? -14.42985 -59.37563 -6.82179 1.000 18.14770 194 SER D CA 1
ATOM 10921 C C . SER D 1 195 ? -14.81634 -58.58741 -8.06545 1.000 19.77770 194 SER D C 1
ATOM 10922 O O . SER D 1 195 ? -13.96403 -57.95493 -8.70213 1.000 17.62770 194 SER D O 1
ATOM 10925 N N . TRP D 1 196 ? -16.10401 -58.60953 -8.41532 1.000 17.42771 195 TRP D N 1
ATOM 10926 C CA . TRP D 1 196 ? -16.57859 -57.92597 -9.61301 1.000 18.17771 195 TRP D CA 1
ATOM 10927 C C . TRP D 1 196 ? -16.31964 -56.42320 -9.54759 1.000 19.08771 195 TRP D C 1
ATOM 10928 O O . TRP D 1 196 ? -16.01823 -55.79908 -10.56910 1.000 21.63771 195 TRP D O 1
ATOM 10939 N N . THR D 1 197 ? -16.44843 -55.82319 -8.36312 1.000 18.72364 196 THR D N 1
ATOM 10940 C CA . THR D 1 197 ? -16.25198 -54.38643 -8.17633 1.000 18.78364 196 THR D CA 1
ATOM 10941 C C . THR D 1 197 ? -14.84091 -54.03050 -7.71621 1.000 24.63364 196 THR D C 1
ATOM 10942 O O . THR D 1 197 ? -14.58330 -52.86400 -7.40221 1.000 21.62364 196 THR D O 1
ATOM 10946 N N . LEU D 1 198 ? -13.92856 -55.00233 -7.66037 1.000 19.75181 197 LEU D N 1
ATOM 10947 C CA . LEU D 1 198 ? -12.55785 -54.72134 -7.25287 1.000 20.69181 197 LEU D CA 1
ATOM 10948 C C . LEU D 1 198 ? -11.93172 -53.68176 -8.17651 1.000 26.78181 197 LEU D C 1
ATOM 10949 O O . LEU D 1 198 ? -12.06555 -53.75851 -9.40106 1.000 23.39181 197 LEU D O 1
ATOM 10954 N N . ASP D 1 199 ? -11.26041 -52.69159 -7.58577 1.000 21.84015 198 ASP D N 1
ATOM 10955 C CA . ASP D 1 199 ? -10.55027 -51.67851 -8.36632 1.000 20.90015 198 ASP D CA 1
ATOM 10956 C C . ASP D 1 199 ? -9.16275 -52.22665 -8.68350 1.000 27.49015 198 ASP D C 1
ATOM 10957 O O . ASP D 1 199 ? -8.13631 -51.73480 -8.21497 1.000 27.64015 198 ASP D O 1
ATOM 10962 N N . SER D 1 200 ? -9.16356 -53.29721 -9.47648 1.000 24.70289 199 SER D N 1
ATOM 10963 C CA . SER D 1 200 ? -7.94444 -54.04558 -9.73609 1.000 26.14289 199 SER D CA 1
ATOM 10964 C C . SER D 1 200 ? -6.90662 -53.14633 -10.38773 1.000 31.57289 199 SER D C 1
ATOM 10965 O O . SER D 1 200 ? -7.23362 -52.27540 -11.20050 1.000 29.15289 199 SER D O 1
ATOM 10968 N N . GLU D 1 201 ? -5.64387 -53.35873 -10.02358 1.000 33.84621 200 GLU D N 1
ATOM 10969 C CA . GLU D 1 201 ? -4.58993 -52.49563 -10.54239 1.000 34.27621 200 GLU D CA 1
ATOM 10970 C C . GLU D 1 201 ? -4.37514 -52.70591 -12.03240 1.000 30.13621 200 GLU D C 1
ATOM 10971 O O . GLU D 1 201 ? -4.03426 -51.75516 -12.74429 1.000 34.26621 200 GLU D O 1
ATOM 10977 N N . GLU D 1 202 ? -4.59148 -53.92268 -12.53296 1.000 31.43501 201 GLU D N 1
ATOM 10978 C CA . GLU D 1 202 ? -4.34460 -54.15515 -13.95210 1.000 38.92501 201 GLU D CA 1
ATOM 10979 C C . GLU D 1 202 ? -5.35575 -53.40786 -14.81690 1.000 33.60501 201 GLU D C 1
ATOM 10980 O O . GLU D 1 202 ? -4.99531 -52.85892 -15.86445 1.000 34.41501 201 GLU D O 1
ATOM 10985 N N . LEU D 1 203 ? -6.61860 -53.34294 -14.38356 1.000 33.06977 202 LEU D N 1
ATOM 10986 C CA . LEU D 1 203 ? -7.60171 -52.56798 -15.13754 1.000 34.06977 202 LEU D CA 1
ATOM 10987 C C . LEU D 1 203 ? -7.35332 -51.06939 -15.01722 1.000 32.27977 202 LEU D C 1
ATOM 10988 O O . LEU D 1 203 ? -7.69184 -50.31388 -15.93594 1.000 34.67977 202 LEU D O 1
ATOM 10993 N N . GLN D 1 204 ? -6.77891 -50.61691 -13.89985 1.000 33.68072 203 GLN D N 1
ATOM 10994 C CA . GLN D 1 204 ? -6.43829 -49.20180 -13.77790 1.000 30.87072 203 GLN D CA 1
ATOM 10995 C C . GLN D 1 204 ? -5.40647 -48.79927 -14.82209 1.000 36.89072 203 GLN D C 1
ATOM 10996 O O . GLN D 1 204 ? -5.52155 -47.73388 -15.44087 1.000 38.05072 203 GLN D O 1
ATOM 11002 N N . LYS D 1 205 ? -4.39868 -49.65195 -15.04246 1.000 36.60670 204 LYS D N 1
ATOM 11003 C CA . LYS D 1 205 ? -3.33721 -49.33457 -15.99372 1.000 41.68670 204 LYS D CA 1
ATOM 11004 C C . LYS D 1 205 ? -3.88410 -49.12433 -17.39850 1.000 39.74670 204 LYS D C 1
ATOM 11005 O O . LYS D 1 205 ? -3.31561 -48.34643 -18.17275 1.000 45.40670 204 LYS D O 1
ATOM 11007 N N . GLU D 1 206 ? -4.98541 -49.79587 -17.74191 1.000 38.76105 205 GLU D N 1
ATOM 11008 C CA . GLU D 1 206 ? -5.55635 -49.69597 -19.07884 1.000 38.78105 205 GLU D CA 1
ATOM 11009 C C . GLU D 1 206 ? -6.50198 -48.51422 -19.23395 1.000 38.33105 205 GLU D C 1
ATOM 11010 O O . GLU D 1 206 ? -6.69290 -48.02833 -20.35380 1.000 38.86105 205 GLU D O 1
ATOM 11012 N N . SER D 1 207 ? -7.10396 -48.03939 -18.14821 1.000 36.61296 206 SER D N 1
ATOM 11013 C CA . SER D 1 207 ? -8.06117 -46.94865 -18.27107 1.000 32.05296 206 SER D CA 1
ATOM 11014 C C . SER D 1 207 ? -7.99281 -46.01896 -17.06819 1.000 30.52296 206 SER D C 1
ATOM 11015 O O . SER D 1 207 ? -7.30994 -44.99164 -17.11368 1.000 30.68296 206 SER D O 1
ATOM 11018 N N . GLY D 1 208 ? -8.70513 -46.35746 -16.00335 1.000 27.50575 207 GLY D N 1
ATOM 11019 C CA . GLY D 1 208 ? -8.72090 -45.52580 -14.81905 1.000 23.54575 207 GLY D CA 1
ATOM 11020 C C . GLY D 1 208 ? -9.36685 -46.26795 -13.67359 1.000 20.90575 207 GLY D C 1
ATOM 11021 O O . GLY D 1 208 ? -9.69213 -47.45054 -13.78393 1.000 26.30575 207 GLY D O 1
ATOM 11022 N N . LYS D 1 209 ? -9.54740 -45.56134 -12.56082 1.000 20.28742 208 LYS D N 1
ATOM 11023 C CA . LYS D 1 209 ? -10.16447 -46.17931 -11.39270 1.000 20.42742 208 LYS D CA 1
ATOM 11024 C C . LYS D 1 209 ? -11.64435 -46.44358 -11.64806 1.000 22.65742 208 LYS D C 1
ATOM 11025 O O . LYS D 1 209 ? -12.32581 -45.65503 -12.30913 1.000 19.90742 208 LYS D O 1
ATOM 11031 N N . VAL D 1 210 ? -12.14310 -47.55950 -11.10877 1.000 17.38204 209 VAL D N 1
ATOM 11032 C CA . VAL D 1 210 ? -13.52382 -47.95354 -11.35364 1.000 17.65204 209 VAL D CA 1
ATOM 11033 C C . VAL D 1 210 ? -14.47979 -46.96622 -10.69051 1.000 21.93204 209 VAL D C 1
ATOM 11034 O O . VAL D 1 210 ? -14.21801 -46.44613 -9.59588 1.000 22.75204 209 VAL D O 1
ATOM 11038 N N . ARG D 1 211 ? -15.59352 -46.69248 -11.36350 1.000 17.80060 210 ARG D N 1
ATOM 11039 C CA . ARG D 1 211 ? -16.60392 -45.76436 -10.88719 1.000 16.58060 210 ARG D CA 1
ATOM 11040 C C . ARG D 1 211 ? -17.95236 -46.45886 -10.87025 1.000 18.05060 210 ARG D C 1
ATOM 11041 O O . ARG D 1 211 ? -18.19414 -47.38725 -11.64480 1.000 17.75060 210 ARG D O 1
ATOM 11049 N N . PHE D 1 212 ? -18.83686 -45.97318 -10.00154 1.000 19.79529 211 PHE D N 1
ATOM 11050 C CA . PHE D 1 212 ? -20.12793 -46.59414 -9.74242 1.000 18.34529 211 PHE D CA 1
ATOM 11051 C C . PHE D 1 212 ? -21.22590 -45.55474 -9.88738 1.000 20.13529 211 PHE D C 1
ATOM 11052 O O . PHE D 1 212 ? -21.09253 -44.43037 -9.38348 1.000 20.66529 211 PHE D O 1
ATOM 11060 N N . VAL D 1 213 ? -22.29467 -45.92458 -10.59245 1.000 17.27823 212 VAL D N 1
ATOM 11061 C CA . VAL D 1 213 ? -23.43417 -45.04669 -10.84335 1.000 18.92823 212 VAL D CA 1
ATOM 11062 C C . VAL D 1 213 ? -24.70198 -45.74223 -10.36841 1.000 17.86823 212 VAL D C 1
ATOM 11063 O O . VAL D 1 213 ? -24.93063 -46.91483 -10.68660 1.000 18.23823 212 VAL D O 1
ATOM 11067 N N . LEU D 1 214 ? -25.54164 -45.01797 -9.63712 1.000 18.54861 213 LEU D N 1
ATOM 11068 C CA . LEU D 1 214 ? -26.87408 -45.50595 -9.32091 1.000 19.70861 213 LEU D CA 1
ATOM 11069 C C . LEU D 1 214 ? -27.91347 -44.60371 -9.96937 1.000 21.33861 213 LEU D C 1
ATOM 11070 O O . LEU D 1 214 ? -27.76647 -43.37467 -9.99357 1.000 19.24861 213 LEU D O 1
ATOM 11075 N N . HIS D 1 215 ? -28.94661 -45.23055 -10.51808 1.000 16.72143 214 HIS D N 1
ATOM 11076 C CA . HIS D 1 215 ? -30.09652 -44.54482 -11.08381 1.000 17.59143 214 HIS D CA 1
ATOM 11077 C C . HIS D 1 215 ? -31.26936 -44.72936 -10.13275 1.000 19.40143 214 HIS D C 1
ATOM 11078 O O . HIS D 1 215 ? -31.55186 -45.85390 -9.70501 1.000 19.68143 214 HIS D O 1
ATOM 11085 N N . TYR D 1 216 ? -31.95121 -43.63298 -9.81300 1.000 21.09915 215 TYR D N 1
ATOM 11086 C CA . TYR D 1 216 ? -33.07537 -43.63846 -8.88644 1.000 22.20915 215 TYR D CA 1
ATOM 11087 C C . TYR D 1 216 ? -34.33862 -43.19019 -9.60101 1.000 19.15915 215 TYR D C 1
ATOM 11088 O O . TYR D 1 216 ? -34.31594 -42.22831 -10.37277 1.000 23.39915 215 TYR D O 1
ATOM 11097 N N . GLU D 1 217 ? -35.43870 -43.88867 -9.34177 1.000 21.74775 216 GLU D N 1
ATOM 11098 C CA . GLU D 1 217 ? -36.74181 -43.41056 -9.77123 1.000 22.82775 216 GLU D CA 1
ATOM 11099 C C . GLU D 1 217 ? -37.07186 -42.10025 -9.05553 1.000 25.45775 216 GLU D C 1
ATOM 11100 O O . GLU D 1 217 ? -36.43120 -41.71458 -8.07197 1.000 23.86775 216 GLU D O 1
ATOM 11106 N N . SER D 1 218 ? -38.08722 -41.40471 -9.56772 1.000 24.47586 217 SER D N 1
ATOM 11107 C CA . SER D 1 218 ? -38.45271 -40.11706 -8.98885 1.000 27.25586 217 SER D CA 1
ATOM 11108 C C . SER D 1 218 ? -38.88983 -40.24228 -7.53524 1.000 28.34586 217 SER D C 1
ATOM 11109 O O . SER D 1 218 ? -38.85921 -39.24373 -6.80774 1.000 31.24586 217 SER D O 1
ATOM 11112 N N . ASP D 1 219 ? -39.28435 -41.43770 -7.09298 1.000 25.72337 218 ASP D N 1
ATOM 11113 C CA . ASP D 1 219 ? -39.63212 -41.67366 -5.69732 1.000 26.14337 218 ASP D CA 1
ATOM 11114 C C . ASP D 1 219 ? -38.44652 -42.12626 -4.85236 1.000 29.70337 218 ASP D C 1
ATOM 11115 O O . ASP D 1 219 ? -38.63450 -42.45893 -3.67954 1.000 30.99337 218 ASP D O 1
ATOM 11120 N N . GLY D 1 220 ? -37.24155 -42.17499 -5.41912 1.000 28.05457 219 GLY D N 1
ATOM 11121 C CA . GLY D 1 220 ? -36.05096 -42.55173 -4.68536 1.000 26.74457 219 GLY D CA 1
ATOM 11122 C C . GLY D 1 220 ? -35.64426 -44.01090 -4.78860 1.000 23.86457 219 GLY D C 1
ATOM 11123 O O . GLY D 1 220 ? -34.57535 -44.36867 -4.28304 1.000 25.63457 219 GLY D O 1
ATOM 11124 N N . THR D 1 221 ? -36.45213 -44.85959 -5.41718 1.000 24.13166 220 THR D N 1
ATOM 11125 C CA . THR D 1 221 ? -36.11115 -46.27543 -5.52261 1.000 24.70166 220 THR D CA 1
ATOM 11126 C C . THR D 1 221 ? -34.94440 -46.46508 -6.48605 1.000 23.05166 220 THR D C 1
ATOM 11127 O O . THR D 1 221 ? -34.98984 -45.99673 -7.62605 1.000 23.10166 220 THR D O 1
ATOM 11131 N N . ALA D 1 222 ? -33.89779 -47.14889 -6.03316 1.000 21.23694 221 ALA D N 1
ATOM 11132 C CA . ALA D 1 222 ? -32.79091 -47.47837 -6.92408 1.000 21.01694 221 ALA D CA 1
ATOM 11133 C C . ALA D 1 222 ? -33.26793 -48.48663 -7.96445 1.000 24.57694 221 ALA D C 1
ATOM 11134 O O . ALA D 1 222 ? -33.75707 -49.56577 -7.61093 1.000 22.80694 221 ALA D O 1
ATOM 11136 N N . SER D 1 223 ? -33.13730 -48.13420 -9.24904 1.000 19.79926 222 SER D N 1
ATOM 11137 C CA . SER D 1 223 ? -33.65114 -48.97166 -10.32223 1.000 19.67926 222 SER D CA 1
ATOM 11138 C C . SER D 1 223 ? -32.65633 -49.22982 -11.44313 1.000 18.38926 222 SER D C 1
ATOM 11139 O O . SER D 1 223 ? -33.02429 -49.87719 -12.42739 1.000 19.29926 222 SER D O 1
ATOM 11142 N N . GLY D 1 224 ? -31.43046 -48.72949 -11.34385 1.000 15.20908 223 GLY D N 1
ATOM 11143 C CA . GLY D 1 224 ? -30.43050 -49.00195 -12.35912 1.000 14.75908 223 GLY D CA 1
ATOM 11144 C C . GLY D 1 224 ? -29.04577 -48.74575 -11.81657 1.000 17.43908 223 GLY D C 1
ATOM 11145 O O . GLY D 1 224 ? -28.87234 -48.02681 -10.82769 1.000 18.50908 223 GLY D O 1
ATOM 11146 N N . PHE D 1 225 ? -28.04780 -49.33282 -12.47750 1.000 16.83205 224 PHE D N 1
ATOM 11147 C CA . PHE D 1 225 ? -26.67528 -49.05737 -12.08039 1.000 14.80205 224 PHE D CA 1
ATOM 11148 C C . PHE D 1 225 ? -25.74015 -49.18899 -13.27528 1.000 16.96205 224 PHE D C 1
ATOM 11149 O O . PHE D 1 225 ? -26.09598 -49.75295 -14.31397 1.000 13.52205 224 PHE D O 1
ATOM 11157 N N . ALA D 1 226 ? -24.53965 -48.62440 -13.11800 1.000 13.04431 225 ALA D N 1
ATOM 11158 C CA . ALA D 1 226 ? -23.46708 -48.76492 -14.08930 1.000 13.28431 225 ALA D CA 1
ATOM 11159 C C . ALA D 1 226 ? -22.14006 -48.90210 -13.35630 1.000 15.91431 225 ALA D C 1
ATOM 11160 O O . ALA D 1 226 ? -21.92992 -48.27978 -12.30965 1.000 17.70431 225 ALA D O 1
ATOM 11162 N N . ILE D 1 227 ? -21.25382 -49.71772 -13.91785 1.000 13.99800 226 ILE D N 1
ATOM 11163 C CA . ILE D 1 227 ? -19.85454 -49.81414 -13.51228 1.000 13.35800 226 ILE D CA 1
ATOM 11164 C C . ILE D 1 227 ? -19.02835 -49.43949 -14.72681 1.000 15.35800 226 ILE D C 1
ATOM 11165 O O . ILE D 1 227 ? -19.24942 -49.98742 -15.81087 1.000 13.69800 226 ILE D O 1
ATOM 11170 N N . TYR D 1 228 ? -18.10412 -48.49406 -14.56726 1.000 12.76489 227 TYR D N 1
ATOM 11171 C CA . TYR D 1 228 ? -17.33847 -48.06316 -15.72642 1.000 14.19489 227 TYR D CA 1
ATOM 11172 C C . TYR D 1 228 ? -16.02227 -47.46664 -15.25970 1.000 15.09489 227 TYR D C 1
ATOM 11173 O O . TYR D 1 228 ? -15.84772 -47.15351 -14.08079 1.000 14.44489 227 TYR D O 1
ATOM 11182 N N . ARG D 1 229 ? -15.08690 -47.34377 -16.20361 1.000 15.61917 228 ARG D N 1
ATOM 11183 C CA . ARG D 1 229 ? -13.78849 -46.72780 -15.96460 1.000 14.79917 228 ARG D CA 1
ATOM 11184 C C . ARG D 1 229 ? -13.53712 -45.69046 -17.04874 1.000 17.38917 228 ARG D C 1
ATOM 11185 O O . ARG D 1 229 ? -13.75537 -45.97538 -18.24227 1.000 14.17917 228 ARG D O 1
ATOM 11193 N N . PRO D 1 230 ? -13.07859 -44.49368 -16.68844 1.000 19.07480 229 PRO D N 1
ATOM 11194 C CA . PRO D 1 230 ? -12.69467 -43.50736 -17.69850 1.000 18.73480 229 PRO D CA 1
ATOM 11195 C C . PRO D 1 230 ? -11.24584 -43.66610 -18.12443 1.000 21.13480 229 PRO D C 1
ATOM 11196 O O . PRO D 1 230 ? -10.37016 -44.08132 -17.36134 1.000 20.91480 229 PRO D O 1
ATOM 11200 N N . LYS D 1 231 ? -11.00233 -43.32625 -19.38307 1.000 20.89165 230 LYS D N 1
ATOM 11201 C CA . LYS D 1 231 ? -9.65333 -43.29956 -19.93952 1.000 22.58165 230 LYS D CA 1
ATOM 11202 C C . LYS D 1 231 ? -9.47561 -41.93460 -20.58707 1.000 20.89165 230 LYS D C 1
ATOM 11203 O O . LYS D 1 231 ? -9.90223 -41.73429 -21.73742 1.000 18.20165 230 LYS D O 1
ATOM 11209 N N . PRO D 1 232 ? -8.86282 -40.97683 -19.88877 1.000 22.80530 231 PRO D N 1
ATOM 11210 C CA . PRO D 1 232 ? -8.73240 -39.62469 -20.44712 1.000 19.33530 231 PRO D CA 1
ATOM 11211 C C . PRO D 1 232 ? -7.85104 -39.63278 -21.68570 1.000 19.27530 231 PRO D C 1
ATOM 11212 O O . PRO D 1 232 ? -7.05703 -40.54717 -21.91448 1.000 21.72530 231 PRO D O 1
ATOM 11216 N N . GLY D 1 233 ? -8.01323 -38.60618 -22.50346 1.000 19.87720 232 GLY D N 1
ATOM 11217 C CA . GLY D 1 233 ? -7.25429 -38.52992 -23.73660 1.000 20.90720 232 GLY D CA 1
ATOM 11218 C C . GLY D 1 233 ? -7.58817 -37.25613 -24.48060 1.000 19.89720 232 GLY D C 1
ATOM 11219 O O . GLY D 1 233 ? -8.63899 -36.64058 -24.26750 1.000 17.70720 232 GLY D O 1
ATOM 11220 N N . TRP D 1 234 ? -6.67457 -36.88178 -25.37333 1.000 16.05800 233 TRP D N 1
ATOM 11221 C CA . TRP D 1 234 ? -6.80078 -35.65824 -26.15290 1.000 18.24800 233 TRP D CA 1
ATOM 11222 C C . TRP D 1 234 ? -6.30863 -35.92309 -27.56365 1.000 19.98800 233 TRP D C 1
ATOM 11223 O O . TRP D 1 234 ? -5.32842 -36.64081 -27.75913 1.000 22.28800 233 TRP D O 1
ATOM 11234 N N . GLY D 1 235 ? -6.99789 -35.34849 -28.54664 1.000 21.29366 234 GLY D N 1
ATOM 11235 C CA . GLY D 1 235 ? -6.60418 -35.44276 -29.93022 1.000 18.84366 234 GLY D CA 1
ATOM 11236 C C . GLY D 1 235 ? -6.09272 -34.12139 -30.46968 1.000 20.54366 234 GLY D C 1
ATOM 11237 O O . GLY D 1 235 ? -5.89854 -33.14578 -29.74003 1.000 23.96366 234 GLY D O 1
ATOM 11238 N N . ASP D 1 236 ? -5.89597 -34.09605 -31.78781 1.000 16.88831 235 ASP D N 1
ATOM 11239 C CA . ASP D 1 236 ? -5.38798 -32.88550 -32.42589 1.000 23.28831 235 ASP D CA 1
ATOM 11240 C C . ASP D 1 236 ? -6.41919 -31.76293 -32.50381 1.000 24.71831 235 ASP D C 1
ATOM 11241 O O . ASP D 1 236 ? -6.04969 -30.63291 -32.83911 1.000 26.57831 235 ASP D O 1
ATOM 11246 N N . ALA D 1 237 ? -7.69257 -32.03356 -32.20304 1.000 22.02080 236 ALA D N 1
ATOM 11247 C CA . ALA D 1 237 ? -8.73662 -31.02855 -32.35311 1.000 21.96080 236 ALA D CA 1
ATOM 11248 C C . ALA D 1 237 ? -9.64253 -30.92193 -31.13107 1.000 23.23080 236 ALA D C 1
ATOM 11249 O O . ALA D 1 237 ? -10.69477 -30.27208 -31.21046 1.000 19.91080 236 ALA D O 1
ATOM 11251 N N . GLY D 1 238 ? -9.26919 -31.53097 -30.00858 1.000 17.12903 237 GLY D N 1
ATOM 11252 C CA . GLY D 1 238 ? -10.05157 -31.43879 -28.79924 1.000 20.41903 237 GLY D CA 1
ATOM 11253 C C . GLY D 1 238 ? -9.94637 -32.69153 -27.95280 1.000 17.96903 237 GLY D C 1
ATOM 11254 O O . GLY D 1 238 ? -9.10424 -33.56620 -28.19271 1.000 19.89903 237 GLY D O 1
ATOM 11255 N N . PRO D 1 239 ? -10.80196 -32.79617 -26.93638 1.000 16.41668 238 PRO D N 1
ATOM 11256 C CA . PRO D 1 239 ? -10.78013 -33.97687 -26.06165 1.000 14.79668 238 PRO D CA 1
ATOM 11257 C C . PRO D 1 239 ? -11.12984 -35.24536 -26.82182 1.000 17.86668 238 PRO D C 1
ATOM 11258 O O . PRO D 1 239 ? -11.78450 -35.22125 -27.86591 1.000 15.11668 238 PRO D O 1
ATOM 11262 N N . ASN D 1 240 ? -10.69766 -36.37155 -26.26411 1.000 15.22686 239 ASN D N 1
ATOM 11263 C CA . ASN D 1 240 ? -10.90822 -37.66321 -26.90306 1.000 15.49686 239 ASN D CA 1
ATOM 11264 C C . ASN D 1 240 ? -10.89257 -38.76620 -25.84621 1.000 14.89686 239 ASN D C 1
ATOM 11265 O O . ASN D 1 240 ? -10.26325 -39.81197 -26.01567 1.000 18.01686 239 ASN D O 1
ATOM 11270 N N . ALA D 1 241 ? -11.58588 -38.54325 -24.73150 1.000 14.33550 240 ALA D N 1
ATOM 11271 C CA . ALA D 1 241 ? -11.63068 -39.55098 -23.68152 1.000 15.47550 240 ALA D CA 1
ATOM 11272 C C . ALA D 1 241 ? -12.50790 -40.72387 -24.09228 1.000 16.50550 240 ALA D C 1
ATOM 11273 O O . ALA D 1 241 ? -13.38360 -40.60767 -24.95414 1.000 14.82550 240 ALA D O 1
ATOM 11275 N N . GLU D 1 242 ? -12.27195 -41.86010 -23.43383 1.000 14.20200 241 GLU D N 1
ATOM 11276 C CA A GLU D 1 242 ? -12.99773 -43.09851 -23.67501 0.482 12.81200 241 GLU D CA 1
ATOM 11277 C CA B GLU D 1 242 ? -13.01382 -43.08606 -23.68063 0.518 12.81200 241 GLU D CA 1
ATOM 11278 C C . GLU D 1 242 ? -13.62112 -43.58227 -22.37576 1.000 17.73200 241 GLU D C 1
ATOM 11279 O O . GLU D 1 242 ? -13.01271 -43.46444 -21.30921 1.000 19.21200 241 GLU D O 1
ATOM 11290 N N . LEU D 1 243 ? -14.83062 -44.12832 -22.45744 1.000 13.03169 242 LEU D N 1
ATOM 11291 C CA . LEU D 1 243 ? -15.46740 -44.75259 -21.30632 1.000 11.71169 242 LEU D CA 1
ATOM 11292 C C . LEU D 1 243 ? -15.45455 -46.25207 -21.55110 1.000 15.01169 242 LEU D C 1
ATOM 11293 O O . LEU D 1 243 ? -15.96380 -46.70991 -22.57740 1.000 13.50169 242 LEU D O 1
ATOM 11298 N N . HIS D 1 244 ? -14.86457 -47.00337 -20.62817 1.000 12.59255 243 HIS D N 1
ATOM 11299 C CA . HIS D 1 244 ? -14.85857 -48.46250 -20.69783 1.000 14.05255 243 HIS D CA 1
ATOM 11300 C C . HIS D 1 244 ? -15.91389 -48.98677 -19.73175 1.000 13.21255 243 HIS D C 1
ATOM 11301 O O . HIS D 1 244 ? -15.73369 -48.94496 -18.51140 1.000 16.17255 243 HIS D O 1
ATOM 11308 N N . VAL D 1 245 ? -17.02605 -49.43919 -20.28121 1.000 10.42277 244 VAL D N 1
ATOM 11309 C CA . VAL D 1 245 ? -18.18876 -49.82425 -19.49349 1.000 12.39277 244 VAL D CA 1
ATOM 11310 C C . VAL D 1 245 ? -18.06006 -51.29732 -19.13203 1.000 15.03277 244 VAL D C 1
ATOM 11311 O O . VAL D 1 245 ? -17.80422 -52.13940 -19.99829 1.000 16.25277 244 VAL D O 1
ATOM 11315 N N . GLN D 1 246 ? -18.21911 -51.60776 -17.84861 1.000 14.44185 245 GLN D N 1
ATOM 11316 C CA . GLN D 1 246 ? -18.18054 -52.98319 -17.37290 1.000 13.57185 245 GLN D CA 1
ATOM 11317 C C . GLN D 1 246 ? -19.56440 -53.60770 -17.27034 1.000 16.37185 245 GLN D C 1
ATOM 11318 O O . GLN D 1 246 ? -19.72909 -54.79713 -17.57459 1.000 17.58185 245 GLN D O 1
ATOM 11324 N N . GLU D 1 247 ? -20.57095 -52.82808 -16.87513 1.000 13.42108 246 GLU D N 1
ATOM 11325 C CA . GLU D 1 247 ? -21.91858 -53.35876 -16.73129 1.000 15.33108 246 GLU D CA 1
ATOM 11326 C C . GLU D 1 247 ? -22.90460 -52.20425 -16.61908 1.000 15.42108 246 GLU D C 1
ATOM 11327 O O . GLU D 1 247 ? -22.61466 -51.20316 -15.96218 1.000 17.13108 246 GLU D O 1
ATOM 11333 N N . VAL D 1 248 ? -24.05326 -52.34692 -17.27882 1.000 15.86852 247 VAL D N 1
ATOM 11334 C CA . VAL D 1 248 ? -25.19898 -51.45605 -17.11180 1.000 14.58852 247 VAL D CA 1
ATOM 11335 C C . VAL D 1 248 ? -26.43956 -52.33118 -17.01944 1.000 16.65852 247 VAL D C 1
ATOM 11336 O O . VAL D 1 248 ? -26.63121 -53.21891 -17.85723 1.000 15.01852 247 VAL D O 1
ATOM 11340 N N . LEU D 1 249 ? -27.26993 -52.10023 -15.99786 1.000 13.50097 248 LEU D N 1
ATOM 11341 C CA . LEU D 1 249 ? -28.51525 -52.84128 -15.82652 1.000 14.14097 248 LEU D CA 1
ATOM 11342 C C . LEU D 1 249 ? -29.59027 -51.89943 -15.31734 1.000 18.02097 248 LEU D C 1
ATOM 11343 O O . LEU D 1 249 ? -29.29896 -50.92948 -14.61374 1.000 16.31097 248 LEU D O 1
ATOM 11348 N N . GLY D 1 250 ? -30.83423 -52.19985 -15.66135 1.000 16.42400 249 GLY D N 1
ATOM 11349 C CA . GLY D 1 250 ? -31.95633 -51.41916 -15.16544 1.000 16.49400 249 GLY D CA 1
ATOM 11350 C C . GLY D 1 250 ? -33.16306 -52.31397 -15.03148 1.000 18.73400 249 GLY D C 1
ATOM 11351 O O . GLY D 1 250 ? -33.34481 -53.25411 -15.81085 1.000 15.77400 249 GLY D O 1
ATOM 11352 N N . THR D 1 251 ? -33.98898 -52.03392 -14.02582 1.000 15.14241 250 THR D N 1
ATOM 11353 C CA . THR D 1 251 ? -35.16878 -52.86296 -13.80088 1.000 19.03241 250 THR D CA 1
ATOM 11354 C C . THR D 1 251 ? -36.33832 -52.48026 -14.69540 1.000 18.46241 250 THR D C 1
ATOM 11355 O O . THR D 1 251 ? -37.37056 -53.15695 -14.65195 1.000 19.35241 250 THR D O 1
ATOM 11359 N N . ASN D 1 252 ? -36.20705 -51.42743 -15.49663 1.000 16.66030 251 ASN D N 1
ATOM 11360 C CA . ASN D 1 252 ? -37.24608 -51.02131 -16.43112 1.000 15.59030 251 ASN D CA 1
ATOM 11361 C C . ASN D 1 252 ? -36.57589 -50.30977 -17.60202 1.000 17.58030 251 ASN D C 1
ATOM 11362 O O . ASN D 1 252 ? -35.40490 -49.91494 -17.50489 1.000 17.10030 251 ASN D O 1
ATOM 11367 N N . PRO D 1 253 ? -37.27256 -50.16776 -18.73684 1.000 15.86972 252 PRO D N 1
ATOM 11368 C CA . PRO D 1 253 ? -36.61420 -49.61098 -19.92994 1.000 15.61972 252 PRO D CA 1
ATOM 11369 C C . PRO D 1 253 ? -36.13973 -48.18225 -19.76407 1.000 18.22972 252 PRO D C 1
ATOM 11370 O O . PRO D 1 253 ? -35.16953 -47.78454 -20.42308 1.000 14.42972 252 PRO D O 1
ATOM 11374 N N . ARG D 1 254 ? -36.82300 -47.39157 -18.93376 1.000 15.47120 253 ARG D N 1
ATOM 11375 C CA . ARG D 1 254 ? -36.44611 -45.99638 -18.73852 1.000 17.16120 253 ARG D CA 1
ATOM 11376 C C . ARG D 1 254 ? -35.13227 -45.88866 -17.98009 1.000 15.54120 253 ARG D C 1
ATOM 11377 O O . ARG D 1 254 ? -34.24844 -45.11459 -18.35958 1.000 16.98120 253 ARG D O 1
ATOM 11385 N N . SER D 1 255 ? -34.98259 -46.66314 -16.90166 1.000 15.20615 254 SER D N 1
ATOM 11386 C CA . SER D 1 255 ? -33.74967 -46.58793 -16.12571 1.000 16.93615 254 SER D CA 1
ATOM 11387 C C . SER D 1 255 ? -32.56540 -47.13707 -16.91380 1.000 16.45615 254 SER D C 1
ATOM 11388 O O . SER D 1 255 ? -31.44781 -46.61339 -16.80895 1.000 14.04615 254 SER D O 1
ATOM 11391 N N . TYR D 1 256 ? -32.78143 -48.19542 -17.70391 1.000 12.78637 255 TYR D N 1
ATOM 11392 C CA . TYR D 1 256 ? -31.71488 -48.67640 -18.58178 1.000 12.97637 255 TYR D CA 1
ATOM 11393 C C . TYR D 1 256 ? -31.28614 -47.58867 -19.56602 1.000 13.76637 255 TYR D C 1
ATOM 11394 O O . TYR D 1 256 ? -30.08882 -47.30448 -19.71219 1.000 13.50637 255 TYR D O 1
ATOM 11403 N N . ALA D 1 257 ? -32.25875 -46.95189 -20.23406 1.000 11.84341 256 ALA D N 1
ATOM 11404 C CA . ALA D 1 257 ? -31.93345 -45.98537 -21.28178 1.000 11.65341 256 ALA D CA 1
ATOM 11405 C C . ALA D 1 257 ? -31.33022 -44.72039 -20.69113 1.000 14.56341 256 ALA D C 1
ATOM 11406 O O . ALA D 1 257 ? -30.37236 -44.16499 -21.24530 1.000 13.82341 256 ALA D O 1
ATOM 11408 N N A ARG D 1 258 ? -31.88220 -44.25099 -19.56753 0.586 15.03267 257 ARG D N 1
ATOM 11409 N N B ARG D 1 258 ? -31.87549 -44.25076 -19.56543 0.414 15.04267 257 ARG D N 1
ATOM 11410 C CA A ARG D 1 258 ? -31.36262 -43.04525 -18.92663 0.586 14.87267 257 ARG D CA 1
ATOM 11411 C CA B ARG D 1 258 ? -31.35683 -43.03833 -18.93676 0.414 14.88267 257 ARG D CA 1
ATOM 11412 C C A ARG D 1 258 ? -29.93274 -43.24982 -18.44397 0.586 16.21267 257 ARG D C 1
ATOM 11413 C C B ARG D 1 258 ? -29.93498 -43.24246 -18.42591 0.414 16.19267 257 ARG D C 1
ATOM 11414 O O A ARG D 1 258 ? -29.09389 -42.34771 -18.56355 0.586 14.92267 257 ARG D O 1
ATOM 11415 O O B ARG D 1 258 ? -29.10027 -42.33371 -18.51967 0.414 14.94267 257 ARG D O 1
ATOM 11430 N N . THR D 1 259 ? -29.63614 -44.42912 -17.88730 1.000 14.97652 258 THR D N 1
ATOM 11431 C CA . THR D 1 259 ? -28.27973 -44.69895 -17.42027 1.000 14.91652 258 THR D CA 1
ATOM 11432 C C . THR D 1 259 ? -27.29187 -44.71263 -18.58479 1.000 14.37652 258 THR D C 1
ATOM 11433 O O . THR D 1 259 ? -26.21399 -44.11526 -18.49202 1.000 15.29652 258 THR D O 1
ATOM 11437 N N . TRP D 1 260 ? -27.64435 -45.36337 -19.70183 1.000 14.72502 259 TRP D N 1
ATOM 11438 C CA . TRP D 1 260 ? -26.77238 -45.29403 -20.87606 1.000 14.75502 259 TRP D CA 1
ATOM 11439 C C . TRP D 1 260 ? -26.62847 -43.86335 -21.37135 1.000 14.55502 259 TRP D C 1
ATOM 11440 O O . TRP D 1 260 ? -25.53315 -43.43383 -21.74966 1.000 14.31502 259 TRP D O 1
ATOM 11451 N N . ARG D 1 261 ? -27.72824 -43.11741 -21.39804 1.000 13.21170 260 ARG D N 1
ATOM 11452 C CA . ARG D 1 261 ? -27.67030 -41.74224 -21.88546 1.000 14.85170 260 ARG D CA 1
ATOM 11453 C C . ARG D 1 261 ? -26.75531 -40.89048 -21.01423 1.000 14.42170 260 ARG D C 1
ATOM 11454 O O . ARG D 1 261 ? -26.03705 -40.01979 -21.52280 1.000 14.79170 260 ARG D O 1
ATOM 11462 N N . TYR D 1 262 ? -26.76329 -41.13417 -19.70016 1.000 14.37750 261 TYR D N 1
ATOM 11463 C CA . TYR D 1 262 ? -25.84423 -40.44726 -18.79102 1.000 15.87750 261 TYR D CA 1
ATOM 11464 C C . TYR D 1 262 ? -24.39372 -40.65856 -19.21036 1.000 15.40750 261 TYR D C 1
ATOM 11465 O O . TYR D 1 262 ? -23.60037 -39.70657 -19.26691 1.000 13.93750 261 TYR D O 1
ATOM 11474 N N . LEU D 1 263 ? -24.02770 -41.90838 -19.50503 1.000 14.97445 262 LEU D N 1
ATOM 11475 C CA . LEU D 1 263 ? -22.66710 -42.21381 -19.93567 1.000 16.29445 262 LEU D CA 1
ATOM 11476 C C . LEU D 1 263 ? -22.36391 -41.57906 -21.28438 1.000 14.73445 262 LEU D C 1
ATOM 11477 O O . LEU D 1 263 ? -21.29426 -40.98583 -21.47816 1.000 15.21445 262 LEU D O 1
ATOM 11482 N N . LEU D 1 264 ? -23.29706 -41.70368 -22.23157 1.000 10.15846 263 LEU D N 1
ATOM 11483 C CA . LEU D 1 264 ? -23.05250 -41.24709 -23.59679 1.000 10.62846 263 LEU D CA 1
ATOM 11484 C C . LEU D 1 264 ? -22.89889 -39.73347 -23.67969 1.000 14.00846 263 LEU D C 1
ATOM 11485 O O . LEU D 1 264 ? -22.19856 -39.23888 -24.56894 1.000 12.80846 263 LEU D O 1
ATOM 11490 N N . ASP D 1 265 ? -23.53763 -38.99215 -22.77798 1.000 13.73361 264 ASP D N 1
ATOM 11491 C CA . ASP D 1 265 ? -23.53168 -37.53086 -22.81138 1.000 14.33361 264 ASP D CA 1
ATOM 11492 C C . ASP D 1 265 ? -22.42753 -36.90761 -21.96199 1.000 15.22361 264 ASP D C 1
ATOM 11493 O O . ASP D 1 265 ? -22.40571 -35.68124 -21.79721 1.000 16.17361 264 ASP D O 1
ATOM 11498 N N . MET D 1 266 ? -21.54187 -37.71825 -21.40098 1.000 14.74552 265 MET D N 1
ATOM 11499 C CA . MET D 1 266 ? -20.48336 -37.20405 -20.54498 1.000 15.09552 265 MET D CA 1
ATOM 11500 C C . MET D 1 266 ? -19.54396 -36.29431 -21.33244 1.000 16.76552 265 MET D C 1
ATOM 11501 O O . MET D 1 266 ? -19.15510 -36.60177 -22.46132 1.000 15.02552 265 MET D O 1
ATOM 11506 N N . ASP D 1 267 ? -19.18420 -35.15749 -20.73572 1.000 16.18887 266 ASP D N 1
ATOM 11507 C CA . ASP D 1 267 ? -18.29121 -34.21864 -21.40209 1.000 16.02887 266 ASP D CA 1
ATOM 11508 C C . ASP D 1 267 ? -16.87297 -34.77787 -21.47751 1.000 14.77887 266 ASP D C 1
ATOM 11509 O O . ASP D 1 267 ? -16.44900 -35.57601 -20.63109 1.000 13.63887 266 ASP D O 1
ATOM 11514 N N . LEU D 1 268 ? -16.14230 -34.34414 -22.51108 1.000 12.99806 267 LEU D N 1
ATOM 11515 C CA . LEU D 1 268 ? -14.78010 -34.72997 -22.88427 1.000 12.63806 267 LEU D CA 1
ATOM 11516 C C . LEU D 1 268 ? -14.72114 -36.13334 -23.49799 1.000 14.39806 267 LEU D C 1
ATOM 11517 O O . LEU D 1 268 ? -13.70017 -36.48891 -24.08923 1.000 12.99806 267 LEU D O 1
ATOM 11522 N N . VAL D 1 269 ? -15.77593 -36.93275 -23.38204 1.000 15.44054 268 VAL D N 1
ATOM 11523 C CA . VAL D 1 269 ? -15.80047 -38.28661 -23.92263 1.000 12.98054 268 VAL D CA 1
ATOM 11524 C C . VAL D 1 269 ? -16.08019 -38.21713 -25.41291 1.000 15.03054 268 VAL D C 1
ATOM 11525 O O . VAL D 1 269 ? -16.89869 -37.41039 -25.86767 1.000 10.82054 268 VAL D O 1
ATOM 11529 N N . ARG D 1 270 ? -15.38865 -39.05166 -26.18572 1.000 12.95657 269 ARG D N 1
ATOM 11530 C CA . ARG D 1 270 ? -15.73098 -39.24944 -27.58395 1.000 13.17657 269 ARG D CA 1
ATOM 11531 C C . ARG D 1 270 ? -15.98941 -40.70213 -27.94464 1.000 14.20657 269 ARG D C 1
ATOM 11532 O O . ARG D 1 270 ? -16.70925 -40.94725 -28.91797 1.000 13.49657 269 ARG D O 1
ATOM 11540 N N . LYS D 1 271 ? -15.46010 -41.66189 -27.18741 1.000 12.92075 270 LYS D N 1
ATOM 11541 C CA . LYS D 1 271 ? -15.58979 -43.08017 -27.49398 1.000 13.90075 270 LYS D CA 1
ATOM 11542 C C . LYS D 1 271 ? -16.14063 -43.82275 -26.28402 1.000 13.48075 270 LYS D C 1
ATOM 11543 O O . LYS D 1 271 ? -15.84436 -43.48610 -25.13876 1.000 15.20075 270 LYS D O 1
ATOM 11549 N N . ILE D 1 272 ? -16.92383 -44.85824 -26.54220 1.000 12.92531 271 ILE D N 1
ATOM 11550 C CA . ILE D 1 272 ? -17.38984 -45.73534 -25.47891 1.000 9.56531 271 ILE D CA 1
ATOM 11551 C C . ILE D 1 272 ? -17.18267 -47.16812 -25.94650 1.000 12.82531 271 ILE D C 1
ATOM 11552 O O . ILE D 1 272 ? -17.24605 -47.46264 -27.14273 1.000 10.94531 271 ILE D O 1
ATOM 11557 N N . LYS D 1 273 ? -16.87952 -48.04709 -24.99750 1.000 8.56712 272 LYS D N 1
ATOM 11558 C CA . LYS D 1 273 ? -16.67170 -49.46459 -25.26745 1.000 12.86712 272 LYS D CA 1
ATOM 11559 C C . LYS D 1 273 ? -17.33525 -50.27554 -24.16270 1.000 12.77712 272 LYS D C 1
ATOM 11560 O O . LYS D 1 273 ? -17.12267 -50.00372 -22.97871 1.000 15.63712 272 LYS D O 1
ATOM 11563 N N . TYR D 1 274 ? -18.11505 -51.28043 -24.54640 1.000 16.44878 273 TYR D N 1
ATOM 11564 C CA . TYR D 1 274 ? -18.78217 -52.18884 -23.61392 1.000 12.42878 273 TYR D CA 1
ATOM 11565 C C . TYR D 1 274 ? -18.33079 -53.60091 -23.97633 1.000 17.09878 273 TYR D C 1
ATOM 11566 O O . TYR D 1 274 ? -18.85176 -54.18534 -24.93010 1.000 15.58878 273 TYR D O 1
ATOM 11575 N N . HIS D 1 275 ? -17.34631 -54.13375 -23.24735 0.846 17.05801 274 HIS D N 1
ATOM 11576 C CA . HIS D 1 275 ? -16.88751 -55.49795 -23.47639 0.846 22.17801 274 HIS D CA 1
ATOM 11577 C C . HIS D 1 275 ? -17.83060 -56.46883 -22.77963 0.846 18.98801 274 HIS D C 1
ATOM 11578 O O . HIS D 1 275 ? -18.28139 -56.22284 -21.65876 0.846 23.64801 274 HIS D O 1
ATOM 11585 N N . GLY D 1 276 ? -18.13052 -57.57307 -23.44885 1.000 20.92542 275 GLY D N 1
ATOM 11586 C CA . GLY D 1 276 ? -18.91657 -58.62198 -22.83121 1.000 24.17542 275 GLY D CA 1
ATOM 11587 C C . GLY D 1 276 ? -20.41401 -58.40908 -22.84028 1.000 24.37542 275 GLY D C 1
ATOM 11588 O O . GLY D 1 276 ? -21.12864 -59.08138 -22.08900 1.000 24.87542 275 GLY D O 1
ATOM 11589 N N . ALA D 1 277 ? -20.91978 -57.51748 -23.68477 1.000 14.45272 276 ALA D N 1
ATOM 11590 C CA . ALA D 1 277 ? -22.35579 -57.29491 -23.76377 1.000 14.66272 276 ALA D CA 1
ATOM 11591 C C . ALA D 1 277 ? -23.06191 -58.49410 -24.39246 1.000 13.14272 276 ALA D C 1
ATOM 11592 O O . ALA D 1 277 ? -22.44298 -59.41518 -24.92759 1.000 13.06272 276 ALA D O 1
ATOM 11594 N N . SER D 1 278 ? -24.39197 -58.46604 -24.34910 1.000 13.25400 277 SER D N 1
ATOM 11595 C CA . SER D 1 278 ? -25.16320 -59.47432 -25.05681 1.000 13.06400 277 SER D CA 1
ATOM 11596 C C . SER D 1 278 ? -25.16172 -59.18975 -26.55387 1.000 13.57400 277 SER D C 1
ATOM 11597 O O . SER D 1 278 ? -25.15971 -58.03019 -26.98943 1.000 11.38400 277 SER D O 1
ATOM 11600 N N . VAL D 1 279 ? -25.20340 -60.26367 -27.35137 1.000 11.68560 278 VAL D N 1
ATOM 11601 C CA . VAL D 1 279 ? -25.37148 -60.09243 -28.79205 1.000 12.70560 278 VAL D CA 1
ATOM 11602 C C . VAL D 1 279 ? -26.73758 -59.51736 -29.13080 1.000 11.67560 278 VAL D C 1
ATOM 11603 O O . VAL D 1 279 ? -26.95314 -59.05951 -30.26205 1.000 13.07560 278 VAL D O 1
ATOM 11607 N N . GLN D 1 280 ? -27.66122 -59.52643 -28.17222 1.000 9.31930 279 GLN D N 1
ATOM 11608 C CA . GLN D 1 280 ? -28.96462 -58.87860 -28.30342 1.000 12.09930 279 GLN D CA 1
ATOM 11609 C C . GLN D 1 280 ? -29.14767 -57.79757 -27.24054 1.000 14.59930 279 GLN D C 1
ATOM 11610 O O . GLN D 1 280 ? -30.26013 -57.59996 -26.73028 1.000 11.13930 279 GLN D O 1
ATOM 11616 N N . GLU D 1 281 ? -28.05087 -57.13723 -26.86004 1.000 10.82555 280 GLU D N 1
ATOM 11617 C CA . GLU D 1 281 ? -28.10496 -56.05869 -25.87768 1.000 9.48555 280 GLU D CA 1
ATOM 11618 C C . GLU D 1 281 ? -29.14282 -55.02134 -26.28503 1.000 9.75555 280 GLU D C 1
ATOM 11619 O O . GLU D 1 281 ? -29.20511 -54.61583 -27.45021 1.000 8.46555 280 GLU D O 1
ATOM 11625 N N . GLU D 1 282 ? -29.98274 -54.60306 -25.32430 1.000 11.13132 281 GLU D N 1
ATOM 11626 C CA . GLU D 1 282 ? -31.06391 -53.67835 -25.66234 1.000 10.09132 281 GLU D CA 1
ATOM 11627 C C . GLU D 1 282 ? -30.51775 -52.42305 -26.32082 1.000 9.48132 281 GLU D C 1
ATOM 11628 O O . GLU D 1 282 ? -31.12446 -51.89050 -27.25764 1.000 10.46132 281 GLU D O 1
ATOM 11634 N N . LEU D 1 283 ? -29.34913 -51.95974 -25.86509 1.000 9.05861 282 LEU D N 1
ATOM 11635 C CA . LEU D 1 283 ? -28.72621 -50.77070 -26.44513 1.000 11.66861 282 LEU D CA 1
ATOM 11636 C C . LEU D 1 283 ? -28.60888 -50.85462 -27.96047 1.000 10.87861 282 LEU D C 1
ATOM 11637 O O . LEU D 1 283 ? -28.69644 -49.82859 -28.64482 1.000 9.28861 282 LEU D O 1
ATOM 11642 N N . ARG D 1 284 ? -28.37929 -52.05570 -28.50474 1.000 9.12069 283 ARG D N 1
ATOM 11643 C CA . ARG D 1 284 ? -28.20439 -52.18556 -29.95206 1.000 8.90069 283 ARG D CA 1
ATOM 11644 C C . ARG D 1 284 ? -29.41459 -51.67160 -30.71837 1.000 9.37069 283 ARG D C 1
ATOM 11645 O O . ARG D 1 284 ? -29.27804 -51.20917 -31.85646 1.000 9.54069 283 ARG D O 1
ATOM 11653 N N . TYR D 1 285 ? -30.60671 -51.77634 -30.12493 1.000 9.20250 284 TYR D N 1
ATOM 11654 C CA . TYR D 1 285 ? -31.84731 -51.39306 -30.78068 1.000 10.64250 284 TYR D CA 1
ATOM 11655 C C . TYR D 1 285 ? -32.31340 -50.01019 -30.36771 1.000 9.28250 284 TYR D C 1
ATOM 11656 O O . TYR D 1 285 ? -33.13836 -49.41012 -31.06609 1.000 12.02250 284 TYR D O 1
ATOM 11665 N N . LEU D 1 286 ? -31.79008 -49.48905 -29.26368 1.000 8.82173 285 LEU D N 1
ATOM 11666 C CA . LEU D 1 286 ? -32.14964 -48.13823 -28.85649 1.000 11.37173 285 LEU D CA 1
ATOM 11667 C C . LEU D 1 286 ? -31.56521 -47.09509 -29.79537 1.000 12.83173 285 LEU D C 1
ATOM 11668 O O . LEU D 1 286 ? -32.18597 -46.04726 -30.00937 1.000 10.88173 285 LEU D O 1
ATOM 11673 N N . VAL D 1 287 ? -30.38355 -47.35615 -30.36644 1.000 10.78223 286 VAL D N 1
ATOM 11674 C CA . VAL D 1 287 ? -29.68614 -46.29738 -31.08781 1.000 12.03223 286 VAL D CA 1
ATOM 11675 C C . VAL D 1 287 ? -30.38571 -46.03424 -32.41159 1.000 11.35223 286 VAL D C 1
ATOM 11676 O O . VAL D 1 287 ? -30.90397 -46.95358 -33.06417 1.000 9.77223 286 VAL D O 1
ATOM 11680 N N . ALA D 1 288 ? -30.42328 -44.75803 -32.80184 1.000 10.60464 287 ALA D N 1
ATOM 11681 C CA . ALA D 1 288 ? -31.14436 -44.36725 -34.00565 1.000 11.39464 287 ALA D CA 1
ATOM 11682 C C . ALA D 1 288 ? -30.45945 -44.88106 -35.25829 1.000 13.42464 287 ALA D C 1
ATOM 11683 O O . ALA D 1 288 ? -31.13742 -45.17106 -36.24988 1.000 10.74464 287 ALA D O 1
ATOM 11685 N N . ASN D 1 289 ? -29.12495 -44.97980 -35.24329 1.000 9.76984 288 ASN D N 1
ATOM 11686 C CA . ASN D 1 289 ? -28.34890 -45.45906 -36.38593 1.000 8.60984 288 ASN D CA 1
ATOM 11687 C C . ASN D 1 289 ? -27.65240 -46.75993 -36.00363 1.000 11.29984 288 ASN D C 1
ATOM 11688 O O . ASN D 1 289 ? -26.57683 -46.73936 -35.40208 1.000 9.82984 288 ASN D O 1
ATOM 11693 N N . HIS D 1 290 ? -28.25446 -47.88968 -36.38215 1.000 9.55711 289 HIS D N 1
ATOM 11694 C CA . HIS D 1 290 ? -27.80158 -49.24433 -36.04212 1.000 10.08711 289 HIS D CA 1
ATOM 11695 C C . HIS D 1 290 ? -26.27758 -49.41147 -36.09251 1.000 10.80711 289 HIS D C 1
ATOM 11696 O O . HIS D 1 290 ? -25.67995 -49.78885 -35.07347 1.000 11.45711 289 HIS D O 1
ATOM 11703 N N . PRO D 1 291 ? -25.60081 -49.12440 -37.21537 1.000 11.16326 290 PRO D N 1
ATOM 11704 C CA . PRO D 1 291 ? -24.16355 -49.43965 -37.29763 1.000 11.26326 290 PRO D CA 1
ATOM 11705 C C . PRO D 1 291 ? -23.26164 -48.47470 -36.55337 1.000 12.62326 290 PRO D C 1
ATOM 11706 O O . PRO D 1 291 ? -22.04766 -48.72784 -36.47375 1.000 12.90326 290 PRO D O 1
ATOM 11710 N N . SER D 1 292 ? -23.79271 -47.37220 -36.02067 1.000 11.28713 291 SER D N 1
ATOM 11711 C CA . SER D 1 292 ? -22.94604 -46.51247 -35.20560 1.000 13.59713 291 SER D CA 1
ATOM 11712 C C . SER D 1 292 ? -22.44095 -47.23916 -33.96957 1.000 13.61713 291 SER D C 1
ATOM 11713 O O . SER D 1 292 ? -21.40323 -46.86197 -33.41538 1.000 10.54713 291 SER D O 1
ATOM 11716 N N . LEU D 1 293 ? -23.14921 -48.26634 -33.51937 1.000 12.28608 292 LEU D N 1
ATOM 11717 C CA . LEU D 1 293 ? -22.67603 -49.10404 -32.42710 1.000 12.25608 292 LEU D CA 1
ATOM 11718 C C . LEU D 1 293 ? -22.04207 -50.32722 -33.07489 1.000 12.41608 292 LEU D C 1
ATOM 11719 O O . LEU D 1 293 ? -22.74086 -51.26689 -33.46995 1.000 11.53608 292 LEU D O 1
ATOM 11724 N N . GLU D 1 294 ? -20.71857 -50.29428 -33.22746 1.000 11.48812 293 GLU D N 1
ATOM 11725 C CA . GLU D 1 294 ? -20.01721 -51.44611 -33.77736 1.000 10.49812 293 GLU D CA 1
ATOM 11726 C C . GLU D 1 294 ? -20.18690 -52.65140 -32.86371 1.000 12.06812 293 GLU D C 1
ATOM 11727 O O . GLU D 1 294 ? -20.30071 -52.52131 -31.64219 1.000 11.08812 293 GLU D O 1
ATOM 11733 N N . CYS D 1 295 ? -20.18604 -53.84053 -33.47199 1.000 9.70693 294 CYS D N 1
ATOM 11734 C CA . CYS D 1 295 ? -20.50685 -55.08435 -32.77531 1.000 9.92693 294 CYS D CA 1
ATOM 11735 C C . CYS D 1 295 ? -19.53173 -56.16586 -33.22748 1.000 11.99693 294 CYS D C 1
ATOM 11736 O O . CYS D 1 295 ? -19.58215 -56.60239 -34.38035 1.000 11.52693 294 CYS D O 1
ATOM 11739 N N . VAL D 1 296 ? -18.65835 -56.60153 -32.32506 1.000 10.66474 295 VAL D N 1
ATOM 11740 C CA . VAL D 1 296 ? -17.70337 -57.67516 -32.58766 1.000 10.75474 295 VAL D CA 1
ATOM 11741 C C . VAL D 1 296 ? -18.08461 -58.85791 -31.70868 1.000 9.31474 295 VAL D C 1
ATOM 11742 O O . VAL D 1 296 ? -18.20467 -58.71321 -30.48611 1.000 10.92474 295 VAL D O 1
ATOM 11746 N N . VAL D 1 297 ? -18.28522 -60.02092 -32.32159 1.000 12.31672 296 VAL D N 1
ATOM 11747 C CA . VAL D 1 297 ? -18.90152 -61.16217 -31.64799 1.000 9.56672 296 VAL D CA 1
ATOM 11748 C C . VAL D 1 297 ? -17.88370 -62.28740 -31.51029 1.000 12.64672 296 VAL D C 1
ATOM 11749 O O . VAL D 1 297 ? -17.18477 -62.62894 -32.47323 1.000 11.54672 296 VAL D O 1
ATOM 11753 N N . SER D 1 298 ? -17.80416 -62.86486 -30.31325 1.000 11.25312 297 SER D N 1
ATOM 11754 C CA . SER D 1 298 ? -16.87659 -63.95482 -30.06131 1.000 13.11312 297 SER D CA 1
ATOM 11755 C C . SER D 1 298 ? -17.50817 -64.96432 -29.10804 1.000 11.39312 297 SER D C 1
ATOM 11756 O O . SER D 1 298 ? -18.59923 -64.76339 -28.56904 1.000 10.61312 297 SER D O 1
ATOM 11759 N N . ASP D 1 299 ? -16.80523 -66.07442 -28.90499 1.000 10.98258 298 ASP D N 1
ATOM 11760 C CA . ASP D 1 299 ? -17.29903 -67.09056 -27.99142 1.000 11.14258 298 ASP D CA 1
ATOM 11761 C C . ASP D 1 299 ? -17.25842 -66.58199 -26.56007 1.000 11.25258 298 ASP D C 1
ATOM 11762 O O . ASP D 1 299 ? -16.37215 -65.81967 -26.17238 1.000 12.14258 298 ASP D O 1
ATOM 11767 N N . ALA D 1 300 ? -18.23780 -67.00815 -25.76713 1.000 9.03030 299 ALA D N 1
ATOM 11768 C CA . ALA D 1 300 ? -18.20093 -66.70346 -24.34534 1.000 11.93030 299 ALA D CA 1
ATOM 11769 C C . ALA D 1 300 ? -18.19274 -68.00769 -23.55703 1.000 17.10030 299 ALA D C 1
ATOM 11770 O O . ALA D 1 300 ? -17.12680 -68.58268 -23.31665 1.000 16.66030 299 ALA D O 1
ATOM 11772 N N . ILE D 1 301 ? -19.35475 -68.52191 -23.19516 1.000 10.82073 300 ILE D N 1
ATOM 11773 C CA . ILE D 1 301 ? -19.42434 -69.62679 -22.24882 1.000 10.71073 300 ILE D CA 1
ATOM 11774 C C . ILE D 1 301 ? -19.54231 -70.94701 -22.99832 1.000 11.42073 300 ILE D C 1
ATOM 11775 O O . ILE D 1 301 ? -20.30066 -71.05568 -23.97320 1.000 12.55073 300 ILE D O 1
ATOM 11780 N N . GLN D 1 302 ? -18.79318 -71.95361 -22.53703 1.000 11.57401 301 GLN D N 1
ATOM 11781 C CA . GLN D 1 302 ? -18.95523 -73.33142 -22.98106 1.000 9.78401 301 GLN D CA 1
ATOM 11782 C C . GLN D 1 302 ? -19.67263 -74.13264 -21.90092 1.000 11.46401 301 GLN D C 1
ATOM 11783 O O . GLN D 1 302 ? -19.40605 -73.95799 -20.70794 1.000 12.03401 301 GLN D O 1
ATOM 11789 N N . VAL D 1 303 ? -20.58831 -74.99630 -22.33042 1.000 10.03503 302 VAL D N 1
ATOM 11790 C CA . VAL D 1 303 ? -21.41153 -75.81889 -21.44298 1.000 9.79503 302 VAL D CA 1
ATOM 11791 C C . VAL D 1 303 ? -20.95708 -77.26602 -21.55387 1.000 12.14503 302 VAL D C 1
ATOM 11792 O O . VAL D 1 303 ? -20.79639 -77.78877 -22.66052 1.000 12.75503 302 VAL D O 1
ATOM 11796 N N . ARG D 1 304 ? -20.77231 -77.91849 -20.41149 1.000 10.62275 303 ARG D N 1
ATOM 11797 C CA . ARG D 1 304 ? -20.59892 -79.36745 -20.34971 1.000 10.51275 303 ARG D CA 1
ATOM 11798 C C . ARG D 1 304 ? -21.79208 -79.91378 -19.58599 1.000 12.58275 303 ARG D C 1
ATOM 11799 O O . ARG D 1 304 ? -21.94112 -79.62632 -18.39804 1.000 15.17275 303 ARG D O 1
ATOM 11807 N N . LEU D 1 305 ? -22.65002 -80.67875 -20.25753 1.000 13.77344 304 LEU D N 1
ATOM 11808 C CA . LEU D 1 305 ? -23.75655 -81.33488 -19.57055 1.000 12.84344 304 LEU D CA 1
ATOM 11809 C C . LEU D 1 305 ? -23.22607 -82.56288 -18.83750 1.000 13.16344 304 LEU D C 1
ATOM 11810 O O . LEU D 1 305 ? -22.62855 -83.45027 -19.45365 1.000 13.95344 304 LEU D O 1
ATOM 11815 N N . VAL D 1 306 ? -23.44511 -82.61225 -17.52789 1.000 16.65420 305 VAL D N 1
ATOM 11816 C CA . VAL D 1 306 ? -22.93320 -83.68865 -16.68757 1.000 15.85420 305 VAL D CA 1
ATOM 11817 C C . VAL D 1 306 ? -24.02637 -84.68758 -16.31944 1.000 19.27420 305 VAL D C 1
ATOM 11818 O O . VAL D 1 306 ? -23.76932 -85.88751 -16.21994 1.000 16.11420 305 VAL D O 1
ATOM 11822 N N . ASP D 1 307 ? -25.24481 -84.20982 -16.09818 1.000 15.80250 306 ASP D N 1
ATOM 11823 C CA . ASP D 1 307 ? -26.41436 -85.05743 -15.85510 1.000 17.50250 306 ASP D CA 1
ATOM 11824 C C . ASP D 1 307 ? -27.42378 -84.67012 -16.93007 1.000 17.36250 306 ASP D C 1
ATOM 11825 O O . ASP D 1 307 ? -28.19118 -83.71933 -16.75348 1.000 17.67250 306 ASP D O 1
ATOM 11830 N N . ILE D 1 308 ? -27.41240 -85.39637 -18.05050 1.000 13.49292 307 ILE D N 1
ATOM 11831 C CA . ILE D 1 308 ? -28.17884 -84.95665 -19.21673 1.000 17.10292 307 ILE D CA 1
ATOM 11832 C C . ILE D 1 308 ? -29.67367 -84.87671 -18.93359 1.000 14.78292 307 ILE D C 1
ATOM 11833 O O . ILE D 1 308 ? -30.26830 -83.81226 -19.17459 1.000 16.32292 307 ILE D O 1
ATOM 11838 N N . PRO D 1 309 ? -30.34058 -85.92283 -18.43819 1.000 14.97021 308 PRO D N 1
ATOM 11839 C CA . PRO D 1 309 ? -31.79360 -85.79786 -18.25740 1.000 14.63021 308 PRO D CA 1
ATOM 11840 C C . PRO D 1 309 ? -32.16734 -84.75528 -17.22396 1.000 14.73021 308 PRO D C 1
ATOM 11841 O O . PRO D 1 309 ? -33.19716 -84.08941 -17.37843 1.000 18.05021 308 PRO D O 1
ATOM 11845 N N . ARG D 1 310 ? -31.35470 -84.56734 -16.18536 1.000 15.11272 309 ARG D N 1
ATOM 11846 C CA . ARG D 1 310 ? -31.63717 -83.50226 -15.22856 1.000 17.57272 309 ARG D CA 1
ATOM 11847 C C . ARG D 1 310 ? -31.49353 -82.13242 -15.87355 1.000 16.01272 309 ARG D C 1
ATOM 11848 O O . ARG D 1 310 ? -32.36778 -81.27070 -15.72583 1.000 17.75272 309 ARG D O 1
ATOM 11856 N N . ALA D 1 311 ? -30.36082 -81.89548 -16.54502 1.000 14.38344 310 ALA D N 1
ATOM 11857 C CA . ALA D 1 311 ? -30.13358 -80.61263 -17.20785 1.000 14.44344 310 ALA D CA 1
ATOM 11858 C C . ALA D 1 311 ? -31.25841 -80.28896 -18.17749 1.000 15.22344 310 ALA D C 1
ATOM 11859 O O . ALA D 1 311 ? -31.79125 -79.17037 -18.18263 1.000 13.12344 310 ALA D O 1
ATOM 11861 N N . LEU D 1 312 ? -31.65882 -81.26711 -18.99474 1.000 12.97595 311 LEU D N 1
ATOM 11862 C CA . LEU D 1 312 ? -32.69927 -80.97912 -19.97603 1.000 13.07595 311 LEU D CA 1
ATOM 11863 C C . LEU D 1 312 ? -34.04879 -80.72995 -19.31408 1.000 14.82595 311 LEU D C 1
ATOM 11864 O O . LEU D 1 312 ? -34.89159 -80.02426 -19.88263 1.000 12.88595 311 LEU D O 1
ATOM 11869 N N . ALA D 1 313 ? -34.27677 -81.29206 -18.12542 1.000 13.09927 312 ALA D N 1
ATOM 11870 C CA . ALA D 1 313 ? -35.53153 -81.08180 -17.41585 1.000 12.97927 312 ALA D CA 1
ATOM 11871 C C . ALA D 1 313 ? -35.52460 -79.82510 -16.55545 1.000 16.16927 312 ALA D C 1
ATOM 11872 O O . ALA D 1 313 ? -36.58691 -79.41095 -16.07626 1.000 14.90927 312 ALA D O 1
ATOM 11874 N N . GLN D 1 314 ? -34.36534 -79.20161 -16.35745 1.000 18.80815 313 GLN D N 1
ATOM 11875 C CA . GLN D 1 314 ? -34.26754 -78.03685 -15.48383 1.000 15.99815 313 GLN D CA 1
ATOM 11876 C C . GLN D 1 314 ? -34.57779 -76.72290 -16.18817 1.000 17.78815 313 GLN D C 1
ATOM 11877 O O . GLN D 1 314 ? -35.00121 -75.76688 -15.52901 1.000 15.22815 313 GLN D O 1
ATOM 11883 N N . ARG D 1 315 ? -34.35051 -76.63343 -17.49600 1.000 13.47963 314 ARG D N 1
ATOM 11884 C CA . ARG D 1 315 ? -34.69620 -75.43452 -18.23874 1.000 13.10963 314 ARG D CA 1
ATOM 11885 C C . ARG D 1 315 ? -36.11793 -75.55414 -18.78105 1.000 15.99963 314 ARG D C 1
ATOM 11886 O O . ARG D 1 315 ? -36.76533 -76.59431 -18.66539 1.000 16.70963 314 ARG D O 1
ATOM 11894 N N . ARG D 1 316 ? -36.61137 -74.46435 -19.36478 1.000 14.82905 315 ARG D N 1
ATOM 11895 C CA . ARG D 1 316 ? -37.88357 -74.47512 -20.07193 1.000 13.24905 315 ARG D CA 1
ATOM 11896 C C . ARG D 1 316 ? -37.62868 -74.21936 -21.55043 1.000 14.43905 315 ARG D C 1
ATOM 11897 O O . ARG D 1 316 ? -36.55396 -73.75811 -21.94317 1.000 13.59905 315 ARG D O 1
ATOM 11905 N N . TYR D 1 317 ? -38.62100 -74.53962 -22.37472 1.000 11.84190 316 TYR D N 1
ATOM 11906 C CA . TYR D 1 317 ? -38.45985 -74.55565 -23.82001 1.000 11.89190 316 TYR D CA 1
ATOM 11907 C C . TYR D 1 317 ? -39.39190 -73.53490 -24.45022 1.000 14.89190 316 TYR D C 1
ATOM 11908 O O . TYR D 1 317 ? -40.49570 -73.29442 -23.95148 1.000 16.26190 316 TYR D O 1
ATOM 11917 N N . ALA D 1 318 ? -38.91486 -72.88761 -25.51627 1.000 12.17396 317 ALA D N 1
ATOM 11918 C CA . ALA D 1 318 ? -39.65213 -71.75894 -26.07875 1.000 12.11396 317 ALA D CA 1
ATOM 11919 C C . ALA D 1 318 ? -40.94711 -72.19783 -26.73810 1.000 14.59396 317 ALA D C 1
ATOM 11920 O O . ALA D 1 318 ? -41.81987 -71.35791 -26.99106 1.000 13.71396 317 ALA D O 1
ATOM 11922 N N . ALA D 1 319 ? -41.08030 -73.48718 -27.03337 1.000 14.67439 318 ALA D N 1
ATOM 11923 C CA . ALA D 1 319 ? -42.29919 -74.02911 -27.61519 1.000 16.48439 318 ALA D CA 1
ATOM 11924 C C . ALA D 1 319 ? -42.33020 -75.52118 -27.30934 1.000 14.55439 318 ALA D C 1
ATOM 11925 O O . ALA D 1 319 ? -41.34976 -76.09268 -26.82385 1.000 12.20439 318 ALA D O 1
ATOM 11927 N N . ASP D 1 320 ? -43.47416 -76.14850 -27.58517 1.000 14.56706 319 ASP D N 1
ATOM 11928 C CA . ASP D 1 320 ? -43.61728 -77.57031 -27.29252 1.000 15.06706 319 ASP D CA 1
ATOM 11929 C C . ASP D 1 320 ? -42.63936 -78.40779 -28.10561 1.000 15.49706 319 ASP D C 1
ATOM 11930 O O . ASP D 1 320 ? -42.37686 -78.12947 -29.28003 1.000 13.43706 319 ASP D O 1
ATOM 11935 N N . VAL D 1 321 ? -42.12648 -79.46139 -27.47569 1.000 14.28611 320 VAL D N 1
ATOM 11936 C CA . VAL D 1 321 ? -41.21777 -80.39726 -28.12643 1.000 14.03611 320 VAL D CA 1
ATOM 11937 C C . VAL D 1 321 ? -41.43532 -81.77278 -27.51690 1.000 16.00611 320 VAL D C 1
ATOM 11938 O O . VAL D 1 321 ? -41.67169 -81.90758 -26.31377 1.000 13.91611 320 VAL D O 1
ATOM 11942 N N . ASP D 1 322 ? -41.36270 -82.79494 -28.36553 1.000 14.37159 321 ASP D N 1
ATOM 11943 C CA . ASP D 1 322 ? -41.38568 -84.18434 -27.92469 1.000 17.06159 321 ASP D CA 1
ATOM 11944 C C . ASP D 1 322 ? -40.46489 -84.89950 -28.90287 1.000 14.79159 321 ASP D C 1
ATOM 11945 O O . ASP D 1 322 ? -40.85042 -85.13153 -30.05122 1.000 14.80159 321 ASP D O 1
ATOM 11950 N N . VAL D 1 323 ? -39.23386 -85.16822 -28.46948 1.000 13.65049 322 VAL D N 1
ATOM 11951 C CA . VAL D 1 323 ? -38.17353 -85.58820 -29.37743 1.000 14.20049 322 VAL D CA 1
ATOM 11952 C C . VAL D 1 323 ? -37.30240 -86.61544 -28.67216 1.000 15.60049 322 VAL D C 1
ATOM 11953 O O . VAL D 1 323 ? -37.10992 -86.56610 -27.45301 1.000 14.75049 322 VAL D O 1
ATOM 11957 N N . VAL D 1 324 ? -36.77228 -87.55656 -29.44993 1.000 14.57568 323 VAL D N 1
ATOM 11958 C CA . VAL D 1 324 ? -35.87181 -88.58022 -28.94260 1.000 11.64568 323 VAL D CA 1
ATOM 11959 C C . VAL D 1 324 ? -34.48235 -88.26612 -29.46774 1.000 15.30568 323 VAL D C 1
ATOM 11960 O O . VAL D 1 324 ? -34.26406 -88.24146 -30.68458 1.000 13.62568 323 VAL D O 1
ATOM 11964 N N . LEU D 1 325 ? -33.55011 -88.03345 -28.54867 1.000 13.00391 324 LEU D N 1
ATOM 11965 C CA . LEU D 1 325 ? -32.17801 -87.66144 -28.86721 1.000 14.09391 324 LEU D CA 1
ATOM 11966 C C . LEU D 1 325 ? -31.27599 -88.86713 -28.66144 1.000 13.42391 324 LEU D C 1
ATOM 11967 O O . LEU D 1 325 ? -31.21978 -89.42392 -27.56067 1.000 14.59391 324 LEU D O 1
ATOM 11972 N N . GLU D 1 326 ? -30.57547 -89.26678 -29.71156 1.000 11.63177 325 GLU D N 1
ATOM 11973 C CA . GLU D 1 326 ? -29.52345 -90.26983 -29.59097 1.000 12.19177 325 GLU D CA 1
ATOM 11974 C C . GLU D 1 326 ? -28.22183 -89.52723 -29.31232 1.000 12.48177 325 GLU D C 1
ATOM 11975 O O . GLU D 1 326 ? -27.63140 -88.92667 -30.21318 1.000 13.03177 325 GLU D O 1
ATOM 11981 N N . VAL D 1 327 ? -27.78391 -89.54436 -28.05857 1.000 15.86695 326 VAL D N 1
ATOM 11982 C CA . VAL D 1 327 ? -26.65672 -88.73429 -27.61463 1.000 13.70695 326 VAL D CA 1
ATOM 11983 C C . VAL D 1 327 ? -25.42641 -89.61836 -27.50351 1.000 15.85695 326 VAL D C 1
ATOM 11984 O O . VAL D 1 327 ? -25.46794 -90.67569 -26.86018 1.000 16.74695 326 VAL D O 1
ATOM 11988 N N . THR D 1 328 ? -24.33393 -89.18334 -28.12410 1.000 14.16113 327 THR D N 1
ATOM 11989 C CA . THR D 1 328 ? -23.03429 -89.83036 -28.00187 1.000 16.74113 327 THR D CA 1
ATOM 11990 C C . THR D 1 328 ? -22.09800 -88.94177 -27.19982 1.000 18.74113 327 THR D C 1
ATOM 11991 O O . THR D 1 328 ? -21.87393 -87.78082 -27.56054 1.000 15.51113 327 THR D O 1
ATOM 11995 N N . ASP D 1 329 ? -21.52932 -89.49764 -26.13872 1.000 15.66315 328 ASP D N 1
ATOM 11996 C CA . ASP D 1 329 ? -20.64270 -88.77146 -25.23536 1.000 13.68315 328 ASP D CA 1
ATOM 11997 C C . ASP D 1 329 ? -19.28833 -89.46895 -25.30619 1.000 19.45315 328 ASP D C 1
ATOM 11998 O O . ASP D 1 329 ? -19.07349 -90.46773 -24.61440 1.000 15.65315 328 ASP D O 1
ATOM 12003 N N . ASP D 1 330 ? -18.37620 -88.95239 -26.14064 1.000 17.74080 329 ASP D N 1
ATOM 12004 C CA . ASP D 1 330 ? -17.10364 -89.64317 -26.36352 1.000 18.34080 329 ASP D CA 1
ATOM 12005 C C . ASP D 1 330 ? -16.26179 -89.68348 -25.09836 1.000 19.68080 329 ASP D C 1
ATOM 12006 O O . ASP D 1 330 ? -15.64847 -90.71128 -24.78630 1.000 16.95080 329 ASP D O 1
ATOM 12010 N N . PHE D 1 331 ? -16.20434 -88.56909 -24.36194 1.000 14.45225 330 PHE D N 1
ATOM 12011 C CA . PHE D 1 331 ? -15.28359 -88.49556 -23.23196 1.000 16.03225 330 PHE D CA 1
ATOM 12012 C C . PHE D 1 331 ? -15.82472 -89.23012 -22.00837 1.000 16.78225 330 PHE D C 1
ATOM 12013 O O . PHE D 1 331 ? -15.06095 -89.87468 -21.28084 1.000 17.80225 330 PHE D O 1
ATOM 12021 N N . LEU D 1 332 ? -17.13721 -89.14791 -21.76984 1.000 15.56667 331 LEU D N 1
ATOM 12022 C CA . LEU D 1 332 ? -17.80063 -89.80705 -20.64644 1.000 17.54667 331 LEU D CA 1
ATOM 12023 C C . LEU D 1 332 ? -18.85435 -90.74784 -21.21276 1.000 17.57667 331 LEU D C 1
ATOM 12024 O O . LEU D 1 332 ? -20.05720 -90.44292 -21.16547 1.000 16.53667 331 LEU D O 1
ATOM 12029 N N . PRO D 1 333 ? -18.44265 -91.89694 -21.76038 1.000 14.97023 332 PRO D N 1
ATOM 12030 C CA . PRO D 1 333 ? -19.39463 -92.74852 -22.49359 1.000 16.33023 332 PRO D CA 1
ATOM 12031 C C . PRO D 1 333 ? -20.52967 -93.30189 -21.63498 1.000 17.48023 332 PRO D C 1
ATOM 12032 O O . PRO D 1 333 ? -21.53367 -93.76256 -22.19478 1.000 15.77023 332 PRO D O 1
ATOM 12036 N N . GLU D 1 334 ? -20.41713 -93.24659 -20.30606 1.000 16.31065 333 GLU D N 1
ATOM 12037 C CA . GLU D 1 334 ? -21.53198 -93.62289 -19.44562 1.000 19.90065 333 GLU D CA 1
ATOM 12038 C C . GLU D 1 334 ? -22.75494 -92.74444 -19.67402 1.000 21.09065 333 GLU D C 1
ATOM 12039 O O . GLU D 1 334 ? -23.86765 -93.15033 -19.32888 1.000 21.35065 333 GLU D O 1
ATOM 12045 N N . ASN D 1 335 ? -22.58539 -91.55612 -20.26206 1.000 17.69534 334 ASN D N 1
ATOM 12046 C CA . ASN D 1 335 ? -23.71521 -90.68296 -20.56851 1.000 17.53534 334 ASN D CA 1
ATOM 12047 C C . ASN D 1 335 ? -24.36484 -90.97822 -21.91244 1.000 19.14534 334 ASN D C 1
ATOM 12048 O O . ASN D 1 335 ? -25.45349 -90.46042 -22.17848 1.000 16.20534 334 ASN D O 1
ATOM 12053 N N . SER D 1 336 ? -23.73360 -91.77585 -22.76850 1.000 17.59783 335 SER D N 1
ATOM 12054 C CA . SER D 1 336 ? -24.31546 -92.03573 -24.07473 1.000 17.21783 335 SER D CA 1
ATOM 12055 C C . SER D 1 336 ? -25.63265 -92.77637 -23.91452 1.000 19.69783 335 SER D C 1
ATOM 12056 O O . SER D 1 336 ? -25.76708 -93.67044 -23.07482 1.000 17.91783 335 SER D O 1
ATOM 12059 N N . GLY D 1 337 ? -26.61850 -92.38057 -24.70035 1.000 16.92406 336 GLY D N 1
ATOM 12060 C CA . GLY D 1 337 ? -27.91221 -93.01809 -24.58282 1.000 17.87406 336 GLY D CA 1
ATOM 12061 C C . GLY D 1 337 ? -28.93615 -92.31459 -25.43061 1.000 17.30406 336 GLY D C 1
ATOM 12062 O O . GLY D 1 337 ? -28.68923 -91.25668 -26.01846 1.000 16.28406 336 GLY D O 1
ATOM 12063 N N . ARG D 1 338 ? -30.10817 -92.91995 -25.46808 1.000 13.75181 337 ARG D N 1
ATOM 12064 C CA . ARG D 1 338 ? -31.24586 -92.39416 -26.20243 1.000 15.30181 337 ARG D CA 1
ATOM 12065 C C . ARG D 1 338 ? -32.22414 -91.79829 -25.19418 1.000 17.81181 337 ARG D C 1
ATOM 12066 O O . ARG D 1 338 ? -32.74800 -92.52101 -24.33843 1.000 20.68181 337 ARG D O 1
ATOM 12074 N N . TYR D 1 339 ? -32.46964 -90.48616 -25.28543 1.000 13.18185 338 TYR D N 1
ATOM 12075 C CA . TYR D 1 339 ? -33.28806 -89.77263 -24.31063 1.000 14.76185 338 TYR D CA 1
ATOM 12076 C C . TYR D 1 339 ? -34.51994 -89.16184 -24.96648 1.000 17.26185 338 TYR D C 1
ATOM 12077 O O . TYR D 1 339 ? -34.42007 -88.52802 -26.02158 1.000 15.73185 338 TYR D O 1
ATOM 12086 N N . ARG D 1 340 ? -35.67619 -89.31866 -24.31994 1.000 15.12329 339 ARG D N 1
ATOM 12087 C CA . ARG D 1 340 ? -36.90940 -88.67275 -24.75254 1.000 13.15329 339 ARG D CA 1
ATOM 12088 C C . ARG D 1 340 ? -37.08069 -87.38345 -23.96737 1.000 16.16329 339 ARG D C 1
ATOM 12089 O O . ARG D 1 340 ? -37.25360 -87.41503 -22.74684 1.000 18.37329 339 ARG D O 1
ATOM 12097 N N . LEU D 1 341 ? -37.03639 -86.26294 -24.66932 1.000 16.01132 340 LEU D N 1
ATOM 12098 C CA . LEU D 1 341 ? -37.26088 -84.94985 -24.08545 1.000 11.22132 340 LEU D CA 1
ATOM 12099 C C . LEU D 1 341 ? -38.67895 -84.51532 -24.41600 1.000 13.18132 340 LEU D C 1
ATOM 12100 O O . LEU D 1 341 ? -39.05387 -84.45477 -25.59249 1.000 14.53132 340 LEU D O 1
ATOM 12105 N N . ARG D 1 342 ? -39.45987 -84.20364 -23.38310 1.000 15.22117 341 ARG D N 1
ATOM 12106 C CA . ARG D 1 342 ? -40.77619 -83.59962 -23.54142 1.000 15.00117 341 ARG D CA 1
ATOM 12107 C C . ARG D 1 342 ? -40.76523 -82.28369 -22.78485 1.000 16.17117 341 ARG D C 1
ATOM 12108 O O . ARG D 1 342 ? -40.46121 -82.25890 -21.58916 1.000 16.65117 341 ARG D O 1
ATOM 12116 N N . GLY D 1 343 ? -41.06718 -81.19277 -23.47930 1.000 16.66613 342 GLY D N 1
ATOM 12117 C CA . GLY D 1 343 ? -40.88955 -79.89947 -22.84290 1.000 15.16613 342 GLY D CA 1
ATOM 12118 C C . GLY D 1 343 ? -41.71001 -78.82031 -23.50765 1.000 14.71613 342 GLY D C 1
ATOM 12119 O O . GLY D 1 343 ? -42.31546 -79.01604 -24.56362 1.000 15.57613 342 GLY D O 1
ATOM 12120 N N . GLY D 1 344 ? -41.72134 -77.66866 -22.85114 1.000 14.01130 343 GLY D N 1
ATOM 12121 C CA . GLY D 1 344 ? -42.44596 -76.52360 -23.35526 1.000 15.19130 343 GLY D CA 1
ATOM 12122 C C . GLY D 1 344 ? -42.25388 -75.37948 -22.39093 1.000 16.09130 343 GLY D C 1
ATOM 12123 O O . GLY D 1 344 ? -41.36027 -75.41796 -21.54688 1.000 15.10130 343 GLY D O 1
ATOM 12124 N N . LEU D 1 345 ? -43.10810 -74.36608 -22.49763 1.000 17.12058 344 LEU D N 1
ATOM 12125 C CA . LEU D 1 345 ? -42.93435 -73.20815 -21.62365 1.000 17.01058 344 LEU D CA 1
ATOM 12126 C C . LEU D 1 345 ? -43.17062 -73.55400 -20.16175 1.000 18.58058 344 LEU D C 1
ATOM 12127 O O . LEU D 1 345 ? -42.55289 -72.95382 -19.27932 1.000 19.32058 344 LEU D O 1
ATOM 12132 N N . ASP D 1 346 ? -44.04356 -74.51878 -19.88136 1.000 20.58736 345 ASP D N 1
ATOM 12133 C CA . ASP D 1 346 ? -44.49607 -74.75756 -18.51805 1.000 21.85736 345 ASP D CA 1
ATOM 12134 C C . ASP D 1 346 ? -44.13711 -76.14791 -18.00603 1.000 23.11736 345 ASP D C 1
ATOM 12135 O O . ASP D 1 346 ? -44.67819 -76.57590 -16.98110 1.000 27.11736 345 ASP D O 1
ATOM 12140 N N . HIS D 1 347 ? -43.21955 -76.85419 -18.66709 1.000 19.65953 346 HIS D N 1
ATOM 12141 C CA . HIS D 1 347 ? -42.87786 -78.20419 -18.23056 1.000 20.60953 346 HIS D CA 1
ATOM 12142 C C . HIS D 1 347 ? -41.61933 -78.67395 -18.94967 1.000 17.16953 346 HIS D C 1
ATOM 12143 O O . HIS D 1 347 ? -41.28564 -78.19299 -20.03351 1.000 16.75953 346 HIS D O 1
ATOM 12150 N N . ALA D 1 348 ? -40.94751 -79.64933 -18.34596 1.000 15.85849 347 ALA D N 1
ATOM 12151 C CA . ALA D 1 348 ? -39.82135 -80.30609 -18.99726 1.000 20.06849 347 ALA D CA 1
ATOM 12152 C C . ALA D 1 348 ? -39.57509 -81.63205 -18.30426 1.000 17.11849 347 ALA D C 1
ATOM 12153 O O . ALA D 1 348 ? -39.50741 -81.67955 -17.07183 1.000 15.88849 347 ALA D O 1
ATOM 12155 N N . SER D 1 349 ? -39.44110 -82.69740 -19.09246 1.000 16.11442 348 SER D N 1
ATOM 12156 C CA . SER D 1 349 ? -39.08513 -84.01159 -18.58036 1.000 16.45442 348 SER D CA 1
ATOM 12157 C C . SER D 1 349 ? -38.17209 -84.69781 -19.58198 1.000 17.20442 348 SER D C 1
ATOM 12158 O O . SER D 1 349 ? -38.28299 -84.48678 -20.79254 1.000 17.07442 348 SER D O 1
ATOM 12161 N N . CYS D 1 350 ? -37.26918 -85.52837 -19.06919 1.000 14.97619 349 CYS D N 1
ATOM 12162 C CA . CYS D 1 350 ? -36.32395 -86.22096 -19.93185 1.000 15.52619 349 CYS D CA 1
ATOM 12163 C C . CYS D 1 350 ? -35.96424 -87.54620 -19.28133 1.000 20.77619 349 CYS D C 1
ATOM 12164 O O . CYS D 1 350 ? -35.70576 -87.59029 -18.07520 1.000 18.98619 349 CYS D O 1
ATOM 12167 N N . GLU D 1 351 ? -35.95364 -88.61701 -20.07283 1.000 13.01242 350 GLU D N 1
ATOM 12168 C CA . GLU D 1 351 ? -35.56695 -89.91892 -19.54374 1.000 16.46242 350 GLU D CA 1
ATOM 12169 C C . GLU D 1 351 ? -35.13132 -90.81329 -20.69678 1.000 16.12242 350 GLU D C 1
ATOM 12170 O O . GLU D 1 351 ? -35.50887 -90.59582 -21.85455 1.000 14.95242 350 GLU D O 1
ATOM 12176 N N . ILE D 1 352 ? -34.32730 -91.82634 -20.35527 1.000 16.59239 351 ILE D N 1
ATOM 12177 C CA . ILE D 1 352 ? -33.92377 -92.84943 -21.31855 1.000 18.83239 351 ILE D CA 1
ATOM 12178 C C . ILE D 1 352 ? -35.15329 -93.51081 -21.92787 1.000 18.81239 351 ILE D C 1
ATOM 12179 O O . ILE D 1 352 ? -36.14866 -93.76936 -21.23850 1.000 23.74239 351 ILE D O 1
ATOM 12184 N N . THR D 1 353 ? -35.09163 -93.78710 -23.23416 1.000 16.83053 352 THR D N 1
ATOM 12185 C CA . THR D 1 353 ? -36.18350 -94.41909 -23.96231 1.000 18.68053 352 THR D CA 1
ATOM 12186 C C . THR D 1 353 ? -35.61421 -95.41864 -24.96015 1.000 21.59053 352 THR D C 1
ATOM 12187 O O . THR D 1 353 ? -34.46572 -95.30241 -25.39791 1.000 20.67053 352 THR D O 1
ATOM 12191 N N . THR D 1 354 ? -36.43490 -96.41055 -25.31800 1.000 19.23197 353 THR D N 1
ATOM 12192 C CA . THR D 1 354 ? -36.12114 -97.33068 -26.40715 1.000 22.46197 353 THR D CA 1
ATOM 12193 C C . THR D 1 354 ? -36.83758 -96.96513 -27.70370 1.000 22.62197 353 THR D C 1
ATOM 12194 O O . THR D 1 354 ? -36.64230 -97.64963 -28.71059 1.000 22.52197 353 THR D O 1
ATOM 12198 N N . ASP D 1 355 ? -37.66850 -95.92065 -27.70170 1.000 20.55165 354 ASP D N 1
ATOM 12199 C CA . ASP D 1 355 ? -38.34064 -95.48856 -28.92158 1.000 18.98165 354 ASP D CA 1
ATOM 12200 C C . ASP D 1 355 ? -37.30438 -95.10925 -29.97785 1.000 17.40165 354 ASP D C 1
ATOM 12201 O O . ASP D 1 355 ? -36.15519 -94.81598 -29.66337 1.000 19.68165 354 ASP D O 1
ATOM 12206 N N . ASP D 1 356 ? -37.72715 -95.11896 -31.24289 1.000 17.15604 355 ASP D N 1
ATOM 12207 C CA . ASP D 1 356 ? -36.84944 -94.72903 -32.34180 1.000 16.04604 355 ASP D CA 1
ATOM 12208 C C . ASP D 1 356 ? -36.34208 -93.30523 -32.13320 1.000 14.30604 355 ASP D C 1
ATOM 12209 O O . ASP D 1 356 ? -37.08296 -92.43047 -31.68293 1.000 13.82604 355 ASP D O 1
ATOM 12214 N N . ALA D 1 357 ? -35.07622 -93.07436 -32.45980 1.000 13.82280 356 ALA D N 1
ATOM 12215 C CA . ALA D 1 357 ? -34.50784 -91.73667 -32.30243 1.000 10.66280 356 ALA D CA 1
ATOM 12216 C C . ALA D 1 357 ? -34.91066 -90.83835 -33.46124 1.000 14.18280 356 ALA D C 1
ATOM 12217 O O . ALA D 1 357 ? -35.10612 -91.29545 -34.59214 1.000 11.41280 356 ALA D O 1
ATOM 12219 N N . ASP D 1 358 ? -35.01800 -89.53711 -33.16283 1.000 13.29951 357 ASP D N 1
ATOM 12220 C CA . ASP D 1 358 ? -35.31689 -88.49869 -34.14126 1.000 11.51951 357 ASP D CA 1
ATOM 12221 C C . ASP D 1 358 ? -34.08715 -87.71309 -34.57060 1.000 11.67951 357 ASP D C 1
ATOM 12222 O O . ASP D 1 358 ? -34.05431 -87.19960 -35.69250 1.000 10.27951 357 ASP D O 1
ATOM 12227 N N . ILE D 1 359 ? -33.10055 -87.57511 -33.68923 1.000 9.68473 358 ILE D N 1
ATOM 12228 C CA . ILE D 1 359 ? -31.92342 -86.74404 -33.92899 1.000 10.81473 358 ILE D CA 1
ATOM 12229 C C . ILE D 1 359 ? -30.73829 -87.44309 -33.29707 1.000 13.14473 358 ILE D C 1
ATOM 12230 O O . ILE D 1 359 ? -30.85752 -87.98930 -32.19687 1.000 16.01473 358 ILE D O 1
ATOM 12235 N N . ALA D 1 360 ? -29.59349 -87.43076 -33.97572 1.000 9.99465 359 ALA D N 1
ATOM 12236 C CA . ALA D 1 360 ? -28.36098 -87.95447 -33.39865 1.000 10.01465 359 ALA D CA 1
ATOM 12237 C C . ALA D 1 360 ? -27.35879 -86.81088 -33.27095 1.000 12.39465 359 ALA D C 1
ATOM 12238 O O . ALA D 1 360 ? -27.15819 -86.04816 -34.22330 1.000 13.26465 359 ALA D O 1
ATOM 12240 N N . LEU D 1 361 ? -26.76570 -86.67072 -32.08646 1.000 12.58861 360 LEU D N 1
ATOM 12241 C CA . LEU D 1 361 ? -25.83027 -85.57914 -31.84260 1.000 11.87861 360 LEU D CA 1
ATOM 12242 C C . LEU D 1 361 ? -24.87852 -85.96232 -30.71961 1.000 12.94861 360 LEU D C 1
ATOM 12243 O O . LEU D 1 361 ? -25.14288 -86.88119 -29.93597 1.000 12.50861 360 LEU D O 1
ATOM 12248 N N . THR D 1 362 ? -23.74673 -85.25705 -30.66471 1.000 12.83047 361 THR D N 1
ATOM 12249 C CA . THR D 1 362 ? -22.78521 -85.46086 -29.59305 1.000 13.70047 361 THR D CA 1
ATOM 12250 C C . THR D 1 362 ? -23.19418 -84.64353 -28.37466 1.000 14.89047 361 THR D C 1
ATOM 12251 O O . THR D 1 362 ? -23.99559 -83.70953 -28.46749 1.000 14.68047 361 THR D O 1
ATOM 12255 N N . VAL D 1 363 ? -22.62330 -84.99394 -27.21872 1.000 11.53204 362 VAL D N 1
ATOM 12256 C CA . VAL D 1 363 ? -22.92985 -84.21842 -26.02115 1.000 14.76204 362 VAL D CA 1
ATOM 12257 C C . VAL D 1 363 ? -22.41866 -82.78725 -26.15129 1.000 12.84204 362 VAL D C 1
ATOM 12258 O O . VAL D 1 363 ? -23.02687 -81.86342 -25.60167 1.000 12.70204 362 VAL D O 1
ATOM 12262 N N . ARG D 1 364 ? -21.29973 -82.56591 -26.86204 1.000 13.27603 363 ARG D N 1
ATOM 12263 C CA . ARG D 1 364 ? -20.80204 -81.19184 -26.94927 1.000 11.75603 363 ARG D CA 1
ATOM 12264 C C . ARG D 1 364 ? -21.77426 -80.31480 -27.73159 1.000 13.56603 363 ARG D C 1
ATOM 12265 O O . ARG D 1 364 ? -22.03614 -79.17145 -27.33943 1.000 10.79603 363 ARG D O 1
ATOM 12273 N N . ASP D 1 365 ? -22.37670 -80.85281 -28.79874 1.000 10.94735 364 ASP D N 1
ATOM 12274 C CA . ASP D 1 365 ? -23.34679 -80.06846 -29.55506 1.000 11.55735 364 ASP D CA 1
ATOM 12275 C C . ASP D 1 365 ? -24.67823 -79.92344 -28.81673 1.000 11.16735 364 ASP D C 1
ATOM 12276 O O . ASP D 1 365 ? -25.35803 -78.89729 -28.96991 1.000 11.34735 364 ASP D O 1
ATOM 12281 N N . LEU D 1 366 ? -25.06303 -80.91479 -28.00256 1.000 11.82303 365 LEU D N 1
ATOM 12282 C CA . LEU D 1 366 ? -26.21549 -80.72111 -27.12456 1.000 12.61303 365 LEU D CA 1
ATOM 12283 C C . LEU D 1 366 ? -25.94833 -79.59490 -26.13747 1.000 11.20303 365 LEU D C 1
ATOM 12284 O O . LEU D 1 366 ? -26.83071 -78.77229 -25.85989 1.000 10.51303 365 LEU D O 1
ATOM 12289 N N . GLY D 1 367 ? -24.73255 -79.54818 -25.59055 1.000 11.30474 366 GLY D N 1
ATOM 12290 C CA . GLY D 1 367 ? -24.35878 -78.43339 -24.73948 1.000 12.21474 366 GLY D CA 1
ATOM 12291 C C . GLY D 1 367 ? -24.38247 -77.11382 -25.48646 1.000 12.20474 366 GLY D C 1
ATOM 12292 O O . GLY D 1 367 ? -24.80208 -76.09189 -24.93988 1.000 9.65474 366 GLY D O 1
ATOM 12293 N N . SER D 1 368 ? -23.96246 -77.12343 -26.75796 1.000 10.69680 367 SER D N 1
ATOM 12294 C CA . SER D 1 368 ? -23.93253 -75.87297 -27.52172 1.000 10.25680 367 SER D CA 1
ATOM 12295 C C . SER D 1 368 ? -25.31723 -75.26556 -27.69151 1.000 11.10680 367 SER D C 1
ATOM 12296 O O . SER D 1 368 ? -25.44666 -74.03741 -27.74292 1.000 11.44680 367 SER D O 1
ATOM 12299 N N . VAL D 1 369 ? -26.35947 -76.09683 -27.83005 1.000 12.00068 368 VAL D N 1
ATOM 12300 C CA . VAL D 1 369 ? -27.70159 -75.55344 -28.04036 1.000 11.03068 368 VAL D CA 1
ATOM 12301 C C . VAL D 1 369 ? -28.46550 -75.36796 -26.73777 1.000 10.98068 368 VAL D C 1
ATOM 12302 O O . VAL D 1 369 ? -29.56476 -74.78582 -26.75404 1.000 11.57068 368 VAL D O 1
ATOM 12306 N N . TYR D 1 370 ? -27.89502 -75.80348 -25.61164 1.000 10.99205 369 TYR D N 1
ATOM 12307 C CA . TYR D 1 370 ? -28.63162 -75.91203 -24.35392 1.000 13.00205 369 TYR D CA 1
ATOM 12308 C C . TYR D 1 370 ? -29.09527 -74.55971 -23.81857 1.000 11.06205 369 TYR D C 1
ATOM 12309 O O . TYR D 1 370 ? -30.09047 -74.49220 -23.08787 1.000 11.69205 369 TYR D O 1
ATOM 12318 N N . MET D 1 371 ? -28.38684 -73.47812 -24.13607 1.000 11.30971 370 MET D N 1
ATOM 12319 C CA . MET D 1 371 ? -28.72357 -72.16179 -23.59971 1.000 10.50971 370 MET D CA 1
ATOM 12320 C C . MET D 1 371 ? -29.48484 -71.29362 -24.59520 1.000 12.63971 370 MET D C 1
ATOM 12321 O O . MET D 1 371 ? -29.75604 -70.12307 -24.29965 1.000 10.38971 370 MET D O 1
ATOM 12326 N N . GLY D 1 372 ? -29.85773 -71.84098 -25.75227 1.000 11.20911 371 GLY D N 1
ATOM 12327 C CA . GLY D 1 372 ? -30.57450 -71.05758 -26.74188 1.000 12.02911 371 GLY D CA 1
ATOM 12328 C C . GLY D 1 372 ? -29.72408 -70.09450 -27.53913 1.000 13.38911 371 GLY D C 1
ATOM 12329 O O . GLY D 1 372 ? -30.27183 -69.18435 -28.17972 1.000 12.74911 371 GLY D O 1
ATOM 12330 N N . GLY D 1 373 ? -28.39911 -70.26611 -27.53064 1.000 10.82725 372 GLY D N 1
ATOM 12331 C CA . GLY D 1 373 ? -27.50802 -69.33610 -28.20700 1.000 10.96725 372 GLY D CA 1
ATOM 12332 C C . GLY D 1 373 ? -26.93258 -69.83736 -29.51965 1.000 12.51725 372 GLY D C 1
ATOM 12333 O O . GLY D 1 373 ? -26.26743 -69.08840 -30.24113 1.000 13.01725 372 GLY D O 1
ATOM 12334 N N . VAL D 1 374 ? -27.17844 -71.10706 -29.83893 1.000 11.04667 373 VAL D N 1
ATOM 12335 C CA . VAL D 1 374 ? -26.71258 -71.73750 -31.07102 1.000 10.05667 373 VAL D CA 1
ATOM 12336 C C . VAL D 1 374 ? -27.86221 -72.58274 -31.58746 1.000 12.58667 373 VAL D C 1
ATOM 12337 O O . VAL D 1 374 ? -28.44408 -73.36050 -30.82570 1.000 13.61667 373 VAL D O 1
ATOM 12341 N N . SER D 1 375 ? -28.19610 -72.43949 -32.86474 1.000 11.41341 374 SER D N 1
ATOM 12342 C CA . SER D 1 375 ? -29.38089 -73.10317 -33.39802 1.000 10.75341 374 SER D CA 1
ATOM 12343 C C . SER D 1 375 ? -29.08002 -74.54993 -33.74291 1.000 14.50341 374 SER D C 1
ATOM 12344 O O . SER D 1 375 ? -28.15045 -74.83668 -34.50334 1.000 12.49341 374 SER D O 1
ATOM 12347 N N . LEU D 1 376 ? -29.89833 -75.46029 -33.20990 1.000 11.63239 375 LEU D N 1
ATOM 12348 C CA . LEU D 1 376 ? -29.75364 -76.86910 -33.55443 1.000 10.03239 375 LEU D CA 1
ATOM 12349 C C . LEU D 1 376 ? -29.95896 -77.08897 -35.04689 1.000 12.00239 375 LEU D C 1
ATOM 12350 O O . LEU D 1 376 ? -29.36253 -77.99758 -35.63491 1.000 12.94239 375 LEU D O 1
ATOM 12355 N N . GLN D 1 377 ? -30.77927 -76.25475 -35.68709 1.000 13.13738 376 GLN D N 1
ATOM 12356 C CA . GLN D 1 377 ? -31.00190 -76.42379 -37.11911 1.000 13.56738 376 GLN D CA 1
ATOM 12357 C C . GLN D 1 377 ? -29.77050 -76.02620 -37.92135 1.000 12.77738 376 GLN D C 1
ATOM 12358 O O . GLN D 1 377 ? -29.43702 -76.67196 -38.91985 1.000 13.57738 376 GLN D O 1
ATOM 12364 N N . VAL D 1 378 ? -29.09002 -74.95452 -37.51677 1.000 14.11775 377 VAL D N 1
ATOM 12365 C CA . VAL D 1 378 ? -27.86141 -74.59267 -38.20874 1.000 11.61775 377 VAL D CA 1
ATOM 12366 C C . VAL D 1 378 ? -26.82746 -75.69926 -38.04036 1.000 10.87775 377 VAL D C 1
ATOM 12367 O O . VAL D 1 378 ? -26.12088 -76.06035 -38.98987 1.000 10.70775 377 VAL D O 1
ATOM 12371 N N . LEU D 1 379 ? -26.73872 -76.28246 -36.84379 1.000 11.82291 378 LEU D N 1
ATOM 12372 C CA . LEU D 1 379 ? -25.77228 -77.36411 -36.66488 1.000 10.78291 378 LEU D CA 1
ATOM 12373 C C . LEU D 1 379 ? -26.10323 -78.55678 -37.55292 1.000 12.49291 378 LEU D C 1
ATOM 12374 O O . LEU D 1 379 ? -25.19377 -79.24790 -38.03347 1.000 12.52291 378 LEU D O 1
ATOM 12379 N N . ALA D 1 380 ? -27.39036 -78.81085 -37.79870 1.000 10.98979 379 ALA D N 1
ATOM 12380 C CA . ALA D 1 380 ? -27.75962 -79.89640 -38.70562 1.000 12.77979 379 ALA D CA 1
ATOM 12381 C C . ALA D 1 380 ? -27.44679 -79.52787 -40.14989 1.000 13.62979 379 ALA D C 1
ATOM 12382 O O . ALA D 1 380 ? -26.96575 -80.36308 -40.92293 1.000 12.30979 379 ALA D O 1
ATOM 12384 N N . SER D 1 381 ? -27.71210 -78.27834 -40.53699 1.000 13.23235 380 SER D N 1
ATOM 12385 C CA . SER D 1 381 ? -27.34861 -77.84960 -41.88286 1.000 10.47235 380 SER D CA 1
ATOM 12386 C C . SER D 1 381 ? -25.83864 -77.91681 -42.08545 1.000 14.70235 380 SER D C 1
ATOM 12387 O O . SER D 1 381 ? -25.36892 -78.22619 -43.18824 1.000 12.84235 380 SER D O 1
ATOM 12390 N N . ALA D 1 382 ? -25.06714 -77.64924 -41.02745 1.000 11.35543 381 ALA D N 1
ATOM 12391 C CA . ALA D 1 382 ? -23.61716 -77.75397 -41.07595 1.000 11.13543 381 ALA D CA 1
ATOM 12392 C C . ALA D 1 382 ? -23.13358 -79.19545 -41.14994 1.000 14.09543 381 ALA D C 1
ATOM 12393 O O . ALA D 1 382 ? -21.95099 -79.41717 -41.43624 1.000 14.90543 381 ALA D O 1
ATOM 12395 N N . GLY D 1 383 ? -24.00229 -80.17237 -40.87718 1.000 13.98099 382 GLY D N 1
ATOM 12396 C CA . GLY D 1 383 ? -23.63055 -81.57684 -40.88825 1.000 15.82099 382 GLY D CA 1
ATOM 12397 C C . GLY D 1 383 ? -23.13974 -82.11599 -39.56298 1.000 16.27099 382 GLY D C 1
ATOM 12398 O O . GLY D 1 383 ? -22.74501 -83.29116 -39.49649 1.000 15.95099 382 GLY D O 1
ATOM 12399 N N . LEU D 1 384 ? -23.13800 -81.29263 -38.50391 1.000 12.82797 383 LEU D N 1
ATOM 12400 C CA . LEU D 1 384 ? -22.60085 -81.72052 -37.21761 1.000 14.92797 383 LEU D CA 1
ATOM 12401 C C . LEU D 1 384 ? -23.61392 -82.52644 -36.42653 1.000 13.87797 383 LEU D C 1
ATOM 12402 O O . LEU D 1 384 ? -23.22669 -83.30072 -35.54446 1.000 16.47797 383 LEU D O 1
ATOM 12407 N N . VAL D 1 385 ? -24.89272 -82.36961 -36.75489 1.000 14.99426 384 VAL D N 1
ATOM 12408 C CA . VAL D 1 385 ? -26.01343 -83.03598 -36.10774 1.000 14.76426 384 VAL D CA 1
ATOM 12409 C C . VAL D 1 385 ? -26.80490 -83.73869 -37.20106 1.000 13.85426 384 VAL D C 1
ATOM 12410 O O . VAL D 1 385 ? -26.94519 -83.20221 -38.30415 1.000 13.55426 384 VAL D O 1
ATOM 12414 N N . THR D 1 386 ? -27.29266 -84.94787 -36.92309 1.000 13.47362 385 THR D N 1
ATOM 12415 C CA . THR D 1 386 ? -27.98726 -85.73764 -37.93156 1.000 13.21362 385 THR D CA 1
ATOM 12416 C C . THR D 1 386 ? -29.47485 -85.83598 -37.61671 1.000 13.93362 385 THR D C 1
ATOM 12417 O O . THR D 1 386 ? -29.85423 -86.28386 -36.52949 1.000 13.36362 385 THR D O 1
ATOM 12421 N N . GLU D 1 387 ? -30.31617 -85.46967 -38.57998 1.000 15.37159 386 GLU D N 1
ATOM 12422 C CA . GLU D 1 387 ? -31.75439 -85.66511 -38.44101 1.000 14.06159 386 GLU D CA 1
ATOM 12423 C C . GLU D 1 387 ? -32.15460 -87.05274 -38.93634 1.000 14.64159 386 GLU D C 1
ATOM 12424 O O . GLU D 1 387 ? -31.85096 -87.41707 -40.07437 1.000 14.48159 386 GLU D O 1
ATOM 12430 N N . LEU D 1 388 ? -32.86561 -87.80970 -38.09515 1.000 12.47506 387 LEU D N 1
ATOM 12431 C CA . LEU D 1 388 ? -33.32700 -89.14485 -38.46195 1.000 12.03506 387 LEU D CA 1
ATOM 12432 C C . LEU D 1 388 ? -34.81557 -89.20925 -38.76910 1.000 18.53506 387 LEU D C 1
ATOM 12433 O O . LEU D 1 388 ? -35.28691 -90.23050 -39.28846 1.000 17.20506 387 LEU D O 1
ATOM 12438 N N . ARG D 1 389 ? -35.56776 -88.16819 -38.43899 1.000 12.57893 388 ARG D N 1
ATOM 12439 C CA . ARG D 1 389 ? -37.00043 -88.10339 -38.69263 1.000 14.30893 388 ARG D CA 1
ATOM 12440 C C . ARG D 1 389 ? -37.30521 -86.70290 -39.19760 1.000 16.66893 388 ARG D C 1
ATOM 12441 O O . ARG D 1 389 ? -37.07803 -85.73679 -38.47006 1.000 12.56893 388 ARG D O 1
ATOM 12449 N N . ALA D 1 390 ? -37.78823 -86.59369 -40.43944 1.000 17.66616 389 ALA D N 1
ATOM 12450 C CA . ALA D 1 390 ? -38.05929 -85.28755 -41.03237 1.000 17.88616 389 ALA D CA 1
ATOM 12451 C C . ALA D 1 390 ? -38.94610 -84.45246 -40.11946 1.000 18.26616 389 ALA D C 1
ATOM 12452 O O . ALA D 1 390 ? -39.87378 -84.96299 -39.48486 1.000 15.93616 389 ALA D O 1
ATOM 12454 N N . GLY D 1 391 ? -38.63929 -83.15769 -40.04020 1.000 14.58996 390 GLY D N 1
ATOM 12455 C CA . GLY D 1 391 ? -39.37577 -82.24140 -39.19503 1.000 12.90996 390 GLY D CA 1
ATOM 12456 C C . GLY D 1 391 ? -38.93189 -82.19681 -37.75021 1.000 14.16996 390 GLY D C 1
ATOM 12457 O O . GLY D 1 391 ? -39.29560 -81.25417 -37.03473 1.000 15.17996 390 GLY D O 1
ATOM 12458 N N . ALA D 1 392 ? -38.14733 -83.17923 -37.29373 1.000 11.06494 391 ALA D N 1
ATOM 12459 C CA . ALA D 1 392 ? -37.75814 -83.20904 -35.88805 1.000 12.16494 391 ALA D CA 1
ATOM 12460 C C . ALA D 1 392 ? -36.79149 -82.08087 -35.54492 1.000 12.07494 391 ALA D C 1
ATOM 12461 O O . ALA D 1 392 ? -36.91933 -81.46088 -34.48415 1.000 13.55494 391 ALA D O 1
ATOM 12463 N N . VAL D 1 393 ? -35.79643 -81.82076 -36.40087 1.000 12.79698 392 VAL D N 1
ATOM 12464 C CA . VAL D 1 393 ? -34.80162 -80.80698 -36.04700 1.000 13.86698 392 VAL D CA 1
ATOM 12465 C C . VAL D 1 393 ? -35.43460 -79.41918 -36.00634 1.000 13.24698 392 VAL D C 1
ATOM 12466 O O . VAL D 1 393 ? -35.11607 -78.61728 -35.12433 1.000 14.37698 392 VAL D O 1
ATOM 12470 N N . GLN D 1 394 ? -36.34849 -79.12105 -36.94142 1.000 14.23841 393 GLN D N 1
ATOM 12471 C CA . GLN D 1 394 ? -37.00371 -77.80980 -36.97969 1.000 19.06841 393 GLN D CA 1
ATOM 12472 C C . GLN D 1 394 ? -37.70506 -77.50546 -35.65947 1.000 20.52841 393 GLN D C 1
ATOM 12473 O O . GLN D 1 394 ? -37.54630 -76.41679 -35.09020 1.000 11.25841 393 GLN D O 1
ATOM 12479 N N . ARG D 1 395 ? -38.47578 -78.47071 -35.14520 1.000 14.67011 394 ARG D N 1
ATOM 12480 C CA . ARG D 1 395 ? -39.25106 -78.22802 -33.93358 1.000 15.07011 394 ARG D CA 1
ATOM 12481 C C . ARG D 1 395 ? -38.36563 -78.23984 -32.69728 1.000 14.79011 394 ARG D C 1
ATOM 12482 O O . ARG D 1 395 ? -38.57630 -77.44974 -31.76723 1.000 10.46011 394 ARG D O 1
ATOM 12490 N N . ALA D 1 396 ? -37.37248 -79.13180 -32.65761 1.000 11.03841 395 ALA D N 1
ATOM 12491 C CA . ALA D 1 396 ? -36.47220 -79.14222 -31.51398 1.000 11.51841 395 ALA D CA 1
ATOM 12492 C C . ALA D 1 396 ? -35.62110 -77.87455 -31.47770 1.000 11.48841 395 ALA D C 1
ATOM 12493 O O . ALA D 1 396 ? -35.36505 -77.32511 -30.40235 1.000 10.52841 395 ALA D O 1
ATOM 12495 N N . ALA D 1 397 ? -35.19890 -77.38457 -32.64347 1.000 11.05793 396 ALA D N 1
ATOM 12496 C CA . ALA D 1 397 ? -34.36274 -76.18395 -32.67590 1.000 11.66793 396 ALA D CA 1
ATOM 12497 C C . ALA D 1 397 ? -35.10935 -74.98407 -32.10559 1.000 11.60793 396 ALA D C 1
ATOM 12498 O O . ALA D 1 397 ? -34.55332 -74.19863 -31.32343 1.000 13.59793 396 ALA D O 1
ATOM 12500 N N . THR D 1 398 ? -36.37995 -74.83607 -32.47833 1.000 11.21090 397 THR D N 1
ATOM 12501 C CA . THR D 1 398 ? -37.18285 -73.74933 -31.93427 1.000 12.71090 397 THR D CA 1
ATOM 12502 C C . THR D 1 398 ? -37.38984 -73.90950 -30.43138 1.000 12.98090 397 THR D C 1
ATOM 12503 O O . THR D 1 398 ? -37.27131 -72.93858 -29.67541 1.000 10.73090 397 THR D O 1
ATOM 12507 N N . ALA D 1 399 ? -37.68638 -75.12957 -29.97449 1.000 9.91083 398 ALA D N 1
ATOM 12508 C CA . ALA D 1 399 ? -37.88104 -75.35411 -28.54305 1.000 11.50083 398 ALA D CA 1
ATOM 12509 C C . ALA D 1 399 ? -36.62098 -75.03553 -27.73939 1.000 12.03083 398 ALA D C 1
ATOM 12510 O O . ALA D 1 399 ? -36.70151 -74.42219 -26.66944 1.000 11.90083 398 ALA D O 1
ATOM 12512 N N . PHE D 1 400 ? -35.44943 -75.46814 -28.22269 1.000 10.72537 399 PHE D N 1
ATOM 12513 C CA . PHE D 1 400 ? -34.19257 -75.17359 -27.54108 1.000 9.99537 399 PHE D CA 1
ATOM 12514 C C . PHE D 1 400 ? -33.81058 -73.69596 -27.63002 1.000 10.85537 399 PHE D C 1
ATOM 12515 O O . PHE D 1 400 ? -32.96006 -73.23778 -26.85769 1.000 11.46537 399 PHE D O 1
ATOM 12523 N N . GLY D 1 401 ? -34.39784 -72.94647 -28.55380 1.000 11.09531 400 GLY D N 1
ATOM 12524 C CA . GLY D 1 401 ? -34.18385 -71.51454 -28.58396 1.000 12.01531 400 GLY D CA 1
ATOM 12525 C C . GLY D 1 401 ? -34.83563 -70.83862 -27.38545 1.000 12.23531 400 GLY D C 1
ATOM 12526 O O . GLY D 1 401 ? -35.37003 -71.47223 -26.47122 1.000 13.66531 400 GLY D O 1
ATOM 12527 N N . TRP D 1 402 ? -34.79111 -69.50001 -27.41071 1.000 12.25296 401 TRP D N 1
ATOM 12528 C CA . TRP D 1 402 ? -35.36972 -68.69310 -26.34589 1.000 12.29296 401 TRP D CA 1
ATOM 12529 C C . TRP D 1 402 ? -35.46629 -67.26227 -26.85191 1.000 13.64296 401 TRP D C 1
ATOM 12530 O O . TRP D 1 402 ? -34.58342 -66.83767 -27.60926 1.000 11.57296 401 TRP D O 1
ATOM 12541 N N . PRO D 1 403 ? -36.51442 -66.50490 -26.49979 1.000 11.83128 402 PRO D N 1
ATOM 12542 C CA . PRO D 1 403 ? -36.65875 -65.15092 -27.06669 1.000 12.28128 402 PRO D CA 1
ATOM 12543 C C . PRO D 1 403 ? -35.59187 -64.17480 -26.61060 1.000 12.69128 402 PRO D C 1
ATOM 12544 O O . PRO D 1 403 ? -35.48277 -63.09550 -27.19977 1.000 14.50128 402 PRO D O 1
ATOM 12548 N N . VAL D 1 404 ? -34.80911 -64.50207 -25.59070 1.000 13.23337 403 VAL D N 1
ATOM 12549 C CA . VAL D 1 404 ? -33.71437 -63.65210 -25.13576 1.000 12.66337 403 VAL D CA 1
ATOM 12550 C C . VAL D 1 404 ? -32.43976 -64.48038 -25.23241 1.000 12.36337 403 VAL D C 1
ATOM 12551 O O . VAL D 1 404 ? -32.33903 -65.54703 -24.61036 1.000 12.69337 403 VAL D O 1
ATOM 12555 N N . ALA D 1 405 ? -31.48032 -64.01321 -26.02665 1.000 11.03127 404 ALA D N 1
ATOM 12556 C CA . ALA D 1 405 ? -30.26082 -64.79724 -26.19945 1.000 12.71127 404 ALA D CA 1
ATOM 12557 C C . ALA D 1 405 ? -29.52317 -64.91728 -24.86386 1.000 12.15127 404 ALA D C 1
ATOM 12558 O O . ALA D 1 405 ? -29.59237 -64.01426 -24.02369 1.000 13.65127 404 ALA D O 1
ATOM 12560 N N . PRO D 1 406 ? -28.81723 -66.02467 -24.63260 1.000 13.30131 405 PRO D N 1
ATOM 12561 C CA . PRO D 1 406 ? -27.99647 -66.12341 -23.41866 1.000 12.30131 405 PRO D CA 1
ATOM 12562 C C . PRO D 1 406 ? -26.86490 -65.12018 -23.48580 1.000 12.34131 405 PRO D C 1
ATOM 12563 O O . PRO D 1 406 ? -26.44889 -64.70313 -24.56852 1.000 13.43131 405 PRO D O 1
ATOM 12567 N N . SER D 1 407 ? -26.37342 -64.71774 -22.31453 1.000 12.95643 406 SER D N 1
ATOM 12568 C CA . SER D 1 407 ? -25.29381 -63.74576 -22.26181 1.000 9.76643 406 SER D CA 1
ATOM 12569 C C . SER D 1 407 ? -24.26489 -64.17630 -21.22412 1.000 14.65643 406 SER D C 1
ATOM 12570 O O . SER D 1 407 ? -24.52169 -65.02909 -20.36892 1.000 13.28643 406 SER D O 1
ATOM 12573 N N . ALA D 1 408 ? -23.08767 -63.57256 -21.31817 1.000 12.63333 407 ALA D N 1
ATOM 12574 C CA . ALA D 1 408 ? -21.95931 -63.98613 -20.49620 1.000 11.99333 407 ALA D CA 1
ATOM 12575 C C . ALA D 1 408 ? -22.11744 -63.48636 -19.06286 1.000 13.67333 407 ALA D C 1
ATOM 12576 O O . ALA D 1 408 ? -22.46042 -62.31520 -18.83959 1.000 13.56333 407 ALA D O 1
ATOM 12578 N N . PRO D 1 409 ? -21.82109 -64.32355 -18.08032 1.000 12.99250 408 PRO D N 1
ATOM 12579 C CA . PRO D 1 409 ? -21.82278 -63.89308 -16.67900 1.000 15.06250 408 PRO D CA 1
ATOM 12580 C C . PRO D 1 409 ? -20.55771 -63.09201 -16.37412 1.000 16.87250 408 PRO D C 1
ATOM 12581 O O . PRO D 1 409 ? -19.68464 -62.92131 -17.22829 1.000 14.73250 408 PRO D O 1
ATOM 12585 N N . ASP D 1 410 ? -20.46106 -62.60096 -15.13573 1.000 13.80335 409 ASP D N 1
ATOM 12586 C CA . ASP D 1 410 ? -19.21545 -61.97789 -14.69656 1.000 13.32335 409 ASP D CA 1
ATOM 12587 C C . ASP D 1 410 ? -18.06497 -62.98505 -14.74165 1.000 17.14335 409 ASP D C 1
ATOM 12588 O O . ASP D 1 410 ? -18.26416 -64.19523 -14.58902 1.000 16.30335 409 ASP D O 1
ATOM 12593 N N . ASP D 1 411 ? -16.84886 -62.45726 -14.93576 1.000 16.08855 410 ASP D N 1
ATOM 12594 C CA . ASP D 1 411 ? -15.67495 -63.26260 -15.29171 1.000 14.76855 410 ASP D CA 1
ATOM 12595 C C . ASP D 1 411 ? -15.30720 -64.27573 -14.21434 1.000 16.18855 410 ASP D C 1
ATOM 12596 O O . ASP D 1 411 ? -15.36572 -63.98353 -13.01907 1.000 16.80855 410 ASP D O 1
ATOM 12601 N N . PHE D 1 412 ? -14.85555 -65.45104 -14.64756 1.000 14.57207 411 PHE D N 1
ATOM 12602 C CA . PHE D 1 412 ? -14.22350 -66.41040 -13.74061 1.000 14.49207 411 PHE D CA 1
ATOM 12603 C C . PHE D 1 412 ? -13.29992 -67.33081 -14.53698 1.000 19.63207 411 PHE D C 1
ATOM 12604 O O . PHE D 1 412 ? -12.45172 -68.05516 -13.99182 1.000 19.34207 411 PHE D O 1
ATOM 12613 N N . GLU E 1 4 ? 38.44995 -24.65630 -14.53211 1.000 45.27248 3 GLU E N 1
ATOM 12614 C CA . GLU E 1 4 ? 39.19268 -25.51462 -15.44177 1.000 34.29248 3 GLU E CA 1
ATOM 12615 C C . GLU E 1 4 ? 38.79733 -26.97658 -15.19831 1.000 41.53248 3 GLU E C 1
ATOM 12616 O O . GLU E 1 4 ? 38.22734 -27.30918 -14.15364 1.000 40.04248 3 GLU E O 1
ATOM 12619 N N . LEU E 1 5 ? 39.09372 -27.84236 -16.16420 1.000 33.98352 4 LEU E N 1
ATOM 12620 C CA . LEU E 1 5 ? 38.75529 -29.25492 -16.08637 1.000 30.28352 4 LEU E CA 1
ATOM 12621 C C . LEU E 1 5 ? 39.93908 -30.06859 -15.58056 1.000 31.00352 4 LEU E C 1
ATOM 12622 O O . LEU E 1 5 ? 41.09563 -29.75490 -15.86650 1.000 27.63352 4 LEU E O 1
ATOM 12627 N N . THR E 1 6 ? 39.63493 -31.13230 -14.83570 1.000 27.81553 5 THR E N 1
ATOM 12628 C CA . THR E 1 6 ? 40.63582 -32.06761 -14.33856 1.000 26.09553 5 THR E CA 1
ATOM 12629 C C . THR E 1 6 ? 40.31638 -33.46603 -14.84691 1.000 22.58553 5 THR E C 1
ATOM 12630 O O . THR E 1 6 ? 39.19492 -33.95225 -14.66694 1.000 22.10553 5 THR E O 1
ATOM 12634 N N . LEU E 1 7 ? 41.29556 -34.10642 -15.47644 1.000 23.66279 6 LEU E N 1
ATOM 12635 C CA . LEU E 1 7 ? 41.19306 -35.51504 -15.84188 1.000 21.82279 6 LEU E CA 1
ATOM 12636 C C . LEU E 1 7 ? 41.63504 -36.35521 -14.65124 1.000 23.79279 6 LEU E C 1
ATOM 12637 O O . LEU E 1 7 ? 42.77848 -36.23377 -14.20333 1.000 23.40279 6 LEU E O 1
ATOM 12642 N N . ARG E 1 8 ? 40.74413 -37.20579 -14.13865 1.000 20.43103 7 ARG E N 1
ATOM 12643 C CA . ARG E 1 8 ? 41.08436 -38.02206 -12.97836 1.000 23.63103 7 ARG E CA 1
ATOM 12644 C C . ARG E 1 8 ? 40.23737 -39.28923 -12.95579 1.000 23.04103 7 ARG E C 1
ATOM 12645 O O . ARG E 1 8 ? 39.27655 -39.43525 -13.71595 1.000 18.33103 7 ARG E O 1
ATOM 12653 N N . THR E 1 9 ? 40.61847 -40.21616 -12.07513 1.000 20.15788 8 THR E N 1
ATOM 12654 C CA . THR E 1 9 ? 39.85187 -41.43125 -11.84277 1.000 20.72788 8 THR E CA 1
ATOM 12655 C C . THR E 1 9 ? 38.86872 -41.22940 -10.68961 1.000 23.11788 8 THR E C 1
ATOM 12656 O O . THR E 1 9 ? 38.94174 -40.25440 -9.93813 1.000 20.42788 8 THR E O 1
ATOM 12660 N N . ILE E 1 10 ? 37.93468 -42.17503 -10.55589 1.000 21.19821 9 ILE E N 1
ATOM 12661 C CA . ILE E 1 10 ? 36.98042 -42.13945 -9.45062 1.000 21.57821 9 ILE E CA 1
ATOM 12662 C C . ILE E 1 10 ? 37.72465 -42.36428 -8.14046 1.000 27.51821 9 ILE E C 1
ATOM 12663 O O . ILE E 1 10 ? 38.55400 -43.27551 -8.03016 1.000 25.68821 9 ILE E O 1
ATOM 12668 N N . ALA E 1 11 ? 37.42527 -41.53616 -7.13572 1.000 24.73804 10 ALA E N 1
ATOM 12669 C CA . ALA E 1 11 ? 38.16651 -41.53487 -5.87661 1.000 27.08804 10 ALA E CA 1
ATOM 12670 C C . ALA E 1 11 ? 37.52739 -42.39582 -4.78842 1.000 28.22804 10 ALA E C 1
ATOM 12671 O O . ALA E 1 11 ? 38.24417 -43.02098 -4.00218 1.000 31.45804 10 ALA E O 1
ATOM 12673 N N . ASP E 1 12 ? 36.20314 -42.42824 -4.69537 1.000 26.00074 11 ASP E N 1
ATOM 12674 C CA . ASP E 1 12 ? 35.54292 -43.15306 -3.61476 1.000 27.88074 11 ASP E CA 1
ATOM 12675 C C . ASP E 1 12 ? 34.13665 -43.52167 -4.07265 1.000 26.61074 11 ASP E C 1
ATOM 12676 O O . ASP E 1 12 ? 33.77656 -43.33069 -5.23801 1.000 26.38074 11 ASP E O 1
ATOM 12681 N N . GLU E 1 13 ? 33.32792 -44.03227 -3.14454 1.000 24.76432 12 GLU E N 1
ATOM 12682 C CA . GLU E 1 13 ? 32.03260 -44.58763 -3.52538 1.000 27.64432 12 GLU E CA 1
ATOM 12683 C C . GLU E 1 13 ? 31.01703 -43.50000 -3.85892 1.000 27.93432 12 GLU E C 1
ATOM 12684 O O . GLU E 1 13 ? 30.22367 -43.66389 -4.79335 1.000 24.02432 12 GLU E O 1
ATOM 12690 N N . ASP E 1 14 ? 31.01663 -42.38763 -3.11136 1.000 24.46303 13 ASP E N 1
ATOM 12691 C CA . ASP E 1 14 ? 30.14947 -41.27042 -3.47151 1.000 27.37303 13 ASP E CA 1
ATOM 12692 C C . ASP E 1 14 ? 30.53266 -40.70977 -4.83244 1.000 23.97303 13 ASP E C 1
ATOM 12693 O O . ASP E 1 14 ? 29.66258 -40.39720 -5.65501 1.000 24.11303 13 ASP E O 1
ATOM 12698 N N . ASP E 1 15 ? 31.83628 -40.56629 -5.07453 1.000 23.08092 14 ASP E N 1
ATOM 12699 C CA . ASP E 1 15 ? 32.33295 -40.14180 -6.37808 1.000 22.72092 14 ASP E CA 1
ATOM 12700 C C . ASP E 1 15 ? 31.86286 -41.09099 -7.48054 1.000 22.32092 14 ASP E C 1
ATOM 12701 O O . ASP E 1 15 ? 31.51964 -40.65413 -8.58522 1.000 23.24092 14 ASP E O 1
ATOM 12706 N N . TYR E 1 16 ? 31.83012 -42.39517 -7.19045 1.000 20.50556 15 TYR E N 1
ATOM 12707 C CA . TYR E 1 16 ? 31.33848 -43.36932 -8.16209 1.000 19.84556 15 TYR E CA 1
ATOM 12708 C C . TYR E 1 16 ? 29.86508 -43.13223 -8.48436 1.000 20.60556 15 TYR E C 1
ATOM 12709 O O . TYR E 1 16 ? 29.44896 -43.23083 -9.64718 1.000 19.16556 15 TYR E O 1
ATOM 12718 N N . GLU E 1 17 ? 29.05910 -42.82317 -7.46741 1.000 20.56850 16 GLU E N 1
ATOM 12719 C CA . GLU E 1 17 ? 27.64444 -42.54830 -7.70163 1.000 23.00850 16 GLU E CA 1
ATOM 12720 C C . GLU E 1 17 ? 27.45903 -41.32553 -8.59017 1.000 22.32850 16 GLU E C 1
ATOM 12721 O O . GLU E 1 17 ? 26.63079 -41.33246 -9.50894 1.000 22.01850 16 GLU E O 1
ATOM 12727 N N . SER E 1 18 ? 28.20982 -40.25937 -8.31767 1.000 21.10714 17 SER E N 1
ATOM 12728 C CA . SER E 1 18 ? 28.09328 -39.03436 -9.10151 1.000 20.64714 17 SER E CA 1
ATOM 12729 C C . SER E 1 18 ? 28.55557 -39.24425 -10.54226 1.000 18.44714 17 SER E C 1
ATOM 12730 O O . SER E 1 18 ? 27.94586 -38.72167 -11.48372 1.000 20.50714 17 SER E O 1
ATOM 12733 N N . TYR E 1 19 ? 29.64398 -39.99192 -10.72107 1.000 19.19022 18 TYR E N 1
ATOM 12734 C CA . TYR E 1 19 ? 30.15484 -40.33370 -12.04819 1.000 17.14022 18 TYR E CA 1
ATOM 12735 C C . TYR E 1 19 ? 29.11028 -41.09146 -12.86662 1.000 21.03022 18 TYR E C 1
ATOM 12736 O O . TYR E 1 19 ? 28.77825 -40.70196 -13.99409 1.000 18.61022 18 TYR E O 1
ATOM 12745 N N . MET E 1 20 ? 28.56858 -42.17686 -12.31053 1.000 18.50775 19 MET E N 1
ATOM 12746 C CA . MET E 1 20 ? 27.56627 -42.94353 -13.04904 1.000 17.57775 19 MET E CA 1
ATOM 12747 C C . MET E 1 20 ? 26.31348 -42.11662 -13.30878 1.000 19.80775 19 MET E C 1
ATOM 12748 O O . MET E 1 20 ? 25.68958 -42.24142 -14.36789 1.000 19.42775 19 MET E O 1
ATOM 12753 N N . ALA E 1 21 ? 25.93796 -41.24829 -12.36636 1.000 17.61298 20 ALA E N 1
ATOM 12754 C CA . ALA E 1 21 ? 24.76577 -40.40920 -12.58498 1.000 19.92298 20 ALA E CA 1
ATOM 12755 C C . ALA E 1 21 ? 24.97522 -39.48221 -13.77484 1.000 20.00298 20 ALA E C 1
ATOM 12756 O O . ALA E 1 21 ? 24.06343 -39.28899 -14.59043 1.000 18.00298 20 ALA E O 1
ATOM 12758 N N . SER E 1 22 ? 26.17983 -38.92370 -13.91709 1.000 15.25068 21 SER E N 1
ATOM 12759 C CA . SER E 1 22 ? 26.42115 -38.06233 -15.06885 1.000 18.16068 21 SER E CA 1
ATOM 12760 C C . SER E 1 22 ? 26.39042 -38.86784 -16.36217 1.000 16.46068 21 SER E C 1
ATOM 12761 O O . SER E 1 22 ? 25.86244 -38.39781 -17.37757 1.000 16.08068 21 SER E O 1
ATOM 12764 N N . ALA E 1 23 ? 26.90591 -40.10174 -16.33511 1.000 16.05095 22 ALA E N 1
ATOM 12765 C CA . ALA E 1 23 ? 26.86708 -40.93671 -17.53161 1.000 16.03095 22 ALA E CA 1
ATOM 12766 C C . ALA E 1 23 ? 25.43139 -41.21637 -17.95995 1.000 15.56095 22 ALA E C 1
ATOM 12767 O O . ALA E 1 23 ? 25.07992 -41.03586 -19.13100 1.000 13.77095 22 ALA E O 1
ATOM 12769 N N . TYR E 1 24 ? 24.58561 -41.66640 -17.02292 1.000 13.26733 23 TYR E N 1
ATOM 12770 C CA . TYR E 1 24 ? 23.17586 -41.87596 -17.34876 1.000 16.03733 23 TYR E CA 1
ATOM 12771 C C . TYR E 1 24 ? 22.53060 -40.59368 -17.86740 1.000 17.53733 23 TYR E C 1
ATOM 12772 O O . TYR E 1 24 ? 21.76117 -40.62792 -18.83481 1.000 16.08733 23 TYR E O 1
ATOM 12781 N N . SER E 1 25 ? 22.85470 -39.44923 -17.25832 1.000 16.21084 24 SER E N 1
ATOM 12782 C CA . SER E 1 25 ? 22.24793 -38.19008 -17.68949 1.000 14.76084 24 SER E CA 1
ATOM 12783 C C . SER E 1 25 ? 22.57864 -37.88095 -19.14248 1.000 16.04084 24 SER E C 1
ATOM 12784 O O . SER E 1 25 ? 21.72224 -37.40578 -19.89678 1.000 14.61084 24 SER E O 1
ATOM 12787 N N . VAL E 1 26 ? 23.81322 -38.15318 -19.56324 1.000 14.95954 25 VAL E N 1
ATOM 12788 C CA . VAL E 1 26 ? 24.14457 -37.92399 -20.96525 1.000 13.93954 25 VAL E CA 1
ATOM 12789 C C . VAL E 1 26 ? 23.38175 -38.88696 -21.86042 1.000 16.98954 25 VAL E C 1
ATOM 12790 O O . VAL E 1 26 ? 23.02310 -38.54598 -22.99407 1.000 13.68954 25 VAL E O 1
ATOM 12794 N N . PHE E 1 27 ? 23.09438 -40.08803 -21.37358 1.000 15.14362 26 PHE E N 1
ATOM 12795 C CA . PHE E 1 27 ? 22.26688 -41.00683 -22.13130 1.000 13.72362 26 PHE E CA 1
ATOM 12796 C C . PHE E 1 27 ? 20.77828 -40.70472 -21.99152 1.000 17.23362 26 PHE E C 1
ATOM 12797 O O . PHE E 1 27 ? 19.95972 -41.52911 -22.41176 1.000 22.26362 26 PHE E O 1
ATOM 12805 N N . LEU E 1 28 ? 20.42837 -39.54657 -21.42059 1.000 17.81189 27 LEU E N 1
ATOM 12806 C CA . LEU E 1 28 ? 19.04094 -39.06710 -21.31844 1.000 16.61189 27 LEU E CA 1
ATOM 12807 C C . LEU E 1 28 ? 18.17832 -40.00089 -20.47567 1.000 22.53189 27 LEU E C 1
ATOM 12808 O O . LEU E 1 28 ? 16.96417 -40.08438 -20.67540 1.000 20.82189 27 LEU E O 1
ATOM 12813 N N . ARG E 1 29 ? 18.80287 -40.70636 -19.53040 1.000 21.87691 28 ARG E N 1
ATOM 12814 C CA . ARG E 1 29 ? 18.14697 -41.69777 -18.68657 1.000 20.86691 28 ARG E CA 1
ATOM 12815 C C . ARG E 1 29 ? 18.30692 -41.33192 -17.21642 1.000 24.33691 28 ARG E C 1
ATOM 12816 O O . ARG E 1 29 ? 19.31563 -40.74399 -16.81246 1.000 24.64691 28 ARG E O 1
ATOM 12824 N N . ASP E 1 30 ? 17.30462 -41.68420 -16.41070 1.000 22.51854 29 ASP E N 1
ATOM 12825 C CA . ASP E 1 30 ? 17.49339 -41.63393 -14.97023 1.000 25.16854 29 ASP E CA 1
ATOM 12826 C C . ASP E 1 30 ? 18.50987 -42.69975 -14.56749 1.000 27.95854 29 ASP E C 1
ATOM 12827 O O . ASP E 1 30 ? 18.57098 -43.76778 -15.18340 1.000 26.19854 29 ASP E O 1
ATOM 12832 N N . PRO E 1 31 ? 19.32431 -42.43513 -13.54882 1.000 27.84019 30 PRO E N 1
ATOM 12833 C CA . PRO E 1 31 ? 20.25789 -43.46835 -13.08079 1.000 24.54019 30 PRO E CA 1
ATOM 12834 C C . PRO E 1 31 ? 19.49398 -44.70093 -12.62199 1.000 25.51019 30 PRO E C 1
ATOM 12835 O O . PRO E 1 31 ? 18.47863 -44.60177 -11.93313 1.000 24.40019 30 PRO E O 1
ATOM 12839 N N . GLN E 1 32 ? 19.96738 -45.86812 -13.03808 1.000 25.38009 31 GLN E N 1
ATOM 12840 C CA . GLN E 1 32 ? 19.34392 -47.13746 -12.66433 1.000 29.10009 31 GLN E CA 1
ATOM 12841 C C . GLN E 1 32 ? 20.09465 -47.68139 -11.45606 1.000 27.32009 31 GLN E C 1
ATOM 12842 O O . GLN E 1 32 ? 21.19872 -48.21267 -11.58851 1.000 24.14009 31 GLN E O 1
ATOM 12848 N N . LYS E 1 33 ? 19.48657 -47.54291 -10.27294 1.000 27.34503 32 LYS E N 1
ATOM 12849 C CA . LYS E 1 33 ? 20.15828 -47.93245 -9.03639 1.000 28.76503 32 LYS E CA 1
ATOM 12850 C C . LYS E 1 33 ? 20.53715 -49.40975 -9.04605 1.000 27.27503 32 LYS E C 1
ATOM 12851 O O . LYS E 1 33 ? 21.63639 -49.77434 -8.61097 1.000 27.61503 32 LYS E O 1
ATOM 12853 N N . ASP E 1 34 ? 19.64962 -50.27423 -9.54944 1.000 26.30161 33 ASP E N 1
ATOM 12854 C CA . ASP E 1 34 ? 19.94741 -51.70447 -9.54588 1.000 31.98161 33 ASP E CA 1
ATOM 12855 C C . ASP E 1 34 ? 21.19378 -52.01162 -10.37907 1.000 29.15161 33 ASP E C 1
ATOM 12856 O O . ASP E 1 34 ? 22.11281 -52.69227 -9.90595 1.000 31.42161 33 ASP E O 1
ATOM 12861 N N . GLU E 1 35 ? 21.26806 -51.47471 -11.60298 1.000 30.49380 34 GLU E N 1
ATOM 12862 C CA . GLU E 1 35 ? 22.42886 -51.71902 -12.46160 1.000 25.44380 34 GLU E CA 1
ATOM 12863 C C . GLU E 1 35 ? 23.70019 -51.12768 -11.86773 1.000 25.85380 34 GLU E C 1
ATOM 12864 O O . GLU E 1 35 ? 24.76344 -51.75877 -11.89816 1.000 21.71380 34 GLU E O 1
ATOM 12869 N N . ILE E 1 36 ? 23.61284 -49.90531 -11.33918 1.000 24.60679 35 ILE E N 1
ATOM 12870 C CA . ILE E 1 36 ? 24.79875 -49.21309 -10.84950 1.000 20.93679 35 ILE E CA 1
ATOM 12871 C C . ILE E 1 36 ? 25.40053 -49.95241 -9.66500 1.000 24.67679 35 ILE E C 1
ATOM 12872 O O . ILE E 1 36 ? 26.62565 -49.99755 -9.49996 1.000 21.62679 35 ILE E O 1
ATOM 12877 N N . GLU E 1 37 ? 24.55597 -50.55599 -8.82899 1.000 24.19828 36 GLU E N 1
ATOM 12878 C CA . GLU E 1 37 ? 25.08095 -51.27329 -7.67503 1.000 27.17828 36 GLU E CA 1
ATOM 12879 C C . GLU E 1 37 ? 25.68474 -52.61590 -8.07314 1.000 22.23828 36 GLU E C 1
ATOM 12880 O O . GLU E 1 37 ? 26.75746 -52.98588 -7.58127 1.000 25.05828 36 GLU E O 1
ATOM 12886 N N . VAL E 1 38 ? 25.02473 -53.36388 -8.95758 1.000 22.36940 37 VAL E N 1
ATOM 12887 C CA . VAL E 1 38 ? 25.56468 -54.67128 -9.31356 1.000 20.50940 37 VAL E CA 1
ATOM 12888 C C . VAL E 1 38 ? 26.85618 -54.51886 -10.11253 1.000 20.09940 37 VAL E C 1
ATOM 12889 O O . VAL E 1 38 ? 27.82603 -55.25338 -9.89256 1.000 22.62940 37 VAL E O 1
ATOM 12893 N N . ASN E 1 39 ? 26.90455 -53.55000 -11.02980 1.000 19.16413 38 ASN E N 1
ATOM 12894 C CA . ASN E 1 39 ? 28.08930 -53.37718 -11.86439 1.000 20.85413 38 ASN E CA 1
ATOM 12895 C C . ASN E 1 39 ? 29.28591 -52.85327 -11.08025 1.000 20.05413 38 ASN E C 1
ATOM 12896 O O . ASN E 1 39 ? 30.42784 -53.05481 -11.50960 1.000 19.47413 38 ASN E O 1
ATOM 12901 N N . ARG E 1 40 ? 29.05798 -52.20404 -9.93823 1.000 21.00635 39 ARG E N 1
ATOM 12902 C CA . ARG E 1 40 ? 30.17841 -51.76161 -9.11267 1.000 20.33635 39 ARG E CA 1
ATOM 12903 C C . ARG E 1 40 ? 31.06498 -52.93115 -8.70057 1.000 22.63635 39 ARG E C 1
ATOM 12904 O O . ARG E 1 40 ? 32.28119 -52.76940 -8.54910 1.000 22.36635 39 ARG E O 1
ATOM 12912 N N . LYS E 1 41 ? 30.48364 -54.12288 -8.54468 1.000 21.38859 40 LYS E N 1
ATOM 12913 C CA . LYS E 1 41 ? 31.24303 -55.23933 -8.00503 1.000 21.77859 40 LYS E CA 1
ATOM 12914 C C . LYS E 1 41 ? 32.34301 -55.72075 -8.94879 1.000 22.45859 40 LYS E C 1
ATOM 12915 O O . LYS E 1 41 ? 33.27178 -56.39664 -8.49183 1.000 20.46859 40 LYS E O 1
ATOM 12919 N N . PHE E 1 42 ? 32.27276 -55.40982 -10.24735 1.000 16.64326 41 PHE E N 1
ATOM 12920 C CA . PHE E 1 42 ? 33.38127 -55.74523 -11.14041 1.000 17.52326 41 PHE E CA 1
ATOM 12921 C C . PHE E 1 42 ? 34.04748 -54.50635 -11.72559 1.000 19.28326 41 PHE E C 1
ATOM 12922 O O . PHE E 1 42 ? 34.86140 -54.62876 -12.64635 1.000 16.20326 41 PHE E O 1
ATOM 12930 N N . THR E 1 43 ? 33.73760 -53.32530 -11.19994 1.000 18.18348 42 THR E N 1
ATOM 12931 C CA . THR E 1 43 ? 34.39656 -52.09311 -11.60262 1.000 19.02348 42 THR E CA 1
ATOM 12932 C C . THR E 1 43 ? 35.68577 -51.90705 -10.81192 1.000 19.12348 42 THR E C 1
ATOM 12933 O O . THR E 1 43 ? 35.74177 -52.20302 -9.61831 1.000 20.28348 42 THR E O 1
ATOM 12937 N N . GLU E 1 44 ? 36.72831 -51.44438 -11.48966 1.000 16.42842 43 GLU E N 1
ATOM 12938 C CA . GLU E 1 44 ? 37.95171 -50.99329 -10.84209 1.000 19.43842 43 GLU E CA 1
ATOM 12939 C C . GLU E 1 44 ? 38.00467 -49.48003 -10.96306 1.000 19.21842 43 GLU E C 1
ATOM 12940 O O . GLU E 1 44 ? 38.05540 -48.94937 -12.07782 1.000 16.14842 43 GLU E O 1
ATOM 12946 N N . LEU E 1 45 ? 37.97927 -48.78990 -9.82075 1.000 17.77759 44 LEU E N 1
ATOM 12947 C CA . LEU E 1 45 ? 37.85882 -47.33583 -9.85977 1.000 18.82759 44 LEU E CA 1
ATOM 12948 C C . LEU E 1 45 ? 39.01651 -46.69681 -10.60980 1.000 15.14759 44 LEU E C 1
ATOM 12949 O O . LEU E 1 45 ? 38.84426 -45.63738 -11.21941 1.000 18.96759 44 LEU E O 1
ATOM 12954 N N . ASP E 1 46 ? 40.19328 -47.32776 -10.60138 1.000 16.05785 45 ASP E N 1
ATOM 12955 C CA . ASP E 1 46 ? 41.34250 -46.72761 -11.27033 1.000 20.04785 45 ASP E CA 1
ATOM 12956 C C . ASP E 1 46 ? 41.28689 -46.87370 -12.78841 1.000 21.04785 45 ASP E C 1
ATOM 12957 O O . ASP E 1 46 ? 42.10306 -46.25370 -13.48605 1.000 16.04785 45 ASP E O 1
ATOM 12962 N N . ARG E 1 47 ? 40.34571 -47.65870 -13.31816 1.000 16.73048 46 ARG E N 1
ATOM 12963 C CA . ARG E 1 47 ? 40.14483 -47.75426 -14.75767 1.000 15.71048 46 ARG E CA 1
ATOM 12964 C C . ARG E 1 47 ? 39.02715 -46.85106 -15.26315 1.000 14.41048 46 ARG E C 1
ATOM 12965 O O . ARG E 1 47 ? 38.75162 -46.85258 -16.46640 1.000 15.34048 46 ARG E O 1
ATOM 12973 N N . MET E 1 48 ? 38.39411 -46.07514 -14.38403 1.000 14.11033 47 MET E N 1
ATOM 12974 C CA . MET E 1 48 ? 37.26694 -45.21273 -14.73086 1.000 16.23033 47 MET E CA 1
ATOM 12975 C C . MET E 1 48 ? 37.76473 -43.77190 -14.68134 1.000 16.39033 47 MET E C 1
ATOM 12976 O O . MET E 1 48 ? 37.92866 -43.20148 -13.60021 1.000 15.75033 47 MET E O 1
ATOM 12981 N N . ILE E 1 49 ? 38.02574 -43.19293 -15.84591 1.000 15.65570 48 ILE E N 1
ATOM 12982 C CA . ILE E 1 49 ? 38.53400 -41.83909 -15.92843 1.000 17.25570 48 ILE E CA 1
ATOM 12983 C C . ILE E 1 49 ? 37.41135 -40.89705 -16.34962 1.000 15.63570 48 ILE E C 1
ATOM 12984 O O . ILE E 1 49 ? 36.31387 -41.31517 -16.71429 1.000 14.30570 48 ILE E O 1
ATOM 12989 N N . GLY E 1 50 ? 37.68759 -39.60401 -16.29613 1.000 13.86092 49 GLY E N 1
ATOM 12990 C CA . GLY E 1 50 ? 36.73416 -38.63112 -16.77602 1.000 12.82092 49 GLY E CA 1
ATOM 12991 C C . GLY E 1 50 ? 37.24135 -37.24402 -16.46667 1.000 17.81092 49 GLY E C 1
ATOM 12992 O O . GLY E 1 50 ? 38.31828 -37.06343 -15.89366 1.000 17.99092 49 GLY E O 1
ATOM 12993 N N . PHE E 1 51 ? 36.44330 -36.26586 -16.86315 1.000 14.23144 50 PHE E N 1
ATOM 12994 C CA . PHE E 1 51 ? 36.73397 -34.86924 -16.58281 1.000 16.58144 50 PHE E CA 1
ATOM 12995 C C . PHE E 1 51 ? 35.75036 -34.34807 -15.54940 1.000 15.19144 50 PHE E C 1
ATOM 12996 O O . PHE E 1 51 ? 34.54362 -34.59925 -15.64510 1.000 16.18144 50 PHE E O 1
ATOM 13004 N N . HIS E 1 52 ? 36.27951 -33.61322 -14.57247 1.000 20.54631 51 HIS E N 1
ATOM 13005 C CA . HIS E 1 52 ? 35.51031 -33.05144 -13.47235 1.000 22.57631 51 HIS E CA 1
ATOM 13006 C C . HIS E 1 52 ? 35.79452 -31.56007 -13.41500 1.000 25.64631 51 HIS E C 1
ATOM 13007 O O . HIS E 1 52 ? 36.96105 -31.15793 -13.41619 1.000 24.92631 51 HIS E O 1
ATOM 13014 N N . ASP E 1 53 ? 34.74235 -30.74085 -13.37644 1.000 27.85090 52 ASP E N 1
ATOM 13015 C CA . ASP E 1 53 ? 34.91114 -29.29085 -13.38786 1.000 28.23090 52 ASP E CA 1
ATOM 13016 C C . ASP E 1 53 ? 34.93897 -28.68545 -11.98559 1.000 34.35090 52 ASP E C 1
ATOM 13017 O O . ASP E 1 53 ? 34.72490 -27.47823 -11.83971 1.000 37.09090 52 ASP E O 1
ATOM 13022 N N . GLY E 1 54 ? 35.19796 -29.48977 -10.96232 1.000 32.57813 53 GLY E N 1
ATOM 13023 C CA . GLY E 1 54 ? 35.13575 -29.05160 -9.57821 1.000 38.90813 53 GLY E CA 1
ATOM 13024 C C . GLY E 1 54 ? 33.76786 -29.23298 -8.94828 1.000 42.36813 53 GLY E C 1
ATOM 13025 O O . GLY E 1 54 ? 33.66650 -29.62795 -7.78484 1.000 49.11813 53 GLY E O 1
ATOM 13026 N N . LYS E 1 55 ? 32.70743 -28.96033 -9.70747 1.000 36.42219 54 LYS E N 1
ATOM 13027 C CA . LYS E 1 55 ? 31.34027 -29.13356 -9.23286 1.000 37.09219 54 LYS E CA 1
ATOM 13028 C C . LYS E 1 55 ? 30.71952 -30.47431 -9.62240 1.000 41.69219 54 LYS E C 1
ATOM 13029 O O . LYS E 1 55 ? 29.86910 -30.98339 -8.88347 1.000 38.78219 54 LYS E O 1
ATOM 13031 N N . LYS E 1 56 ? 31.10990 -31.06429 -10.75169 1.000 35.04410 55 LYS E N 1
ATOM 13032 C CA . LYS E 1 56 ? 30.47616 -32.29464 -11.21782 1.000 30.47410 55 LYS E CA 1
ATOM 13033 C C . LYS E 1 56 ? 31.33197 -32.91930 -12.31205 1.000 25.11410 55 LYS E C 1
ATOM 13034 O O . LYS E 1 56 ? 32.23824 -32.28506 -12.85744 1.000 22.97410 55 LYS E O 1
ATOM 13040 N N . TRP E 1 57 ? 31.01967 -34.17595 -12.63259 1.000 22.06626 56 TRP E N 1
ATOM 13041 C CA . TRP E 1 57 ? 31.62471 -34.84484 -13.77731 1.000 21.05626 56 TRP E CA 1
ATOM 13042 C C . TRP E 1 57 ? 30.99399 -34.32567 -15.06461 1.000 22.38626 56 TRP E C 1
ATOM 13043 O O . TRP E 1 57 ? 29.76574 -34.24338 -15.17275 1.000 22.67626 56 TRP E O 1
ATOM 13054 N N . VAL E 1 58 ? 31.83510 -33.97047 -16.03646 1.000 14.77034 57 VAL E N 1
ATOM 13055 C CA . VAL E 1 58 ? 31.38355 -33.51117 -17.34492 1.000 17.08034 57 VAL E CA 1
ATOM 13056 C C . VAL E 1 58 ? 31.79864 -34.44925 -18.46760 1.000 13.70034 57 VAL E C 1
ATOM 13057 O O . VAL E 1 58 ? 31.44772 -34.19922 -19.62366 1.000 13.23034 57 VAL E O 1
ATOM 13061 N N . ALA E 1 59 ? 32.54857 -35.50929 -18.16898 1.000 13.07746 58 ALA E N 1
ATOM 13062 C CA . ALA E 1 59 ? 32.86444 -36.53932 -19.15004 1.000 12.01746 58 ALA E CA 1
ATOM 13063 C C . ALA E 1 59 ? 33.30650 -37.78712 -18.40692 1.000 13.92746 58 ALA E C 1
ATOM 13064 O O . ALA E 1 59 ? 33.82549 -37.70739 -17.29048 1.000 13.19746 58 ALA E O 1
ATOM 13066 N N . THR E 1 60 ? 33.08511 -38.94048 -19.03600 1.000 14.22272 59 THR E N 1
ATOM 13067 C CA . THR E 1 60 ? 33.45840 -40.22749 -18.46514 1.000 12.56272 59 THR E CA 1
ATOM 13068 C C . THR E 1 60 ? 33.99122 -41.13444 -19.56220 1.000 12.88272 59 THR E C 1
ATOM 13069 O O . THR E 1 60 ? 33.64779 -40.98447 -20.73944 1.000 12.18272 59 THR E O 1
ATOM 13073 N N . THR E 1 61 ? 34.84352 -42.07164 -19.15161 1.000 10.90967 60 THR E N 1
ATOM 13074 C CA . THR E 1 61 ? 35.32880 -43.15684 -20.00046 1.000 12.08967 60 THR E CA 1
ATOM 13075 C C . THR E 1 61 ? 35.91470 -44.20337 -19.06580 1.000 14.20967 60 THR E C 1
ATOM 13076 O O . THR E 1 61 ? 36.66255 -43.84939 -18.14838 1.000 15.85967 60 THR E O 1
ATOM 13080 N N . GLY E 1 62 ? 35.55265 -45.47772 -19.26804 1.000 15.83285 61 GLY E N 1
ATOM 13081 C CA . GLY E 1 62 ? 36.02330 -46.53377 -18.39787 1.000 12.23285 61 GLY E CA 1
ATOM 13082 C C . GLY E 1 62 ? 36.32915 -47.80326 -19.16749 1.000 12.25285 61 GLY E C 1
ATOM 13083 O O . GLY E 1 62 ? 36.11039 -47.89817 -20.37595 1.000 12.55285 61 GLY E O 1
ATOM 13084 N N . ALA E 1 63 ? 36.87184 -48.77296 -18.44313 1.000 12.89879 62 ALA E N 1
ATOM 13085 C CA . ALA E 1 63 ? 37.08885 -50.09621 -19.00969 1.000 13.28879 62 ALA E CA 1
ATOM 13086 C C . ALA E 1 63 ? 36.96649 -51.12708 -17.90298 1.000 16.50879 62 ALA E C 1
ATOM 13087 O O . ALA E 1 63 ? 37.39107 -50.88125 -16.77180 1.000 11.31879 62 ALA E O 1
ATOM 13089 N N . PHE E 1 64 ? 36.37277 -52.26995 -18.23569 1.000 13.25785 63 PHE E N 1
ATOM 13090 C CA . PHE E 1 64 ? 36.36414 -53.42928 -17.36006 1.000 13.77785 63 PHE E CA 1
ATOM 13091 C C . PHE E 1 64 ? 37.48279 -54.37980 -17.76340 1.000 13.57785 63 PHE E C 1
ATOM 13092 O O . PHE E 1 64 ? 37.75712 -54.56125 -18.95487 1.000 14.02785 63 PHE E O 1
ATOM 13100 N N . SER E 1 65 ? 38.11658 -55.00333 -16.76902 1.000 13.57100 64 SER E N 1
ATOM 13101 C CA . SER E 1 65 ? 39.11032 -56.04508 -17.02934 1.000 14.23100 64 SER E CA 1
ATOM 13102 C C . SER E 1 65 ? 38.35577 -57.32535 -17.35435 1.000 15.50100 64 SER E C 1
ATOM 13103 O O . SER E 1 65 ? 37.81608 -57.97673 -16.46063 1.000 18.08100 64 SER E O 1
ATOM 13106 N N . ARG E 1 66 ? 38.30098 -57.69869 -18.62683 1.000 14.48405 65 ARG E N 1
ATOM 13107 C CA . ARG E 1 66 ? 37.60881 -58.92440 -19.00153 1.000 12.89405 65 ARG E CA 1
ATOM 13108 C C . ARG E 1 66 ? 38.55609 -59.84724 -19.76491 1.000 15.84405 65 ARG E C 1
ATOM 13109 O O . ARG E 1 66 ? 39.73292 -59.53521 -19.97980 1.000 13.81405 65 ARG E O 1
ATOM 13117 N N . HIS E 1 67 ? 38.03580 -61.01536 -20.14910 1.000 11.27927 66 HIS E N 1
ATOM 13118 C CA . HIS E 1 67 ? 38.75535 -61.96232 -20.97896 1.000 13.81927 66 HIS E CA 1
ATOM 13119 C C . HIS E 1 67 ? 37.83653 -62.42887 -22.09460 1.000 11.70927 66 HIS E C 1
ATOM 13120 O O . HIS E 1 67 ? 36.63485 -62.60385 -21.87637 1.000 15.24927 66 HIS E O 1
ATOM 13127 N N . VAL E 1 68 ? 38.39215 -62.61253 -23.29136 1.000 11.29883 67 VAL E N 1
ATOM 13128 C CA . VAL E 1 68 ? 37.59087 -62.91324 -24.47161 1.000 13.03883 67 VAL E CA 1
ATOM 13129 C C . VAL E 1 68 ? 38.14626 -64.13628 -25.18816 1.000 13.69883 67 VAL E C 1
ATOM 13130 O O . VAL E 1 68 ? 39.35938 -64.36824 -25.22463 1.000 12.63883 67 VAL E O 1
ATOM 13134 N N . VAL E 1 69 ? 37.23450 -64.92563 -25.76343 1.000 11.30470 68 VAL E N 1
ATOM 13135 C CA . VAL E 1 69 ? 37.59020 -66.08442 -26.57533 1.000 11.02470 68 VAL E CA 1
ATOM 13136 C C . VAL E 1 69 ? 37.97322 -65.63168 -27.97967 1.000 14.26470 68 VAL E C 1
ATOM 13137 O O . VAL E 1 69 ? 37.19941 -64.94860 -28.65439 1.000 10.40470 68 VAL E O 1
ATOM 13141 N N . LEU E 1 70 ? 39.14001 -66.05781 -28.44771 1.000 12.75466 69 LEU E N 1
ATOM 13142 C CA . LEU E 1 70 ? 39.58873 -65.77231 -29.80077 1.000 12.62466 69 LEU E CA 1
ATOM 13143 C C . LEU E 1 70 ? 39.34343 -66.96535 -30.70849 1.000 14.89466 69 LEU E C 1
ATOM 13144 O O . LEU E 1 70 ? 39.15682 -68.08723 -30.23059 1.000 15.91466 69 LEU E O 1
ATOM 13149 N N . PRO E 1 71 ? 39.35174 -66.77021 -32.02932 1.000 14.26674 70 PRO E N 1
ATOM 13150 C CA . PRO E 1 71 ? 39.34004 -67.92256 -32.93751 1.000 11.75674 70 PRO E CA 1
ATOM 13151 C C . PRO E 1 71 ? 40.43776 -68.90945 -32.56094 1.000 16.07674 70 PRO E C 1
ATOM 13152 O O . PRO E 1 71 ? 41.60596 -68.54306 -32.43419 1.000 15.38674 70 PRO E O 1
ATOM 13156 N N . GLY E 1 72 ? 40.04978 -70.16737 -32.34591 1.000 15.43648 71 GLY E N 1
ATOM 13157 C CA . GLY E 1 72 ? 40.96022 -71.17996 -31.86811 1.000 17.10648 71 GLY E CA 1
ATOM 13158 C C . GLY E 1 72 ? 40.80649 -71.52705 -30.40005 1.000 22.75648 71 GLY E C 1
ATOM 13159 O O . GLY E 1 72 ? 41.32385 -72.56470 -29.96802 1.000 22.89648 71 GLY E O 1
ATOM 13160 N N . GLY E 1 73 ? 40.12060 -70.69162 -29.61895 1.000 17.00613 72 GLY E N 1
ATOM 13161 C CA . GLY E 1 73 ? 39.76124 -71.03727 -28.25775 1.000 14.46613 72 GLY E CA 1
ATOM 13162 C C . GLY E 1 73 ? 40.56065 -70.36743 -27.16022 1.000 19.03613 72 GLY E C 1
ATOM 13163 O O . GLY E 1 73 ? 40.17799 -70.48741 -25.99185 1.000 17.30613 72 GLY E O 1
ATOM 13164 N N . ALA E 1 74 ? 41.65257 -69.67503 -27.48724 1.000 18.14803 73 ALA E N 1
ATOM 13165 C CA . ALA E 1 74 ? 42.43302 -68.98283 -26.46646 1.000 19.53803 73 ALA E CA 1
ATOM 13166 C C . ALA E 1 74 ? 41.61181 -67.88828 -25.78975 1.000 20.59803 73 ALA E C 1
ATOM 13167 O O . ALA E 1 74 ? 40.88484 -67.13659 -26.44576 1.000 18.37803 73 ALA E O 1
ATOM 13169 N N . VAL E 1 75 ? 41.75357 -67.77720 -24.47180 1.000 15.40542 74 VAL E N 1
ATOM 13170 C CA . VAL E 1 75 ? 41.02876 -66.78368 -23.68322 1.000 18.90542 74 VAL E CA 1
ATOM 13171 C C . VAL E 1 75 ? 42.03237 -65.73893 -23.21171 1.000 17.97542 74 VAL E C 1
ATOM 13172 O O . VAL E 1 75 ? 42.90793 -66.03664 -22.38843 1.000 17.96542 74 VAL E O 1
ATOM 13176 N N . VAL E 1 76 ? 41.92118 -64.51418 -23.72821 1.000 15.18280 75 VAL E N 1
ATOM 13177 C CA . VAL E 1 76 ? 42.95306 -63.50783 -23.47447 1.000 16.44280 75 VAL E CA 1
ATOM 13178 C C . VAL E 1 76 ? 42.37677 -62.26816 -22.79382 1.000 16.03280 75 VAL E C 1
ATOM 13179 O O . VAL E 1 76 ? 41.19491 -61.93272 -22.98569 1.000 13.63280 75 VAL E O 1
ATOM 13183 N N . PRO E 1 77 ? 43.17175 -61.57195 -21.98360 1.000 14.22481 76 PRO E N 1
ATOM 13184 C CA . PRO E 1 77 ? 42.69934 -60.31974 -21.38097 1.000 14.78481 76 PRO E CA 1
ATOM 13185 C C . PRO E 1 77 ? 42.30006 -59.30712 -22.44192 1.000 14.11481 76 PRO E C 1
ATOM 13186 O O . PRO E 1 77 ? 42.92871 -59.19638 -23.49642 1.000 14.89481 76 PRO E O 1
ATOM 13190 N N . VAL E 1 78 ? 41.24023 -58.56126 -22.14974 1.000 11.21552 77 VAL E N 1
ATOM 13191 C CA . VAL E 1 78 ? 40.75704 -57.52657 -23.05562 1.000 12.91552 77 VAL E CA 1
ATOM 13192 C C . VAL E 1 78 ? 40.21079 -56.39059 -22.21229 1.000 10.31552 77 VAL E C 1
ATOM 13193 O O . VAL E 1 78 ? 39.60459 -56.61784 -21.16106 1.000 10.83552 77 VAL E O 1
ATOM 13197 N N . ALA E 1 79 ? 40.43200 -55.16249 -22.67008 1.000 12.20526 78 ALA E N 1
ATOM 13198 C CA . ALA E 1 79 ? 39.77711 -54.00988 -22.06364 1.000 12.84526 78 ALA E CA 1
ATOM 13199 C C . ALA E 1 79 ? 38.37430 -53.88259 -22.64558 1.000 14.02526 78 ALA E C 1
ATOM 13200 O O . ALA E 1 79 ? 38.20735 -53.65387 -23.85136 1.000 10.74526 78 ALA E O 1
ATOM 13202 N N . ALA E 1 80 ? 37.36871 -54.05430 -21.79581 1.000 12.41967 79 ALA E N 1
ATOM 13203 C CA . ALA E 1 80 ? 35.97297 -53.94785 -22.21180 1.000 12.61967 79 ALA E CA 1
ATOM 13204 C C . ALA E 1 80 ? 35.55270 -52.51307 -21.93243 1.000 11.50967 79 ALA E C 1
ATOM 13205 O O . ALA E 1 80 ? 35.18436 -52.16856 -20.80843 1.000 13.95967 79 ALA E O 1
ATOM 13207 N N . VAL E 1 81 ? 35.64315 -51.67152 -22.96299 1.000 10.44936 80 VAL E N 1
ATOM 13208 C CA . VAL E 1 81 ? 35.47034 -50.23100 -22.81201 1.000 11.52936 80 VAL E CA 1
ATOM 13209 C C . VAL E 1 81 ? 33.99746 -49.89614 -22.59293 1.000 11.46936 80 VAL E C 1
ATOM 13210 O O . VAL E 1 81 ? 33.09889 -50.50535 -23.19277 1.000 12.58936 80 VAL E O 1
ATOM 13214 N N . THR E 1 82 ? 33.74000 -48.92121 -21.72470 1.000 11.12019 81 THR E N 1
ATOM 13215 C CA . THR E 1 82 ? 32.39767 -48.73511 -21.18644 1.000 13.20019 81 THR E CA 1
ATOM 13216 C C . THR E 1 82 ? 32.27017 -47.30325 -20.68219 1.000 12.06019 81 THR E C 1
ATOM 13217 O O . THR E 1 82 ? 33.27093 -46.61672 -20.46214 1.000 14.36019 81 THR E O 1
ATOM 13221 N N . ALA E 1 83 ? 31.02013 -46.86453 -20.49975 1.000 11.73361 82 ALA E N 1
ATOM 13222 C CA . ALA E 1 83 ? 30.71503 -45.62600 -19.77555 1.000 13.15361 82 ALA E CA 1
ATOM 13223 C C . ALA E 1 83 ? 31.36016 -44.40793 -20.43456 1.000 10.93361 82 ALA E C 1
ATOM 13224 O O . ALA E 1 83 ? 31.89532 -43.52974 -19.75891 1.000 14.25361 82 ALA E O 1
ATOM 13226 N N . VAL E 1 84 ? 31.30960 -44.34781 -21.76183 1.000 10.53126 83 VAL E N 1
ATOM 13227 C CA . VAL E 1 84 ? 31.91054 -43.24341 -22.50818 1.000 12.01126 83 VAL E CA 1
ATOM 13228 C C . VAL E 1 84 ? 30.83957 -42.18269 -22.74071 1.000 13.08126 83 VAL E C 1
ATOM 13229 O O . VAL E 1 84 ? 29.88327 -42.41828 -23.48392 1.000 12.16126 83 VAL E O 1
ATOM 13233 N N . THR E 1 85 ? 30.98645 -41.01631 -22.09933 1.000 12.71695 84 THR E N 1
ATOM 13234 C CA . THR E 1 85 ? 30.06686 -39.89730 -22.29536 1.000 12.69695 84 THR E CA 1
ATOM 13235 C C . THR E 1 85 ? 30.82359 -38.58185 -22.18163 1.000 14.47695 84 THR E C 1
ATOM 13236 O O . THR E 1 85 ? 31.82938 -38.48199 -21.47396 1.000 9.86695 84 THR E O 1
ATOM 13240 N N . VAL E 1 86 ? 30.29729 -37.55836 -22.85468 1.000 13.58041 85 VAL E N 1
ATOM 13241 C CA . VAL E 1 86 ? 30.71932 -36.18088 -22.65438 1.000 13.11041 85 VAL E CA 1
ATOM 13242 C C . VAL E 1 86 ? 29.45716 -35.34482 -22.50743 1.000 14.15041 85 VAL E C 1
ATOM 13243 O O . VAL E 1 86 ? 28.51814 -35.48967 -23.29535 1.000 13.35041 85 VAL E O 1
ATOM 13247 N N . SER E 1 87 ? 29.42646 -34.50438 -21.48573 1.000 11.36530 86 SER E N 1
ATOM 13248 C CA . SER E 1 87 ? 28.23991 -33.70993 -21.20258 1.000 14.06530 86 SER E CA 1
ATOM 13249 C C . SER E 1 87 ? 27.94028 -32.76802 -22.36664 1.000 14.64530 86 SER E C 1
ATOM 13250 O O . SER E 1 87 ? 28.86958 -32.25847 -23.00714 1.000 11.19530 86 SER E O 1
ATOM 13253 N N . PRO E 1 88 ? 26.65969 -32.51415 -22.67060 1.000 13.80829 87 PRO E N 1
ATOM 13254 C CA . PRO E 1 88 ? 26.33328 -31.62257 -23.79587 1.000 15.01829 87 PRO E CA 1
ATOM 13255 C C . PRO E 1 88 ? 26.86144 -30.20274 -23.63153 1.000 13.86829 87 PRO E C 1
ATOM 13256 O O . PRO E 1 88 ? 26.91509 -29.45898 -24.61845 1.000 17.71829 87 PRO E O 1
ATOM 13260 N N . THR E 1 89 ? 27.24561 -29.79952 -22.42430 1.000 12.86133 88 THR E N 1
ATOM 13261 C CA . THR E 1 89 ? 27.85094 -28.48855 -22.21429 1.000 15.03133 88 THR E CA 1
ATOM 13262 C C . THR E 1 89 ? 29.31004 -28.43670 -22.64179 1.000 18.65133 88 THR E C 1
ATOM 13263 O O . THR E 1 89 ? 29.88096 -27.34370 -22.71616 1.000 17.12133 88 THR E O 1
ATOM 13267 N N . HIS E 1 90 ? 29.92609 -29.58745 -22.91481 1.000 13.93114 89 HIS E N 1
ATOM 13268 C CA . HIS E 1 90 ? 31.35813 -29.66233 -23.18305 1.000 15.86114 89 HIS E CA 1
ATOM 13269 C C . HIS E 1 90 ? 31.69551 -30.47462 -24.42550 1.000 16.10114 89 HIS E C 1
ATOM 13270 O O . HIS E 1 90 ? 32.86751 -30.80330 -24.62988 1.000 14.84114 89 HIS E O 1
ATOM 13277 N N . ARG E 1 91 ? 30.71072 -30.80317 -25.25523 1.000 15.15522 90 ARG E N 1
ATOM 13278 C CA . ARG E 1 91 ? 30.91877 -31.69884 -26.38054 1.000 15.52522 90 ARG E CA 1
ATOM 13279 C C . ARG E 1 91 ? 31.62770 -30.99103 -27.52674 1.000 13.88522 90 ARG E C 1
ATOM 13280 O O . ARG E 1 91 ? 31.61502 -29.75913 -27.64175 1.000 16.28522 90 ARG E O 1
ATOM 13288 N N . ARG E 1 92 ? 32.21863 -31.80851 -28.40195 1.000 11.55370 91 ARG E N 1
ATOM 13289 C CA . ARG E 1 92 ? 32.89605 -31.36259 -29.61970 1.000 12.37370 91 ARG E CA 1
ATOM 13290 C C . ARG E 1 92 ? 34.00125 -30.36118 -29.29537 1.000 15.29370 91 ARG E C 1
ATOM 13291 O O . ARG E 1 92 ? 34.24347 -29.40207 -30.03172 1.000 17.29370 91 ARG E O 1
ATOM 13299 N N . ARG E 1 93 ? 34.66528 -30.59548 -28.16833 1.000 14.15008 92 ARG E N 1
ATOM 13300 C CA . ARG E 1 93 ? 35.86536 -29.87109 -27.77605 1.000 16.45008 92 ARG E CA 1
ATOM 13301 C C . ARG E 1 93 ? 37.04007 -30.81657 -27.55638 1.000 16.76008 92 ARG E C 1
ATOM 13302 O O . ARG E 1 93 ? 38.05451 -30.41106 -26.98044 1.000 15.56008 92 ARG E O 1
ATOM 13310 N N . GLY E 1 94 ? 36.91511 -32.07139 -27.97562 1.000 12.73981 93 GLY E N 1
ATOM 13311 C CA . GLY E 1 94 ? 38.00993 -33.01848 -27.90640 1.000 13.53981 93 GLY E CA 1
ATOM 13312 C C . GLY E 1 94 ? 38.13643 -33.76666 -26.60319 1.000 12.62981 93 GLY E C 1
ATOM 13313 O O . GLY E 1 94 ? 39.13617 -34.46289 -26.40944 1.000 11.88981 93 GLY E O 1
ATOM 13314 N N . LEU E 1 95 ? 37.15690 -33.65813 -25.69922 1.000 13.15571 94 LEU E N 1
ATOM 13315 C CA . LEU E 1 95 ? 37.27412 -34.36771 -24.42870 1.000 12.84571 94 LEU E CA 1
ATOM 13316 C C . LEU E 1 95 ? 37.28491 -35.88499 -24.63808 1.000 11.36571 94 LEU E C 1
ATOM 13317 O O . LEU E 1 95 ? 38.06172 -36.59634 -23.99018 1.000 10.85571 94 LEU E O 1
ATOM 13322 N N . LEU E 1 96 ? 36.43349 -36.40579 -25.53148 1.000 11.05575 95 LEU E N 1
ATOM 13323 C CA . LEU E 1 96 ? 36.48999 -37.84151 -25.82234 1.000 11.28575 95 LEU E CA 1
ATOM 13324 C C . LEU E 1 96 ? 37.86334 -38.22518 -26.35541 1.000 12.45575 95 LEU E C 1
ATOM 13325 O O . LEU E 1 96 ? 38.47618 -39.19618 -25.89731 1.000 11.75575 95 LEU E O 1
ATOM 13330 N N . THR E 1 97 ? 38.35902 -37.46448 -27.33173 1.000 11.16485 96 THR E N 1
ATOM 13331 C CA . THR E 1 97 ? 39.65776 -37.77021 -27.91992 1.000 13.20485 96 THR E CA 1
ATOM 13332 C C . THR E 1 97 ? 40.75162 -37.79079 -26.85350 1.000 10.29485 96 THR E C 1
ATOM 13333 O O . THR E 1 97 ? 41.61427 -38.68034 -26.85054 1.000 11.97485 96 THR E O 1
ATOM 13337 N N . THR E 1 98 ? 40.70185 -36.84430 -25.90915 1.000 13.42621 97 THR E N 1
ATOM 13338 C CA . THR E 1 98 ? 41.68910 -36.81219 -24.82887 1.000 11.86621 97 THR E CA 1
ATOM 13339 C C . THR E 1 98 ? 41.55614 -38.03274 -23.92107 1.000 14.70621 97 THR E C 1
ATOM 13340 O O . THR E 1 98 ? 42.56004 -38.56193 -23.43246 1.000 11.03621 97 THR E O 1
ATOM 13344 N N . MET E 1 99 ? 40.31865 -38.49172 -23.67702 1.000 12.56805 98 MET E N 1
ATOM 13345 C CA . MET E 1 99 ? 40.13144 -39.67995 -22.85013 1.000 11.06805 98 MET E CA 1
ATOM 13346 C C . MET E 1 99 ? 40.58024 -40.93907 -23.57885 1.000 10.93805 98 MET E C 1
ATOM 13347 O O . MET E 1 99 ? 41.10726 -41.86292 -22.95072 1.000 11.71805 98 MET E O 1
ATOM 13352 N N . MET E 1 100 ? 40.37569 -40.99896 -24.89901 1.000 10.99750 99 MET E N 1
ATOM 13353 C CA . MET E 1 100 ? 40.83626 -42.15023 -25.67066 1.000 10.15750 99 MET E CA 1
ATOM 13354 C C . MET E 1 100 ? 42.35878 -42.20528 -25.70321 1.000 10.55750 99 MET E C 1
ATOM 13355 O O . MET E 1 100 ? 42.95584 -43.27887 -25.56025 1.000 11.77750 99 MET E O 1
ATOM 13360 N N . ARG E 1 101 ? 42.99700 -41.05564 -25.90309 1.000 10.35875 100 ARG E N 1
ATOM 13361 C CA . ARG E 1 101 ? 44.45367 -40.96924 -25.84268 1.000 12.33875 100 ARG E CA 1
ATOM 13362 C C . ARG E 1 101 ? 44.97705 -41.54533 -24.52865 1.000 11.53875 100 ARG E C 1
ATOM 13363 O O . ARG E 1 101 ? 45.90256 -42.36875 -24.51564 1.000 12.94875 100 ARG E O 1
ATOM 13371 N N . HIS E 1 102 ? 44.35972 -41.15327 -23.40996 1.000 11.35324 101 HIS E N 1
ATOM 13372 C CA . HIS E 1 102 ? 44.77932 -41.65385 -22.10519 1.000 11.54324 101 HIS E CA 1
ATOM 13373 C C . HIS E 1 102 ? 44.46011 -43.13660 -21.95621 1.000 13.37324 101 HIS E C 1
ATOM 13374 O O . HIS E 1 102 ? 45.29611 -43.92358 -21.49736 1.000 12.12324 101 HIS E O 1
ATOM 13381 N N . GLN E 1 103 ? 43.24735 -43.53409 -22.33867 1.000 10.92087 102 GLN E N 1
ATOM 13382 C CA . GLN E 1 103 ? 42.81717 -44.90706 -22.10676 1.000 10.12087 102 GLN E CA 1
ATOM 13383 C C . GLN E 1 103 ? 43.61046 -45.90473 -22.94043 1.000 11.25087 102 GLN E C 1
ATOM 13384 O O . GLN E 1 103 ? 43.98116 -46.97739 -22.44905 1.000 12.10087 102 GLN E O 1
ATOM 13390 N N . LEU E 1 104 ? 43.87594 -45.58559 -24.20523 1.000 12.62979 103 LEU E N 1
ATOM 13391 C CA . LEU E 1 104 ? 44.60677 -46.53499 -25.03823 1.000 11.21979 103 LEU E CA 1
ATOM 13392 C C . LEU E 1 104 ? 46.03939 -46.70334 -24.55605 1.000 11.72979 103 LEU E C 1
ATOM 13393 O O . LEU E 1 104 ? 46.60190 -47.79949 -24.66694 1.000 11.44979 103 LEU E O 1
ATOM 13398 N N . ALA E 1 105 ? 46.62969 -45.64717 -23.98398 1.000 12.15451 104 ALA E N 1
ATOM 13399 C CA . ALA E 1 105 ? 47.94622 -45.79023 -23.36805 1.000 13.51451 104 ALA E CA 1
ATOM 13400 C C . ALA E 1 105 ? 47.86220 -46.63993 -22.10798 1.000 14.61451 104 ALA E C 1
ATOM 13401 O O . ALA E 1 105 ? 48.74484 -47.47002 -21.84447 1.000 14.12451 104 ALA E O 1
ATOM 13403 N N . ASP E 1 106 ? 46.79145 -46.46474 -21.32866 1.000 12.61527 105 ASP E N 1
ATOM 13404 C CA . ASP E 1 106 ? 46.63192 -47.24658 -20.10804 1.000 14.40527 105 ASP E CA 1
ATOM 13405 C C . ASP E 1 106 ? 46.41640 -48.72904 -20.41873 1.000 16.05527 105 ASP E C 1
ATOM 13406 O O . ASP E 1 106 ? 47.01691 -49.59615 -19.77472 1.000 17.60527 105 ASP E O 1
ATOM 13411 N N . ILE E 1 107 ? 45.55858 -49.03635 -21.39630 1.000 13.31234 106 ILE E N 1
ATOM 13412 C CA . ILE E 1 107 ? 45.34767 -50.42243 -21.81651 1.000 13.23234 106 ILE E CA 1
ATOM 13413 C C . ILE E 1 107 ? 46.67087 -51.05356 -22.24415 1.000 14.83234 106 ILE E C 1
ATOM 13414 O O . ILE E 1 107 ? 46.99839 -52.18790 -21.87034 1.000 13.66234 106 ILE E O 1
ATOM 13419 N N . ARG E 1 108 ? 47.44542 -50.32411 -23.04611 1.000 13.59223 107 ARG E N 1
ATOM 13420 C CA . ARG E 1 108 ? 48.73967 -50.82430 -23.50232 1.000 14.47223 107 ARG E CA 1
ATOM 13421 C C . ARG E 1 108 ? 49.63760 -51.17904 -22.31887 1.000 14.83223 107 ARG E C 1
ATOM 13422 O O . ARG E 1 108 ? 50.25659 -52.25062 -22.28979 1.000 16.56223 107 ARG E O 1
ATOM 13430 N N . SER E 1 109 ? 49.69008 -50.30091 -21.31273 1.000 18.53780 108 SER E N 1
ATOM 13431 C CA . SER E 1 109 ? 50.60337 -50.50318 -20.19143 1.000 19.69780 108 SER E CA 1
ATOM 13432 C C . SER E 1 109 ? 50.16901 -51.66545 -19.31265 1.000 20.17780 108 SER E C 1
ATOM 13433 O O . SER E 1 109 ? 51.01323 -52.31048 -18.68320 1.000 17.80780 108 SER E O 1
ATOM 13436 N N . ARG E 1 110 ? 48.86739 -51.94671 -19.25510 1.000 16.29591 109 ARG E N 1
ATOM 13437 C CA . ARG E 1 110 ? 48.33959 -53.07332 -18.49530 1.000 16.92591 109 ARG E CA 1
ATOM 13438 C C . ARG E 1 110 ? 48.58842 -54.42106 -19.16497 1.000 20.89591 109 ARG E C 1
ATOM 13439 O O . ARG E 1 110 ? 48.23250 -55.44815 -18.57956 1.000 24.52591 109 ARG E O 1
ATOM 13447 N N . GLY E 1 111 ? 49.18282 -54.45490 -20.35765 1.000 18.05836 110 GLY E N 1
ATOM 13448 C CA . GLY E 1 111 ? 49.43993 -55.70840 -21.04021 1.000 20.03836 110 GLY E CA 1
ATOM 13449 C C . GLY E 1 111 ? 48.25318 -56.33051 -21.74832 1.000 22.14836 110 GLY E C 1
ATOM 13450 O O . GLY E 1 111 ? 48.33222 -57.50005 -22.13905 1.000 18.79836 110 GLY E O 1
ATOM 13451 N N . GLU E 1 112 ? 47.15148 -55.59985 -21.92052 1.000 18.02185 111 GLU E N 1
ATOM 13452 C CA . GLU E 1 112 ? 46.04791 -56.08255 -22.74224 1.000 16.04185 111 GLU E CA 1
ATOM 13453 C C . GLU E 1 112 ? 46.35787 -55.82161 -24.21320 1.000 15.16185 111 GLU E C 1
ATOM 13454 O O . GLU E 1 112 ? 46.71336 -54.70146 -24.59428 1.000 14.11185 111 GLU E O 1
ATOM 13460 N N . SER E 1 113 ? 46.23716 -56.85566 -25.04297 1.000 11.34202 112 SER E N 1
ATOM 13461 C CA . SER E 1 113 ? 46.59408 -56.68693 -26.44347 1.000 13.41202 112 SER E CA 1
ATOM 13462 C C . SER E 1 113 ? 45.48785 -56.05436 -27.27085 1.000 13.05202 112 SER E C 1
ATOM 13463 O O . SER E 1 113 ? 45.75383 -55.62988 -28.40013 1.000 13.02202 112 SER E O 1
ATOM 13466 N N . LEU E 1 114 ? 44.26166 -55.99267 -26.75408 1.000 11.69247 113 LEU E N 1
ATOM 13467 C CA . LEU E 1 114 ? 43.18114 -55.38967 -27.51592 1.000 11.13247 113 LEU E CA 1
ATOM 13468 C C . LEU E 1 114 ? 42.11111 -54.83303 -26.58270 1.000 10.18247 113 LEU E C 1
ATOM 13469 O O . LEU E 1 114 ? 42.07487 -55.13082 -25.38508 1.000 10.54247 113 LEU E O 1
ATOM 13474 N N . ALA E 1 115 ? 41.25991 -53.98214 -27.15855 1.000 9.34998 114 ALA E N 1
ATOM 13475 C CA . ALA E 1 115 ? 40.06554 -53.46191 -26.51495 1.000 10.67998 114 ALA E CA 1
ATOM 13476 C C . ALA E 1 115 ? 38.85060 -53.82522 -27.35938 1.000 8.93998 114 ALA E C 1
ATOM 13477 O O . ALA E 1 115 ? 38.95768 -54.03441 -28.57080 1.000 10.08998 114 ALA E O 1
ATOM 13479 N N . MET E 1 116 ? 37.68848 -53.90312 -26.71193 1.000 12.15996 115 MET E N 1
ATOM 13480 C CA . MET E 1 116 ? 36.43880 -54.18325 -27.40310 1.000 8.12996 115 MET E CA 1
ATOM 13481 C C . MET E 1 116 ? 35.34137 -53.31595 -26.81073 1.000 7.77996 115 MET E C 1
ATOM 13482 O O . MET E 1 116 ? 35.34734 -53.03617 -25.60856 1.000 11.59996 115 MET E O 1
ATOM 13487 N N . LEU E 1 117 ? 34.41264 -52.87386 -27.65692 1.000 8.78207 116 LEU E N 1
ATOM 13488 C CA . LEU E 1 117 ? 33.27909 -52.10871 -27.15958 1.000 9.33207 116 LEU E CA 1
ATOM 13489 C C . LEU E 1 117 ? 32.07720 -52.31525 -28.06537 1.000 10.60207 116 LEU E C 1
ATOM 13490 O O . LEU E 1 117 ? 32.21002 -52.70098 -29.22852 1.000 12.24207 116 LEU E O 1
ATOM 13495 N N . PHE E 1 118 ? 30.89836 -52.06568 -27.49510 1.000 10.11286 117 PHE E N 1
ATOM 13496 C CA . PHE E 1 118 ? 29.67846 -51.78341 -28.23379 1.000 11.16286 117 PHE E CA 1
ATOM 13497 C C . PHE E 1 118 ? 29.59950 -50.27220 -28.43037 1.000 12.86286 117 PHE E C 1
ATOM 13498 O O . PHE E 1 118 ? 30.08953 -49.51299 -27.59953 1.000 18.62286 117 PHE E O 1
ATOM 13506 N N . ALA E 1 119 ? 28.99244 -49.82699 -29.52497 1.000 13.67144 118 ALA E N 1
ATOM 13507 C CA . ALA E 1 119 ? 28.94288 -48.39078 -29.81757 1.000 12.56144 118 ALA E CA 1
ATOM 13508 C C . ALA E 1 119 ? 27.50053 -47.92355 -29.93223 1.000 12.55144 118 ALA E C 1
ATOM 13509 O O . ALA E 1 119 ? 26.72227 -48.50457 -30.68782 1.000 12.84144 118 ALA E O 1
ATOM 13511 N N . SER E 1 120 ? 27.15633 -46.86471 -29.20035 1.000 11.19105 119 SER E N 1
ATOM 13512 C CA . SER E 1 120 ? 25.87477 -46.19787 -29.42226 1.000 12.84105 119 SER E CA 1
ATOM 13513 C C . SER E 1 120 ? 25.72698 -45.75839 -30.87376 1.000 13.18105 119 SER E C 1
ATOM 13514 O O . SER E 1 120 ? 24.65244 -45.90210 -31.47101 1.000 11.69105 119 SER E O 1
ATOM 13517 N N . GLU E 1 121 ? 26.78911 -45.19202 -31.44779 1.000 10.06386 120 GLU E N 1
ATOM 13518 C CA . GLU E 1 121 ? 26.82869 -44.80236 -32.85554 1.000 10.58386 120 GLU E CA 1
ATOM 13519 C C . GLU E 1 121 ? 28.18521 -45.23305 -33.39537 1.000 10.26386 120 GLU E C 1
ATOM 13520 O O . GLU E 1 121 ? 29.21393 -44.72993 -32.93955 1.000 10.20386 120 GLU E O 1
ATOM 13526 N N . ALA E 1 122 ? 28.19038 -46.17010 -34.34817 1.000 9.13816 121 ALA E N 1
ATOM 13527 C CA . ALA E 1 122 ? 29.42947 -46.86855 -34.68854 1.000 12.03816 121 ALA E CA 1
ATOM 13528 C C . ALA E 1 122 ? 30.50739 -45.92868 -35.22495 1.000 12.14816 121 ALA E C 1
ATOM 13529 O O . ALA E 1 122 ? 31.70417 -46.18087 -35.02113 1.000 10.11816 121 ALA E O 1
ATOM 13531 N N . LEU E 1 123 ? 30.11244 -44.84161 -35.89945 1.000 10.41313 122 LEU E N 1
ATOM 13532 C CA . LEU E 1 123 ? 31.07992 -43.94715 -36.53238 1.000 10.17313 122 LEU E CA 1
ATOM 13533 C C . LEU E 1 123 ? 31.95490 -43.20165 -35.53086 1.000 10.24313 122 LEU E C 1
ATOM 13534 O O . LEU E 1 123 ? 32.90065 -42.51914 -35.95171 1.000 13.47313 122 LEU E O 1
ATOM 13539 N N . ILE E 1 124 ? 31.66448 -43.30688 -34.23270 1.000 10.04899 123 ILE E N 1
ATOM 13540 C CA . ILE E 1 124 ? 32.44785 -42.60330 -33.21829 1.000 12.48899 123 ILE E CA 1
ATOM 13541 C C . ILE E 1 124 ? 33.89727 -43.08727 -33.20457 1.000 13.99899 123 ILE E C 1
ATOM 13542 O O . ILE E 1 124 ? 34.83358 -42.27976 -33.10650 1.000 11.96899 123 ILE E O 1
ATOM 13547 N N . TYR E 1 125 ? 34.11181 -44.40404 -33.28569 1.000 12.01671 124 TYR E N 1
ATOM 13548 C CA . TYR E 1 125 ? 35.36779 -44.96874 -32.79740 1.000 9.86671 124 TYR E CA 1
ATOM 13549 C C . TYR E 1 125 ? 36.38049 -45.33676 -33.87432 1.000 9.74671 124 TYR E C 1
ATOM 13550 O O . TYR E 1 125 ? 37.53328 -45.60882 -33.52290 1.000 11.46671 124 TYR E O 1
ATOM 13559 N N . GLY E 1 126 ? 35.99992 -45.36314 -35.15410 1.000 8.60452 125 GLY E N 1
ATOM 13560 C CA . GLY E 1 126 ? 36.97071 -45.70162 -36.18893 1.000 9.15452 125 GLY E CA 1
ATOM 13561 C C . GLY E 1 126 ? 38.18256 -44.78187 -36.17169 1.000 12.50452 125 GLY E C 1
ATOM 13562 O O . GLY E 1 126 ? 39.31311 -45.21795 -36.41826 1.000 12.72452 125 GLY E O 1
ATOM 13563 N N . ARG E 1 127 ? 37.96464 -43.50082 -35.85092 1.000 11.05738 126 ARG E N 1
ATOM 13564 C CA . ARG E 1 127 ? 39.05484 -42.52490 -35.81975 1.000 11.72738 126 ARG E CA 1
ATOM 13565 C C . ARG E 1 127 ? 40.09418 -42.85690 -34.76301 1.000 12.68738 126 ARG E C 1
ATOM 13566 O O . ARG E 1 127 ? 41.21699 -42.33512 -34.82570 1.000 12.69738 126 ARG E O 1
ATOM 13574 N N . PHE E 1 128 ? 39.74536 -43.69197 -33.78494 1.000 12.00466 127 PHE E N 1
ATOM 13575 C CA . PHE E 1 128 ? 40.67422 -44.10337 -32.74710 1.000 11.24466 127 PHE E CA 1
ATOM 13576 C C . PHE E 1 128 ? 41.28022 -45.47188 -33.01781 1.000 12.63466 127 PHE E C 1
ATOM 13577 O O . PHE E 1 128 ? 42.03300 -45.97464 -32.17938 1.000 12.68466 127 PHE E O 1
ATOM 13585 N N . GLY E 1 129 ? 40.96389 -46.07993 -34.16008 1.000 10.74158 128 GLY E N 1
ATOM 13586 C CA . GLY E 1 129 ? 41.51241 -47.36408 -34.54004 1.000 12.14158 128 GLY E CA 1
ATOM 13587 C C . GLY E 1 129 ? 40.61542 -48.55194 -34.28015 1.000 10.35158 128 GLY E C 1
ATOM 13588 O O . GLY E 1 129 ? 41.06198 -49.68921 -34.47151 1.000 10.37158 128 GLY E O 1
ATOM 13589 N N . TYR E 1 130 ? 39.38065 -48.33349 -33.82303 1.000 11.11635 129 TYR E N 1
ATOM 13590 C CA . TYR E 1 130 ? 38.41817 -49.42106 -33.68174 1.000 11.00635 129 TYR E CA 1
ATOM 13591 C C . TYR E 1 130 ? 37.81837 -49.79136 -35.03460 1.000 10.22635 129 TYR E C 1
ATOM 13592 O O . TYR E 1 130 ? 37.47476 -48.91263 -35.83535 1.000 10.72635 129 TYR E O 1
ATOM 13601 N N . GLY E 1 131 ? 37.64014 -51.08883 -35.26627 1.000 8.74020 130 GLY E N 1
ATOM 13602 C CA . GLY E 1 131 ? 36.87689 -51.56043 -36.41373 1.000 10.67020 130 GLY E CA 1
ATOM 13603 C C . GLY E 1 131 ? 35.75182 -52.48812 -36.00104 1.000 9.86020 130 GLY E C 1
ATOM 13604 O O . GLY E 1 131 ? 35.92430 -53.34304 -35.13465 1.000 8.87020 130 GLY E O 1
ATOM 13605 N N . VAL E 1 132 ? 34.59241 -52.32233 -36.64267 1.000 9.39047 131 VAL E N 1
ATOM 13606 C CA . VAL E 1 132 ? 33.50996 -53.27863 -36.40625 1.000 8.30047 131 VAL E CA 1
ATOM 13607 C C . VAL E 1 132 ? 33.99195 -54.64994 -36.84571 1.000 9.33047 131 VAL E C 1
ATOM 13608 O O . VAL E 1 132 ? 34.31306 -54.86073 -38.02124 1.000 10.71047 131 VAL E O 1
ATOM 13612 N N . ALA E 1 133 ? 34.05212 -55.58552 -35.89744 1.000 8.31094 132 ALA E N 1
ATOM 13613 C CA . ALA E 1 133 ? 34.58970 -56.92053 -36.13070 1.000 10.46094 132 ALA E CA 1
ATOM 13614 C C . ALA E 1 133 ? 33.55829 -58.02071 -35.99147 1.000 12.38094 132 ALA E C 1
ATOM 13615 O O . ALA E 1 133 ? 33.76255 -59.11428 -36.53618 1.000 9.67094 132 ALA E O 1
ATOM 13617 N N . THR E 1 134 ? 32.46473 -57.76606 -35.28852 1.000 8.98178 133 THR E N 1
ATOM 13618 C CA . THR E 1 134 ? 31.42738 -58.75298 -35.05005 1.000 10.27178 133 THR E CA 1
ATOM 13619 C C . THR E 1 134 ? 30.08482 -58.09703 -35.30110 1.000 11.64178 133 THR E C 1
ATOM 13620 O O . THR E 1 134 ? 29.86216 -56.95540 -34.88852 1.000 12.16178 133 THR E O 1
ATOM 13624 N N . GLU E 1 135 ? 29.19619 -58.81690 -35.97699 1.000 12.45166 134 GLU E N 1
ATOM 13625 C CA . GLU E 1 135 ? 27.82221 -58.37699 -36.15916 1.000 12.27166 134 GLU E CA 1
ATOM 13626 C C . GLU E 1 135 ? 26.91415 -59.23070 -35.28606 1.000 11.75166 134 GLU E C 1
ATOM 13627 O O . GLU E 1 135 ? 27.28915 -60.31470 -34.84317 1.000 12.16166 134 GLU E O 1
ATOM 13633 N N . SER E 1 136 ? 25.71885 -58.73272 -35.01297 1.000 12.04406 135 SER E N 1
ATOM 13634 C CA . SER E 1 136 ? 24.74844 -59.57132 -34.33312 1.000 13.75406 135 SER E CA 1
ATOM 13635 C C . SER E 1 136 ? 23.44229 -59.55789 -35.10656 1.000 14.18406 135 SER E C 1
ATOM 13636 O O . SER E 1 136 ? 23.19293 -58.68628 -35.95313 1.000 11.79406 135 SER E O 1
ATOM 13639 N N . ALA E 1 137 ? 22.62468 -60.57051 -34.82247 1.000 11.58747 136 ALA E N 1
ATOM 13640 C CA . ALA E 1 137 ? 21.36903 -60.78643 -35.52219 1.000 12.13747 136 ALA E CA 1
ATOM 13641 C C . ALA E 1 137 ? 20.22859 -60.70160 -34.52227 1.000 11.89747 136 ALA E C 1
ATOM 13642 O O . ALA E 1 137 ? 20.27294 -61.34876 -33.47001 1.000 11.80747 136 ALA E O 1
ATOM 13644 N N . GLU E 1 138 ? 19.21980 -59.89176 -34.83115 1.000 11.96972 137 GLU E N 1
ATOM 13645 C CA . GLU E 1 138 ? 17.93018 -60.03540 -34.17144 1.000 12.22972 137 GLU E CA 1
ATOM 13646 C C . GLU E 1 138 ? 17.16459 -61.09004 -34.95490 1.000 9.10972 137 GLU E C 1
ATOM 13647 O O . GLU E 1 138 ? 16.85809 -60.87945 -36.13464 1.000 9.94972 137 GLU E O 1
ATOM 13653 N N . LEU E 1 139 ? 16.89995 -62.23692 -34.32381 1.000 9.02698 138 LEU E N 1
ATOM 13654 C CA . LEU E 1 139 ? 16.15954 -63.32621 -34.94044 1.000 8.56698 138 LEU E CA 1
ATOM 13655 C C . LEU E 1 139 ? 14.74965 -63.34102 -34.36324 1.000 10.16698 138 LEU E C 1
ATOM 13656 O O . LEU E 1 139 ? 14.58302 -63.28767 -33.14178 1.000 11.57698 138 LEU E O 1
ATOM 13661 N N . SER E 1 140 ? 13.73763 -63.38980 -35.22846 1.000 9.66580 139 SER E N 1
ATOM 13662 C CA . SER E 1 140 ? 12.38024 -63.29460 -34.70859 1.000 9.26580 139 SER E CA 1
ATOM 13663 C C . SER E 1 140 ? 11.40775 -63.96343 -35.65960 1.000 11.36580 139 SER E C 1
ATOM 13664 O O . SER E 1 140 ? 11.68574 -64.14275 -36.84639 1.000 9.24580 139 SER E O 1
ATOM 13667 N N . GLY E 1 141 ? 10.24057 -64.30549 -35.13400 1.000 10.62979 140 GLY E N 1
ATOM 13668 C CA . GLY E 1 141 ? 9.22814 -64.85717 -36.00440 1.000 12.69979 140 GLY E CA 1
ATOM 13669 C C . GLY E 1 141 ? 8.05044 -65.38515 -35.22289 1.000 11.66979 140 GLY E C 1
ATOM 13670 O O . GLY E 1 141 ? 8.00294 -65.32163 -33.98780 1.000 11.36979 140 GLY E O 1
ATOM 13671 N N . GLN E 1 142 ? 7.08438 -65.89175 -35.98771 1.000 11.15760 141 GLN E N 1
ATOM 13672 C CA . GLN E 1 142 ? 5.90415 -66.52880 -35.42673 1.000 10.97760 141 GLN E CA 1
ATOM 13673 C C . GLN E 1 142 ? 6.27925 -67.95085 -35.04743 1.000 10.06760 141 GLN E C 1
ATOM 13674 O O . GLN E 1 142 ? 6.73094 -68.70881 -35.90765 1.000 10.25760 141 GLN E O 1
ATOM 13680 N N . VAL E 1 143 ? 6.11805 -68.30659 -33.76537 1.000 9.05247 142 VAL E N 1
ATOM 13681 C CA . VAL E 1 143 ? 6.57334 -69.62072 -33.30332 1.000 11.88247 142 VAL E CA 1
ATOM 13682 C C . VAL E 1 143 ? 5.87311 -70.73400 -34.06836 1.000 11.99247 142 VAL E C 1
ATOM 13683 O O . VAL E 1 143 ? 6.44383 -71.81566 -34.26643 1.000 11.50247 142 VAL E O 1
ATOM 13687 N N . ARG E 1 144 ? 4.63870 -70.49564 -34.52946 1.000 12.95113 143 ARG E N 1
ATOM 13688 C CA . ARG E 1 144 ? 3.94722 -71.56156 -35.25502 1.000 13.32113 143 ARG E CA 1
ATOM 13689 C C . ARG E 1 144 ? 4.50484 -71.78342 -36.65187 1.000 15.06113 143 ARG E C 1
ATOM 13690 O O . ARG E 1 144 ? 4.11645 -72.75129 -37.31027 1.000 14.41113 143 ARG E O 1
ATOM 13698 N N . GLU E 1 145 ? 5.42443 -70.93916 -37.10079 1.000 10.91455 144 GLU E N 1
ATOM 13699 C CA A GLU E 1 145 ? 6.10309 -71.07455 -38.37808 0.570 11.89455 144 GLU E CA 1
ATOM 13700 C CA B GLU E 1 145 ? 6.07461 -71.16173 -38.38335 0.430 11.89455 144 GLU E CA 1
ATOM 13701 C C . GLU E 1 145 ? 7.51703 -71.62367 -38.22084 1.000 11.67455 144 GLU E C 1
ATOM 13702 O O . GLU E 1 145 ? 8.23406 -71.74982 -39.21701 1.000 10.43455 144 GLU E O 1
ATOM 13713 N N . LEU E 1 146 ? 7.94436 -71.92867 -36.99342 1.000 11.52924 145 LEU E N 1
ATOM 13714 C CA . LEU E 1 146 ? 9.33746 -72.26888 -36.71915 1.000 10.17924 145 LEU E CA 1
ATOM 13715 C C . LEU E 1 146 ? 9.54196 -73.75105 -36.40949 1.000 12.41924 145 LEU E C 1
ATOM 13716 O O . LEU E 1 146 ? 10.41016 -74.10543 -35.60920 1.000 13.48924 145 LEU E O 1
ATOM 13721 N N . ALA E 1 147 ? 8.76801 -74.62988 -37.04180 1.000 12.70364 146 ALA E N 1
ATOM 13722 C CA . ALA E 1 147 ? 9.03368 -76.05466 -36.90188 1.000 12.75364 146 ALA E CA 1
ATOM 13723 C C . ALA E 1 147 ? 10.44505 -76.38595 -37.38857 1.000 13.19364 146 ALA E C 1
ATOM 13724 O O . ALA E 1 147 ? 10.99034 -75.72332 -38.27650 1.000 12.63364 146 ALA E O 1
ATOM 13726 N N . PHE E 1 148 ? 11.03951 -77.42064 -36.79711 1.000 10.96571 147 PHE E N 1
ATOM 13727 C CA . PHE E 1 148 ? 12.38380 -77.84305 -37.18122 1.000 12.50571 147 PHE E CA 1
ATOM 13728 C C . PHE E 1 148 ? 12.34204 -78.83169 -38.34040 1.000 14.40571 147 PHE E C 1
ATOM 13729 O O . PHE E 1 148 ? 11.32387 -79.47911 -38.60550 1.000 11.65571 147 PHE E O 1
ATOM 13737 N N . ARG E 1 149 ? 13.48046 -78.95800 -39.02228 1.000 12.45658 148 ARG E N 1
ATOM 13738 C CA . ARG E 1 149 ? 13.62983 -80.01490 -40.01218 1.000 12.11658 148 ARG E CA 1
ATOM 13739 C C . ARG E 1 149 ? 13.36722 -81.36739 -39.35333 1.000 14.04658 148 ARG E C 1
ATOM 13740 O O . ARG E 1 149 ? 13.59636 -81.53870 -38.15221 1.000 12.01658 148 ARG E O 1
ATOM 13748 N N . PRO E 1 150 ? 12.87688 -82.34612 -40.11262 1.000 16.15726 149 PRO E N 1
ATOM 13749 C CA . PRO E 1 150 ? 12.48585 -83.62303 -39.48766 1.000 18.65726 149 PRO E CA 1
ATOM 13750 C C . PRO E 1 150 ? 13.64134 -84.42516 -38.89933 1.000 20.67726 149 PRO E C 1
ATOM 13751 O O . PRO E 1 150 ? 13.38790 -85.29002 -38.04974 1.000 26.21726 149 PRO E O 1
ATOM 13755 N N . THR E 1 151 ? 14.88743 -84.19203 -39.30930 1.000 20.00549 150 THR E N 1
ATOM 13756 C CA . THR E 1 151 ? 16.01153 -84.94401 -38.75988 1.000 18.56549 150 THR E CA 1
ATOM 13757 C C . THR E 1 151 ? 16.59841 -84.31849 -37.50415 1.000 21.48549 150 THR E C 1
ATOM 13758 O O . THR E 1 151 ? 17.58700 -84.83894 -36.97447 1.000 19.62549 150 THR E O 1
ATOM 13762 N N . VAL E 1 152 ? 16.03735 -83.21152 -37.02506 1.000 19.43088 151 VAL E N 1
ATOM 13763 C CA . VAL E 1 152 ? 16.58494 -82.53436 -35.85336 1.000 15.51088 151 VAL E CA 1
ATOM 13764 C C . VAL E 1 152 ? 16.23180 -83.35103 -34.61285 1.000 15.10088 151 VAL E C 1
ATOM 13765 O O . VAL E 1 152 ? 15.06088 -83.47090 -34.23985 1.000 17.17088 151 VAL E O 1
ATOM 13769 N N . ASP E 1 153 ? 17.25238 -83.89738 -33.96273 1.000 19.05216 152 ASP E N 1
ATOM 13770 C CA . ASP E 1 153 ? 17.08196 -84.79017 -32.82359 1.000 17.78216 152 ASP E CA 1
ATOM 13771 C C . ASP E 1 153 ? 16.96679 -83.95009 -31.55702 1.000 15.82216 152 ASP E C 1
ATOM 13772 O O . ASP E 1 153 ? 17.86638 -83.15971 -31.25951 1.000 15.16216 152 ASP E O 1
ATOM 13777 N N . LEU E 1 154 ? 15.84888 -84.09290 -30.83212 1.000 16.94451 153 LEU E N 1
ATOM 13778 C CA . LEU E 1 154 ? 15.66809 -83.38402 -29.57017 1.000 17.47451 153 LEU E CA 1
ATOM 13779 C C . LEU E 1 154 ? 16.22753 -84.14063 -28.37442 1.000 17.04451 153 LEU E C 1
ATOM 13780 O O . LEU E 1 154 ? 16.24555 -83.58924 -27.26353 1.000 14.63451 153 LEU E O 1
ATOM 13785 N N . GLY E 1 155 ? 16.68317 -85.37673 -28.57129 1.000 17.20549 154 GLY E N 1
ATOM 13786 C CA . GLY E 1 155 ? 17.22229 -86.13009 -27.46223 1.000 19.62549 154 GLY E CA 1
ATOM 13787 C C . GLY E 1 155 ? 16.13340 -86.49120 -26.46809 1.000 21.34549 154 GLY E C 1
ATOM 13788 O O . GLY E 1 155 ? 14.92783 -86.43040 -26.74825 1.000 19.31549 154 GLY E O 1
ATOM 13789 N N . ASP E 1 156 ? 16.57673 -86.86357 -25.26966 1.000 18.03475 155 ASP E N 1
ATOM 13790 C CA . ASP E 1 156 ? 15.66259 -87.36006 -24.25026 1.000 20.25475 155 ASP E CA 1
ATOM 13791 C C . ASP E 1 156 ? 15.73655 -86.55152 -22.96259 1.000 26.35475 155 ASP E C 1
ATOM 13792 O O . ASP E 1 156 ? 15.24453 -86.99845 -21.92457 1.000 25.30475 155 ASP E O 1
ATOM 13797 N N . GLY E 1 157 ? 16.31749 -85.35992 -23.01131 1.000 22.55180 156 GLY E N 1
ATOM 13798 C CA . GLY E 1 157 ? 16.44646 -84.54821 -21.82530 1.000 17.53180 156 GLY E CA 1
ATOM 13799 C C . GLY E 1 157 ? 15.13139 -83.92647 -21.40713 1.000 17.91180 156 GLY E C 1
ATOM 13800 O O . GLY E 1 157 ? 14.09957 -84.03662 -22.07083 1.000 20.38180 156 GLY E O 1
ATOM 13801 N N . THR E 1 158 ? 15.18478 -83.24127 -20.26694 1.000 18.72346 157 THR E N 1
ATOM 13802 C CA . THR E 1 158 ? 14.02701 -82.59679 -19.66406 1.000 17.52346 157 THR E CA 1
ATOM 13803 C C . THR E 1 158 ? 14.39792 -81.17385 -19.27246 1.000 18.85346 157 THR E C 1
ATOM 13804 O O . THR E 1 158 ? 15.57377 -80.84554 -19.13587 1.000 18.17346 157 THR E O 1
ATOM 13808 N N . LEU E 1 159 ? 13.37950 -80.33598 -19.05965 1.000 17.26236 158 LEU E N 1
ATOM 13809 C CA . LEU E 1 159 ? 13.57591 -78.93247 -18.72285 1.000 16.37236 158 LEU E CA 1
ATOM 13810 C C . LEU E 1 159 ? 12.87577 -78.58575 -17.41840 1.000 19.04236 158 LEU E C 1
ATOM 13811 O O . LEU E 1 159 ? 11.80726 -79.11681 -17.10351 1.000 16.60236 158 LEU E O 1
ATOM 13816 N N . GLU E 1 160 ? 13.48022 -77.67872 -16.66173 1.000 14.25168 159 GLU E N 1
ATOM 13817 C CA . GLU E 1 160 ? 12.83572 -77.13546 -15.47916 1.000 19.37168 159 GLU E CA 1
ATOM 13818 C C . GLU E 1 160 ? 12.95978 -75.62295 -15.47994 1.000 16.68168 159 GLU E C 1
ATOM 13819 O O . GLU E 1 160 ? 13.99614 -75.08240 -15.88259 1.000 17.78168 159 GLU E O 1
ATOM 13825 N N . GLU E 1 161 ? 11.88062 -74.94712 -15.07478 1.000 13.97555 160 GLU E N 1
ATOM 13826 C CA A GLU E 1 161 ? 11.96195 -73.53196 -14.74283 0.631 19.83555 160 GLU E CA 1
ATOM 13827 C CA B GLU E 1 161 ? 11.94253 -73.52990 -14.73451 0.369 19.83555 160 GLU E CA 1
ATOM 13828 C C . GLU E 1 161 ? 12.51730 -73.40185 -13.32957 1.000 20.01555 160 GLU E C 1
ATOM 13829 O O . GLU E 1 161 ? 12.06517 -74.08670 -12.40802 1.000 16.70555 160 GLU E O 1
ATOM 13840 N N . VAL E 1 162 ? 13.51618 -72.53900 -13.15576 1.000 18.47649 161 VAL E N 1
ATOM 13841 C CA . VAL E 1 162 ? 14.21788 -72.47915 -11.88165 1.000 18.87649 161 VAL E CA 1
ATOM 13842 C C . VAL E 1 162 ? 14.40318 -71.03556 -11.45187 1.000 22.08649 161 VAL E C 1
ATOM 13843 O O . VAL E 1 162 ? 14.26601 -70.09893 -12.24206 1.000 20.03649 161 VAL E O 1
ATOM 13847 N N . SER E 1 163 ? 14.73347 -70.87612 -10.17331 1.000 21.47935 162 SER E N 1
ATOM 13848 C CA . SER E 1 163 ? 15.08914 -69.57993 -9.62503 1.000 20.20935 162 SER E CA 1
ATOM 13849 C C . SER E 1 163 ? 16.42305 -69.11111 -10.19492 1.000 18.75935 162 SER E C 1
ATOM 13850 O O . SER E 1 163 ? 17.19741 -69.89391 -10.74714 1.000 19.59935 162 SER E O 1
ATOM 13853 N N . ALA E 1 164 ? 16.69797 -67.81253 -10.03004 1.000 20.15897 163 ALA E N 1
ATOM 13854 C CA . ALA E 1 164 ? 18.01979 -67.29846 -10.37010 1.000 16.76897 163 ALA E CA 1
ATOM 13855 C C . ALA E 1 164 ? 19.11272 -68.06993 -9.63435 1.000 20.98897 163 ALA E C 1
ATOM 13856 O O . ALA E 1 164 ? 20.12396 -68.45762 -10.23378 1.000 19.83897 163 ALA E O 1
ATOM 13858 N N . GLU E 1 165 ? 18.89883 -68.36329 -8.34827 1.000 21.31009 164 GLU E N 1
ATOM 13859 C CA . GLU E 1 165 ? 19.92101 -69.05230 -7.56002 1.000 19.46009 164 GLU E CA 1
ATOM 13860 C C . GLU E 1 165 ? 20.23371 -70.43099 -8.13035 1.000 21.67009 164 GLU E C 1
ATOM 13861 O O . GLU E 1 165 ? 21.40229 -70.79062 -8.31642 1.000 20.51009 164 GLU E O 1
ATOM 13864 N N . THR E 1 166 ? 19.19510 -71.22423 -8.40088 1.000 17.34573 165 THR E N 1
ATOM 13865 C CA . THR E 1 166 ? 19.39887 -72.55284 -8.96984 1.000 19.00573 165 THR E CA 1
ATOM 13866 C C . THR E 1 166 ? 20.05056 -72.46291 -10.34112 1.000 20.09573 165 THR E C 1
ATOM 13867 O O . THR E 1 166 ? 20.92638 -73.26894 -10.67668 1.000 17.58573 165 THR E O 1
ATOM 13871 N N . PHE E 1 167 ? 19.62716 -71.48097 -11.14505 1.000 17.90763 166 PHE E N 1
ATOM 13872 C CA . PHE E 1 167 ? 20.20034 -71.27752 -12.47226 1.000 17.44763 166 PHE E CA 1
ATOM 13873 C C . PHE E 1 167 ? 21.69248 -71.00662 -12.38386 1.000 19.03763 166 PHE E C 1
ATOM 13874 O O . PHE E 1 167 ? 22.48727 -71.58641 -13.13719 1.000 18.46763 166 PHE E O 1
ATOM 13882 N N . LEU E 1 168 ? 22.08883 -70.13992 -11.45039 1.000 16.60783 167 LEU E N 1
ATOM 13883 C CA . LEU E 1 168 ? 23.48102 -69.74466 -11.30497 1.000 20.58783 167 LEU E CA 1
ATOM 13884 C C . LEU E 1 168 ? 24.34905 -70.84136 -10.71355 1.000 21.94783 167 LEU E C 1
ATOM 13885 O O . LEU E 1 168 ? 25.57131 -70.67294 -10.65746 1.000 21.98783 167 LEU E O 1
ATOM 13890 N N . ALA E 1 169 ? 23.76021 -71.95054 -10.27137 1.000 20.64196 168 ALA E N 1
ATOM 13891 C CA . ALA E 1 169 ? 24.54101 -73.07650 -9.78199 1.000 22.78196 168 ALA E CA 1
ATOM 13892 C C . ALA E 1 169 ? 24.94576 -74.03286 -10.89280 1.000 22.03196 168 ALA E C 1
ATOM 13893 O O . ALA E 1 169 ? 25.81724 -74.88269 -10.67611 1.000 26.85196 168 ALA E O 1
ATOM 13895 N N . SER E 1 170 ? 24.35402 -73.90694 -12.06696 1.000 21.13446 169 SER E N 1
ATOM 13896 C CA . SER E 1 170 ? 24.61665 -74.81146 -13.18014 1.000 18.27446 169 SER E CA 1
ATOM 13897 C C . SER E 1 170 ? 25.01629 -74.09370 -14.45594 1.000 19.34446 169 SER E C 1
ATOM 13898 O O . SER E 1 170 ? 25.85178 -74.61075 -15.20273 1.000 19.36446 169 SER E O 1
ATOM 13901 N N . ALA E 1 171 ? 24.40917 -72.93803 -14.74213 1.000 17.91307 170 ALA E N 1
ATOM 13902 C CA . ALA E 1 171 ? 24.67080 -72.25206 -16.00298 1.000 17.34307 170 ALA E CA 1
ATOM 13903 C C . ALA E 1 171 ? 26.13486 -71.86848 -16.19064 1.000 18.99307 170 ALA E C 1
ATOM 13904 O O . ALA E 1 171 ? 26.62882 -71.99188 -17.32535 1.000 17.51307 170 ALA E O 1
ATOM 13906 N N . PRO E 1 172 ? 26.87545 -71.40501 -15.17092 1.000 17.62941 171 PRO E N 1
ATOM 13907 C CA . PRO E 1 172 ? 28.27303 -71.02903 -15.43222 1.000 18.00941 171 PRO E CA 1
ATOM 13908 C C . PRO E 1 172 ? 29.11738 -72.16455 -15.98840 1.000 17.66941 171 PRO E C 1
ATOM 13909 O O . PRO E 1 172 ? 29.94912 -71.92591 -16.87023 1.000 18.41941 171 PRO E O 1
ATOM 13913 N N . ALA E 1 173 ? 28.92405 -73.39925 -15.51749 1.000 18.71015 172 ALA E N 1
ATOM 13914 C CA . ALA E 1 173 ? 29.73434 -74.49932 -16.03074 1.000 18.48015 172 ALA E CA 1
ATOM 13915 C C . ALA E 1 173 ? 29.33203 -74.86368 -17.45535 1.000 19.68015 172 ALA E C 1
ATOM 13916 O O . ALA E 1 173 ? 30.18094 -75.24474 -18.27072 1.000 18.01015 172 ALA E O 1
ATOM 13918 N N . ILE E 1 174 ? 28.03869 -74.77104 -17.77221 1.000 17.37073 173 ILE E N 1
ATOM 13919 C CA . ILE E 1 174 ? 27.59935 -74.98795 -19.14910 1.000 17.28073 173 ILE E CA 1
ATOM 13920 C C . ILE E 1 174 ? 28.24225 -73.95424 -20.06463 1.000 16.83073 173 ILE E C 1
ATOM 13921 O O . ILE E 1 174 ? 28.82522 -74.28040 -21.10857 1.000 16.55073 173 ILE E O 1
ATOM 13926 N N . TYR E 1 175 ? 28.13794 -72.68915 -19.66905 1.000 13.67671 174 TYR E N 1
ATOM 13927 C CA . TYR E 1 175 ? 28.70407 -71.58030 -20.43108 1.000 17.75671 174 TYR E CA 1
ATOM 13928 C C . TYR E 1 175 ? 30.20709 -71.75056 -20.64848 1.000 18.11671 174 TYR E C 1
ATOM 13929 O O . TYR E 1 175 ? 30.70586 -71.61736 -21.77389 1.000 16.13671 174 TYR E O 1
ATOM 13938 N N . ASP E 1 176 ? 30.94725 -72.03609 -19.57242 1.000 18.76462 175 ASP E N 1
ATOM 13939 C CA . ASP E 1 176 ? 32.40096 -72.19728 -19.66960 1.000 18.93462 175 ASP E CA 1
ATOM 13940 C C . ASP E 1 176 ? 32.78487 -73.28058 -20.66390 1.000 21.85462 175 ASP E C 1
ATOM 13941 O O . ASP E 1 176 ? 33.81227 -73.17233 -21.34539 1.000 19.62462 175 ASP E O 1
ATOM 13946 N N . ALA E 1 177 ? 31.98676 -74.34941 -20.73796 1.000 18.40576 176 ALA E N 1
ATOM 13947 C CA . ALA E 1 177 ? 32.31512 -75.46397 -21.61517 1.000 20.18576 176 ALA E CA 1
ATOM 13948 C C . ALA E 1 177 ? 32.01066 -75.15409 -23.07101 1.000 20.03576 176 ALA E C 1
ATOM 13949 O O . ALA E 1 177 ? 32.63491 -75.73929 -23.96399 1.000 20.81576 176 ALA E O 1
ATOM 13951 N N . VAL E 1 178 ? 31.06415 -74.25239 -23.33020 1.000 18.69491 177 VAL E N 1
ATOM 13952 C CA . VAL E 1 178 ? 30.63527 -73.96986 -24.69657 1.000 18.40491 177 VAL E CA 1
ATOM 13953 C C . VAL E 1 178 ? 31.47728 -72.86742 -25.33842 1.000 17.53491 177 VAL E C 1
ATOM 13954 O O . VAL E 1 178 ? 31.87341 -72.98145 -26.50161 1.000 16.67491 177 VAL E O 1
ATOM 13958 N N . ILE E 1 179 ? 31.80809 -71.80899 -24.60675 1.000 14.97167 178 ILE E N 1
ATOM 13959 C CA . ILE E 1 179 ? 32.33473 -70.60658 -25.25867 1.000 15.36167 178 ILE E CA 1
ATOM 13960 C C . ILE E 1 179 ? 33.69023 -70.76118 -25.94801 1.000 17.83167 178 ILE E C 1
ATOM 13961 O O . ILE E 1 179 ? 33.97011 -69.95663 -26.84582 1.000 16.66167 178 ILE E O 1
ATOM 13966 N N . PRO E 1 180 ? 34.56702 -71.72623 -25.62036 1.000 17.30322 179 PRO E N 1
ATOM 13967 C CA . PRO E 1 180 ? 35.78859 -71.86188 -26.43771 1.000 17.24322 179 PRO E CA 1
ATOM 13968 C C . PRO E 1 180 ? 35.50056 -72.07034 -27.92072 1.000 18.52322 179 PRO E C 1
ATOM 13969 O O . PRO E 1 180 ? 36.37561 -71.79561 -28.75727 1.000 15.42322 179 PRO E O 1
ATOM 13973 N N . GLY E 1 181 ? 34.29964 -72.52863 -28.27329 1.000 14.67428 180 GLY E N 1
ATOM 13974 C CA . GLY E 1 181 ? 33.91061 -72.66003 -29.66083 1.000 15.14428 180 GLY E CA 1
ATOM 13975 C C . GLY E 1 181 ? 33.18090 -71.47060 -30.23642 1.000 15.97428 180 GLY E C 1
ATOM 13976 O O . GLY E 1 181 ? 32.75900 -71.51560 -31.39840 1.000 13.38428 180 GLY E O 1
ATOM 13977 N N . LEU E 1 182 ? 33.02255 -70.39966 -29.45622 1.000 13.42060 181 LEU E N 1
ATOM 13978 C CA . LEU E 1 182 ? 32.26423 -69.20959 -29.85263 1.000 15.06060 181 LEU E CA 1
ATOM 13979 C C . LEU E 1 182 ? 33.14361 -67.97561 -29.68392 1.000 12.34060 181 LEU E C 1
ATOM 13980 O O . LEU E 1 182 ? 33.04915 -67.26627 -28.67345 1.000 12.65060 181 LEU E O 1
ATOM 13985 N N . PRO E 1 183 ? 34.01420 -67.69420 -30.64843 1.000 13.71863 182 PRO E N 1
ATOM 13986 C CA . PRO E 1 183 ? 34.87963 -66.51569 -30.52832 1.000 10.63863 182 PRO E CA 1
ATOM 13987 C C . PRO E 1 183 ? 34.05296 -65.24698 -30.33368 1.000 12.02863 182 PRO E C 1
ATOM 13988 O O . PRO E 1 183 ? 32.96874 -65.08786 -30.90389 1.000 11.52863 182 PRO E O 1
ATOM 13992 N N . GLY E 1 184 ? 34.55366 -64.35136 -29.48551 1.000 11.43636 183 GLY E N 1
ATOM 13993 C CA . GLY E 1 184 ? 33.84117 -63.14047 -29.14227 1.000 13.63636 183 GLY E CA 1
ATOM 13994 C C . GLY E 1 184 ? 33.14626 -63.19769 -27.79679 1.000 13.26636 183 GLY E C 1
ATOM 13995 O O . GLY E 1 184 ? 32.95510 -62.15202 -27.16429 1.000 12.71636 183 GLY E O 1
ATOM 13996 N N . GLN E 1 185 ? 32.76531 -64.39283 -27.34201 1.000 11.50145 184 GLN E N 1
ATOM 13997 C CA . GLN E 1 185 ? 32.21859 -64.52615 -26.00248 1.000 11.19145 184 GLN E CA 1
ATOM 13998 C C . GLN E 1 185 ? 33.28452 -64.18980 -24.96573 1.000 14.82145 184 GLN E C 1
ATOM 13999 O O . GLN E 1 185 ? 34.47625 -64.45052 -25.16324 1.000 12.66145 184 GLN E O 1
ATOM 14005 N N . MET E 1 186 ? 32.84344 -63.63055 -23.84183 1.000 14.72265 185 MET E N 1
ATOM 14006 C CA . MET E 1 186 ? 33.73950 -63.24305 -22.76100 1.000 11.43265 185 MET E CA 1
ATOM 14007 C C . MET E 1 186 ? 33.51133 -64.09664 -21.51741 1.000 15.50265 185 MET E C 1
ATOM 14008 O O . MET E 1 186 ? 32.39900 -64.55559 -21.25634 1.000 16.15265 185 MET E O 1
ATOM 14013 N N . SER E 1 187 ? 34.57884 -64.30612 -20.74639 1.000 13.93853 186 SER E N 1
ATOM 14014 C CA . SER E 1 187 ? 34.44079 -65.02336 -19.48454 1.000 16.63853 186 SER E CA 1
ATOM 14015 C C . SER E 1 187 ? 33.45518 -64.30283 -18.57290 1.000 18.02853 186 SER E C 1
ATOM 14016 O O . SER E 1 187 ? 33.32226 -63.07803 -18.60662 1.000 15.74853 186 SER E O 1
ATOM 14019 N N . ARG E 1 188 ? 32.74903 -65.07398 -17.75565 1.000 13.73331 187 ARG E N 1
ATOM 14020 C CA . ARG E 1 188 ? 31.80895 -64.51270 -16.79375 1.000 16.30331 187 ARG E CA 1
ATOM 14021 C C . ARG E 1 188 ? 32.18039 -65.01159 -15.40757 1.000 17.82331 187 ARG E C 1
ATOM 14022 O O . ARG E 1 188 ? 32.05395 -66.20489 -15.12047 1.000 16.03331 187 ARG E O 1
ATOM 14030 N N . THR E 1 189 ? 32.64360 -64.09351 -14.56485 1.000 16.74812 188 THR E N 1
ATOM 14031 C CA . THR E 1 189 ? 32.80742 -64.31986 -13.14653 1.000 17.77812 188 THR E CA 1
ATOM 14032 C C . THR E 1 189 ? 31.43044 -64.36408 -12.48862 1.000 18.72812 188 THR E C 1
ATOM 14033 O O . THR E 1 189 ? 30.42576 -64.00219 -13.11038 1.000 18.36812 188 THR E O 1
ATOM 14037 N N . PRO E 1 190 ? 31.34471 -64.77178 -11.21464 1.000 17.67391 189 PRO E N 1
ATOM 14038 C CA . PRO E 1 190 ? 30.05927 -64.61873 -10.50587 1.000 19.24391 189 PRO E CA 1
ATOM 14039 C C . PRO E 1 190 ? 29.50475 -63.20338 -10.57451 1.000 18.34391 189 PRO E C 1
ATOM 14040 O O . PRO E 1 190 ? 28.28662 -63.01868 -10.69790 1.000 20.93391 189 PRO E O 1
ATOM 14044 N N . GLU E 1 191 ? 30.37765 -62.19248 -10.51593 1.000 17.82001 190 GLU E N 1
ATOM 14045 C CA . GLU E 1 191 ? 29.92091 -60.80720 -10.53954 1.000 16.97001 190 GLU E CA 1
ATOM 14046 C C . GLU E 1 191 ? 29.31605 -60.44379 -11.88980 1.000 16.12001 190 GLU E C 1
ATOM 14047 O O . GLU E 1 191 ? 28.31425 -59.71776 -11.95391 1.000 17.75001 190 GLU E O 1
ATOM 14053 N N . TRP E 1 192 ? 29.90784 -60.93265 -12.97947 1.000 16.35947 191 TRP E N 1
ATOM 14054 C CA . TRP E 1 192 ? 29.32211 -60.67620 -14.28903 1.000 17.94947 191 TRP E CA 1
ATOM 14055 C C . TRP E 1 192 ? 27.99741 -61.41194 -14.45109 1.000 15.05947 191 TRP E C 1
ATOM 14056 O O . TRP E 1 192 ? 27.02376 -60.83981 -14.95929 1.000 14.84947 191 TRP E O 1
ATOM 14067 N N . TRP E 1 193 ? 27.92462 -62.66797 -13.99028 1.000 15.90048 192 TRP E N 1
ATOM 14068 C CA . TRP E 1 193 ? 26.65034 -63.38632 -14.02198 1.000 16.86048 192 TRP E CA 1
ATOM 14069 C C . TRP E 1 193 ? 25.56843 -62.63188 -13.25814 1.000 15.72048 192 TRP E C 1
ATOM 14070 O O . TRP E 1 193 ? 24.40191 -62.60674 -13.67929 1.000 16.49048 192 TRP E O 1
ATOM 14081 N N . ALA E 1 194 ? 25.92822 -62.02146 -12.12273 1.000 14.00163 193 ALA E N 1
ATOM 14082 C CA . ALA E 1 194 ? 24.93645 -61.28110 -11.34255 1.000 17.54163 193 ALA E CA 1
ATOM 14083 C C . ALA E 1 194 ? 24.37434 -60.10746 -12.13267 1.000 18.10163 193 ALA E C 1
ATOM 14084 O O . ALA E 1 194 ? 23.17875 -59.80568 -12.05122 1.000 19.18163 193 ALA E O 1
ATOM 14086 N N . SER E 1 195 ? 25.22504 -59.41733 -12.88714 1.000 19.13407 194 SER E N 1
ATOM 14087 C CA . SER E 1 195 ? 24.73300 -58.34453 -13.74136 1.000 18.20407 194 SER E CA 1
ATOM 14088 C C . SER E 1 195 ? 23.86544 -58.89769 -14.86591 1.000 17.36407 194 SER E C 1
ATOM 14089 O O . SER E 1 195 ? 22.78325 -58.37116 -15.14830 1.000 17.12407 194 SER E O 1
ATOM 14092 N N . TRP E 1 196 ? 24.32948 -59.96916 -15.51157 1.000 14.47124 195 TRP E N 1
ATOM 14093 C CA . TRP E 1 196 ? 23.66819 -60.50206 -16.70003 1.000 17.42124 195 TRP E CA 1
ATOM 14094 C C . TRP E 1 196 ? 22.28051 -61.04063 -16.38597 1.000 19.38124 195 TRP E C 1
ATOM 14095 O O . TRP E 1 196 ? 21.38564 -60.96845 -17.23934 1.000 17.58124 195 TRP E O 1
ATOM 14106 N N . THR E 1 197 ? 22.08113 -61.57094 -15.17765 1.000 17.02001 196 THR E N 1
ATOM 14107 C CA . THR E 1 197 ? 20.80768 -62.15450 -14.76965 1.000 16.77001 196 THR E CA 1
ATOM 14108 C C . THR E 1 197 ? 19.96653 -61.20141 -13.93644 1.000 20.86001 196 THR E C 1
ATOM 14109 O O . THR E 1 197 ? 18.91112 -61.60089 -13.43010 1.000 19.70001 196 THR E O 1
ATOM 14113 N N . LEU E 1 198 ? 20.40497 -59.95366 -13.78948 1.000 19.38394 197 LEU E N 1
ATOM 14114 C CA . LEU E 1 198 ? 19.64568 -58.96894 -13.03304 1.000 20.32394 197 LEU E CA 1
ATOM 14115 C C . LEU E 1 198 ? 18.25612 -58.77340 -13.63351 1.000 21.25394 197 LEU E C 1
ATOM 14116 O O . LEU E 1 198 ? 18.11212 -58.55849 -14.83951 1.000 19.76394 197 LEU E O 1
ATOM 14121 N N . ASP E 1 199 ? 17.22797 -58.84243 -12.78486 1.000 19.79090 198 ASP E N 1
ATOM 14122 C CA . ASP E 1 199 ? 15.84700 -58.61109 -13.21761 1.000 20.18090 198 ASP E CA 1
ATOM 14123 C C . ASP E 1 199 ? 15.60713 -57.10084 -13.25226 1.000 25.94090 198 ASP E C 1
ATOM 14124 O O . ASP E 1 199 ? 14.85236 -56.53088 -12.46089 1.000 24.52090 198 ASP E O 1
ATOM 14129 N N . SER E 1 200 ? 16.26671 -56.45345 -14.21234 1.000 26.62879 199 SER E N 1
ATOM 14130 C CA . SER E 1 200 ? 16.28003 -54.99677 -14.26527 1.000 31.24879 199 SER E CA 1
ATOM 14131 C C . SER E 1 200 ? 14.88089 -54.43687 -14.49976 1.000 34.65879 199 SER E C 1
ATOM 14132 O O . SER E 1 200 ? 14.07751 -55.00464 -15.24885 1.000 28.81879 199 SER E O 1
ATOM 14135 N N . GLU E 1 201 ? 14.59198 -53.30566 -13.84546 1.000 34.86490 200 GLU E N 1
ATOM 14136 C CA . GLU E 1 201 ? 13.26779 -52.70144 -13.96871 1.000 34.99490 200 GLU E CA 1
ATOM 14137 C C . GLU E 1 201 ? 13.01938 -52.17992 -15.38022 1.000 35.20490 200 GLU E C 1
ATOM 14138 O O . GLU E 1 201 ? 11.86329 -52.07592 -15.80591 1.000 37.44490 200 GLU E O 1
ATOM 14140 N N . GLU E 1 202 ? 14.08447 -51.85733 -16.12049 1.000 32.22107 201 GLU E N 1
ATOM 14141 C CA . GLU E 1 202 ? 13.91664 -51.37670 -17.48881 1.000 34.60107 201 GLU E CA 1
ATOM 14142 C C . GLU E 1 202 ? 13.35301 -52.47063 -18.38903 1.000 37.80107 201 GLU E C 1
ATOM 14143 O O . GLU E 1 202 ? 12.37769 -52.24845 -19.11808 1.000 39.10107 201 GLU E O 1
ATOM 14145 N N . LEU E 1 203 ? 13.94430 -53.66843 -18.33898 1.000 35.75481 202 LEU E N 1
ATOM 14146 C CA . LEU E 1 203 ? 13.49407 -54.75529 -19.20113 1.000 32.55481 202 LEU E CA 1
ATOM 14147 C C . LEU E 1 203 ? 12.14210 -55.31193 -18.77942 1.000 32.63481 202 LEU E C 1
ATOM 14148 O O . LEU E 1 203 ? 11.43960 -55.88477 -19.61879 1.000 32.33481 202 LEU E O 1
ATOM 14152 N N . GLN E 1 204 ? 11.75342 -55.14556 -17.51027 1.000 31.39015 203 GLN E N 1
ATOM 14153 C CA . GLN E 1 204 ? 10.43442 -55.59975 -17.08442 1.000 27.45015 203 GLN E CA 1
ATOM 14154 C C . GLN E 1 204 ? 9.32694 -54.79291 -17.74968 1.000 33.15015 203 GLN E C 1
ATOM 14155 O O . GLN E 1 204 ? 8.32393 -55.36234 -18.19998 1.000 32.48015 203 GLN E O 1
ATOM 14161 N N . LYS E 1 205 ? 9.49357 -53.46639 -17.82755 1.000 37.64606 204 LYS E N 1
ATOM 14162 C CA . LYS E 1 205 ? 8.46027 -52.61393 -18.41435 1.000 36.72606 204 LYS E CA 1
ATOM 14163 C C . LYS E 1 205 ? 8.18596 -52.97848 -19.86774 1.000 33.02606 204 LYS E C 1
ATOM 14164 O O . LYS E 1 205 ? 7.04577 -52.86975 -20.33243 1.000 41.59606 204 LYS E O 1
ATOM 14166 N N . GLU E 1 206 ? 9.21153 -53.41568 -20.59611 1.000 34.67057 205 GLU E N 1
ATOM 14167 C CA . GLU E 1 206 ? 9.03751 -53.79636 -21.99224 1.000 39.30057 205 GLU E CA 1
ATOM 14168 C C . GLU E 1 206 ? 8.43837 -55.19162 -22.14430 1.000 32.15057 205 GLU E C 1
ATOM 14169 O O . GLU E 1 206 ? 7.81182 -55.48126 -23.16846 1.000 33.23057 205 GLU E O 1
ATOM 14171 N N . SER E 1 207 ? 8.61505 -56.06426 -21.15374 1.000 31.76902 206 SER E N 1
ATOM 14172 C CA . SER E 1 207 ? 8.14350 -57.43873 -21.27971 1.000 27.22902 206 SER E CA 1
ATOM 14173 C C . SER E 1 207 ? 7.62561 -57.97744 -19.95268 1.000 28.04902 206 SER E C 1
ATOM 14174 O O . SER E 1 207 ? 6.45389 -57.78843 -19.61458 1.000 27.61902 206 SER E O 1
ATOM 14177 N N . GLY E 1 208 ? 8.48439 -58.65594 -19.20348 1.000 22.13663 207 GLY E N 1
ATOM 14178 C CA . GLY E 1 208 ? 8.08184 -59.22743 -17.93406 1.000 22.76663 207 GLY E CA 1
ATOM 14179 C C . GLY E 1 208 ? 9.31290 -59.61703 -17.14961 1.000 22.21663 207 GLY E C 1
ATOM 14180 O O . GLY E 1 208 ? 10.44831 -59.42080 -17.59469 1.000 20.50663 207 GLY E O 1
ATOM 14181 N N . LYS E 1 209 ? 9.07426 -60.18177 -15.96819 1.000 17.37023 208 LYS E N 1
ATOM 14182 C CA . LYS E 1 209 ? 10.18220 -60.58526 -15.11385 1.000 19.14023 208 LYS E CA 1
ATOM 14183 C C . LYS E 1 209 ? 11.00713 -61.68713 -15.77432 1.000 19.45023 208 LYS E C 1
ATOM 14184 O O . LYS E 1 209 ? 10.48432 -62.56362 -16.47128 1.000 14.77023 208 LYS E O 1
ATOM 14190 N N . VAL E 1 210 ? 12.31297 -61.65066 -15.52064 1.000 16.35140 209 VAL E N 1
ATOM 14191 C CA . VAL E 1 210 ? 13.23006 -62.58672 -16.15598 1.000 14.25140 209 VAL E CA 1
ATOM 14192 C C . VAL E 1 210 ? 13.00333 -63.99879 -15.61750 1.000 16.88140 209 VAL E C 1
ATOM 14193 O O . VAL E 1 210 ? 12.72443 -64.20561 -14.42675 1.000 17.77140 209 VAL E O 1
ATOM 14197 N N . ARG E 1 211 ? 13.09880 -64.97801 -16.50991 1.000 15.76355 210 ARG E N 1
ATOM 14198 C CA . ARG E 1 211 ? 12.88651 -66.38099 -16.19115 1.000 14.29355 210 ARG E CA 1
ATOM 14199 C C . ARG E 1 211 ? 14.08502 -67.19826 -16.63617 1.000 15.16355 210 ARG E C 1
ATOM 14200 O O . ARG E 1 211 ? 14.75426 -66.87446 -17.62480 1.000 13.20355 210 ARG E O 1
ATOM 14208 N N . PHE E 1 212 ? 14.32511 -68.28489 -15.90979 1.000 15.28971 211 PHE E N 1
ATOM 14209 C CA . PHE E 1 212 ? 15.49210 -69.12569 -16.09344 1.000 14.98971 211 PHE E CA 1
ATOM 14210 C C . PHE E 1 212 ? 15.04488 -70.55642 -16.32668 1.000 16.79971 211 PHE E C 1
ATOM 14211 O O . PHE E 1 212 ? 14.14904 -71.05157 -15.63571 1.000 16.94971 211 PHE E O 1
ATOM 14219 N N . VAL E 1 213 ? 15.65815 -71.20542 -17.31610 1.000 15.21946 212 VAL E N 1
ATOM 14220 C CA . VAL E 1 213 ? 15.35639 -72.58824 -17.67304 1.000 15.31946 212 VAL E CA 1
ATOM 14221 C C . VAL E 1 213 ? 16.65149 -73.38265 -17.70333 1.000 18.40946 212 VAL E C 1
ATOM 14222 O O . VAL E 1 213 ? 17.66250 -72.91306 -18.23582 1.000 14.88946 212 VAL E O 1
ATOM 14226 N N . LEU E 1 214 ? 16.61676 -74.59555 -17.15165 1.000 14.08764 213 LEU E N 1
ATOM 14227 C CA . LEU E 1 214 ? 17.72845 -75.52935 -17.25113 1.000 15.70764 213 LEU E CA 1
ATOM 14228 C C . LEU E 1 214 ? 17.28489 -76.76901 -18.01519 1.000 14.75764 213 LEU E C 1
ATOM 14229 O O . LEU E 1 214 ? 16.15606 -77.23555 -17.84964 1.000 17.68764 213 LEU E O 1
ATOM 14234 N N . HIS E 1 215 ? 18.17644 -77.28137 -18.85952 1.000 17.22566 214 HIS E N 1
ATOM 14235 C CA . HIS E 1 215 ? 17.98148 -78.52412 -19.59721 1.000 15.62566 214 HIS E CA 1
ATOM 14236 C C . HIS E 1 215 ? 18.88554 -79.59227 -19.00638 1.000 14.29566 214 HIS E C 1
ATOM 14237 O O . HIS E 1 215 ? 20.10312 -79.39479 -18.92864 1.000 14.11566 214 HIS E O 1
ATOM 14244 N N . TYR E 1 216 ? 18.30578 -80.72940 -18.62645 1.000 17.58650 215 TYR E N 1
ATOM 14245 C CA . TYR E 1 216 ? 19.06388 -81.83520 -18.04930 1.000 17.83650 215 TYR E CA 1
ATOM 14246 C C . TYR E 1 216 ? 19.11862 -83.02120 -18.99843 1.000 16.57650 215 TYR E C 1
ATOM 14247 O O . TYR E 1 216 ? 18.10993 -83.38422 -19.60681 1.000 16.65650 215 TYR E O 1
ATOM 14256 N N . GLU E 1 217 ? 20.29479 -83.63751 -19.09179 1.000 15.89108 216 GLU E N 1
ATOM 14257 C CA . GLU E 1 217 ? 20.44679 -84.91950 -19.76501 1.000 19.86108 216 GLU E CA 1
ATOM 14258 C C . GLU E 1 217 ? 19.70402 -86.01428 -18.99900 1.000 20.12108 216 GLU E C 1
ATOM 14259 O O . GLU E 1 217 ? 19.25075 -85.82135 -17.86992 1.000 19.76108 216 GLU E O 1
ATOM 14265 N N . SER E 1 218 ? 19.58322 -87.18806 -19.63513 1.000 17.98533 217 SER E N 1
ATOM 14266 C CA . SER E 1 218 ? 18.90188 -88.31165 -18.98914 1.000 27.14533 217 SER E CA 1
ATOM 14267 C C . SER E 1 218 ? 19.57258 -88.71692 -17.68170 1.000 23.18533 217 SER E C 1
ATOM 14268 O O . SER E 1 218 ? 18.89658 -89.19400 -16.76236 1.000 20.82533 217 SER E O 1
ATOM 14271 N N . ASP E 1 219 ? 20.89053 -88.54923 -17.57496 1.000 22.96975 218 ASP E N 1
ATOM 14272 C CA . ASP E 1 219 ? 21.57684 -88.89998 -16.33638 1.000 23.99975 218 ASP E CA 1
ATOM 14273 C C . ASP E 1 219 ? 21.54286 -87.77904 -15.30139 1.000 27.62975 218 ASP E C 1
ATOM 14274 O O . ASP E 1 219 ? 22.21768 -87.89299 -14.27518 1.000 30.04975 218 ASP E O 1
ATOM 14279 N N . GLY E 1 220 ? 20.79508 -86.69790 -15.55514 1.000 21.30751 219 GLY E N 1
ATOM 14280 C CA . GLY E 1 220 ? 20.66182 -85.60266 -14.61306 1.000 17.23751 219 GLY E CA 1
ATOM 14281 C C . GLY E 1 220 ? 21.64145 -84.45748 -14.78626 1.000 22.70751 219 GLY E C 1
ATOM 14282 O O . GLY E 1 220 ? 21.50250 -83.43883 -14.09632 1.000 22.40751 219 GLY E O 1
ATOM 14283 N N . THR E 1 221 ? 22.62645 -84.58838 -15.67262 1.000 23.40066 220 THR E N 1
ATOM 14284 C CA . THR E 1 221 ? 23.60075 -83.52396 -15.88166 1.000 22.96066 220 THR E CA 1
ATOM 14285 C C . THR E 1 221 ? 22.92858 -82.32518 -16.53752 1.000 21.69066 220 THR E C 1
ATOM 14286 O O . THR E 1 221 ? 22.20713 -82.47614 -17.52607 1.000 19.48066 220 THR E O 1
ATOM 14290 N N . ALA E 1 222 ? 23.17151 -81.13123 -15.99884 1.000 20.96790 221 ALA E N 1
ATOM 14291 C CA . ALA E 1 222 ? 22.71284 -79.91000 -16.65774 1.000 19.99790 221 ALA E CA 1
ATOM 14292 C C . ALA E 1 222 ? 23.53964 -79.68513 -17.91947 1.000 17.25790 221 ALA E C 1
ATOM 14293 O O . ALA E 1 222 ? 24.77116 -79.63655 -17.86064 1.000 19.88790 221 ALA E O 1
ATOM 14295 N N . SER E 1 223 ? 22.87204 -79.57010 -19.06875 1.000 17.87963 222 SER E N 1
ATOM 14296 C CA . SER E 1 223 ? 23.57649 -79.43274 -20.33625 1.000 14.55963 222 SER E CA 1
ATOM 14297 C C . SER E 1 223 ? 23.08209 -78.27904 -21.19383 1.000 14.66963 222 SER E C 1
ATOM 14298 O O . SER E 1 223 ? 23.58321 -78.10455 -22.30778 1.000 16.42963 222 SER E O 1
ATOM 14301 N N . GLY E 1 224 ? 22.10127 -77.51731 -20.73251 1.000 15.50891 223 GLY E N 1
ATOM 14302 C CA . GLY E 1 224 ? 21.65060 -76.35896 -21.47898 1.000 15.02891 223 GLY E CA 1
ATOM 14303 C C . GLY E 1 224 ? 20.90177 -75.42202 -20.56459 1.000 14.20891 223 GLY E C 1
ATOM 14304 O O . GLY E 1 224 ? 20.51347 -75.79308 -19.45244 1.000 15.26891 223 GLY E O 1
ATOM 14305 N N . PHE E 1 225 ? 20.72114 -74.18610 -21.03471 1.000 12.89338 224 PHE E N 1
ATOM 14306 C CA . PHE E 1 225 ? 19.95051 -73.21764 -20.26589 1.000 14.47338 224 PHE E CA 1
ATOM 14307 C C . PHE E 1 225 ? 19.32882 -72.19117 -21.19986 1.000 12.63338 224 PHE E C 1
ATOM 14308 O O . PHE E 1 225 ? 19.72557 -72.05818 -22.36104 1.000 14.26338 224 PHE E O 1
ATOM 14316 N N . ALA E 1 226 ? 18.32648 -71.48099 -20.67899 1.000 13.74040 225 ALA E N 1
ATOM 14317 C CA . ALA E 1 226 ? 17.71766 -70.35089 -21.36815 1.000 13.91040 225 ALA E CA 1
ATOM 14318 C C . ALA E 1 226 ? 17.38847 -69.26507 -20.35830 1.000 14.97040 225 ALA E C 1
ATOM 14319 O O . ALA E 1 226 ? 17.02487 -69.55611 -19.21615 1.000 15.53040 225 ALA E O 1
ATOM 14321 N N . ILE E 1 227 ? 17.53703 -68.01758 -20.79461 1.000 12.13254 226 ILE E N 1
ATOM 14322 C CA . ILE E 1 227 ? 17.10305 -66.82614 -20.07447 1.000 11.36254 226 ILE E CA 1
ATOM 14323 C C . ILE E 1 227 ? 16.11898 -66.11424 -20.98359 1.000 12.59254 226 ILE E C 1
ATOM 14324 O O . ILE E 1 227 ? 16.45878 -65.80187 -22.13019 1.000 15.07254 226 ILE E O 1
ATOM 14329 N N . TYR E 1 228 ? 14.90978 -65.85243 -20.48972 1.000 12.96319 227 TYR E N 1
ATOM 14330 C CA . TYR E 1 228 ? 13.92099 -65.20732 -21.34077 1.000 12.27319 227 TYR E CA 1
ATOM 14331 C C . TYR E 1 228 ? 12.92885 -64.43362 -20.48479 1.000 14.48319 227 TYR E C 1
ATOM 14332 O O . TYR E 1 228 ? 12.83248 -64.63195 -19.27189 1.000 14.77319 227 TYR E O 1
ATOM 14341 N N . ARG E 1 229 ? 12.19703 -63.53215 -21.13469 1.000 12.48672 228 ARG E N 1
ATOM 14342 C CA . ARG E 1 229 ? 11.15513 -62.76391 -20.48162 1.000 13.30672 228 ARG E CA 1
ATOM 14343 C C . ARG E 1 229 ? 9.87246 -62.91976 -21.28561 1.000 14.72672 228 ARG E C 1
ATOM 14344 O O . ARG E 1 229 ? 9.89818 -62.79849 -22.51955 1.000 16.69672 228 ARG E O 1
ATOM 14352 N N . PRO E 1 230 ? 8.74158 -63.16163 -20.63731 1.000 16.71186 229 PRO E N 1
ATOM 14353 C CA . PRO E 1 230 ? 7.46732 -63.20188 -21.35733 1.000 16.89186 229 PRO E CA 1
ATOM 14354 C C . PRO E 1 230 ? 6.82588 -61.82703 -21.43767 1.000 20.78186 229 PRO E C 1
ATOM 14355 O O . PRO E 1 230 ? 7.00075 -60.96501 -20.57163 1.000 19.23186 229 PRO E O 1
ATOM 14359 N N . LYS E 1 231 ? 6.08124 -61.62696 -22.52016 1.000 17.10215 230 LYS E N 1
ATOM 14360 C CA . LYS E 1 231 ? 5.28647 -60.41933 -22.72050 1.000 20.16215 230 LYS E CA 1
ATOM 14361 C C . LYS E 1 231 ? 3.86768 -60.86623 -23.04772 1.000 17.46215 230 LYS E C 1
ATOM 14362 O O . LYS E 1 231 ? 3.57849 -61.22226 -24.20407 1.000 17.18215 230 LYS E O 1
ATOM 14368 N N . PRO E 1 232 ? 2.96767 -60.88739 -22.06824 1.000 15.56504 231 PRO E N 1
ATOM 14369 C CA . PRO E 1 232 ? 1.60630 -61.35949 -22.34170 1.000 15.80504 231 PRO E CA 1
ATOM 14370 C C . PRO E 1 232 ? 0.89987 -60.43689 -23.32305 1.000 17.92504 231 PRO E C 1
ATOM 14371 O O . PRO E 1 232 ? 1.23977 -59.26584 -23.47599 1.000 17.17504 231 PRO E O 1
ATOM 14375 N N . GLY E 1 233 ? -0.08603 -60.98799 -24.01219 1.000 19.47527 232 GLY E N 1
ATOM 14376 C CA . GLY E 1 233 ? -0.82153 -60.20714 -24.98252 1.000 19.69527 232 GLY E CA 1
ATOM 14377 C C . GLY E 1 233 ? -1.96540 -61.01418 -25.54071 1.000 20.37527 232 GLY E C 1
ATOM 14378 O O . GLY E 1 233 ? -1.95728 -62.24890 -25.50205 1.000 15.29527 232 GLY E O 1
ATOM 14379 N N . TRP E 1 234 ? -2.97067 -60.29660 -26.03247 1.000 17.64839 233 TRP E N 1
ATOM 14380 C CA . TRP E 1 234 ? -4.12601 -60.93276 -26.64814 1.000 15.52839 233 TRP E CA 1
ATOM 14381 C C . TRP E 1 234 ? -4.46439 -60.18118 -27.91992 1.000 22.98839 233 TRP E C 1
ATOM 14382 O O . TRP E 1 234 ? -4.32412 -58.95586 -27.98115 1.000 19.76839 233 TRP E O 1
ATOM 14393 N N . GLY E 1 235 ? -4.87102 -60.92730 -28.94512 1.000 20.06098 234 GLY E N 1
ATOM 14394 C CA . GLY E 1 235 ? -5.26136 -60.36152 -30.21116 1.000 20.30098 234 GLY E CA 1
ATOM 14395 C C . GLY E 1 235 ? -6.75710 -60.46445 -30.42359 1.000 21.33098 234 GLY E C 1
ATOM 14396 O O . GLY E 1 235 ? -7.51543 -60.84239 -29.52896 1.000 19.14098 234 GLY E O 1
ATOM 14397 N N . ASP E 1 236 ? -7.17309 -60.12829 -31.64661 1.000 21.70101 235 ASP E N 1
ATOM 14398 C CA . ASP E 1 236 ? -8.58296 -60.17379 -32.00777 1.000 23.91101 235 ASP E CA 1
ATOM 14399 C C . ASP E 1 236 ? -9.10243 -61.59176 -32.16118 1.000 21.31101 235 ASP E C 1
ATOM 14400 O O . ASP E 1 236 ? -10.32263 -61.78503 -32.21265 1.000 23.16101 235 ASP E O 1
ATOM 14405 N N . ALA E 1 237 ? -8.21592 -62.57951 -32.25015 1.000 19.56445 236 ALA E N 1
ATOM 14406 C CA . ALA E 1 237 ? -8.61940 -63.94683 -32.53973 1.000 14.31445 236 ALA E CA 1
ATOM 14407 C C . ALA E 1 237 ? -8.02369 -64.96424 -31.57420 1.000 18.37445 236 ALA E C 1
ATOM 14408 O O . ALA E 1 237 ? -8.06936 -66.16029 -31.86200 1.000 19.98445 236 ALA E O 1
ATOM 14410 N N . GLY E 1 238 ? -7.48982 -64.52978 -30.43583 1.000 17.58627 237 GLY E N 1
ATOM 14411 C CA . GLY E 1 238 ? -6.87768 -65.43397 -29.49112 1.000 19.16627 237 GLY E CA 1
ATOM 14412 C C . GLY E 1 238 ? -5.63831 -64.83753 -28.84718 1.000 17.26627 237 GLY E C 1
ATOM 14413 O O . GLY E 1 238 ? -5.36274 -63.64118 -28.97423 1.000 15.17627 237 GLY E O 1
ATOM 14414 N N . PRO E 1 239 ? -4.87629 -65.65591 -28.12557 1.000 12.53326 238 PRO E N 1
ATOM 14415 C CA . PRO E 1 239 ? -3.68205 -65.13560 -27.44616 1.000 18.13326 238 PRO E CA 1
ATOM 14416 C C . PRO E 1 239 ? -2.61825 -64.68778 -28.43882 1.000 16.40326 238 PRO E C 1
ATOM 14417 O O . PRO E 1 239 ? -2.58285 -65.11565 -29.59416 1.000 15.11326 238 PRO E O 1
ATOM 14421 N N . ASN E 1 240 ? -1.72262 -63.81849 -27.95531 1.000 13.63278 239 ASN E N 1
ATOM 14422 C CA . ASN E 1 240 ? -0.68180 -63.24847 -28.80678 1.000 16.62278 239 ASN E CA 1
ATOM 14423 C C . ASN E 1 240 ? 0.54966 -62.87578 -27.97763 1.000 15.59278 239 ASN E C 1
ATOM 14424 O O . ASN E 1 240 ? 1.12798 -61.79850 -28.15023 1.000 14.12278 239 ASN E O 1
ATOM 14429 N N . ALA E 1 241 ? 0.96373 -63.75931 -27.07143 1.000 13.80944 240 ALA E N 1
ATOM 14430 C CA . ALA E 1 241 ? 2.09279 -63.43473 -26.21708 1.000 13.85944 240 ALA E CA 1
ATOM 14431 C C . ALA E 1 241 ? 3.39879 -63.50532 -27.00600 1.000 15.64944 240 ALA E C 1
ATOM 14432 O O . ALA E 1 241 ? 3.47947 -64.10819 -28.08074 1.000 14.41944 240 ALA E O 1
ATOM 14434 N N . GLU E 1 242 ? 4.42971 -62.86682 -26.46404 1.000 13.83675 241 GLU E N 1
ATOM 14435 C CA . GLU E 1 242 ? 5.74963 -62.86612 -27.07904 1.000 14.05675 241 GLU E CA 1
ATOM 14436 C C . GLU E 1 242 ? 6.77762 -63.33500 -26.06726 1.000 17.69675 241 GLU E C 1
ATOM 14437 O O . GLU E 1 242 ? 6.66955 -63.03372 -24.87418 1.000 15.82675 241 GLU E O 1
ATOM 14443 N N . LEU E 1 243 ? 7.77209 -64.07795 -26.53677 1.000 13.82817 242 LEU E N 1
ATOM 14444 C CA . LEU E 1 243 ? 8.91414 -64.42682 -25.71059 1.000 10.87817 242 LEU E CA 1
ATOM 14445 C C . LEU E 1 243 ? 10.09507 -63.59679 -26.17934 1.000 12.02817 242 LEU E C 1
ATOM 14446 O O . LEU E 1 243 ? 10.39867 -63.57359 -27.37611 1.000 11.71817 242 LEU E O 1
ATOM 14451 N N . HIS E 1 244 ? 10.72740 -62.89562 -25.24693 1.000 13.45438 243 HIS E N 1
ATOM 14452 C CA . HIS E 1 244 ? 11.94810 -62.14887 -25.51911 1.000 13.35438 243 HIS E CA 1
ATOM 14453 C C . HIS E 1 244 ? 13.10689 -62.94946 -24.93774 1.000 12.09438 243 HIS E C 1
ATOM 14454 O O . HIS E 1 244 ? 13.27461 -63.03483 -23.71770 1.000 13.21438 243 HIS E O 1
ATOM 14461 N N . VAL E 1 245 ? 13.90585 -63.52637 -25.80742 1.000 10.41823 244 VAL E N 1
ATOM 14462 C CA . VAL E 1 245 ? 14.95276 -64.44541 -25.38990 1.000 12.54823 244 VAL E CA 1
ATOM 14463 C C . VAL E 1 245 ? 16.24198 -63.65816 -25.22042 1.000 13.75823 244 VAL E C 1
ATOM 14464 O O . VAL E 1 245 ? 16.64763 -62.91359 -26.11983 1.000 12.50823 244 VAL E O 1
ATOM 14468 N N . GLN E 1 246 ? 16.88368 -63.82008 -24.06592 1.000 12.35906 245 GLN E N 1
ATOM 14469 C CA . GLN E 1 246 ? 18.16589 -63.17171 -23.80942 1.000 11.23906 245 GLN E CA 1
ATOM 14470 C C . GLN E 1 246 ? 19.36454 -64.04895 -24.17309 1.000 15.51906 245 GLN E C 1
ATOM 14471 O O . GLN E 1 246 ? 20.39347 -63.52058 -24.62508 1.000 12.41906 245 GLN E O 1
ATOM 14477 N N . GLU E 1 247 ? 19.24686 -65.37275 -24.01422 1.000 12.30630 246 GLU E N 1
ATOM 14478 C CA . GLU E 1 247 ? 20.34778 -66.30639 -24.24032 1.000 12.74630 246 GLU E CA 1
ATOM 14479 C C . GLU E 1 247 ? 19.83761 -67.74456 -24.18633 1.000 12.73630 246 GLU E C 1
ATOM 14480 O O . GLU E 1 247 ? 19.03438 -68.08954 -23.31812 1.000 11.72630 246 GLU E O 1
ATOM 14486 N N . VAL E 1 248 ? 20.28896 -68.56514 -25.13095 1.000 10.18832 247 VAL E N 1
ATOM 14487 C CA . VAL E 1 248 ? 20.10051 -70.01301 -25.09623 1.000 11.42832 247 VAL E CA 1
ATOM 14488 C C . VAL E 1 248 ? 21.42936 -70.66262 -25.44557 1.000 14.53832 247 VAL E C 1
ATOM 14489 O O . VAL E 1 248 ? 22.02990 -70.31806 -26.46747 1.000 12.88832 247 VAL E O 1
ATOM 14493 N N . LEU E 1 249 ? 21.86305 -71.63105 -24.63178 1.000 12.23245 248 LEU E N 1
ATOM 14494 C CA . LEU E 1 249 ? 23.09075 -72.37837 -24.87622 1.000 13.34245 248 LEU E CA 1
ATOM 14495 C C . LEU E 1 249 ? 22.88824 -73.83551 -24.50078 1.000 16.46245 248 LEU E C 1
ATOM 14496 O O . LEU E 1 249 ? 22.09870 -74.15752 -23.61048 1.000 17.44245 248 LEU E O 1
ATOM 14501 N N . GLY E 1 250 ? 23.62354 -74.70585 -25.17681 1.000 15.86573 249 GLY E N 1
ATOM 14502 C CA . GLY E 1 250 ? 23.64593 -76.12095 -24.83183 1.000 15.85573 249 GLY E CA 1
ATOM 14503 C C . GLY E 1 250 ? 25.00196 -76.69882 -25.16338 1.000 17.91573 249 GLY E C 1
ATOM 14504 O O . GLY E 1 250 ? 25.70769 -76.19557 -26.04255 1.000 16.15573 249 GLY E O 1
ATOM 14505 N N . THR E 1 251 ? 25.37394 -77.76781 -24.45571 1.000 13.06089 250 THR E N 1
ATOM 14506 C CA . THR E 1 251 ? 26.67354 -78.38383 -24.68331 1.000 14.20089 250 THR E CA 1
ATOM 14507 C C . THR E 1 251 ? 26.65235 -79.43070 -25.79081 1.000 19.49089 250 THR E C 1
ATOM 14508 O O . THR E 1 251 ? 27.71743 -79.91482 -26.17819 1.000 17.91089 250 THR E O 1
ATOM 14512 N N . ASN E 1 252 ? 25.48243 -79.78673 -26.31295 1.000 15.39591 251 ASN E N 1
ATOM 14513 C CA . ASN E 1 252 ? 25.38783 -80.69725 -27.44513 1.000 14.08591 251 ASN E CA 1
ATOM 14514 C C . ASN E 1 252 ? 24.19035 -80.28185 -28.28885 1.000 14.37591 251 ASN E C 1
ATOM 14515 O O . ASN E 1 252 ? 23.36270 -79.47765 -27.83962 1.000 15.70591 251 ASN E O 1
ATOM 14520 N N . PRO E 1 253 ? 24.08820 -80.77268 -29.53165 1.000 14.09632 252 PRO E N 1
ATOM 14521 C CA . PRO E 1 253 ? 22.99772 -80.29397 -30.40501 1.000 13.94632 252 PRO E CA 1
ATOM 14522 C C . PRO E 1 253 ? 21.61567 -80.64783 -29.90648 1.000 13.74632 252 PRO E C 1
ATOM 14523 O O . PRO E 1 253 ? 20.66008 -79.91027 -30.19418 1.000 15.55632 252 PRO E O 1
ATOM 14527 N N . ARG E 1 254 ? 21.46977 -81.76257 -29.17859 1.000 15.44006 253 ARG E N 1
ATOM 14528 C CA . ARG E 1 254 ? 20.15254 -82.14224 -28.67786 1.000 14.78006 253 ARG E CA 1
ATOM 14529 C C . ARG E 1 254 ? 19.68163 -81.19807 -27.57321 1.000 13.90006 253 ARG E C 1
ATOM 14530 O O . ARG E 1 254 ? 18.51801 -80.77204 -27.56791 1.000 12.32006 253 ARG E O 1
ATOM 14538 N N . SER E 1 255 ? 20.56327 -80.84634 -26.63167 1.000 12.87902 254 SER E N 1
ATOM 14539 C CA . SER E 1 255 ? 20.12549 -79.94578 -25.57043 1.000 12.01902 254 SER E CA 1
ATOM 14540 C C . SER E 1 255 ? 19.84579 -78.54567 -26.11043 1.000 15.38902 254 SER E C 1
ATOM 14541 O O . SER E 1 255 ? 18.91865 -77.87632 -25.64341 1.000 12.53902 254 SER E O 1
ATOM 14544 N N . TYR E 1 256 ? 20.61254 -78.09597 -27.10341 1.000 13.05007 255 TYR E N 1
ATOM 14545 C CA . TYR E 1 256 ? 20.31043 -76.81323 -27.73530 1.000 12.42007 255 TYR E CA 1
ATOM 14546 C C . TYR E 1 256 ? 18.94805 -76.85285 -28.41917 1.000 11.39007 255 TYR E C 1
ATOM 14547 O O . TYR E 1 256 ? 18.09674 -75.99152 -28.17850 1.000 10.67007 255 TYR E O 1
ATOM 14556 N N . ALA E 1 257 ? 18.71187 -77.86463 -29.25672 1.000 10.24414 256 ALA E N 1
ATOM 14557 C CA . ALA E 1 257 ? 17.44812 -77.94437 -29.99453 1.000 12.76414 256 ALA E CA 1
ATOM 14558 C C . ALA E 1 257 ? 16.24939 -78.12916 -29.06452 1.000 12.53414 256 ALA E C 1
ATOM 14559 O O . ALA E 1 257 ? 15.18570 -77.52959 -29.27914 1.000 12.21414 256 ALA E O 1
ATOM 14561 N N . ARG E 1 258 ? 16.39221 -78.95345 -28.02549 1.000 10.53805 257 ARG E N 1
ATOM 14562 C CA A ARG E 1 258 ? 15.26893 -79.20081 -27.12760 0.632 12.24805 257 ARG E CA 1
ATOM 14563 C CA B ARG E 1 258 ? 15.25985 -79.19543 -27.13812 0.368 12.24805 257 ARG E CA 1
ATOM 14564 C C . ARG E 1 258 ? 14.92097 -77.95292 -26.32531 1.000 13.75805 257 ARG E C 1
ATOM 14565 O O . ARG E 1 258 ? 13.74181 -77.67030 -26.07579 1.000 12.54805 257 ARG E O 1
ATOM 14580 N N . THR E 1 259 ? 15.93548 -77.19287 -25.90879 1.000 13.99139 258 THR E N 1
ATOM 14581 C CA . THR E 1 259 ? 15.66974 -75.97026 -25.16270 1.000 10.28139 258 THR E CA 1
ATOM 14582 C C . THR E 1 259 ? 14.94599 -74.94785 -26.03305 1.000 11.99139 258 THR E C 1
ATOM 14583 O O . THR E 1 259 ? 13.97719 -74.32868 -25.58578 1.000 11.96139 258 THR E O 1
ATOM 14587 N N . TRP E 1 260 ? 15.37806 -74.78368 -27.29175 1.000 12.04934 259 TRP E N 1
ATOM 14588 C CA . TRP E 1 260 ? 14.64208 -73.91693 -28.21132 1.000 12.15934 259 TRP E CA 1
ATOM 14589 C C . TRP E 1 260 ? 13.22955 -74.42550 -28.43880 1.000 12.64934 259 TRP E C 1
ATOM 14590 O O . TRP E 1 260 ? 12.27485 -73.63764 -28.45464 1.000 12.40934 259 TRP E O 1
ATOM 14601 N N . ARG E 1 261 ? 13.07580 -75.74022 -28.63138 1.000 11.29806 260 ARG E N 1
ATOM 14602 C CA . ARG E 1 261 ? 11.74873 -76.29697 -28.87522 1.000 11.03806 260 ARG E CA 1
ATOM 14603 C C . ARG E 1 261 ? 10.82839 -76.04879 -27.68152 1.000 13.95806 260 ARG E C 1
ATOM 14604 O O . ARG E 1 261 ? 9.64106 -75.73132 -27.85040 1.000 10.70806 260 ARG E O 1
ATOM 14612 N N . TYR E 1 262 ? 11.36836 -76.15287 -26.46527 1.000 12.46678 261 TYR E N 1
ATOM 14613 C CA . TYR E 1 262 ? 10.57758 -75.84903 -25.27579 1.000 14.49678 261 TYR E CA 1
ATOM 14614 C C . TYR E 1 262 ? 10.02487 -74.42332 -25.30980 1.000 14.67678 261 TYR E C 1
ATOM 14615 O O . TYR E 1 262 ? 8.85751 -74.19022 -24.95958 1.000 14.21678 261 TYR E O 1
ATOM 14624 N N . LEU E 1 263 ? 10.85373 -73.44780 -25.70355 1.000 12.21892 262 LEU E N 1
ATOM 14625 C CA . LEU E 1 263 ? 10.37122 -72.07155 -25.81213 1.000 12.67892 262 LEU E CA 1
ATOM 14626 C C . LEU E 1 263 ? 9.36219 -71.92548 -26.94733 1.000 12.91892 262 LEU E C 1
ATOM 14627 O O . LEU E 1 263 ? 8.31992 -71.27963 -26.78017 1.000 15.62892 262 LEU E O 1
ATOM 14632 N N . LEU E 1 264 ? 9.65114 -72.52945 -28.10281 1.000 11.72440 263 LEU E N 1
ATOM 14633 C CA . LEU E 1 264 ? 8.82465 -72.33284 -29.29057 1.000 9.91440 263 LEU E CA 1
ATOM 14634 C C . LEU E 1 264 ? 7.43900 -72.94213 -29.13111 1.000 12.66440 263 LEU E C 1
ATOM 14635 O O . LEU E 1 264 ? 6.48010 -72.47140 -29.76147 1.000 9.79440 263 LEU E O 1
ATOM 14640 N N . ASP E 1 265 ? 7.31369 -73.97206 -28.29550 1.000 11.08303 264 ASP E N 1
ATOM 14641 C CA . ASP E 1 265 ? 6.06138 -74.69885 -28.11877 1.000 13.90303 264 ASP E CA 1
ATOM 14642 C C . ASP E 1 265 ? 5.23726 -74.22494 -26.93220 1.000 15.09303 264 ASP E C 1
ATOM 14643 O O . ASP E 1 265 ? 4.21700 -74.84919 -26.61964 1.000 15.13303 264 ASP E O 1
ATOM 14648 N N . MET E 1 266 ? 5.66226 -73.16584 -26.25657 1.000 11.47488 265 MET E N 1
ATOM 14649 C CA . MET E 1 266 ? 4.95313 -72.66843 -25.08487 1.000 12.28488 265 MET E CA 1
ATOM 14650 C C . MET E 1 266 ? 3.55843 -72.17185 -25.46311 1.000 15.28488 265 MET E C 1
ATOM 14651 O O . MET E 1 266 ? 3.38171 -71.47197 -26.46248 1.000 13.62488 265 MET E O 1
ATOM 14656 N N . ASP E 1 267 ? 2.55988 -72.52966 -24.65653 1.000 11.14104 266 ASP E N 1
ATOM 14657 C CA . ASP E 1 267 ? 1.19117 -72.12598 -24.95765 1.000 11.75104 266 ASP E CA 1
ATOM 14658 C C . ASP E 1 267 ? 0.99750 -70.62311 -24.76401 1.000 11.25104 266 ASP E C 1
ATOM 14659 O O . ASP E 1 267 ? 1.66937 -69.99137 -23.94576 1.000 9.49104 266 ASP E O 1
ATOM 14664 N N . LEU E 1 268 ? 0.04569 -70.06761 -25.52650 1.000 9.91481 267 LEU E N 1
ATOM 14665 C CA . LEU E 1 268 ? -0.33745 -68.65284 -25.54037 1.000 11.14481 267 LEU E CA 1
ATOM 14666 C C . LEU E 1 268 ? 0.65437 -67.79680 -26.32115 1.000 14.37481 267 LEU E C 1
ATOM 14667 O O . LEU E 1 268 ? 0.32231 -66.68002 -26.72979 1.000 12.50481 267 LEU E O 1
ATOM 14672 N N . VAL E 1 269 ? 1.86436 -68.29874 -26.52401 1.000 11.59893 268 VAL E N 1
ATOM 14673 C CA . VAL E 1 269 ? 2.88358 -67.56989 -27.27290 1.000 11.58893 268 VAL E CA 1
ATOM 14674 C C . VAL E 1 269 ? 2.57108 -67.65509 -28.76173 1.000 11.89893 268 VAL E C 1
ATOM 14675 O O . VAL E 1 269 ? 2.18975 -68.71584 -29.27654 1.000 10.62893 268 VAL E O 1
ATOM 14679 N N . ARG E 1 270 ? 2.76610 -66.54696 -29.47113 1.000 9.85527 269 ARG E N 1
ATOM 14680 C CA . ARG E 1 270 ? 2.71791 -66.54908 -30.92697 1.000 11.76527 269 ARG E CA 1
ATOM 14681 C C . ARG E 1 270 ? 3.97878 -65.99709 -31.57521 1.000 13.89527 269 ARG E C 1
ATOM 14682 O O . ARG E 1 270 ? 4.21875 -66.28314 -32.75093 1.000 11.61527 269 ARG E O 1
ATOM 14690 N N . LYS E 1 271 ? 4.78642 -65.22693 -30.84759 1.000 11.03050 270 LYS E N 1
ATOM 14691 C CA . LYS E 1 271 ? 5.93045 -64.52463 -31.41134 1.000 11.10050 270 LYS E CA 1
ATOM 14692 C C . LYS E 1 271 ? 7.13763 -64.75585 -30.52198 1.000 12.48050 270 LYS E C 1
ATOM 14693 O O . LYS E 1 271 ? 7.00620 -64.81786 -29.29953 1.000 10.92050 270 LYS E O 1
ATOM 14696 N N . ILE E 1 272 ? 8.31519 -64.87790 -31.13120 1.000 11.08034 271 ILE E N 1
ATOM 14697 C CA . ILE E 1 272 ? 9.54308 -64.99182 -30.36316 1.000 9.31034 271 ILE E CA 1
ATOM 14698 C C . ILE E 1 272 ? 10.55119 -64.00806 -30.94895 1.000 12.32034 271 ILE E C 1
ATOM 14699 O O . ILE E 1 272 ? 10.52512 -63.69159 -32.14349 1.000 10.76034 271 ILE E O 1
ATOM 14704 N N . LYS E 1 273 ? 11.39133 -63.46026 -30.07963 1.000 12.25988 272 LYS E N 1
ATOM 14705 C CA . LYS E 1 273 ? 12.42053 -62.52966 -30.50069 1.000 9.14988 272 LYS E CA 1
ATOM 14706 C C . LYS E 1 273 ? 13.69487 -62.84737 -29.73027 1.000 15.52988 272 LYS E C 1
ATOM 14707 O O . LYS E 1 273 ? 13.66715 -62.98684 -28.50480 1.000 14.93988 272 LYS E O 1
ATOM 14710 N N . TYR E 1 274 ? 14.80175 -63.00000 -30.45002 1.000 12.60334 273 TYR E N 1
ATOM 14711 C CA . TYR E 1 274 ? 16.10574 -63.25608 -29.84232 1.000 11.88334 273 TYR E CA 1
ATOM 14712 C C . TYR E 1 274 ? 17.04438 -62.14639 -30.30462 1.000 14.89334 273 TYR E C 1
ATOM 14713 O O . TYR E 1 274 ? 17.49251 -62.15844 -31.45401 1.000 12.08334 273 TYR E O 1
ATOM 14722 N N . HIS E 1 275 ? 17.33042 -61.19189 -29.42359 0.842 14.99472 274 HIS E N 1
ATOM 14723 C CA . HIS E 1 275 ? 18.24015 -60.10114 -29.73910 0.842 18.84472 274 HIS E CA 1
ATOM 14724 C C . HIS E 1 275 ? 19.66962 -60.52966 -29.46374 0.842 13.72472 274 HIS E C 1
ATOM 14725 O O . HIS E 1 275 ? 19.93754 -61.30088 -28.54103 0.842 15.68472 274 HIS E O 1
ATOM 14732 N N . GLY E 1 276 ? 20.58795 -60.01544 -30.26535 1.000 18.95629 275 GLY E N 1
ATOM 14733 C CA . GLY E 1 276 ? 21.99036 -60.25952 -30.01694 1.000 13.73629 275 GLY E CA 1
ATOM 14734 C C . GLY E 1 276 ? 22.48948 -61.62499 -30.43151 1.000 22.50629 275 GLY E C 1
ATOM 14735 O O . GLY E 1 276 ? 23.59977 -62.00306 -30.04122 1.000 23.92629 275 GLY E O 1
ATOM 14736 N N . ALA E 1 277 ? 21.72225 -62.36798 -31.22494 1.000 12.98899 276 ALA E N 1
ATOM 14737 C CA . ALA E 1 277 ? 22.13587 -63.69576 -31.65164 1.000 12.97899 276 ALA E CA 1
ATOM 14738 C C . ALA E 1 277 ? 23.32043 -63.61967 -32.61794 1.000 15.04899 276 ALA E C 1
ATOM 14739 O O . ALA E 1 277 ? 23.71349 -62.54951 -33.08965 1.000 14.81899 276 ALA E O 1
ATOM 14741 N N . SER E 1 278 ? 23.89306 -64.78176 -32.92273 1.000 14.70052 277 SER E N 1
ATOM 14742 C CA . SER E 1 278 ? 24.93135 -64.84716 -33.94392 1.000 11.38052 277 SER E CA 1
ATOM 14743 C C . SER E 1 278 ? 24.30677 -64.78973 -35.33040 1.000 12.16052 277 SER E C 1
ATOM 14744 O O . SER E 1 278 ? 23.20154 -65.29434 -35.55186 1.000 11.06052 277 SER E O 1
ATOM 14747 N N . VAL E 1 279 ? 25.02528 -64.18277 -36.28083 1.000 10.92803 278 VAL E N 1
ATOM 14748 C CA . VAL E 1 279 ? 24.54641 -64.22033 -37.65926 1.000 12.47803 278 VAL E CA 1
ATOM 14749 C C . VAL E 1 279 ? 24.61988 -65.62435 -38.24054 1.000 10.00803 278 VAL E C 1
ATOM 14750 O O . VAL E 1 279 ? 24.07176 -65.86517 -39.31871 1.000 13.00803 278 VAL E O 1
ATOM 14754 N N . GLN E 1 280 ? 25.28793 -66.54956 -37.54673 1.000 9.29243 279 GLN E N 1
ATOM 14755 C CA . GLN E 1 280 ? 25.30750 -67.96818 -37.89022 1.000 12.70243 279 GLN E CA 1
ATOM 14756 C C . GLN E 1 280 ? 24.76733 -68.80517 -36.73603 1.000 13.22243 279 GLN E C 1
ATOM 14757 O O . GLN E 1 280 ? 25.22097 -69.93261 -36.50341 1.000 10.87243 279 GLN E O 1
ATOM 14763 N N . GLU E 1 281 ? 23.80721 -68.25125 -35.99387 1.000 11.10819 280 GLU E N 1
ATOM 14764 C CA . GLU E 1 281 ? 23.16099 -68.97903 -34.90649 1.000 12.43819 280 GLU E CA 1
ATOM 14765 C C . GLU E 1 281 ? 22.62992 -70.32342 -35.40365 1.000 10.60819 280 GLU E C 1
ATOM 14766 O O . GLU E 1 281 ? 21.99842 -70.39056 -36.46177 1.000 10.09819 280 GLU E O 1
ATOM 14772 N N . GLU E 1 282 ? 22.88776 -71.40070 -34.64077 1.000 11.55693 281 GLU E N 1
ATOM 14773 C CA . GLU E 1 282 ? 22.47276 -72.73097 -35.09649 1.000 10.40693 281 GLU E CA 1
ATOM 14774 C C . GLU E 1 282 ? 20.97824 -72.77928 -35.39760 1.000 9.14693 281 GLU E C 1
ATOM 14775 O O . GLU E 1 282 ? 20.54695 -73.46465 -36.33223 1.000 9.50693 281 GLU E O 1
ATOM 14781 N N . LEU E 1 283 ? 20.17237 -72.06666 -34.60761 1.000 7.77222 282 LEU E N 1
ATOM 14782 C CA . LEU E 1 283 ? 18.72377 -72.04311 -34.82053 1.000 9.46222 282 LEU E CA 1
ATOM 14783 C C . LEU E 1 283 ? 18.36308 -71.69406 -36.25838 1.000 10.36222 282 LEU E C 1
ATOM 14784 O O . LEU E 1 283 ? 17.36285 -72.18876 -36.79228 1.000 9.61222 282 LEU E O 1
ATOM 14789 N N . ARG E 1 284 ? 19.14456 -70.80837 -36.89083 1.000 9.36205 283 ARG E N 1
ATOM 14790 C CA . ARG E 1 284 ? 18.81213 -70.39613 -38.25587 1.000 8.85205 283 ARG E CA 1
ATOM 14791 C C . ARG E 1 284 ? 18.74585 -71.58448 -39.20443 1.000 10.49205 283 ARG E C 1
ATOM 14792 O O . ARG E 1 284 ? 18.01838 -71.54231 -40.20444 1.000 11.57205 283 ARG E O 1
ATOM 14800 N N . TYR E 1 285 ? 19.50711 -72.63821 -38.92249 1.000 8.85387 284 TYR E N 1
ATOM 14801 C CA . TYR E 1 285 ? 19.57130 -73.79281 -39.80755 1.000 10.31387 284 TYR E CA 1
ATOM 14802 C C . TYR E 1 285 ? 18.71455 -74.95204 -39.32526 1.000 9.70387 284 TYR E C 1
ATOM 14803 O O . TYR E 1 285 ? 18.42228 -75.85862 -40.11421 1.000 12.15387 284 TYR E O 1
ATOM 14812 N N . LEU E 1 286 ? 18.27091 -74.92281 -38.06859 1.000 8.72532 285 LEU E N 1
ATOM 14813 C CA . LEU E 1 286 ? 17.38238 -75.97873 -37.59215 1.000 9.87532 285 LEU E CA 1
ATOM 14814 C C . LEU E 1 286 ? 15.99337 -75.86961 -38.19973 1.000 11.64532 285 LEU E C 1
ATOM 14815 O O . LEU E 1 286 ? 15.32514 -76.89550 -38.39515 1.000 11.43532 285 LEU E O 1
ATOM 14820 N N . VAL E 1 287 ? 15.53280 -74.65020 -38.49703 1.000 10.67335 286 VAL E N 1
ATOM 14821 C CA . VAL E 1 287 ? 14.13775 -74.46798 -38.88141 1.000 11.41335 286 VAL E CA 1
ATOM 14822 C C . VAL E 1 287 ? 13.91004 -75.02655 -40.27782 1.000 12.19335 286 VAL E C 1
ATOM 14823 O O . VAL E 1 287 ? 14.77630 -74.92966 -41.16491 1.000 9.98335 286 VAL E O 1
ATOM 14827 N N . ALA E 1 288 ? 12.72774 -75.61309 -40.47912 1.000 10.90699 287 ALA E N 1
ATOM 14828 C CA . ALA E 1 288 ? 12.41322 -76.20937 -41.76920 1.000 13.44699 287 ALA E CA 1
ATOM 14829 C C . ALA E 1 288 ? 12.25625 -75.14750 -42.84809 1.000 12.65699 287 ALA E C 1
ATOM 14830 O O . ALA E 1 288 ? 12.61749 -75.38405 -44.00574 1.000 11.84699 287 ALA E O 1
ATOM 14832 N N . ASN E 1 289 ? 11.70296 -73.97852 -42.49838 1.000 10.87872 288 ASN E N 1
ATOM 14833 C CA . ASN E 1 289 ? 11.47376 -72.89477 -43.45791 1.000 9.96872 288 ASN E CA 1
ATOM 14834 C C . ASN E 1 289 ? 12.39171 -71.72965 -43.10721 1.000 10.76872 288 ASN E C 1
ATOM 14835 O O . ASN E 1 289 ? 12.06827 -70.91267 -42.24331 1.000 9.66872 288 ASN E O 1
ATOM 14840 N N . HIS E 1 290 ? 13.53402 -71.66080 -43.78823 1.000 8.51771 289 HIS E N 1
ATOM 14841 C CA . HIS E 1 290 ? 14.56439 -70.66197 -43.50562 1.000 9.94771 289 HIS E CA 1
ATOM 14842 C C . HIS E 1 290 ? 14.01077 -69.26061 -43.25946 1.000 10.15771 289 HIS E C 1
ATOM 14843 O O . HIS E 1 290 ? 14.29909 -68.69836 -42.19380 1.000 13.06771 289 HIS E O 1
ATOM 14850 N N . PRO E 1 291 ? 13.20285 -68.65905 -44.14477 1.000 11.45083 290 PRO E N 1
ATOM 14851 C CA . PRO E 1 291 ? 12.79238 -67.25756 -43.91950 1.000 13.05083 290 PRO E CA 1
ATOM 14852 C C . PRO E 1 291 ? 11.76171 -67.06780 -42.82067 1.000 13.46083 290 PRO E C 1
ATOM 14853 O O . PRO E 1 291 ? 11.49842 -65.91645 -42.45833 1.000 13.28083 290 PRO E O 1
ATOM 14857 N N . SER E 1 292 ? 11.14898 -68.13160 -42.29370 1.000 10.87125 291 SER E N 1
ATOM 14858 C CA . SER E 1 292 ? 10.25579 -67.93909 -41.15811 1.000 10.14125 291 SER E CA 1
ATOM 14859 C C . SER E 1 292 ? 10.97641 -67.32255 -39.96566 1.000 13.21125 291 SER E C 1
ATOM 14860 O O . SER E 1 292 ? 10.33479 -66.68302 -39.12645 1.000 12.09125 291 SER E O 1
ATOM 14863 N N . LEU E 1 293 ? 12.29584 -67.48458 -39.87371 1.000 12.87471 292 LEU E N 1
ATOM 14864 C CA . LEU E 1 293 ? 13.08396 -66.84965 -38.82147 1.000 12.08471 292 LEU E CA 1
ATOM 14865 C C . LEU E 1 293 ? 13.69463 -65.58366 -39.41870 1.000 11.03471 292 LEU E C 1
ATOM 14866 O O . LEU E 1 293 ? 14.73541 -65.63687 -40.07895 1.000 13.48471 292 LEU E O 1
ATOM 14871 N N . GLU E 1 294 ? 13.02697 -64.44542 -39.21780 1.000 10.02046 293 GLU E N 1
ATOM 14872 C CA . GLU E 1 294 ? 13.51517 -63.18930 -39.76164 1.000 9.90046 293 GLU E CA 1
ATOM 14873 C C . GLU E 1 294 ? 14.84842 -62.84058 -39.12236 1.000 11.34046 293 GLU E C 1
ATOM 14874 O O . GLU E 1 294 ? 15.11664 -63.21049 -37.97867 1.000 13.75046 293 GLU E O 1
ATOM 14880 N N . CYS E 1 295 ? 15.70272 -62.14624 -39.87932 1.000 8.31600 294 CYS E N 1
ATOM 14881 C CA . CYS E 1 295 ? 17.10214 -61.96266 -39.48388 1.000 7.19600 294 CYS E CA 1
ATOM 14882 C C . CYS E 1 295 ? 17.51735 -60.54140 -39.82411 1.000 8.98600 294 CYS E C 1
ATOM 14883 O O . CYS E 1 295 ? 17.68987 -60.21673 -40.99984 1.000 11.35600 294 CYS E O 1
ATOM 14886 N N . VAL E 1 296 ? 17.68938 -59.70431 -38.80874 1.000 10.88561 295 VAL E N 1
ATOM 14887 C CA . VAL E 1 296 ? 18.10771 -58.31530 -38.98755 1.000 11.34561 295 VAL E CA 1
ATOM 14888 C C . VAL E 1 296 ? 19.49030 -58.16178 -38.38153 1.000 12.07561 295 VAL E C 1
ATOM 14889 O O . VAL E 1 296 ? 19.69199 -58.47651 -37.20200 1.000 9.99561 295 VAL E O 1
ATOM 14893 N N . VAL E 1 297 ? 20.43391 -57.66267 -39.18031 1.000 9.40660 296 VAL E N 1
ATOM 14894 C CA . VAL E 1 297 ? 21.86223 -57.72877 -38.86768 1.000 6.73660 296 VAL E CA 1
ATOM 14895 C C . VAL E 1 297 ? 22.37870 -56.31207 -38.65864 1.000 10.55660 296 VAL E C 1
ATOM 14896 O O . VAL E 1 297 ? 22.10953 -55.42578 -39.47829 1.000 10.75660 296 VAL E O 1
ATOM 14900 N N . SER E 1 298 ? 23.11090 -56.09889 -37.56623 1.000 8.27124 297 SER E N 1
ATOM 14901 C CA . SER E 1 298 ? 23.78173 -54.82438 -37.33542 1.000 10.63124 297 SER E CA 1
ATOM 14902 C C . SER E 1 298 ? 25.12852 -55.06157 -36.67023 1.000 12.09124 297 SER E C 1
ATOM 14903 O O . SER E 1 298 ? 25.48681 -56.18220 -36.30989 1.000 10.44124 297 SER E O 1
ATOM 14906 N N . ASP E 1 299 ? 25.87002 -53.96768 -36.50348 1.000 12.77014 298 ASP E N 1
ATOM 14907 C CA . ASP E 1 299 ? 27.16645 -54.01090 -35.83833 1.000 12.17014 298 ASP E CA 1
ATOM 14908 C C . ASP E 1 299 ? 27.01806 -54.41971 -34.37747 1.000 12.98014 298 ASP E C 1
ATOM 14909 O O . ASP E 1 299 ? 26.05732 -54.03983 -33.69995 1.000 13.72014 298 ASP E O 1
ATOM 14914 N N . ALA E 1 300 ? 27.97173 -55.21187 -33.88927 1.000 8.89094 299 ALA E N 1
ATOM 14915 C CA . ALA E 1 300 ? 27.98213 -55.58844 -32.48011 1.000 10.70094 299 ALA E CA 1
ATOM 14916 C C . ALA E 1 300 ? 29.25071 -55.05872 -31.81777 1.000 13.29094 299 ALA E C 1
ATOM 14917 O O . ALA E 1 300 ? 29.23912 -53.95864 -31.25713 1.000 15.94094 299 ALA E O 1
ATOM 14919 N N . ILE E 1 301 ? 30.35908 -55.78817 -31.91863 1.000 12.08940 300 ILE E N 1
ATOM 14920 C CA . ILE E 1 301 ? 31.60219 -55.42742 -31.23223 1.000 8.30940 300 ILE E CA 1
ATOM 14921 C C . ILE E 1 301 ? 32.58343 -54.77293 -32.19893 1.000 10.72940 300 ILE E C 1
ATOM 14922 O O . ILE E 1 301 ? 32.79195 -55.25140 -33.32223 1.000 9.96940 300 ILE E O 1
ATOM 14927 N N . GLN E 1 302 ? 33.21383 -53.69079 -31.75407 1.000 11.53258 301 GLN E N 1
ATOM 14928 C CA . GLN E 1 302 ? 34.38806 -53.16049 -32.43256 1.000 8.36258 301 GLN E CA 1
ATOM 14929 C C . GLN E 1 302 ? 35.64706 -53.57631 -31.68428 1.000 10.09258 301 GLN E C 1
ATOM 14930 O O . GLN E 1 302 ? 35.66745 -53.61681 -30.45036 1.000 11.40258 301 GLN E O 1
ATOM 14936 N N . VAL E 1 303 ? 36.70024 -53.86195 -32.44030 1.000 8.18207 302 VAL E N 1
ATOM 14937 C CA . VAL E 1 303 ? 37.97463 -54.30862 -31.90246 1.000 9.11207 302 VAL E CA 1
ATOM 14938 C C . VAL E 1 303 ? 39.00658 -53.21334 -32.12603 1.000 9.17207 302 VAL E C 1
ATOM 14939 O O . VAL E 1 303 ? 39.05407 -52.61240 -33.20492 1.000 9.06207 302 VAL E O 1
ATOM 14943 N N . ARG E 1 304 ? 39.82124 -52.94946 -31.10207 1.000 10.64520 303 ARG E N 1
ATOM 14944 C CA . ARG E 1 304 ? 40.98411 -52.06508 -31.20199 1.000 9.44520 303 ARG E CA 1
ATOM 14945 C C . ARG E 1 304 ? 42.20461 -52.91201 -30.88308 1.000 12.29520 303 ARG E C 1
ATOM 14946 O O . ARG E 1 304 ? 42.38388 -53.32786 -29.73544 1.000 12.95520 303 ARG E O 1
ATOM 14954 N N . LEU E 1 305 ? 43.02749 -53.19766 -31.88726 1.000 10.95392 304 LEU E N 1
ATOM 14955 C CA . LEU E 1 305 ? 44.27137 -53.92023 -31.63408 1.000 11.00392 304 LEU E CA 1
ATOM 14956 C C . LEU E 1 305 ? 45.27034 -52.92753 -31.05473 1.000 12.74392 304 LEU E C 1
ATOM 14957 O O . LEU E 1 305 ? 45.55967 -51.89647 -31.67525 1.000 10.44392 304 LEU E O 1
ATOM 14962 N N . VAL E 1 306 ? 45.72556 -53.19646 -29.83629 1.000 11.33973 305 VAL E N 1
ATOM 14963 C CA . VAL E 1 306 ? 46.62015 -52.29918 -29.11956 1.000 11.73973 305 VAL E CA 1
ATOM 14964 C C . VAL E 1 306 ? 48.06824 -52.76047 -29.21351 1.000 15.77973 305 VAL E C 1
ATOM 14965 O O . VAL E 1 306 ? 48.96486 -51.94766 -29.44599 1.000 15.11973 305 VAL E O 1
ATOM 14969 N N . ASP E 1 307 ? 48.30026 -54.06017 -29.03036 1.000 11.87747 306 ASP E N 1
ATOM 14970 C CA . ASP E 1 307 ? 49.59638 -54.70095 -29.25663 1.000 14.78747 306 ASP E CA 1
ATOM 14971 C C . ASP E 1 307 ? 49.41847 -55.59793 -30.47689 1.000 12.82747 306 ASP E C 1
ATOM 14972 O O . ASP E 1 307 ? 48.97270 -56.74276 -30.35333 1.000 16.13747 306 ASP E O 1
ATOM 14977 N N . ILE E 1 308 ? 49.77981 -55.08491 -31.65110 1.000 12.58697 307 ILE E N 1
ATOM 14978 C CA . ILE E 1 308 ? 49.46723 -55.76469 -32.91209 1.000 13.98697 307 ILE E CA 1
ATOM 14979 C C . ILE E 1 308 ? 50.14008 -57.13349 -32.99866 1.000 16.18697 307 ILE E C 1
ATOM 14980 O O . ILE E 1 308 ? 49.43689 -58.14612 -33.16773 1.000 15.67697 307 ILE E O 1
ATOM 14985 N N . PRO E 1 309 ? 51.46984 -57.25080 -32.88443 1.000 15.03799 308 PRO E N 1
ATOM 14986 C CA . PRO E 1 309 ? 52.05919 -58.58681 -33.06939 1.000 14.20799 308 PRO E CA 1
ATOM 14987 C C . PRO E 1 309 ? 51.60610 -59.58283 -32.01104 1.000 17.61799 308 PRO E C 1
ATOM 14988 O O . PRO E 1 309 ? 51.48015 -60.77773 -32.30091 1.000 16.01799 308 PRO E O 1
ATOM 14992 N N . ARG E 1 310 ? 51.29841 -59.12215 -30.80004 1.000 14.65043 309 ARG E N 1
ATOM 14993 C CA . ARG E 1 310 ? 50.81814 -60.04775 -29.78594 1.000 15.73043 309 ARG E CA 1
ATOM 14994 C C . ARG E 1 310 ? 49.39059 -60.49201 -30.08591 1.000 15.56043 309 ARG E C 1
ATOM 14995 O O . ARG E 1 310 ? 49.07717 -61.68727 -30.03414 1.000 14.71043 309 ARG E O 1
ATOM 15003 N N . ALA E 1 311 ? 48.50596 -59.54623 -30.41425 1.000 13.18222 310 ALA E N 1
ATOM 15004 C CA . ALA E 1 311 ? 47.14258 -59.95150 -30.74588 1.000 12.58222 310 ALA E CA 1
ATOM 15005 C C . ALA E 1 311 ? 47.13239 -60.92283 -31.92305 1.000 13.42222 310 ALA E C 1
ATOM 15006 O O . ALA E 1 311 ? 46.41618 -61.92765 -31.89658 1.000 13.23222 310 ALA E O 1
ATOM 15008 N N . LEU E 1 312 ? 47.94915 -60.66902 -32.95182 1.000 11.05678 311 LEU E N 1
ATOM 15009 C CA . LEU E 1 312 ? 47.93020 -61.56635 -34.10407 1.000 13.54678 311 LEU E CA 1
ATOM 15010 C C . LEU E 1 312 ? 48.48960 -62.94529 -33.76400 1.000 16.47678 311 LEU E C 1
ATOM 15011 O O . LEU E 1 312 ? 48.09985 -63.94388 -34.38926 1.000 13.88678 311 LEU E O 1
ATOM 15016 N N . ALA E 1 313 ? 49.38303 -63.03014 -32.77622 1.000 13.74266 312 ALA E N 1
ATOM 15017 C CA . ALA E 1 313 ? 49.93814 -64.31477 -32.36649 1.000 17.34266 312 ALA E CA 1
ATOM 15018 C C . ALA E 1 313 ? 49.05779 -65.04730 -31.36452 1.000 16.98266 312 ALA E C 1
ATOM 15019 O O . ALA E 1 313 ? 49.27118 -66.24665 -31.12841 1.000 15.69266 312 ALA E O 1
ATOM 15021 N N . GLN E 1 314 ? 48.07785 -64.36324 -30.77201 1.000 17.81647 313 GLN E N 1
ATOM 15022 C CA . GLN E 1 314 ? 47.24091 -64.98934 -29.75114 1.000 15.82647 313 GLN E CA 1
ATOM 15023 C C . GLN E 1 314 ? 46.08275 -65.79260 -30.33230 1.000 15.97647 313 GLN E C 1
ATOM 15024 O O . GLN E 1 314 ? 45.60238 -66.72073 -29.66950 1.000 14.41647 313 GLN E O 1
ATOM 15030 N N . ARG E 1 315 ? 45.57258 -65.42640 -31.50884 1.000 12.32435 314 ARG E N 1
ATOM 15031 C CA . ARG E 1 315 ? 44.50552 -66.20990 -32.12581 1.000 16.11435 314 ARG E CA 1
ATOM 15032 C C . ARG E 1 315 ? 45.10193 -67.29911 -33.02025 1.000 17.11435 314 ARG E C 1
ATOM 15033 O O . ARG E 1 315 ? 46.31005 -67.34873 -33.25510 1.000 16.35435 314 ARG E O 1
ATOM 15041 N N . ARG E 1 316 ? 44.23912 -68.18070 -33.52402 1.000 13.15055 315 ARG E N 1
ATOM 15042 C CA . ARG E 1 316 ? 44.64788 -69.16448 -34.51741 1.000 14.47055 315 ARG E CA 1
ATOM 15043 C C . ARG E 1 316 ? 43.93219 -68.86851 -35.82911 1.000 15.67055 315 ARG E C 1
ATOM 15044 O O . ARG E 1 316 ? 42.92615 -68.15107 -35.86868 1.000 13.96055 315 ARG E O 1
ATOM 15052 N N . TYR E 1 317 ? 44.46914 -69.42526 -36.90661 1.000 11.18076 316 TYR E N 1
ATOM 15053 C CA . TYR E 1 317 ? 44.03975 -69.09963 -38.25687 1.000 11.63076 316 TYR E CA 1
ATOM 15054 C C . TYR E 1 317 ? 43.43551 -70.32319 -38.93083 1.000 14.43076 316 TYR E C 1
ATOM 15055 O O . TYR E 1 317 ? 43.87774 -71.45777 -38.70175 1.000 14.41076 316 TYR E O 1
ATOM 15064 N N . ALA E 1 318 ? 42.39841 -70.07646 -39.73857 1.000 12.84161 317 ALA E N 1
ATOM 15065 C CA . ALA E 1 318 ? 41.58449 -71.14728 -40.30672 1.000 13.18161 317 ALA E CA 1
ATOM 15066 C C . ALA E 1 318 ? 42.36853 -72.00122 -41.28646 1.000 14.31161 317 ALA E C 1
ATOM 15067 O O . ALA E 1 318 ? 42.00244 -73.15375 -41.52173 1.000 13.33161 317 ALA E O 1
ATOM 15069 N N . ALA E 1 319 ? 43.42900 -71.45518 -41.86507 1.000 13.19824 318 ALA E N 1
ATOM 15070 C CA . ALA E 1 319 ? 44.31874 -72.19821 -42.74232 1.000 12.94824 318 ALA E CA 1
ATOM 15071 C C . ALA E 1 319 ? 45.67078 -71.52117 -42.65369 1.000 14.28824 318 ALA E C 1
ATOM 15072 O O . ALA E 1 319 ? 45.80291 -70.45992 -42.04123 1.000 13.84824 318 ALA E O 1
ATOM 15074 N N . ASP E 1 320 ? 46.67286 -72.13103 -43.28585 1.000 15.20496 319 ASP E N 1
ATOM 15075 C CA . ASP E 1 320 ? 48.02762 -71.59822 -43.21483 1.000 12.23496 319 ASP E CA 1
ATOM 15076 C C . ASP E 1 320 ? 48.13361 -70.23553 -43.88455 1.000 15.54496 319 ASP E C 1
ATOM 15077 O O . ASP E 1 320 ? 47.52068 -69.97778 -44.92435 1.000 13.84496 319 ASP E O 1
ATOM 15082 N N . VAL E 1 321 ? 48.96345 -69.37468 -43.31627 1.000 14.27657 320 VAL E N 1
ATOM 15083 C CA . VAL E 1 321 ? 49.20210 -68.07092 -43.92031 1.000 12.98657 320 VAL E CA 1
ATOM 15084 C C . VAL E 1 321 ? 50.63185 -67.64205 -43.62121 1.000 14.26657 320 VAL E C 1
ATOM 15085 O O . VAL E 1 321 ? 51.17382 -67.91746 -42.54506 1.000 15.62657 320 VAL E O 1
ATOM 15089 N N . ASP E 1 322 ? 51.24132 -66.96624 -44.59091 1.000 13.40013 321 ASP E N 1
ATOM 15090 C CA . ASP E 1 322 ? 52.55631 -66.35748 -44.40564 1.000 15.01013 321 ASP E CA 1
ATOM 15091 C C . ASP E 1 322 ? 52.51654 -65.07170 -45.22277 1.000 14.47013 321 ASP E C 1
ATOM 15092 O O . ASP E 1 322 ? 52.65967 -65.10570 -46.44540 1.000 14.78013 321 ASP E O 1
ATOM 15097 N N . VAL E 1 323 ? 52.27806 -63.95220 -44.54985 1.000 18.11810 322 VAL E N 1
ATOM 15098 C CA . VAL E 1 323 ? 51.96556 -62.71213 -45.23968 1.000 15.37810 322 VAL E CA 1
ATOM 15099 C C . VAL E 1 323 ? 52.61163 -61.55038 -44.49678 1.000 14.96810 322 VAL E C 1
ATOM 15100 O O . VAL E 1 323 ? 52.76426 -61.56942 -43.27106 1.000 14.28810 322 VAL E O 1
ATOM 15104 N N . VAL E 1 324 ? 53.00488 -60.53690 -45.25381 1.000 12.58373 323 VAL E N 1
ATOM 15105 C CA . VAL E 1 324 ? 53.59221 -59.33160 -44.69296 1.000 11.42373 323 VAL E CA 1
ATOM 15106 C C . VAL E 1 324 ? 52.55584 -58.22737 -44.80157 1.000 10.55373 323 VAL E C 1
ATOM 15107 O O . VAL E 1 324 ? 52.09149 -57.91418 -45.90212 1.000 13.22373 323 VAL E O 1
ATOM 15111 N N . LEU E 1 325 ? 52.18253 -57.65913 -43.66043 1.000 12.50522 324 LEU E N 1
ATOM 15112 C CA . LEU E 1 325 ? 51.16086 -56.62324 -43.57979 1.000 11.20522 324 LEU E CA 1
ATOM 15113 C C . LEU E 1 325 ? 51.82426 -55.28101 -43.29893 1.000 14.22522 324 LEU E C 1
ATOM 15114 O O . LEU E 1 325 ? 52.47799 -55.11615 -42.26158 1.000 14.05522 324 LEU E O 1
ATOM 15119 N N . GLU E 1 326 ? 51.63437 -54.32204 -44.20840 1.000 14.80288 325 GLU E N 1
ATOM 15120 C CA . GLU E 1 326 ? 52.01290 -52.92591 -43.97064 1.000 12.67288 325 GLU E CA 1
ATOM 15121 C C . GLU E 1 326 ? 50.84783 -52.24855 -43.25113 1.000 12.71288 325 GLU E C 1
ATOM 15122 O O . GLU E 1 326 ? 49.83630 -51.90456 -43.86958 1.000 11.83288 325 GLU E O 1
ATOM 15128 N N . VAL E 1 327 ? 50.98289 -52.04967 -41.94011 1.000 11.28193 326 VAL E N 1
ATOM 15129 C CA . VAL E 1 327 ? 49.88620 -51.54994 -41.11225 1.000 15.06193 326 VAL E CA 1
ATOM 15130 C C . VAL E 1 327 ? 50.10315 -50.07459 -40.80806 1.000 14.39193 326 VAL E C 1
ATOM 15131 O O . VAL E 1 327 ? 51.16299 -49.68166 -40.30237 1.000 12.12193 326 VAL E O 1
ATOM 15135 N N . THR E 1 328 ? 49.09448 -49.26026 -41.10357 1.000 13.89703 327 THR E N 1
ATOM 15136 C CA . THR E 1 328 ? 49.07363 -47.85472 -40.71319 1.000 10.57703 327 THR E CA 1
ATOM 15137 C C . THR E 1 328 ? 48.08662 -47.68305 -39.56824 1.000 13.34703 327 THR E C 1
ATOM 15138 O O . THR E 1 328 ? 46.89533 -47.96636 -39.72917 1.000 14.52703 327 THR E O 1
ATOM 15142 N N . ASP E 1 329 ? 48.57796 -47.20933 -38.42629 1.000 11.33477 328 ASP E N 1
ATOM 15143 C CA . ASP E 1 329 ? 47.76798 -46.98311 -37.23537 1.000 11.55477 328 ASP E CA 1
ATOM 15144 C C . ASP E 1 329 ? 47.67218 -45.47258 -37.02759 1.000 14.82477 328 ASP E C 1
ATOM 15145 O O . ASP E 1 329 ? 48.62281 -44.84312 -36.55740 1.000 14.33477 328 ASP E O 1
ATOM 15150 N N . ASP E 1 330 ? 46.51409 -44.89447 -37.34660 1.000 12.83252 329 ASP E N 1
ATOM 15151 C CA . ASP E 1 330 ? 46.41383 -43.43638 -37.36760 1.000 12.83252 329 ASP E CA 1
ATOM 15152 C C . ASP E 1 330 ? 46.46343 -42.84832 -35.95964 1.000 14.26252 329 ASP E C 1
ATOM 15153 O O . ASP E 1 330 ? 47.17631 -41.86831 -35.71207 1.000 14.06252 329 ASP E O 1
ATOM 15158 N N . PHE E 1 331 ? 45.70475 -43.41442 -35.02143 1.000 11.61497 330 PHE E N 1
ATOM 15159 C CA . PHE E 1 331 ? 45.63809 -42.80465 -33.69653 1.000 10.90497 330 PHE E CA 1
ATOM 15160 C C . PHE E 1 331 ? 46.78075 -43.24320 -32.78798 1.000 12.27497 330 PHE E C 1
ATOM 15161 O O . PHE E 1 331 ? 47.14861 -42.50467 -31.86721 1.000 10.83497 330 PHE E O 1
ATOM 15169 N N . LEU E 1 332 ? 47.34562 -44.42960 -33.01652 1.000 9.26800 331 LEU E N 1
ATOM 15170 C CA . LEU E 1 332 ? 48.50759 -44.92207 -32.27728 1.000 11.96800 331 LEU E CA 1
ATOM 15171 C C . LEU E 1 332 ? 49.63237 -45.18691 -33.27157 1.000 11.44800 331 LEU E C 1
ATOM 15172 O O . LEU E 1 332 ? 49.98060 -46.34628 -33.53893 1.000 11.99800 331 LEU E O 1
ATOM 15177 N N . PRO E 1 333 ? 50.21344 -44.13277 -33.84803 1.000 11.03749 332 PRO E N 1
ATOM 15178 C CA . PRO E 1 333 ? 51.27194 -44.33510 -34.85320 1.000 13.34749 332 PRO E CA 1
ATOM 15179 C C . PRO E 1 333 ? 52.45421 -45.12141 -34.34019 1.000 11.03749 332 PRO E C 1
ATOM 15180 O O . PRO E 1 333 ? 53.21220 -45.67584 -35.14704 1.000 12.30749 332 PRO E O 1
ATOM 15184 N N . GLU E 1 334 ? 52.64843 -45.18537 -33.02616 1.000 12.05392 333 GLU E N 1
ATOM 15185 C CA . GLU E 1 334 ? 53.67972 -46.04893 -32.47363 1.000 15.05392 333 GLU E CA 1
ATOM 15186 C C . GLU E 1 334 ? 53.49561 -47.50416 -32.88568 1.000 16.10392 333 GLU E C 1
ATOM 15187 O O . GLU E 1 334 ? 54.44675 -48.28393 -32.77910 1.000 12.42392 333 GLU E O 1
ATOM 15193 N N . ASN E 1 335 ? 52.29863 -47.88655 -33.35596 1.000 15.17872 334 ASN E N 1
ATOM 15194 C CA . ASN E 1 335 ? 52.03580 -49.24402 -33.82809 1.000 12.30872 334 ASN E CA 1
ATOM 15195 C C . ASN E 1 335 ? 52.27120 -49.42064 -35.31631 1.000 11.97872 334 ASN E C 1
ATOM 15196 O O . ASN E 1 335 ? 52.32279 -50.56010 -35.78382 1.000 13.98872 334 ASN E O 1
ATOM 15201 N N . SER E 1 336 ? 52.35560 -48.33364 -36.08231 1.000 14.80274 335 SER E N 1
ATOM 15202 C CA . SER E 1 336 ? 52.53743 -48.46451 -37.52183 1.000 13.05274 335 SER E CA 1
ATOM 15203 C C . SER E 1 336 ? 53.82717 -49.21072 -37.83132 1.000 19.03274 335 SER E C 1
ATOM 15204 O O . SER E 1 336 ? 54.87201 -48.95877 -37.22615 1.000 16.73274 335 SER E O 1
ATOM 15207 N N . GLY E 1 337 ? 53.74571 -50.14560 -38.76565 1.000 16.48978 336 GLY E N 1
ATOM 15208 C CA . GLY E 1 337 ? 54.91544 -50.92604 -39.10219 1.000 15.53978 336 GLY E CA 1
ATOM 15209 C C . GLY E 1 337 ? 54.56317 -52.02837 -40.07172 1.000 17.20978 336 GLY E C 1
ATOM 15210 O O . GLY E 1 337 ? 53.40038 -52.23230 -40.44202 1.000 12.82978 336 GLY E O 1
ATOM 15211 N N . ARG E 1 338 ? 55.60357 -52.74263 -40.47758 1.000 11.95367 337 ARG E N 1
ATOM 15212 C CA . ARG E 1 338 ? 55.47799 -53.83812 -41.42791 1.000 17.30367 337 ARG E CA 1
ATOM 15213 C C . ARG E 1 338 ? 55.69403 -55.13562 -40.66384 1.000 16.74367 337 ARG E C 1
ATOM 15214 O O . ARG E 1 338 ? 56.76239 -55.34276 -40.07859 1.000 17.51367 337 ARG E O 1
ATOM 15222 N N . TYR E 1 339 ? 54.67365 -55.98927 -40.64743 1.000 15.63300 338 TYR E N 1
ATOM 15223 C CA . TYR E 1 339 ? 54.62536 -57.16038 -39.78204 1.000 14.09300 338 TYR E CA 1
ATOM 15224 C C . TYR E 1 339 ? 54.51898 -58.41480 -40.62666 1.000 16.84300 338 TYR E C 1
ATOM 15225 O O . TYR E 1 339 ? 53.68532 -58.48275 -41.53419 1.000 14.96300 338 TYR E O 1
ATOM 15234 N N . ARG E 1 340 ? 55.32572 -59.42214 -40.30731 1.000 15.78499 339 ARG E N 1
ATOM 15235 C CA . ARG E 1 340 ? 55.20058 -60.71944 -40.94680 1.000 14.07499 339 ARG E CA 1
ATOM 15236 C C . ARG E 1 340 ? 54.34327 -61.60976 -40.05875 1.000 15.37499 339 ARG E C 1
ATOM 15237 O O . ARG E 1 340 ? 54.70209 -61.86615 -38.90757 1.000 15.73499 339 ARG E O 1
ATOM 15245 N N . LEU E 1 341 ? 53.20615 -62.06205 -40.59010 1.000 14.26440 340 LEU E N 1
ATOM 15246 C CA . LEU E 1 341 ? 52.30695 -62.96556 -39.89019 1.000 14.84440 340 LEU E CA 1
ATOM 15247 C C . LEU E 1 341 ? 52.47900 -64.36986 -40.45474 1.000 13.19440 340 LEU E C 1
ATOM 15248 O O . LEU E 1 341 ? 52.30801 -64.58343 -41.65975 1.000 12.65440 340 LEU E O 1
ATOM 15253 N N . ARG E 1 342 ? 52.80479 -65.32001 -39.58628 1.000 14.18509 341 ARG E N 1
ATOM 15254 C CA . ARG E 1 342 ? 52.84033 -66.73203 -39.94124 1.000 13.67509 341 ARG E CA 1
ATOM 15255 C C . ARG E 1 342 ? 51.89091 -67.46039 -39.00741 1.000 18.39509 341 ARG E C 1
ATOM 15256 O O . ARG E 1 342 ? 52.01247 -67.35160 -37.78244 1.000 16.10509 341 ARG E O 1
ATOM 15264 N N . GLY E 1 343 ? 50.93730 -68.18302 -39.57997 1.000 16.35080 342 GLY E N 1
ATOM 15265 C CA . GLY E 1 343 ? 49.92223 -68.77571 -38.73372 1.000 17.73080 342 GLY E CA 1
ATOM 15266 C C . GLY E 1 343 ? 49.23201 -69.93690 -39.40893 1.000 15.30080 342 GLY E C 1
ATOM 15267 O O . GLY E 1 343 ? 49.42486 -70.21906 -40.59323 1.000 14.46080 342 GLY E O 1
ATOM 15268 N N . GLY E 1 344 ? 48.40986 -70.60264 -38.61441 1.000 16.71802 343 GLY E N 1
ATOM 15269 C CA . GLY E 1 344 ? 47.61321 -71.70252 -39.10779 1.000 13.94802 343 GLY E CA 1
ATOM 15270 C C . GLY E 1 344 ? 46.77526 -72.20723 -37.96294 1.000 16.41802 343 GLY E C 1
ATOM 15271 O O . GLY E 1 344 ? 46.61388 -71.51595 -36.95627 1.000 11.64802 343 GLY E O 1
ATOM 15272 N N . LEU E 1 345 ? 46.25351 -73.42996 -38.10269 1.000 12.46751 344 LEU E N 1
ATOM 15273 C CA . LEU E 1 345 ? 45.38983 -73.93938 -37.04691 1.000 13.84751 344 LEU E CA 1
ATOM 15274 C C . LEU E 1 345 ? 46.15501 -74.16927 -35.75747 1.000 17.10751 344 LEU E C 1
ATOM 15275 O O . LEU E 1 345 ? 45.57359 -74.09207 -34.67044 1.000 19.13751 344 LEU E O 1
ATOM 15280 N N . ASP E 1 346 ? 47.45438 -74.43444 -35.85272 1.000 16.65110 345 ASP E N 1
ATOM 15281 C CA . ASP E 1 346 ? 48.22236 -74.89691 -34.71061 1.000 20.49110 345 ASP E CA 1
ATOM 15282 C C . ASP E 1 346 ? 49.31244 -73.93559 -34.25065 1.000 22.17110 345 ASP E C 1
ATOM 15283 O O . ASP E 1 346 ? 49.99388 -74.24011 -33.26735 1.000 23.56110 345 ASP E O 1
ATOM 15288 N N . HIS E 1 347 ? 49.48605 -72.78085 -34.89544 1.000 19.36181 346 HIS E N 1
ATOM 15289 C CA . HIS E 1 347 ? 50.56010 -71.86825 -34.51158 1.000 18.74181 346 HIS E CA 1
ATOM 15290 C C . HIS E 1 347 ? 50.20788 -70.45201 -34.94966 1.000 16.82181 346 HIS E C 1
ATOM 15291 O O . HIS E 1 347 ? 49.38042 -70.24838 -35.84053 1.000 17.24181 346 HIS E O 1
ATOM 15298 N N . ALA E 1 348 ? 50.88394 -69.48111 -34.33760 1.000 15.78785 347 ALA E N 1
ATOM 15299 C CA . ALA E 1 348 ? 50.83304 -68.09970 -34.80564 1.000 13.69785 347 ALA E CA 1
ATOM 15300 C C . ALA E 1 348 ? 52.02919 -67.33717 -34.25908 1.000 17.71785 347 ALA E C 1
ATOM 15301 O O . ALA E 1 348 ? 52.33614 -67.43492 -33.06802 1.000 16.89785 347 ALA E O 1
ATOM 15303 N N . SER E 1 349 ? 52.67743 -66.56136 -35.12663 1.000 16.22673 348 SER E N 1
ATOM 15304 C CA . SER E 1 349 ? 53.75923 -65.66761 -34.74297 1.000 18.27673 348 SER E CA 1
ATOM 15305 C C . SER E 1 349 ? 53.66492 -64.40896 -35.59238 1.000 20.60673 348 SER E C 1
ATOM 15306 O O . SER E 1 349 ? 53.16034 -64.43931 -36.71525 1.000 18.06673 348 SER E O 1
ATOM 15309 N N . CYS E 1 350 ? 54.15782 -63.29932 -35.05381 1.000 17.18163 349 CYS E N 1
ATOM 15310 C CA . CYS E 1 350 ? 54.09623 -62.05044 -35.79079 1.000 15.81163 349 CYS E CA 1
ATOM 15311 C C . CYS E 1 350 ? 55.19095 -61.13499 -35.27269 1.000 16.15163 349 CYS E C 1
ATOM 15312 O O . CYS E 1 350 ? 55.37078 -61.02269 -34.06134 1.000 16.17163 349 CYS E O 1
ATOM 15315 N N . GLU E 1 351 ? 55.90922 -60.48143 -36.18529 1.000 18.87190 350 GLU E N 1
ATOM 15316 C CA . GLU E 1 351 ? 56.98012 -59.57950 -35.77326 1.000 17.18190 350 GLU E CA 1
ATOM 15317 C C . GLU E 1 351 ? 57.31209 -58.62516 -36.91449 1.000 18.22190 350 GLU E C 1
ATOM 15318 O O . GLU E 1 351 ? 57.04853 -58.91335 -38.08489 1.000 17.08190 350 GLU E O 1
ATOM 15324 N N . ILE E 1 352 ? 57.91865 -57.48671 -36.55410 1.000 18.98075 351 ILE E N 1
ATOM 15325 C CA . ILE E 1 352 ? 58.37859 -56.52546 -37.55477 1.000 18.65075 351 ILE E CA 1
ATOM 15326 C C . ILE E 1 352 ? 59.32119 -57.20819 -38.53727 1.000 20.70075 351 ILE E C 1
ATOM 15327 O O . ILE E 1 352 ? 60.14134 -58.05404 -38.15661 1.000 23.80075 351 ILE E O 1
ATOM 15332 N N . THR E 1 353 ? 59.19232 -56.86134 -39.81912 1.000 18.27762 352 THR E N 1
ATOM 15333 C CA . THR E 1 353 ? 60.03507 -57.41839 -40.86604 1.000 21.08762 352 THR E CA 1
ATOM 15334 C C . THR E 1 353 ? 60.40337 -56.33251 -41.86649 1.000 20.98762 352 THR E C 1
ATOM 15335 O O . THR E 1 353 ? 59.68674 -55.34220 -42.02416 1.000 20.09762 352 THR E O 1
ATOM 15339 N N . THR E 1 354 ? 61.53086 -56.52970 -42.55057 1.000 20.66848 353 THR E N 1
ATOM 15340 C CA . THR E 1 354 ? 61.89575 -55.68024 -43.67649 1.000 20.06848 353 THR E CA 1
ATOM 15341 C C . THR E 1 354 ? 61.59216 -56.32970 -45.01688 1.000 20.88848 353 THR E C 1
ATOM 15342 O O . THR E 1 354 ? 61.80332 -55.69331 -46.05506 1.000 27.92848 353 THR E O 1
ATOM 15346 N N . ASP E 1 355 ? 61.10671 -57.57784 -45.02435 1.000 22.43303 354 ASP E N 1
ATOM 15347 C CA . ASP E 1 355 ? 60.65417 -58.22052 -46.25488 1.000 21.45303 354 ASP E CA 1
ATOM 15348 C C . ASP E 1 355 ? 59.61711 -57.35167 -46.95919 1.000 22.95303 354 ASP E C 1
ATOM 15349 O O . ASP E 1 355 ? 58.97407 -56.51668 -46.31491 1.000 21.53303 354 ASP E O 1
ATOM 15354 N N . ASP E 1 356 ? 59.45216 -57.53353 -48.27133 1.000 22.74839 355 ASP E N 1
ATOM 15355 C CA . ASP E 1 356 ? 58.48242 -56.74217 -49.01837 1.000 22.80839 355 ASP E CA 1
ATOM 15356 C C . ASP E 1 356 ? 57.07051 -57.01448 -48.51093 1.000 22.39839 355 ASP E C 1
ATOM 15357 O O . ASP E 1 356 ? 56.72793 -58.14525 -48.15589 1.000 17.36839 355 ASP E O 1
ATOM 15362 N N . ALA E 1 357 ? 56.25172 -55.96778 -48.47844 1.000 19.82759 356 ALA E N 1
ATOM 15363 C CA . ALA E 1 357 ? 54.89225 -56.08780 -47.96663 1.000 18.17759 356 ALA E CA 1
ATOM 15364 C C . ALA E 1 357 ? 53.95311 -56.68100 -49.01431 1.000 18.46759 356 ALA E C 1
ATOM 15365 O O . ALA E 1 357 ? 54.08111 -56.42357 -50.21472 1.000 14.86759 356 ALA E O 1
ATOM 15367 N N . ASP E 1 358 ? 52.98126 -57.46579 -48.53956 1.000 15.22022 357 ASP E N 1
ATOM 15368 C CA . ASP E 1 358 ? 51.97677 -58.09202 -49.39081 1.000 15.04022 357 ASP E CA 1
ATOM 15369 C C . ASP E 1 358 ? 50.65639 -57.34248 -49.41567 1.000 14.26022 357 ASP E C 1
ATOM 15370 O O . ASP E 1 358 ? 49.94056 -57.38325 -50.42389 1.000 14.40022 357 ASP E O 1
ATOM 15375 N N . ILE E 1 359 ? 50.30190 -56.70856 -48.30843 1.000 15.79543 358 ILE E N 1
ATOM 15376 C CA . ILE E 1 359 ? 48.99936 -56.08166 -48.13189 1.000 12.80543 358 ILE E CA 1
ATOM 15377 C C . ILE E 1 359 ? 49.21710 -54.82225 -47.32109 1.000 13.54543 358 ILE E C 1
ATOM 15378 O O . ILE E 1 359 ? 49.96828 -54.84499 -46.34310 1.000 13.16543 358 ILE E O 1
ATOM 15383 N N . ALA E 1 360 ? 48.55727 -53.72668 -47.71838 1.000 11.97865 359 ALA E N 1
ATOM 15384 C CA . ALA E 1 360 ? 48.55293 -52.48227 -46.96185 1.000 11.26865 359 ALA E CA 1
ATOM 15385 C C . ALA E 1 360 ? 47.15533 -52.24159 -46.39812 1.000 13.86865 359 ALA E C 1
ATOM 15386 O O . ALA E 1 360 ? 46.16966 -52.30575 -47.14185 1.000 13.42865 359 ALA E O 1
ATOM 15388 N N . LEU E 1 361 ? 47.06748 -51.97116 -45.09245 1.000 11.88815 360 LEU E N 1
ATOM 15389 C CA . LEU E 1 361 ? 45.76717 -51.73166 -44.47437 1.000 14.43815 360 LEU E CA 1
ATOM 15390 C C . LEU E 1 361 ? 45.94508 -50.88279 -43.22414 1.000 13.43815 360 LEU E C 1
ATOM 15391 O O . LEU E 1 361 ? 47.04208 -50.77747 -42.67346 1.000 12.04815 360 LEU E O 1
ATOM 15396 N N . THR E 1 362 ? 44.84458 -50.26096 -42.79502 1.000 10.30220 361 THR E N 1
ATOM 15397 C CA . THR E 1 362 ? 44.81670 -49.50347 -41.55489 1.000 12.64220 361 THR E CA 1
ATOM 15398 C C . THR E 1 362 ? 44.57619 -50.44537 -40.38396 1.000 12.63220 361 THR E C 1
ATOM 15399 O O . THR E 1 362 ? 44.05354 -51.55052 -40.54925 1.000 11.60220 361 THR E O 1
ATOM 15403 N N . VAL E 1 363 ? 44.94161 -49.98871 -39.18257 1.000 9.95921 362 VAL E N 1
ATOM 15404 C CA . VAL E 1 363 ? 44.70970 -50.81226 -38.00088 1.000 12.10921 362 VAL E CA 1
ATOM 15405 C C . VAL E 1 363 ? 43.21522 -51.03069 -37.75049 1.000 11.66921 362 VAL E C 1
ATOM 15406 O O . VAL E 1 363 ? 42.82063 -52.08313 -37.22695 1.000 9.67921 362 VAL E O 1
ATOM 15410 N N . ARG E 1 364 ? 42.35399 -50.07010 -38.11234 1.000 11.28389 363 ARG E N 1
ATOM 15411 C CA . ARG E 1 364 ? 40.93046 -50.30020 -37.85849 1.000 10.84389 363 ARG E CA 1
ATOM 15412 C C . ARG E 1 364 ? 40.40286 -51.44631 -38.71265 1.000 11.29389 363 ARG E C 1
ATOM 15413 O O . ARG E 1 364 ? 39.60709 -52.25996 -38.23857 1.000 11.93389 363 ARG E O 1
ATOM 15421 N N . ASP E 1 365 ? 40.86248 -51.55393 -39.96002 1.000 11.52639 364 ASP E N 1
ATOM 15422 C CA . ASP E 1 365 ? 40.43246 -52.67157 -40.79585 1.000 10.78639 364 ASP E CA 1
ATOM 15423 C C . ASP E 1 365 ? 41.11257 -53.97484 -40.39519 1.000 11.42639 364 ASP E C 1
ATOM 15424 O O . ASP E 1 365 ? 40.51764 -55.04431 -40.54047 1.000 11.84639 364 ASP E O 1
ATOM 15429 N N . LEU E 1 366 ? 42.34640 -53.92463 -39.88018 1.000 11.13798 365 LEU E N 1
ATOM 15430 C CA . LEU E 1 366 ? 42.90961 -55.15572 -39.32863 1.000 10.56798 365 LEU E CA 1
ATOM 15431 C C . LEU E 1 366 ? 42.07854 -55.62602 -38.13733 1.000 12.96798 365 LEU E C 1
ATOM 15432 O O . LEU E 1 366 ? 41.80926 -56.82732 -37.98507 1.000 10.15798 365 LEU E O 1
ATOM 15437 N N . GLY E 1 367 ? 41.62288 -54.68153 -37.30682 1.000 9.62847 366 GLY E N 1
ATOM 15438 C CA . GLY E 1 367 ? 40.70325 -55.02695 -36.23489 1.000 10.88847 366 GLY E CA 1
ATOM 15439 C C . GLY E 1 367 ? 39.39071 -55.58463 -36.75108 1.000 10.16847 366 GLY E C 1
ATOM 15440 O O . GLY E 1 367 ? 38.82602 -56.51254 -36.16410 1.000 9.83847 366 GLY E O 1
ATOM 15441 N N . SER E 1 368 ? 38.88800 -55.03322 -37.85881 1.000 10.10657 367 SER E N 1
ATOM 15442 C CA . SER E 1 368 ? 37.61651 -55.51514 -38.39328 1.000 10.20657 367 SER E CA 1
ATOM 15443 C C . SER E 1 368 ? 37.69916 -56.96478 -38.85337 1.000 11.72657 367 SER E C 1
ATOM 15444 O O . SER E 1 368 ? 36.70404 -57.68652 -38.76938 1.000 10.39657 367 SER E O 1
ATOM 15447 N N . VAL E 1 369 ? 38.85487 -57.41302 -39.36375 1.000 10.44914 368 VAL E N 1
ATOM 15448 C CA . VAL E 1 369 ? 38.95244 -58.79523 -39.83756 1.000 10.16914 368 VAL E CA 1
ATOM 15449 C C . VAL E 1 369 ? 39.45092 -59.73756 -38.74744 1.000 11.28914 368 VAL E C 1
ATOM 15450 O O . VAL E 1 369 ? 39.46225 -60.96167 -38.95008 1.000 13.04914 368 VAL E O 1
ATOM 15454 N N . TYR E 1 370 ? 39.79943 -59.20195 -37.57315 1.000 12.52127 369 TYR E N 1
ATOM 15455 C CA . TYR E 1 370 ? 40.56522 -59.94250 -36.57476 1.000 12.74127 369 TYR E CA 1
ATOM 15456 C C . TYR E 1 370 ? 39.77732 -61.09205 -35.95362 1.000 14.13127 369 TYR E C 1
ATOM 15457 O O . TYR E 1 370 ? 40.38231 -62.07011 -35.49644 1.000 12.35127 369 TYR E O 1
ATOM 15466 N N . MET E 1 371 ? 38.44656 -60.99306 -35.90123 1.000 11.15287 370 MET E N 1
ATOM 15467 C CA . MET E 1 371 ? 37.63006 -62.01352 -35.25885 1.000 11.22287 370 MET E CA 1
ATOM 15468 C C . MET E 1 371 ? 36.96225 -62.94318 -36.26633 1.000 13.57287 370 MET E C 1
ATOM 15469 O O . MET E 1 371 ? 36.10860 -63.74585 -35.88115 1.000 11.98287 370 MET E O 1
ATOM 15474 N N . GLY E 1 372 ? 37.32023 -62.84190 -37.54526 1.000 10.72610 371 GLY E N 1
ATOM 15475 C CA . GLY E 1 372 ? 36.75140 -63.70496 -38.55857 1.000 11.29610 371 GLY E CA 1
ATOM 15476 C C . GLY E 1 372 ? 35.36071 -63.32219 -39.01254 1.000 12.06610 371 GLY E C 1
ATOM 15477 O O . GLY E 1 372 ? 34.68712 -64.13980 -39.65207 1.000 14.13610 371 GLY E O 1
ATOM 15478 N N . GLY E 1 373 ? 34.91832 -62.09488 -38.73121 1.000 12.73398 372 GLY E N 1
ATOM 15479 C CA . GLY E 1 373 ? 33.54450 -61.69626 -39.01308 1.000 11.47398 372 GLY E CA 1
ATOM 15480 C C . GLY E 1 373 ? 33.38507 -60.76614 -40.19946 1.000 16.11398 372 GLY E C 1
ATOM 15481 O O . GLY E 1 373 ? 32.26103 -60.48632 -40.63422 1.000 11.92398 372 GLY E O 1
ATOM 15482 N N . VAL E 1 374 ? 34.50857 -60.25498 -40.70781 1.000 12.18985 373 VAL E N 1
ATOM 15483 C CA . VAL E 1 374 ? 34.56204 -59.36523 -41.86341 1.000 11.95985 373 VAL E CA 1
ATOM 15484 C C . VAL E 1 374 ? 35.65424 -59.89925 -42.77818 1.000 13.48985 373 VAL E C 1
ATOM 15485 O O . VAL E 1 374 ? 36.74719 -60.22086 -42.30512 1.000 11.08985 373 VAL E O 1
ATOM 15489 N N . SER E 1 375 ? 35.37247 -59.99234 -44.07602 1.000 11.33506 374 SER E N 1
ATOM 15490 C CA . SER E 1 375 ? 36.33291 -60.59357 -44.99840 1.000 13.19506 374 SER E CA 1
ATOM 15491 C C . SER E 1 375 ? 37.37303 -59.57718 -45.45097 1.000 13.38506 374 SER E C 1
ATOM 15492 O O . SER E 1 375 ? 37.02531 -58.52650 -45.99102 1.000 12.67506 374 SER E O 1
ATOM 15495 N N . LEU E 1 376 ? 38.65851 -59.92297 -45.30017 1.000 10.44818 375 LEU E N 1
ATOM 15496 C CA . LEU E 1 376 ? 39.70550 -59.04123 -45.81584 1.000 10.01818 375 LEU E CA 1
ATOM 15497 C C . LEU E 1 376 ? 39.61064 -58.88990 -47.33216 1.000 11.48818 375 LEU E C 1
ATOM 15498 O O . LEU E 1 376 ? 39.98919 -57.84703 -47.88236 1.000 11.79818 375 LEU E O 1
ATOM 15503 N N . GLN E 1 377 ? 39.14080 -59.92974 -48.02965 1.000 10.21909 376 GLN E N 1
ATOM 15504 C CA . GLN E 1 377 ? 39.03929 -59.85962 -49.48651 1.000 13.28909 376 GLN E CA 1
ATOM 15505 C C . GLN E 1 377 ? 37.93967 -58.89254 -49.92053 1.000 14.04909 376 GLN E C 1
ATOM 15506 O O . GLN E 1 377 ? 38.09905 -58.16297 -50.90652 1.000 13.99909 376 GLN E O 1
ATOM 15512 N N . VAL E 1 378 ? 36.80994 -58.88389 -49.20762 1.000 11.89193 377 VAL E N 1
ATOM 15513 C CA . VAL E 1 378 ? 35.76337 -57.91294 -49.51483 1.000 8.65193 377 VAL E CA 1
ATOM 15514 C C . VAL E 1 378 ? 36.26717 -56.49908 -49.25057 1.000 10.67193 377 VAL E C 1
ATOM 15515 O O . VAL E 1 378 ? 36.01129 -55.58046 -50.03801 1.000 12.62193 377 VAL E O 1
ATOM 15519 N N . LEU E 1 379 ? 37.01022 -56.30120 -48.15431 1.000 8.35277 378 LEU E N 1
ATOM 15520 C CA . LEU E 1 379 ? 37.55041 -54.96845 -47.88501 1.000 11.69277 378 LEU E CA 1
ATOM 15521 C C . LEU E 1 379 ? 38.51898 -54.53607 -48.97329 1.000 12.37277 378 LEU E C 1
ATOM 15522 O O . LEU E 1 379 ? 38.57591 -53.34618 -49.31786 1.000 12.83277 378 LEU E O 1
ATOM 15527 N N . ALA E 1 380 ? 39.28113 -55.48397 -49.53424 1.000 11.57424 379 ALA E N 1
ATOM 15528 C CA . ALA E 1 380 ? 40.14736 -55.15286 -50.66394 1.000 13.76424 379 ALA E CA 1
ATOM 15529 C C . ALA E 1 380 ? 39.32296 -54.79502 -51.89086 1.000 15.49424 379 ALA E C 1
ATOM 15530 O O . ALA E 1 380 ? 39.61879 -53.81294 -52.58591 1.000 12.29424 379 ALA E O 1
ATOM 15532 N N . SER E 1 381 ? 38.28242 -55.58381 -52.17056 1.000 11.72972 380 SER E N 1
ATOM 15533 C CA . SER E 1 381 ? 37.39129 -55.27289 -53.28017 1.000 15.04972 380 SER E CA 1
ATOM 15534 C C . SER E 1 381 ? 36.74722 -53.90102 -53.10756 1.000 15.06972 380 SER E C 1
ATOM 15535 O O . SER E 1 381 ? 36.51328 -53.19378 -54.09578 1.000 15.03972 380 SER E O 1
ATOM 15538 N N . ALA E 1 382 ? 36.46236 -53.50715 -51.86462 1.000 11.86898 381 ALA E N 1
ATOM 15539 C CA . ALA E 1 382 ? 35.89252 -52.19622 -51.57727 1.000 12.36898 381 ALA E CA 1
ATOM 15540 C C . ALA E 1 382 ? 36.90047 -51.06494 -51.72209 1.000 14.32898 381 ALA E C 1
ATOM 15541 O O . ALA E 1 382 ? 36.48985 -49.89590 -51.72561 1.000 12.58898 381 ALA E O 1
ATOM 15543 N N . GLY E 1 383 ? 38.19035 -51.37633 -51.83145 1.000 12.23322 382 GLY E N 1
ATOM 15544 C CA . GLY E 1 383 ? 39.22752 -50.36606 -51.92204 1.000 14.78322 382 GLY E CA 1
ATOM 15545 C C . GLY E 1 383 ? 39.77027 -49.90518 -50.59097 1.000 16.88322 382 GLY E C 1
ATOM 15546 O O . GLY E 1 383 ? 40.63994 -49.01988 -50.55925 1.000 18.33322 382 GLY E O 1
ATOM 15547 N N . LEU E 1 384 ? 39.27732 -50.46657 -49.48736 1.000 12.48740 383 LEU E N 1
ATOM 15548 C CA . LEU E 1 384 ? 39.71958 -50.04016 -48.17156 1.000 13.34740 383 LEU E CA 1
ATOM 15549 C C . LEU E 1 384 ? 41.06501 -50.64437 -47.81785 1.000 14.25740 383 LEU E C 1
ATOM 15550 O O . LEU E 1 384 ? 41.80261 -50.07071 -47.00927 1.000 16.51740 383 LEU E O 1
ATOM 15555 N N . VAL E 1 385 ? 41.37466 -51.79717 -48.40599 1.000 14.19140 384 VAL E N 1
ATOM 15556 C CA . VAL E 1 385 ? 42.61621 -52.53410 -48.21181 1.000 12.97140 384 VAL E CA 1
ATOM 15557 C C . VAL E 1 385 ? 43.27547 -52.65791 -49.57600 1.000 16.32140 384 VAL E C 1
ATOM 15558 O O . VAL E 1 385 ? 42.57816 -52.80637 -50.58504 1.000 13.37140 384 VAL E O 1
ATOM 15562 N N . THR E 1 386 ? 44.60859 -52.59331 -49.62181 1.000 12.40099 385 THR E N 1
ATOM 15563 C CA . THR E 1 386 ? 45.32140 -52.62504 -50.89323 1.000 13.97099 385 THR E CA 1
ATOM 15564 C C . THR E 1 386 ? 46.17767 -53.87668 -50.99103 1.000 15.32099 385 THR E C 1
ATOM 15565 O O . THR E 1 386 ? 47.01255 -54.14175 -50.11667 1.000 13.39099 385 THR E O 1
ATOM 15569 N N . GLU E 1 387 ? 45.96771 -54.64246 -52.05361 1.000 12.58591 386 GLU E N 1
ATOM 15570 C CA . GLU E 1 387 ? 46.82441 -55.78367 -52.33218 1.000 13.53591 386 GLU E CA 1
ATOM 15571 C C . GLU E 1 387 ? 48.08320 -55.30714 -53.04536 1.000 17.23591 386 GLU E C 1
ATOM 15572 O O . GLU E 1 387 ? 48.00175 -54.64263 -54.08325 1.000 18.42591 386 GLU E O 1
ATOM 15578 N N . LEU E 1 388 ? 49.24447 -55.64427 -52.48688 1.000 16.30408 387 LEU E N 1
ATOM 15579 C CA . LEU E 1 388 ? 50.51887 -55.22413 -53.05723 1.000 18.45408 387 LEU E CA 1
ATOM 15580 C C . LEU E 1 388 ? 51.21011 -56.32428 -53.84611 1.000 19.00408 387 LEU E C 1
ATOM 15581 O O . LEU E 1 388 ? 51.95485 -56.02012 -54.78289 1.000 24.56408 387 LEU E O 1
ATOM 15586 N N . ARG E 1 389 ? 50.98474 -57.59040 -53.49778 1.000 18.99468 388 ARG E N 1
ATOM 15587 C CA . ARG E 1 389 ? 51.50896 -58.72600 -54.24660 1.000 19.74468 388 ARG E CA 1
ATOM 15588 C C . ARG E 1 389 ? 50.34462 -59.61753 -54.64240 1.000 22.82468 388 ARG E C 1
ATOM 15589 O O . ARG E 1 389 ? 49.54144 -60.00516 -53.78705 1.000 19.20468 388 ARG E O 1
ATOM 15591 N N . ALA E 1 390 ? 50.26308 -59.94419 -55.93043 1.000 26.67770 389 ALA E N 1
ATOM 15592 C CA . ALA E 1 390 ? 49.09623 -60.63927 -56.45901 1.000 24.90770 389 ALA E CA 1
ATOM 15593 C C . ALA E 1 390 ? 48.89034 -61.97175 -55.75283 1.000 27.65770 389 ALA E C 1
ATOM 15594 O O . ALA E 1 390 ? 49.84142 -62.71547 -55.50371 1.000 27.53770 389 ALA E O 1
ATOM 15596 N N . GLY E 1 391 ? 47.63160 -62.25491 -55.40123 1.000 24.39255 390 GLY E N 1
ATOM 15597 C CA . GLY E 1 391 ? 47.26265 -63.47198 -54.71496 1.000 23.48255 390 GLY E CA 1
ATOM 15598 C C . GLY E 1 391 ? 47.39073 -63.43189 -53.20872 1.000 22.28255 390 GLY E C 1
ATOM 15599 O O . GLY E 1 391 ? 46.95181 -64.37540 -52.54133 1.000 24.12255 390 GLY E O 1
ATOM 15600 N N . ALA E 1 392 ? 47.97529 -62.37308 -52.64531 1.000 19.14288 391 ALA E N 1
ATOM 15601 C CA . ALA E 1 392 ? 48.25951 -62.37381 -51.21355 1.000 16.68288 391 ALA E CA 1
ATOM 15602 C C . ALA E 1 392 ? 46.98806 -62.25067 -50.38177 1.000 17.70288 391 ALA E C 1
ATOM 15603 O O . ALA E 1 392 ? 46.88000 -62.86025 -49.31155 1.000 16.14288 391 ALA E O 1
ATOM 15605 N N . VAL E 1 393 ? 46.02900 -61.44186 -50.83163 1.000 15.67025 392 VAL E N 1
ATOM 15606 C CA . VAL E 1 393 ? 44.81992 -61.24738 -50.03388 1.000 14.30025 392 VAL E CA 1
ATOM 15607 C C . VAL E 1 393 ? 44.01484 -62.54135 -49.94997 1.000 15.94025 392 VAL E C 1
ATOM 15608 O O . VAL E 1 393 ? 43.42668 -62.84328 -48.90799 1.000 16.19025 392 VAL E O 1
ATOM 15612 N N . GLN E 1 394 ? 43.97519 -63.31388 -51.03951 1.000 12.35420 393 GLN E N 1
ATOM 15613 C CA . GLN E 1 394 ? 43.18601 -64.54464 -51.08973 1.000 16.20420 393 GLN E CA 1
ATOM 15614 C C . GLN E 1 394 ? 43.45489 -65.42420 -49.87494 1.000 18.56420 393 GLN E C 1
ATOM 15615 O O . GLN E 1 394 ? 42.53981 -65.77427 -49.11657 1.000 16.57420 393 GLN E O 1
ATOM 15621 N N . ARG E 1 395 ? 44.72198 -65.78822 -49.67325 1.000 14.33486 394 ARG E N 1
ATOM 15622 C CA . ARG E 1 395 ? 45.05466 -66.71645 -48.60091 1.000 15.00486 394 ARG E CA 1
ATOM 15623 C C . ARG E 1 395 ? 44.97333 -66.04945 -47.23369 1.000 11.39486 394 ARG E C 1
ATOM 15624 O O . ARG E 1 395 ? 44.60625 -66.69763 -46.24965 1.000 13.70486 394 ARG E O 1
ATOM 15632 N N . ALA E 1 396 ? 45.34823 -64.76741 -47.13516 1.000 12.87955 395 ALA E N 1
ATOM 15633 C CA . ALA E 1 396 ? 45.24720 -64.09337 -45.84744 1.000 10.07955 395 ALA E CA 1
ATOM 15634 C C . ALA E 1 396 ? 43.79068 -63.99218 -45.40785 1.000 11.16955 395 ALA E C 1
ATOM 15635 O O . ALA E 1 396 ? 43.47453 -64.13778 -44.22050 1.000 10.89955 395 ALA E O 1
ATOM 15637 N N . ALA E 1 397 ? 42.88864 -63.74525 -46.35535 1.000 11.21238 396 ALA E N 1
ATOM 15638 C CA . ALA E 1 397 ? 41.48317 -63.58713 -46.00305 1.000 12.47238 396 ALA E CA 1
ATOM 15639 C C . ALA E 1 397 ? 40.92197 -64.88541 -45.44017 1.000 12.63238 396 ALA E C 1
ATOM 15640 O O . ALA E 1 397 ? 40.26290 -64.89601 -44.39340 1.000 13.07238 396 ALA E O 1
ATOM 15642 N N . THR E 1 398 ? 41.20319 -66.00077 -46.11025 1.000 13.19431 397 THR E N 1
ATOM 15643 C CA . THR E 1 398 ? 40.77710 -67.29150 -45.58669 1.000 14.00431 397 THR E CA 1
ATOM 15644 C C . THR E 1 398 ? 41.35876 -67.53695 -44.19775 1.000 11.35431 397 THR E C 1
ATOM 15645 O O . THR E 1 398 ? 40.64839 -67.98169 -43.29133 1.000 12.98431 397 THR E O 1
ATOM 15649 N N . ALA E 1 399 ? 42.63768 -67.20441 -43.99447 1.000 10.99562 398 ALA E N 1
ATOM 15650 C CA . ALA E 1 399 ? 43.26729 -67.45695 -42.70054 1.000 11.44562 398 ALA E CA 1
ATOM 15651 C C . ALA E 1 399 ? 42.62942 -66.63198 -41.58640 1.000 13.20562 398 ALA E C 1
ATOM 15652 O O . ALA E 1 399 ? 42.38898 -67.14442 -40.48531 1.000 11.04562 398 ALA E O 1
ATOM 15654 N N . PHE E 1 400 ? 42.38333 -65.33769 -41.83566 1.000 13.16680 399 PHE E N 1
ATOM 15655 C CA . PHE E 1 400 ? 41.75051 -64.49810 -40.82321 1.000 11.65680 399 PHE E CA 1
ATOM 15656 C C . PHE E 1 400 ? 40.28585 -64.86769 -40.60009 1.000 10.36680 399 PHE E C 1
ATOM 15657 O O . PHE E 1 400 ? 39.70975 -64.48725 -39.57106 1.000 9.35680 399 PHE E O 1
ATOM 15665 N N . GLY E 1 401 ? 39.67287 -65.57946 -41.53496 1.000 12.02881 400 GLY E N 1
ATOM 15666 C CA . GLY E 1 401 ? 38.33836 -66.10925 -41.31777 1.000 11.63881 400 GLY E CA 1
ATOM 15667 C C . GLY E 1 401 ? 38.34401 -67.23246 -40.29399 1.000 12.78881 400 GLY E C 1
ATOM 15668 O O . GLY E 1 401 ? 39.35684 -67.56760 -39.68238 1.000 12.24881 400 GLY E O 1
ATOM 15669 N N . TRP E 1 402 ? 37.17083 -67.81656 -40.10447 1.000 11.98344 401 TRP E N 1
ATOM 15670 C CA . TRP E 1 402 ? 36.98068 -68.85682 -39.10320 1.000 12.88344 401 TRP E CA 1
ATOM 15671 C C . TRP E 1 402 ? 35.65322 -69.55205 -39.38936 1.000 12.07344 401 TRP E C 1
ATOM 15672 O O . TRP E 1 402 ? 34.67838 -68.88656 -39.76108 1.000 12.57344 401 TRP E O 1
ATOM 15683 N N . PRO E 1 403 ? 35.57167 -70.88147 -39.23830 1.000 13.96311 402 PRO E N 1
ATOM 15684 C CA . PRO E 1 403 ? 34.34061 -71.59234 -39.61321 1.000 13.48311 402 PRO E CA 1
ATOM 15685 C C . PRO E 1 403 ? 33.15431 -71.32423 -38.69470 1.000 17.78311 402 PRO E C 1
ATOM 15686 O O . PRO E 1 403 ? 32.05017 -71.80267 -38.99504 1.000 15.62311 402 PRO E O 1
ATOM 15690 N N . VAL E 1 404 ? 33.34367 -70.61668 -37.58204 1.000 15.13615 403 VAL E N 1
ATOM 15691 C CA . VAL E 1 404 ? 32.25108 -70.18838 -36.71194 1.000 13.50615 403 VAL E CA 1
ATOM 15692 C C . VAL E 1 404 ? 32.32479 -68.67736 -36.60815 1.000 13.55615 403 VAL E C 1
ATOM 15693 O O . VAL E 1 404 ? 33.36455 -68.13606 -36.21041 1.000 12.90615 403 VAL E O 1
ATOM 15697 N N . ALA E 1 405 ? 31.24239 -68.00225 -36.97813 1.000 11.92268 404 ALA E N 1
ATOM 15698 C CA . ALA E 1 405 ? 31.23913 -66.54308 -36.93457 1.000 13.21268 404 ALA E CA 1
ATOM 15699 C C . ALA E 1 405 ? 31.45047 -66.06434 -35.50123 1.000 13.28268 404 ALA E C 1
ATOM 15700 O O . ALA E 1 405 ? 30.95205 -66.69076 -34.55162 1.000 13.06268 404 ALA E O 1
ATOM 15702 N N . PRO E 1 406 ? 32.16347 -64.95962 -35.29968 1.000 11.36889 405 PRO E N 1
ATOM 15703 C CA . PRO E 1 406 ? 32.21246 -64.36769 -33.96424 1.000 12.02889 405 PRO E CA 1
ATOM 15704 C C . PRO E 1 406 ? 30.83044 -63.86039 -33.58278 1.000 13.78889 405 PRO E C 1
ATOM 15705 O O . PRO E 1 406 ? 29.96437 -63.62559 -34.43351 1.000 11.76889 405 PRO E O 1
ATOM 15709 N N . SER E 1 407 ? 30.61303 -63.72898 -32.27856 1.000 13.07491 406 SER E N 1
ATOM 15710 C CA . SER E 1 407 ? 29.29901 -63.35842 -31.78009 1.000 9.62491 406 SER E CA 1
ATOM 15711 C C . SER E 1 407 ? 29.46145 -62.44180 -30.57955 1.000 15.24491 406 SER E C 1
ATOM 15712 O O . SER E 1 407 ? 30.51464 -62.40420 -29.94053 1.000 14.08491 406 SER E O 1
ATOM 15715 N N . ALA E 1 408 ? 28.39632 -61.68753 -30.29890 1.000 12.60464 407 ALA E N 1
ATOM 15716 C CA . ALA E 1 408 ? 28.43516 -60.64073 -29.28329 1.000 13.32464 407 ALA E CA 1
ATOM 15717 C C . ALA E 1 408 ? 28.44551 -61.22954 -27.87229 1.000 12.67464 407 ALA E C 1
ATOM 15718 O O . ALA E 1 408 ? 27.67649 -62.15104 -27.57258 1.000 16.56464 407 ALA E O 1
ATOM 15720 N N . PRO E 1 409 ? 29.27103 -60.69576 -26.97869 1.000 12.12971 408 PRO E N 1
ATOM 15721 C CA . PRO E 1 409 ? 29.25618 -61.11803 -25.57771 1.000 10.79971 408 PRO E CA 1
ATOM 15722 C C . PRO E 1 409 ? 28.07844 -60.46774 -24.85649 1.000 14.38971 408 PRO E C 1
ATOM 15723 O O . PRO E 1 409 ? 27.31481 -59.68503 -25.42961 1.000 12.07971 408 PRO E O 1
ATOM 15727 N N . ASP E 1 410 ? 27.94708 -60.79768 -23.57782 1.000 12.54208 409 ASP E N 1
ATOM 15728 C CA . ASP E 1 410 ? 27.00274 -60.08314 -22.73304 1.000 12.56208 409 ASP E CA 1
ATOM 15729 C C . ASP E 1 410 ? 27.34338 -58.59402 -22.71400 1.000 15.34208 409 ASP E C 1
ATOM 15730 O O . ASP E 1 410 ? 28.50365 -58.20101 -22.89504 1.000 14.34208 409 ASP E O 1
ATOM 15735 N N . ASP E 1 411 ? 26.30939 -57.76761 -22.49528 1.000 13.56799 410 ASP E N 1
ATOM 15736 C CA . ASP E 1 411 ? 26.38772 -56.31317 -22.65991 1.000 19.02799 410 ASP E CA 1
ATOM 15737 C C . ASP E 1 411 ? 27.34590 -55.66127 -21.67557 1.000 17.08799 410 ASP E C 1
ATOM 15738 O O . ASP E 1 411 ? 27.43915 -56.05154 -20.51236 1.000 19.81799 410 ASP E O 1
ATOM 15743 N N . PHE E 1 412 ? 28.00154 -54.59801 -22.13791 1.000 14.28326 411 PHE E N 1
ATOM 15744 C CA . PHE E 1 412 ? 28.77300 -53.73236 -21.25216 1.000 15.79326 411 PHE E CA 1
ATOM 15745 C C . PHE E 1 412 ? 28.97011 -52.38701 -21.93620 1.000 15.94326 411 PHE E C 1
ATOM 15746 O O . PHE E 1 412 ? 29.38728 -51.41318 -21.29455 1.000 17.32326 411 PHE E O 1
ATOM 15755 N N . GLU F 1 4 ? -40.22305 -48.91313 15.77399 1.000 38.76955 3 GLU F N 1
ATOM 15756 C CA . GLU F 1 4 ? -39.09103 -49.15140 14.88471 1.000 39.06955 3 GLU F CA 1
ATOM 15757 C C . GLU F 1 4 ? -38.69271 -50.63456 14.86458 1.000 41.57955 3 GLU F C 1
ATOM 15758 O O . GLU F 1 4 ? -38.06104 -51.09932 13.91201 1.000 40.30955 3 GLU F O 1
ATOM 15761 N N . LEU F 1 5 ? -39.06548 -51.37242 15.91179 1.000 36.75959 4 LEU F N 1
ATOM 15762 C CA . LEU F 1 5 ? -38.76117 -52.79290 16.01849 1.000 31.78959 4 LEU F CA 1
ATOM 15763 C C . LEU F 1 5 ? -39.93671 -53.63044 15.53189 1.000 31.00959 4 LEU F C 1
ATOM 15764 O O . LEU F 1 5 ? -41.09303 -53.33734 15.84463 1.000 26.59959 4 LEU F O 1
ATOM 15769 N N . THR F 1 6 ? -39.63089 -54.68394 14.77812 1.000 25.52931 5 THR F N 1
ATOM 15770 C CA . THR F 1 6 ? -40.63043 -55.61716 14.27464 1.000 20.91931 5 THR F CA 1
ATOM 15771 C C . THR F 1 6 ? -40.31496 -57.01434 14.78675 1.000 20.10931 5 THR F C 1
ATOM 15772 O O . THR F 1 6 ? -39.17809 -57.47760 14.66219 1.000 22.34931 5 THR F O 1
ATOM 15776 N N . LEU F 1 7 ? -41.31553 -57.67941 15.35790 1.000 20.17410 6 LEU F N 1
ATOM 15777 C CA . LEU F 1 7 ? -41.19894 -59.08211 15.73788 1.000 18.89410 6 LEU F CA 1
ATOM 15778 C C . LEU F 1 7 ? -41.64687 -59.93061 14.55863 1.000 20.90410 6 LEU F C 1
ATOM 15779 O O . LEU F 1 7 ? -42.78568 -59.80103 14.10054 1.000 22.52410 6 LEU F O 1
ATOM 15784 N N . ARG F 1 8 ? -40.75763 -60.78341 14.05326 1.000 17.92911 7 ARG F N 1
ATOM 15785 C CA . ARG F 1 8 ? -41.10124 -61.59425 12.89152 1.000 21.90911 7 ARG F CA 1
ATOM 15786 C C . ARG F 1 8 ? -40.24353 -62.85348 12.87776 1.000 18.88911 7 ARG F C 1
ATOM 15787 O O . ARG F 1 8 ? -39.28933 -62.98773 13.64795 1.000 16.68911 7 ARG F O 1
ATOM 15795 N N . THR F 1 9 ? -40.60616 -63.77850 11.99150 1.000 18.73706 8 THR F N 1
ATOM 15796 C CA . THR F 1 9 ? -39.82161 -64.98196 11.76701 1.000 17.97706 8 THR F CA 1
ATOM 15797 C C . THR F 1 9 ? -38.82731 -64.76498 10.63215 1.000 21.46706 8 THR F C 1
ATOM 15798 O O . THR F 1 9 ? -38.87577 -63.77138 9.90664 1.000 19.23706 8 THR F O 1
ATOM 15802 N N . ILE F 1 10 ? -37.91125 -65.72369 10.48724 1.000 18.16570 9 ILE F N 1
ATOM 15803 C CA . ILE F 1 10 ? -36.94133 -65.68683 9.39899 1.000 18.76570 9 ILE F CA 1
ATOM 15804 C C . ILE F 1 10 ? -37.66156 -65.90776 8.07578 1.000 23.45570 9 ILE F C 1
ATOM 15805 O O . ILE F 1 10 ? -38.47509 -66.83371 7.94110 1.000 20.94570 9 ILE F O 1
ATOM 15810 N N . ALA F 1 11 ? -37.33898 -65.07868 7.08067 1.000 22.12883 10 ALA F N 1
ATOM 15811 C CA . ALA F 1 11 ? -38.07647 -65.05229 5.82098 1.000 24.13883 10 ALA F CA 1
ATOM 15812 C C . ALA F 1 11 ? -37.46412 -65.93211 4.73589 1.000 25.24883 10 ALA F C 1
ATOM 15813 O O . ALA F 1 11 ? -38.20458 -66.56194 3.97244 1.000 26.01883 10 ALA F O 1
ATOM 15815 N N . ASP F 1 12 ? -36.13740 -65.98470 4.63514 1.000 24.95519 11 ASP F N 1
ATOM 15816 C CA . ASP F 1 12 ? -35.47047 -66.71718 3.56012 1.000 25.70519 11 ASP F CA 1
ATOM 15817 C C . ASP F 1 12 ? -34.05535 -67.06765 4.01050 1.000 25.94519 11 ASP F C 1
ATOM 15818 O O . ASP F 1 12 ? -33.68993 -66.86374 5.17189 1.000 21.39519 11 ASP F O 1
ATOM 15823 N N . GLU F 1 13 ? -33.23848 -67.55990 3.07003 1.000 22.99488 12 GLU F N 1
ATOM 15824 C CA . GLU F 1 13 ? -31.92677 -68.09699 3.43256 1.000 24.48488 12 GLU F CA 1
ATOM 15825 C C . GLU F 1 13 ? -30.93289 -66.99711 3.78624 1.000 24.71488 12 GLU F C 1
ATOM 15826 O O . GLU F 1 13 ? -30.12521 -67.16681 4.70757 1.000 24.90488 12 GLU F O 1
ATOM 15832 N N . ASP F 1 14 ? -30.95283 -65.87429 3.05629 1.000 22.47078 13 ASP F N 1
ATOM 15833 C CA . ASP F 1 14 ? -30.08910 -64.75059 3.41443 1.000 23.68078 13 ASP F CA 1
ATOM 15834 C C . ASP F 1 14 ? -30.45568 -64.19990 4.78665 1.000 24.64078 13 ASP F C 1
ATOM 15835 O O . ASP F 1 14 ? -29.57687 -63.86129 5.58982 1.000 21.26078 13 ASP F O 1
ATOM 15840 N N . ASP F 1 15 ? -31.75752 -64.08929 5.05421 1.000 20.02442 14 ASP F N 1
ATOM 15841 C CA . ASP F 1 15 ? -32.25694 -63.65191 6.35032 1.000 21.20442 14 ASP F CA 1
ATOM 15842 C C . ASP F 1 15 ? -31.84723 -64.61709 7.46379 1.000 20.78442 14 ASP F C 1
ATOM 15843 O O . ASP F 1 15 ? -31.57601 -64.18781 8.59098 1.000 20.78442 14 ASP F O 1
ATOM 15848 N N . TYR F 1 16 ? -31.78446 -65.91529 7.16008 1.000 18.43967 15 TYR F N 1
ATOM 15849 C CA . TYR F 1 16 ? -31.28499 -66.89979 8.11822 1.000 18.68967 15 TYR F CA 1
ATOM 15850 C C . TYR F 1 16 ? -29.82613 -66.63533 8.46618 1.000 20.43967 15 TYR F C 1
ATOM 15851 O O . TYR F 1 16 ? -29.43923 -66.67370 9.64060 1.000 20.72967 15 TYR F O 1
ATOM 15860 N N . GLU F 1 17 ? -28.99628 -66.37764 7.45040 1.000 20.62650 16 GLU F N 1
ATOM 15861 C CA . GLU F 1 17 ? -27.58426 -66.08655 7.68955 1.000 20.69650 16 GLU F CA 1
ATOM 15862 C C . GLU F 1 17 ? -27.42486 -64.86583 8.57963 1.000 19.57650 16 GLU F C 1
ATOM 15863 O O . GLU F 1 17 ? -26.62604 -64.86553 9.52038 1.000 21.92650 16 GLU F O 1
ATOM 15869 N N . SER F 1 18 ? -28.17999 -63.80861 8.28742 1.000 17.18786 17 SER F N 1
ATOM 15870 C CA . SER F 1 18 ? -28.09531 -62.59056 9.08003 1.000 18.74786 17 SER F CA 1
ATOM 15871 C C . SER F 1 18 ? -28.56254 -62.82407 10.51062 1.000 18.73786 17 SER F C 1
ATOM 15872 O O . SER F 1 18 ? -27.99402 -62.27112 11.45879 1.000 16.77786 17 SER F O 1
ATOM 15875 N N . TYR F 1 19 ? -29.62281 -63.61480 10.67584 1.000 15.30984 18 TYR F N 1
ATOM 15876 C CA . TYR F 1 19 ? -30.14893 -63.93408 12.00068 1.000 16.60984 18 TYR F CA 1
ATOM 15877 C C . TYR F 1 19 ? -29.11476 -64.67683 12.83838 1.000 15.92984 18 TYR F C 1
ATOM 15878 O O . TYR F 1 19 ? -28.83313 -64.29606 13.98108 1.000 16.55984 18 TYR F O 1
ATOM 15887 N N . MET F 1 20 ? -28.52511 -65.73793 12.28144 1.000 17.02722 19 MET F N 1
ATOM 15888 C CA . MET F 1 20 ? -27.51116 -66.47489 13.02749 1.000 15.74722 19 MET F CA 1
ATOM 15889 C C . MET F 1 20 ? -26.26246 -65.63539 13.25968 1.000 18.49722 19 MET F C 1
ATOM 15890 O O . MET F 1 20 ? -25.62923 -65.75480 14.31263 1.000 18.66722 19 MET F O 1
ATOM 15895 N N . ALA F 1 21 ? -25.90823 -64.75927 12.31728 1.000 17.49811 20 ALA F N 1
ATOM 15896 C CA . ALA F 1 21 ? -24.75445 -63.89761 12.53490 1.000 17.33811 20 ALA F CA 1
ATOM 15897 C C . ALA F 1 21 ? -24.97283 -62.97663 13.72781 1.000 18.56811 20 ALA F C 1
ATOM 15898 O O . ALA F 1 21 ? -24.05802 -62.77657 14.53454 1.000 18.50811 20 ALA F O 1
ATOM 15900 N N . SER F 1 22 ? -26.17730 -62.40760 13.86994 1.000 17.21452 21 SER F N 1
ATOM 15901 C CA . SER F 1 22 ? -26.41122 -61.55810 15.03555 1.000 12.51452 21 SER F CA 1
ATOM 15902 C C . SER F 1 22 ? -26.34139 -62.37108 16.32094 1.000 12.41452 21 SER F C 1
ATOM 15903 O O . SER F 1 22 ? -25.74985 -61.92486 17.30882 1.000 13.75452 21 SER F O 1
ATOM 15906 N N . ALA F 1 23 ? -26.90959 -63.58198 16.32054 1.000 11.71811 22 ALA F N 1
ATOM 15907 C CA . ALA F 1 23 ? -26.84892 -64.42735 17.51064 1.000 14.34811 22 ALA F CA 1
ATOM 15908 C C . ALA F 1 23 ? -25.40818 -64.73961 17.90158 1.000 14.24811 22 ALA F C 1
ATOM 15909 O O . ALA F 1 23 ? -25.03679 -64.63213 19.07642 1.000 13.43811 22 ALA F O 1
ATOM 15911 N N . TYR F 1 24 ? -24.57294 -65.12424 16.93074 1.000 15.63157 23 TYR F N 1
ATOM 15912 C CA . TYR F 1 24 ? -23.17244 -65.38220 17.25850 1.000 16.01157 23 TYR F CA 1
ATOM 15913 C C . TYR F 1 24 ? -22.50652 -64.13153 17.81289 1.000 16.14157 23 TYR F C 1
ATOM 15914 O O . TYR F 1 24 ? -21.72342 -64.21246 18.76750 1.000 16.13157 23 TYR F O 1
ATOM 15923 N N . SER F 1 25 ? -22.82414 -62.96171 17.24318 1.000 15.48547 24 SER F N 1
ATOM 15924 C CA . SER F 1 25 ? -22.21567 -61.72111 17.71780 1.000 16.01547 24 SER F CA 1
ATOM 15925 C C . SER F 1 25 ? -22.54719 -61.46662 19.18208 1.000 17.71547 24 SER F C 1
ATOM 15926 O O . SER F 1 25 ? -21.68055 -61.04404 19.95878 1.000 15.39547 24 SER F O 1
ATOM 15929 N N . VAL F 1 26 ? -23.79233 -61.73241 19.58689 1.000 14.84599 25 VAL F N 1
ATOM 15930 C CA . VAL F 1 26 ? -24.15852 -61.52461 20.98664 1.000 13.17599 25 VAL F CA 1
ATOM 15931 C C . VAL F 1 26 ? -23.37445 -62.46948 21.88103 1.000 17.14599 25 VAL F C 1
ATOM 15932 O O . VAL F 1 26 ? -23.00461 -62.11929 23.00570 1.000 14.54599 25 VAL F O 1
ATOM 15936 N N . PHE F 1 27 ? -23.11673 -63.68428 21.40149 1.000 14.97516 26 PHE F N 1
ATOM 15937 C CA . PHE F 1 27 ? -22.27005 -64.62083 22.12004 1.000 13.68516 26 PHE F CA 1
ATOM 15938 C C . PHE F 1 27 ? -20.78282 -64.31161 21.96851 1.000 16.99516 26 PHE F C 1
ATOM 15939 O O . PHE F 1 27 ? -19.95937 -65.11443 22.42262 1.000 19.44516 26 PHE F O 1
ATOM 15947 N N . LEU F 1 28 ? -20.43030 -63.17325 21.35666 1.000 16.46836 27 LEU F N 1
ATOM 15948 C CA . LEU F 1 28 ? -19.03759 -62.70934 21.25682 1.000 16.01836 27 LEU F CA 1
ATOM 15949 C C . LEU F 1 28 ? -18.17834 -63.66338 20.43604 1.000 20.16836 27 LEU F C 1
ATOM 15950 O O . LEU F 1 28 ? -16.97841 -63.81190 20.69404 1.000 18.13836 27 LEU F O 1
ATOM 15955 N N . ARG F 1 29 ? -18.78321 -64.30543 19.43898 1.000 16.98349 28 ARG F N 1
ATOM 15956 C CA . ARG F 1 29 ? -18.11122 -65.28025 18.59298 1.000 22.73349 28 ARG F CA 1
ATOM 15957 C C . ARG F 1 29 ? -18.28017 -64.91087 17.12718 1.000 21.56349 28 ARG F C 1
ATOM 15958 O O . ARG F 1 29 ? -19.29262 -64.33097 16.73567 1.000 20.73349 28 ARG F O 1
ATOM 15966 N N . ASP F 1 30 ? -17.28294 -65.25932 16.31480 1.000 22.98806 29 ASP F N 1
ATOM 15967 C CA . ASP F 1 30 ? -17.46898 -65.19780 14.87142 1.000 22.31806 29 ASP F CA 1
ATOM 15968 C C . ASP F 1 30 ? -18.46948 -66.27156 14.44707 1.000 24.08806 29 ASP F C 1
ATOM 15969 O O . ASP F 1 30 ? -18.49328 -67.35831 15.03378 1.000 25.51806 29 ASP F O 1
ATOM 15974 N N . PRO F 1 31 ? -19.31699 -65.99633 13.45732 1.000 23.96732 30 PRO F N 1
ATOM 15975 C CA . PRO F 1 31 ? -20.22939 -67.03913 12.96667 1.000 23.57732 30 PRO F CA 1
ATOM 15976 C C . PRO F 1 31 ? -19.44677 -68.25958 12.50692 1.000 24.56732 30 PRO F C 1
ATOM 15977 O O . PRO F 1 31 ? -18.43298 -68.14105 11.81950 1.000 23.51732 30 PRO F O 1
ATOM 15981 N N . GLN F 1 32 ? -19.90130 -69.44086 12.92030 1.000 27.45952 31 GLN F N 1
ATOM 15982 C CA . GLN F 1 32 ? -19.25119 -70.68788 12.51855 1.000 26.85952 31 GLN F CA 1
ATOM 15983 C C . GLN F 1 32 ? -19.99268 -71.21681 11.30071 1.000 26.26952 31 GLN F C 1
ATOM 15984 O O . GLN F 1 32 ? -21.09883 -71.75161 11.41906 1.000 21.71952 31 GLN F O 1
ATOM 15990 N N . LYS F 1 33 ? -19.37592 -71.07359 10.12450 1.000 24.51421 32 LYS F N 1
ATOM 15991 C CA . LYS F 1 33 ? -20.05697 -71.42868 8.88346 1.000 26.87421 32 LYS F CA 1
ATOM 15992 C C . LYS F 1 33 ? -20.49864 -72.88750 8.88875 1.000 25.11421 32 LYS F C 1
ATOM 15993 O O . LYS F 1 33 ? -21.62974 -73.19863 8.49589 1.000 24.45421 32 LYS F O 1
ATOM 15995 N N . ASP F 1 34 ? -19.63622 -73.79184 9.36312 1.000 24.88565 33 ASP F N 1
ATOM 15996 C CA . ASP F 1 34 ? -19.95042 -75.21621 9.28727 1.000 25.35565 33 ASP F CA 1
ATOM 15997 C C . ASP F 1 34 ? -21.16204 -75.56673 10.15070 1.000 24.61565 33 ASP F C 1
ATOM 15998 O O . ASP F 1 34 ? -22.07858 -76.25727 9.68999 1.000 22.12565 33 ASP F O 1
ATOM 16003 N N . GLU F 1 35 ? -21.20280 -75.07069 11.39336 1.000 26.58910 34 GLU F N 1
ATOM 16004 C CA . GLU F 1 35 ? -22.34777 -75.33422 12.26681 1.000 24.93910 34 GLU F CA 1
ATOM 16005 C C . GLU F 1 35 ? -23.62842 -74.71323 11.71742 1.000 22.25910 34 GLU F C 1
ATOM 16006 O O . GLU F 1 35 ? -24.69393 -75.34013 11.74063 1.000 23.05910 34 GLU F O 1
ATOM 16012 N N . ILE F 1 36 ? -23.54620 -73.47523 11.22987 1.000 18.54839 35 ILE F N 1
ATOM 16013 C CA . ILE F 1 36 ? -24.73434 -72.78257 10.73920 1.000 20.09839 35 ILE F CA 1
ATOM 16014 C C . ILE F 1 36 ? -25.34337 -73.52766 9.55802 1.000 23.40839 35 ILE F C 1
ATOM 16015 O O . ILE F 1 36 ? -26.56955 -73.58534 9.40568 1.000 23.83839 35 ILE F O 1
ATOM 16020 N N . GLU F 1 37 ? -24.49999 -74.12876 8.71860 1.000 22.88302 36 GLU F N 1
ATOM 16021 C CA . GLU F 1 37 ? -24.99933 -74.85180 7.55282 1.000 22.19302 36 GLU F CA 1
ATOM 16022 C C . GLU F 1 37 ? -25.62527 -76.18755 7.94295 1.000 21.69302 36 GLU F C 1
ATOM 16023 O O . GLU F 1 37 ? -26.69305 -76.54882 7.43343 1.000 21.10302 36 GLU F O 1
ATOM 16029 N N . VAL F 1 38 ? -24.97054 -76.95219 8.82127 1.000 21.60969 37 VAL F N 1
ATOM 16030 C CA . VAL F 1 38 ? -25.52632 -78.25486 9.17571 1.000 18.60969 37 VAL F CA 1
ATOM 16031 C C . VAL F 1 38 ? -26.80620 -78.08132 9.99275 1.000 21.84969 37 VAL F C 1
ATOM 16032 O O . VAL F 1 38 ? -27.78492 -78.81176 9.79625 1.000 19.45969 37 VAL F O 1
ATOM 16036 N N . ASN F 1 39 ? -26.84609 -77.07813 10.87737 1.000 16.38746 38 ASN F N 1
ATOM 16037 C CA . ASN F 1 39 ? -28.02597 -76.89874 11.71833 1.000 18.05746 38 ASN F CA 1
ATOM 16038 C C . ASN F 1 39 ? -29.23129 -76.40485 10.92464 1.000 19.22746 38 ASN F C 1
ATOM 16039 O O . ASN F 1 39 ? -30.37413 -76.63818 11.33357 1.000 18.09746 38 ASN F O 1
ATOM 16044 N N . ARG F 1 40 ? -29.00406 -75.72406 9.80008 1.000 17.09942 39 ARG F N 1
ATOM 16045 C CA . ARG F 1 40 ? -30.12166 -75.28459 8.97139 1.000 19.94942 39 ARG F CA 1
ATOM 16046 C C . ARG F 1 40 ? -31.03056 -76.44788 8.58840 1.000 18.25942 39 ARG F C 1
ATOM 16047 O O . ARG F 1 40 ? -32.24545 -76.26725 8.44675 1.000 17.40942 39 ARG F O 1
ATOM 16055 N N . LYS F 1 41 ? -30.47119 -77.66111 8.46406 1.000 17.20825 40 LYS F N 1
ATOM 16056 C CA . LYS F 1 41 ? -31.23207 -78.77849 7.92093 1.000 19.12825 40 LYS F CA 1
ATOM 16057 C C . LYS F 1 41 ? -32.30836 -79.29719 8.87175 1.000 18.79825 40 LYS F C 1
ATOM 16058 O O . LYS F 1 41 ? -33.18162 -80.05126 8.43540 1.000 20.41825 40 LYS F O 1
ATOM 16062 N N . PHE F 1 42 ? -32.26777 -78.94420 10.15664 1.000 16.73519 41 PHE F N 1
ATOM 16063 C CA . PHE F 1 42 ? -33.37680 -79.25794 11.05365 1.000 16.51519 41 PHE F CA 1
ATOM 16064 C C . PHE F 1 42 ? -33.99783 -77.99557 11.64078 1.000 18.13519 41 PHE F C 1
ATOM 16065 O O . PHE F 1 42 ? -34.77653 -78.07855 12.59936 1.000 18.74519 41 PHE F O 1
ATOM 16073 N N . THR F 1 43 ? -33.66372 -76.83243 11.09540 1.000 18.30496 42 THR F N 1
ATOM 16074 C CA . THR F 1 43 ? -34.28499 -75.58038 11.49240 1.000 17.86496 42 THR F CA 1
ATOM 16075 C C . THR F 1 43 ? -35.57132 -75.37681 10.70082 1.000 19.50496 42 THR F C 1
ATOM 16076 O O . THR F 1 43 ? -35.61290 -75.61219 9.49227 1.000 19.26496 42 THR F O 1
ATOM 16080 N N . GLU F 1 44 ? -36.62303 -74.95464 11.38951 1.000 15.90108 43 GLU F N 1
ATOM 16081 C CA . GLU F 1 44 ? -37.85674 -74.51944 10.74839 1.000 18.04108 43 GLU F CA 1
ATOM 16082 C C . GLU F 1 44 ? -37.92412 -73.00735 10.87418 1.000 17.28108 43 GLU F C 1
ATOM 16083 O O . GLU F 1 44 ? -37.99276 -72.48185 11.99172 1.000 15.70108 43 GLU F O 1
ATOM 16089 N N . LEU F 1 45 ? -37.89570 -72.30757 9.73588 1.000 16.73188 44 LEU F N 1
ATOM 16090 C CA . LEU F 1 45 ? -37.78801 -70.84958 9.79145 1.000 18.38188 44 LEU F CA 1
ATOM 16091 C C . LEU F 1 45 ? -38.94939 -70.21626 10.54753 1.000 17.88188 44 LEU F C 1
ATOM 16092 O O . LEU F 1 45 ? -38.76740 -69.17983 11.19760 1.000 17.19188 44 LEU F O 1
ATOM 16097 N N . ASP F 1 46 ? -40.13811 -70.82538 10.50243 1.000 15.76804 45 ASP F N 1
ATOM 16098 C CA . ASP F 1 46 ? -41.29368 -70.24271 11.18210 1.000 18.81804 45 ASP F CA 1
ATOM 16099 C C . ASP F 1 46 ? -41.25097 -70.41280 12.69657 1.000 17.65804 45 ASP F C 1
ATOM 16100 O O . ASP F 1 46 ? -42.09069 -69.82422 13.38973 1.000 15.66804 45 ASP F O 1
ATOM 16105 N N . ARG F 1 47 ? -40.31553 -71.20666 13.22505 1.000 13.30955 46 ARG F N 1
ATOM 16106 C CA . ARG F 1 47 ? -40.11153 -71.31429 14.66418 1.000 13.72955 46 ARG F CA 1
ATOM 16107 C C . ARG F 1 47 ? -39.01723 -70.38536 15.16368 1.000 13.32955 46 ARG F C 1
ATOM 16108 O O . ARG F 1 47 ? -38.77133 -70.33101 16.37217 1.000 12.01955 46 ARG F O 1
ATOM 16116 N N . MET F 1 48 ? -38.36637 -69.65323 14.26970 1.000 13.54806 47 MET F N 1
ATOM 16117 C CA . MET F 1 48 ? -37.24817 -68.77624 14.61411 1.000 13.88806 47 MET F CA 1
ATOM 16118 C C . MET F 1 48 ? -37.75332 -67.33813 14.55392 1.000 14.95806 47 MET F C 1
ATOM 16119 O O . MET F 1 48 ? -37.90336 -66.77220 13.46706 1.000 15.46806 47 MET F O 1
ATOM 16124 N N . ILE F 1 49 ? -38.01324 -66.74661 15.71566 1.000 12.70822 48 ILE F N 1
ATOM 16125 C CA . ILE F 1 49 ? -38.53777 -65.39239 15.79638 1.000 11.83822 48 ILE F CA 1
ATOM 16126 C C . ILE F 1 49 ? -37.42503 -64.45864 16.26095 1.000 14.24822 48 ILE F C 1
ATOM 16127 O O . ILE F 1 49 ? -36.36613 -64.88983 16.71281 1.000 13.20822 48 ILE F O 1
ATOM 16132 N N . GLY F 1 50 ? -37.68771 -63.16207 16.17077 1.000 13.09473 49 GLY F N 1
ATOM 16133 C CA . GLY F 1 50 ? -36.76101 -62.19335 16.71615 1.000 12.28473 49 GLY F CA 1
ATOM 16134 C C . GLY F 1 50 ? -37.24147 -60.79453 16.40388 1.000 14.53473 49 GLY F C 1
ATOM 16135 O O . GLY F 1 50 ? -38.29864 -60.59347 15.80256 1.000 13.62473 49 GLY F O 1
ATOM 16136 N N . PHE F 1 51 ? -36.44066 -59.82521 16.81749 1.000 11.86411 50 PHE F N 1
ATOM 16137 C CA . PHE F 1 51 ? -36.71999 -58.42556 16.53720 1.000 14.28411 50 PHE F CA 1
ATOM 16138 C C . PHE F 1 51 ? -35.72963 -57.90934 15.50722 1.000 16.61411 50 PHE F C 1
ATOM 16139 O O . PHE F 1 51 ? -34.52532 -58.17062 15.60621 1.000 15.24411 50 PHE F O 1
ATOM 16147 N N . HIS F 1 52 ? -36.24868 -57.16628 14.52974 1.000 18.98056 51 HIS F N 1
ATOM 16148 C CA . HIS F 1 52 ? -35.46222 -56.58537 13.45316 1.000 18.82056 51 HIS F CA 1
ATOM 16149 C C . HIS F 1 52 ? -35.74838 -55.08864 13.40982 1.000 24.02056 51 HIS F C 1
ATOM 16150 O O . HIS F 1 52 ? -36.91227 -54.69037 13.43886 1.000 21.46056 51 HIS F O 1
ATOM 16157 N N . ASP F 1 53 ? -34.69943 -54.26428 13.35292 1.000 24.84730 52 ASP F N 1
ATOM 16158 C CA . ASP F 1 53 ? -34.85890 -52.81260 13.40327 1.000 29.20730 52 ASP F CA 1
ATOM 16159 C C . ASP F 1 53 ? -34.84770 -52.15716 12.02421 1.000 30.68730 52 ASP F C 1
ATOM 16160 O O . ASP F 1 53 ? -34.70991 -50.93307 11.93572 1.000 37.97730 52 ASP F O 1
ATOM 16165 N N . GLY F 1 54 ? -34.99066 -52.93589 10.95524 1.000 31.10847 53 GLY F N 1
ATOM 16166 C CA . GLY F 1 54 ? -34.88503 -52.41069 9.60801 1.000 35.81847 53 GLY F CA 1
ATOM 16167 C C . GLY F 1 54 ? -33.51166 -52.62352 8.99949 1.000 34.99847 53 GLY F C 1
ATOM 16168 O O . GLY F 1 54 ? -33.39538 -52.92886 7.80966 1.000 40.86847 53 GLY F O 1
ATOM 16169 N N . LYS F 1 55 ? -32.46200 -52.46829 9.80824 1.000 33.37824 54 LYS F N 1
ATOM 16170 C CA . LYS F 1 55 ? -31.09369 -52.69980 9.35965 1.000 34.56824 54 LYS F CA 1
ATOM 16171 C C . LYS F 1 55 ? -30.60441 -54.11828 9.65521 1.000 38.35824 54 LYS F C 1
ATOM 16172 O O . LYS F 1 55 ? -29.90236 -54.71411 8.83098 1.000 37.67824 54 LYS F O 1
ATOM 16174 N N . LYS F 1 56 ? -30.96018 -54.67766 10.80941 1.000 32.96982 55 LYS F N 1
ATOM 16175 C CA . LYS F 1 56 ? -30.36837 -55.92998 11.26242 1.000 28.62982 55 LYS F CA 1
ATOM 16176 C C . LYS F 1 56 ? -31.26990 -56.55449 12.31922 1.000 23.07982 55 LYS F C 1
ATOM 16177 O O . LYS F 1 56 ? -32.19255 -55.91921 12.83629 1.000 24.50982 55 LYS F O 1
ATOM 16183 N N . TRP F 1 57 ? -30.98243 -57.81123 12.64403 1.000 22.73142 56 TRP F N 1
ATOM 16184 C CA . TRP F 1 57 ? -31.62171 -58.43249 13.79408 1.000 18.22142 56 TRP F CA 1
ATOM 16185 C C . TRP F 1 57 ? -31.01001 -57.87381 15.07720 1.000 19.66142 56 TRP F C 1
ATOM 16186 O O . TRP F 1 57 ? -29.78493 -57.76033 15.19340 1.000 20.23142 56 TRP F O 1
ATOM 16197 N N . VAL F 1 58 ? -31.86231 -57.49598 16.03240 1.000 12.65893 57 VAL F N 1
ATOM 16198 C CA . VAL F 1 58 ? -31.41142 -57.05001 17.34565 1.000 12.31893 57 VAL F CA 1
ATOM 16199 C C . VAL F 1 58 ? -31.84844 -57.98783 18.45836 1.000 13.75893 57 VAL F C 1
ATOM 16200 O O . VAL F 1 58 ? -31.54527 -57.72060 19.62876 1.000 12.49893 57 VAL F O 1
ATOM 16204 N N . ALA F 1 59 ? -32.54208 -59.07728 18.13565 1.000 12.80988 58 ALA F N 1
ATOM 16205 C CA . ALA F 1 59 ? -32.87588 -60.11072 19.11081 1.000 10.72988 58 ALA F CA 1
ATOM 16206 C C . ALA F 1 59 ? -33.33461 -61.34296 18.35537 1.000 12.79988 58 ALA F C 1
ATOM 16207 O O . ALA F 1 59 ? -33.84976 -61.23804 17.23794 1.000 12.75988 58 ALA F O 1
ATOM 16209 N N . THR F 1 60 ? -33.12460 -62.51097 18.97337 1.000 10.91232 59 THR F N 1
ATOM 16210 C CA . THR F 1 60 ? -33.48528 -63.80052 18.40195 1.000 10.25232 59 THR F CA 1
ATOM 16211 C C . THR F 1 60 ? -34.01627 -64.71372 19.49820 1.000 13.17232 59 THR F C 1
ATOM 16212 O O . THR F 1 60 ? -33.66719 -64.57012 20.67252 1.000 11.94232 59 THR F O 1
ATOM 16216 N N . THR F 1 61 ? -34.85317 -65.66733 19.08897 1.000 10.78727 60 THR F N 1
ATOM 16217 C CA . THR F 1 61 ? -35.33212 -66.74711 19.94566 1.000 9.83727 60 THR F CA 1
ATOM 16218 C C . THR F 1 61 ? -35.91034 -67.80945 19.02020 1.000 10.59727 60 THR F C 1
ATOM 16219 O O . THR F 1 61 ? -36.70075 -67.48290 18.12921 1.000 12.16727 60 THR F O 1
ATOM 16223 N N . GLY F 1 62 ? -35.51014 -69.06738 19.20661 1.000 10.94543 61 GLY F N 1
ATOM 16224 C CA . GLY F 1 62 ? -35.96839 -70.12453 18.33148 1.000 11.50543 61 GLY F CA 1
ATOM 16225 C C . GLY F 1 62 ? -36.29645 -71.39358 19.09370 1.000 10.04543 61 GLY F C 1
ATOM 16226 O O . GLY F 1 62 ? -36.07482 -71.50022 20.29890 1.000 9.44543 61 GLY F O 1
ATOM 16227 N N . ALA F 1 63 ? -36.83879 -72.35898 18.35593 1.000 9.58939 62 ALA F N 1
ATOM 16228 C CA . ALA F 1 63 ? -37.07426 -73.69051 18.89617 1.000 13.05939 62 ALA F CA 1
ATOM 16229 C C . ALA F 1 63 ? -36.94416 -74.69995 17.77174 1.000 13.47939 62 ALA F C 1
ATOM 16230 O O . ALA F 1 63 ? -37.34116 -74.42313 16.63758 1.000 13.80939 62 ALA F O 1
ATOM 16232 N N . PHE F 1 64 ? -36.35729 -75.85502 18.09124 1.000 12.41416 63 PHE F N 1
ATOM 16233 C CA . PHE F 1 64 ? -36.34740 -77.01334 17.21292 1.000 11.05416 63 PHE F CA 1
ATOM 16234 C C . PHE F 1 64 ? -37.45881 -77.96725 17.62803 1.000 11.97416 63 PHE F C 1
ATOM 16235 O O . PHE F 1 64 ? -37.71684 -78.15103 18.82100 1.000 12.68416 63 PHE F O 1
ATOM 16243 N N . SER F 1 65 ? -38.11474 -78.57832 16.64399 1.000 11.17970 64 SER F N 1
ATOM 16244 C CA . SER F 1 65 ? -39.12482 -79.59175 16.93185 1.000 14.94970 64 SER F CA 1
ATOM 16245 C C . SER F 1 65 ? -38.37518 -80.87890 17.21643 1.000 15.65970 64 SER F C 1
ATOM 16246 O O . SER F 1 65 ? -37.85013 -81.51356 16.30032 1.000 18.61970 64 SER F O 1
ATOM 16249 N N . ARG F 1 66 ? -38.28847 -81.26035 18.48247 1.000 12.94306 65 ARG F N 1
ATOM 16250 C CA . ARG F 1 66 ? -37.57870 -82.48232 18.83935 1.000 13.19306 65 ARG F CA 1
ATOM 16251 C C . ARG F 1 66 ? -38.52472 -83.40875 19.59439 1.000 15.75306 65 ARG F C 1
ATOM 16252 O O . ARG F 1 66 ? -39.70915 -83.10971 19.79708 1.000 13.32306 65 ARG F O 1
ATOM 16260 N N . HIS F 1 67 ? -37.99213 -84.55647 19.98970 1.000 12.59012 66 HIS F N 1
ATOM 16261 C CA . HIS F 1 67 ? -38.73665 -85.52906 20.77212 1.000 12.95012 66 HIS F CA 1
ATOM 16262 C C . HIS F 1 67 ? -37.82217 -86.00575 21.88349 1.000 13.20012 66 HIS F C 1
ATOM 16263 O O . HIS F 1 67 ? -36.62296 -86.17578 21.66012 1.000 13.79012 66 HIS F O 1
ATOM 16270 N N . VAL F 1 68 ? -38.37336 -86.19763 23.07957 1.000 10.14426 67 VAL F N 1
ATOM 16271 C CA . VAL F 1 68 ? -37.56029 -86.50501 24.24825 1.000 10.04426 67 VAL F CA 1
ATOM 16272 C C . VAL F 1 68 ? -38.11998 -87.72527 24.96775 1.000 13.21426 67 VAL F C 1
ATOM 16273 O O . VAL F 1 68 ? -39.33453 -87.94511 25.00972 1.000 13.86426 67 VAL F O 1
ATOM 16277 N N . VAL F 1 69 ? -37.21169 -88.50995 25.55710 1.000 11.15209 68 VAL F N 1
ATOM 16278 C CA . VAL F 1 69 ? -37.56916 -89.65832 26.38864 1.000 12.73209 68 VAL F CA 1
ATOM 16279 C C . VAL F 1 69 ? -37.96037 -89.17275 27.77835 1.000 12.85209 68 VAL F C 1
ATOM 16280 O O . VAL F 1 69 ? -37.21748 -88.41781 28.41516 1.000 9.88209 68 VAL F O 1
ATOM 16284 N N . LEU F 1 70 ? -39.11530 -89.62488 28.26042 1.000 11.36234 69 LEU F N 1
ATOM 16285 C CA . LEU F 1 70 ? -39.60986 -89.34867 29.59369 1.000 10.46234 69 LEU F CA 1
ATOM 16286 C C . LEU F 1 70 ? -39.36598 -90.53641 30.50587 1.000 14.35234 69 LEU F C 1
ATOM 16287 O O . LEU F 1 70 ? -39.12642 -91.65351 30.03237 1.000 13.26234 69 LEU F O 1
ATOM 16292 N N . PRO F 1 71 ? -39.39352 -90.33595 31.82415 1.000 11.33875 70 PRO F N 1
ATOM 16293 C CA . PRO F 1 71 ? -39.33417 -91.48487 32.73018 1.000 11.03875 70 PRO F CA 1
ATOM 16294 C C . PRO F 1 71 ? -40.43241 -92.47743 32.36883 1.000 13.84875 70 PRO F C 1
ATOM 16295 O O . PRO F 1 71 ? -41.59039 -92.10560 32.18987 1.000 13.62875 70 PRO F O 1
ATOM 16299 N N . GLY F 1 72 ? -40.04809 -93.73986 32.18706 1.000 14.02597 71 GLY F N 1
ATOM 16300 C CA . GLY F 1 72 ? -40.95756 -94.74626 31.70234 1.000 16.10597 71 GLY F CA 1
ATOM 16301 C C . GLY F 1 72 ? -40.79959 -95.06898 30.23052 1.000 21.25597 71 GLY F C 1
ATOM 16302 O O . GLY F 1 72 ? -41.31106 -96.09575 29.78844 1.000 15.47597 71 GLY F O 1
ATOM 16303 N N . GLY F 1 73 ? -40.11701 -94.21481 29.45810 1.000 14.88171 72 GLY F N 1
ATOM 16304 C CA . GLY F 1 73 ? -39.71994 -94.53490 28.10139 1.000 14.14171 72 GLY F CA 1
ATOM 16305 C C . GLY F 1 73 ? -40.54653 -93.91236 26.99410 1.000 14.45171 72 GLY F C 1
ATOM 16306 O O . GLY F 1 73 ? -40.17809 -94.05489 25.82357 1.000 16.82171 72 GLY F O 1
ATOM 16307 N N . ALA F 1 74 ? -41.65218 -93.24828 27.31174 1.000 16.08930 73 ALA F N 1
ATOM 16308 C CA . ALA F 1 74 ? -42.41894 -92.55470 26.28211 1.000 15.35930 73 ALA F CA 1
ATOM 16309 C C . ALA F 1 74 ? -41.57145 -91.48151 25.61290 1.000 17.96930 73 ALA F C 1
ATOM 16310 O O . ALA F 1 74 ? -40.83146 -90.75195 26.27522 1.000 16.61930 73 ALA F O 1
ATOM 16312 N N . VAL F 1 75 ? -41.69325 -91.37974 24.29282 1.000 15.94767 74 VAL F N 1
ATOM 16313 C CA . VAL F 1 75 ? -40.97758 -90.38248 23.50191 1.000 19.01767 74 VAL F CA 1
ATOM 16314 C C . VAL F 1 75 ? -42.00814 -89.36820 23.03001 1.000 18.83767 74 VAL F C 1
ATOM 16315 O O . VAL F 1 75 ? -42.91768 -89.71494 22.26711 1.000 18.34767 74 VAL F O 1
ATOM 16319 N N . VAL F 1 76 ? -41.88498 -88.12622 23.49680 1.000 14.58191 75 VAL F N 1
ATOM 16320 C CA . VAL F 1 76 ? -42.91963 -87.12161 23.25792 1.000 11.98191 75 VAL F CA 1
ATOM 16321 C C . VAL F 1 76 ? -42.33530 -85.88532 22.58123 1.000 16.59191 75 VAL F C 1
ATOM 16322 O O . VAL F 1 76 ? -41.13900 -85.59134 22.72387 1.000 11.91191 75 VAL F O 1
ATOM 16326 N N . PRO F 1 77 ? -43.14226 -85.13976 21.83570 1.000 14.99636 76 PRO F N 1
ATOM 16327 C CA . PRO F 1 77 ? -42.64561 -83.90232 21.23075 1.000 16.03636 76 PRO F CA 1
ATOM 16328 C C . PRO F 1 77 ? -42.27352 -82.87707 22.29088 1.000 13.80636 76 PRO F C 1
ATOM 16329 O O . PRO F 1 77 ? -42.93971 -82.73911 23.31996 1.000 13.21636 76 PRO F O 1
ATOM 16333 N N . VAL F 1 78 ? -41.20218 -82.14149 22.02218 1.000 12.67484 77 VAL F N 1
ATOM 16334 C CA . VAL F 1 78 ? -40.72681 -81.10074 22.92319 1.000 9.82484 77 VAL F CA 1
ATOM 16335 C C . VAL F 1 78 ? -40.19249 -79.95761 22.07640 1.000 11.95484 77 VAL F C 1
ATOM 16336 O O . VAL F 1 78 ? -39.61503 -80.17838 21.00515 1.000 12.88484 77 VAL F O 1
ATOM 16340 N N . ALA F 1 79 ? -40.40932 -78.73169 22.53982 1.000 11.32319 78 ALA F N 1
ATOM 16341 C CA . ALA F 1 79 ? -39.75861 -77.56287 21.94866 1.000 11.71319 78 ALA F CA 1
ATOM 16342 C C . ALA F 1 79 ? -38.35512 -77.46180 22.52460 1.000 11.32319 78 ALA F C 1
ATOM 16343 O O . ALA F 1 79 ? -38.18549 -77.23851 23.72872 1.000 11.33319 78 ALA F O 1
ATOM 16345 N N . ALA F 1 80 ? -37.35245 -77.64824 21.66944 1.000 11.26697 79 ALA F N 1
ATOM 16346 C CA . ALA F 1 80 ? -35.94722 -77.54408 22.05306 1.000 11.90697 79 ALA F CA 1
ATOM 16347 C C . ALA F 1 80 ? -35.53961 -76.09881 21.80197 1.000 10.22697 79 ALA F C 1
ATOM 16348 O O . ALA F 1 80 ? -35.18197 -75.71428 20.68942 1.000 10.12697 79 ALA F O 1
ATOM 16350 N N . VAL F 1 81 ? -35.62851 -75.28803 22.85774 1.000 8.64877 80 VAL F N 1
ATOM 16351 C CA . VAL F 1 81 ? -35.46942 -73.84061 22.74648 1.000 10.07877 80 VAL F CA 1
ATOM 16352 C C . VAL F 1 81 ? -34.00005 -73.48842 22.53018 1.000 11.69877 80 VAL F C 1
ATOM 16353 O O . VAL F 1 81 ? -33.10076 -74.10405 23.12378 1.000 10.86877 80 VAL F O 1
ATOM 16357 N N . THR F 1 82 ? -33.74450 -72.50677 21.65858 1.000 9.18088 81 THR F N 1
ATOM 16358 C CA . THR F 1 82 ? -32.40143 -72.31884 21.11122 1.000 10.83088 81 THR F CA 1
ATOM 16359 C C . THR F 1 82 ? -32.25487 -70.88036 20.62691 1.000 13.94088 81 THR F C 1
ATOM 16360 O O . THR F 1 82 ? -33.24518 -70.16697 20.43361 1.000 13.24088 81 THR F O 1
ATOM 16364 N N . ALA F 1 83 ? -30.99664 -70.46145 20.44566 1.000 13.50604 82 ALA F N 1
ATOM 16365 C CA . ALA F 1 83 ? -30.66025 -69.21139 19.75778 1.000 9.59604 82 ALA F CA 1
ATOM 16366 C C . ALA F 1 83 ? -31.32323 -67.99244 20.39808 1.000 9.80604 82 ALA F C 1
ATOM 16367 O O . ALA F 1 83 ? -31.83768 -67.11522 19.70554 1.000 15.69604 82 ALA F O 1
ATOM 16369 N N . VAL F 1 84 ? -31.29513 -67.91917 21.72336 1.000 9.91541 83 VAL F N 1
ATOM 16370 C CA . VAL F 1 84 ? -31.91101 -66.81347 22.45873 1.000 10.97541 83 VAL F CA 1
ATOM 16371 C C . VAL F 1 84 ? -30.85795 -65.72823 22.67624 1.000 10.78541 83 VAL F C 1
ATOM 16372 O O . VAL F 1 84 ? -29.89595 -65.93467 23.41919 1.000 9.91541 83 VAL F O 1
ATOM 16376 N N . THR F 1 85 ? -31.01714 -64.57671 22.01725 1.000 11.43211 84 THR F N 1
ATOM 16377 C CA . THR F 1 85 ? -30.10169 -63.45524 22.22064 1.000 9.10211 84 THR F CA 1
ATOM 16378 C C . THR F 1 85 ? -30.85864 -62.13971 22.10133 1.000 12.06211 84 THR F C 1
ATOM 16379 O O . THR F 1 85 ? -31.86047 -62.03811 21.38912 1.000 10.48211 84 THR F O 1
ATOM 16383 N N . VAL F 1 86 ? -30.34271 -61.12392 22.78973 1.000 10.61824 85 VAL F N 1
ATOM 16384 C CA . VAL F 1 86 ? -30.76113 -59.74141 22.59533 1.000 10.07824 85 VAL F CA 1
ATOM 16385 C C . VAL F 1 86 ? -29.49523 -58.90639 22.48021 1.000 12.38824 85 VAL F C 1
ATOM 16386 O O . VAL F 1 86 ? -28.57716 -59.04986 23.29473 1.000 13.34824 85 VAL F O 1
ATOM 16390 N N . SER F 1 87 ? -29.42799 -58.07170 21.44776 1.000 10.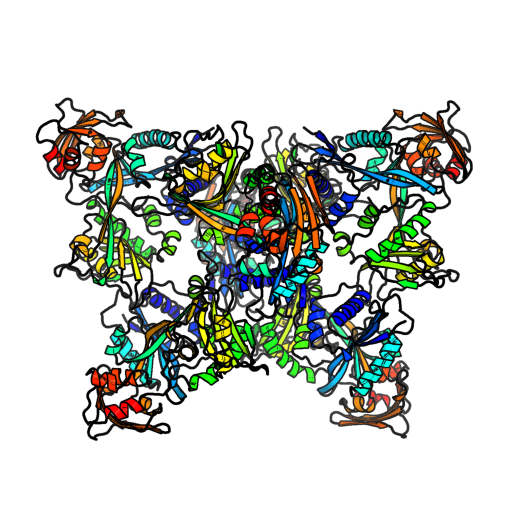90341 86 SER F N 1
ATOM 16391 C CA . SER F 1 87 ? -28.21041 -57.31542 21.19379 1.000 12.20341 86 SER F CA 1
ATOM 16392 C C . SER F 1 87 ? -27.92597 -56.34591 22.34214 1.000 14.11341 86 SER F C 1
ATOM 16393 O O . SER F 1 87 ? -28.85263 -55.80097 22.95007 1.000 13.81341 86 SER F O 1
ATOM 16396 N N . PRO F 1 88 ? -26.64573 -56.11548 22.66357 1.000 14.75345 87 PRO F N 1
ATOM 16397 C CA . PRO F 1 88 ? -26.31659 -55.23859 23.80092 1.000 12.53345 87 PRO F CA 1
ATOM 16398 C C . PRO F 1 88 ? -26.83522 -53.81361 23.65325 1.000 12.19345 87 PRO F C 1
ATOM 16399 O O . PRO F 1 88 ? -26.88772 -53.08923 24.65368 1.000 12.76345 87 PRO F O 1
ATOM 16403 N N . THR F 1 89 ? -27.21085 -53.38969 22.44879 1.000 9.68742 88 THR F N 1
ATOM 16404 C CA . THR F 1 89 ? -27.83429 -52.08195 22.24970 1.000 14.93742 88 THR F CA 1
ATOM 16405 C C . THR F 1 89 ? -29.30252 -52.04662 22.66208 1.000 16.85742 88 THR F C 1
ATOM 16406 O O . THR F 1 89 ? -29.86943 -50.95700 22.77540 1.000 15.95742 88 THR F O 1
ATOM 16410 N N . HIS F 1 90 ? -29.94044 -53.20263 22.86998 1.000 13.88261 89 HIS F N 1
ATOM 16411 C CA . HIS F 1 90 ? -31.37031 -53.24776 23.16183 1.000 14.97261 89 HIS F CA 1
ATOM 16412 C C . HIS F 1 90 ? -31.69101 -54.04663 24.41635 1.000 17.96261 89 HIS F C 1
ATOM 16413 O O . HIS F 1 90 ? -32.86706 -54.34681 24.66053 1.000 15.96261 89 HIS F O 1
ATOM 16420 N N . ARG F 1 91 ? -30.68591 -54.38739 25.21928 1.000 14.60038 90 ARG F N 1
ATOM 16421 C CA . ARG F 1 91 ? -30.89056 -55.27882 26.34649 1.000 15.02038 90 ARG F CA 1
ATOM 16422 C C . ARG F 1 91 ? -31.60846 -54.57472 27.49031 1.000 14.43038 90 ARG F C 1
ATOM 16423 O O . ARG F 1 91 ? -31.63245 -53.34365 27.58702 1.000 16.71038 90 ARG F O 1
ATOM 16431 N N . ARG F 1 92 ? -32.18479 -55.40316 28.37037 1.000 14.27083 91 ARG F N 1
ATOM 16432 C CA . ARG F 1 92 ? -32.85514 -54.98618 29.60219 1.000 12.00083 91 ARG F CA 1
ATOM 16433 C C . ARG F 1 92 ? -33.98831 -54.01111 29.31165 1.000 14.87083 91 ARG F C 1
ATOM 16434 O O . ARG F 1 92 ? -34.25343 -53.07885 30.07823 1.000 14.44083 91 ARG F O 1
ATOM 16442 N N A ARG F 1 93 ? -34.67065 -54.23623 28.19186 0.158 12.77734 92 ARG F N 1
ATOM 16443 N N B ARG F 1 93 ? -34.66283 -54.23800 28.18585 0.842 12.54734 92 ARG F N 1
ATOM 16444 C CA A ARG F 1 93 ? -35.85650 -53.47632 27.82429 0.158 14.01734 92 ARG F CA 1
ATOM 16445 C CA B ARG F 1 93 ? -35.85044 -53.48770 27.79283 0.842 13.97734 92 ARG F CA 1
ATOM 16446 C C A ARG F 1 93 ? -37.07373 -54.37704 27.64564 0.158 15.00734 92 ARG F C 1
ATOM 16447 C C B ARG F 1 93 ? -37.04903 -54.40577 27.56994 0.842 15.05734 92 ARG F C 1
ATOM 16448 O O A ARG F 1 93 ? -38.11973 -53.90523 27.18550 0.158 14.89734 92 ARG F O 1
ATOM 16449 O O B ARG F 1 93 ? -38.05259 -53.97625 26.99576 0.842 14.62734 92 ARG F O 1
ATOM 16461 N N . GLY F 1 94 ? -36.96871 -55.65632 28.00381 1.000 14.64628 93 GLY F N 1
ATOM 16462 C CA . GLY F 1 94 ? -38.08794 -56.57709 27.89788 1.000 14.46628 93 GLY F CA 1
ATOM 16463 C C . GLY F 1 94 ? -38.18039 -57.34746 26.60046 1.000 12.24628 93 GLY F C 1
ATOM 16464 O O . GLY F 1 94 ? -39.16338 -58.06482 26.40009 1.000 14.03628 93 GLY F O 1
ATOM 16465 N N . LEU F 1 95 ? -37.17911 -57.25088 25.71794 1.000 12.38183 94 LEU F N 1
ATOM 16466 C CA . LEU F 1 95 ? -37.27310 -57.96086 24.44436 1.000 12.97183 94 LEU F CA 1
ATOM 16467 C C . LEU F 1 95 ? -37.26603 -59.48284 24.63776 1.000 10.84183 94 LEU F C 1
ATOM 16468 O O . LEU F 1 95 ? -38.05866 -60.18962 24.00203 1.000 8.62183 94 LEU F O 1
ATOM 16473 N N . LEU F 1 96 ? -36.38594 -60.01962 25.49459 1.000 10.50857 95 LEU F N 1
ATOM 16474 C CA . LEU F 1 96 ? -36.47534 -61.45389 25.79070 1.000 10.57857 95 LEU F CA 1
ATOM 16475 C C . LEU F 1 96 ? -37.86255 -61.79909 26.31190 1.000 10.32857 95 LEU F C 1
ATOM 16476 O O . LEU F 1 96 ? -38.51241 -62.73527 25.82739 1.000 9.56857 95 LEU F O 1
ATOM 16481 N N . THR F 1 97 ? -38.33465 -61.03954 27.30387 1.000 10.41322 96 THR F N 1
ATOM 16482 C CA . THR F 1 97 ? -39.63606 -61.33672 27.89435 1.000 10.66322 96 THR F CA 1
ATOM 16483 C C . THR F 1 97 ? -40.72311 -61.35992 26.82806 1.000 11.81322 96 THR F C 1
ATOM 16484 O O . THR F 1 97 ? -41.56682 -62.26401 26.81405 1.000 9.84322 96 THR F O 1
ATOM 16488 N N . THR F 1 98 ? -40.68838 -60.40137 25.89462 1.000 9.81630 97 THR F N 1
ATOM 16489 C CA . THR F 1 98 ? -41.68375 -60.37248 24.82205 1.000 11.09630 97 THR F CA 1
ATOM 16490 C C . THR F 1 98 ? -41.57305 -61.60536 23.92140 1.000 13.28630 97 THR F C 1
ATOM 16491 O O . THR F 1 98 ? -42.58851 -62.14528 23.46842 1.000 10.74630 97 THR F O 1
ATOM 16495 N N . MET F 1 99 ? -40.34316 -62.06051 23.63701 1.000 11.28843 98 MET F N 1
ATOM 16496 C CA . MET F 1 99 ? -40.17290 -63.25380 22.80830 1.000 9.73843 98 MET F CA 1
ATOM 16497 C C . MET F 1 99 ? -40.59820 -64.51740 23.54143 1.000 10.73843 98 MET F C 1
ATOM 16498 O O . MET F 1 99 ? -41.09969 -65.46180 22.91227 1.000 9.27843 98 MET F O 1
ATOM 16503 N N . MET F 1 100 ? -40.38805 -64.56176 24.86030 1.000 9.37657 99 MET F N 1
ATOM 16504 C CA . MET F 1 100 ? -40.84262 -65.70207 25.64833 1.000 9.50657 99 MET F CA 1
ATOM 16505 C C . MET F 1 100 ? -42.36258 -65.74471 25.69865 1.000 9.79657 99 MET F C 1
ATOM 16506 O O . MET F 1 100 ? -42.96387 -66.82306 25.62143 1.000 10.89657 99 MET F O 1
ATOM 16511 N N . ARG F 1 101 ? -42.99478 -64.57538 25.84514 1.000 10.17358 100 ARG F N 1
ATOM 16512 C CA . ARG F 1 101 ? -44.45360 -64.49709 25.77896 1.000 11.38358 100 ARG F CA 1
ATOM 16513 C C . ARG F 1 101 ? -44.96345 -65.07902 24.46345 1.000 12.64358 100 ARG F C 1
ATOM 16514 O O . ARG F 1 101 ? -45.87419 -65.91884 24.44748 1.000 13.78358 100 ARG F O 1
ATOM 16522 N N . HIS F 1 102 ? -44.35613 -64.67210 23.34508 1.000 11.10863 101 HIS F N 1
ATOM 16523 C CA . HIS F 1 102 ? -44.75569 -65.20309 22.04438 1.000 11.38863 101 HIS F CA 1
ATOM 16524 C C . HIS F 1 102 ? -44.46929 -66.70491 21.93790 1.000 13.37863 101 HIS F C 1
ATOM 16525 O O . HIS F 1 102 ? -45.32495 -67.48617 21.50466 1.000 13.33863 101 HIS F O 1
ATOM 16532 N N . GLN F 1 103 ? -43.26133 -67.12711 22.31791 1.000 9.18452 102 GLN F N 1
ATOM 16533 C CA . GLN F 1 103 ? -42.85041 -68.50580 22.05945 1.000 9.93452 102 GLN F CA 1
ATOM 16534 C C . GLN F 1 103 ? -43.64936 -69.51239 22.87879 1.000 11.48452 102 GLN F C 1
ATOM 16535 O O . GLN F 1 103 ? -44.03629 -70.57393 22.36949 1.000 11.65452 102 GLN F O 1
ATOM 16541 N N . LEU F 1 104 ? -43.88793 -69.22292 24.15339 1.000 11.84788 103 LEU F N 1
ATOM 16542 C CA . LEU F 1 104 ? -44.61519 -70.19204 24.96865 1.000 11.39788 103 LEU F CA 1
ATOM 16543 C C . LEU F 1 104 ? -46.05514 -70.34894 24.49213 1.000 11.47788 103 LEU F C 1
ATOM 16544 O O . LEU F 1 104 ? -46.62132 -71.44503 24.59037 1.000 12.04788 103 LEU F O 1
ATOM 16549 N N . ALA F 1 105 ? -46.64498 -69.28282 23.94148 1.000 11.01718 104 ALA F N 1
ATOM 16550 C CA . ALA F 1 105 ? -47.95723 -69.41128 23.31357 1.000 12.86718 104 ALA F CA 1
ATOM 16551 C C . ALA F 1 105 ? -47.87211 -70.25046 22.04682 1.000 13.46718 104 ALA F C 1
ATOM 16552 O O . ALA F 1 105 ? -48.75765 -71.07080 21.77449 1.000 13.87718 104 ALA F O 1
ATOM 16554 N N . ASP F 1 106 ? -46.80059 -70.07161 21.26945 1.000 11.23900 105 ASP F N 1
ATOM 16555 C CA . ASP F 1 106 ? -46.63460 -70.84300 20.04243 1.000 13.33900 105 ASP F CA 1
ATOM 16556 C C . ASP F 1 106 ? -46.45245 -72.32945 20.34763 1.000 13.75900 105 ASP F C 1
ATOM 16557 O O . ASP F 1 106 ? -47.08278 -73.18213 19.71651 1.000 14.23900 105 ASP F O 1
ATOM 16562 N N . ILE F 1 107 ? -45.57190 -72.64963 21.30079 1.000 12.75493 106 ILE F N 1
ATOM 16563 C CA . ILE F 1 107 ? -45.34706 -74.03377 21.71686 1.000 11.52493 106 ILE F CA 1
ATOM 16564 C C . ILE F 1 107 ? -46.65795 -74.67763 22.15935 1.000 14.84493 106 ILE F C 1
ATOM 16565 O O . ILE F 1 107 ? -46.98042 -75.80780 21.76915 1.000 12.16493 106 ILE F O 1
ATOM 16570 N N . ARG F 1 108 ? -47.42185 -73.96244 22.99339 1.000 12.45388 107 ARG F N 1
ATOM 16571 C CA . ARG F 1 108 ? -48.74240 -74.41443 23.43177 1.000 15.90388 107 ARG F CA 1
ATOM 16572 C C . ARG F 1 108 ? -49.64069 -74.74533 22.24360 1.000 16.38388 107 ARG F C 1
ATOM 16573 O O . ARG F 1 108 ? -50.25807 -75.81657 22.19175 1.000 17.68388 107 ARG F O 1
ATOM 16581 N N . SER F 1 109 ? -49.71444 -73.83654 21.26692 1.000 16.27335 108 SER F N 1
ATOM 16582 C CA . SER F 1 109 ? -50.60543 -74.04791 20.13278 1.000 18.41335 108 SER F CA 1
ATOM 16583 C C . SER F 1 109 ? -50.14675 -75.18831 19.24048 1.000 18.02335 108 SER F C 1
ATOM 16584 O O . SER F 1 109 ? -50.97328 -75.76069 18.52420 1.000 18.94335 108 SER F O 1
ATOM 16587 N N . ARG F 1 110 ? -48.85861 -75.53295 19.26479 1.000 15.09724 109 ARG F N 1
ATOM 16588 C CA . ARG F 1 110 ? -48.34297 -76.62112 18.44235 1.000 15.04724 109 ARG F CA 1
ATOM 16589 C C . ARG F 1 110 ? -48.59267 -77.99926 19.04215 1.000 18.80724 109 ARG F C 1
ATOM 16590 O O . ARG F 1 110 ? -48.26182 -79.00081 18.39900 1.000 21.65724 109 ARG F O 1
ATOM 16598 N N . GLY F 1 111 ? -49.15150 -78.08339 20.24804 1.000 17.16368 110 GLY F N 1
ATOM 16599 C CA . GLY F 1 111 ? -49.38488 -79.36805 20.88586 1.000 18.67368 110 GLY F CA 1
ATOM 16600 C C . GLY F 1 111 ? -48.20126 -79.95531 21.62556 1.000 18.98368 110 GLY F C 1
ATOM 16601 O O . GLY F 1 111 ? -48.27339 -81.10605 22.07414 1.000 20.54368 110 GLY F O 1
ATOM 16602 N N . GLU F 1 112 ? -47.10296 -79.21867 21.75154 1.000 16.48792 111 GLU F N 1
ATOM 16603 C CA . GLU F 1 112 ? -45.98771 -79.65516 22.57749 1.000 15.77792 111 GLU F CA 1
ATOM 16604 C C . GLU F 1 112 ? -46.29697 -79.38114 24.04505 1.000 13.62792 111 GLU F C 1
ATOM 16605 O O . GLU F 1 112 ? -46.63141 -78.25157 24.42356 1.000 15.23792 111 GLU F O 1
ATOM 16611 N N . SER F 1 113 ? -46.21199 -80.41749 24.87011 1.000 12.43181 112 SER F N 1
ATOM 16612 C CA . SER F 1 113 ? -46.59485 -80.25495 26.26468 1.000 1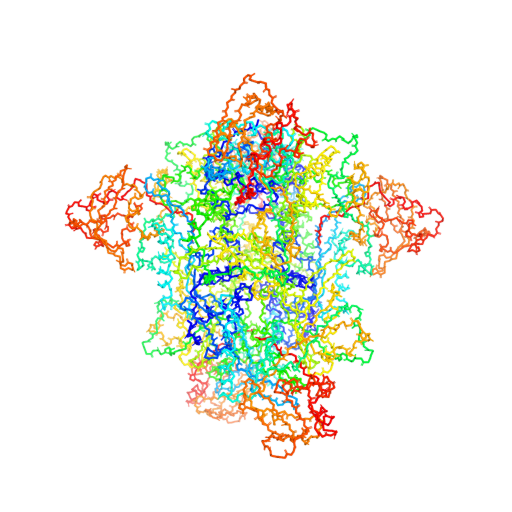2.80181 112 SER F CA 1
ATOM 16613 C C . SER F 1 113 ? -45.49194 -79.64403 27.11215 1.000 13.84181 112 SER F C 1
ATOM 16614 O O . SER F 1 113 ? -45.74957 -79.25704 28.25845 1.000 11.57181 112 SER F O 1
ATOM 16617 N N . LEU F 1 114 ? -44.27772 -79.53203 26.58251 1.000 13.22586 113 LEU F N 1
ATOM 16618 C CA . LEU F 1 114 ? -43.20962 -78.93943 27.36829 1.000 10.55586 113 LEU F CA 1
ATOM 16619 C C . LEU F 1 114 ? -42.11753 -78.43478 26.43786 1.000 9.72586 113 LEU F C 1
ATOM 16620 O O . LEU F 1 114 ? -42.06156 -78.79569 25.25752 1.000 9.27586 113 LEU F O 1
ATOM 16625 N N . ALA F 1 115 ? -41.27413 -77.56292 26.99173 1.000 9.52252 114 ALA F N 1
ATOM 16626 C CA . ALA F 1 115 ? -40.07030 -77.05612 26.34705 1.000 8.49252 114 ALA F CA 1
ATOM 16627 C C . ALA F 1 115 ? -38.86402 -77.40863 27.20194 1.000 9.30252 114 ALA F C 1
ATOM 16628 O O . ALA F 1 115 ? -38.97602 -77.59582 28.41490 1.000 11.14252 114 ALA F O 1
ATOM 16630 N N . MET F 1 116 ? -37.69757 -77.48555 26.55941 1.000 11.70949 115 MET F N 1
ATOM 16631 C CA . MET F 1 116 ? -36.44942 -77.78119 27.25029 1.000 10.29949 115 MET F CA 1
ATOM 16632 C C . MET F 1 116 ? -35.35268 -76.90428 26.67238 1.000 7.68949 115 MET F C 1
ATOM 16633 O O . MET F 1 116 ? -35.35723 -76.62222 25.47193 1.000 9.74949 115 MET F O 1
ATOM 16638 N N . LEU F 1 117 ? -34.42151 -76.46649 27.52395 1.000 6.99031 116 LEU F N 1
ATOM 16639 C CA . LEU F 1 117 ? -33.26755 -75.71644 27.03677 1.000 7.83031 116 LEU F CA 1
ATOM 16640 C C . LEU F 1 117 ? -32.07528 -75.94081 27.95152 1.000 9.88031 116 LEU F C 1
ATOM 16641 O O . LEU F 1 117 ? -32.21826 -76.37296 29.09912 1.000 9.01031 116 LEU F O 1
ATOM 16646 N N . PHE F 1 118 ? -30.89123 -75.65608 27.40321 1.000 9.86123 117 PHE F N 1
ATOM 16647 C CA . PHE F 1 118 ? -29.67568 -75.40088 28.15833 1.000 9.22123 117 PHE F CA 1
ATOM 16648 C C . PHE F 1 118 ? -29.58811 -73.88851 28.35054 1.000 12.08123 117 PHE F C 1
ATOM 16649 O O . PHE F 1 118 ? -30.05426 -73.12794 27.50719 1.000 17.35123 117 PHE F O 1
ATOM 16657 N N . ALA F 1 119 ? -28.99229 -73.44287 29.44862 1.000 11.27518 118 ALA F N 1
ATOM 16658 C CA . ALA F 1 119 ? -28.91745 -72.00669 29.70626 1.000 11.21518 118 ALA F CA 1
ATOM 16659 C C . ALA F 1 119 ? -27.47188 -71.55104 29.84816 1.000 10.19518 118 ALA F C 1
ATOM 16660 O O . ALA F 1 119 ? -26.70706 -72.13727 30.61562 1.000 9.83518 118 ALA F O 1
ATOM 16662 N N . SER F 1 120 ? -27.11313 -70.48338 29.13092 1.000 10.45035 119 SER F N 1
ATOM 16663 C CA . SER F 1 120 ? -25.83607 -69.81472 29.37565 1.000 13.77035 119 SER F CA 1
ATOM 16664 C C . SER F 1 120 ? -25.70549 -69.38762 30.83396 1.000 14.99035 119 SER F C 1
ATOM 16665 O O . SER F 1 120 ? -24.63259 -69.51017 31.43132 1.000 12.23035 119 SER F O 1
ATOM 16668 N N . GLU F 1 121 ? -26.78414 -68.85403 31.41261 1.000 10.06159 120 GLU F N 1
ATOM 16669 C CA . GLU F 1 121 ? -26.82359 -68.45001 32.81669 1.000 9.11159 120 GLU F CA 1
ATOM 16670 C C . GLU F 1 121 ? -28.18266 -68.88512 33.34964 1.000 11.30159 120 GLU F C 1
ATOM 16671 O O . GLU F 1 121 ? -29.21345 -68.36628 32.91068 1.000 8.58159 120 GLU F O 1
ATOM 16677 N N . ALA F 1 122 ? -28.18587 -69.84112 34.28309 1.000 10.81951 121 ALA F N 1
ATOM 16678 C CA . ALA F 1 122 ? -29.42559 -70.53337 34.62386 1.000 10.16951 121 ALA F CA 1
ATOM 16679 C C . ALA F 1 122 ? -30.50913 -69.58435 35.12991 1.000 10.77951 121 ALA F C 1
ATOM 16680 O O . ALA F 1 122 ? -31.69916 -69.83801 34.90263 1.000 10.70951 121 ALA F O 1
ATOM 16682 N N . LEU F 1 123 ? -30.12587 -68.49695 35.81904 1.000 10.69683 122 LEU F N 1
ATOM 16683 C CA . LEU F 1 123 ? -31.09226 -67.59881 36.45899 1.000 9.71683 122 LEU F CA 1
ATOM 16684 C C . LEU F 1 123 ? -31.95032 -66.82508 35.46470 1.000 9.45683 122 LEU F C 1
ATOM 16685 O O . LEU F 1 123 ? -32.90081 -66.15010 35.88735 1.000 11.39683 122 LEU F O 1
ATOM 16690 N N . ILE F 1 124 ? -31.65353 -66.90967 34.16732 1.000 9.18576 123 ILE F N 1
ATOM 16691 C CA . ILE F 1 124 ? -32.44913 -66.20014 33.16534 1.000 9.34576 123 ILE F CA 1
ATOM 16692 C C . ILE F 1 124 ? -33.89865 -66.68780 33.16547 1.000 10.68576 123 ILE F C 1
ATOM 16693 O O . ILE F 1 124 ? -34.83809 -65.88768 33.07709 1.000 9.35576 123 ILE F O 1
ATOM 16698 N N . TYR F 1 125 ? -34.10781 -68.00951 33.23000 1.000 9.77951 124 TYR F N 1
ATOM 16699 C CA . TYR F 1 125 ? -35.35566 -68.57217 32.72172 1.000 7.19951 124 TYR F CA 1
ATOM 16700 C C . TYR F 1 125 ? -36.38768 -68.89596 33.78865 1.000 9.48951 124 TYR F C 1
ATOM 16701 O O . TYR F 1 125 ? -37.54355 -69.14344 33.43021 1.000 9.73951 124 TYR F O 1
ATOM 16710 N N . GLY F 1 126 ? -36.02275 -68.88324 35.07620 1.000 10.34261 125 GLY F N 1
ATOM 16711 C CA . GLY F 1 126 ? -36.98012 -69.28632 36.10086 1.000 9.84261 125 GLY F CA 1
ATOM 16712 C C . GLY F 1 126 ? -38.21134 -68.40518 36.10918 1.000 10.97261 125 GLY F C 1
ATOM 16713 O O . GLY F 1 126 ? -39.32622 -68.88134 36.35532 1.000 10.51261 125 GLY F O 1
ATOM 16714 N N . ARG F 1 127 ? -38.03094 -67.12152 35.79598 1.000 11.91084 126 ARG F N 1
ATOM 16715 C CA . ARG F 1 127 ? -39.13574 -66.17253 35.76057 1.000 9.39084 126 ARG F CA 1
ATOM 16716 C C . ARG F 1 127 ? -40.14618 -66.50252 34.67676 1.000 12.38084 126 ARG F C 1
ATOM 16717 O O . ARG F 1 127 ? -41.28671 -66.02171 34.73901 1.000 11.84084 126 ARG F O 1
ATOM 16725 N N . PHE F 1 128 ? -39.75789 -67.28927 33.67564 1.000 8.24010 127 PHE F N 1
ATOM 16726 C CA . PHE F 1 128 ? -40.67994 -67.69319 32.63017 1.000 9.12010 127 PHE F CA 1
ATOM 16727 C C . PHE F 1 128 ? -41.29469 -69.05903 32.89422 1.000 11.36010 127 PHE F C 1
ATOM 16728 O O . PHE F 1 128 ? -42.07924 -69.53647 32.07038 1.000 12.16010 127 PHE F O 1
ATOM 16736 N N . GLY F 1 129 ? -40.96703 -69.68467 34.02514 1.000 9.66070 128 GLY F N 1
ATOM 16737 C CA . GLY F 1 129 ? -41.52914 -70.96627 34.40505 1.000 10.12070 128 GLY F CA 1
ATOM 16738 C C . GLY F 1 129 ? -40.61706 -72.15499 34.19568 1.000 11.18070 128 GLY F C 1
ATOM 16739 O O . GLY F 1 129 ? -41.04464 -73.29393 34.44257 1.000 9.84070 128 GLY F O 1
ATOM 16740 N N . TYR F 1 130 ? -39.38868 -71.93664 33.73661 1.000 11.12384 129 TYR F N 1
ATOM 16741 C CA . TYR F 1 130 ? -38.43170 -73.03029 33.57663 1.000 10.10384 129 TYR F CA 1
ATOM 16742 C C . TYR F 1 130 ? -37.82364 -73.39634 34.92061 1.000 8.92384 129 TYR F C 1
ATOM 16743 O O . TYR F 1 130 ? -37.49055 -72.51469 35.71764 1.000 10.04384 129 TYR F O 1
ATOM 16752 N N . GLY F 1 131 ? -37.62374 -74.68883 35.15316 1.000 6.48159 130 GLY F N 1
ATOM 16753 C CA . GLY F 1 131 ? -36.88763 -75.14397 36.32405 1.000 9.65159 130 GLY F CA 1
ATOM 16754 C C . GLY F 1 131 ? -35.77970 -76.09345 35.92104 1.000 9.01159 130 GLY F C 1
ATOM 16755 O O . GLY F 1 131 ? -35.96477 -76.94141 35.04812 1.000 10.25159 130 GLY F O 1
ATOM 16756 N N . VAL F 1 132 ? -34.61840 -75.94720 36.56791 1.000 7.98844 131 VAL F N 1
ATOM 16757 C CA . VAL F 1 132 ? -33.52919 -76.87611 36.28549 1.000 6.43844 131 VAL F CA 1
ATOM 16758 C C . VAL F 1 132 ? -33.98827 -78.26850 36.69320 1.000 9.84844 131 VAL F C 1
ATOM 16759 O O . VAL F 1 132 ? -34.30388 -78.50801 37.86280 1.000 8.99844 131 VAL F O 1
ATOM 16763 N N . ALA F 1 133 ? -34.04365 -79.18583 35.73240 1.000 8.41307 132 ALA F N 1
ATOM 16764 C CA . ALA F 1 133 ? -34.58265 -80.51776 35.98182 1.000 8.29307 132 ALA F CA 1
ATOM 16765 C C . ALA F 1 133 ? -33.56313 -81.63382 35.82555 1.000 11.20307 132 ALA F C 1
ATOM 16766 O O . ALA F 1 133 ? -33.78835 -82.73074 36.34641 1.000 9.13307 132 ALA F O 1
ATOM 16768 N N . THR F 1 134 ? -32.45920 -81.38645 35.13441 1.000 9.63662 133 THR F N 1
ATOM 16769 C CA . THR F 1 134 ? -31.41925 -82.37925 34.89622 1.000 7.74662 133 THR F CA 1
ATOM 16770 C C . THR F 1 134 ? -30.07281 -81.73612 35.15585 1.000 10.06662 133 THR F C 1
ATOM 16771 O O . THR F 1 134 ? -29.84187 -80.59526 34.74771 1.000 10.12662 133 THR F O 1
ATOM 16775 N N . GLU F 1 135 ? -29.18246 -82.46762 35.81475 1.000 9.41730 134 GLU F N 1
ATOM 16776 C CA . GLU F 1 135 ? -27.80811 -82.02064 35.99334 1.000 9.07730 134 GLU F CA 1
ATOM 16777 C C . GLU F 1 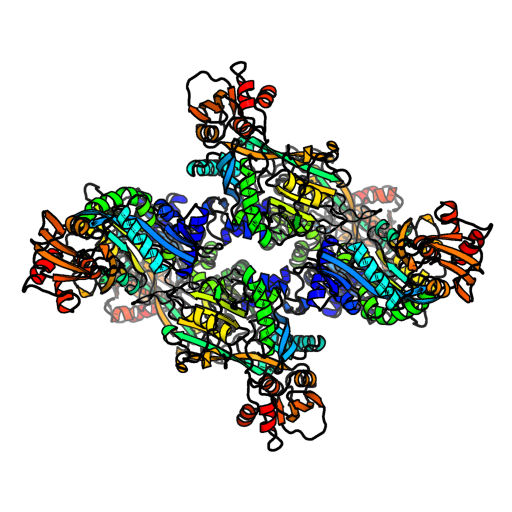135 ? -26.88213 -82.87430 35.13784 1.000 9.96730 134 GLU F C 1
ATOM 16778 O O . GLU F 1 135 ? -27.21620 -83.99860 34.75338 1.000 9.91730 134 GLU F O 1
ATOM 16784 N N . SER F 1 136 ? -25.71668 -82.33422 34.82209 1.000 9.90061 135 SER F N 1
ATOM 16785 C CA . SER F 1 136 ? -24.72728 -83.13053 34.12203 1.000 13.69061 135 SER F CA 1
ATOM 16786 C C . SER F 1 136 ? -23.44827 -83.16801 34.93819 1.000 13.65061 135 SER F C 1
ATOM 16787 O O . SER F 1 136 ? -23.19306 -82.30995 35.79453 1.000 10.47061 135 SER F O 1
ATOM 16790 N N . ALA F 1 137 ? -22.64963 -84.19363 34.66535 1.000 9.82206 136 ALA F N 1
ATOM 16791 C CA . ALA F 1 137 ? -21.42074 -84.43527 35.39951 1.000 9.00206 136 ALA F CA 1
ATOM 16792 C C . ALA F 1 137 ? -20.25744 -84.35820 34.42835 1.000 11.12206 136 ALA F C 1
ATOM 16793 O O . ALA F 1 137 ? -20.26847 -85.01785 33.38232 1.000 12.44206 136 ALA F O 1
ATOM 16795 N N . GLU F 1 138 ? -19.27348 -83.54157 34.76045 1.000 9.58413 137 GLU F N 1
ATOM 16796 C CA . GLU F 1 138 ? -17.97931 -83.60067 34.09434 1.000 10.92413 137 GLU F CA 1
ATOM 16797 C C . GLU F 1 138 ? -17.16161 -84.63297 34.85141 1.000 12.57413 137 GLU F C 1
ATOM 16798 O O . GLU F 1 138 ? -16.81438 -84.42353 36.01741 1.000 10.43413 137 GLU F O 1
ATOM 16804 N N . LEU F 1 139 ? -16.90342 -85.76666 34.21050 1.000 7.90231 138 LEU F N 1
ATOM 16805 C CA . LEU F 1 139 ? -16.16342 -86.86208 34.81962 1.000 8.75231 138 LEU F CA 1
ATOM 16806 C C . LEU F 1 139 ? -14.75647 -86.83080 34.25027 1.000 8.80231 138 LEU F C 1
ATOM 16807 O O . LEU F 1 139 ? -14.58071 -86.71062 33.03357 1.000 11.34231 138 LEU F O 1
ATOM 16812 N N . SER F 1 140 ? -13.75466 -86.87146 35.11899 1.000 10.35775 139 SER F N 1
ATOM 16813 C CA . SER F 1 140 ? -12.39142 -86.82832 34.60161 1.000 9.69775 139 SER F CA 1
ATOM 16814 C C . SER F 1 140 ? -11.44646 -87.52350 35.56284 1.000 12.32775 139 SER F C 1
ATOM 16815 O O . SER F 1 140 ? -11.73225 -87.66800 36.75188 1.000 11.46775 139 SER F O 1
ATOM 16818 N N . GLY F 1 141 ? -10.29599 -87.93496 35.04507 1.000 10.72292 140 GLY F N 1
ATOM 16819 C CA . GLY F 1 141 ? -9.29310 -88.46178 35.94519 1.000 10.17292 140 GLY F CA 1
ATOM 16820 C C . GLY F 1 141 ? -8.05289 -88.88324 35.19616 1.000 10.90292 140 GLY F C 1
ATOM 16821 O O . GLY F 1 141 ? -7.94944 -88.74674 33.97034 1.000 9.03292 140 GLY F O 1
ATOM 16822 N N . GLN F 1 142 ? -7.09968 -89.37613 35.97637 1.000 11.11564 141 GLN F N 1
ATOM 16823 C CA . GLN F 1 142 ? -5.90471 -90.02728 35.45695 1.000 11.17564 141 GLN F CA 1
ATOM 16824 C C . GLN F 1 142 ? -6.26763 -91.44493 35.03013 1.000 12.33564 141 GLN F C 1
ATOM 16825 O O . GLN F 1 142 ? -6.71551 -92.23684 35.86372 1.000 12.08564 141 GLN F O 1
ATOM 16831 N N . VAL F 1 143 ? -6.06103 -91.78050 33.74867 1.000 10.73630 142 VAL F N 1
ATOM 16832 C CA . VAL F 1 143 ? -6.51741 -93.08446 33.25580 1.000 10.03630 142 VAL F CA 1
ATOM 16833 C C . VAL F 1 143 ? -5.85887 -94.23547 34.00976 1.000 11.43630 142 VAL F C 1
ATOM 16834 O O . VAL F 1 143 ? -6.48056 -95.29016 34.20575 1.000 11.09630 142 VAL F O 1
ATOM 16838 N N . ARG F 1 144 ? -4.61418 -94.06444 34.46400 1.000 10.05975 143 ARG F N 1
ATOM 16839 C CA . ARG F 1 144 ? -3.96889 -95.17553 35.15535 1.000 13.61975 143 ARG F CA 1
ATOM 16840 C C . ARG F 1 144 ? -4.53312 -95.40193 36.54508 1.000 14.66975 143 ARG F C 1
ATOM 16841 O O . ARG F 1 144 ? -4.18373 -96.39803 37.18113 1.000 10.42975 143 ARG F O 1
ATOM 16849 N N . GLU F 1 145 ? -5.40864 -94.52400 37.01546 1.000 11.05059 144 GLU F N 1
ATOM 16850 C CA . GLU F 1 145 ? -6.08251 -94.71258 38.28703 1.000 14.02059 144 GLU F CA 1
ATOM 16851 C C . GLU F 1 145 ? -7.49562 -95.25371 38.11403 1.000 12.13059 144 GLU F C 1
ATOM 16852 O O . GLU F 1 145 ? -8.21242 -95.38852 39.10825 1.000 10.67059 144 GLU F O 1
ATOM 16858 N N . LEU F 1 146 ? -7.91693 -95.57742 36.88461 1.000 9.47055 145 LEU F N 1
ATOM 16859 C CA . LEU F 1 146 ? -9.31539 -95.89876 36.60764 1.000 9.93055 145 LEU F CA 1
ATOM 16860 C C . LEU F 1 146 ? -9.52246 -97.36266 36.21645 1.000 13.25055 145 LEU F C 1
ATOM 16861 O O . LEU F 1 146 ? -10.38959 -97.67370 35.39524 1.000 10.59055 145 LEU F O 1
ATOM 16866 N N . ALA F 1 147 ? -8.74338 -98.27117 36.80549 1.000 10.33078 146 ALA F N 1
ATOM 16867 C CA . ALA F 1 147 ? -9.05011 -99.69232 36.67891 1.000 12.51078 146 ALA F CA 1
ATOM 16868 C C . ALA F 1 147 ? -10.46939 -99.97371 37.17500 1.000 13.20078 146 ALA F C 1
ATOM 16869 O O . ALA F 1 147 ? -10.98803 -99.28754 38.06082 1.000 11.39078 146 ALA F O 1
ATOM 16871 N N . PHE F 1 148 ? -11.10990 -100.98093 36.58150 1.000 7.61675 147 PHE F N 1
ATOM 16872 C CA . PHE F 1 148 ? -12.44842 -101.39336 36.98620 1.000 11.32675 147 PHE F CA 1
ATOM 16873 C C . PHE F 1 148 ? -12.38477 -102.41642 38.11452 1.000 11.46675 147 PHE F C 1
ATOM 16874 O O . PHE F 1 148 ? -11.37701 -103.09768 38.31271 1.000 11.17675 147 PHE F O 1
ATOM 16882 N N . ARG F 1 149 ? -13.49109 -102.53692 38.83528 1.000 9.76073 148 ARG F N 1
ATOM 16883 C CA . ARG F 1 149 ? -13.66640 -103.60132 39.81895 1.000 9.88073 148 ARG F CA 1
ATOM 16884 C C . ARG F 1 149 ? -13.38253 -104.94963 39.17115 1.000 13.98073 148 ARG F C 1
ATOM 16885 O O . ARG F 1 149 ? -13.61463 -105.12769 37.97025 1.000 11.90073 148 ARG F O 1
ATOM 16893 N N . PRO F 1 150 ? -12.87553 -105.91591 39.93175 1.000 15.96346 149 PRO F N 1
ATOM 16894 C CA . PRO F 1 150 ? -12.46348 -107.18798 39.31610 1.000 17.31346 149 PRO F CA 1
ATOM 16895 C C . PRO F 1 150 ? -13.60796 -107.97840 38.69717 1.000 19.54346 149 PRO F C 1
ATOM 16896 O O . PRO F 1 150 ? -13.35277 -108.79828 37.81131 1.000 22.60346 149 PRO F O 1
ATOM 16900 N N . THR F 1 151 ? -14.85369 -107.75750 39.10581 1.000 19.86257 150 THR F N 1
ATOM 16901 C CA . THR F 1 151 ? -15.96847 -108.52704 38.56099 1.000 19.39257 150 THR F CA 1
ATOM 16902 C C . THR F 1 151 ? -16.56029 -107.91883 37.29716 1.000 24.19257 150 THR F C 1
ATOM 16903 O O . THR F 1 151 ? -17.55864 -108.43995 36.79165 1.000 20.16257 150 THR F O 1
ATOM 16907 N N . VAL F 1 152 ? -15.99770 -106.82660 36.78215 1.000 16.42396 151 VAL F N 1
ATOM 16908 C CA . VAL F 1 152 ? -16.59504 -106.14764 35.63575 1.000 17.88396 151 VAL F CA 1
ATOM 16909 C C . VAL F 1 152 ? -16.25116 -106.93213 34.37470 1.000 16.33396 151 VAL F C 1
ATOM 16910 O O . VAL F 1 152 ? -15.09378 -106.97988 33.95196 1.000 14.48396 151 VAL F O 1
ATOM 16914 N N . ASP F 1 153 ? -17.27092 -107.50994 33.75209 1.000 15.97758 152 ASP F N 1
ATOM 16915 C CA . ASP F 1 153 ? -17.10422 -108.37815 32.59391 1.000 17.69758 152 ASP F CA 1
ATOM 16916 C C . ASP F 1 153 ? -17.02396 -107.52802 31.32921 1.000 14.26758 152 ASP F C 1
ATOM 16917 O O . ASP F 1 153 ? -17.93141 -106.73345 31.04397 1.000 11.65758 152 ASP F O 1
ATOM 16922 N N . LEU F 1 154 ? -15.91763 -107.66640 30.60171 1.000 16.65723 153 LEU F N 1
ATOM 16923 C CA . LEU F 1 154 ? -15.69231 -106.97454 29.34128 1.000 12.81723 153 LEU F CA 1
ATOM 16924 C C . LEU F 1 154 ? -16.26010 -107.73351 28.14886 1.000 14.73723 153 LEU F C 1
ATOM 16925 O O . LEU F 1 154 ? -16.23298 -107.21093 27.02705 1.000 12.99723 153 LEU F O 1
ATOM 16930 N N . GLY F 1 155 ? -16.75818 -108.95260 28.36198 1.000 17.00486 154 GLY F N 1
ATOM 16931 C CA . GLY F 1 155 ? -17.27530 -109.76767 27.27418 1.000 17.50486 154 GLY F CA 1
ATOM 16932 C C . GLY F 1 155 ? -16.20124 -110.09207 26.24725 1.000 15.37486 154 GLY F C 1
ATOM 16933 O O . GLY F 1 155 ? -14.99795 -109.98380 26.48847 1.000 17.54486 154 GLY F O 1
ATOM 16934 N N . ASP F 1 156 ? -16.66409 -110.46952 25.05805 1.000 18.37323 155 ASP F N 1
ATOM 16935 C CA . ASP F 1 156 ? -15.77317 -110.95776 24.01600 1.000 20.99323 155 ASP F CA 1
ATOM 16936 C C . ASP F 1 156 ? -15.80972 -110.12013 22.74285 1.000 20.92323 155 ASP F C 1
ATOM 16937 O O . ASP F 1 156 ? -15.29063 -110.55986 21.71187 1.000 22.54323 155 ASP F O 1
ATOM 16942 N N . GLY F 1 157 ? -16.38431 -108.92189 22.77687 1.000 17.31029 156 GLY F N 1
ATOM 16943 C CA . GLY F 1 157 ? -16.47647 -108.12469 21.57634 1.000 15.82029 156 GLY F CA 1
ATOM 16944 C C . GLY F 1 157 ? -15.16536 -107.47139 21.20827 1.000 18.39029 156 GLY F C 1
ATOM 16945 O O . GLY F 1 157 ? -14.15891 -107.57379 21.90875 1.000 19.66029 156 GLY F O 1
ATOM 16946 N N . THR F 1 158 ? -15.18111 -106.77649 20.07056 1.000 16.88742 157 THR F N 1
ATOM 16947 C CA . THR F 1 158 ? -13.98951 -106.11106 19.55533 1.000 16.51742 157 THR F CA 1
ATOM 16948 C C . THR F 1 158 ? -14.34129 -104.68641 19.15913 1.000 17.42742 157 THR F C 1
ATOM 16949 O O . THR F 1 158 ? -15.50673 -104.35334 18.93742 1.000 15.00742 157 THR F O 1
ATOM 16953 N N . LEU F 1 159 ? -13.31205 -103.85555 19.03794 1.000 17.40584 158 LEU F N 1
ATOM 16954 C CA . LEU F 1 159 ? -13.47686 -102.45124 18.69464 1.000 15.01584 158 LEU F CA 1
ATOM 16955 C C . LEU F 1 159 ? -12.76639 -102.13081 17.38890 1.000 19.66584 158 LEU F C 1
ATOM 16956 O O . LEU F 1 159 ? -11.73079 -102.72171 17.06262 1.000 18.20584 158 LEU F O 1
ATOM 16961 N N . GLU F 1 160 ? -13.32907 -101.18282 16.64272 1.000 15.06517 159 GLU F N 1
ATOM 16962 C CA . GLU F 1 160 ? -12.68043 -100.68384 15.43903 1.000 13.98517 159 GLU F CA 1
ATOM 16963 C C . GLU F 1 160 ? -12.80450 -99.17247 15.38633 1.000 16.22517 159 GLU F C 1
ATOM 16964 O O . GLU F 1 160 ? -13.85362 -98.62153 15.72725 1.000 15.87517 159 GLU F O 1
ATOM 16970 N N . GLU F 1 161 ? -11.71241 -98.51345 14.99757 1.000 13.75795 160 GLU F N 1
ATOM 16971 C CA A GLU F 1 161 ? -11.76023 -97.09545 14.66728 0.581 13.51795 160 GLU F CA 1
ATOM 16972 C CA B GLU F 1 161 ? -11.74058 -97.09732 14.66105 0.419 13.51795 160 GLU F CA 1
ATOM 16973 C C . GLU F 1 161 ? -12.30168 -96.95256 13.24939 1.000 15.25795 160 GLU F C 1
ATOM 16974 O O . GLU F 1 161 ? -11.79602 -97.57989 12.31264 1.000 12.43795 160 GLU F O 1
ATOM 16985 N N . VAL F 1 162 ? -13.34737 -96.14310 13.08641 1.000 15.18095 161 VAL F N 1
ATOM 16986 C CA . VAL F 1 162 ? -14.07862 -96.11754 11.82408 1.000 17.92095 161 VAL F CA 1
ATOM 16987 C C . VAL F 1 162 ? -14.29047 -94.68349 11.36067 1.000 17.96095 161 VAL F C 1
ATOM 16988 O O . VAL F 1 162 ? -14.13130 -93.72248 12.11392 1.000 18.86095 161 VAL F O 1
ATOM 16992 N N . SER F 1 163 ? -14.65901 -94.55525 10.09043 1.000 18.03208 162 SER F N 1
ATOM 16993 C CA . SER F 1 163 ? -14.95322 -93.24840 9.52696 1.000 17.35208 162 SER F CA 1
ATOM 16994 C C . SER F 1 163 ? -16.30454 -92.75982 10.03985 1.000 19.31208 162 SER F C 1
ATOM 16995 O O . SER F 1 163 ? -17.09666 -93.52563 10.60365 1.000 17.78208 162 SER F O 1
ATOM 16998 N N . ALA F 1 164 ? -16.58549 -91.47615 9.79986 1.000 16.49324 163 ALA F N 1
ATOM 16999 C CA . ALA F 1 164 ? -17.89867 -90.93831 10.14327 1.000 16.56324 163 ALA F CA 1
ATOM 17000 C C . ALA F 1 164 ? -19.00517 -91.68683 9.41021 1.000 21.14324 163 ALA F C 1
ATOM 17001 O O . ALA F 1 164 ? -20.04473 -92.01393 9.99786 1.000 19.34324 163 ALA F O 1
ATOM 17003 N N . GLU F 1 165 ? -18.78942 -91.99479 8.12884 1.000 19.18612 164 GLU F N 1
ATOM 17004 C CA . GLU F 1 165 ? -19.82346 -92.67012 7.35059 1.000 21.90612 164 GLU F CA 1
ATOM 17005 C C . GLU F 1 165 ? -20.12663 -94.05073 7.91974 1.000 22.31612 164 GLU F C 1
ATOM 17006 O O . GLU F 1 165 ? -21.29338 -94.43521 8.06625 1.000 21.23612 164 GLU F O 1
ATOM 17012 N N . THR F 1 166 ? -19.08170 -94.81702 8.24346 1.000 21.71791 165 THR F N 1
ATOM 17013 C CA . THR F 1 166 ? -19.28711 -96.13888 8.82790 1.000 18.34791 165 THR F CA 1
ATOM 17014 C C . THR F 1 166 ? -19.94275 -96.04170 10.20129 1.000 18.94791 165 THR F C 1
ATOM 17015 O O . THR F 1 166 ? -20.82228 -96.84410 10.54201 1.000 18.03791 165 THR F O 1
ATOM 17019 N N . PHE F 1 167 ? -19.52665 -95.05970 11.00006 1.000 15.06955 166 PHE F N 1
ATOM 17020 C CA . PHE F 1 167 ? -20.12425 -94.85034 12.31559 1.000 17.69955 166 PHE F CA 1
ATOM 17021 C C . PHE F 1 167 ? -21.61639 -94.56026 12.20040 1.000 18.90955 166 PHE F C 1
ATOM 17022 O O . PHE F 1 167 ? -22.42877 -95.12824 12.93852 1.000 18.36955 166 PHE F O 1
ATOM 17030 N N . LEU F 1 168 ? -21.99728 -93.67612 11.27015 1.000 20.55461 167 LEU F N 1
ATOM 17031 C CA . LEU F 1 168 ? -23.39923 -93.29147 11.11287 1.000 18.44461 167 LEU F CA 1
ATOM 17032 C C . LEU F 1 168 ? -24.25727 -94.40351 10.53633 1.000 21.55461 167 LEU F C 1
ATOM 17033 O O . LEU F 1 168 ? -25.48624 -94.28541 10.54102 1.000 21.75461 167 LEU F O 1
ATOM 17038 N N . ALA F 1 169 ? -23.65258 -95.47004 10.03404 1.000 18.91986 168 ALA F N 1
ATOM 17039 C CA . ALA F 1 169 ? -24.43989 -96.59057 9.54889 1.000 19.31986 168 ALA F CA 1
ATOM 17040 C C . ALA F 1 169 ? -24.84685 -97.54628 10.66503 1.000 21.12986 168 ALA F C 1
ATOM 17041 O O . ALA F 1 169 ? -25.71478 -98.39308 10.44119 1.000 26.94986 168 ALA F O 1
ATOM 17043 N N . SER F 1 170 ? -24.25742 -97.42403 11.85454 1.000 17.67454 169 SER F N 1
ATOM 17044 C CA . SER F 1 170 ? -24.52675 -98.32329 12.97978 1.000 17.21454 169 SER F CA 1
ATOM 17045 C C . SER F 1 170 ? -24.93480 -97.59341 14.25379 1.000 19.72454 169 SER F C 1
ATOM 17046 O O . SER F 1 170 ? -25.79207 -98.08610 14.99281 1.000 16.98454 169 SER F O 1
ATOM 17049 N N . ALA F 1 171 ? -24.30428 -96.45911 14.55717 1.000 16.07765 170 ALA F N 1
ATOM 17050 C CA . ALA F 1 171 ? -24.58186 -95.78419 15.82107 1.000 15.33765 170 ALA F CA 1
ATOM 17051 C C . ALA F 1 171 ? -26.05152 -95.41679 15.99794 1.000 15.40765 170 ALA F C 1
ATOM 17052 O O . ALA F 1 171 ? -26.55766 -95.55182 17.12763 1.000 14.58765 170 ALA F O 1
ATOM 17054 N N . PRO F 1 172 ? -26.78160 -94.95228 14.97628 1.000 15.54025 171 PRO F N 1
ATOM 17055 C CA . PRO F 1 172 ? -28.18097 -94.56590 15.23135 1.000 15.13025 171 PRO F CA 1
ATOM 17056 C C . PRO F 1 172 ? -29.04363 -95.70486 15.75140 1.000 18.59025 171 PRO F C 1
ATOM 17057 O O . PRO F 1 172 ? -29.86130 -95.48625 16.65211 1.000 20.24025 171 PRO F O 1
ATOM 17061 N N . ALA F 1 173 ? -28.88180 -96.92344 15.23110 1.000 20.61417 172 ALA F N 1
ATOM 17062 C CA . ALA F 1 173 ? -29.65519 -98.03927 15.76681 1.000 19.81417 172 ALA F CA 1
ATOM 17063 C C . ALA F 1 173 ? -29.28648 -98.31541 17.22043 1.000 18.46417 172 ALA F C 1
ATOM 17064 O O . ALA F 1 173 ? -30.15914 -98.61247 18.04552 1.000 19.60417 172 ALA F O 1
ATOM 17066 N N . ILE F 1 174 ? -27.99715 -98.21737 17.55603 1.000 15.55119 173 ILE F N 1
ATOM 17067 C CA . ILE F 1 174 ? -27.56311 -98.44891 18.93394 1.000 14.24119 173 ILE F CA 1
ATOM 17068 C C . ILE F 1 174 ? -28.17074 -97.40014 19.85269 1.000 15.02119 173 ILE F C 1
ATOM 17069 O O . ILE F 1 174 ? -28.73340 -97.70705 20.91264 1.000 15.58119 173 ILE F O 1
ATOM 17074 N N . TYR F 1 175 ? -28.05466 -96.14002 19.45022 1.000 13.30993 174 TYR F N 1
ATOM 17075 C CA . TYR F 1 175 ? -28.65096 -95.04440 20.20019 1.000 12.29993 174 TYR F CA 1
ATOM 17076 C C . TYR F 1 175 ? -30.14958 -95.26526 20.40627 1.000 15.94993 174 TYR F C 1
ATOM 17077 O O . TYR F 1 175 ? -30.64869 -95.21618 21.53645 1.000 15.04993 174 TYR F O 1
ATOM 17086 N N . ASP F 1 176 ? -30.88138 -95.53944 19.32120 1.000 13.86989 175 ASP F N 1
ATOM 17087 C CA . ASP F 1 176 ? -32.32992 -95.70756 19.41893 1.000 17.30989 175 ASP F CA 1
ATOM 17088 C C . ASP F 1 176 ? -32.69820 -96.78331 20.42311 1.000 20.37989 175 ASP F C 1
ATOM 17089 O O . ASP F 1 176 ? -33.70942 -96.67254 21.12432 1.000 18.53989 175 ASP F O 1
ATOM 17094 N N . ALA F 1 177 ? -31.89625 -97.84309 20.49364 1.000 15.74804 176 ALA F N 1
ATOM 17095 C CA . ALA F 1 177 ? -32.22748 -98.96277 21.36515 1.000 18.09804 176 ALA F CA 1
ATOM 17096 C C . ALA F 1 177 ? -31.92671 -98.65785 22.82382 1.000 17.95804 176 ALA F C 1
ATOM 17097 O O . ALA F 1 177 ?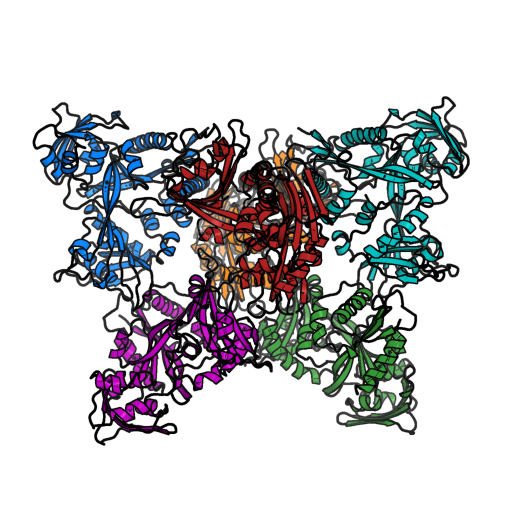 -32.56330 -99.23448 23.70964 1.000 18.64804 176 ALA F O 1
ATOM 17099 N N . VAL F 1 178 ? -30.95647 -97.78232 23.09339 1.000 12.47965 177 VAL F N 1
ATOM 17100 C CA . VAL F 1 178 ? -30.54532 -97.51892 24.46918 1.000 14.21965 177 VAL F CA 1
ATOM 17101 C C . VAL F 1 178 ? -31.40863 -96.43360 25.11381 1.000 15.30965 177 VAL F C 1
ATOM 17102 O O . VAL F 1 178 ? -31.74936 -96.52682 26.29488 1.000 13.94965 177 VAL F O 1
ATOM 17106 N N . ILE F 1 179 ? -31.80339 -95.40420 24.37130 1.000 12.16791 178 ILE F N 1
ATOM 17107 C CA . ILE F 1 179 ? -32.29772 -94.19484 25.03604 1.000 13.33791 178 ILE F CA 1
ATOM 17108 C C . ILE F 1 179 ? -33.65591 -94.33938 25.72561 1.000 16.87791 178 ILE F C 1
ATOM 17109 O O . ILE F 1 179 ? -33.92717 -93.55327 26.64007 1.000 15.44791 178 ILE F O 1
ATOM 17114 N N . PRO F 1 180 ? -34.55124 -95.30278 25.37742 1.000 18.09889 179 PRO F N 1
ATOM 17115 C CA . PRO F 1 180 ? -35.77350 -95.44396 26.18961 1.000 16.32889 179 PRO F CA 1
ATOM 17116 C C . PRO F 1 180 ? -35.49867 -95.63389 27.67777 1.000 14.72889 179 PRO F C 1
ATOM 17117 O O . PRO F 1 180 ? -36.35162 -95.30300 28.51262 1.000 16.43889 179 PRO F O 1
ATOM 17121 N N . GLY F 1 181 ? -34.32076 -96.16155 28.02273 1.000 13.70571 180 GLY F N 1
ATOM 17122 C CA . GLY F 1 181 ? -33.90966 -96.27978 29.40525 1.000 14.00571 180 GLY F CA 1
ATOM 17123 C C . GLY F 1 181 ? -33.20244 -95.07427 30.00615 1.000 15.04571 180 GLY F C 1
ATOM 17124 O O . GLY F 1 181 ? -32.80161 -95.12808 31.17678 1.000 11.19571 180 GLY F O 1
ATOM 17125 N N . LEU F 1 182 ? -33.03566 -93.98215 29.25013 1.000 11.93607 181 LEU F N 1
ATOM 17126 C CA . LEU F 1 182 ? -32.27782 -92.80748 29.68709 1.000 11.36607 181 LEU F CA 1
ATOM 17127 C C . LEU F 1 182 ? -33.14374 -91.56125 29.51392 1.000 12.31607 181 LEU F C 1
ATOM 17128 O O . LEU F 1 182 ? -33.02235 -90.84307 28.51476 1.000 11.69607 181 LEU F O 1
ATOM 17133 N N . PRO F 1 183 ? -34.01467 -91.26575 30.47190 1.000 11.93954 182 PRO F N 1
ATOM 17134 C CA . PRO F 1 183 ? -34.88724 -90.09671 30.32162 1.000 9.94954 182 PRO F CA 1
ATOM 17135 C C . PRO F 1 183 ? -34.06799 -88.83300 30.10502 1.000 11.41954 182 PRO F C 1
ATOM 17136 O O . PRO F 1 183 ? -32.98292 -88.66158 30.66879 1.000 10.33954 182 PRO F O 1
ATOM 17140 N N . GLY F 1 184 ? -34.58649 -87.94765 29.26886 1.000 11.74741 183 GLY F N 1
ATOM 17141 C CA . GLY F 1 184 ? -33.88157 -86.73513 28.93307 1.000 10.94741 183 GLY F CA 1
ATOM 17142 C C . GLY F 1 184 ? -33.16133 -86.79249 27.60671 1.000 11.54741 183 GLY F C 1
ATOM 17143 O O . GLY F 1 184 ? -32.91969 -85.73981 27.00145 1.000 10.38741 183 GLY F O 1
ATOM 17144 N N . GLN F 1 185 ? -32.81051 -87.98687 27.13836 1.000 10.45465 184 GLN F N 1
ATOM 17145 C CA . GLN F 1 185 ? -32.22867 -88.09375 25.80900 1.000 11.87465 184 GLN F CA 1
ATOM 17146 C C . GLN F 1 185 ? -33.27941 -87.74600 24.75658 1.000 10.51465 184 GLN F C 1
ATOM 17147 O O . GLN F 1 185 ? -34.47931 -87.95801 24.94869 1.000 11.84465 184 GLN F O 1
ATOM 17153 N N . MET F 1 186 ? -32.82661 -87.21537 23.63146 1.000 11.00941 185 MET F N 1
ATOM 17154 C CA . MET F 1 186 ? -33.73279 -86.82839 22.56429 1.000 9.67941 185 MET F CA 1
ATOM 17155 C C . MET F 1 186 ? -33.47694 -87.65072 21.31233 1.000 13.07941 185 MET F C 1
ATOM 17156 O O . MET F 1 186 ? -32.34192 -88.05144 21.03649 1.000 11.75941 185 MET F O 1
ATOM 17161 N N . SER F 1 187 ? -34.54200 -87.87477 20.54165 1.000 11.89064 186 SER F N 1
ATOM 17162 C CA . SER F 1 187 ? -34.40655 -88.57354 19.26937 1.000 15.96064 186 SER F CA 1
ATOM 17163 C C . SER F 1 187 ? -33.40285 -87.85408 18.37863 1.000 14.54064 186 SER F C 1
ATOM 17164 O O . SER F 1 187 ? -33.28099 -86.62915 18.41527 1.000 15.35064 186 SER F O 1
ATOM 17167 N N . ARG F 1 188 ? -32.67080 -88.62682 17.57316 1.000 13.62111 187 ARG F N 1
ATOM 17168 C CA . ARG F 1 188 ? -31.72823 -88.06963 16.60617 1.000 15.12111 187 ARG F CA 1
ATOM 17169 C C . ARG F 1 188 ? -32.08655 -88.57450 15.21657 1.000 18.07111 187 ARG F C 1
ATOM 17170 O O . ARG F 1 188 ? -31.94130 -89.76794 14.92331 1.000 16.55111 187 ARG F O 1
ATOM 17178 N N . THR F 1 189 ? -32.55587 -87.66002 14.37507 1.000 15.78309 188 THR F N 1
ATOM 17179 C CA . THR F 1 189 ? -32.69959 -87.88646 12.95345 1.000 16.96309 188 THR F CA 1
ATOM 17180 C C . THR F 1 189 ? -31.31896 -87.88521 12.30985 1.000 15.84309 188 THR F C 1
ATOM 17181 O O . THR F 1 189 ? -30.33950 -87.46877 12.93227 1.000 16.06309 188 THR F O 1
ATOM 17185 N N . PRO F 1 190 ? -31.20532 -88.31414 11.04691 1.000 17.39579 189 PRO F N 1
ATOM 17186 C CA . PRO F 1 190 ? -29.90980 -88.16917 10.35676 1.000 17.50579 189 PRO F CA 1
ATOM 17187 C C . PRO F 1 190 ? -29.37806 -86.74301 10.38405 1.000 17.69579 189 PRO F C 1
ATOM 17188 O O . PRO F 1 190 ? -28.15688 -86.53448 10.48387 1.000 17.25579 189 PRO F O 1
ATOM 17192 N N . GLU F 1 191 ? -30.27180 -85.74595 10.31778 1.000 15.89684 190 GLU F N 1
ATOM 17193 C CA . GLU F 1 191 ? -29.83931 -84.35061 10.34055 1.000 15.64684 190 GLU F CA 1
ATOM 17194 C C . GLU F 1 191 ? -29.24704 -83.97559 11.69403 1.000 15.70684 190 GLU F C 1
ATOM 17195 O O . GLU F 1 191 ? -28.24937 -83.24851 11.75978 1.000 15.84684 190 GLU F O 1
ATOM 17201 N N . TRP F 1 192 ? -29.83756 -84.46489 12.78720 1.000 15.35472 191 TRP F N 1
ATOM 17202 C CA . TRP F 1 192 ? -29.23966 -84.22136 14.09814 1.000 12.39472 191 TRP F CA 1
ATOM 17203 C C . TRP F 1 192 ? -27.92206 -84.98190 14.26019 1.000 14.06472 191 TRP F C 1
ATOM 17204 O O . TRP F 1 192 ? -26.96738 -84.45445 14.84490 1.000 12.81472 191 TRP F O 1
ATOM 17215 N N . TRP F 1 193 ? -27.83166 -86.20853 13.72779 1.000 13.29581 192 TRP F N 1
ATOM 17216 C CA . TRP F 1 193 ? -26.55987 -86.93289 13.79491 1.000 12.73581 192 TRP F CA 1
ATOM 17217 C C . TRP F 1 193 ? -25.47143 -86.19956 13.02685 1.000 14.95581 192 TRP F C 1
ATOM 17218 O O . TRP F 1 193 ? -24.30543 -86.18120 13.44494 1.000 14.86581 192 TRP F O 1
ATOM 17229 N N . ALA F 1 194 ? -25.83150 -85.60079 11.88960 1.000 14.05617 193 ALA F N 1
ATOM 17230 C CA . ALA F 1 194 ? -24.85826 -84.84352 11.11856 1.000 16.19617 193 ALA F CA 1
ATOM 17231 C C . ALA F 1 194 ? -24.29105 -83.68815 11.93653 1.000 17.16617 193 ALA F C 1
ATOM 17232 O O . ALA F 1 194 ? -23.09339 -83.39387 11.86150 1.000 17.71617 193 ALA F O 1
ATOM 17234 N N . SER F 1 195 ? -25.13595 -83.02242 12.72640 1.000 15.66130 194 SER F N 1
ATOM 17235 C CA . SER F 1 195 ? -24.65524 -81.91710 13.54721 1.000 15.83130 194 SER F CA 1
ATOM 17236 C C . SER F 1 195 ? -23.80433 -82.41598 14.71512 1.000 17.53130 194 SER F C 1
ATOM 17237 O O . SER F 1 195 ? -22.73130 -81.86259 14.99619 1.000 19.25130 194 SER F O 1
ATOM 17240 N N . TRP F 1 196 ? -24.26836 -83.46698 15.39282 1.000 15.46583 195 TRP F N 1
ATOM 17241 C CA . TRP F 1 196 ? -23.57625 -84.02044 16.55353 1.000 15.56583 195 TRP F CA 1
ATOM 17242 C C . TRP F 1 196 ? -22.18706 -84.55292 16.20017 1.000 20.23583 195 TRP F C 1
ATOM 17243 O O . TRP F 1 196 ? -21.25690 -84.44179 17.01240 1.000 19.59583 195 TRP F O 1
ATOM 17254 N N . THR F 1 197 ? -22.01271 -85.11324 15.00075 1.000 16.17099 196 THR F N 1
ATOM 17255 C CA . THR F 1 197 ? -20.72407 -85.67512 14.59880 1.000 16.50099 196 THR F CA 1
ATOM 17256 C C . THR F 1 197 ? -19.88026 -84.72242 13.76420 1.000 22.28099 196 THR F C 1
ATOM 17257 O O . THR F 1 197 ? -18.80960 -85.12427 13.29036 1.000 19.06099 196 THR F O 1
ATOM 17261 N N . LEU F 1 198 ? -20.33113 -83.48309 13.57067 1.000 18.44950 197 LEU F N 1
ATOM 17262 C CA . LEU F 1 198 ? -19.55474 -82.50134 12.82270 1.000 23.68950 197 LEU F CA 1
ATOM 17263 C C . LEU F 1 198 ? -18.16994 -82.32695 13.43316 1.000 22.03950 197 LEU F C 1
ATOM 17264 O O . LEU F 1 198 ? -18.03329 -82.16875 14.64783 1.000 21.10950 197 LEU F O 1
ATOM 17269 N N . ASP F 1 199 ? -17.13968 -82.35072 12.58626 1.000 21.29484 198 ASP F N 1
ATOM 17270 C CA . ASP F 1 199 ? -15.76549 -82.12052 13.04097 1.000 21.82484 198 ASP F CA 1
ATOM 17271 C C . ASP F 1 199 ? -15.50491 -80.61550 13.07994 1.000 28.25484 198 ASP F C 1
ATOM 17272 O O . ASP F 1 199 ? -14.73366 -80.05688 12.29699 1.000 27.31484 198 ASP F O 1
ATOM 17277 N N . SER F 1 200 ? -16.17325 -79.96130 14.02711 1.000 30.64767 199 SER F N 1
ATOM 17278 C CA . SER F 1 200 ? -16.15749 -78.50396 14.08392 1.000 31.90767 199 SER F CA 1
ATOM 17279 C C . SER F 1 200 ? -14.74465 -77.98843 14.32196 1.000 33.78767 199 SER F C 1
ATOM 17280 O O . SER F 1 200 ? -14.02412 -78.49049 15.18900 1.000 33.59767 199 SER F O 1
ATOM 17283 N N . GLU F 1 201 ? -14.34625 -76.98458 13.53578 1.000 37.81559 200 GLU F N 1
ATOM 17284 C CA . GLU F 1 201 ? -13.00440 -76.42489 13.67675 1.000 38.71559 200 GLU F CA 1
ATOM 17285 C C . GLU F 1 201 ? -12.78467 -75.82884 15.06290 1.000 39.98559 200 GLU F C 1
ATOM 17286 O O . GLU F 1 201 ? -11.65424 -75.82445 15.56356 1.000 38.47559 200 GLU F O 1
ATOM 17289 N N . GLU F 1 202 ? -13.84691 -75.32922 15.69948 1.000 39.64544 201 GLU F N 1
ATOM 17290 C CA . GLU F 1 202 ? -13.71662 -74.79381 17.05229 1.000 40.56544 201 GLU F CA 1
ATOM 17291 C C . GLU F 1 202 ? -13.20915 -75.85888 18.02020 1.000 44.40544 201 GLU F C 1
ATOM 17292 O O . GLU F 1 202 ? -12.26269 -75.62276 18.78241 1.000 48.22544 201 GLU F O 1
ATOM 17294 N N . LEU F 1 203 ? -13.82218 -77.04751 17.99700 1.000 39.16674 202 LEU F N 1
ATOM 17295 C CA . LEU F 1 203 ? -13.39993 -78.11731 18.89648 1.000 38.20674 202 LEU F CA 1
ATOM 17296 C C . LEU F 1 203 ? -12.03651 -78.68461 18.52985 1.000 37.71674 202 LEU F C 1
ATOM 17297 O O . LEU F 1 203 ? -11.36113 -79.24154 19.40296 1.000 37.40674 202 LEU F O 1
ATOM 17302 N N . GLN F 1 204 ? -11.61049 -78.55243 17.26943 1.000 34.54590 203 GLN F N 1
ATOM 17303 C CA . GLN F 1 204 ? -10.30028 -79.07320 16.89377 1.000 32.61590 203 GLN F CA 1
ATOM 17304 C C . GLN F 1 204 ? -9.18709 -78.30237 17.58320 1.000 37.06590 203 GLN F C 1
ATOM 17305 O O . GLN F 1 204 ? -8.20069 -78.90054 18.03357 1.000 37.76590 203 GLN F O 1
ATOM 17311 N N . LYS F 1 205 ? -9.33718 -76.97661 17.68870 1.000 37.18617 204 LYS F N 1
ATOM 17312 C CA . LYS F 1 205 ? -8.30534 -76.15242 18.31279 1.000 38.73617 204 LYS F CA 1
ATOM 17313 C C . LYS F 1 205 ? -8.05856 -76.57751 19.75533 1.000 36.86617 204 LYS F C 1
ATOM 17314 O O . LYS F 1 205 ? -6.90853 -76.64177 20.20612 1.000 42.51617 204 LYS F O 1
ATOM 17316 N N . GLU F 1 206 ? -9.12760 -76.89758 20.48718 1.000 36.74463 205 GLU F N 1
ATOM 17317 C CA . GLU F 1 206 ? -8.99627 -77.28304 21.88742 1.000 41.24463 205 GLU F CA 1
ATOM 17318 C C . GLU F 1 206 ? -8.42368 -78.68886 22.07032 1.000 38.06463 205 GLU F C 1
ATOM 17319 O O . GLU F 1 206 ? -7.93335 -79.00507 23.15990 1.000 35.31463 205 GLU F O 1
ATOM 17321 N N . SER F 1 207 ? -8.47736 -79.54168 21.04702 1.000 35.45878 206 SER F N 1
ATOM 17322 C CA . SER F 1 207 ? -8.03336 -80.92108 21.22431 1.000 28.85878 206 SER F CA 1
ATOM 17323 C C . SER F 1 207 ? -7.49461 -81.52029 19.92963 1.000 27.04878 206 SER F C 1
ATOM 17324 O O . SER F 1 207 ? -6.28584 -81.48122 19.68759 1.000 30.00878 206 SER F O 1
ATOM 17327 N N . GLY F 1 208 ? -8.37320 -82.07988 19.10174 1.000 26.36040 207 GLY F N 1
ATOM 17328 C CA . GLY F 1 208 ? -7.97028 -82.71918 17.86124 1.000 23.13040 207 GLY F CA 1
ATOM 17329 C C . GLY F 1 208 ? -9.19452 -83.10379 17.05758 1.000 19.22040 207 GLY F C 1
ATOM 17330 O O . GLY F 1 208 ? -10.33070 -82.80649 17.43591 1.000 21.17040 207 GLY F O 1
ATOM 17331 N N . LYS F 1 209 ? -8.94954 -83.76568 15.92650 1.000 18.80199 208 LYS F N 1
ATOM 17332 C CA . LYS F 1 209 ? -10.04147 -84.16743 15.04455 1.000 20.41199 208 LYS F CA 1
ATOM 17333 C C . LYS F 1 209 ? -10.88756 -85.26869 15.67546 1.000 18.44199 208 LYS F C 1
ATOM 17334 O O . LYS F 1 209 ? -10.37286 -86.15795 16.35952 1.000 13.86199 208 LYS F O 1
ATOM 17340 N N . VAL F 1 210 ? -12.19340 -85.22322 15.41328 1.000 14.92239 209 VAL F N 1
ATOM 17341 C CA . VAL F 1 210 ? -13.11137 -86.14098 16.07095 1.000 13.89239 209 VAL F CA 1
ATOM 17342 C C . VAL F 1 210 ? -12.89601 -87.55297 15.54315 1.000 16.10239 209 VAL F C 1
ATOM 17343 O O . VAL F 1 210 ? -12.63931 -87.77191 14.35052 1.000 14.41239 209 VAL F O 1
ATOM 17347 N N . ARG F 1 211 ? -12.98585 -88.51718 16.44094 1.000 14.33655 210 ARG F N 1
ATOM 17348 C CA . ARG F 1 211 ? -12.77126 -89.91301 16.11916 1.000 12.64655 210 ARG F CA 1
ATOM 17349 C C . ARG F 1 211 ? -13.99997 -90.72302 16.49338 1.000 13.59655 210 ARG F C 1
ATOM 17350 O O . ARG F 1 211 ? -14.73418 -90.37882 17.42487 1.000 12.14655 210 ARG F O 1
ATOM 17358 N N . PHE F 1 212 ? -14.18978 -91.82956 15.78120 1.000 14.37637 211 PHE F N 1
ATOM 17359 C CA . PHE F 1 212 ? -15.35581 -92.68148 15.93601 1.000 12.99637 211 PHE F CA 1
ATOM 17360 C C . PHE F 1 212 ? -14.91954 -94.11423 16.19115 1.000 13.88637 211 PHE F C 1
ATOM 17361 O O . PHE F 1 212 ? -14.01834 -94.62682 15.51438 1.000 13.54637 211 PHE F O 1
ATOM 17369 N N . VAL F 1 213 ? -15.55693 -94.74937 17.17111 1.000 13.27122 212 VAL F N 1
ATOM 17370 C CA . VAL F 1 213 ? -15.28667 -96.13839 17.52703 1.000 14.04122 212 VAL F CA 1
ATOM 17371 C C . VAL F 1 213 ? -16.59668 -96.90609 17.53031 1.000 13.85122 212 VAL F C 1
ATOM 17372 O O . VAL F 1 213 ? -17.62344 -96.40476 18.00827 1.000 12.53122 212 VAL F O 1
ATOM 17376 N N . LEU F 1 214 ? -16.56324 -98.12361 16.99166 1.000 13.69030 213 LEU F N 1
ATOM 17377 C CA . LEU F 1 214 ? -17.68462 -99.04156 17.07342 1.000 14.03030 213 LEU F CA 1
ATOM 17378 C C . LEU F 1 214 ? -17.24934 -100.29213 17.82677 1.000 14.03030 213 LEU F C 1
ATOM 17379 O O . LEU F 1 214 ? -16.12377 -100.77559 17.65111 1.000 13.58030 213 LEU F O 1
ATOM 17384 N N . HIS F 1 215 ? -18.13954 -100.79766 18.67371 1.000 15.51719 214 HIS F N 1
ATOM 17385 C CA . HIS F 1 215 ? -17.94786 -102.04925 19.39754 1.000 13.79719 214 HIS F CA 1
ATOM 17386 C C . HIS F 1 215 ? -18.85391 -103.10538 18.78781 1.000 13.27719 214 HIS F C 1
ATOM 17387 O O . HIS F 1 215 ? -20.06507 -102.88755 18.66477 1.000 12.56719 214 HIS F O 1
ATOM 17394 N N . TYR F 1 216 ? -18.26988 -104.24699 18.41952 1.000 16.07284 215 TYR F N 1
ATOM 17395 C CA . TYR F 1 216 ? -18.99363 -105.35090 17.79095 1.000 18.26284 215 TYR F CA 1
ATOM 17396 C C . TYR F 1 216 ? -19.06218 -106.53904 18.73226 1.000 15.23284 215 TYR F C 1
ATOM 17397 O O . TYR F 1 216 ? -18.04805 -106.92403 19.31494 1.000 16.06284 215 TYR F O 1
ATOM 17406 N N . GLU F 1 217 ? -20.24322 -107.14069 18.84244 1.000 15.72469 216 GLU F N 1
ATOM 17407 C CA . GLU F 1 217 ? -20.37418 -108.42020 19.51838 1.000 18.71469 216 GLU F CA 1
ATOM 17408 C C . GLU F 1 217 ? -19.57983 -109.48727 18.76218 1.000 17.61469 216 GLU F C 1
ATOM 17409 O O . GLU F 1 217 ? -19.09975 -109.27224 17.65147 1.000 19.82469 216 GLU F O 1
ATOM 17415 N N . SER F 1 218 ? -19.43807 -110.65628 19.38483 1.000 21.12124 217 SER F N 1
ATOM 17416 C CA . SER F 1 218 ? -18.69825 -111.72543 18.72567 1.000 23.34124 217 SER F CA 1
ATOM 17417 C C . SER F 1 218 ? -19.41101 -112.23182 17.46868 1.000 23.40124 217 SER F C 1
ATOM 17418 O O . SER F 1 218 ? -18.75224 -112.78261 16.58036 1.000 26.96124 217 SER F O 1
ATOM 17421 N N . ASP F 1 219 ? -20.72787 -112.04115 17.35309 1.000 20.90843 218 ASP F N 1
ATOM 17422 C CA . ASP F 1 219 ? -21.39875 -112.37905 16.10208 1.000 24.59843 218 ASP F CA 1
ATOM 17423 C C . ASP F 1 219 ? -21.31026 -111.27115 15.05951 1.000 25.81843 218 ASP F C 1
ATOM 17424 O O . ASP F 1 219 ? -21.87206 -111.42668 13.97149 1.000 23.91843 218 ASP F O 1
ATOM 17429 N N . GLY F 1 220 ? -20.62659 -110.16727 15.36299 1.000 22.62011 219 GLY F N 1
ATOM 17430 C CA . GLY F 1 220 ? -20.45384 -109.06825 14.43323 1.000 20.01011 219 GLY F CA 1
ATOM 17431 C C . GLY F 1 220 ? -21.45208 -107.93620 14.58342 1.000 21.72011 219 GLY F C 1
ATOM 17432 O O . GLY F 1 220 ? -21.31017 -106.91453 13.89934 1.000 20.19011 219 GLY F O 1
ATOM 17433 N N . THR F 1 221 ? -22.45684 -108.09179 15.44064 1.000 19.63379 220 THR F N 1
ATOM 17434 C CA . THR F 1 221 ? -23.45795 -107.04828 15.63627 1.000 18.22379 220 THR F CA 1
ATOM 17435 C C . THR F 1 221 ? -22.82887 -105.83779 16.31126 1.000 18.08379 220 THR F C 1
ATOM 17436 O O . THR F 1 221 ? -22.18620 -105.97129 17.35475 1.000 17.52379 220 THR F O 1
ATOM 17440 N N . ALA F 1 222 ? -23.03017 -104.65394 15.73264 1.000 18.46565 221 ALA F N 1
ATOM 17441 C CA . ALA F 1 222 ? -22.61222 -103.41513 16.39212 1.000 16.85565 221 ALA F CA 1
ATOM 17442 C C . ALA F 1 222 ? -23.44729 -103.19795 17.65332 1.000 15.35565 221 ALA F C 1
ATOM 17443 O O . ALA F 1 222 ? -24.68043 -103.13924 17.58975 1.000 16.52565 221 ALA F O 1
ATOM 17445 N N . SER F 1 223 ? -22.78314 -103.09392 18.80663 1.000 12.46573 222 SER F N 1
ATOM 17446 C CA . SER F 1 223 ? -23.48875 -102.97527 20.07605 1.000 13.55573 222 SER F CA 1
ATOM 17447 C C . SER F 1 223 ? -23.01053 -101.82073 20.94158 1.000 14.34573 222 SER F C 1
ATOM 17448 O O . SER F 1 223 ? -23.48334 -101.68716 22.07293 1.000 15.34573 222 SER F O 1
ATOM 17451 N N . GLY F 1 224 ? -22.07474 -101.00780 20.46881 1.000 13.45000 223 GLY F N 1
ATOM 17452 C CA . GLY F 1 224 ? -21.63395 -99.87374 21.26070 1.000 11.61000 223 GLY F CA 1
ATOM 17453 C C . GLY F 1 224 ? -20.88308 -98.91583 20.37485 1.000 12.36000 223 GLY F C 1
ATOM 17454 O O . GLY F 1 224 ? -20.48789 -99.26339 19.25665 1.000 14.11000 223 GLY F O 1
ATOM 17455 N N . PHE F 1 225 ? -20.69678 -97.69250 20.87525 1.000 10.86605 224 PHE F N 1
ATOM 17456 C CA . PHE F 1 225 ? -19.92616 -96.72872 20.10836 1.000 11.29605 224 PHE F CA 1
ATOM 17457 C C . PHE F 1 225 ? -19.32859 -95.69378 21.05003 1.000 13.48605 224 PHE F C 1
ATOM 17458 O O . PHE F 1 225 ? -19.77035 -95.53618 22.19306 1.000 10.10605 224 PHE F O 1
ATOM 17466 N N . ALA F 1 226 ? -18.30805 -95.00118 20.55006 1.000 11.26416 225 ALA F N 1
ATOM 17467 C CA . ALA F 1 226 ? -17.72101 -93.86088 21.24596 1.000 14.58416 225 ALA F CA 1
ATOM 17468 C C . ALA F 1 226 ? -17.35915 -92.77774 20.24293 1.000 13.99416 225 ALA F C 1
ATOM 17469 O O . ALA F 1 226 ? -16.96602 -93.06625 19.10844 1.000 14.25416 225 ALA F O 1
ATOM 17471 N N . ILE F 1 227 ? -17.51042 -91.52681 20.67895 1.000 9.52679 226 ILE F N 1
ATOM 17472 C CA . ILE F 1 227 ? -17.06195 -90.34369 19.96266 1.000 10.68679 226 ILE F CA 1
ATOM 17473 C C . ILE F 1 227 ? -16.07251 -89.65662 20.89289 1.000 10.25679 226 ILE F C 1
ATOM 17474 O O . ILE F 1 227 ? -16.40080 -89.39511 22.05647 1.000 12.33679 226 ILE F O 1
ATOM 17479 N N . TYR F 1 228 ? -14.85791 -89.40612 20.41096 1.000 9.25095 227 TYR F N 1
ATOM 17480 C CA . TYR F 1 228 ? -13.86643 -88.74633 21.25434 1.000 11.95095 227 TYR F CA 1
ATOM 17481 C C . TYR F 1 228 ? -12.87686 -87.97423 20.38912 1.000 11.49095 227 TYR F C 1
ATOM 17482 O O . TYR F 1 228 ? -12.78541 -88.18678 19.18046 1.000 11.84095 227 TYR F O 1
ATOM 17491 N N . ARG F 1 229 ? -12.14244 -87.06045 21.03027 1.000 12.45990 228 ARG F N 1
ATOM 17492 C CA . ARG F 1 229 ? -11.07220 -86.29154 20.41423 1.000 11.49990 228 ARG F CA 1
ATOM 17493 C C . ARG F 1 229 ? -9.80822 -86.43677 21.23969 1.000 14.61990 228 ARG F C 1
ATOM 17494 O O . ARG F 1 229 ? -9.85599 -86.32199 22.47196 1.000 12.11990 228 ARG F O 1
ATOM 17502 N N . PRO F 1 230 ? -8.66579 -86.66206 20.59653 1.000 13.96240 229 PRO F N 1
ATOM 17503 C CA . PRO F 1 230 ? -7.40175 -86.69369 21.32744 1.000 14.99240 229 PRO F CA 1
ATOM 17504 C C . PRO F 1 230 ? -6.77905 -85.31210 21.44611 1.000 19.92240 229 PRO F C 1
ATOM 17505 O O . PRO F 1 230 ? -6.95237 -84.42971 20.59870 1.000 17.20240 229 PRO F O 1
ATOM 17509 N N . LYS F 1 231 ? -6.04859 -85.12816 22.54084 1.000 15.44072 230 LYS F N 1
ATOM 17510 C CA . LYS F 1 231 ? -5.22494 -83.93846 22.74765 1.000 17.13072 230 LYS F CA 1
ATOM 17511 C C . LYS F 1 231 ? -3.82066 -84.42483 23.08326 1.000 19.14072 230 LYS F C 1
ATOM 17512 O O . LYS F 1 231 ? -3.55227 -84.80629 24.23538 1.000 21.37072 230 LYS F O 1
ATOM 17518 N N . PRO F 1 232 ? -2.90904 -84.46196 22.11868 1.000 17.90641 231 PRO F N 1
ATOM 17519 C CA . PRO F 1 232 ? -1.55542 -84.93694 22.42797 1.000 17.12641 231 PRO F CA 1
ATOM 17520 C C . PRO F 1 232 ? -0.85542 -83.98510 23.38603 1.000 18.65641 231 PRO F C 1
ATOM 17521 O O . PRO F 1 232 ? -1.17188 -82.79268 23.46043 1.000 16.62641 231 PRO F O 1
ATOM 17525 N N . GLY F 1 233 ? 0.10357 -84.53052 24.12672 1.000 17.10948 232 GLY F N 1
ATOM 17526 C CA . GLY F 1 233 ? 0.88140 -83.73626 25.05795 1.000 19.59948 232 GLY F CA 1
ATOM 17527 C C . GLY F 1 233 ? 1.99784 -84.55841 25.66081 1.000 15.38948 232 GLY F C 1
ATOM 17528 O O . GLY F 1 233 ? 1.96590 -85.79073 25.64904 1.000 15.77948 232 GLY F O 1
ATOM 17529 N N . TRP F 1 234 ? 3.00600 -83.85313 26.16360 1.000 15.40813 233 TRP F N 1
ATOM 17530 C CA . TRP F 1 234 ? 4.15428 -84.47857 26.80345 1.000 15.34813 233 TRP F CA 1
ATOM 17531 C C . TRP F 1 234 ? 4.50116 -83.68021 28.04636 1.000 20.15813 233 TRP F C 1
ATOM 17532 O O . TRP F 1 234 ? 4.37664 -82.45380 28.05854 1.000 20.68813 233 TRP F O 1
ATOM 17543 N N . GLY F 1 235 ? 4.90177 -84.38564 29.10055 1.000 17.38836 234 GLY F N 1
ATOM 17544 C CA . GLY F 1 235 ? 5.36279 -83.76972 30.31851 1.000 20.60836 234 GLY F CA 1
ATOM 17545 C C . GLY F 1 235 ? 6.84628 -83.99881 30.52741 1.000 21.90836 234 GLY F C 1
ATOM 17546 O O . GLY F 1 235 ? 7.56844 -84.45408 29.63810 1.000 20.33836 234 GLY F O 1
ATOM 17547 N N . ASP F 1 236 ? 7.29055 -83.69775 31.74391 1.000 20.72650 235 ASP F N 1
ATOM 17548 C CA . ASP F 1 236 ? 8.71040 -83.78144 32.06158 1.000 21.29650 235 ASP F CA 1
ATOM 17549 C C . ASP F 1 236 ? 9.20383 -85.20420 32.26587 1.000 21.17650 235 ASP F C 1
ATOM 17550 O O . ASP F 1 236 ? 10.42005 -85.41362 32.31306 1.000 18.62650 235 ASP F O 1
ATOM 17555 N N . ALA F 1 237 ? 8.30849 -86.17685 32.39786 1.000 16.68972 236 ALA F N 1
ATOM 17556 C CA . ALA F 1 237 ? 8.71799 -87.56015 32.61724 1.000 16.22972 236 ALA F CA 1
ATOM 17557 C C . ALA F 1 237 ? 8.09646 -88.53839 31.62438 1.000 17.18972 236 ALA F C 1
ATOM 17558 O O . ALA F 1 237 ? 8.15082 -89.75101 31.85729 1.000 19.77972 236 ALA F O 1
ATOM 17560 N N . GLY F 1 238 ? 7.50519 -88.06027 30.53290 1.000 16.43988 237 GLY F N 1
ATOM 17561 C CA . GLY F 1 238 ? 6.89450 -88.95147 29.56960 1.000 16.02988 237 GLY F CA 1
ATOM 17562 C C . GLY F 1 238 ? 5.65861 -88.34477 28.93539 1.000 16.16988 237 GLY F C 1
ATOM 17563 O O . GLY F 1 238 ? 5.39258 -87.14598 29.07051 1.000 15.07988 237 GLY F O 1
ATOM 17564 N N . PRO F 1 239 ? 4.89513 -89.15629 28.20651 1.000 13.65505 238 PRO F N 1
ATOM 17565 C CA . PRO F 1 239 ? 3.70026 -88.63697 27.52753 1.000 14.06505 238 PRO F CA 1
ATOM 17566 C C . PRO F 1 239 ? 2.63800 -88.19657 28.52344 1.000 14.79505 238 PRO F C 1
ATOM 17567 O O . PRO F 1 239 ? 2.60486 -88.63349 29.67474 1.000 13.13505 238 PRO F O 1
ATOM 17571 N N . ASN F 1 240 ? 1.75795 -87.31046 28.05754 1.000 13.64190 239 ASN F N 1
ATOM 17572 C CA . ASN F 1 240 ? 0.71373 -86.74992 28.90970 1.000 16.16190 239 ASN F CA 1
ATOM 17573 C C . ASN F 1 240 ? -0.50199 -86.34911 28.07155 1.000 15.38190 239 ASN F C 1
ATOM 17574 O O . ASN F 1 240 ? -1.05913 -85.25660 28.21253 1.000 17.15190 239 ASN F O 1
ATOM 17579 N N . ALA F 1 241 ? -0.92491 -87.23328 27.17951 1.000 12.29789 240 ALA F N 1
ATOM 17580 C CA . ALA F 1 241 ? -2.02883 -86.90837 26.29791 1.000 16.19789 240 ALA F CA 1
ATOM 17581 C C . ALA F 1 241 ? -3.35088 -86.98291 27.05442 1.000 16.17789 240 ALA F C 1
ATOM 17582 O O . ALA F 1 241 ? -3.46248 -87.63637 28.09473 1.000 12.05789 240 ALA F O 1
ATOM 17584 N N . GLU F 1 242 ? -4.35583 -86.29255 26.52533 1.000 12.22553 241 GLU F N 1
ATOM 17585 C CA . GLU F 1 242 ? -5.69910 -86.33515 27.08214 1.000 16.04553 241 GLU F CA 1
ATOM 17586 C C . GLU F 1 242 ? -6.68285 -86.83143 26.03381 1.000 15.78553 241 GLU F C 1
ATOM 17587 O O . GLU F 1 242 ? -6.51759 -86.58509 24.83588 1.000 17.54553 241 GLU F O 1
ATOM 17593 N N . LEU F 1 243 ? -7.70313 -87.54755 26.49051 1.000 9.88309 242 LEU F N 1
ATOM 17594 C CA . LEU F 1 243 ? -8.84166 -87.89877 25.65578 1.000 11.29309 242 LEU F CA 1
ATOM 17595 C C . LEU F 1 243 ? -10.03357 -87.10331 26.15062 1.000 14.23309 242 LEU F C 1
ATOM 17596 O O . LEU F 1 243 ? -10.34696 -87.13807 27.34455 1.000 12.93309 242 LEU F O 1
ATOM 17601 N N . HIS F 1 244 ? -10.66946 -86.37087 25.24166 1.000 11.77182 243 HIS F N 1
ATOM 17602 C CA . HIS F 1 244 ? -11.90229 -85.65323 25.52846 1.000 11.69182 243 HIS F CA 1
ATOM 17603 C C . HIS F 1 244 ? -13.03518 -86.45318 24.90392 1.000 11.30182 243 HIS F C 1
ATOM 17604 O O . HIS F 1 244 ? -13.18274 -86.48373 23.67938 1.000 12.04182 243 HIS F O 1
ATOM 17611 N N . VAL F 1 245 ? -13.81597 -87.10540 25.74017 1.000 9.74180 244 VAL F N 1
ATOM 17612 C CA . VAL F 1 245 ? -14.86067 -88.01408 25.28880 1.000 9.61180 244 VAL F CA 1
ATOM 17613 C C . VAL F 1 245 ? -16.15353 -87.24042 25.10715 1.000 11.67180 244 VAL F C 1
ATOM 17614 O O . VAL F 1 245 ? -16.57183 -86.49802 26.00073 1.000 13.35180 244 VAL F O 1
ATOM 17618 N N . GLN F 1 246 ? -16.79129 -87.41191 23.95304 1.000 10.59118 245 GLN F N 1
ATOM 17619 C CA . GLN F 1 246 ? -18.07061 -86.75830 23.69970 1.000 11.08118 245 GLN F CA 1
ATOM 17620 C C . GLN F 1 246 ? -19.26130 -87.65193 24.01139 1.000 14.73118 245 GLN F C 1
ATOM 17621 O O . GLN F 1 246 ? -20.28262 -87.16204 24.51549 1.000 14.45118 245 GLN F O 1
ATOM 17627 N N . GLU F 1 247 ? -19.14971 -88.95334 23.75007 1.000 10.81638 246 GLU F N 1
ATOM 17628 C CA . GLU F 1 247 ? -20.25861 -89.85581 24.02721 1.000 9.99638 246 GLU F CA 1
ATOM 17629 C C . GLU F 1 247 ? -19.76375 -91.29123 23.96781 1.000 10.92638 246 GLU F C 1
ATOM 17630 O O . GLU F 1 247 ? -18.96532 -91.62789 23.09662 1.000 8.97638 246 GLU F O 1
ATOM 17636 N N . VAL F 1 248 ? -20.23293 -92.11801 24.90496 1.000 9.54387 247 VAL F N 1
ATOM 17637 C CA . VAL F 1 248 ? -20.04508 -93.56725 24.87807 1.000 12.56387 247 VAL F CA 1
ATOM 17638 C C . VAL F 1 248 ? -21.37105 -94.21503 25.25718 1.000 15.87387 247 VAL F C 1
ATOM 17639 O O . VAL F 1 248 ? -21.97320 -93.84394 26.26746 1.000 12.38387 247 VAL F O 1
ATOM 17643 N N . LEU F 1 249 ? -21.81666 -95.19427 24.46368 1.000 12.62592 248 LEU F N 1
ATOM 17644 C CA . LEU F 1 249 ? -23.07806 -95.88660 24.69121 1.000 13.50592 248 LEU F CA 1
ATOM 17645 C C . LEU F 1 249 ? -22.92030 -97.34217 24.28771 1.000 11.91592 248 LEU F C 1
ATOM 17646 O O . LEU F 1 249 ? -22.13904 -97.66561 23.39370 1.000 14.26592 248 LEU F O 1
ATOM 17651 N N . GLY F 1 250 ? -23.67739 -98.21304 24.94546 1.000 13.34075 249 GLY F N 1
ATOM 17652 C CA . GLY F 1 250 ? -23.62168 -99.63116 24.63845 1.000 15.13075 249 GLY F CA 1
ATOM 17653 C C . GLY F 1 250 ? -24.94351 -100.28604 24.96386 1.000 15.89075 249 GLY F C 1
ATOM 17654 O O . GLY F 1 250 ? -25.57728 -99.93305 25.96307 1.000 12.64075 249 GLY F O 1
ATOM 17655 N N . THR F 1 251 ? -25.38170 -101.22756 24.13192 1.000 14.49578 250 THR F N 1
ATOM 17656 C CA . THR F 1 251 ? -26.67477 -101.86062 24.35782 1.000 17.74578 250 THR F CA 1
ATOM 17657 C C . THR F 1 251 ? -26.65265 -102.89160 25.47760 1.000 15.98578 250 THR F C 1
ATOM 17658 O O . THR F 1 251 ? -27.72109 -103.37802 25.86050 1.000 17.67578 250 THR F O 1
ATOM 17662 N N . ASN F 1 252 ? -25.48850 -103.23360 26.01323 1.000 12.54092 251 ASN F N 1
ATOM 17663 C CA . ASN F 1 252 ? -25.40940 -104.17285 27.12356 1.000 13.32092 251 ASN F CA 1
ATOM 17664 C C . ASN F 1 252 ? -24.21660 -103.78671 27.98200 1.000 13.98092 251 ASN F C 1
ATOM 17665 O O . ASN F 1 252 ? -23.38201 -102.97623 27.56259 1.000 14.13092 251 ASN F O 1
ATOM 17670 N N . PRO F 1 253 ? -24.10421 -104.35111 29.19980 1.000 14.48087 252 PRO F N 1
ATOM 17671 C CA . PRO F 1 253 ? -23.03117 -103.90547 30.10872 1.000 13.46087 252 PRO F CA 1
ATOM 17672 C C . PRO F 1 253 ? -21.63441 -104.23300 29.61798 1.000 14.11087 252 PRO F C 1
ATOM 17673 O O . PRO F 1 253 ? -20.68577 -103.51945 29.96384 1.000 14.96087 252 PRO F O 1
ATOM 17677 N N . ARG F 1 254 ? -21.47233 -105.30835 28.85231 1.000 12.31806 253 ARG F N 1
ATOM 17678 C CA . ARG F 1 254 ? -20.14803 -105.67267 28.37120 1.000 12.88806 253 ARG F CA 1
ATOM 17679 C C . ARG F 1 254 ? -19.67559 -104.70496 27.29638 1.000 12.08806 253 ARG F C 1
ATOM 17680 O O . ARG F 1 254 ? -18.52337 -104.26452 27.31545 1.000 11.16806 253 ARG F O 1
ATOM 17688 N N . SER F 1 255 ? -20.54274 -104.36850 26.34158 1.000 10.81064 254 SER F N 1
ATOM 17689 C CA . SER F 1 255 ? -20.11854 -103.44143 25.30147 1.000 11.52064 254 SER F CA 1
ATOM 17690 C C . SER F 1 255 ? -19.78735 -102.08011 25.89653 1.000 9.90064 254 SER F C 1
ATOM 17691 O O . SER F 1 255 ? -18.79548 -101.45322 25.50673 1.000 11.24064 254 SER F O 1
ATOM 17694 N N . TYR F 1 256 ? -20.58117 -101.62214 26.87152 1.000 8.64094 255 TYR F N 1
ATOM 17695 C CA . TYR F 1 256 ? -20.29389 -100.32720 27.50572 1.000 11.38094 255 TYR F CA 1
ATOM 17696 C C . TYR F 1 256 ? -18.94771 -100.36005 28.22351 1.000 12.93094 255 TYR F C 1
ATOM 17697 O O . TYR F 1 256 ? -18.11987 -99.45235 28.06534 1.000 12.71094 255 TYR F O 1
ATOM 17706 N N . ALA F 1 257 ? -18.71152 -101.41386 29.01617 1.000 9.83701 256 ALA F N 1
ATOM 17707 C CA . ALA F 1 257 ? -17.47160 -101.52463 29.78262 1.000 12.04701 256 ALA F CA 1
ATOM 17708 C C . ALA F 1 257 ? -16.25913 -101.71846 28.87511 1.000 11.88701 256 ALA F C 1
ATOM 17709 O O . ALA F 1 257 ? -15.19930 -101.13530 29.12107 1.000 9.30701 256 ALA F O 1
ATOM 17711 N N A ARG F 1 258 ? -16.38929 -102.55363 27.83685 0.598 10.84917 257 ARG F N 1
ATOM 17712 N N B ARG F 1 258 ? -16.38775 -102.54135 27.82938 0.402 10.73917 257 ARG F N 1
ATOM 17713 C CA A ARG F 1 258 ? -15.26713 -102.78017 26.92704 0.598 11.56917 257 ARG F CA 1
ATOM 17714 C CA B ARG F 1 258 ? -15.24939 -102.77121 26.94184 0.402 11.61917 257 ARG F CA 1
ATOM 17715 C C A ARG F 1 258 ? -14.89804 -101.50880 26.17184 0.598 12.37917 257 ARG F C 1
ATOM 17716 C C B ARG F 1 258 ? -14.89445 -101.51464 26.15405 0.402 12.51917 257 ARG F C 1
ATOM 17717 O O A ARG F 1 258 ? -13.71160 -101.21884 25.96774 0.598 11.95917 257 ARG F O 1
ATOM 17718 O O B ARG F 1 258 ? -13.71154 -101.23540 25.91966 0.402 11.84917 257 ARG F O 1
ATOM 17733 N N . THR F 1 259 ? -15.90350 -100.74921 25.73059 1.000 10.10111 258 THR F N 1
ATOM 17734 C CA . THR F 1 259 ? -15.63808 -99.51406 24.99685 1.000 9.31111 258 THR F CA 1
ATOM 17735 C C . THR F 1 259 ? -14.92199 -98.49819 25.88142 1.000 9.79111 258 THR F C 1
ATOM 17736 O O . THR F 1 259 ? -13.97273 -97.84162 25.44094 1.000 11.11111 258 THR F O 1
ATOM 17740 N N . TRP F 1 260 ? -15.34632 -98.36215 27.14034 1.000 9.23920 259 TRP F N 1
ATOM 17741 C CA . TRP F 1 260 ? -14.62791 -97.47701 28.05752 1.000 9.68920 259 TRP F CA 1
ATOM 17742 C C . TRP F 1 260 ? -13.20838 -97.96749 28.29891 1.000 9.56920 259 TRP F C 1
ATOM 17743 O O . TRP F 1 260 ? -12.25562 -97.17701 28.30766 1.000 9.79920 259 TRP F O 1
ATOM 17754 N N . ARG F 1 261 ? -13.06059 -99.26978 28.52347 1.000 8.36986 260 ARG F N 1
ATOM 17755 C CA . ARG F 1 261 ? -11.74222 -99.86538 28.71775 1.000 10.00986 260 ARG F CA 1
ATOM 17756 C C . ARG F 1 261 ? -10.82151 -99.56031 27.54088 1.000 12.48986 260 ARG F C 1
ATOM 17757 O O . ARG F 1 261 ? -9.62379 -99.29791 27.71864 1.000 11.69986 260 ARG F O 1
ATOM 17765 N N . TYR F 1 262 ? -11.36646 -99.61538 26.32546 1.000 10.46959 261 TYR F N 1
ATOM 17766 C CA . TYR F 1 262 ? -10.59339 -99.29576 25.13108 1.000 12.00959 261 TYR F CA 1
ATOM 17767 C C . TYR F 1 262 ? -9.99981 -97.89386 25.22045 1.000 11.27959 261 TYR F C 1
ATOM 17768 O O . TYR F 1 262 ? -8.81356 -97.68683 24.93662 1.000 11.01959 261 TYR F O 1
ATOM 17777 N N . LEU F 1 263 ? -10.81502 -96.91427 25.62201 1.000 7.41381 262 LEU F N 1
ATOM 17778 C CA . LEU F 1 263 ? -10.31720 -95.54491 25.76862 1.000 11.13381 262 LEU F CA 1
ATOM 17779 C C . LEU F 1 263 ? -9.32772 -95.42460 26.92458 1.000 10.42381 262 LEU F C 1
ATOM 17780 O O . LEU F 1 263 ? -8.26009 -94.82379 26.77709 1.000 11.63381 262 LEU F O 1
ATOM 17785 N N . LEU F 1 264 ? -9.66452 -96.00593 28.08202 1.000 9.06334 263 LEU F N 1
ATOM 17786 C CA . LEU F 1 264 ? -8.85988 -95.83206 29.29090 1.000 10.38334 263 LEU F CA 1
ATOM 17787 C C . LEU F 1 264 ? -7.47893 -96.46933 29.18416 1.000 12.95334 263 LEU F C 1
ATOM 17788 O O . LEU F 1 264 ? -6.54878 -96.03811 29.88013 1.000 12.69334 263 LEU F O 1
ATOM 17793 N N . ASP F 1 265 ? -7.33027 -97.49537 28.35096 1.000 10.84177 264 ASP F N 1
ATOM 17794 C CA . ASP F 1 265 ? -6.07373 -98.22257 28.20010 1.000 10.97177 264 ASP F CA 1
ATOM 17795 C C . ASP F 1 265 ? -5.23660 -97.74773 27.02417 1.000 14.39177 264 ASP F C 1
ATOM 17796 O O . ASP F 1 265 ? -4.16250 -98.31059 26.78019 1.000 13.68177 264 ASP F O 1
ATOM 17801 N N . MET F 1 266 ? -5.69862 -96.73620 26.29839 1.000 13.33988 265 MET F N 1
ATOM 17802 C CA . MET F 1 266 ? -4.96295 -96.21757 25.15705 1.000 11.58988 265 MET F CA 1
ATOM 17803 C C . MET F 1 266 ? -3.57270 -95.74098 25.57791 1.000 14.36988 265 MET F C 1
ATOM 17804 O O . MET F 1 266 ? -3.40917 -95.09654 26.61368 1.000 13.63988 265 MET F O 1
ATOM 17809 N N . ASP F 1 267 ? -2.55714 -96.06817 24.77804 1.000 11.63866 266 ASP F N 1
ATOM 17810 C CA . ASP F 1 267 ? -1.19767 -95.67220 25.12952 1.000 12.54866 266 ASP F CA 1
ATOM 17811 C C . ASP F 1 267 ? -0.96567 -94.17589 24.91356 1.000 10.81866 266 ASP F C 1
ATOM 17812 O O . ASP F 1 267 ? -1.63664 -93.52546 24.10402 1.000 12.87866 266 ASP F O 1
ATOM 17817 N N . LEU F 1 268 ? -0.00348 -93.63795 25.67692 1.000 11.95154 267 LEU F N 1
ATOM 17818 C CA . LEU F 1 268 ? 0.41676 -92.23610 25.71027 1.000 10.33154 267 LEU F CA 1
ATOM 17819 C C . LEU F 1 268 ? -0.56626 -91.35412 26.46959 1.000 11.99154 267 LEU F C 1
ATOM 17820 O O . LEU F 1 268 ? -0.21075 -90.24671 26.88004 1.000 11.69154 267 LEU F O 1
ATOM 17825 N N . VAL F 1 269 ? -1.78902 -91.82706 26.65735 1.000 10.70492 268 VAL F N 1
ATOM 17826 C CA . VAL F 1 269 ? -2.81471 -91.05735 27.35570 1.000 11.91492 268 VAL F CA 1
ATOM 17827 C C . VAL F 1 269 ? -2.53335 -91.09054 28.84983 1.000 10.91492 268 VAL F C 1
ATOM 17828 O O . VAL F 1 269 ? -2.16644 -92.13494 29.40469 1.000 11.44492 268 VAL F O 1
ATOM 17832 N N . ARG F 1 270 ? -2.72570 -89.95336 29.51929 1.000 9.36259 269 ARG F N 1
ATOM 17833 C CA . ARG F 1 270 ? -2.71418 -89.94163 30.96940 1.000 12.15259 269 ARG F CA 1
ATOM 17834 C C . ARG F 1 270 ? -4.00068 -89.41599 31.58916 1.000 11.58259 269 ARG F C 1
ATOM 17835 O O . ARG F 1 270 ? -4.28057 -89.74204 32.74692 1.000 11.62259 269 ARG F O 1
ATOM 17843 N N . LYS F 1 271 ? -4.78779 -88.63091 30.86084 1.000 11.14889 270 LYS F N 1
ATOM 17844 C CA . LYS F 1 271 ? -5.95510 -87.96277 31.42670 1.000 10.49889 270 LYS F CA 1
ATOM 17845 C C . LYS F 1 271 ? -7.14111 -88.14112 30.49877 1.000 11.88889 270 LYS F C 1
ATOM 17846 O O . LYS F 1 271 ? -6.99070 -88.16610 29.27758 1.000 9.66889 270 LYS F O 1
ATOM 17852 N N . ILE F 1 272 ? -8.32699 -88.25810 31.08345 1.000 9.79921 271 ILE F N 1
ATOM 17853 C CA . ILE F 1 272 ? -9.54024 -88.41389 30.29539 1.000 9.15921 271 ILE F CA 1
ATOM 17854 C C . ILE F 1 272 ? -10.60129 -87.49878 30.86636 1.000 9.08921 271 ILE F C 1
ATOM 17855 O O . ILE F 1 272 ? -10.65241 -87.26856 32.07740 1.000 10.56921 271 ILE F O 1
ATOM 17860 N N . LYS F 1 273 ? -11.41977 -86.94323 29.98743 1.000 8.40940 272 LYS F N 1
ATOM 17861 C CA . LYS F 1 273 ? -12.45955 -86.01236 30.40018 1.000 9.64940 272 LYS F CA 1
ATOM 17862 C C . LYS F 1 273 ? -13.71063 -86.33165 29.60691 1.000 10.00940 272 LYS F C 1
ATOM 17863 O O . LYS F 1 273 ? -13.65443 -86.45747 28.38271 1.000 12.41940 272 LYS F O 1
ATOM 17866 N N . TYR F 1 274 ? -14.82908 -86.48151 30.30338 1.000 11.97083 273 TYR F N 1
ATOM 17867 C CA . TYR F 1 274 ? -16.11635 -86.77275 29.67727 1.000 12.86083 273 TYR F CA 1
ATOM 17868 C C . TYR F 1 274 ? -17.05905 -85.68313 30.16896 1.000 12.97083 273 TYR F C 1
ATOM 17869 O O . TYR F 1 274 ? -17.52298 -85.76503 31.30613 1.000 10.73083 273 TYR F O 1
ATOM 17878 N N . HIS F 1 275 ? -17.28616 -84.64804 29.35498 0.843 12.65104 274 HIS F N 1
ATOM 17879 C CA . HIS F 1 275 ? -18.23580 -83.60523 29.71254 0.843 13.98104 274 HIS F CA 1
ATOM 17880 C C . HIS F 1 275 ? -19.65338 -84.04965 29.39102 0.843 12.17104 274 HIS F C 1
ATOM 17881 O O . HIS F 1 275 ? -19.89656 -84.78009 28.42797 0.843 20.54104 274 HIS F O 1
ATOM 17888 N N . GLY F 1 276 ? -20.59085 -83.60773 30.21335 1.000 17.18240 275 GLY F N 1
ATOM 17889 C CA . GLY F 1 276 ? -21.98941 -83.87321 29.93951 1.000 17.58240 275 GLY F CA 1
ATOM 17890 C C . GLY F 1 276 ? -22.46509 -85.26035 30.30177 1.000 21.33240 275 GLY F C 1
ATOM 17891 O O . GLY F 1 276 ? -23.52127 -85.68944 29.81925 1.000 23.19240 275 GLY F O 1
ATOM 17892 N N . ALA F 1 277 ? -21.72511 -85.98403 31.13637 1.000 13.88807 276 ALA F N 1
ATOM 17893 C CA . ALA F 1 277 ? -22.15239 -87.32222 31.50709 1.000 11.35807 276 ALA F CA 1
ATOM 17894 C C . ALA F 1 277 ? -23.32790 -87.26060 32.47891 1.000 13.54807 276 ALA F C 1
ATOM 17895 O O . ALA F 1 277 ? -23.68195 -86.20877 33.01028 1.000 11.25807 276 ALA F O 1
ATOM 17897 N N . SER F 1 278 ? -23.94204 -88.41352 32.71357 1.000 11.16610 277 SER F N 1
ATOM 17898 C CA . SER F 1 278 ? -24.97045 -88.49924 33.74477 1.000 9.49610 277 SER F CA 1
ATOM 17899 C C . SER F 1 278 ? -24.33383 -88.39442 35.12914 1.000 10.01610 277 SER F C 1
ATOM 17900 O O . SER F 1 278 ? -23.18984 -88.81749 35.34166 1.000 9.78610 277 SER F O 1
ATOM 17903 N N . VAL F 1 279 ? -25.08609 -87.83722 36.08715 1.000 10.30051 278 VAL F N 1
ATOM 17904 C CA . VAL F 1 279 ? -24.62576 -87.86258 37.47325 1.000 11.87051 278 VAL F CA 1
ATOM 17905 C C . VAL F 1 279 ? -24.68669 -89.25988 38.06620 1.000 10.69051 278 VAL F C 1
ATOM 17906 O O . VAL F 1 279 ? -24.09537 -89.49975 39.12703 1.000 9.17051 278 VAL F O 1
ATOM 17910 N N . GLN F 1 280 ? -25.37906 -90.18671 37.40591 1.000 11.83113 279 GLN F N 1
ATOM 17911 C CA . GLN F 1 280 ? -25.34992 -91.60415 37.76022 1.000 10.38113 279 GLN F CA 1
ATOM 17912 C C . GLN F 1 280 ? -24.80399 -92.43372 36.60639 1.000 10.91113 279 GLN F C 1
ATOM 17913 O O . GLN F 1 280 ? -25.24542 -93.56181 36.36254 1.000 11.79113 279 GLN F O 1
ATOM 17919 N N . GLU F 1 281 ? -23.82500 -91.88147 35.89656 1.000 9.67937 280 GLU F N 1
ATOM 17920 C CA . GLU F 1 281 ? -23.17970 -92.57747 34.79045 1.000 7.68937 280 GLU F CA 1
ATOM 17921 C C . GLU F 1 281 ? -22.63912 -93.92921 35.25980 1.000 9.50937 280 GLU F C 1
ATOM 17922 O O . GLU F 1 281 ? -22.02335 -94.02231 36.32511 1.000 8.74937 280 GLU F O 1
ATOM 17928 N N . GLU F 1 282 ? -22.90489 -94.98784 34.48132 1.000 9.35979 281 GLU F N 1
ATOM 17929 C CA . GLU F 1 282 ? -22.49354 -96.32348 34.90986 1.000 9.17979 281 GLU F CA 1
ATOM 17930 C C . GLU F 1 282 ? -21.00542 -96.37616 35.20966 1.000 7.71979 281 GLU F C 1
ATOM 17931 O O . GLU F 1 282 ? -20.58605 -97.01865 36.17510 1.000 9.63979 281 GLU F O 1
ATOM 17937 N N . LEU F 1 283 ? -20.19486 -95.70334 34.39049 1.000 9.03178 282 LEU F N 1
ATOM 17938 C CA . LEU F 1 283 ? -18.75319 -95.64264 34.61595 1.000 8.61178 282 LEU F CA 1
ATOM 17939 C C . LEU F 1 283 ? -18.40418 -95.27530 36.05444 1.000 10.05178 282 LEU F C 1
ATOM 17940 O O . LEU F 1 283 ? -17.39889 -95.75952 36.59216 1.000 8.28178 282 LEU F O 1
ATOM 17945 N N . ARG F 1 284 ? -19.22981 -94.44828 36.70530 1.000 8.12751 283 ARG F N 1
ATOM 17946 C CA . ARG F 1 284 ? -18.89388 -94.01904 38.06294 1.000 9.31751 283 ARG F CA 1
ATOM 17947 C C . ARG F 1 284 ? -18.82085 -95.19569 39.02180 1.000 8.97751 283 ARG F C 1
ATOM 17948 O O . ARG F 1 284 ? -18.09621 -95.13759 40.02430 1.000 10.31751 283 ARG F O 1
ATOM 17956 N N . TYR F 1 285 ? -19.56903 -96.26492 38.74928 1.000 9.30484 284 TYR F N 1
ATOM 17957 C CA . TYR F 1 285 ? -19.59527 -97.40573 39.65075 1.000 8.45484 284 TYR F CA 1
ATOM 17958 C C . TYR F 1 285 ? -18.74419 -98.55641 39.15055 1.000 8.52484 284 TYR F C 1
ATOM 17959 O O . TYR F 1 285 ? -18.45168 -99.47246 39.92616 1.000 9.04484 284 TYR F O 1
ATOM 17968 N N . LEU F 1 286 ? -18.34319 -98.53508 37.87887 1.000 8.55161 285 LEU F N 1
ATOM 17969 C CA . LEU F 1 286 ? -17.42295 -99.55850 37.39352 1.000 8.65161 285 LEU F CA 1
ATOM 17970 C C . LEU F 1 286 ? -16.04202 -99.41291 38.00651 1.000 10.55161 285 LEU F C 1
ATOM 17971 O O . LEU F 1 286 ? -15.35786 -100.41565 38.20710 1.000 7.08161 285 LEU F O 1
ATOM 17976 N N . VAL F 1 287 ? -15.58465 -98.18017 38.26928 1.000 6.13527 286 VAL F N 1
ATOM 17977 C CA . VAL F 1 287 ? -14.19027 -98.00024 38.64175 1.000 6.61527 286 VAL F CA 1
ATOM 17978 C C . VAL F 1 287 ? -13.94019 -98.56178 40.03484 1.000 8.43527 286 VAL F C 1
ATOM 17979 O O . VAL F 1 287 ? -14.77880 -98.44614 40.94397 1.000 9.73527 286 VAL F O 1
ATOM 17983 N N . ALA F 1 288 ? -12.77956 -99.20599 40.19658 1.000 10.07523 287 ALA F N 1
ATOM 17984 C CA . ALA F 1 288 ? -12.43049 -99.81500 41.47620 1.000 10.25523 287 ALA F CA 1
ATOM 17985 C C . ALA F 1 288 ? -12.28036 -98.76954 42.57426 1.000 13.42523 287 ALA F C 1
ATOM 17986 O O . ALA F 1 288 ? -12.61522 -99.03451 43.73629 1.000 9.69523 287 ALA F O 1
ATOM 17988 N N . ASN F 1 289 ? -11.74468 -97.58595 42.23877 1.000 8.27735 288 ASN F N 1
ATOM 17989 C CA . ASN F 1 289 ? -11.52608 -96.51458 43.21526 1.000 10.53735 288 ASN F CA 1
ATOM 17990 C C . ASN F 1 289 ? -12.43729 -95.33385 42.87707 1.000 10.99735 288 ASN F C 1
ATOM 17991 O O . ASN F 1 289 ? -12.11420 -94.50491 42.02085 1.000 10.39735 288 ASN F O 1
ATOM 17996 N N . HIS F 1 290 ? -13.55013 -95.24318 43.57657 1.000 11.03061 289 HIS F N 1
ATOM 17997 C CA . HIS F 1 290 ? -14.58870 -94.24230 43.33811 1.000 8.38061 289 HIS F CA 1
ATOM 17998 C C . HIS F 1 290 ? -14.05724 -92.82581 43.06813 1.000 10.16061 289 HIS F C 1
ATOM 17999 O O . HIS F 1 290 ? -14.37631 -92.25025 42.01612 1.000 10.46061 289 HIS F O 1
ATOM 18006 N N . PRO F 1 291 ? -13.25134 -92.22096 43.95172 1.000 9.95839 290 PRO F N 1
ATOM 18007 C CA . PRO F 1 291 ? -12.85568 -90.81268 43.73487 1.000 12.20839 290 PRO F CA 1
ATOM 18008 C C . PRO F 1 291 ? -11.78713 -90.59886 42.67588 1.000 12.68839 290 PRO F C 1
ATOM 18009 O O . PRO F 1 291 ? -11.45685 -89.43791 42.38353 1.000 10.36839 290 PRO F O 1
ATOM 18013 N N . SER F 1 292 ? -11.20355 -91.65567 42.11200 1.000 10.26479 291 SER F N 1
ATOM 18014 C CA . SER F 1 292 ? -10.28502 -91.43772 41.00091 1.000 9.08479 291 SER F CA 1
ATOM 18015 C C . SER F 1 292 ? -11.00214 -90.84601 39.80201 1.000 9.11479 291 SER F C 1
ATOM 18016 O O . SER F 1 292 ? -10.35957 -90.22769 38.94663 1.000 10.51479 291 SER F O 1
ATOM 18019 N N . LEU F 1 293 ? -12.31623 -91.03711 39.71357 1.000 9.61067 292 LEU F N 1
ATOM 18020 C CA . LEU F 1 293 ? -13.12627 -90.40840 38.67447 1.000 7.41067 292 LEU F CA 1
ATOM 18021 C C . LEU F 1 293 ? -13.73774 -89.16638 39.30833 1.000 8.21067 292 LEU F C 1
ATOM 18022 O O . LEU F 1 293 ? -14.72368 -89.24475 40.04313 1.000 9.34067 292 LEU F O 1
ATOM 18027 N N . GLU F 1 294 ? -13.10172 -88.02644 39.07780 1.000 7.48119 293 GLU F N 1
ATOM 18028 C CA . GLU F 1 294 ? -13.59627 -86.77905 39.62353 1.000 9.06119 293 GLU F CA 1
ATOM 18029 C C . GLU F 1 294 ? -14.93966 -86.44500 38.99450 1.000 9.02119 293 GLU F C 1
ATOM 18030 O O . GLU F 1 294 ? -15.19261 -86.73999 37.82783 1.000 6.74119 293 GLU F O 1
ATOM 18036 N N . CYS F 1 295 ? -15.80514 -85.81271 39.77513 1.000 10.94414 294 CYS F N 1
ATOM 18037 C CA . CYS F 1 295 ? -17.18048 -85.58925 39.34625 1.000 7.96414 294 CYS F CA 1
ATOM 18038 C C . CYS F 1 295 ? -17.57960 -84.16336 39.69868 1.000 9.95414 294 CYS F C 1
ATOM 18039 O O . CYS F 1 295 ? -17.78191 -83.85846 40.87361 1.000 9.78414 294 CYS F O 1
ATOM 18042 N N . VAL F 1 296 ? -17.69469 -83.29818 38.69341 1.000 9.66713 295 VAL F N 1
ATOM 18043 C CA . VAL F 1 296 ? -18.11415 -81.90508 38.88116 1.000 9.01713 295 VAL F CA 1
ATOM 18044 C C . VAL F 1 296 ? -19.50134 -81.74393 38.27831 1.000 8.36713 295 VAL F C 1
ATOM 18045 O O . VAL F 1 296 ? -19.68530 -81.96998 37.07506 1.000 10.14713 295 VAL F O 1
ATOM 18049 N N . VAL F 1 297 ? -20.46810 -81.31550 39.09708 1.000 8.81834 296 VAL F N 1
ATOM 18050 C CA . VAL F 1 297 ? -21.89125 -81.36439 38.75560 1.000 7.41834 296 VAL F CA 1
ATOM 18051 C C . VAL F 1 297 ? -22.40905 -79.95065 38.53784 1.000 11.27834 296 VAL F C 1
ATOM 18052 O O . VAL F 1 297 ? -22.11656 -79.04627 39.32950 1.000 9.69834 296 VAL F O 1
ATOM 18056 N N . SER F 1 298 ? -23.18713 -79.76264 37.46944 1.000 10.17090 297 SER F N 1
ATOM 18057 C CA . SER F 1 298 ? -23.79209 -78.46411 37.20412 1.000 11.12090 297 SER F CA 1
ATOM 18058 C C . SER F 1 298 ? -25.15936 -78.67850 36.57570 1.000 11.53090 297 SER F C 1
ATOM 18059 O O . SER F 1 298 ? -25.57311 -79.80692 36.30429 1.000 9.34090 297 SER F O 1
ATOM 18062 N N . ASP F 1 299 ? -25.86885 -77.57488 36.36181 1.000 9.59836 298 ASP F N 1
ATOM 18063 C CA . ASP F 1 299 ? -27.15373 -77.61566 35.67867 1.000 9.07836 298 ASP F CA 1
ATOM 18064 C C . ASP F 1 299 ? -26.98934 -78.01208 34.22146 1.000 9.83836 298 ASP F C 1
ATOM 18065 O O . ASP F 1 299 ? -26.04559 -77.58794 33.54800 1.000 12.39836 298 ASP F O 1
ATOM 18070 N N . ALA F 1 300 ? -27.94789 -78.78871 33.71475 1.000 7.35782 299 ALA F N 1
ATOM 18071 C CA . ALA F 1 300 ? -27.96258 -79.11851 32.29524 1.000 11.06782 299 ALA F CA 1
ATOM 18072 C C . ALA F 1 300 ? -29.24611 -78.61571 31.64673 1.000 11.28782 299 ALA F C 1
ATOM 18073 O O . ALA F 1 300 ? -29.24458 -77.55640 31.02505 1.000 17.38782 299 ALA F O 1
ATOM 18075 N N . ILE F 1 301 ? -30.35326 -79.33789 31.79911 1.000 9.96634 300 ILE F N 1
ATOM 18076 C CA . ILE F 1 301 ? -31.59370 -79.00165 31.09838 1.000 7.44634 300 ILE F CA 1
ATOM 18077 C C . ILE F 1 301 ? -32.58532 -78.35423 32.05660 1.000 8.20634 300 ILE F C 1
ATOM 18078 O O . ILE F 1 301 ? -32.78062 -78.82944 33.18347 1.000 7.42634 300 ILE F O 1
ATOM 18083 N N . GLN F 1 302 ? -33.23733 -77.27781 31.60242 1.000 9.33892 301 GLN F N 1
ATOM 18084 C CA . GLN F 1 302 ? -34.40537 -76.73253 32.28175 1.000 7.20892 301 GLN F CA 1
ATOM 18085 C C . GLN F 1 302 ? -35.67586 -77.13761 31.54445 1.000 7.95892 301 GLN F C 1
ATOM 18086 O O . GLN F 1 302 ? -35.72189 -77.12536 30.31274 1.000 8.99892 301 GLN F O 1
ATOM 18092 N N . VAL F 1 303 ? -36.70946 -77.47789 32.30774 1.000 8.00997 302 VAL F N 1
ATOM 18093 C CA . VAL F 1 303 ? -37.98807 -77.92807 31.77373 1.000 6.59997 302 VAL F CA 1
ATOM 18094 C C . VAL F 1 303 ? -39.01693 -76.83676 32.01543 1.000 8.48997 302 VAL F C 1
ATOM 18095 O O . VAL F 1 303 ? -39.06361 -76.25264 33.10258 1.000 7.89997 302 VAL F O 1
ATOM 18099 N N . ARG F 1 304 ? -39.82482 -76.55525 30.99260 1.000 9.86223 303 ARG F N 1
ATOM 18100 C CA . ARG F 1 304 ? -40.98275 -75.66918 31.09629 1.000 10.68223 303 ARG F CA 1
ATOM 18101 C C . ARG F 1 304 ? -42.20201 -76.51277 30.77121 1.000 9.47223 303 ARG F C 1
ATOM 18102 O O . ARG F 1 304 ? -42.37327 -76.92652 29.62273 1.000 12.52223 303 ARG F O 1
ATOM 18110 N N . LEU F 1 305 ? -43.04718 -76.78311 31.76372 1.000 11.40038 304 LEU F N 1
ATOM 18111 C CA . LEU F 1 305 ? -44.27793 -77.51711 31.48346 1.000 9.98038 304 LEU F CA 1
ATOM 18112 C C . LEU F 1 305 ? -45.28581 -76.53843 30.89138 1.000 9.23038 304 LEU F C 1
ATOM 18113 O O . LEU F 1 305 ? -45.61488 -75.52617 31.51725 1.000 11.63038 304 LEU F O 1
ATOM 18118 N N . VAL F 1 306 ? -45.73826 -76.81041 29.67236 1.000 9.73074 305 VAL F N 1
ATOM 18119 C CA . VAL F 1 306 ? -46.62996 -75.90083 28.96324 1.000 12.35074 305 VAL F CA 1
ATOM 18120 C C . VAL F 1 306 ? -48.07592 -76.37887 29.02263 1.000 15.34074 305 VAL F C 1
ATOM 18121 O O . VAL F 1 306 ? -48.99312 -75.57118 29.17161 1.000 13.86074 305 VAL F O 1
ATOM 18125 N N . ASP F 1 307 ? -48.29480 -77.68504 28.92313 1.000 11.37325 306 ASP F N 1
ATOM 18126 C CA . ASP F 1 307 ? -49.61068 -78.29642 29.12138 1.000 13.37325 306 ASP F CA 1
ATOM 18127 C C . ASP F 1 307 ? -49.43991 -79.19851 30.33677 1.000 13.88325 306 ASP F C 1
ATOM 18128 O O . ASP F 1 307 ? -48.94348 -80.31916 30.21226 1.000 12.39325 306 ASP F O 1
ATOM 18133 N N . ILE F 1 308 ? -49.80837 -78.70081 31.51712 1.000 12.39555 307 ILE F N 1
ATOM 18134 C CA . ILE F 1 308 ? -49.48955 -79.42210 32.75439 1.000 13.14555 307 ILE F CA 1
ATOM 18135 C C . ILE F 1 308 ? -50.15641 -80.79133 32.82029 1.000 17.71555 307 ILE F C 1
ATOM 18136 O O . ILE F 1 308 ? -49.44970 -81.78884 33.05593 1.000 15.81555 307 ILE F O 1
ATOM 18141 N N . PRO F 1 309 ? -51.47445 -80.92682 32.63614 1.000 13.57217 308 PRO F N 1
ATOM 18142 C CA . PRO F 1 309 ? -52.06024 -82.26979 32.77232 1.000 15.72217 308 PRO F CA 1
ATOM 18143 C C . PRO F 1 309 ? -51.58189 -83.24928 31.70742 1.000 14.10217 308 PRO F C 1
ATOM 18144 O O . PRO F 1 309 ? -51.44220 -84.44053 32.01296 1.000 15.55217 308 PRO F O 1
ATOM 18148 N N . ARG F 1 310 ? -51.30917 -82.80075 30.47318 1.000 13.48755 309 ARG F N 1
ATOM 18149 C CA . ARG F 1 310 ? -50.78315 -83.72510 29.47122 1.000 15.37755 309 ARG F CA 1
ATOM 18150 C C . ARG F 1 310 ? -49.37760 -84.17119 29.83687 1.000 15.32755 309 ARG F C 1
ATOM 18151 O O . ARG F 1 310 ? -49.05826 -85.36652 29.78646 1.000 13.82755 309 ARG F O 1
ATOM 18159 N N . ALA F 1 311 ? -48.51875 -83.21877 30.20773 1.000 14.98985 310 ALA F N 1
ATOM 18160 C CA . ALA F 1 311 ? -47.14956 -83.57672 30.56077 1.000 14.27985 310 ALA F CA 1
ATOM 18161 C C . ALA F 1 311 ? -47.12303 -84.54524 31.73695 1.000 13.43985 310 ALA F C 1
ATOM 18162 O O . ALA F 1 311 ? -46.39736 -85.54403 31.71376 1.000 13.65985 310 ALA F O 1
ATOM 18164 N N . LEU F 1 312 ? -47.90909 -84.26903 32.78034 1.000 11.47486 311 LEU F N 1
ATOM 18165 C CA . LEU F 1 312 ? -47.91198 -85.16901 33.92813 1.000 9.98486 311 LEU F CA 1
ATOM 18166 C C . LEU F 1 312 ? -48.48985 -86.53784 33.57913 1.000 15.79486 311 LEU F C 1
ATOM 18167 O O . LEU F 1 312 ? -48.13287 -87.53132 34.21976 1.000 14.00486 311 LEU F O 1
ATOM 18172 N N . ALA F 1 313 ? -49.35624 -86.61900 32.56313 1.000 11.63893 312 ALA F N 1
ATOM 18173 C CA . ALA F 1 313 ? -49.92444 -87.90213 32.15159 1.000 13.46893 312 ALA F CA 1
ATOM 18174 C C . ALA F 1 313 ? -49.03444 -88.66104 31.17378 1.000 13.86893 312 ALA F C 1
ATOM 18175 O O . ALA F 1 313 ? -49.24980 -89.86283 30.95495 1.000 15.10893 312 ALA F O 1
ATOM 18177 N N . GLN F 1 314 ? -48.04525 -87.99481 30.57907 1.000 14.20026 313 GLN F N 1
ATOM 18178 C CA . GLN F 1 314 ? -47.21806 -88.63910 29.56081 1.000 14.85026 313 GLN F CA 1
ATOM 18179 C C . GLN F 1 314 ? -46.06899 -89.43808 30.15294 1.000 15.65026 313 GLN F C 1
ATOM 18180 O O . GLN F 1 314 ? -45.59732 -90.39500 29.51826 1.000 12.29026 313 GLN F O 1
ATOM 18186 N N . ARG F 1 315 ? -45.56472 -89.03912 31.31753 1.000 12.30714 314 ARG F N 1
ATOM 18187 C CA . ARG F 1 315 ? -44.50840 -89.80732 31.95782 1.000 13.98714 314 ARG F CA 1
ATOM 18188 C C . ARG F 1 315 ? -45.11314 -90.88570 32.84762 1.000 13.92714 314 ARG F C 1
ATOM 18189 O O . ARG F 1 315 ? -46.31844 -90.91997 33.09317 1.000 12.19714 314 ARG F O 1
ATOM 18197 N N . ARG F 1 316 ? -44.25716 -91.77976 33.32878 1.000 13.66735 315 ARG F N 1
ATOM 18198 C CA . ARG F 1 316 ? -44.64609 -92.78309 34.30734 1.000 13.23735 315 ARG F CA 1
ATOM 18199 C C . ARG F 1 316 ? -43.94018 -92.48005 35.62328 1.000 12.47735 315 ARG F C 1
ATOM 18200 O O . ARG F 1 316 ? -42.96850 -91.71351 35.67045 1.000 12.51735 315 ARG F O 1
ATOM 18208 N N . TYR F 1 317 ? -44.46045 -93.06074 36.70145 1.000 12.14603 316 TYR F N 1
ATOM 18209 C CA . TYR F 1 317 ? -44.05259 -92.72659 38.06062 1.000 9.85603 316 TYR F CA 1
ATOM 18210 C C . TYR F 1 317 ? -43.44303 -93.95502 38.73028 1.000 13.90603 316 TYR F C 1
ATOM 18211 O O . TYR F 1 317 ? -43.85581 -95.08785 38.46476 1.000 15.16603 316 TYR F O 1
ATOM 18220 N N . ALA F 1 318 ? -42.42486 -93.72004 39.57465 1.000 11.26747 317 ALA F N 1
ATOM 18221 C CA . ALA F 1 318 ? -41.61803 -94.80720 40.13371 1.000 10.27747 317 ALA F CA 1
ATOM 18222 C C . ALA F 1 318 ? -42.41486 -95.69153 41.08351 1.000 14.13747 317 ALA F C 1
ATOM 18223 O O . ALA F 1 318 ? -42.05229 -96.86031 41.28761 1.000 12.55747 317 ALA F O 1
ATOM 18225 N N . ALA F 1 319 ? -43.46790 -95.14611 41.68187 1.000 13.15299 318 ALA F N 1
ATOM 18226 C CA . ALA F 1 319 ? -44.36413 -95.87672 42.56103 1.000 11.26299 318 ALA F CA 1
ATOM 18227 C C . ALA F 1 319 ? -45.71699 -95.19045 42.48769 1.000 14.81299 318 ALA F C 1
ATOM 18228 O O . ALA F 1 319 ? -45.84446 -94.10211 41.92117 1.000 13.43299 318 ALA F O 1
ATOM 18230 N N . ASP F 1 320 ? -46.72173 -95.83189 43.08615 1.000 14.66323 319 ASP F N 1
ATOM 18231 C CA . ASP F 1 320 ? -48.08684 -95.31834 43.05789 1.000 15.77323 319 ASP F CA 1
ATOM 18232 C C . ASP F 1 320 ? -48.18823 -93.94849 43.72079 1.000 14.60323 319 ASP F C 1
ATOM 18233 O O . ASP F 1 320 ? -47.59000 -93.69162 44.77010 1.000 15.63323 319 ASP F O 1
ATOM 18238 N N . VAL F 1 321 ? -49.00497 -93.08337 43.13469 1.000 15.51333 320 VAL F N 1
ATOM 18239 C CA . VAL F 1 321 ? -49.23471 -91.75924 43.69980 1.000 13.63333 320 VAL F CA 1
ATOM 18240 C C . VAL F 1 321 ? -50.67136 -91.35434 43.40925 1.000 13.77333 320 VAL F C 1
ATOM 18241 O O . VAL F 1 321 ? -51.20280 -91.62520 42.32879 1.000 12.56333 320 VAL F O 1
ATOM 18245 N N . ASP F 1 322 ? -51.29750 -90.70396 44.38731 1.000 14.01773 321 ASP F N 1
ATOM 18246 C CA . ASP F 1 322 ? -52.59815 -90.06191 44.20291 1.000 16.10773 321 ASP F CA 1
ATOM 18247 C C . ASP F 1 322 ? -52.52591 -88.79291 45.04444 1.000 16.88773 321 ASP F C 1
ATOM 18248 O O . ASP F 1 322 ? -52.61643 -88.85473 46.27215 1.000 15.98773 321 ASP F O 1
ATOM 18253 N N . VAL F 1 323 ? -52.33594 -87.64905 44.38760 1.000 17.13860 322 VAL F N 1
ATOM 18254 C CA . VAL F 1 323 ? -51.98779 -86.42504 45.09513 1.000 14.76860 322 VAL F CA 1
ATOM 18255 C C . VAL F 1 323 ? -52.59944 -85.24019 44.35910 1.000 14.39860 322 VAL F C 1
ATOM 18256 O O . VAL F 1 323 ? -52.73767 -85.24515 43.13274 1.000 14.51860 322 VAL F O 1
ATOM 18260 N N . VAL F 1 324 ? -52.97674 -84.22069 45.11669 1.000 12.66497 323 VAL F N 1
ATOM 18261 C CA . VAL F 1 324 ? -53.56678 -83.01584 44.55464 1.000 11.22497 323 VAL F CA 1
ATOM 18262 C C . VAL F 1 324 ? -52.56470 -81.88018 44.68885 1.000 13.41497 323 VAL F C 1
ATOM 18263 O O . VAL F 1 324 ? -52.13813 -81.54625 45.80098 1.000 13.56497 323 VAL F O 1
ATOM 18267 N N . LEU F 1 325 ? -52.22232 -81.26676 43.55728 1.000 13.33647 324 LEU F N 1
ATOM 18268 C CA . LEU F 1 325 ? -51.19740 -80.23089 43.47613 1.000 10.94647 324 LEU F CA 1
ATOM 18269 C C . LEU F 1 325 ? -51.86523 -78.88976 43.20512 1.000 15.06647 324 LEU F C 1
ATOM 18270 O O . LEU F 1 325 ? -52.54908 -78.72981 42.18688 1.000 14.18647 324 LEU F O 1
ATOM 18275 N N . GLU F 1 326 ? -51.66310 -77.93195 44.10743 1.000 12.54000 325 GLU F N 1
ATOM 18276 C CA . GLU F 1 326 ? -52.05145 -76.54381 43.86148 1.000 15.70000 325 GLU F CA 1
ATOM 18277 C C . GLU F 1 326 ? -50.87825 -75.86785 43.16249 1.000 11.83000 325 GLU F C 1
ATOM 18278 O O . GLU F 1 326 ? -49.86512 -75.55883 43.79151 1.000 11.17000 325 GLU F O 1
ATOM 18284 N N . VAL F 1 327 ? -50.99829 -75.65833 41.85374 1.000 14.26776 326 VAL F N 1
ATOM 18285 C CA . VAL F 1 327 ? -49.88675 -75.16984 41.04283 1.000 13.57776 326 VAL F CA 1
ATOM 18286 C C . VAL F 1 327 ? -50.10796 -73.70209 40.72472 1.000 14.97776 326 VAL F C 1
ATOM 18287 O O . VAL F 1 327 ? -51.16488 -73.31973 40.20031 1.000 12.39776 326 VAL F O 1
ATOM 18291 N N . THR F 1 328 ? -49.10893 -72.88152 41.02949 1.000 12.45266 327 THR F N 1
ATOM 18292 C CA . THR F 1 328 ? -49.09850 -71.47989 40.63844 1.000 12.45266 327 THR F CA 1
ATOM 18293 C C . THR F 1 328 ? -48.10424 -71.31884 39.49919 1.000 14.81266 327 THR F C 1
ATOM 18294 O O . THR F 1 328 ? -46.92482 -71.65577 39.65013 1.000 14.60266 327 THR F O 1
ATOM 18298 N N . ASP F 1 329 ? -48.58534 -70.82148 38.36684 1.000 10.38168 328 ASP F N 1
ATOM 18299 C CA . ASP F 1 329 ? -47.77678 -70.58638 37.18091 1.000 10.52168 328 ASP F CA 1
ATOM 18300 C C . ASP F 1 329 ? -47.67500 -69.07677 36.98993 1.000 15.09168 328 ASP F C 1
ATOM 18301 O O . ASP F 1 329 ? -48.61996 -68.44005 36.50935 1.000 12.00168 328 ASP F O 1
ATOM 18306 N N . ASP F 1 330 ? -46.52184 -68.50647 37.34960 1.000 12.12740 329 ASP F N 1
ATOM 18307 C CA . ASP F 1 330 ? -46.41163 -67.05269 37.37580 1.000 14.32740 329 ASP F CA 1
ATOM 18308 C C . ASP F 1 330 ? -46.47510 -66.47013 35.97092 1.000 12.78740 329 ASP F C 1
ATOM 18309 O O . ASP F 1 330 ? -47.20649 -65.50703 35.72386 1.000 14.00740 329 ASP F O 1
ATOM 18314 N N . PHE F 1 331 ? -45.72397 -67.03923 35.02985 1.000 12.22597 330 PHE F N 1
ATOM 18315 C CA . PHE F 1 331 ? -45.65250 -66.43021 33.70770 1.000 12.84597 330 PHE F CA 1
ATOM 18316 C C . PHE F 1 331 ? -46.77480 -66.88901 32.78501 1.000 12.80597 330 PHE F C 1
ATOM 18317 O O . PHE F 1 331 ? -47.12491 -66.16367 31.84739 1.000 12.52597 330 PHE F O 1
ATOM 18325 N N . LEU F 1 332 ? -47.34482 -68.07376 33.01903 1.000 9.53036 331 LEU F N 1
ATOM 18326 C CA . LEU F 1 332 ? -48.48856 -68.56759 32.25264 1.000 10.87036 331 LEU F CA 1
ATOM 18327 C C . LEU F 1 332 ? -49.61977 -68.82915 33.23631 1.000 10.85036 331 LEU F C 1
ATOM 18328 O O . LEU F 1 332 ? -49.96630 -69.98734 33.51418 1.000 12.01036 331 LEU F O 1
ATOM 18333 N N . PRO F 1 333 ? -50.19749 -67.77125 33.80431 1.000 12.34618 332 PRO F N 1
ATOM 18334 C CA . PRO F 1 333 ? -51.24310 -67.96482 34.82094 1.000 11.84618 332 PRO F CA 1
ATOM 18335 C C . PRO F 1 333 ? -52.44253 -68.73112 34.30533 1.000 11.19618 332 PRO F C 1
ATOM 18336 O O . PRO F 1 333 ? -53.19590 -69.28387 35.11585 1.000 12.98618 332 PRO F O 1
ATOM 18340 N N . GLU F 1 334 ? -52.62787 -68.81244 32.98625 1.000 11.12560 333 GLU F N 1
ATOM 18341 C CA . GLU F 1 334 ? -53.66529 -69.66912 32.42672 1.000 13.14560 333 GLU F CA 1
ATOM 18342 C C . GLU F 1 334 ? -53.48718 -71.13109 32.82730 1.000 15.93560 333 GLU F C 1
ATOM 18343 O O . GLU F 1 334 ? -54.43856 -71.90905 32.70814 1.000 12.81560 333 GLU F O 1
ATOM 18349 N N . ASN F 1 335 ? -52.29332 -71.52354 33.29012 1.000 10.81437 334 ASN F N 1
ATOM 18350 C CA . ASN F 1 335 ? -52.04706 -72.88721 33.75155 1.000 12.58437 334 ASN F CA 1
ATOM 18351 C C . ASN F 1 335 ? -52.26939 -73.06194 35.23929 1.000 13.46437 334 ASN F C 1
ATOM 18352 O O . ASN F 1 335 ? -52.28683 -74.20274 35.70835 1.000 16.45437 334 ASN F O 1
ATOM 18357 N N . SER F 1 336 ? -52.38598 -71.97491 36.00182 1.000 15.01340 335 SER F N 1
ATOM 18358 C CA . SER F 1 336 ? -52.55103 -72.11643 37.44048 1.000 11.61340 335 SER F CA 1
ATOM 18359 C C . SER F 1 336 ? -53.83527 -72.87970 37.73913 1.000 17.03340 335 SER F C 1
ATOM 18360 O O . SER F 1 336 ? -54.86541 -72.66717 37.09765 1.000 15.46340 335 SER F O 1
ATOM 18363 N N . GLY F 1 337 ? -53.76268 -73.79958 38.68975 1.000 15.42002 336 GLY F N 1
ATOM 18364 C CA . GLY F 1 337 ? -54.91490 -74.63367 38.96136 1.000 16.85002 336 GLY F CA 1
ATOM 18365 C C . GLY F 1 337 ? -54.56785 -75.70927 39.95663 1.000 17.05002 336 GLY F C 1
ATOM 18366 O O . GLY F 1 337 ? -53.40543 -75.90254 40.33451 1.000 13.37002 336 GLY F O 1
ATOM 18367 N N . ARG F 1 338 ? -55.61283 -76.41541 40.37887 1.000 15.28092 337 ARG F N 1
ATOM 18368 C CA . ARG F 1 338 ? -55.50219 -77.51480 41.32464 1.000 13.95092 337 ARG F CA 1
ATOM 18369 C C . ARG F 1 338 ? -55.71343 -78.81131 40.55129 1.000 17.70092 337 ARG F C 1
ATOM 18370 O O . ARG F 1 338 ? -56.77213 -79.00976 39.94939 1.000 17.30092 337 ARG F O 1
ATOM 18378 N N . TYR F 1 339 ? -54.69958 -79.67452 40.54505 1.000 14.36155 338 TYR F N 1
ATOM 18379 C CA . TYR F 1 339 ? -54.63805 -80.82429 39.65243 1.000 13.85155 338 TYR F CA 1
ATOM 18380 C C . TYR F 1 339 ? -54.52586 -82.09793 40.47091 1.000 19.67155 338 TYR F C 1
ATOM 18381 O O . TYR F 1 339 ? -53.69292 -82.18584 41.37969 1.000 16.15155 338 TYR F O 1
ATOM 18390 N N . ARG F 1 340 ? -55.34949 -83.08580 40.14671 1.000 16.88479 339 ARG F N 1
ATOM 18391 C CA . ARG F 1 340 ? -55.22609 -84.38956 40.77162 1.000 14.22479 339 ARG F CA 1
ATOM 18392 C C . ARG F 1 340 ? -54.35590 -85.26100 39.87976 1.000 13.72479 339 ARG F C 1
ATOM 18393 O O . ARG F 1 340 ? -54.68789 -85.49058 38.71330 1.000 17.69479 339 ARG F O 1
ATOM 18401 N N . LEU F 1 341 ? -53.22795 -85.70874 40.41730 1.000 15.40089 340 LEU F N 1
ATOM 18402 C CA . LEU F 1 341 ? -52.31561 -86.59315 39.71191 1.000 14.89089 340 LEU F CA 1
ATOM 18403 C C . LEU F 1 341 ? -52.47592 -88.00405 40.26493 1.000 13.58089 340 LEU F C 1
ATOM 18404 O O . LEU F 1 341 ? -52.31322 -88.22662 41.46975 1.000 11.61089 340 LEU F O 1
ATOM 18409 N N . ARG F 1 342 ? -52.80779 -88.94729 39.38992 1.000 14.50478 341 ARG F N 1
ATOM 18410 C CA . ARG F 1 342 ? -52.83230 -90.36173 39.73059 1.000 12.85478 341 ARG F CA 1
ATOM 18411 C C . ARG F 1 342 ? -51.87589 -91.07136 38.79291 1.000 13.22478 341 ARG F C 1
ATOM 18412 O O . ARG F 1 342 ? -51.94549 -90.88594 37.57563 1.000 16.79478 341 ARG F O 1
ATOM 18420 N N . GLY F 1 343 ? -50.96399 -91.85140 39.35428 1.000 14.98038 342 GLY F N 1
ATOM 18421 C CA . GLY F 1 343 ? -49.93028 -92.40485 38.50007 1.000 14.38038 342 GLY F CA 1
ATOM 18422 C C . GLY F 1 343 ? -49.20639 -93.54243 39.17611 1.000 13.56038 342 GLY F C 1
ATOM 18423 O O . GLY F 1 343 ? -49.37338 -93.80777 40.36870 1.000 15.63038 342 GLY F O 1
ATOM 18424 N N . GLY F 1 344 ? -48.39999 -94.21803 38.37263 1.000 15.32184 343 GLY F N 1
ATOM 18425 C CA . GLY F 1 344 ? -47.60727 -95.32450 38.86343 1.000 13.69184 343 GLY F CA 1
ATOM 18426 C C . GLY F 1 344 ? -46.73989 -95.80791 37.73168 1.000 16.09184 343 GLY F C 1
ATOM 18427 O O . GLY F 1 344 ? -46.55488 -95.10273 36.73677 1.000 16.00184 343 GLY F O 1
ATOM 18428 N N . LEU F 1 345 ? -46.22270 -97.02887 37.87009 1.000 13.65388 344 LEU F N 1
ATOM 18429 C CA . LEU F 1 345 ? -45.35906 -97.54473 36.81431 1.000 14.81388 344 LEU F CA 1
ATOM 18430 C C . LEU F 1 345 ? -46.11521 -97.75193 35.50946 1.000 20.41388 344 LEU F C 1
ATOM 18431 O O . LEU F 1 345 ? -45.52508 -97.62552 34.42950 1.000 17.40388 344 LEU F O 1
ATOM 18436 N N . ASP F 1 346 ? -47.41962 -98.02425 35.58261 1.000 17.03182 345 ASP F N 1
ATOM 18437 C CA . ASP F 1 346 ? -48.17960 -98.48294 34.42363 1.000 23.08182 345 ASP F CA 1
ATOM 18438 C C . ASP F 1 346 ? -49.34148 -97.57092 34.03069 1.000 23.17182 345 ASP F C 1
ATOM 18439 O O . ASP F 1 346 ? -50.14690 -97.95964 33.17709 1.000 23.65182 345 ASP F O 1
ATOM 18444 N N . HIS F 1 347 ? -49.45699 -96.37781 34.61015 1.000 17.51055 346 HIS F N 1
ATOM 18445 C CA . HIS F 1 347 ? -50.56424 -95.48985 34.26873 1.000 18.39055 346 HIS F CA 1
ATOM 18446 C C . HIS F 1 347 ? -50.22543 -94.08401 34.73844 1.000 16.56055 346 HIS F C 1
ATOM 18447 O O . HIS F 1 347 ? -49.38194 -93.89309 35.61578 1.000 14.01055 346 HIS F O 1
ATOM 18454 N N . ALA F 1 348 ? -50.90677 -93.10146 34.15127 1.000 12.92084 347 ALA F N 1
ATOM 18455 C CA . ALA F 1 348 ? -50.82818 -91.73078 34.63197 1.000 13.15084 347 ALA F CA 1
ATOM 18456 C C . ALA F 1 348 ? -52.03049 -90.96098 34.10936 1.000 14.36084 347 ALA F C 1
ATOM 18457 O O . ALA F 1 348 ? -52.35480 -91.05485 32.92333 1.000 15.06084 347 ALA F O 1
ATOM 18459 N N . SER F 1 349 ? -52.67421 -90.19274 34.98657 1.000 12.31082 348 SER F N 1
ATOM 18460 C CA . SER F 1 349 ? -53.75674 -89.30171 34.59514 1.000 15.74082 348 SER F CA 1
ATOM 18461 C C . SER F 1 349 ? -53.67308 -88.03850 35.43505 1.000 17.19082 348 SER F C 1
ATOM 18462 O O . SER F 1 349 ? -53.23014 -88.07221 36.58253 1.000 15.18082 348 SER F O 1
ATOM 18465 N N . CYS F 1 350 ? -54.12678 -86.92566 34.86644 1.000 17.80082 349 CYS F N 1
ATOM 18466 C CA . CYS F 1 350 ? -54.08061 -85.66344 35.58707 1.000 13.85082 349 CYS F CA 1
ATOM 18467 C C . CYS F 1 350 ? -55.19374 -84.76583 35.07697 1.000 16.78082 349 CYS F C 1
ATOM 18468 O O . CYS F 1 350 ? -55.36541 -84.63850 33.86133 1.000 16.23082 349 CYS F O 1
ATOM 18471 N N . GLU F 1 351 ? -55.94206 -84.15471 35.99765 1.000 16.25480 350 GLU F N 1
ATOM 18472 C CA . GLU F 1 351 ? -57.00658 -83.23077 35.61261 1.000 17.17480 350 GLU F CA 1
ATOM 18473 C C . GLU F 1 351 ? -57.30664 -82.27473 36.76119 1.000 16.04480 350 GLU F C 1
ATOM 18474 O O . GLU F 1 351 ? -57.00494 -82.55191 37.92572 1.000 19.79480 350 GLU F O 1
ATOM 18480 N N . ILE F 1 352 ? -57.93834 -81.14995 36.41141 1.000 17.92068 351 ILE F N 1
ATOM 18481 C CA . ILE F 1 352 ? -58.40757 -80.19944 37.41481 1.000 15.27068 351 ILE F CA 1
ATOM 18482 C C . ILE F 1 352 ? -59.32087 -80.90751 38.40583 1.000 22.39068 351 ILE F C 1
ATOM 18483 O O . ILE F 1 352 ? -60.13367 -81.76056 38.02840 1.000 20.92068 351 ILE F O 1
ATOM 18488 N N . THR F 1 353 ? -59.19140 -80.55913 39.68507 1.000 17.83979 352 THR F N 1
ATOM 18489 C CA . THR F 1 353 ? -60.03890 -81.11952 40.72793 1.000 22.35979 352 THR F CA 1
ATOM 18490 C C . THR F 1 353 ? -60.43819 -80.02148 41.70407 1.000 22.13979 352 THR F C 1
ATOM 18491 O O . THR F 1 353 ? -59.74900 -79.00755 41.84875 1.000 20.70979 352 THR F O 1
ATOM 18495 N N . THR F 1 354 ? -61.56333 -80.23664 42.38516 1.000 22.39315 353 THR F N 1
ATOM 18496 C CA . THR F 1 354 ? -61.95108 -79.39707 43.51344 1.000 18.31315 353 THR F CA 1
ATOM 18497 C C . THR F 1 354 ? -61.61640 -80.03111 44.85348 1.000 23.39315 353 THR F C 1
ATOM 18498 O O . THR F 1 354 ? -61.83384 -79.39582 45.88974 1.000 23.62315 353 THR F O 1
ATOM 18502 N N . ASP F 1 355 ? -61.09916 -81.26375 44.86205 1.000 19.11851 354 ASP F N 1
ATOM 18503 C CA . ASP F 1 355 ? -60.68667 -81.89340 46.10863 1.000 22.65851 354 ASP F CA 1
ATOM 18504 C C . ASP F 1 355 ? -59.65906 -81.02472 46.82413 1.000 23.73851 354 ASP F C 1
ATOM 18505 O O . ASP F 1 355 ? -59.01136 -80.16619 46.22274 1.000 22.90851 354 ASP F O 1
ATOM 18510 N N . ASP F 1 356 ? -59.51827 -81.25883 48.12751 1.000 22.20642 355 ASP F N 1
ATOM 18511 C CA . ASP F 1 356 ? -58.53111 -80.53305 48.91324 1.000 28.33642 355 ASP F CA 1
ATOM 18512 C C . ASP F 1 356 ? -57.13281 -80.78644 48.36406 1.000 22.39642 355 ASP F C 1
ATOM 18513 O O . ASP F 1 356 ? -56.80140 -81.90238 47.95718 1.000 18.73642 355 ASP F O 1
ATOM 18518 N N . ALA F 1 357 ? -56.31804 -79.73841 48.34654 1.000 21.11347 356 ALA F N 1
ATOM 18519 C CA . ALA F 1 357 ? -54.96243 -79.84087 47.82899 1.000 19.31347 356 ALA F CA 1
ATOM 18520 C C . ALA F 1 357 ? -54.01342 -80.40563 48.87838 1.000 17.46347 356 ALA F C 1
ATOM 18521 O O . ALA F 1 357 ? -54.14840 -80.14838 50.07659 1.000 15.19347 356 ALA F O 1
ATOM 18523 N N . ASP F 1 358 ? -53.02643 -81.16748 48.40495 1.000 14.26534 357 ASP F N 1
ATOM 18524 C CA . ASP F 1 358 ? -52.03049 -81.79489 49.25963 1.000 13.00534 357 ASP F CA 1
ATOM 18525 C C . ASP F 1 358 ? -50.71213 -81.04846 49.28514 1.000 13.71534 357 ASP F C 1
ATOM 18526 O O . ASP F 1 358 ? -50.00771 -81.07886 50.30244 1.000 13.51534 357 ASP F O 1
ATOM 18531 N N . ILE F 1 359 ? -50.35158 -80.41915 48.17395 1.000 13.39762 358 ILE F N 1
ATOM 18532 C CA . ILE F 1 359 ? -49.04190 -79.80049 47.99933 1.000 10.52762 358 ILE F CA 1
ATOM 18533 C C . ILE F 1 359 ? -49.23524 -78.51269 47.21218 1.000 10.37762 358 ILE F C 1
ATOM 18534 O O . ILE F 1 359 ? -49.96834 -78.49057 46.21867 1.000 13.68762 358 ILE F O 1
ATOM 18539 N N . ALA F 1 360 ? -48.56188 -77.44827 47.63711 1.000 11.22033 359 ALA F N 1
ATOM 18540 C CA . ALA F 1 360 ? -48.54216 -76.18503 46.90654 1.000 12.69033 359 ALA F CA 1
ATOM 18541 C C . ALA F 1 360 ? -47.14989 -75.95198 46.32305 1.000 12.75033 359 ALA F C 1
ATOM 18542 O O . ALA F 1 360 ? -46.15479 -75.99533 47.04976 1.000 13.62033 359 ALA F O 1
ATOM 18544 N N . LEU F 1 361 ? -47.07845 -75.69058 45.01911 1.000 11.64012 360 LEU F N 1
ATOM 18545 C CA . LEU F 1 361 ? -45.78244 -75.42849 44.40055 1.000 13.18012 360 LEU F CA 1
ATOM 18546 C C . LEU F 1 361 ? -45.97641 -74.58262 43.15059 1.000 12.37012 360 LEU F C 1
ATOM 18547 O O . LEU F 1 361 ? -47.07470 -74.50331 42.59559 1.000 12.60012 360 LEU F O 1
ATOM 18552 N N . THR F 1 362 ? -44.88759 -73.94074 42.72176 1.000 11.07256 361 THR F N 1
ATOM 18553 C CA . THR F 1 362 ? -44.85780 -73.16874 41.48719 1.000 13.51256 361 THR F CA 1
ATOM 18554 C C . THR F 1 362 ? -44.60716 -74.0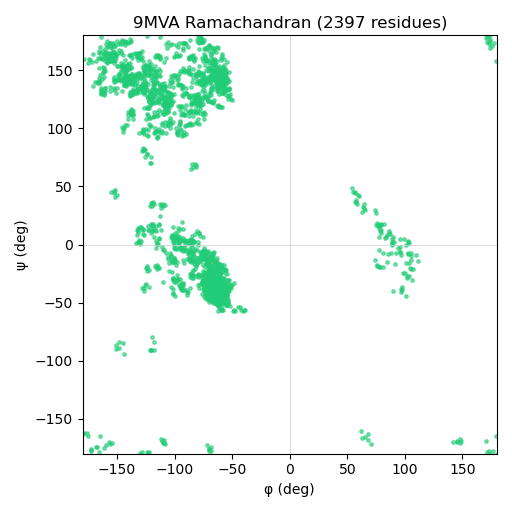8991 40.29715 1.000 13.05256 361 THR F C 1
ATOM 18555 O O . THR F 1 362 ? -44.04516 -75.17810 40.43546 1.000 13.82256 361 THR F O 1
ATOM 18559 N N . VAL F 1 363 ? -44.99046 -73.62765 39.10452 1.000 10.60147 362 VAL F N 1
ATOM 18560 C CA . VAL F 1 363 ? -44.76372 -74.46287 37.92705 1.000 11.58147 362 VAL F CA 1
ATOM 18561 C C . VAL F 1 363 ? -43.26714 -74.68077 37.67173 1.000 10.85147 362 VAL F C 1
ATOM 18562 O O . VAL F 1 363 ? -42.87466 -75.71802 37.12889 1.000 9.97147 362 VAL F O 1
ATOM 18566 N N . ARG F 1 364 ? -42.40387 -73.72888 38.03911 1.000 10.60739 363 ARG F N 1
ATOM 18567 C CA . ARG F 1 364 ? -40.98587 -73.96664 37.76642 1.000 9.49739 363 ARG F CA 1
ATOM 18568 C C . ARG F 1 364 ? -40.45619 -75.11886 38.61167 1.000 11.69739 363 ARG F C 1
ATOM 18569 O O . ARG F 1 364 ? -39.66173 -75.93328 38.12950 1.000 10.73739 363 ARG F O 1
ATOM 18577 N N . ASP F 1 365 ? -40.92067 -75.24062 39.85577 1.000 10.70002 364 ASP F N 1
ATOM 18578 C CA . ASP F 1 365 ? -40.46509 -76.34683 40.68901 1.000 10.84002 364 ASP F CA 1
ATOM 18579 C C . ASP F 1 365 ? -41.12741 -77.66494 40.28968 1.000 11.06002 364 ASP F C 1
ATOM 18580 O O . ASP F 1 365 ? -40.47887 -78.71329 40.34875 1.000 10.80002 364 ASP F O 1
ATOM 18585 N N . LEU F 1 366 ? -42.38484 -77.63090 39.82421 1.000 10.04961 365 LEU F N 1
ATOM 18586 C CA . LEU F 1 366 ? -42.95105 -78.82422 39.19223 1.000 8.77961 365 LEU F CA 1
ATOM 18587 C C . LEU F 1 366 ? -42.08791 -79.26302 38.00551 1.000 13.14961 365 LEU F C 1
ATOM 18588 O O . LEU F 1 366 ? -41.84281 -80.46435 37.81042 1.000 9.91961 365 LEU F O 1
ATOM 18593 N N . GLY F 1 367 ? -41.59142 -78.29490 37.21829 1.000 9.81600 366 GLY F N 1
ATOM 18594 C CA . GLY F 1 367 ? -40.67028 -78.62764 36.14215 1.000 10.33600 366 GLY F CA 1
ATOM 18595 C C . GLY F 1 367 ? -39.37323 -79.22703 36.65529 1.000 9.16600 366 GLY F C 1
ATOM 18596 O O . GLY F 1 367 ? -38.84396 -80.18614 36.07616 1.000 9.57600 366 GLY F O 1
ATOM 18597 N N . SER F 1 368 ? -38.85034 -78.68395 37.75409 1.000 8.48075 367 SER F N 1
ATOM 18598 C CA . SER F 1 368 ? -37.59177 -79.19485 38.29786 1.000 8.84075 367 SER F CA 1
ATOM 18599 C C . SER F 1 368 ? -37.70019 -80.65043 38.73892 1.000 11.77075 367 SER F C 1
ATOM 18600 O O . SER F 1 368 ? -36.71368 -81.39173 38.65950 1.000 11.15075 367 SER F O 1
ATOM 18603 N N . VAL F 1 369 ? -38.85752 -81.07242 39.26472 1.000 8.68542 368 VAL F N 1
ATOM 18604 C CA . VAL F 1 369 ? -38.98694 -82.45901 39.72099 1.000 10.11542 368 VAL F CA 1
ATOM 18605 C C . VAL F 1 369 ? -39.47947 -83.38484 38.61239 1.000 8.91542 368 VAL F C 1
ATOM 18606 O O . VAL F 1 369 ? -39.48505 -84.61337 38.79237 1.000 9.06542 368 VAL F O 1
ATOM 18610 N N . TYR F 1 370 ? -39.82560 -82.83392 37.44458 1.000 9.10036 369 TYR F N 1
ATOM 18611 C CA . TYR F 1 370 ? -40.57870 -83.57809 36.43839 1.000 11.34036 369 TYR F CA 1
ATOM 18612 C C . TYR F 1 370 ? -39.77112 -84.71754 35.81431 1.000 11.25036 369 TYR F C 1
ATOM 18613 O O . TYR F 1 370 ? -40.35363 -85.71086 35.35979 1.000 12.14036 369 TYR F O 1
ATOM 18622 N N . MET F 1 371 ? -38.44387 -84.61346 35.78436 1.000 9.86918 370 MET F N 1
ATOM 18623 C CA . MET F 1 371 ? -37.62963 -85.62405 35.12609 1.000 7.67918 370 MET F CA 1
ATOM 18624 C C . MET F 1 371 ? -36.96616 -86.56619 36.12589 1.000 12.60918 370 MET F C 1
ATOM 18625 O O . MET F 1 371 ? -36.17528 -87.43035 35.72638 1.000 11.57918 370 MET F O 1
ATOM 18630 N N . GLY F 1 372 ? -37.30614 -86.44295 37.40966 1.000 10.56674 371 GLY F N 1
ATOM 18631 C CA . GLY F 1 372 ? -36.76243 -87.31473 38.42766 1.000 11.64674 371 GLY F CA 1
ATOM 18632 C C . GLY F 1 372 ? -35.36632 -86.95821 38.87939 1.000 12.19674 371 GLY F C 1
ATOM 18633 O O . GLY F 1 372 ? -34.69824 -87.79153 39.50172 1.000 11.89674 371 GLY F O 1
ATOM 18634 N N . GLY F 1 373 ? -34.90733 -85.74154 38.59982 1.000 10.98907 372 GLY F N 1
ATOM 18635 C CA . GLY F 1 373 ? -33.53624 -85.36372 38.89458 1.000 9.89907 372 GLY F CA 1
ATOM 18636 C C . GLY F 1 373 ? -33.38386 -84.41527 40.06509 1.000 14.66907 372 GLY F C 1
ATOM 18637 O O . GLY F 1 373 ? -32.26233 -84.11748 40.48237 1.000 12.01907 372 GLY F O 1
ATOM 18638 N N . VAL F 1 374 ? -34.50616 -83.91744 40.58544 1.000 12.69942 373 VAL F N 1
ATOM 18639 C CA . VAL F 1 374 ? -34.55353 -83.02585 41.74063 1.000 10.57942 373 VAL F CA 1
ATOM 18640 C C . VAL F 1 374 ? -35.66199 -83.53334 42.65121 1.000 12.63942 373 VAL F C 1
ATOM 18641 O O . VAL F 1 374 ? -36.76702 -83.81333 42.17730 1.000 10.38942 373 VAL F O 1
ATOM 18645 N N . SER F 1 375 ? -35.37596 -83.65943 43.94619 1.000 11.08047 374 SER F N 1
ATOM 18646 C CA . SER F 1 375 ? -36.34394 -84.26455 44.86148 1.000 11.66047 374 SER F CA 1
ATOM 18647 C C . SER F 1 375 ? -37.39062 -83.25768 45.31999 1.000 11.84047 374 SER F C 1
ATOM 18648 O O . SER F 1 375 ? -37.05309 -82.22146 45.89186 1.000 10.41047 374 SER F O 1
ATOM 18651 N N . LEU F 1 376 ? -38.66775 -83.59767 45.13031 1.000 8.56534 375 LEU F N 1
ATOM 18652 C CA . LEU F 1 376 ? -39.73850 -82.75567 45.65847 1.000 9.34534 375 LEU F CA 1
ATOM 18653 C C . LEU F 1 376 ? -39.63459 -82.58220 47.17110 1.000 10.84534 375 LEU F C 1
ATOM 18654 O O . LEU F 1 376 ? -40.02196 -81.53256 47.71002 1.000 10.40534 375 LEU F O 1
ATOM 18659 N N . GLN F 1 377 ? -39.11963 -83.59146 47.87780 1.000 10.73381 376 GLN F N 1
ATOM 18660 C CA . GLN F 1 377 ? -39.05112 -83.50201 49.33606 1.000 11.21381 376 GLN F CA 1
ATOM 18661 C C . GLN F 1 377 ? -37.94205 -82.55656 49.78183 1.000 12.58381 376 GLN F C 1
ATOM 18662 O O . GLN F 1 377 ? -38.09759 -81.82645 50.76780 1.000 12.42381 376 GLN F O 1
ATOM 18668 N N . VAL F 1 378 ? -36.81068 -82.55847 49.07584 1.000 10.15313 377 VAL F N 1
ATOM 18669 C CA . VAL F 1 378 ? -35.77252 -81.57453 49.37511 1.000 8.87313 377 VAL F CA 1
ATOM 18670 C C . VAL F 1 378 ? -36.28705 -80.16430 49.11003 1.000 9.23313 377 VAL F C 1
ATOM 18671 O O . VAL F 1 378 ? -36.00553 -79.22961 49.87498 1.000 11.82313 377 VAL F O 1
ATOM 18675 N N . LEU F 1 379 ? -37.05836 -79.97895 48.03357 1.000 7.45841 378 LEU F N 1
ATOM 18676 C CA . LEU F 1 379 ? -37.59465 -78.64127 47.78310 1.000 11.30841 378 LEU F CA 1
ATOM 18677 C C . LEU F 1 379 ? -38.56306 -78.22132 48.88464 1.000 13.24841 378 LEU F C 1
ATOM 18678 O O . LEU F 1 379 ? -38.62236 -77.03627 49.23760 1.000 9.57841 378 LEU F O 1
ATOM 18683 N N . ALA F 1 380 ? -39.31493 -79.17426 49.45282 1.000 10.76507 379 ALA F N 1
ATOM 18684 C CA . ALA F 1 380 ? -40.16325 -78.84633 50.59640 1.000 10.79507 379 ALA F CA 1
ATOM 18685 C C . ALA F 1 380 ? -39.32810 -78.53323 51.83131 1.000 12.67507 379 ALA F C 1
ATOM 18686 O O . ALA F 1 380 ? -39.60883 -77.56721 52.55196 1.000 14.51507 379 ALA F O 1
ATOM 18688 N N . SER F 1 381 ? -38.28978 -79.32536 52.09058 1.000 12.19824 380 SER F N 1
ATOM 18689 C CA . SER F 1 381 ? -37.39157 -79.00517 53.19580 1.000 12.31824 380 SER F CA 1
ATOM 18690 C C . SER F 1 381 ? -36.75286 -77.63287 53.00766 1.000 15.50824 380 SER F C 1
ATOM 18691 O O . SER F 1 381 ? -36.53576 -76.89901 53.98321 1.000 12.74824 380 SER F O 1
ATOM 18694 N N . ALA F 1 382 ? -36.46868 -77.25958 51.76134 1.000 10.56060 381 ALA F N 1
ATOM 18695 C CA . ALA F 1 382 ? -35.89375 -75.95508 51.46090 1.000 12.79060 381 ALA F CA 1
ATOM 18696 C C . ALA F 1 382 ? -36.89838 -74.82073 51.60858 1.000 13.00060 381 ALA F C 1
ATOM 18697 O O . ALA F 1 382 ? -36.48845 -73.65116 51.61982 1.000 12.69060 381 ALA F O 1
ATOM 18699 N N . GLY F 1 383 ? -38.19088 -75.13319 51.71313 1.000 12.62442 382 GLY F N 1
ATOM 18700 C CA . GLY F 1 383 ? -39.21832 -74.11906 51.84565 1.000 14.39442 382 GLY F CA 1
ATOM 18701 C C . GLY F 1 383 ? -39.77305 -73.61063 50.53733 1.000 15.69442 382 GLY F C 1
ATOM 18702 O O . GLY F 1 383 ? -40.62307 -72.71087 50.54669 1.000 17.75442 382 GLY F O 1
ATOM 18703 N N . LEU F 1 384 ? -39.31613 -74.15434 49.41049 1.000 12.49067 383 LEU F N 1
ATOM 18704 C CA . LEU F 1 384 ? -39.76378 -73.69502 48.10446 1.000 13.98067 383 LEU F CA 1
ATOM 18705 C C . LEU F 1 384 ? -41.12085 -74.27580 47.74562 1.000 13.40067 383 LEU F C 1
ATOM 18706 O O . LEU F 1 384 ? -41.87696 -73.66146 46.98411 1.000 16.76067 383 LEU F O 1
ATOM 18711 N N . VAL F 1 385 ? -41.41930 -75.45909 48.27564 1.000 13.02135 384 VAL F N 1
ATOM 18712 C CA . VAL F 1 385 ? -42.66763 -76.18852 48.09874 1.000 13.02135 384 VAL F CA 1
ATOM 18713 C C . VAL F 1 385 ? -43.31725 -76.30661 49.46881 1.000 16.52135 384 VAL F C 1
ATOM 18714 O O . VAL F 1 385 ? -42.62038 -76.39341 50.48385 1.000 14.21135 384 VAL F O 1
ATOM 18718 N N . THR F 1 386 ? -44.65118 -76.30889 49.51421 1.000 14.84961 385 THR F N 1
ATOM 18719 C CA . THR F 1 386 ? -45.35068 -76.34547 50.79351 1.000 13.93961 385 THR F CA 1
ATOM 18720 C C . THR F 1 386 ? -46.22285 -77.58866 50.87958 1.000 13.13961 385 THR F C 1
ATOM 18721 O O . THR F 1 386 ? -47.08107 -77.81763 50.01908 1.000 12.85961 385 THR F O 1
ATOM 18725 N N . GLU F 1 387 ? -46.00182 -78.38700 51.91561 1.000 13.73626 386 GLU F N 1
ATOM 18726 C CA . GLU F 1 387 ? -46.86513 -79.52897 52.18519 1.000 14.35626 386 GLU F CA 1
ATOM 18727 C C . GLU F 1 387 ? -48.11713 -79.04687 52.90688 1.000 16.77626 386 GLU F C 1
ATOM 18728 O O . GLU F 1 387 ? -48.02256 -78.40723 53.95865 1.000 17.06626 386 GLU F O 1
ATOM 18734 N N . LEU F 1 388 ? -49.28236 -79.34712 52.34516 1.000 16.08226 387 LEU F N 1
ATOM 18735 C CA . LEU F 1 388 ? -50.54639 -78.91764 52.92997 1.000 15.46226 387 LEU F CA 1
ATOM 18736 C C . LEU F 1 388 ? -51.22401 -80.00487 53.74641 1.000 22.06226 387 LEU F C 1
ATOM 18737 O O . LEU F 1 388 ? -51.92967 -79.68515 54.70907 1.000 25.77226 387 LEU F O 1
ATOM 18742 N N . ARG F 1 389 ? -51.02249 -81.27363 53.38369 1.000 21.77450 388 ARG F N 1
ATOM 18743 C CA . ARG F 1 389 ? -51.54685 -82.42338 54.11348 1.000 20.94450 388 ARG F CA 1
ATOM 18744 C C . ARG F 1 389 ? -50.37464 -83.27885 54.56552 1.000 23.43450 388 ARG F C 1
ATOM 18745 O O . ARG F 1 389 ? -49.52960 -83.65323 53.74686 1.000 20.21450 388 ARG F O 1
ATOM 18747 N N . ALA F 1 390 ? -50.32156 -83.57741 55.86192 1.000 27.46380 389 ALA F N 1
ATOM 18748 C CA . ALA F 1 390 ? -49.19974 -84.32485 56.41976 1.000 28.24380 389 ALA F CA 1
ATOM 18749 C C . ALA F 1 390 ? -48.95690 -85.61115 55.64246 1.000 27.42380 389 ALA F C 1
ATOM 18750 O O . ALA F 1 390 ? -49.88558 -86.37767 55.37241 1.000 30.44380 389 ALA F O 1
ATOM 18752 N N . GLY F 1 391 ? -47.69876 -85.81857 55.24482 1.000 28.58294 390 GLY F N 1
ATOM 18753 C CA . GLY F 1 391 ? -47.28093 -87.03416 54.59011 1.000 20.43294 390 GLY F CA 1
ATOM 18754 C C . GLY F 1 391 ? -47.42870 -87.07103 53.08140 1.000 20.34294 390 GLY F C 1
ATOM 18755 O O . GLY F 1 391 ? -46.96236 -88.03301 52.45669 1.000 24.24294 390 GLY F O 1
ATOM 18756 N N . ALA F 1 392 ? -48.05853 -86.06607 52.46495 1.000 20.23953 391 ALA F N 1
ATOM 18757 C CA . ALA F 1 392 ? -48.29091 -86.14022 51.02320 1.000 16.05953 391 ALA F CA 1
ATOM 18758 C C . ALA F 1 392 ? -47.00587 -85.96869 50.21541 1.000 17.41953 391 ALA F C 1
ATOM 18759 O O . ALA F 1 392 ? -46.87425 -86.55895 49.13433 1.000 17.39953 391 ALA F O 1
ATOM 18761 N N . VAL F 1 393 ? -46.06024 -85.15751 50.69684 1.000 14.54039 392 VAL F N 1
ATOM 18762 C CA . VAL F 1 393 ? -44.84843 -84.92558 49.91045 1.000 15.60039 392 VAL F CA 1
ATOM 18763 C C . VAL F 1 393 ? -44.02836 -86.20550 49.79249 1.000 15.13039 392 VAL F C 1
ATOM 18764 O O . VAL F 1 393 ? -43.48078 -86.50001 48.72490 1.000 16.52039 392 VAL F O 1
ATOM 18768 N N . GLN F 1 394 ? -43.93636 -86.98020 50.87960 1.000 15.31418 393 GLN F N 1
ATOM 18769 C CA . GLN F 1 394 ? -43.15650 -88.21942 50.89647 1.000 15.19418 393 GLN F CA 1
ATOM 18770 C C . GLN F 1 394 ? -43.45621 -89.09040 49.68342 1.000 19.27418 393 GLN F C 1
ATOM 18771 O O . GLN F 1 394 ? -42.55546 -89.45200 48.91619 1.000 13.71418 393 GLN F O 1
ATOM 18777 N N . ARG F 1 395 ? -44.73047 -89.44121 49.49442 1.000 15.50543 394 ARG F N 1
ATOM 18778 C CA . ARG F 1 395 ? -45.07921 -90.37162 48.42839 1.000 15.33543 394 ARG F CA 1
ATOM 18779 C C . ARG F 1 395 ? -45.01751 -89.71161 47.05836 1.000 13.97543 394 ARG F C 1
ATOM 18780 O O . ARG F 1 395 ? -44.68061 -90.37510 46.06906 1.000 12.07543 394 ARG F O 1
ATOM 18788 N N . ALA F 1 396 ? -45.36252 -88.42066 46.97118 1.000 12.55287 395 ALA F N 1
ATOM 18789 C CA . ALA F 1 396 ? -45.26701 -87.72534 45.69178 1.000 12.81287 395 ALA F CA 1
ATOM 18790 C C . ALA F 1 396 ? -43.81570 -87.59562 45.25340 1.000 10.05287 395 ALA F C 1
ATOM 18791 O O . ALA F 1 396 ? -43.50608 -87.72001 44.06364 1.000 12.64287 395 ALA F O 1
ATOM 18793 N N . ALA F 1 397 ? -42.91094 -87.35435 46.20315 1.000 9.67728 396 ALA F N 1
ATOM 18794 C CA . ALA F 1 397 ? -41.50208 -87.20990 45.85818 1.000 10.77728 396 ALA F CA 1
ATOM 18795 C C . ALA F 1 397 ? -40.94506 -88.52067 45.31605 1.000 14.72728 396 ALA F C 1
ATOM 18796 O O . ALA F 1 397 ? -40.21706 -88.53238 44.31556 1.000 12.10728 396 ALA F O 1
ATOM 18798 N N . THR F 1 398 ? -41.30392 -89.63709 45.94497 1.000 12.10559 397 THR F N 1
ATOM 18799 C CA . THR F 1 398 ? -40.84997 -90.92479 45.44045 1.000 10.68559 397 THR F CA 1
ATOM 18800 C C . THR F 1 398 ? -41.41777 -91.20132 44.05199 1.000 11.50559 397 THR F C 1
ATOM 18801 O O . THR F 1 398 ? -40.70437 -91.68428 43.16798 1.000 14.05559 397 THR F O 1
ATOM 18805 N N . ALA F 1 399 ? -42.69526 -90.88103 43.82994 1.000 9.93360 398 ALA F N 1
ATOM 18806 C CA . ALA F 1 399 ? -43.30371 -91.15484 42.52893 1.000 8.90360 398 ALA F CA 1
ATOM 18807 C C . ALA F 1 399 ? -42.68615 -90.30232 41.42184 1.000 10.62360 398 ALA F C 1
ATOM 18808 O O . ALA F 1 399 ? -42.47082 -90.78634 40.30293 1.000 9.63360 398 ALA F O 1
ATOM 18810 N N . PHE F 1 400 ? -42.42737 -89.01792 41.69727 1.000 9.78810 399 PHE F N 1
ATOM 18811 C CA . PHE F 1 400 ? -41.79153 -88.16709 40.69429 1.000 10.32810 399 PHE F CA 1
ATOM 18812 C C . PHE F 1 400 ? -40.33210 -88.55177 40.45960 1.000 10.10810 399 PHE F C 1
ATOM 18813 O O . PHE F 1 400 ? -39.75037 -88.15924 39.43691 1.000 10.00810 399 PHE F O 1
ATOM 18821 N N . GLY F 1 401 ? -39.74063 -89.31154 41.37643 1.000 10.90498 400 GLY F N 1
ATOM 18822 C CA . GLY F 1 401 ? -38.40480 -89.84093 41.17730 1.000 14.68498 400 GLY F CA 1
ATOM 18823 C C . GLY F 1 401 ? -38.38317 -90.88414 40.07912 1.000 13.48498 400 GLY F C 1
ATOM 18824 O O . GLY F 1 401 ? -39.38147 -91.16965 39.41848 1.000 11.24498 400 GLY F O 1
ATOM 18825 N N . TRP F 1 402 ? -37.19147 -91.45182 39.86718 1.000 11.82819 401 TRP F N 1
ATOM 18826 C CA . TRP F 1 402 ? -37.01160 -92.50036 38.87130 1.000 12.86819 401 TRP F CA 1
ATOM 18827 C C . TRP F 1 402 ? -35.69380 -93.20018 39.16459 1.000 12.93819 401 TRP F C 1
ATOM 18828 O O . TRP F 1 402 ? -34.73608 -92.53126 39.57682 1.000 13.58819 401 TRP F O 1
ATOM 18839 N N . PRO F 1 403 ? -35.60345 -94.52355 38.98652 1.000 14.22063 402 PRO F N 1
ATOM 18840 C CA . PRO F 1 403 ? -34.37173 -95.23788 39.36682 1.000 12.80063 402 PRO F CA 1
ATOM 18841 C C . PRO F 1 403 ? -33.16511 -94.92068 38.49478 1.000 15.32063 402 PRO F C 1
ATOM 18842 O O . PRO F 1 403 ? -32.04857 -95.30712 38.86452 1.000 13.69063 402 PRO F O 1
ATOM 18846 N N . VAL F 1 404 ? -33.34684 -94.25650 37.35530 1.000 13.62154 403 VAL F N 1
ATOM 18847 C CA . VAL F 1 404 ? -32.24656 -93.82609 36.49721 1.000 11.94154 403 VAL F CA 1
ATOM 18848 C C . VAL F 1 404 ? -32.32430 -92.31082 36.39050 1.000 10.72154 403 VAL F C 1
ATOM 18849 O O . VAL F 1 404 ? -33.34718 -91.77629 35.94444 1.000 9.88154 403 VAL F O 1
ATOM 18853 N N . ALA F 1 405 ? -31.26081 -91.62223 36.79791 1.000 10.87183 404 ALA F N 1
ATOM 18854 C CA . ALA F 1 405 ? -31.27271 -90.15999 36.75562 1.000 9.52183 404 ALA F CA 1
ATOM 18855 C C . ALA F 1 405 ? -31.46447 -89.68182 35.31937 1.000 9.48183 404 ALA F C 1
ATOM 18856 O O . ALA F 1 405 ? -30.98630 -90.31673 34.37320 1.000 11.69183 404 ALA F O 1
ATOM 18858 N N . PRO F 1 406 ? -32.17095 -88.57410 35.11699 1.000 10.27717 405 PRO F N 1
ATOM 18859 C CA . PRO F 1 406 ? -32.21902 -87.98573 33.77813 1.000 10.97717 405 PRO F CA 1
ATOM 18860 C C . PRO F 1 406 ? -30.83447 -87.47410 33.40108 1.000 10.11717 405 PRO F C 1
ATOM 18861 O O . PRO F 1 406 ? -29.99933 -87.17054 34.25613 1.000 10.12717 405 PRO F O 1
ATOM 18865 N N . SER F 1 407 ? -30.58556 -87.39983 32.09893 1.000 12.78174 406 SER F N 1
ATOM 18866 C CA . SER F 1 407 ? -29.27566 -86.99227 31.60851 1.000 11.63174 406 SER F CA 1
ATOM 18867 C C . SER F 1 407 ? -29.44525 -86.04127 30.43325 1.000 8.95174 406 SER F C 1
ATOM 18868 O O . SER F 1 407 ? -30.50895 -85.96173 29.82176 1.000 8.58174 406 SER F O 1
ATOM 18871 N N . ALA F 1 408 ? -28.37799 -85.30939 30.13264 1.000 9.85949 407 ALA F N 1
ATOM 18872 C CA . ALA F 1 408 ? -28.46100 -84.22549 29.15323 1.000 9.16949 407 ALA F CA 1
ATOM 18873 C C . ALA F 1 408 ? -28.45507 -84.78598 27.73181 1.000 12.51949 407 ALA F C 1
ATOM 18874 O O . ALA F 1 408 ? -27.67903 -85.69531 27.42478 1.000 11.07949 407 ALA F O 1
ATOM 18876 N N . PRO F 1 409 ? -29.28705 -84.25207 26.84763 1.000 12.18849 408 PRO F N 1
ATOM 18877 C CA . PRO F 1 409 ? -29.26805 -84.67029 25.44576 1.000 11.34849 408 PRO F CA 1
ATOM 18878 C C . PRO F 1 409 ? -28.08860 -84.01719 24.73025 1.000 12.36849 408 PRO F C 1
ATOM 18879 O O . PRO F 1 409 ? -27.34007 -83.20752 25.30386 1.000 11.78849 408 PRO F O 1
ATOM 18883 N N . ASP F 1 410 ? -27.92582 -84.37310 23.45959 1.000 11.29216 409 ASP F N 1
ATOM 18884 C CA . ASP F 1 410 ? -26.96434 -83.65705 22.63173 1.000 12.42216 409 ASP F CA 1
ATOM 18885 C C . ASP F 1 410 ? -27.30742 -82.16149 22.60721 1.000 13.38216 409 ASP F C 1
ATOM 18886 O O . ASP F 1 410 ? -28.46203 -81.76925 22.78239 1.000 12.03216 409 ASP F O 1
ATOM 18891 N N . ASP F 1 411 ? -26.29122 -81.33033 22.37002 1.000 13.29439 410 ASP F N 1
ATOM 18892 C CA . ASP F 1 411 ? -26.39748 -79.87789 22.55415 1.000 12.58439 410 ASP F CA 1
ATOM 18893 C C . ASP F 1 411 ? -27.34558 -79.21929 21.55772 1.000 15.12439 410 ASP F C 1
ATOM 18894 O O . ASP F 1 411 ? -27.43190 -79.60491 20.39243 1.000 15.39439 410 ASP F O 1
ATOM 18899 N N . PHE F 1 412 ? -28.00814 -78.16041 22.01043 1.000 16.68638 411 PHE F N 1
ATOM 18900 C CA . PHE F 1 412 ? -28.75913 -77.29595 21.10761 1.000 12.95638 411 PHE F CA 1
ATOM 18901 C C . PHE F 1 412 ? -28.95500 -75.95510 21.78618 1.000 16.42638 411 PHE F C 1
ATOM 18902 O O . PHE F 1 412 ? -29.39237 -75.01183 21.12474 1.000 14.27638 411 PHE F O 1
#

Solvent-accessible surface area: 98706 Å² total; per-residue (Å²): 115,64,76,63,74,50,7,74,76,92,116,18,4,95,48,0,24,40,22,6,32,46,26,67,7,100,67,69,38,82,45,34,7,130,22,36,58,110,24,12,67,31,83,8,3,7,0,18,22,48,70,87,77,6,2,1,0,0,0,1,12,49,6,77,0,0,0,1,44,19,44,70,10,48,0,0,0,4,17,21,31,7,23,17,22,17,40,48,177,139,35,22,34,50,59,0,0,117,79,8,2,63,39,0,100,91,92,37,10,0,0,0,2,3,61,20,41,29,40,131,44,11,11,149,4,5,0,0,39,0,2,66,16,0,58,1,11,4,80,9,173,96,0,60,25,131,134,110,30,91,59,28,124,15,87,12,66,43,25,59,31,121,63,0,58,86,28,0,34,72,5,0,81,72,29,8,60,44,35,1,3,17,0,37,16,66,106,73,15,3,42,29,37,10,47,48,12,64,51,90,52,96,60,20,14,98,16,39,10,0,1,2,44,48,99,119,49,77,26,3,0,0,0,0,0,9,5,76,58,24,141,40,165,111,24,7,71,2,46,0,48,6,32,14,0,20,13,64,29,105,90,0,16,1,44,0,1,31,6,0,5,57,8,40,15,1,38,49,3,7,17,107,38,2,14,38,87,13,94,2,40,113,35,6,62,77,101,93,15,8,109,45,88,71,56,59,5,3,3,0,0,0,3,47,2,39,104,0,0,30,34,0,76,0,30,41,110,11,85,3,11,1,51,1,62,0,116,19,39,92,106,24,48,15,76,16,63,0,86,0,0,115,120,76,20,48,16,68,107,21,126,81,122,16,29,0,30,8,44,3,109,14,1,0,9,0,0,0,17,31,40,49,1,71,95,19,22,100,69,60,107,5,73,76,94,38,108,28,16,0,109,155,0,14,74,0,3,19,56,106,57,11,2,8,15,8,4,96,41,113,65,70,61,73,51,7,64,74,91,110,17,4,94,48,0,24,38,22,7,29,46,25,68,7,82,65,67,35,80,38,47,9,124,21,33,57,106,24,12,67,30,80,7,3,7,0,20,17,45,41,88,78,5,2,2,0,0,0,2,12,47,4,78,0,0,0,0,43,18,45,69,10,48,0,0,0,4,15,22,29,7,22,17,22,20,41,41,179,139,36,22,36,50,60,0,0,122,78,7,2,63,38,0,130,92,91,38,11,0,0,0,2,2,62,20,40,31,38,129,45,12,10,150,4,5,0,0,38,0,2,66,15,0,61,1,25,10,72,9,171,97,1,61,24,131,136,114,31,90,55,27,127,16,78,9,73,44,23,57,30,106,63,0,57,87,27,0,36,71,6,0,82,73,31,9,60,41,32,0,3,16,0,38,17,64,109,74,13,3,41,21,44,10,42,48,3,125,66,92,50,94,42,19,12,95,15,37,11,0,1,2,42,50,97,119,48,79,26,3,0,0,0,0,0,10,6,77,60,23,138,42,165,110,26,8,50,2,38,0,53,6,33,14,0,20,13,65,29,102,92,0,15,1,40,0,0,32,5,0,5,57,9,38,15,2,41,66,6,20,18,112,38,1,14,36,89,14,93,2,41,113,34,6,62,79,101,92,14,6,107,43,90,72,56,59,4,4,2,0,0,0,1,37,2,39,105,0,0,30,32,0,74,0,28,41,111,10,84,4,10,0,53,2,62,1,107,18,39,96,108,20,50,15,78,18,63,0,86,0,0,113,120,76,20,47,16,69,106,21,129,74,122,16,29,0,31,8,50,3,109,15,0,0,10,0,0,0,17,29,40,47,1,71,96,19,22,100,67,60,105,5,70,75,96,39,108,28,17,1,107,154,0,15,75,0,3,19,56,106,57,13,3,7,17,8,3,99,42,103,82,70,68,56,6,72,71,94,111,15,8,102,61,0,26,38,17,6,34,46,20,66,6,68,66,66,56,79,44,42,14,95,21,37,58,105,25,12,67,31,85,7,4,9,0,17,30,53,70,87,70,4,3,0,0,0,0,1,13,48,5,77,0,0,0,0,44,20,43,70,11,51,0,0,0,4,16,23,28,6,23,14,20,23,35,39,180,138,36,18,35,54,64,0,0,120,77,8,1,66,34,0,122,92,90,43,9,1,0,0,2,2,64,20,39,30,39,126,44,12,10,148,4,5,0,0,39,0,1,67,17,0,70,1,21,10,74,8,172,98,0,62,26,130,135,112,32,90,57,27,126,14,81,11,80,45,26,61,38,87,61,0,58,87,28,0,35,72,5,0,80,71,29,9,61,43,34,0,3,15,0,37,18,65,106,72,12,3,41,29,45,11,47,48,13,90,49,88,45,94,61,18,12,94,16,37,11,0,1,2,40,51,100,117,47,80,25,4,0,0,0,0,0,9,5,84,55,25,139,42,164,110,24,9,51,2,30,0,34,0,28,14,0,18,14,65,30,101,93,0,16,1,47,0,1,31,9,0,5,59,8,38,15,2,38,72,4,25,16,85,42,1,13,36,85,13,92,2,41,112,34,6,61,78,104,94,14,7,105,45,85,71,59,58,3,3,2,0,0,0,2,32,1,40,125,0,0,31,31,0,74,0,28,41,113,11,84,4,10,0,52,2,64,1,109,17,17,86,127,14,50,16,78,12,61,0,87,1,0,114,123,79,20,48,15,67,106,20,128,69,95,11,26,0,30,7,50,3,106,14,1,0,9,0,0,0,17,31,41,48,2,71,95,20,22,99,69,60,106,5,70,75,89,126,106,26,16,2,110,153,0,15,74,0,3,21,56,108,55,12,2,7,15,7,3,106,41,111,72,64,72,50,7,76,73,90,114,17,6,94,48,0,27,38,21,5,28,45,24,72,6,70,64,67,36,82,36,32,12,124,22,40,57,111,26,12,67,32,79,7,4,8,0,18,24,56,42,92,66,2,0,2,0,0,0,1,11,51,5,78,0,0,0,0,44,19,42,69,10,50,0,0,0,4,16,21,27,8,23,13,18,26,39,48,181,126,36,21,35,51,60,0,0,119,78,7,1,64,36,0,121,92,92,36,10,1,0,0,2,2,65,20,41,31,37,129,44,12,10,148,4,6,0,0,37,0,1,67,16,0,71,1,23,10,73,8,170,96,0,62,26,130,134,112,32,90,57,29,124,15,71,12,79,46,26,61,39,74,63,0,58,87,27,0,35,72,6,0,80,71,28,7,60,42,32,1,3,15,0,38,18,66,109,72,12,3,41,27,44,10,44,47,7,125,71,80,48,95,60,19,11,97,17,38,10,0,1,2,40,51,98,116,49,78,25,3,0,0,0,0,0,8,5,77,56,25,138,41,166,110,23,9,50,2,36,0,38,3,30,13,0,20,12,63,30,102,94,0,17,1,54,0,1,31,7,0,5,58,10,37,14,2,40,70,6,20,17,98,39,2,13,37,85,14,93,2,40,110,34,6,61,78,104,94,14,7,109,44,89,70,58,58,4,3,2,0,0,0,2,27,1,40,106,0,0,32,33,0,75,0,29,39,113,12,76,4,10,0,51,2,66,1,110,17,19,87,133,10,50,15,80,13,63,0,86,1,0,114,124,79,19,46,15,66,105,21,127,71,120,15,4,0,29,9,51,3,109,14,1,0,9,0,0,0,16,29,40,48,1,68,96,20,22,100,68,61,110,5,72,72,102,148,98,30,12,1,109,154,0,14,74,0,3,19,57,108,58,12,2,8,16,6,3,106,43,163,52,74,61,73,53,6,77,76,93,117,19,7,96,50,0,28,37,22,4,28,45,24,69,6,86,64,68,39,73,48,35,10,90,23,42,56,106,26,13,66,31,82,8,4,7,0,16,27,40,70,87,64,5,2,1,0,0,0,2,12,52,5,78,0,0,0,0,45,19,44,70,10,49,0,0,0,4,15,21,27,7,22,15,17,18,41,40,178,142,35,21,36,59,60,0,0,105,77,7,0,57,40,0,99,91,92,38,12,1,0,0,2,2,62,20,43,30,37,130,43,12,11,141,2,4,1,0,39,0,2,69,16,0,54,1,24,11,77,9,174,97,0,62,26,130,133,111,30,90,58,28,126,15,83,11,82,45,25,65,42,86,62,0,59,88,28,0,34,72,5,0,81,73,28,8,62,43,35,1,4,14,0,37,18,64,110,72,12,4,41,28,42,11,46,48,8,64,47,69,48,96,65,20,12,91,17,39,8,0,1,2,41,52,97,122,48,79,24,3,0,0,0,0,0,11,5,74,54,24,138,41,164,110,25,9,63,2,50,0,55,6,32,13,1,20,13,64,30,101,92,0,17,0,60,0,1,30,6,0,4,58,9,40,15,2,39,29,6,21,18,112,38,2,14,39,89,15,94,3,40,114,34,6,64,79,101,93,14,6,106,44,93,69,59,59,6,4,3,0,0,0,0,49,1,39,105,0,0,31,31,0,71,0,27,42,108,11,84,5,9,0,53,2,78,1,124,22,4,83,108,7,50,15,79,11,60,0,85,1,0,115,123,80,19,48,15,68,104,21,126,71,126,17,30,0,29,9,54,2,108,13,0,0,9,0,0,0,16,31,41,49,2,71,97,20,21,100,68,59,108,5,71,73,94,40,106,33,19,0,107,160,0,15,75,0,3,19,55,109,61,12,2,8,16,6,3,103,43,150,55,72,60,74,51,6,76,76,90,119,20,4,94,50,0,27,39,23,5,23,45,26,65,6,89,63,68,38,84,42,38,8,129,21,42,58,105,25,12,68,31,81,8,3,7,0,16,27,37,70,86,61,4,2,1,0,0,0,1,12,50,6,78,0,0,0,0,44,18,44,71,10,54,0,0,0,4,16,22,28,7,23,16,18,13,37,40,179,139,35,24,36,60,61,0,0,106,76,8,0,56,39,0,99,91,91,41,10,1,0,0,1,2,59,20,42,31,37,129,44,12,8,140,4,4,0,0,39,0,2,66,18,0,54,2,23,10,73,6,169,99,1,61,25,129,134,111,30,90,58,28,126,14,82,9,77,50,27,66,43,147,62,0,62,88,28,0,32,70,5,0,80,70,28,8,61,43,34,2,3,14,0,38,16,65,107,74,14,4,42,27,41,11,46,49,8,85,49,85,43,98,58,16,12,96,17,38,9,0,1,2,42,50,100,117,47,77,24,3,0,0,0,0,0,8,6,76,56,25,136,41,161,110,24,9,52,2,34,0,56,6,32,13,0,18,12,64,30,101,92,0,17,1,44,0,1,29,5,0,5,55,10,35,14,2,38,70,7,23,19,115,37,1,12,37,89,14,94,3,41,112,35,7,63,79,102,94,12,8,105,44,86,70,58,57,4,4,3,0,0,0,0,46,1,40,109,0,0,31,32,0,72,0,29,42,114,12,84,4,9,0,53,2,78,1,126,23,4,81,108,6,50,16,79,12,61,0,84,1,0,117,122,79,19,46,15,69,108,22,128,70,126,16,29,0,30,8,54,2,109,15,0,0,9,0,0,0,17,31,40,48,2,72,95,20,22,100,67,58,106,4,72,73,94,39,108,35,19,0,109,163,0,15,72,0,3,20,55,109,59,8,2,8,15,7,3,98,41

Nearest PDB structures (foldseek):
  6rfx-assembly1_C  TM=9.967E-01  e=2.837E-90  Mycobacteroides abscessus
  6rfx-assembly1_A  TM=9.956E-01  e=6.245E-90  Mycobacteroides abscessus
  6rfx-assembly1_D  TM=9.973E-01  e=1.218E-89  Mycobacteroides abscessus
  6rft-assembly1_B  TM=9.984E-01  e=5.226E-89  Mycobacteroides abscessus
  6rfy-assembly1_D  TM=9.921E-01  e=1.753E-89  Mycobacteroides abscessus

Radius of gyration: 45.84 Å; Cα contacts (8 Å, |Δi|>4): 5967; chains: 6; bounding box: 124×132×113 Å

Sequence (2452 aa):
ELTLRTIADEDDYESYMASAYSVFLRDPQKDEIEVNRKFTELDRMIGFHDGKKWVATTGAFSRHVVLPGGAVVPVAAVTAVTVSPTHRRRGLLTTMMRHQLADIRSRGESLAMLFASEALIYGRFGYGVATESAELSGQVRELAFRPTVDLGDGTLEEEVSAETFLASAPAIYDAVIPGLPGQMSRTPEWWASWTLDSEELQKESGKVRFVLHYESDGTASGFAIYRPKPGWGDAGPNAEELHVQEVLGTNPRSYARTWRYLLDMDLVRKKIKYHGASVQEELRYLVANHPSLECVVSDAIQVRLVDIPRALAQRRYAADVDVVLEVTDDFLPENSGRYRLRGGLDHASCEITTDDADIALTVRDLGSVYMGGVSLQVLASAGLVTELRAGAVQRAATAFGWPVAPSAPDDFELTLRTIADEDDYESYMASAYSVFLRDPQKDEIEVNRKFTELDRMIGFHDGKKWVATTGAFSRHVVLPGGAVVPVAAVTAVTVSPTHRRRGLLTTMMRHQLADIRSRGESLAMLFASEALIYGRFGYGVATESAELSGQVRELAFRPTVDLGDGTLEEEVSAETFLASAPAIYDAVIPGLPGQMSRTPEWWASWTLDSEELQKESGKVRFVLHYESDGTASGFAIYRPKPGWGDAGPNAEELHVQEVLGTNPRSYARTWRYLLDMDLVRKIKYHGASVQEELRYLVANHPSLECVVSDAIQVRLVDIPRALAQRRYAADVDVVLEVTDDFLPENSGRYRLRGGLDHASCEITTDDADIALTVRDLGSVYMGGVSLQVLASAGLVTELRAGAVQRAATAFGWPVAPSAPDDDFLTLRTTIADEDDYESSYMASAYSVFLRDPQKDEIEVNRKFTELDRMIGFHDGKKWVATTGAFSRHVVLPGGAVVPVAAVTAVTVSPTHRRRGLLTTMMRHQLADIRSRGESLAMLFASEALIYGRFGYGVATESAELSGQVREELAFRPTVDLGDGTLEEVSAETFLASAPAIYDAVIPGLPGQMSRTPEWWASWTLDSEELQKESGKVRFVLHYESDGTASGFAIYRPKPGWGDAGPNAEELHVQEVLGTNPRSYARRTWRYLLDMDLVRKIKYHHGASVQEELRYLVANHPSLECVVSDAIQVRLVDIPRALAQRRYAADVDVVLEVTDDFLPENSGRYRLRGGLDHASCEITTDDADIALTVRDLGSVYMGGVSLQVLASAGLVTELRRAGAVQRAATAFGWPVAPSAPDDFLTLRTIADEDDYESYMASAYSVFLRRDPQKDEIEVNRKFTELDRMIGFHDGKKWVATTGAFSRHVVLPGGAVVPVAAVTAVTVSPTHRRRRGLLTTMMRHQLADIRSRGESLAMLFASEALIYGRFGYGVATESAELSGQVREELAFRPTVDLGDGTLEEEVSAETFLASAPAIYDAVIPGLPGQMSRTPEWWASWTLDSEELQKESGKVRFVLHYESDGTASGFAIYRPKPGWGDAGPNAEELHVQEVLGTNPRSYARRTWRYLLDMDLVRKIKYHGASVQEELRYLVANHPSLECVVSDAIQVRLVDIPRALAQRRYAADVDVVLEVTDDFLPENSGRYRLRGGLDHASCEITTDDADIALTVRDLGSVYMGGVSLQVLASAGLVTELRAGAVQRAATAFGWPVAPSAPDDFELTLRTIADEDDYESYMASAYSVFLRDPQKDEIEVNRKFTELDRMIGFHDGKKWVATTGAFSRHVVLPGGAVVPVAAVTAVTVSPTHRRRGLLTTMMRHQLADIRSRGESLAMLFASEALIYGRFGYGVATESAELSGQVREELAFRPTVDLGDGTLEEEVSAETFLASAPAIYDAVIPGLPGQMSRTPEWWASWTLDSEELQKESGKVRFVLHYESDGTASGFAIYRPKPGWGDAGPNAELHVQEVLGTNPRSYARRTWRYLLDMDLVRKIKYHGASVQEELRYLVANHPSLECVVSDAIQVRLVDIPRALAQRRYAADVDVVLEVTDDFLPENSGRYRLRGGLDHASCEITTDDADIALTVRDLGSVYMGGVSLQVLASAGLVTELRAGAVQRAATAFGWPVAPSAPDDFELTLRTIADEDDYESYMASAYSVFLRDPQKDEIEVNRKFTELDRMIGFHDGKKWVATTGAFSRHVVLPGGAVVPVAAVTAVTVSPTHRRRRGLLTTMMRHQLADIRSRGESLAMLFASEALIYGRFGYGVATESAELSGQVRELAFRPTVDLGDGTLEEEVSAETFLASAPAIYDAVIPGLPGQMSRTPEWWASWTLDSEELQKESGKVRFVLHYESDGTASGFAIYRPKPGWGDAGPNAELHVQEVLGTNPRSYARRTWRYLLDMDLVRKIKYHGASVQEELRYLVANHPSLECVVSDAIQVRLVDIPRALAQRRYAADVDVVLEVTDDFLPENSGRYRLRGGLDHASCEITTDDADIALTVRDLGSVYMGGVSLQVLASAGLVTELRAGAVQRAATAFGWPVAPSAPDDF

Foldseek 3Di:
DKDKAWQDDDVSLVLLQCLLCVQVVHGRFVLLSVLVVVQADRRQKIAIDPPPGTQWIKGWGFWWFAFALQFTATETEIDSGGGHPVCPPPCRSVVVLVVNLVVCVVVVHQKYKYFDPDVVPPVLQLWAQAAKFKKWKFFLVQFAFDPPQALADKDKDWDDLVVQVVAVLVLVVLPCSNAGAAIHADVSNSCSLQPQGPVVCVVFHGKIKMWIAHPVGHTFKMWIWGKHWAADPPAAEIEIETADIGGNDSNSRVNVVVVVSVDPSYTMYIYTFHHPVHVSCNRGPDNPSTPIDMDGGMIMHRSNVFVLQFRHAWDAWAWFWEQEAENSDRVNGAIKTWTHHSVGIGIDGDPDDHQKYAYSNVVRNLQRQADFQVVCVVVVRMPGPDPPRSVVVRRGSHHPHGHTHYRHD/DKDKAWQDDDVSLVQLQCQLCVQVVHGRFVLLSVLVVVQADRRQKIAIDPPPGTQWIKGWGFWWFAFALQFTFTETEIDSGDGHPVCPPVCRSVVVLVVNLVVCVVVVHQKYKYFDPDVVPPVLQQWAQAAKFKKWKFWLVQFAFDPVQALADKDKDWDDLVVQVVAVLVLVVLPCSNFGAAIHADVSNSCSLQPQGPVVCVVAHGKIKMFIAHPVGHTFKMWIWGKHWAADPPAAEIEIETADIGGNDSNSRVNVVVVVSPDPSYTMYIYTFHHPVHVSCNRGPDNPSTPIDMDTAMIMHRSNVFVLQFSHAWDAWAWFWEQEAENSPRVNGAIKTWTHHSVGIGIDGDPDDHQKYAYSNVCRNLQRQADFQVVCCVVVRMPGDDPPRSVVVRRGSHHPHGHTHYRHD/DDKFWQDDDVSLVLLQCLLCVQVVHGRQVVLSVLVVVQADRRQKIADDPPPGTQWIKGWGFWWFAFALQFIATETEIDSGGGHPVCPPVCRSVVVLVVNLVVCVVVVHQKYKYFDPDVVPPVLQLWAQAFKFKKWKFWLVQFAFDPPQALADKDKDKDDLVVQVVAVLVLVVLPCSNFGAAIHDDVSNSCSLQPQGPVVCVVAHGKIKMWIAHPVGHTFKIWIWGKHWAADPPAAEIEIETEDIGGNDSNSRVNVVVVVSPDPSYTMYIYTFHHPVHVSCNGGPDNPSTPIDMDGGMIMHGSNVFVLQFRHAWAAWAWFWEQEQEPSPRVPGAIKTWTHHSPGIGIDGDPDDHFKYAYSNVVRNLQRQADFQVVCVVVVRMPGPHPPRSVVVRRGSHHPHGHTHYRHD/DDKAWQDDDVSLVQLQQLLCVQVVHGRFVLLSVLVVVQADRRQKIADAPPPGTQWIKGWGFWWFAFALLFTFTETEIDSGGGHPVCPPPCRSVVVLVVNLVVCVVVVGQKYKYFDPDVVPPVLQLWAQAAKFKKWKFWLVQFAFDPPQALADKDKDWDDLVVQVVAVLVLVVLPCSNAGAAIRADVSNSCSLQPQGPVVCVVAHGKIKMWIAHPVGHTFKIWIWGKHWAADPPGAEIEIETADIGGNDSNRRVNVVVVVSPDPSYTMYIYTFHHPVHVSCNGGPDNPSTPIDMDGGMIMHGSNVQVLQFRHAWAAWAWFWEQEAEPSPRVPGAIKTWTHHSPGIGIDGDPDDHFKYAYSNVVRNLQRQADFQVVCVVVVRMPGPHPPRSVVVRRGSHHPHGHGHYRHD/DKDKAFQDDDVSLVQLQQQLCVQVVHGRFVLLSVLVVVQADRRQKIAIDPPPGTFWIKGWGFWWFAFALQFTFTETEIDSGGGHPVCPPPCRSVVVLLVNLVVCVVVVGQKYKYFDPDVVPPVLQLWAQAAKFKKWKFWLVQFAFDPVQALADKDKDKDDLVVQVVAVLVLVVLPCSNFGAAIHADPSNSCSLQDQGPVVPVVAHGKIKMFIAHPVGHTFKMWIWGKHWAADPVGAEIEIETEDIGGNDSNSRVNVVVVVSPDPSYTMYIYTFHHPVHVSCNGGPDNPSTPIDMDGAMIMHRSNVQVLQFRHAWAAWAWFWEQEQENNPRVNGAIKTWTHHSPGIGIDGDPPDHFKYAYSNVCRNLQRQADFQVVCVVVVRMPGDDPPRSVVVRRGSHHPHGHTHYRHD/DKDKAWQDDDVSLVQLQQQLCVQVVHGRQVVLSVLVVVQADRRQKIAIDPPPGTQWIKGWGFWWFAFALQFTFTETEIDSGGGHPVCPPVCRSVVVLLVNLVVCLVVPHQKYKYFDPDVVPCVLQLWAQAAKFKKWKFWLVQFAFDPPQALADKDKDWDDLVVQVVAVLVLVVLPCSNFGAAIHADVSNSCSLQDQGPVVPVVAHGKIKMFIAHPVGHTFKIWIWGKHWAADPPAAEIEIETEDIGGNDSNSRVNVVVVVSPDPSYTMYIYTFHHPVHVSCNGGPDNPSTPIDMDGGMIMHRSNVFVLQFRHAWAAWAWFWEQEQENNPRVNGAIKTWTHHSPGIGIDGDPPDHFKYAYSNVVRNLQRQADFQVVCVVVVRMPGDDPPRSVVVRRGSHHPHGHTHYRHD